Protein 3MM5 (pdb70)

InterPro domains:
  IPR005117 Nitrite/Sulfite reductase ferredoxin-like domain [PF03460] (92-155)
  IPR006067 Nitrite/sulphite reductase 4Fe-4S domain [PF01077] (166-382)
  IPR011806 Sulphite reductase, dissimilatory-type alpha subunit [TIGR02064] (7-408)
  IPR017896 4Fe-4S ferredoxin-type, iron-sulphur binding domain [PS51379] (277-305)
  IPR036136 Nitrite/Sulfite reductase ferredoxin-like domain superfamily [SSF55124] (3-167)
  IPR045169 Nitrite and sulphite reductase 4Fe-4S domain containing protein [PTHR11493] (93-236)
  IPR045854 Nitrite and sulphite reductase 4Fe-4S domain-like superfamily [G3DSA:3.30.413.10] (171-398)
  IPR045854 Nitrite and sulphite reductase 4Fe-4S domain-like superfamily [SSF56014] (167-403)

Foldseek 3Di:
DLQVPLVVQPDDDDHGVSVVLVVLLVVLLVCVVVVHQADQSCLSVLVSNQVSVCVVVVHHQKDQFDQAAAPPFRFQKGWIAGNCCVVRVSQRIWIKGFWQAQAQNDDDVLLVVLLQVLLRNFASSDWDCVPLQRTIISTTGHRVRRHVSQVSQCPRPPHIHGAADKQFEGQEYEHCAPVDDQAFQDDRNVQSVLVCVVRVVRRGYRDALTYAYEYEYRALVPVSLRQQAGQKYWHKAFDDDKAFDQVQVLVCVVPPPCVVQPQVPQPQSQWDDDNRDIGGNVVRHPRNCRNCVVRVVTIYGDDGMFTWIFGDRHDQPPPGGGRGFTDGGGDHDDPVRVLVVLQVVLLRVVNRVQPHRHQGSNNVCVVPDSVVSCVSSVHDDDPRRDPDDDPDDPDDDDLVVDDDDVVNVVCVVVPND/DDDDDPPDDPDCLVQDQVVCNVQPVFWDDWDAPFFQWIWTAGPVRAIKIKGKWADLLDDDVVLVVLVQVLQVVAAVRHWQADPQGIIIHIHRDPVCNVVSQVSCCVPVNIHTHQAEGLPVLFAAAHAAAEDAAPNDDPDFLARTSLASVLQCVVVVVRGRHRQFQAYFHEYEYRAPVRPDVQQQGQKHKHKFAAFWWDFDLVQCQPPAPQVVLQVQALQSQWDADVVSRGIDGNRVRDRRRCRSCVRGVRTDTHDLFGIFIFMWHQAADDPPPHFGDGTATQRGGDHHDPNNSCVVSVLVCLLRVLCRVQDHRHQGNNNVCVVPPPVVSCVSSVTDDDPVRPDDSPNDDPCVVVDPPGPDDDD/DQQVPLVVQPDDDDHGVLVVLVVLLVVLVVCVVVVHQADQSCQSVLVSNQVSVCSVVVHHQKDQFDQAAAPPFRWQKHWIAGNCCPVRVSVRTFIKGWWAAQAQNDDDPLLVVLLQSLLSNFASSDWDCVDLLRTIISTTGHRVRRHVSQVSQCVGPPHIHGAADWQFEGQEYEHCAPVPDQQFQDDRNVLSVLVCVVRVVRRGYRQFLTYFYEYEYRALVCPSLCQAAGQKYWHKAFDDDWAFDQVLVLVCVVPPPCVPQPQVPQPQNQWDDPNRGIGGNVVRHPRNCSNCVVRVVTTYGDPHMFTWIFGGHDDQPPPGGGRGFTLGGGDHDDPVRVLVVLLVVLLRVCRRVQPHRHQRSNNVCVVVDSVVSCVSSVHDDDPRRDPDPDPDDPDDDDLVPDDDDPVNVVCVVVVND/DDDDDPPDDPDVLVQDQPLCNVQPVFWDDKADPFFQWIWTAGPVRQIKIKGKWDDLLDDDVVLVVVVQVLQVVAAVSHKDADPLGIIIGIHRDPVCRVVSQVSNCVPNNIHTGQAEDLPVQFAAAHAAAEDQAPNDDDQFLARTSLASVLQCVVRVVSRRHRQFLAYFHEYEYRALVCPDCQQFGQKHKHKFFAFFWDFDLVQCQPPADQVVLCVQDLQSQWDQDDVSRTIDGNRVRDRRRCRSCVRGVRTDGHDLFGIFIFMWHQAHPDPPPHFGDTTATQGGGQHHDPNNSVRVSVLRVLLRVLCRVQAHRNQGNNNSCVPPPVVVSCVSSVGDDDPSRVDDSDPDDPCVVVDRPGPDDDD

Solvent-accessible surface area: 50872 Å² total; per-residue (Å²): 110,165,7,76,28,0,39,62,0,72,126,42,72,5,11,8,4,0,78,1,0,38,26,0,0,100,63,0,54,113,5,33,92,107,68,117,82,16,80,12,31,117,1,0,73,0,0,5,83,0,0,17,46,0,3,140,50,48,79,14,12,5,86,43,28,37,174,26,49,1,109,44,12,47,4,0,9,54,4,20,36,0,74,22,8,179,117,1,82,29,0,34,51,0,0,10,0,51,0,3,2,0,3,1,10,1,0,13,8,113,0,0,74,12,3,3,80,8,0,16,62,26,0,0,0,0,1,4,3,1,9,32,21,1,3,0,13,2,0,0,0,69,41,97,42,2,35,41,0,1,64,40,0,7,102,39,136,30,43,0,0,0,0,1,4,38,35,0,0,20,0,0,1,0,14,37,0,12,0,1,25,26,16,13,6,17,39,0,0,14,0,3,44,16,0,1,60,61,7,10,73,51,0,0,72,39,147,31,16,26,43,0,32,0,2,0,0,3,10,1,27,4,75,1,8,0,0,0,33,0,0,1,0,0,0,0,1,2,81,48,89,9,54,49,72,59,149,18,0,101,119,12,37,90,126,10,68,4,71,77,22,1,26,135,52,25,53,40,48,6,4,142,40,111,47,161,101,5,74,21,69,34,141,46,12,11,7,10,3,4,16,0,22,0,0,4,90,3,1,95,1,0,103,94,86,0,0,0,0,0,0,0,0,2,24,1,16,25,36,5,11,0,4,0,0,0,2,3,19,34,0,88,22,133,115,76,9,79,64,0,26,120,3,0,78,27,0,9,106,21,0,76,137,61,20,124,144,54,15,12,0,0,9,0,2,10,94,57,14,8,92,43,0,5,147,40,10,51,64,150,22,37,11,31,3,0,91,16,0,2,17,6,4,4,3,61,20,69,109,132,68,22,101,124,17,86,29,6,98,77,2,110,176,135,66,34,95,201,54,68,93,48,45,46,1,6,15,60,0,76,108,5,6,6,81,31,0,44,123,3,28,48,120,15,112,40,29,62,16,77,80,36,0,0,13,49,15,17,1,109,66,52,37,51,0,24,4,0,26,0,0,0,8,5,2,0,0,1,23,0,0,54,45,0,0,62,0,0,65,132,28,0,91,9,44,0,8,0,15,29,24,12,2,0,3,0,1,2,64,67,108,76,94,13,72,68,0,20,93,24,0,67,148,86,2,32,0,6,12,0,0,0,70,10,19,22,111,3,80,11,2,0,4,3,1,17,9,17,34,0,1,4,9,34,23,12,3,2,0,0,0,7,0,0,6,2,2,1,0,18,84,1,57,83,30,1,45,60,26,107,3,25,0,30,1,31,0,2,0,0,9,20,7,40,3,72,9,7,1,3,2,2,0,0,0,0,0,1,10,11,10,0,11,2,19,17,76,56,106,26,0,119,152,85,12,107,32,92,21,1,32,77,5,23,12,47,40,3,7,140,65,14,143,179,74,149,4,2,126,24,50,46,150,100,12,9,17,21,11,1,11,19,41,36,0,49,0,0,49,1,36,1,36,68,0,3,0,1,0,0,1,0,0,0,0,24,16,0,5,32,53,50,11,42,13,0,12,0,1,12,22,38,2,38,5,57,22,20,66,0,77,40,1,10,100,56,1,68,58,0,0,77,13,0,27,88,63,15,83,79,2,19,8,0,5,20,1,5,83,113,17,20,15,8,14,0,11,86,87,2,56,18,135,24,32,38,18,0,8,5,45,11,77,44,12,0,32,4,13,27,9,5,16,16,0,3,8,0,8,61,135,137,6,69,52,0,51,61,0,68,122,45,64,5,8,6,5,0,81,1,0,42,45,0,1,93,64,0,44,124,5,36,93,118,66,117,81,17,90,11,31,123,1,0,104,1,1,13,87,0,0,19,45,0,2,156,44,50,76,11,14,5,86,46,26,44,185,32,47,3,108,43,14,48,3,0,12,47,9,19,67,2,70,27,14,168,123,3,77,39,0,65,21,0,2,8,0,50,0,2,2,0,2,1,10,1,0,15,11,112,1,0,70,12,2,3,76,9,0,16,68,28,0,0,0,0,2,3,3,2,9,32,21,0,2,0,14,2,0,0,0,60,39,106,39,2,40,41,0,1,67,42,0,8,111,36,141,34,45,0,0,1,0,1,4,38,32,0,0,19,0,0,2,0,14,33,0,10,0,0,27,17,16,13,8,16,37,0,0,14,0,2,42,15,0,2,64,62,7,11,80,53,0,0,74,34,150,32,16,31,39,0,32,1,4,0,1,3,11,1,27,5,75,2,9,0,0,0,29,0,0,0,0,0,0,0,1,2,85,48,91,7,67,50,70,50,132,20,0,98,116,9,34,87,116,10,64,3,74,72,20,0,27,134,52,26,54,40,39,2,3,120,40,109,44,143,108,5,78,20,70,36,136,44,14,12,8,11,3,4,18,0,21,0,0,2,83,4,1,78,0,0,98,99,82,0,0,0,0,0,0,0,0,2,24,1,18,34,37,4,10,0,4,1,1,0,1,4,20,45,1,100,18,125,123,73,11,92,75,0,27,121,4,0,75,29,0,10,105,21,0,78,139,62,18,127,142,59,16,13,0,0,8,0,2,9,94,66,15,10,84,56,0,5,143,36,10,64,60,156,23,38,11,31,3,0,92,16,0,1,18,10,3,5,2,63,16,44,103,128,62,18,104,118,12,93,32,2,101,47,2,103,149,117,67,51,104,235,75,61,145,47,48,48,1,5,13,64,0,79,111,4,8,3,75,32,0,43,135,3,28,46,124,12,116,47,30,68,20,85,90,34,0,1,11,53,19,12,0,101,72,50,42,51,0,14,2,0,28,0,0,0,8,10,4,0,0,1,23,0,0,55,49,0,0,62,0,0,69,123,28,0,94,7,42,0,9,0,16,29,24,12,0,0,4,0,2,2,70,63,117,84,101,13,81,79,0,31,98,35,0,83,155,90,0,9,0,3,18,0,0,1,72,21,22,25,84,5,74,10,3,0,3,3,1,4,8,17,37,0,2,3,7,33,23,13,3,2,0,0,0,6,0,0,6,2,2,0,0,22,87,2,48,109,41,1,48,60,24,115,3,28,0,29,1,32,1,1,0,0,8,19,5,44,2,71,12,2,0,2,2,1,0,0,0,0,0,0,10,9,9,0,11,2,22,12,71,58,131,29,0,132,181,80,19,109,37,90,22,0,32,79,7,23,16,48,39,4,6,135,74,16,154,193,80,152,4,3,131,26,65,49,151,96,14,8,17,20,9,2,10,18,40,38,0,42,0,0,46,1,34,2,29,66,0,3,0,1,0,0,0,0,0,0,0,21,16,0,4,33,51,54,12,44,11,0,10,0,1,12,21,38,2,32,6,57,23,20,58,0,80,35,0,12,114,60,0,62,59,0,0,80,16,0,25,89,60,14,84,66,2,19,8,0,6,20,0,7,87,115,18,19,13,7,14,0,10,90,88,2,60,18,131,23,31,38,18,0,8,5,45,9,78,46,12,0,34,3,11,27,11,7,16,15,0,3,5,0,6,71

Sequence (1560 aa):
SETPLLDELEKGPWPSFVKEIKKTAEELMEKAAAEGKDVKMPKGARGLLKQLEISYKDKKTHWKHGGIVSVVGYGGGVIGRYSDLGEQIPEVEEHFHTMRINQPSGWFYSTKALRGLCDVWEKWGSGLTNFHGSTGDIIFLGTRSEEYLQPCFEDLGNLEIPFDIGGSGSDLRTPSACMGPALCEFACYDTLELCYDLTMTYQDELHRPMWPYKFKIKCAGCPNDCVASKARSDFAIIGTWKDDIKVDQEAVKEYASWMDIENEVVKLCPTGAIKWDGKELTIDNRECVRCMHCINKMPKALKPGDERGATILIGGKAPFVEGAVIGWVAVPFVEVEKPYDEIKEILEAIWDWWDEEGKFRERIGELIWRKGMREFLKVIGREADVRMVKAPRNNPFMFFEKDELKPSAYTEELKKRGMWEGVKTDFGPPYFRDLLHPVIAKNYGKWKYHEVVKPGVIKRVAESGDVIYVVRFGTPRLLLSIYTVREELCDIADKYSDGYLRWTSRNNVEFFVTDEESKIDDLINEVQERVGFPCGGTWDAVKGEYGLSNIVHTQGWIHCHTPAIDASGIVKAVMDELYEYFTDDHKLPAMCRISLACCANMCGAVHASDIAIVGIHRTPPIPNDEAIRKTCEIPSTVAACPTGALKPDMKNKTIKVVDVEKCMYCGNCYTMCPGMPLFDPENDGAAIMVGGKLSEARRMPELSKVVVPWVPNEPPRWPTLVKYVKQILEAWAANANKHERLIEWVDRIGWERFFELTGLEFTQHLIDDYRITPYFYSEFRASTQFKWSETPLLDELEKGPWPSFVKEIKKTAELMEKAAAEGKDVKMPKGARGLLKQLEISYKDKKTHWKHGGIVSVVGYGGGVIGRYSDLGEQIPEVEHFHTMRINQPSGWFYSTKALRGLCDVWEKWGSGLTNFHGSTGDIIFLGTRSEYLQPCFEDLGNLEIPFDIGGSGSDLRTPSACMGPALCEFACYDTLELCYDLTMTYQDELHRPMWPYKFKIKCAGCPNDCVASKARSDFAIIGTWKDDIKVDQEAVKEYASWMDIENEVVKLCPTGAIKWDGKELTIDNRECVRCMHCINKMPKALKPGDERGATILIGGKAPFVEGAVIGWVAVPFVEVEKPYDEIKEILEAIWDWWDEEGKFRERIGELIWRKGMREFLKVIGREADVRMVKAPRNNPFMFFEKDELKKPSAYTEELKKRGMWEGVKTDFGPPYFRDLLHPVIAKNYGKWKYHEVVKPGVIKRVAESGDVIYVVRFGTPRLLSIYTVRELCDIADKYSDGYLRWTSRNNVEFFVTDESKIDDLINEVQERVGFPCGGTWDAVKGEYGLSNIVHTQGWIHCHTPAIDASGIVKAVMDELYEYFTDHKLPAMCRISLACCANMCGAVHASDIAIVGIHRTPPIPNDEAIRKTCEIPSTVAACPTGALKPDMKNKTIKVDVEKCMYCGNCYTMCPGMPLFDPENDGAAIMVGGKLSEARRMPELSKVVVPWVPNEPPRWPTLVKYVKQILEAWAANANKHERLIEWVDRIGWERFFELTGLEFTQHLIDDYRITPYFYSEFRASTQFKW

B-factor: mean 11.54, std 5.92, range [2.0, 60.68]

Nearest PDB structures (foldseek):
  3mm6-assembly1_E  TM=1.001E+00  e=2.366E-76  Archaeoglobus fulgidus
  2v4j-assembly1_E  TM=9.173E-01  e=3.735E-52  Nitratidesulfovibrio vulgaris str. Hildenborough
  3or2-assembly1_B  TM=9.182E-01  e=2.063E-51  Megalodesulfovibrio gigas
  2xsj-assembly1_E  TM=9.097E-01  e=8.395E-51  Desulfomicrobium norvegicum
  3mm5-assembly1_D  TM=8.400E-01  e=2.724E-23  Archaeoglobus fulgidus

Secondary structure (DSSP, 8-state):
---HHHHGGGSSSSPPHHHHHHHHHHHHHHHHHTT---S-TTHHHHHHHHHHHHHHHTS--EE-------TT-SSSEE--EETTTTT-GGGSB-EEEEEPPPGGGEEEHHHHHHHHHHHHHHS-SEEETT-SSS-EEEEEE-HHHHHHHHHHHHHSSS---B---SSSBPPPEE--GGGT-TT-SS-HHHHHHHHHHHTHHHHHS--SSS-B-EEEESSTT-TT-HHHH-SEEEEEEESSPPEE-HHHHHHHHTTS-HHHHTGGG-TT--EEE-SS-EEE-TTT-----HHHHH-TTTEE--SSEEEEEEE--B-STTT--B--EEEEEEE---TT-HHHHHHHHHHHHHHHHHPPTT--HHHHHHHH-HHHHHHHTT----GGGBSS--SS------GGGSPP-HHHHHHHHHT--/-----S--SPPGGGGS-HHHHHHTT-EEEEEEEETTEEEEEETTS-EEEEEEE---SEEEHHHHHHHHHHHHHHSTTEEEE-TTS-EEEEES-GGGHHHHHHHHHHHH-PPB---EETTTTEE-----B---HHHH-SS-SS-SHHHHHHHHHHTHHHHHS--BSS---EEEESSTT-SSSGGGSSEEEEEE--S-----HHHHHHH--HHHHHHT-TT--EEEETTTTEEEE-GGG-----HHHHH-TT-----TTT-EEEEEE--B-S-TTS--B--EEEEEEEE--TTT-HHHHHHHHHHHHHHHHHPPTT--HHHHHHHH-HHHHHHHHTPPP-GGGS---TTSBGGGGGB--SS----/---HHHHGGGSSSSPPHHHHHHHHHHHHHHHHHTT---S-TTHHHHHHHHHHHHHHHTS--EEE------TT-SSSEE-EEETTTTTSGGGSB-EEEEEPPPGGGEEEHHHHHHHHHHHHHHS-SEEETT-TTS-EEEEEE-GGGHHHHHHHHHHSSS---B---SSSBPPPEE--GGGT-TT-SS-HHHHHHHHHHHTHHHHHS--SSS-B-EEEESSTT-TT-HHHH-SEEEEEEESSPPEE-HHHHHHHHTTS-HHHHTGGG-TT--EEE-SS-EEE-TTT-----HHHHH-TTTEE--SSEEEEEEE--B-STTT--B--EEEEEEE---TT-HHHHHHHHHHHHHHHHHPPTT--HHHHHHHH-HHHHHHHTT----GGGBSS--SS------GGGSPP-HHHHHHHHTT--/-----S--SPPGGGGS-HHHHHTTT-EEEEEEEETTEEEEEETTS-EEEEEEE---SEEEHHHHHHHHHHHHHHSTTEEEE-TTS-EEEEES-GGGHHHHHHHHHHHT-PPB---EETTTTEE-----B---GGGT-SS-SS-SHHHHHHHHHHTHHHHHS--BSS---EEEESSTT--SSGGGSSEEEEEE--S-----HHHHHHH--HHHHHHH-TT--EEEETTTTEEEE-TTT-----HHHHH-TT-----TTT-EEEEEE--B---TTS--B--EEEEEEEE--TTT-HHHHHHHHHHHHHHHHHPPTT--HHHHHHHH-HHHHHHHTTPPP-GGGS---TTSBGGGGGB--SS----

Organism: Archaeoglobus fulgidus (strain ATCC 49558 / DSM 4304 / JCM 9628 / NBRC 100126 / VC-16) (NCBI:txid224325)

Radius of gyration: 35.43 Å; Cα contacts (8 Å, |Δi|>4): 4041; chains: 4; bounding box: 88×67×113 Å

CATH classification: 6.10.140.1420 (+3 more: 3.30.70.2500, 3.30.413.10, 3.30.70.20)

Structure (mmCIF, N/CA/C/O backbone):
data_3MM5
#
_entry.id   3MM5
#
_cell.length_a   94.600
_cell.length_b   68.900
_cell.length_c   145.100
_cell.angle_alpha   90.00
_cell.angle_beta   107.50
_cell.angle_gamma   90.00
#
_symmetry.space_group_name_H-M   'P 1 21 1'
#
loop_
_entity.id
_entity.type
_entity.pdbx_description
1 polymer 'Sulfite reductase, dissimilatory-type subunit alpha'
2 polymer 'Sulfite reductase, dissimilatory-type subunit beta'
3 non-polymer SIROHEME
4 non-polymer 'IRON/SULFUR CLUSTER'
5 non-polymer 'SULFITE ION'
6 water water
#
loop_
_atom_site.group_PDB
_atom_site.id
_atom_site.type_symbol
_atom_site.label_atom_id
_atom_site.label_alt_id
_atom_site.label_comp_id
_atom_site.label_asym_id
_atom_site.label_entity_id
_atom_site.label_seq_id
_atom_site.pdbx_PDB_ins_code
_atom_site.Cartn_x
_atom_site.Cartn_y
_atom_site.Cartn_z
_atom_site.occupancy
_atom_site.B_iso_or_equiv
_atom_site.auth_seq_id
_atom_site.auth_comp_id
_atom_site.auth_asym_id
_atom_site.auth_atom_id
_atom_site.pdbx_PDB_model_num
ATOM 1 N N . SER A 1 2 ? 46.612 35.376 88.706 1.00 14.62 1 SER A N 1
ATOM 2 C CA . SER A 1 2 ? 46.539 33.960 88.244 1.00 13.82 1 SER A CA 1
ATOM 3 C C . SER A 1 2 ? 47.934 33.344 88.178 1.00 13.63 1 SER A C 1
ATOM 4 O O . SER A 1 2 ? 48.877 34.013 87.784 1.00 15.37 1 SER A O 1
ATOM 7 N N . GLU A 1 3 ? 48.036 32.049 88.462 1.00 13.10 2 GLU A N 1
ATOM 8 C CA . GLU A 1 3 ? 49.282 31.284 88.260 1.00 12.58 2 GLU A CA 1
ATOM 9 C C . GLU A 1 3 ? 49.542 31.011 86.787 1.00 10.94 2 GLU A C 1
ATOM 10 O O . GLU A 1 3 ? 50.658 30.643 86.383 1.00 9.54 2 GLU A O 1
ATOM 16 N N . THR A 1 4 ? 48.493 31.145 85.973 1.00 10.32 3 THR A N 1
ATOM 17 C CA . THR A 1 4 ? 48.614 30.821 84.555 1.00 9.57 3 THR A CA 1
ATOM 18 C C . THR A 1 4 ? 48.028 31.940 83.666 1.00 9.42 3 THR A C 1
ATOM 19 O O . THR A 1 4 ? 47.083 31.680 82.892 1.00 9.67 3 THR A O 1
ATOM 23 N N . PRO A 1 5 ? 48.605 33.158 83.730 1.00 9.21 4 PRO A N 1
ATOM 24 C CA . PRO A 1 5 ? 47.926 34.307 83.066 1.00 8.77 4 PRO A CA 1
ATOM 25 C C . PRO A 1 5 ? 47.912 34.160 81.552 1.00 8.58 4 PRO A C 1
ATOM 26 O O . PRO A 1 5 ? 46.944 34.584 80.912 1.00 7.93 4 PRO A O 1
ATOM 30 N N . LEU A 1 6 ? 48.958 33.574 80.978 1.00 7.31 5 LEU A N 1
ATOM 31 C CA . LEU A 1 6 ? 48.967 33.341 79.521 1.00 7.48 5 LEU A CA 1
ATOM 32 C C . LEU A 1 6 ? 47.925 32.291 79.100 1.00 7.53 5 LEU A C 1
ATOM 33 O O . LEU A 1 6 ? 47.124 32.522 78.179 1.00 8.85 5 LEU A O 1
ATOM 38 N N . LEU A 1 7 ? 47.943 31.140 79.765 1.00 6.73 6 LEU A N 1
ATOM 39 C CA . LEU A 1 7 ? 47.030 30.060 79.413 1.00 7.06 6 LEU A CA 1
ATOM 40 C C . LEU A 1 7 ? 45.600 30.461 79.722 1.00 6.82 6 LEU A C 1
ATOM 41 O O . LEU A 1 7 ? 44.691 30.006 79.035 1.00 6.18 6 LEU A O 1
ATOM 46 N N . ASP A 1 8 ? 45.403 31.271 80.762 1.00 7.26 7 ASP A N 1
ATOM 47 C CA . ASP A 1 8 ? 44.027 31.719 81.079 1.00 8.18 7 ASP A CA 1
ATOM 48 C C . ASP A 1 8 ? 43.383 32.475 79.905 1.00 8.90 7 ASP A C 1
ATOM 49 O O . ASP A 1 8 ? 42.142 32.431 79.717 1.00 9.42 7 ASP A O 1
ATOM 54 N N . GLU A 1 9 ? 44.212 33.143 79.107 1.00 8.71 8 GLU A N 1
ATOM 55 C CA . GLU A 1 9 ? 43.696 33.794 77.898 1.00 8.99 8 GLU A CA 1
ATOM 56 C C . GLU A 1 9 ? 42.968 32.797 76.998 1.00 7.90 8 GLU A C 1
ATOM 57 O O . GLU A 1 9 ? 42.004 33.182 76.290 1.00 7.80 8 GLU A O 1
ATOM 63 N N . LEU A 1 10 ? 43.370 31.528 77.063 1.00 6.46 9 LEU A N 1
ATOM 64 C CA . LEU A 1 10 ? 42.854 30.500 76.165 1.00 7.44 9 LEU A CA 1
ATOM 65 C C . LEU A 1 10 ? 41.668 29.719 76.758 1.00 6.97 9 LEU A C 1
ATOM 66 O O . LEU A 1 10 ? 41.277 28.695 76.221 1.00 7.27 9 LEU A O 1
ATOM 71 N N . GLU A 1 11 ? 41.144 30.209 77.875 1.00 7.12 10 GLU A N 1
ATOM 72 C CA . GLU A 1 11 ? 39.835 29.800 78.375 1.00 8.19 10 GLU A CA 1
ATOM 73 C C . GLU A 1 11 ? 38.725 30.708 77.824 1.00 7.75 10 GLU A C 1
ATOM 74 O O . GLU A 1 11 ? 37.562 30.383 77.965 1.00 8.18 10 GLU A O 1
ATOM 80 N N . LYS A 1 12 ? 39.110 31.857 77.278 1.00 7.48 11 LYS A N 1
ATOM 81 C CA . LYS A 1 12 ? 38.186 32.807 76.658 1.00 7.38 11 LYS A CA 1
ATOM 82 C C . LYS A 1 12 ? 37.916 32.327 75.238 1.00 6.96 11 LYS A C 1
ATOM 83 O O . LYS A 1 12 ? 38.691 31.573 74.717 1.00 6.70 11 LYS A O 1
ATOM 89 N N . GLY A 1 13 ? 36.839 32.817 74.607 1.00 7.02 12 GLY A N 1
ATOM 90 C CA . GLY A 1 13 ? 36.573 32.448 73.238 1.00 6.43 12 GLY A CA 1
ATOM 91 C C . GLY A 1 13 ? 35.628 31.264 73.152 1.00 7.19 12 GLY A C 1
ATOM 92 O O . GLY A 1 13 ? 35.573 30.386 74.029 1.00 7.63 12 GLY A O 1
ATOM 93 N N . PRO A 1 14 ? 34.905 31.172 72.038 1.00 7.17 13 PRO A N 1
ATOM 94 C CA . PRO A 1 14 ? 33.861 30.159 71.896 1.00 7.89 13 PRO A CA 1
ATOM 95 C C . PRO A 1 14 ? 34.348 28.675 71.710 1.00 7.79 13 PRO A C 1
ATOM 96 O O . PRO A 1 14 ? 33.620 27.737 72.104 1.00 7.89 13 PRO A O 1
ATOM 100 N N . TRP A 1 15 ? 35.536 28.429 71.117 1.00 6.87 14 TRP A N 1
ATOM 101 C CA . TRP A 1 15 ? 35.962 27.052 70.825 1.00 7.88 14 TRP A CA 1
ATOM 102 C C . TRP A 1 15 ? 36.283 26.348 72.167 1.00 8.25 14 TRP A C 1
ATOM 103 O O . TRP A 1 15 ? 36.767 27.013 73.067 1.00 7.81 14 TRP A O 1
ATOM 114 N N . PRO A 1 16 ? 35.911 25.053 72.336 1.00 8.72 15 PRO A N 1
ATOM 115 C CA . PRO A 1 16 ? 36.190 24.384 73.600 1.00 7.96 15 PRO A CA 1
ATOM 116 C C . PRO A 1 16 ? 37.703 24.415 73.902 1.00 7.32 15 PRO A C 1
ATOM 117 O O . PRO A 1 16 ? 38.522 24.113 73.034 1.00 7.58 15 PRO A O 1
ATOM 121 N N . SER A 1 17 ? 38.028 24.790 75.127 1.00 6.89 16 SER A N 1
ATOM 122 C CA . SER A 1 17 ? 39.415 25.071 75.515 1.00 7.08 16 SER A CA 1
ATOM 123 C C . SER A 1 17 ? 40.177 23.809 75.997 1.00 7.40 16 SER A C 1
ATOM 124 O O . SER A 1 17 ? 39.737 23.135 76.942 1.00 6.75 16 SER A O 1
ATOM 127 N N . PHE A 1 18 ? 41.348 23.535 75.416 1.00 6.74 17 PHE A N 1
ATOM 128 C CA . PHE A 1 18 ? 42.182 22.461 75.953 1.00 7.59 17 PHE A CA 1
ATOM 129 C C . PHE A 1 18 ? 42.673 22.844 77.330 1.00 8.14 17 PHE A C 1
ATOM 130 O O . PHE A 1 18 ? 43.004 21.940 78.130 1.00 8.37 17 PHE A O 1
ATOM 138 N N . VAL A 1 19 ? 42.772 24.155 77.587 1.00 8.00 18 VAL A N 1
ATOM 139 C CA . VAL A 1 19 ? 43.189 24.619 78.908 1.00 7.84 18 VAL A CA 1
ATOM 140 C C . VAL A 1 19 ? 42.155 24.200 79.935 1.00 8.57 18 VAL A C 1
ATOM 141 O O . VAL A 1 19 ? 42.496 23.640 80.988 1.00 7.50 18 VAL A O 1
ATOM 145 N N . LYS A 1 20 ? 40.883 24.448 79.629 1.00 7.83 19 LYS A N 1
ATOM 146 C CA . LYS A 1 20 ? 39.826 23.905 80.486 1.00 8.04 19 LYS A CA 1
ATOM 147 C C . LYS A 1 20 ? 39.938 22.373 80.718 1.00 7.17 19 LYS A C 1
ATOM 148 O O . LYS A 1 20 ? 39.743 21.922 81.849 1.00 8.19 19 LYS A O 1
ATOM 154 N N . GLU A 1 21 ? 40.229 21.568 79.696 1.00 7.18 20 GLU A N 1
ATOM 155 C CA . GLU A 1 21 ? 40.395 20.088 79.881 1.00 7.25 20 GLU A CA 1
ATOM 156 C C . GLU A 1 21 ? 41.510 19.793 80.847 1.00 7.90 20 GLU A C 1
ATOM 157 O O . GLU A 1 21 ? 41.366 18.939 81.736 1.00 8.76 20 GLU A O 1
ATOM 163 N N . ILE A 1 22 ? 42.628 20.518 80.695 1.00 7.38 21 ILE A N 1
ATOM 164 C CA . ILE A 1 22 ? 43.779 20.260 81.605 1.00 6.84 21 ILE A CA 1
ATOM 165 C C . ILE A 1 22 ? 43.408 20.650 83.025 1.00 7.32 21 ILE A C 1
ATOM 166 O O . ILE A 1 22 ? 43.624 19.863 83.966 1.00 6.68 21 ILE A O 1
ATOM 171 N N . LYS A 1 23 ? 42.791 21.830 83.198 1.00 6.85 22 LYS A N 1
ATOM 172 C CA . LYS A 1 23 ? 42.435 22.266 84.543 1.00 6.58 22 LYS A CA 1
ATOM 173 C C . LYS A 1 23 ? 41.352 21.392 85.140 1.00 7.01 22 LYS A C 1
ATOM 174 O O . LYS A 1 23 ? 41.365 21.149 86.346 1.00 6.79 22 LYS A O 1
ATOM 180 N N . LYS A 1 24 ? 40.376 20.969 84.330 1.00 7.23 23 LYS A N 1
ATOM 181 C CA . LYS A 1 24 ? 39.340 20.037 84.842 1.00 7.79 23 LYS A CA 1
ATOM 182 C C . LYS A 1 24 ? 40.008 18.747 85.366 1.00 7.24 23 LYS A C 1
ATOM 183 O O . LYS A 1 24 ? 39.618 18.203 86.418 1.00 6.69 23 LYS A O 1
ATOM 189 N N . THR A 1 25 ? 41.018 18.274 84.651 1.00 6.85 24 THR A N 1
ATOM 190 C CA . THR A 1 25 ? 41.699 17.021 85.029 1.00 7.00 24 THR A CA 1
ATOM 191 C C . THR A 1 25 ? 42.426 17.244 86.312 1.00 6.78 24 THR A C 1
AT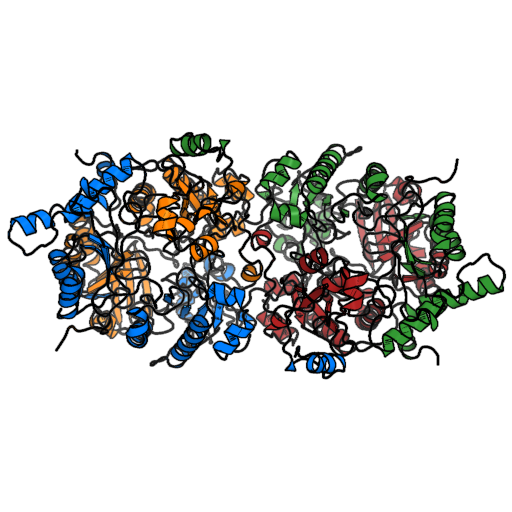OM 192 O O . THR A 1 25 ? 42.263 16.472 87.276 1.00 6.87 24 THR A O 1
ATOM 196 N N . ALA A 1 26 ? 43.200 18.329 86.361 1.00 7.03 25 ALA A N 1
ATOM 197 C CA . ALA A 1 26 ? 43.925 18.666 87.602 1.00 7.16 25 ALA A CA 1
ATOM 198 C C . ALA A 1 26 ? 42.968 18.797 88.779 1.00 8.16 25 ALA A C 1
ATOM 199 O O . ALA A 1 26 ? 43.219 18.217 89.875 1.00 8.66 25 ALA A O 1
ATOM 201 N N . GLU A 1 27 ? 41.881 19.555 88.595 1.00 9.02 26 GLU A N 1
ATOM 202 C CA A GLU A 1 27 ? 40.908 19.735 89.671 0.70 10.07 26 GLU A CA 1
ATOM 203 C CA B GLU A 1 27 ? 40.874 19.739 89.650 0.30 8.81 26 GLU A CA 1
ATOM 204 C C . GLU A 1 27 ? 40.288 18.411 90.144 1.00 8.93 26 GLU A C 1
ATOM 205 O O . GLU A 1 27 ? 40.206 18.146 91.361 1.00 8.56 26 GLU A O 1
ATOM 216 N N . LEU A 1 28 ? 39.871 17.575 89.209 1.00 8.63 27 LEU A N 1
ATOM 217 C CA . LEU A 1 28 ? 39.146 16.368 89.604 1.00 8.91 27 LEU A CA 1
ATOM 218 C C . LEU A 1 28 ? 40.048 15.187 90.020 1.00 8.94 27 LEU A C 1
ATOM 219 O O . LEU A 1 28 ? 39.621 14.347 90.810 1.00 10.00 27 LEU A O 1
ATOM 224 N N . MET A 1 29 ? 41.274 15.144 89.503 1.00 8.54 28 MET A N 1
ATOM 225 C CA . MET A 1 29 ? 42.259 14.142 89.936 1.00 8.15 28 MET A CA 1
ATOM 226 C C . MET A 1 29 ? 42.658 14.435 91.353 1.00 8.36 28 MET A C 1
ATOM 227 O O . MET A 1 29 ? 42.716 13.512 92.196 1.00 7.78 28 MET A O 1
ATOM 232 N N . GLU A 1 30 ? 42.909 15.714 91.607 1.00 8.13 29 GLU A N 1
ATOM 233 C CA . GLU A 1 30 ? 43.278 16.182 92.953 1.00 9.30 29 GLU A CA 1
ATOM 234 C C . GLU A 1 30 ? 42.178 15.892 93.944 1.00 10.14 29 GLU A C 1
ATOM 235 O O . GLU A 1 30 ? 42.448 15.443 95.073 1.00 10.20 29 GLU A O 1
ATOM 241 N N . LYS A 1 31 ? 40.939 16.144 93.532 1.00 10.86 30 LYS A N 1
ATOM 242 C CA . LYS A 1 31 ? 39.761 15.829 94.347 1.00 11.75 30 LYS A CA 1
ATOM 243 C C . LYS A 1 31 ? 39.651 14.320 94.626 1.00 11.62 30 LYS A C 1
ATOM 244 O O . LYS A 1 31 ? 39.501 13.915 95.790 1.00 12.47 30 LYS A O 1
ATOM 250 N N . ALA A 1 32 ? 39.787 13.502 93.578 1.00 11.93 31 ALA A N 1
ATOM 251 C CA . ALA A 1 32 ? 39.713 12.034 93.710 1.00 11.94 31 ALA A CA 1
ATOM 252 C C . ALA A 1 32 ? 40.759 11.564 94.715 1.00 12.24 31 ALA A C 1
ATOM 253 O O . ALA A 1 32 ? 40.421 10.823 95.653 1.00 11.56 31 ALA A O 1
ATOM 255 N N . ALA A 1 33 ? 42.003 12.039 94.562 1.00 12.13 32 ALA A N 1
ATOM 256 C CA . ALA A 1 33 ? 43.061 11.656 95.507 1.00 11.30 32 ALA A CA 1
ATOM 257 C C . ALA A 1 33 ? 42.714 12.107 96.913 1.00 12.50 32 ALA A C 1
ATOM 258 O O . ALA A 1 33 ? 42.849 11.326 97.845 1.00 11.79 32 ALA A O 1
ATOM 260 N N . ALA A 1 34 ? 42.285 13.365 97.053 1.00 12.49 33 ALA A N 1
ATOM 261 C CA . ALA A 1 34 ? 41.894 13.918 98.344 1.00 14.23 33 ALA A CA 1
ATOM 262 C C . ALA A 1 34 ? 40.777 13.099 98.998 1.00 15.31 33 ALA A C 1
ATOM 263 O O . ALA A 1 34 ? 40.747 12.963 100.216 1.00 15.60 33 ALA A O 1
ATOM 265 N N . GLU A 1 35 ? 39.891 12.539 98.182 1.00 16.38 34 GLU A N 1
ATOM 266 C CA . GLU A 1 35 ? 38.802 11.678 98.655 1.00 18.28 34 GLU A CA 1
ATOM 267 C C . GLU A 1 35 ? 39.199 10.226 98.986 1.00 17.21 34 GLU A C 1
ATOM 268 O O . GLU A 1 35 ? 38.341 9.431 99.348 1.00 17.32 34 GLU A O 1
ATOM 274 N N . GLY A 1 36 ? 40.475 9.874 98.833 1.00 16.40 35 GLY A N 1
ATOM 275 C CA . GLY A 1 36 ? 40.930 8.521 99.154 1.00 15.81 35 GLY A CA 1
ATOM 276 C C . GLY A 1 36 ? 40.861 7.520 98.008 1.00 16.10 35 GLY A C 1
ATOM 277 O O . GLY A 1 36 ? 41.071 6.320 98.207 1.00 15.25 35 GLY A O 1
ATOM 278 N N . LYS A 1 37 ? 40.559 7.992 96.799 1.00 14.76 36 LYS A N 1
ATOM 279 C CA . LYS A 1 37 ? 40.580 7.107 95.650 1.00 15.06 36 LYS A CA 1
ATOM 280 C C . LYS A 1 37 ? 42.009 6.712 95.321 1.00 13.83 36 LYS A C 1
ATOM 281 O O . LYS A 1 37 ? 42.959 7.439 95.627 1.00 12.03 36 LYS A O 1
ATOM 287 N N . ASP A 1 38 ? 42.144 5.548 94.698 1.00 14.00 37 ASP A N 1
ATOM 288 C CA . ASP A 1 38 ? 43.436 5.024 94.311 1.00 13.57 37 ASP A CA 1
ATOM 289 C C . ASP A 1 38 ? 43.881 5.714 93.029 1.00 12.39 37 ASP A C 1
ATOM 290 O O . ASP A 1 38 ? 43.517 5.314 91.906 1.00 12.41 37 ASP A O 1
ATOM 295 N N . VAL A 1 39 ? 44.619 6.802 93.212 1.00 10.62 38 VAL A N 1
ATOM 296 C CA . VAL A 1 39 ? 45.081 7.631 92.106 1.00 9.87 38 VAL A CA 1
ATOM 297 C C . VAL A 1 39 ? 46.576 7.799 92.296 1.00 9.88 38 VAL A C 1
ATOM 298 O O . VAL A 1 39 ? 46.985 8.406 93.288 1.00 9.21 38 VAL A O 1
ATOM 302 N N . LYS A 1 40 ? 47.401 7.248 91.398 1.00 9.99 39 LYS A N 1
ATOM 303 C CA . LYS A 1 40 ? 48.878 7.310 91.591 1.00 10.80 39 LYS A CA 1
ATOM 304 C C . LYS A 1 40 ? 49.520 8.670 91.279 1.00 10.37 39 LYS A C 1
ATOM 305 O O . LYS A 1 40 ? 50.496 9.059 91.928 1.00 9.94 39 LYS A O 1
ATOM 311 N N . MET A 1 41 ? 48.992 9.377 90.286 1.00 9.15 40 MET A N 1
ATOM 312 C CA . MET A 1 41 ? 49.579 10.651 89.837 1.00 10.00 40 MET A CA 1
ATOM 313 C C . MET A 1 41 ? 48.615 11.821 89.851 1.00 8.78 40 MET A C 1
ATOM 314 O O . MET A 1 41 ? 48.374 12.428 88.793 1.00 7.87 40 MET A O 1
ATOM 319 N N . PRO A 1 42 ? 48.068 12.165 91.015 1.00 7.80 41 PRO A N 1
ATOM 320 C CA . PRO A 1 42 ? 47.071 13.238 91.023 1.00 7.76 41 PRO A CA 1
ATOM 321 C C . PRO A 1 42 ? 47.593 14.628 90.688 1.00 8.15 41 PRO A C 1
ATOM 322 O O . PRO A 1 42 ? 46.785 15.525 90.428 1.00 9.39 41 PRO A O 1
ATOM 326 N N . LYS A 1 43 ? 48.910 14.820 90.704 1.00 7.44 42 LYS A N 1
ATOM 327 C CA . LYS A 1 43 ? 49.483 16.142 90.456 1.00 7.62 42 LYS A CA 1
ATOM 328 C C . LYS A 1 43 ? 50.022 16.306 89.057 1.00 7.95 42 LYS A C 1
ATOM 329 O O . LYS A 1 43 ? 50.501 17.392 88.710 1.00 8.46 42 LYS A O 1
ATOM 335 N N . GLY A 1 44 ? 49.974 15.221 88.297 1.00 7.55 43 GLY A N 1
ATOM 336 C CA . GLY A 1 44 ? 50.496 15.180 86.929 1.00 8.19 43 GLY A CA 1
ATOM 337 C C . GLY A 1 44 ? 49.885 16.268 86.045 1.00 7.83 43 GLY A C 1
ATOM 338 O O . GLY A 1 44 ? 50.626 17.013 85.379 1.00 7.34 43 GLY A O 1
ATOM 339 N N . ALA A 1 45 ? 48.548 16.392 86.047 1.00 7.51 44 ALA A N 1
ATOM 340 C CA . ALA A 1 45 ? 47.914 17.372 85.143 1.00 7.63 44 ALA A CA 1
ATOM 341 C C . ALA A 1 45 ? 48.267 18.813 85.498 1.00 7.90 44 ALA A C 1
ATOM 342 O O . ALA A 1 45 ? 48.534 19.629 84.617 1.00 9.62 44 ALA A O 1
ATOM 344 N N . ARG A 1 46 ? 48.245 19.130 86.779 1.00 7.29 45 ARG A N 1
ATOM 345 C CA . ARG A 1 46 ? 48.693 20.431 87.212 1.00 8.59 45 ARG A CA 1
ATOM 346 C C . ARG A 1 46 ? 50.170 20.724 86.899 1.00 7.85 45 ARG A C 1
ATOM 347 O O . ARG A 1 46 ? 50.508 21.852 86.545 1.00 7.95 45 ARG A O 1
ATOM 355 N N . GLY A 1 47 ? 51.029 19.707 86.979 1.00 7.02 46 GLY A N 1
ATOM 356 C CA . GLY A 1 47 ? 52.424 19.885 86.587 1.00 7.18 46 GLY A CA 1
ATOM 357 C C . GLY A 1 47 ? 52.551 20.210 85.116 1.00 7.28 46 GLY A C 1
ATOM 358 O O . GLY A 1 47 ? 53.364 21.039 84.701 1.00 7.03 46 GLY A O 1
ATOM 359 N N . LEU A 1 48 ? 51.750 19.524 84.330 1.00 6.92 47 LEU A N 1
ATOM 360 C CA . LEU A 1 48 ? 51.771 19.735 82.922 1.00 8.03 47 LEU A CA 1
ATOM 361 C C . LEU A 1 48 ? 51.371 21.213 82.685 1.00 7.79 47 LEU A C 1
ATOM 362 O O . LEU A 1 48 ? 51.993 21.898 81.884 1.00 8.58 47 LEU A O 1
ATOM 367 N N . LEU A 1 49 ? 50.339 21.668 83.383 1.00 7.19 48 LEU A N 1
ATOM 368 C CA . LEU A 1 49 ? 49.855 23.038 83.217 1.00 8.02 48 LEU A CA 1
ATOM 369 C C . LEU A 1 49 ? 50.941 24.028 83.563 1.00 7.35 48 LEU A C 1
ATOM 370 O O . LEU A 1 49 ? 51.156 25.032 82.868 1.00 6.58 48 LEU A O 1
ATOM 375 N N . LYS A 1 50 ? 51.647 23.752 84.649 1.00 7.43 49 LYS A N 1
ATOM 376 C CA . LYS A 1 50 ? 52.686 24.669 85.054 1.00 8.09 49 LYS A CA 1
ATOM 377 C C . LYS A 1 50 ? 53.797 24.703 84.031 1.00 8.21 49 LYS A C 1
ATOM 378 O O . LYS A 1 50 ? 54.365 25.778 83.795 1.00 9.41 49 LYS A O 1
ATOM 384 N N . GLN A 1 51 ? 54.153 23.529 83.494 1.00 7.18 50 GLN A N 1
ATOM 385 C CA . GLN A 1 51 ? 55.220 23.481 82.499 1.00 7.47 50 GLN A CA 1
ATOM 386 C C . GLN A 1 51 ? 54.798 24.262 81.269 1.00 7.30 50 GLN A C 1
ATOM 387 O O . GLN A 1 51 ? 55.595 24.983 80.683 1.00 7.65 50 GLN A O 1
ATOM 393 N N . LEU A 1 52 ? 53.555 24.064 80.871 1.00 6.49 51 LEU A N 1
ATOM 394 C CA . LEU A 1 52 ? 53.075 24.708 79.667 1.00 6.64 51 LEU A CA 1
ATOM 395 C C . LEU A 1 52 ? 53.068 26.222 79.801 1.00 6.38 51 LEU A C 1
ATOM 396 O O . LEU A 1 52 ? 53.462 26.904 78.888 1.00 6.86 51 LEU A O 1
ATOM 401 N N . GLU A 1 53 ? 52.656 26.745 80.949 1.00 6.26 52 GLU A N 1
ATOM 402 C CA . GLU A 1 53 ? 52.666 28.169 81.168 1.00 6.91 52 GLU A CA 1
ATOM 403 C C . GLU A 1 53 ? 54.090 28.731 80.972 1.00 6.72 52 GLU A C 1
ATOM 404 O O . GLU A 1 53 ? 54.284 29.799 80.391 1.00 6.62 52 GLU A O 1
ATOM 410 N N . ILE A 1 54 ? 55.079 28.006 81.493 1.00 6.97 53 ILE A N 1
ATOM 411 C CA . ILE A 1 54 ? 56.483 28.407 81.364 1.00 6.35 53 ILE A CA 1
ATOM 412 C C . ILE A 1 54 ? 56.923 28.362 79.920 1.00 6.29 53 ILE A C 1
ATOM 413 O O . ILE A 1 54 ? 57.626 29.280 79.468 1.00 7.02 53 ILE A O 1
ATOM 418 N N . SER A 1 55 ? 56.525 27.309 79.199 1.00 6.09 54 SER A N 1
ATOM 419 C CA . SER A 1 55 ? 56.803 27.185 77.762 1.00 6.48 54 SER A CA 1
ATOM 420 C C . SER A 1 55 ? 56.187 28.332 76.975 1.00 6.52 54 SER A C 1
ATOM 421 O O . SER A 1 55 ? 56.799 28.840 76.044 1.00 6.36 54 SER A O 1
ATOM 424 N N . TYR A 1 56 ? 54.987 28.758 77.372 1.00 6.80 55 TYR A N 1
ATOM 425 C CA . TYR A 1 56 ? 54.341 29.961 76.774 1.00 6.53 55 TYR A CA 1
ATOM 426 C C . TYR A 1 56 ? 55.127 31.249 76.994 1.00 6.80 55 TYR A C 1
ATOM 427 O O . TYR A 1 56 ? 55.309 32.067 76.085 1.00 6.49 55 TYR A O 1
ATOM 436 N N . LYS A 1 57 ? 55.635 31.427 78.207 1.00 6.79 56 LYS A N 1
ATOM 437 C CA . LYS A 1 57 ? 56.431 32.602 78.483 1.00 8.58 56 LYS A CA 1
ATOM 438 C C . LYS A 1 57 ? 57.778 32.556 77.735 1.00 8.61 56 LYS A C 1
ATOM 439 O O . LYS A 1 57 ? 58.229 33.590 77.219 1.00 9.13 56 LYS A O 1
ATOM 445 N N . ASP A 1 58 ? 58.415 31.388 77.702 1.00 8.09 57 ASP A N 1
ATOM 446 C CA . ASP A 1 58 ? 59.766 31.262 77.094 1.00 8.35 57 ASP A CA 1
ATOM 447 C C . ASP A 1 58 ? 59.697 31.038 75.602 1.00 8.19 57 ASP A C 1
ATOM 448 O O . ASP A 1 58 ? 60.735 31.116 74.927 1.00 7.70 57 ASP A O 1
ATOM 453 N N . LYS A 1 59 ? 58.502 30.686 75.108 1.00 7.91 58 LYS A N 1
ATOM 454 C CA . LYS A 1 59 ? 58.257 30.376 73.695 1.00 9.13 58 LYS A CA 1
ATOM 455 C C . LYS A 1 59 ? 59.096 29.196 73.219 1.00 9.29 58 LYS A C 1
ATOM 456 O O . LYS A 1 59 ? 59.685 29.227 72.122 1.00 10.66 58 LYS A O 1
ATOM 462 N N . LYS A 1 60 ? 59.179 28.170 74.051 1.00 9.60 59 LYS A N 1
ATOM 463 C CA . LYS A 1 60 ? 59.978 26.988 73.711 1.00 9.49 59 LYS A CA 1
ATOM 464 C C . LYS A 1 60 ? 59.536 25.758 74.494 1.00 8.04 59 LYS A C 1
ATOM 465 O O . LYS A 1 60 ? 58.940 25.868 75.553 1.00 7.42 59 LYS A O 1
ATOM 471 N N . THR A 1 61 ? 59.850 24.580 73.976 1.00 7.35 60 THR A N 1
ATOM 472 C CA . THR A 1 61 ? 59.555 23.355 74.721 1.00 7.38 60 THR A CA 1
ATOM 473 C C . THR A 1 61 ? 60.445 23.220 75.958 1.00 7.10 60 THR A C 1
ATOM 474 O O . THR A 1 61 ? 61.569 23.709 75.953 1.00 7.23 60 THR A O 1
ATOM 478 N N . HIS A 1 62 ? 59.920 22.585 76.999 1.00 6.99 61 HIS A N 1
ATOM 479 C CA . HIS A 1 62 ? 60.745 22.170 78.125 1.00 8.04 61 HIS A CA 1
ATOM 480 C C . HIS A 1 62 ? 60.853 20.637 78.254 1.00 8.64 61 HIS A C 1
ATOM 481 O O . HIS A 1 62 ? 61.148 20.128 79.334 1.00 10.22 61 HIS A O 1
ATOM 488 N N . TRP A 1 63 ? 60.584 19.928 77.155 1.00 9.33 62 TRP A N 1
ATOM 489 C CA . TRP A 1 63 ? 60.785 18.471 77.105 1.00 10.38 62 TRP A CA 1
ATOM 490 C C . TRP A 1 63 ? 62.129 18.165 76.438 1.00 11.50 62 TRP A C 1
ATOM 491 O O . TRP A 1 63 ? 62.582 18.914 75.569 1.00 14.19 62 TRP A O 1
ATOM 502 N N . LYS A 1 64 ? 62.746 17.081 76.859 1.00 13.22 63 LYS A N 1
ATOM 503 C CA . LYS A 1 64 ? 64.067 16.678 76.323 1.00 13.65 63 LYS A CA 1
ATOM 504 C C . LYS A 1 64 ? 63.977 15.289 75.712 1.00 12.83 63 LYS A C 1
ATOM 505 O O . LYS A 1 64 ? 62.921 14.696 75.781 1.00 10.74 63 LYS A O 1
ATOM 511 N N . HIS A 1 65 ? 65.032 14.771 75.059 1.00 13.58 64 HIS A N 1
ATOM 512 C CA . HIS A 1 65 ? 64.982 13.331 74.681 1.00 14.08 64 HIS A CA 1
ATOM 513 C C . HIS A 1 65 ? 64.689 12.493 75.911 1.00 16.59 64 HIS A C 1
ATOM 514 O O . HIS A 1 65 ? 65.162 12.822 76.985 1.00 15.00 64 HIS A O 1
ATOM 521 N N . GLY A 1 66 ? 63.891 11.427 75.779 1.00 18.40 65 GLY A N 1
ATOM 522 C CA . GLY A 1 66 ? 63.659 10.571 76.938 1.00 18.62 65 GLY A CA 1
ATOM 523 C C . GLY A 1 66 ? 64.388 9.234 76.866 1.00 19.31 65 GLY A C 1
ATOM 524 O O . GLY A 1 66 ? 65.041 8.906 75.885 1.00 18.09 65 GLY A O 1
ATOM 525 N N . GLY A 1 67 ? 64.273 8.463 77.931 1.00 18.43 66 GLY A N 1
ATOM 526 C CA . GLY A 1 67 ? 64.845 7.144 77.959 1.00 19.78 66 GLY A CA 1
ATOM 527 C C . GLY A 1 67 ? 63.928 6.217 77.182 1.00 17.58 66 GLY A C 1
ATOM 528 O O . GLY A 1 67 ? 62.853 6.608 76.687 1.00 18.69 66 GLY A O 1
ATOM 529 N N . ILE A 1 68 ? 64.376 4.983 77.079 1.00 17.54 67 ILE A N 1
ATOM 530 C CA . ILE A 1 68 ? 63.638 3.968 76.382 1.00 17.74 67 ILE A CA 1
ATOM 531 C C . ILE A 1 68 ? 62.907 3.254 77.490 1.00 16.38 67 ILE A C 1
ATOM 532 O O . ILE A 1 68 ? 63.525 2.824 78.445 1.00 15.31 67 ILE A O 1
ATOM 537 N N . VAL A 1 69 ? 61.586 3.157 77.368 1.00 15.27 68 VAL A N 1
ATOM 538 C CA . VAL A 1 69 ? 60.803 2.515 78.398 1.00 13.83 68 VAL A CA 1
ATOM 539 C C . VAL A 1 69 ? 59.771 1.654 77.673 1.00 13.15 68 VAL A C 1
ATOM 540 O O . VAL A 1 69 ? 59.467 1.912 76.540 1.00 12.73 68 VAL A O 1
ATOM 544 N N . SER A 1 70 ? 59.243 0.637 78.321 1.00 12.98 69 SER A N 1
ATOM 545 C CA . SER A 1 70 ? 58.305 -0.259 77.616 1.00 13.35 69 SER A CA 1
ATOM 546 C C . SER A 1 70 ? 57.548 -1.092 78.626 1.00 13.83 69 SER A C 1
ATOM 547 O O . SER A 1 70 ? 57.955 -1.168 79.791 1.00 13.89 69 SER A O 1
ATOM 550 N N . VAL A 1 71 ? 56.457 -1.726 78.191 1.00 13.19 70 VAL A N 1
ATOM 551 C CA . VAL A 1 71 ? 55.857 -2.753 79.028 1.00 13.42 70 VAL A CA 1
ATOM 552 C C . VAL A 1 71 ? 56.580 -4.091 78.802 1.00 12.90 70 VAL A C 1
ATOM 553 O O . VAL A 1 71 ? 57.227 -4.296 77.774 1.00 13.19 70 VAL A O 1
ATOM 557 N N . VAL A 1 72 ? 56.443 -5.007 79.741 1.00 11.89 71 VAL A N 1
ATOM 558 C CA . VAL A 1 72 ? 57.205 -6.249 79.691 1.00 13.24 71 VAL A CA 1
ATOM 559 C C . VAL A 1 72 ? 56.690 -7.105 78.542 1.00 13.79 71 VAL A C 1
ATOM 560 O O . VAL A 1 72 ? 55.478 -7.358 78.437 1.00 14.98 71 VAL A O 1
ATOM 564 N N . GLY A 1 73 ? 57.607 -7.507 77.668 1.00 12.97 72 GLY A N 1
ATOM 565 C CA . GLY A 1 73 ? 57.281 -8.417 76.580 1.00 11.93 72 GLY A CA 1
ATOM 566 C C . GLY A 1 73 ? 57.107 -7.661 75.266 1.00 11.51 72 GLY A C 1
ATOM 567 O O . GLY A 1 73 ? 57.037 -8.288 74.228 1.00 10.94 72 GLY A O 1
ATOM 568 N N . TYR A 1 74 ? 56.991 -6.326 75.329 1.00 11.17 73 TYR A N 1
ATOM 569 C CA . TYR A 1 74 ? 56.884 -5.459 74.142 1.00 10.05 73 TYR A CA 1
ATOM 570 C C . TYR A 1 74 ? 58.108 -4.526 74.013 1.00 11.56 73 TYR A C 1
ATOM 571 O O . TYR A 1 74 ? 58.773 -4.225 75.003 1.00 13.31 73 TYR A O 1
ATOM 580 N N . GLY A 1 75 ? 58.369 -4.014 72.818 1.00 11.25 74 GLY A N 1
ATOM 581 C CA . GLY A 1 75 ? 59.406 -3.002 72.658 1.00 10.65 74 GLY A CA 1
ATOM 582 C C . GLY A 1 75 ? 58.892 -1.731 72.003 1.00 11.21 74 GLY A C 1
ATOM 583 O O . GLY A 1 75 ? 59.675 -0.869 71.601 1.00 12.52 74 GLY A O 1
ATOM 584 N N . GLY A 1 76 ? 57.571 -1.601 71.876 1.00 9.68 75 GLY A N 1
ATOM 585 C CA . GLY A 1 76 ? 57.005 -0.408 71.239 1.00 9.73 75 GLY A CA 1
ATOM 586 C C . GLY A 1 76 ? 55.657 -0.152 71.895 1.00 8.31 75 GLY A C 1
ATOM 587 O O . GLY A 1 76 ? 55.115 -1.063 72.553 1.00 8.83 75 GLY A O 1
ATOM 588 N N . GLY A 1 77 ? 55.136 1.050 71.699 1.00 8.14 76 GLY A N 1
ATOM 589 C CA . GLY A 1 77 ? 53.807 1.423 72.175 1.00 9.19 76 GLY A CA 1
ATOM 590 C C . GLY A 1 77 ? 53.897 2.394 73.321 1.00 10.45 76 GLY A C 1
ATOM 591 O O . GLY A 1 77 ? 52.914 3.056 73.645 1.00 9.81 76 GLY A O 1
ATOM 592 N N . VAL A 1 78 ? 55.086 2.498 73.923 1.00 9.34 77 VAL A N 1
ATOM 593 C CA . VAL A 1 78 ? 55.256 3.454 74.995 1.00 9.69 77 VAL A CA 1
ATOM 594 C C . VAL A 1 78 ? 56.493 4.309 74.741 1.00 10.37 77 VAL A C 1
ATOM 595 O O . VAL A 1 78 ? 57.589 3.777 74.491 1.00 10.73 77 VAL A O 1
ATOM 599 N N . ILE A 1 79 ? 56.329 5.621 74.798 1.00 10.36 78 ILE A N 1
ATOM 600 C CA . ILE A 1 79 ? 57.471 6.506 74.530 1.00 10.85 78 ILE A CA 1
ATOM 601 C C . ILE A 1 79 ? 57.860 7.314 75.766 1.00 9.93 78 ILE A C 1
ATOM 602 O O . ILE A 1 79 ? 57.086 8.142 76.259 1.00 10.43 78 ILE A O 1
ATOM 607 N N . GLY A 1 80 ? 59.090 7.120 76.193 1.00 9.99 79 GLY A N 1
ATOM 608 C CA . GLY A 1 80 ? 59.600 7.850 77.326 1.00 9.91 79 GLY A CA 1
ATOM 609 C C . GLY A 1 80 ? 59.662 9.333 76.995 1.00 10.42 79 GLY A C 1
ATOM 610 O O . GLY A 1 80 ? 60.040 9.736 75.893 1.00 10.50 79 GLY A O 1
ATOM 611 N N . ARG A 1 81 ? 59.265 10.152 77.949 1.00 10.51 80 ARG A N 1
ATOM 612 C CA . ARG A 1 81 ? 59.412 11.592 77.798 1.00 10.57 80 ARG A CA 1
ATOM 613 C C . ARG A 1 81 ? 59.830 12.166 79.114 1.00 11.20 80 ARG A C 1
ATOM 614 O O . ARG A 1 81 ? 59.238 11.849 80.147 1.00 12.35 80 ARG A O 1
ATOM 622 N N . TYR A 1 82 ? 60.836 13.025 79.068 1.00 11.55 81 TYR A N 1
ATOM 623 C CA . TYR A 1 82 ? 61.419 13.577 80.285 1.00 12.06 81 TYR A CA 1
ATOM 624 C C . TYR A 1 82 ? 61.431 15.108 80.272 1.00 10.13 81 TYR A C 1
ATOM 625 O O . TYR A 1 82 ? 61.744 15.739 79.264 1.00 10.83 81 TYR A O 1
ATOM 634 N N . SER A 1 83 ? 61.015 15.713 81.370 1.00 9.77 82 SER A N 1
ATOM 635 C CA . SER A 1 83 ? 60.977 17.184 81.446 1.00 10.24 82 SER A CA 1
ATOM 636 C C . SER A 1 83 ? 62.319 17.768 81.839 1.00 10.33 82 SER A C 1
ATOM 637 O O . SER A 1 83 ? 62.941 17.266 82.765 1.00 10.48 82 SER A O 1
ATOM 640 N N . ASP A 1 84 ? 62.736 18.851 81.195 1.00 10.16 83 ASP A N 1
ATOM 641 C CA . ASP A 1 84 ? 63.934 19.562 81.657 1.00 11.93 83 ASP A CA 1
ATOM 642 C C . ASP A 1 84 ? 63.641 20.443 82.866 1.00 12.19 83 ASP A C 1
ATOM 643 O O . ASP A 1 84 ? 64.554 21.042 83.448 1.00 10.95 83 ASP A O 1
ATOM 648 N N . LEU A 1 85 ? 62.365 20.528 83.249 1.00 11.33 84 LEU A N 1
ATOM 649 C CA . LEU A 1 85 ? 61.991 21.279 84.438 1.00 12.76 84 LEU A CA 1
ATOM 650 C C . LEU A 1 85 ? 61.761 20.360 85.596 1.00 13.97 84 LEU A C 1
ATOM 651 O O . LEU A 1 85 ? 61.125 20.742 86.571 1.00 13.27 84 LEU A O 1
ATOM 656 N N . GLY A 1 86 ? 62.307 19.144 85.500 1.00 15.18 85 GLY A N 1
ATOM 657 C CA . GLY A 1 86 ? 61.950 18.083 86.425 1.00 16.85 85 GLY A CA 1
ATOM 658 C C . GLY A 1 86 ? 62.386 18.309 87.859 1.00 20.36 85 GLY A C 1
ATOM 659 O O . GLY A 1 86 ? 61.831 17.708 88.774 1.00 22.21 85 GLY A O 1
ATOM 660 N N . GLU A 1 87 ? 63.373 19.176 88.066 1.00 21.63 86 GLU A N 1
ATOM 661 C CA . GLU A 1 87 ? 63.727 19.587 89.417 1.00 24.21 86 GLU A CA 1
ATOM 662 C C . GLU A 1 87 ? 62.747 20.618 90.012 1.00 23.04 86 GLU A C 1
ATOM 663 O O . GLU A 1 87 ? 62.418 20.552 91.199 1.00 23.12 86 GLU A O 1
ATOM 669 N N . GLN A 1 88 ? 62.263 21.543 89.188 1.00 18.59 87 GLN A N 1
ATOM 670 C CA . GLN A 1 88 ? 61.284 22.538 89.606 1.00 17.94 87 GLN A CA 1
ATOM 671 C C . GLN A 1 88 ? 59.853 21.920 89.668 1.00 17.28 87 GLN A C 1
ATOM 672 O O . GLN A 1 88 ? 59.044 22.268 90.537 1.00 16.40 87 GLN A O 1
ATOM 678 N N . ILE A 1 89 ? 59.553 20.998 88.753 1.00 12.51 88 ILE A N 1
ATOM 679 C CA . ILE A 1 89 ? 58.215 20.365 88.702 1.00 11.88 88 ILE A CA 1
ATOM 680 C C . ILE A 1 89 ? 58.387 18.843 88.656 1.00 10.87 88 ILE A C 1
ATOM 681 O O . ILE A 1 89 ? 58.315 18.248 87.590 1.00 10.59 88 ILE A O 1
ATOM 686 N N . PRO A 1 90 ? 58.639 18.206 89.810 1.00 10.82 89 PRO A N 1
ATOM 687 C CA . PRO A 1 90 ? 59.016 16.765 89.789 1.00 10.87 89 PRO A CA 1
ATOM 688 C C . PRO A 1 90 ? 57.892 15.845 89.329 1.00 12.10 89 PRO A C 1
ATOM 689 O O . PRO A 1 90 ? 58.134 14.749 88.829 1.00 11.76 89 PRO A O 1
ATOM 693 N N . GLU A 1 91 ? 56.662 16.308 89.444 1.00 12.34 90 GLU A N 1
ATOM 694 C CA . GLU A 1 91 ? 55.529 15.495 89.038 1.00 11.94 90 GLU A CA 1
ATOM 695 C C . GLU A 1 91 ? 55.468 15.299 87.506 1.00 11.42 90 GLU A C 1
ATOM 696 O O . GLU A 1 91 ? 54.715 14.446 87.021 1.00 11.49 90 GLU A O 1
ATOM 702 N N . VAL A 1 92 ? 56.247 16.067 86.743 1.00 9.88 91 VAL A N 1
ATOM 703 C CA . VAL A 1 92 ? 56.319 15.812 85.274 1.00 10.69 91 VAL A CA 1
ATOM 704 C C . VAL A 1 92 ? 57.737 15.370 84.847 1.00 11.52 91 VAL A C 1
ATOM 705 O O . VAL A 1 92 ? 58.048 15.288 83.664 1.00 10.17 91 VAL A O 1
ATOM 709 N N . GLU A 1 93 ? 58.605 15.074 85.810 1.00 12.10 92 GLU A N 1
ATOM 710 C CA A GLU A 1 93 ? 59.962 14.722 85.419 0.70 14.34 92 GLU A CA 1
ATOM 711 C CA B GLU A 1 93 ? 59.978 14.675 85.496 0.30 13.16 92 GLU A CA 1
ATOM 712 C C . GLU A 1 93 ? 60.016 13.543 84.462 1.00 13.07 92 GLU A C 1
ATOM 713 O O . GLU A 1 93 ? 60.760 13.592 83.487 1.00 15.69 92 GLU A O 1
ATOM 724 N N . HIS A 1 94 ? 59.216 12.520 84.703 1.00 12.75 93 HIS A N 1
ATOM 725 C CA . HIS A 1 94 ? 59.046 11.451 83.728 1.00 14.26 93 HIS A CA 1
ATOM 726 C C . HIS A 1 94 ? 57.575 11.552 83.370 1.00 12.31 93 HIS A C 1
ATOM 727 O O . HIS A 1 94 ? 56.725 11.658 84.251 1.00 12.80 93 HIS A O 1
ATOM 734 N N . PHE A 1 95 ? 57.247 11.603 82.083 1.00 9.95 94 PHE A N 1
ATOM 735 C CA . PHE A 1 95 ? 55.843 11.824 81.745 1.00 9.11 94 PHE A CA 1
ATOM 736 C C . PHE A 1 95 ? 55.567 11.109 80.423 1.00 8.85 94 PHE A C 1
ATOM 737 O O . PHE A 1 95 ? 55.445 11.741 79.411 1.00 10.44 94 PHE A O 1
ATOM 745 N N . HIS A 1 96 ? 55.501 9.780 80.461 1.00 7.49 95 HIS A N 1
ATOM 746 C CA . HIS A 1 96 ? 55.587 8.967 79.253 1.00 6.95 95 HIS A CA 1
ATOM 747 C C . HIS A 1 96 ? 54.212 8.868 78.642 1.00 7.15 95 HIS A C 1
ATOM 748 O O . HIS A 1 96 ? 53.210 9.020 79.343 1.00 6.41 95 HIS A O 1
ATOM 755 N N . THR A 1 97 ? 54.147 8.568 77.344 1.00 7.88 96 THR A N 1
ATOM 756 C CA . THR A 1 97 ? 52.854 8.266 76.773 1.00 8.52 96 THR A CA 1
ATOM 757 C C . THR A 1 97 ? 52.701 6.773 76.524 1.00 9.02 96 THR A C 1
ATOM 758 O O . THR A 1 97 ? 53.703 6.040 76.285 1.00 8.77 96 THR A O 1
ATOM 762 N N . MET A 1 98 ? 51.455 6.300 76.629 1.00 7.37 97 MET A N 1
ATOM 763 C CA . MET A 1 98 ? 51.151 4.935 76.263 1.00 7.42 97 MET A CA 1
ATOM 764 C C . MET A 1 98 ? 50.138 5.068 75.139 1.00 7.56 97 MET A C 1
ATOM 765 O O . MET A 1 98 ? 49.125 5.780 75.275 1.00 7.69 97 MET A O 1
ATOM 770 N N . ARG A 1 99 ? 50.459 4.446 74.017 1.00 7.09 98 ARG A N 1
ATOM 771 C CA . ARG A 1 99 ? 49.524 4.452 72.898 1.00 7.68 98 ARG A CA 1
ATOM 772 C C . ARG A 1 99 ? 48.651 3.202 73.008 1.00 7.15 98 ARG A C 1
ATOM 773 O O . ARG A 1 99 ? 49.178 2.098 73.033 1.00 9.24 98 ARG A O 1
ATOM 781 N N . ILE A 1 100 ? 47.317 3.385 73.008 1.00 8.19 99 ILE A N 1
ATOM 782 C CA . ILE A 1 100 ? 46.361 2.283 73.327 1.00 8.17 99 ILE A CA 1
ATOM 783 C C . ILE A 1 100 ? 45.552 2.055 72.064 1.00 6.94 99 ILE A C 1
ATOM 784 O O . ILE A 1 100 ? 44.944 3.000 71.550 1.00 6.28 99 ILE A O 1
ATOM 789 N N . ASN A 1 101 ? 45.602 0.825 71.548 1.00 7.72 100 ASN A N 1
ATOM 790 C CA . ASN A 1 101 ? 45.068 0.516 70.213 1.00 7.91 100 ASN A CA 1
ATOM 791 C C . ASN A 1 101 ? 43.560 0.816 70.234 1.00 7.66 100 ASN A C 1
ATOM 792 O O . ASN A 1 101 ? 42.855 0.328 71.088 1.00 9.44 100 ASN A O 1
ATOM 797 N N . GLN A 1 102 ? 43.082 1.631 69.319 1.00 7.81 101 GLN A N 1
ATOM 798 C CA . GLN A 1 102 ? 41.633 1.950 69.303 1.00 7.84 101 GLN A CA 1
ATOM 799 C C . GLN A 1 102 ? 40.870 0.780 68.685 1.00 7.00 101 GLN A C 1
ATOM 800 O O . GLN A 1 102 ? 41.437 0.007 67.897 1.00 6.97 101 GLN A O 1
ATOM 806 N N . PRO A 1 103 ? 39.555 0.685 68.957 1.00 8.01 102 PRO A N 1
ATOM 807 C CA . PRO A 1 103 ? 38.760 -0.231 68.137 1.00 7.67 102 PRO A CA 1
ATOM 808 C C . PRO A 1 103 ? 38.693 0.316 66.728 1.00 7.82 102 PRO A C 1
ATOM 809 O O . PRO A 1 103 ? 38.754 1.534 66.545 1.00 8.80 102 PRO A O 1
ATOM 813 N N . SER A 1 104 ? 38.546 -0.553 65.744 1.00 7.56 103 SER A N 1
ATOM 814 C CA . SER A 1 104 ? 38.484 -0.083 64.364 1.00 8.33 103 SER A CA 1
ATOM 815 C C . SER A 1 104 ? 37.415 0.990 64.257 1.00 7.71 103 SER A C 1
ATOM 816 O O . SER A 1 104 ? 36.302 0.814 64.769 1.00 7.58 103 SER A O 1
ATOM 819 N N . GLY A 1 105 ? 37.778 2.092 63.604 1.00 8.10 104 GLY A N 1
ATOM 820 C CA . GLY A 1 105 ? 36.852 3.208 63.300 1.00 7.73 104 GLY A CA 1
ATOM 821 C C . GLY A 1 105 ? 36.493 4.043 64.521 1.00 6.91 104 GLY A C 1
ATOM 822 O O . GLY A 1 105 ? 35.524 4.797 64.487 1.00 7.96 104 GLY A O 1
ATOM 823 N N . TRP A 1 106 ? 37.220 3.869 65.620 1.00 7.14 105 TRP A N 1
ATOM 824 C CA . TRP A 1 106 ? 36.901 4.609 66.834 1.00 6.86 105 TRP A CA 1
ATOM 825 C C . TRP A 1 106 ? 35.462 4.432 67.324 1.00 6.33 105 TRP A C 1
ATOM 826 O O . TRP A 1 106 ? 34.919 5.354 67.892 1.00 6.48 105 TRP A O 1
ATOM 837 N N . PHE A 1 107 ? 34.929 3.216 67.218 1.00 6.64 106 PHE A N 1
ATOM 838 C CA . PHE A 1 107 ? 33.588 2.891 67.742 1.00 6.93 106 PHE A CA 1
ATOM 839 C C . PHE A 1 107 ? 33.727 2.389 69.136 1.00 7.10 106 PHE A C 1
ATOM 840 O O . PHE A 1 107 ? 34.537 1.506 69.405 1.00 7.69 106 PHE A O 1
ATOM 848 N N . TYR A 1 108 ? 33.000 3.019 70.045 1.00 6.93 107 TYR A N 1
ATOM 849 C CA . TYR A 1 108 ? 33.061 2.615 71.433 1.00 5.81 107 TYR A CA 1
ATOM 850 C C . TYR A 1 108 ? 31.659 2.381 72.004 1.00 6.60 107 TYR A C 1
ATOM 851 O O . TYR A 1 108 ? 30.686 3.028 71.608 1.00 7.10 107 TYR A O 1
ATOM 860 N N . SER A 1 109 ? 31.600 1.535 73.016 1.00 6.34 108 SER A N 1
ATOM 861 C CA . SER A 1 109 ? 30.461 1.544 73.939 1.00 6.73 108 SER A CA 1
ATOM 862 C C . SER A 1 109 ? 30.916 2.322 75.161 1.00 7.51 108 SER A C 1
ATOM 863 O O . SER A 1 109 ? 32.126 2.437 75.443 1.00 7.09 108 SER A O 1
ATOM 866 N N . THR A 1 110 ? 29.956 2.815 75.923 1.00 7.36 109 THR A N 1
ATOM 867 C CA . THR A 1 110 ? 30.335 3.542 77.114 1.00 8.02 109 THR A CA 1
ATOM 868 C C . THR A 1 110 ? 31.034 2.610 78.092 1.00 8.81 109 THR A C 1
ATOM 869 O O . THR A 1 110 ? 31.953 3.046 78.813 1.00 9.42 109 THR A O 1
ATOM 873 N N . LYS A 1 111 ? 30.615 1.343 78.125 1.00 8.59 110 LYS A N 1
ATOM 874 C CA . LYS A 1 111 ? 31.324 0.368 78.979 1.00 8.83 110 LYS A CA 1
ATOM 875 C C . LYS A 1 111 ? 32.842 0.337 78.654 1.00 7.95 110 LYS A C 1
ATOM 876 O O . LYS A 1 111 ? 33.691 0.364 79.567 1.00 8.30 110 LYS A O 1
ATOM 882 N N . ALA A 1 112 ? 33.178 0.248 77.370 1.00 7.79 111 ALA A N 1
ATOM 883 C CA . ALA A 1 112 ? 34.606 0.262 76.969 1.00 7.73 111 ALA A CA 1
ATOM 884 C C . ALA A 1 112 ? 35.327 1.507 77.431 1.00 7.48 111 ALA A C 1
ATOM 885 O O . ALA A 1 112 ? 36.435 1.413 77.995 1.00 7.83 111 ALA A O 1
ATOM 887 N N . LEU A 1 113 ? 34.729 2.677 77.232 1.00 6.45 112 LEU A N 1
ATOM 888 C CA . LEU A 1 113 ? 35.449 3.936 77.563 1.00 6.83 112 LEU A CA 1
ATOM 889 C C . LEU A 1 113 ? 35.592 4.092 79.078 1.00 7.01 112 LEU A C 1
ATOM 890 O O . LEU A 1 113 ? 36.616 4.569 79.560 1.00 7.18 112 LEU A O 1
ATOM 895 N N . ARG A 1 114 ? 34.563 3.684 79.807 1.00 6.71 113 ARG A N 1
ATOM 896 C CA . ARG A 1 114 ? 34.592 3.816 81.276 1.00 7.24 113 ARG A CA 1
ATOM 897 C C . ARG A 1 114 ? 35.726 2.940 81.853 1.00 7.63 113 ARG A C 1
ATOM 898 O O . ARG A 1 114 ? 36.392 3.342 82.802 1.00 6.98 113 ARG A O 1
ATOM 906 N N . GLY A 1 115 ? 35.951 1.789 81.241 1.00 7.38 114 GLY A N 1
ATOM 907 C CA . GLY A 1 115 ? 37.087 0.913 81.664 1.00 7.33 114 GLY A CA 1
ATOM 908 C C . GLY A 1 115 ? 38.416 1.659 81.490 1.00 7.63 114 GLY A C 1
ATOM 909 O O . GLY A 1 115 ? 39.234 1.710 82.408 1.00 8.29 114 GLY A O 1
ATOM 910 N N . LEU A 1 116 ? 38.623 2.261 80.325 1.00 7.47 115 LEU A N 1
ATOM 911 C CA . LEU A 1 116 ? 39.864 3.022 80.050 1.00 8.23 115 LEU A CA 1
ATOM 912 C C . LEU A 1 116 ? 40.033 4.172 81.016 1.00 8.23 115 LEU A C 1
ATOM 913 O O . LEU A 1 116 ? 41.138 4.371 81.548 1.00 7.00 115 LEU A O 1
ATOM 918 N N . CYS A 1 117 ? 38.947 4.921 81.258 1.00 7.25 116 CYS A N 1
ATOM 919 C CA . CYS A 1 117 ? 38.982 6.035 82.226 1.00 8.31 116 CYS A CA 1
ATOM 920 C C . CYS A 1 117 ? 39.367 5.555 83.605 1.00 8.13 116 CYS A C 1
ATOM 921 O O . CYS A 1 117 ? 40.161 6.209 84.289 1.00 8.74 116 CYS A O 1
ATOM 924 N N . ASP A 1 118 ? 38.808 4.426 84.024 1.00 8.69 117 ASP A N 1
ATOM 925 C CA . ASP A 1 118 ? 39.089 3.933 85.369 1.00 7.85 117 ASP A CA 1
ATOM 926 C C . ASP A 1 118 ? 40.557 3.541 85.498 1.00 7.84 117 ASP A C 1
ATOM 927 O O . ASP A 1 118 ? 41.199 3.835 86.513 1.00 7.69 117 ASP A O 1
ATOM 932 N N . VAL A 1 119 ? 41.088 2.893 84.472 1.00 7.03 118 VAL A N 1
ATOM 933 C CA . VAL A 1 119 ? 42.487 2.462 84.501 1.00 7.41 118 VAL A CA 1
ATOM 934 C C . VAL A 1 119 ? 43.443 3.668 84.472 1.00 7.65 118 VAL A C 1
ATOM 935 O O . VAL A 1 119 ? 44.331 3.735 85.306 1.00 8.10 118 VAL A O 1
ATOM 939 N N . TRP A 1 120 ? 43.178 4.667 83.620 1.00 7.34 119 TRP A N 1
ATOM 940 C CA . TRP A 1 120 ? 44.122 5.792 83.508 1.00 7.18 119 TRP A CA 1
ATOM 941 C C . TRP A 1 120 ? 44.026 6.734 84.706 1.00 7.50 119 TRP A C 1
ATOM 942 O O . TRP A 1 120 ? 45.026 7.329 85.115 1.00 8.24 119 TRP A O 1
ATOM 953 N N . GLU A 1 121 ? 42.841 6.844 85.301 1.00 6.63 120 GLU A N 1
ATOM 954 C CA . GLU A 1 121 ? 42.687 7.638 86.499 1.00 7.88 120 GLU A CA 1
ATOM 955 C C . GLU A 1 121 ? 43.593 7.054 87.554 1.00 8.30 120 GLU A C 1
ATOM 956 O O . GLU A 1 121 ? 44.191 7.794 88.360 1.00 8.46 120 GLU A O 1
ATOM 962 N N . LYS A 1 122 ? 43.653 5.720 87.593 1.00 8.38 121 LYS A N 1
ATOM 963 C CA . LYS A 1 122 ? 44.461 5.028 88.606 1.00 8.67 121 LYS A CA 1
ATOM 964 C C . LYS A 1 122 ? 45.979 5.246 88.397 1.00 8.15 121 LYS A C 1
ATOM 965 O O . LYS A 1 122 ? 46.723 5.542 89.357 1.00 8.68 121 LYS A O 1
ATOM 971 N N . TRP A 1 123 ? 46.439 5.107 87.165 1.00 7.41 122 TRP A N 1
ATOM 972 C CA . TRP A 1 123 ? 47.880 4.975 86.869 1.00 7.98 122 TRP A CA 1
ATOM 973 C C . TRP A 1 123 ? 48.557 6.181 86.208 1.00 8.10 122 TRP A C 1
ATOM 974 O O . TRP A 1 123 ? 49.796 6.240 86.199 1.00 8.78 122 TRP A O 1
ATOM 985 N N . GLY A 1 124 ? 47.764 7.097 85.636 1.00 6.88 123 GLY A N 1
ATOM 986 C CA . GLY A 1 124 ? 48.322 8.194 84.860 1.00 5.99 123 GLY A CA 1
ATOM 987 C C . GLY A 1 124 ? 47.786 9.573 85.221 1.00 5.58 123 GLY A C 1
ATOM 988 O O . GLY A 1 124 ? 47.183 9.761 86.259 1.00 5.90 123 GLY A O 1
ATOM 989 N N . SER A 1 125 ? 48.085 10.555 84.391 1.00 5.75 124 SER A N 1
ATOM 990 C CA . SER A 1 125 ? 47.752 11.921 84.697 1.00 5.57 124 SER A CA 1
ATOM 991 C C . SER A 1 125 ? 46.232 12.203 84.580 1.00 6.05 124 SER A C 1
ATOM 992 O O . SER A 1 125 ? 45.762 13.204 85.143 1.00 6.12 124 SER A O 1
ATOM 995 N N . GLY A 1 126 ? 45.487 11.415 83.776 1.00 6.08 125 GLY A N 1
ATOM 996 C CA . GLY A 1 126 ? 44.076 11.748 83.593 1.00 5.97 125 GLY A CA 1
ATOM 997 C C . GLY A 1 126 ? 43.887 12.440 82.261 1.00 6.43 125 GLY A C 1
ATOM 998 O O . GLY A 1 126 ? 42.736 12.666 81.843 1.00 6.99 125 GLY A O 1
ATOM 999 N N . LEU A 1 127 ? 44.995 12.838 81.625 1.00 5.75 126 LEU A N 1
ATOM 1000 C CA . LEU A 1 127 ? 44.905 13.528 80.312 1.00 6.58 126 LEU A CA 1
ATOM 1001 C C . LEU A 1 127 ? 44.982 12.495 79.233 1.00 6.16 126 LEU A C 1
ATOM 1002 O O . LEU A 1 127 ? 45.777 11.536 79.342 1.00 7.49 126 LEU A O 1
ATOM 1007 N N . THR A 1 128 ? 44.265 12.708 78.134 1.00 6.36 127 THR A N 1
ATOM 1008 C CA . THR A 1 128 ? 44.274 11.714 77.068 1.00 7.08 127 THR A CA 1
ATOM 1009 C C . THR A 1 128 ? 44.210 12.484 75.807 1.00 7.36 127 THR A C 1
ATOM 1010 O O . THR A 1 128 ? 43.872 13.670 75.855 1.00 8.38 127 THR A O 1
ATOM 1014 N N . ASN A 1 129 ? 44.518 11.841 74.683 1.00 6.85 128 ASN A N 1
ATOM 1015 C CA . ASN A 1 129 ? 44.133 12.411 73.407 1.00 7.58 128 ASN A CA 1
ATOM 1016 C C . ASN A 1 129 ? 43.202 11.403 72.772 1.00 8.32 128 ASN A C 1
ATOM 1017 O O . ASN A 1 129 ? 43.560 10.219 72.628 1.00 8.22 128 ASN A O 1
ATOM 1022 N N . PHE A 1 130 ? 42.016 11.888 72.374 1.00 7.56 129 PHE A N 1
ATOM 1023 C CA . PHE A 1 130 ? 41.118 11.133 71.516 1.00 7.64 129 PHE A CA 1
ATOM 1024 C C . PHE A 1 130 ? 41.023 11.856 70.187 1.00 8.42 129 PHE A C 1
ATOM 1025 O O . PHE A 1 130 ? 40.231 12.816 70.052 1.00 8.70 129 PHE A O 1
ATOM 1033 N N . HIS A 1 131 ? 41.846 11.469 69.203 1.00 8.19 130 HIS A N 1
ATOM 1034 C CA . HIS A 1 131 ? 42.853 10.407 69.303 1.00 7.86 130 HIS A CA 1
ATOM 1035 C C . HIS A 1 131 ? 44.242 10.937 68.833 1.00 7.86 130 HIS A C 1
ATOM 1036 O O . HIS A 1 131 ? 44.336 12.032 68.266 1.00 9.54 130 HIS A O 1
ATOM 1043 N N . GLY A 1 132 ? 45.288 10.146 69.096 1.00 7.60 131 GLY A N 1
ATOM 1044 C CA . GLY A 1 132 ? 46.614 10.278 68.473 1.00 7.79 131 GLY A CA 1
ATOM 1045 C C . GLY A 1 132 ? 46.378 10.264 66.999 1.00 9.28 131 GLY A C 1
ATOM 1046 O O . GLY A 1 132 ? 45.402 9.667 66.510 1.00 7.89 131 GLY A O 1
ATOM 1047 N N . SER A 1 133 ? 47.286 10.891 66.304 1.00 8.95 132 SER A N 1
ATOM 1048 C CA . SER A 1 133 ? 47.137 11.078 64.890 1.00 10.89 132 SER A CA 1
ATOM 1049 C C . SER A 1 133 ? 47.047 9.752 64.107 1.00 11.70 132 SER A C 1
ATOM 1050 O O . SER A 1 133 ? 46.272 9.660 63.094 1.00 11.04 132 SER A O 1
ATOM 1053 N N . THR A 1 134 ? 47.855 8.762 64.483 1.00 8.73 133 THR A N 1
ATOM 1054 C CA . THR A 1 134 ? 47.796 7.439 63.859 1.00 8.95 133 THR A CA 1
ATOM 1055 C C . THR A 1 134 ? 46.395 6.787 64.089 1.00 11.18 133 THR A C 1
ATOM 1056 O O . THR A 1 134 ? 45.868 6.142 63.178 1.00 12.32 133 THR A O 1
ATOM 1060 N N . GLY A 1 135 ? 45.833 6.993 65.266 1.00 10.25 134 GLY A N 1
ATOM 1061 C CA . GLY A 1 135 ? 44.469 6.522 65.592 1.00 10.11 134 GLY A CA 1
ATOM 1062 C C . GLY A 1 135 ? 44.395 6.063 67.032 1.00 8.70 134 GLY A C 1
ATOM 1063 O O . GLY A 1 135 ? 43.284 5.904 67.559 1.00 8.29 134 GLY A O 1
ATOM 1064 N N . ASP A 1 136 ? 45.548 5.796 67.673 1.00 8.55 135 ASP A N 1
ATOM 1065 C CA . ASP A 1 136 ? 45.484 5.232 69.013 1.00 7.94 135 ASP A CA 1
ATOM 1066 C C . ASP A 1 136 ? 44.904 6.238 69.992 1.00 9.32 135 ASP A C 1
ATOM 1067 O O . ASP A 1 136 ? 45.064 7.467 69.827 1.00 8.78 135 ASP A O 1
ATOM 1072 N N . ILE A 1 137 ? 44.345 5.713 71.087 1.00 9.48 136 ILE A N 1
ATOM 1073 C CA . ILE A 1 137 ? 44.069 6.560 72.209 1.00 9.80 136 ILE A CA 1
ATOM 1074 C C . ILE A 1 137 ? 45.418 6.915 72.828 1.00 9.80 136 ILE A C 1
ATOM 1075 O O . ILE A 1 137 ? 46.309 6.037 72.946 1.00 9.50 136 ILE A O 1
ATOM 1080 N N . ILE A 1 138 ? 45.612 8.165 73.230 1.00 8.60 137 ILE A N 1
ATOM 1081 C CA . ILE A 1 138 ? 46.889 8.448 73.883 1.00 8.60 137 ILE A CA 1
ATOM 1082 C C . ILE A 1 138 ? 46.620 8.593 75.340 1.00 8.62 137 ILE A C 1
ATOM 1083 O O . ILE A 1 138 ? 45.767 9.431 75.749 1.00 8.38 137 ILE A O 1
ATOM 1088 N N . PHE A 1 139 ? 47.343 7.818 76.147 1.00 7.14 138 PHE A N 1
ATOM 1089 C CA . PHE A 1 139 ? 47.342 8.067 77.575 1.00 7.55 138 PHE A CA 1
ATOM 1090 C C . PHE A 1 139 ? 48.557 8.994 77.822 1.00 8.02 138 PHE A C 1
ATOM 1091 O O . PHE A 1 139 ? 49.696 8.568 77.633 1.00 6.57 138 PHE A O 1
ATOM 1099 N N . LEU A 1 140 ? 48.289 10.248 78.178 1.00 8.52 139 LEU A N 1
ATOM 1100 C CA . LEU A 1 140 ? 49.281 11.320 78.134 1.00 8.75 139 LEU A CA 1
ATOM 1101 C C . LEU A 1 140 ? 49.818 11.569 79.530 1.00 8.64 139 LEU A C 1
ATOM 1102 O O . LEU A 1 140 ? 49.274 12.386 80.262 1.00 9.14 139 LEU A O 1
ATOM 1107 N N . GLY A 1 141 ? 50.862 10.827 79.878 1.00 8.70 140 GLY A N 1
ATOM 1108 C CA . GLY A 1 141 ? 51.669 11.156 81.030 1.00 7.97 140 GLY A CA 1
ATOM 1109 C C . GLY A 1 141 ? 51.563 10.174 82.156 1.00 7.98 140 GLY A C 1
ATOM 1110 O O . GLY A 1 141 ? 50.602 10.190 82.903 1.00 8.00 140 GLY A O 1
ATOM 1111 N N . THR A 1 142 ? 52.588 9.325 82.281 1.00 7.89 141 THR A N 1
ATOM 1112 C CA . THR A 1 142 ? 52.713 8.440 83.416 1.00 7.66 141 THR A CA 1
ATOM 1113 C C . THR A 1 142 ? 54.199 8.190 83.732 1.00 7.64 141 THR A C 1
ATOM 1114 O O . THR A 1 142 ? 55.087 8.656 83.039 1.00 6.23 141 THR A O 1
ATOM 1118 N N . ARG A 1 143 ? 54.447 7.510 84.837 1.00 8.82 142 ARG A N 1
ATOM 1119 C CA . ARG A 1 143 ? 55.825 7.234 85.264 1.00 10.14 142 ARG A CA 1
ATOM 1120 C C . ARG A 1 143 ? 56.221 5.820 84.864 1.00 9.59 142 ARG A C 1
ATOM 1121 O O . ARG A 1 143 ? 55.349 4.966 84.558 1.00 8.29 142 ARG A O 1
ATOM 1129 N N . SER A 1 144 ? 57.526 5.561 84.848 1.00 9.07 143 SER A N 1
ATOM 1130 C CA . SER A 1 144 ? 58.027 4.265 84.381 1.00 9.35 143 SER A CA 1
ATOM 1131 C C . SER A 1 144 ? 57.480 3.101 85.199 1.00 8.93 143 SER A C 1
ATOM 1132 O O . SER A 1 144 ? 57.143 2.054 84.643 1.00 8.97 143 SER A O 1
ATOM 1135 N N . GLU A 1 145 ? 57.459 3.271 86.520 1.00 8.14 144 GLU A N 1
ATOM 1136 C CA A GLU A 1 145 ? 56.976 2.234 87.431 0.70 9.06 144 GLU A CA 1
ATOM 1137 C CA B GLU A 1 145 ? 56.974 2.243 87.442 0.30 8.35 144 GLU A CA 1
ATOM 1138 C C . GLU A 1 145 ? 55.484 1.892 87.281 1.00 8.46 144 GLU A C 1
ATOM 1139 O O . GLU A 1 145 ? 55.026 0.895 87.837 1.00 8.06 144 GLU A O 1
ATOM 1150 N N . TYR A 1 146 ? 54.731 2.717 86.561 1.00 8.28 145 TYR A N 1
ATOM 1151 C CA . TYR A 1 146 ? 53.285 2.461 86.413 1.00 8.24 145 TYR A CA 1
ATOM 1152 C C . TYR A 1 146 ? 52.929 1.860 85.085 1.00 8.16 145 TYR A C 1
ATOM 1153 O O . TYR A 1 146 ? 51.786 1.448 84.898 1.00 8.36 145 TYR A O 1
ATOM 1162 N N . LEU A 1 147 ? 53.886 1.758 84.172 1.00 8.35 146 LEU A N 1
ATOM 1163 C CA . LEU A 1 147 ? 53.522 1.291 82.801 1.00 8.98 146 LEU A CA 1
ATOM 1164 C C . LEU A 1 147 ? 52.994 -0.149 82.831 1.00 9.31 146 LEU A C 1
ATOM 1165 O O . LEU A 1 147 ? 51.923 -0.447 82.259 1.00 10.49 146 LEU A O 1
ATOM 1170 N N . GLN A 1 148 ? 53.721 -1.022 83.508 1.00 10.22 147 GLN A N 1
ATOM 1171 C CA . GLN A 1 148 ? 53.384 -2.451 83.528 1.00 10.62 147 GLN A CA 1
ATOM 1172 C C . GLN A 1 148 ? 52.077 -2.733 84.274 1.00 10.81 147 GLN A C 1
ATOM 1173 O O . GLN A 1 148 ? 51.211 -3.447 83.745 1.00 9.61 147 GLN A O 1
ATOM 1179 N N . PRO A 1 149 ? 51.922 -2.166 85.485 1.00 9.34 148 PRO A N 1
ATOM 1180 C CA . PRO A 1 149 ? 50.649 -2.330 86.180 1.00 9.80 148 PRO A CA 1
ATOM 1181 C C . PRO A 1 149 ? 49.441 -1.714 85.443 1.00 9.27 148 PRO A C 1
ATOM 1182 O O . PRO A 1 149 ? 48.347 -2.306 85.474 1.00 9.71 148 PRO A O 1
ATOM 1186 N N . CYS A 1 150 ? 49.625 -0.565 84.780 1.00 9.46 149 CYS A N 1
ATOM 1187 C CA . CYS A 1 150 ? 48.567 -0.013 83.917 1.00 8.84 149 CYS A CA 1
ATOM 1188 C C . CYS A 1 150 ? 48.201 -1.003 82.811 1.00 9.02 149 CYS A C 1
ATOM 1189 O O . CYS A 1 150 ? 47.015 -1.308 82.613 1.00 7.96 149 CYS A O 1
ATOM 1192 N N . PHE A 1 151 ? 49.221 -1.543 82.140 1.00 8.27 150 PHE A N 1
ATOM 1193 C CA . PHE A 1 151 ? 49.003 -2.542 81.092 1.00 9.30 150 PHE A CA 1
ATOM 1194 C C . PHE A 1 151 ? 48.314 -3.811 81.641 1.00 9.11 150 PHE A C 1
ATOM 1195 O O . PHE A 1 151 ? 47.378 -4.335 81.047 1.00 8.61 150 PHE A O 1
ATOM 1203 N N . GLU A 1 152 ? 48.709 -4.287 82.818 1.00 8.18 151 GLU A N 1
ATOM 1204 C CA . GLU A 1 152 ? 48.023 -5.459 83.360 1.00 8.84 151 GLU A CA 1
ATOM 1205 C C . GLU A 1 152 ? 46.537 -5.167 83.603 1.00 8.85 151 GLU A C 1
ATOM 1206 O O . GLU A 1 152 ? 45.671 -6.025 83.349 1.00 9.02 151 GLU A O 1
ATOM 1212 N N . ASP A 1 153 ? 46.229 -3.953 84.067 1.00 8.65 152 ASP A N 1
ATOM 1213 C CA . ASP A 1 153 ? 44.811 -3.603 84.310 1.00 8.37 152 ASP A CA 1
ATOM 1214 C C . ASP A 1 153 ? 44.046 -3.489 83.021 1.00 8.17 152 ASP A C 1
ATOM 1215 O O . ASP A 1 153 ? 42.901 -3.966 82.966 1.00 8.74 152 ASP A O 1
ATOM 1220 N N . LEU A 1 154 ? 44.677 -2.916 81.998 1.00 7.08 153 LEU A N 1
ATOM 1221 C CA . LEU A 1 154 ? 44.050 -2.800 80.697 1.00 8.00 153 LEU A CA 1
ATOM 1222 C C . LEU A 1 154 ? 43.658 -4.174 80.185 1.00 7.78 153 LEU A C 1
ATOM 1223 O O . LEU A 1 154 ? 42.555 -4.327 79.615 1.00 7.25 153 LEU A O 1
ATOM 1228 N N . GLY A 1 155 ? 44.552 -5.151 80.368 1.00 6.87 154 GLY A N 1
ATOM 1229 C CA . GLY A 1 155 ? 44.328 -6.492 79.852 1.00 7.62 154 GLY A CA 1
ATOM 1230 C C . GLY A 1 155 ? 43.279 -7.286 80.597 1.00 7.59 154 GLY A C 1
ATOM 1231 O O . GLY A 1 155 ? 42.753 -8.287 80.088 1.00 7.56 154 GLY A O 1
ATOM 1232 N N . ASN A 1 156 ? 43.010 -6.867 81.823 1.00 7.57 155 ASN A N 1
ATOM 1233 C CA . ASN A 1 156 ? 42.046 -7.512 82.682 1.00 7.99 155 ASN A CA 1
ATOM 1234 C C . ASN A 1 156 ? 40.663 -6.867 82.725 1.00 8.42 155 ASN A C 1
ATOM 1235 O O . ASN A 1 156 ? 39.761 -7.376 83.408 1.00 8.87 155 ASN A O 1
ATOM 1240 N N . LEU A 1 157 ? 40.469 -5.788 81.975 1.00 8.04 156 LEU A N 1
ATOM 1241 C CA . LEU A 1 157 ? 39.130 -5.176 81.854 1.00 8.38 156 LEU A CA 1
ATOM 1242 C C . LEU A 1 157 ? 38.145 -6.133 81.161 1.00 9.30 156 LEU A C 1
ATOM 1243 O O . LEU A 1 157 ? 38.539 -6.931 80.325 1.00 9.62 156 LEU A O 1
ATOM 1248 N N . GLU A 1 158 ? 36.866 -6.006 81.489 1.00 9.22 157 GLU A N 1
ATOM 1249 C CA . GLU A 1 158 ? 35.823 -6.783 80.860 1.00 10.51 157 GLU A CA 1
ATOM 1250 C C . GLU A 1 158 ? 35.929 -6.605 79.355 1.00 9.03 157 GLU A C 1
ATOM 1251 O O . GLU A 1 158 ? 35.778 -7.566 78.592 1.00 7.57 157 GLU A O 1
ATOM 1257 N N . ILE A 1 159 ? 36.197 -5.367 78.933 1.00 7.41 158 ILE A N 1
ATOM 1258 C CA . ILE A 1 159 ? 36.475 -5.074 77.528 1.00 7.31 158 ILE A CA 1
ATOM 1259 C C . ILE A 1 159 ? 37.946 -4.606 77.514 1.00 7.29 158 ILE A C 1
ATOM 1260 O O . ILE A 1 159 ? 38.238 -3.417 77.726 1.00 6.94 158 ILE A O 1
ATOM 1265 N N . PRO A 1 160 ? 38.875 -5.548 77.268 1.00 7.22 159 PRO A N 1
ATOM 1266 C CA . PRO A 1 160 ? 40.293 -5.178 77.483 1.00 7.14 159 PRO A CA 1
ATOM 1267 C C . PRO A 1 160 ? 40.884 -4.442 76.297 1.00 7.93 159 PRO A C 1
ATOM 1268 O O . PRO A 1 160 ? 40.376 -4.597 75.180 1.00 8.12 159 PRO A O 1
ATOM 1272 N N . PHE A 1 161 ? 41.979 -3.703 76.518 1.00 7.25 160 PHE A N 1
ATOM 1273 C CA . PHE A 1 161 ? 42.644 -2.933 75.467 1.00 7.61 160 PHE A CA 1
ATOM 1274 C C . PHE A 1 161 ? 44.136 -3.238 75.487 1.00 8.54 160 PHE A C 1
ATOM 1275 O O . PHE A 1 161 ? 44.723 -3.294 76.560 1.00 9.73 160 PHE A O 1
ATOM 1283 N N . ASP A 1 162 ? 44.711 -3.555 74.333 1.00 7.75 161 ASP A N 1
ATOM 1284 C CA . ASP A 1 162 ? 46.179 -3.800 74.208 1.00 8.47 161 ASP A CA 1
ATOM 1285 C C . ASP A 1 162 ? 46.858 -2.491 73.789 1.00 8.08 161 ASP A C 1
ATOM 1286 O O . ASP A 1 162 ? 46.197 -1.533 73.378 1.00 9.21 161 ASP A O 1
ATOM 1291 N N . ILE A 1 163 ? 48.187 -2.483 73.872 1.00 7.18 162 ILE A N 1
ATOM 1292 C CA . ILE A 1 163 ? 49.021 -1.364 73.482 1.00 7.13 162 ILE A CA 1
ATOM 1293 C C . ILE A 1 163 ? 49.090 -1.365 71.975 1.00 6.40 162 ILE A C 1
ATOM 1294 O O . ILE A 1 163 ? 49.117 -2.431 71.358 1.00 6.54 162 ILE A O 1
ATOM 1299 N N . GLY A 1 164 ? 49.141 -0.168 71.420 1.00 5.97 163 GLY A N 1
ATOM 1300 C CA . GLY A 1 164 ? 49.393 0.044 70.008 1.00 6.80 163 GLY A CA 1
ATOM 1301 C C . GLY A 1 164 ? 50.858 0.104 69.641 1.00 7.32 163 GLY A C 1
ATOM 1302 O O . GLY A 1 164 ? 51.729 -0.184 70.438 1.00 7.56 163 GLY A O 1
ATOM 1303 N N . GLY A 1 165 ? 51.148 0.534 68.426 1.00 7.19 164 GLY A N 1
ATOM 1304 C CA . GLY A 1 165 ? 52.562 0.546 68.004 1.00 7.70 164 GLY A CA 1
ATOM 1305 C C . GLY A 1 165 ? 53.326 1.881 68.194 1.00 7.61 164 GLY A C 1
ATOM 1306 O O . GLY A 1 165 ? 52.762 2.947 68.231 1.00 8.82 164 GLY A O 1
ATOM 1307 N N . SER A 1 166 ? 54.653 1.796 68.280 1.00 8.58 165 SER A N 1
ATOM 1308 C CA . SER A 1 166 ? 55.539 2.969 68.190 1.00 8.07 165 SER A CA 1
ATOM 1309 C C . SER A 1 166 ? 56.953 2.449 67.868 1.00 8.17 165 SER A C 1
ATOM 1310 O O . SER A 1 166 ? 57.226 1.263 68.022 1.00 8.51 165 SER A O 1
ATOM 1313 N N . GLY A 1 167 ? 57.821 3.312 67.330 1.00 8.00 166 GLY A N 1
ATOM 1314 C CA . GLY A 1 167 ? 59.168 2.903 67.030 1.00 7.23 166 GLY A CA 1
ATOM 1315 C C . GLY A 1 167 ? 59.253 2.214 65.687 1.00 7.09 166 GLY A C 1
ATOM 1316 O O . GLY A 1 167 ? 58.376 2.425 64.803 1.00 6.75 166 GLY A O 1
ATOM 1317 N N . SER A 1 168 ? 60.260 1.369 65.534 1.00 6.43 167 SER A N 1
ATOM 1318 C CA . SER A 1 168 ? 60.518 0.704 64.224 1.00 6.98 167 SER A CA 1
ATOM 1319 C C . SER A 1 168 ? 59.739 -0.617 64.084 1.00 6.56 167 SER A C 1
ATOM 1320 O O . SER A 1 168 ? 60.323 -1.690 63.896 1.00 6.67 167 SER A O 1
ATOM 1323 N N . ASP A 1 169 ? 58.417 -0.497 64.135 1.00 7.06 168 ASP A N 1
ATOM 1324 C CA . ASP A 1 169 ? 57.508 -1.642 64.117 1.00 7.86 168 ASP A CA 1
ATOM 1325 C C . ASP A 1 169 ? 56.364 -1.417 63.112 1.00 7.57 168 ASP A C 1
ATOM 1326 O O . ASP A 1 169 ? 56.287 -0.374 62.472 1.00 7.81 168 ASP A O 1
ATOM 1331 N N . LEU A 1 170 ? 55.444 -2.373 63.060 1.00 7.54 169 LEU A N 1
ATOM 1332 C CA . LEU A 1 170 ? 54.150 -2.128 62.464 1.00 8.04 169 LEU A CA 1
ATOM 1333 C C . LEU A 1 170 ? 53.365 -1.241 63.425 1.00 8.99 169 LEU A C 1
ATOM 1334 O O . LEU A 1 170 ? 53.101 -1.630 64.555 1.00 10.01 169 LEU A O 1
ATOM 1339 N N . ARG A 1 171 ? 52.940 -0.084 62.973 1.00 8.26 170 ARG A N 1
ATOM 1340 C CA . ARG A 1 171 ? 52.142 0.815 63.838 1.00 7.60 170 ARG A CA 1
ATOM 1341 C C . ARG A 1 171 ? 50.691 0.309 63.833 1.00 8.39 170 ARG A C 1
ATOM 1342 O O . ARG A 1 171 ? 50.302 -0.504 62.998 1.00 7.31 170 ARG A O 1
ATOM 1350 N N . THR A 1 172 ? 49.901 0.841 64.740 1.00 8.56 171 THR A N 1
ATOM 1351 C CA . THR A 1 172 ? 48.472 0.538 64.797 1.00 8.84 171 THR A CA 1
ATOM 1352 C C . THR A 1 172 ? 47.807 0.894 63.499 1.00 8.52 171 THR A C 1
ATOM 1353 O O . THR A 1 172 ? 47.872 2.029 63.078 1.00 8.32 171 THR A O 1
ATOM 1357 N N . PRO A 1 173 ? 47.173 -0.098 62.871 1.00 9.23 172 PRO A N 1
ATOM 1358 C CA . PRO A 1 173 ? 46.467 0.261 61.652 1.00 9.81 172 PRO A CA 1
ATOM 1359 C C . PRO A 1 173 ? 45.224 1.087 61.948 1.00 10.18 172 PRO A C 1
ATOM 1360 O O . PRO A 1 173 ? 44.696 1.015 63.059 1.00 11.07 172 PRO A O 1
ATOM 1364 N N . SER A 1 174 ? 44.738 1.881 60.991 1.00 10.39 173 SER A N 1
ATOM 1365 C CA . SER A 1 174 ? 43.475 2.604 61.283 1.00 10.52 173 SER A CA 1
ATOM 1366 C C . SER A 1 174 ? 42.590 2.506 60.069 1.00 10.79 173 SER A C 1
ATOM 1367 O O . SER A 1 174 ? 43.068 2.084 59.002 1.00 10.40 173 SER A O 1
ATOM 1370 N N . ALA A 1 175 ? 41.310 2.833 60.271 1.00 9.24 174 ALA A N 1
ATOM 1371 C CA . ALA A 1 175 ? 40.322 2.616 59.246 1.00 9.02 174 ALA A CA 1
ATOM 1372 C C . ALA A 1 175 ? 39.247 3.701 59.343 1.00 9.08 174 ALA A C 1
ATOM 1373 O O . ALA A 1 175 ? 38.915 4.146 60.430 1.00 9.28 174 ALA A O 1
ATOM 1375 N N . CYS A 1 176 ? 38.697 4.087 58.211 1.00 8.45 175 CYS A N 1
ATOM 1376 C CA . CYS A 1 176 ? 37.511 4.978 58.219 1.00 8.48 175 CYS A CA 1
ATOM 1377 C C . CYS A 1 176 ? 36.289 4.164 58.637 1.00 7.40 175 CYS A C 1
ATOM 1378 O O . CYS A 1 176 ? 36.343 2.938 58.685 1.00 7.91 175 CYS A O 1
ATOM 1381 N N . MET A 1 177 ? 35.192 4.844 58.962 1.00 7.75 176 MET A N 1
ATOM 1382 C CA . MET A 1 177 ? 33.988 4.184 59.478 1.00 7.31 176 MET A CA 1
ATOM 1383 C C . MET A 1 177 ? 33.498 3.081 58.563 1.00 7.35 176 MET A C 1
ATOM 1384 O O . MET A 1 177 ? 32.877 2.116 59.004 1.00 7.50 176 MET A O 1
ATOM 1389 N N . GLY A 1 178 ? 33.737 3.241 57.268 1.00 7.29 177 GLY A N 1
ATOM 1390 C CA . GLY A 1 178 ? 33.423 2.196 56.329 1.00 7.54 177 GLY A CA 1
ATOM 1391 C C . GLY A 1 178 ? 31.951 1.771 56.413 1.00 7.14 177 GLY A C 1
ATOM 1392 O O . GLY A 1 178 ? 31.087 2.602 56.707 1.00 6.28 177 GLY A O 1
ATOM 1393 N N . PRO A 1 179 ? 31.685 0.469 56.221 1.00 7.73 178 PRO A N 1
ATOM 1394 C CA . PRO A 1 179 ? 30.295 -0.008 56.123 1.00 7.51 178 PRO A CA 1
ATOM 1395 C C . PRO A 1 179 ? 29.527 0.090 57.438 1.00 7.58 178 PRO A C 1
ATOM 1396 O O . PRO A 1 179 ? 28.332 -0.098 57.432 1.00 7.18 178 PRO A O 1
ATOM 1400 N N . ALA A 1 180 ? 30.174 0.440 58.558 1.00 6.74 179 ALA A N 1
ATOM 1401 C CA . ALA A 1 180 ? 29.357 0.642 59.733 1.00 6.94 179 ALA A CA 1
ATOM 1402 C C . ALA A 1 180 ? 28.309 1.732 59.472 1.00 7.14 179 ALA A C 1
ATOM 1403 O O . ALA A 1 180 ? 27.173 1.650 59.971 1.00 6.65 179 ALA A O 1
ATOM 1405 N N . LEU A 1 181 ? 28.699 2.764 58.714 1.00 6.66 180 LEU A N 1
ATOM 1406 C CA . LEU A 1 181 ? 27.792 3.906 58.529 1.00 6.86 180 LEU A CA 1
ATOM 1407 C C . LEU A 1 181 ? 27.710 4.397 57.116 1.00 7.07 180 LEU A C 1
ATOM 1408 O O . LEU A 1 181 ? 26.777 5.102 56.765 1.00 7.25 180 LEU A O 1
ATOM 1413 N N . CYS A 1 182 ? 28.692 4.044 56.303 1.00 7.26 181 CYS A N 1
ATOM 1414 C CA . CYS A 1 182 ? 28.876 4.791 55.059 1.00 7.39 181 CYS A CA 1
ATOM 1415 C C . CYS A 1 182 ? 28.410 3.955 53.893 1.00 6.80 181 CYS A C 1
ATOM 1416 O O . CYS A 1 182 ? 28.876 2.839 53.712 1.00 6.60 181 CYS A O 1
ATOM 1419 N N . GLU A 1 183 ? 27.503 4.497 53.069 1.00 7.08 182 GLU A N 1
ATOM 1420 C CA . GLU A 1 183 ? 26.983 3.738 51.974 1.00 7.38 182 GLU A CA 1
ATOM 1421 C C . GLU A 1 183 ? 28.001 3.729 50.820 1.00 7.58 182 GLU A C 1
ATOM 1422 O O . GLU A 1 183 ? 27.767 3.055 49.799 1.00 7.54 182 GLU A O 1
ATOM 1428 N N . PHE A 1 184 ? 29.118 4.432 50.994 1.00 7.22 183 PHE A N 1
ATOM 1429 C CA . PHE A 1 184 ? 30.181 4.461 49.936 1.00 7.54 183 PHE A CA 1
ATOM 1430 C C . PHE A 1 184 ? 31.185 3.310 50.038 1.00 6.74 183 PHE A C 1
ATOM 1431 O O . PHE A 1 184 ? 31.967 3.087 49.142 1.00 7.64 183 PHE A O 1
ATOM 1439 N N . ALA A 1 185 ? 31.185 2.586 51.145 1.00 7.72 184 ALA A N 1
ATOM 1440 C CA . ALA A 1 185 ? 32.327 1.703 51.476 1.00 6.69 184 ALA A CA 1
ATOM 1441 C C . ALA A 1 185 ? 32.428 0.540 50.516 1.00 7.97 184 ALA A C 1
ATOM 1442 O O . ALA A 1 185 ? 31.437 -0.080 50.220 1.00 8.04 184 ALA A O 1
ATOM 1444 N N . CYS A 1 186 ? 33.620 0.318 49.981 1.00 8.65 185 CYS A N 1
ATOM 1445 C CA . CYS A 1 186 ? 33.875 -0.714 48.979 1.00 8.83 185 CYS A CA 1
ATOM 1446 C C . CYS A 1 186 ? 34.386 -2.021 49.577 1.00 8.87 185 CYS A C 1
ATOM 1447 O O . CYS A 1 186 ? 34.419 -3.024 48.899 1.00 9.98 185 CYS A O 1
ATOM 1450 N N . TYR A 1 187 ? 34.795 -1.994 50.839 1.00 8.13 186 TYR A N 1
ATOM 1451 C CA . TYR A 1 187 ? 35.114 -3.235 51.535 1.00 8.02 186 TYR A CA 1
ATOM 1452 C C . TYR A 1 187 ? 34.957 -2.980 53.008 1.00 8.24 186 TYR A C 1
ATOM 1453 O O . TYR A 1 187 ? 34.733 -1.868 53.416 1.00 9.16 186 TYR A O 1
ATOM 1462 N N . ASP A 1 188 ? 35.111 -4.018 53.804 1.00 8.08 187 ASP A N 1
ATOM 1463 C CA . ASP A 1 188 ? 34.888 -3.876 55.229 1.00 7.56 187 ASP A CA 1
ATOM 1464 C C . ASP A 1 188 ? 36.188 -3.363 55.907 1.00 7.26 187 ASP A C 1
ATOM 1465 O O . ASP A 1 188 ? 37.018 -4.160 56.343 1.00 6.50 187 ASP A O 1
ATOM 1470 N N . THR A 1 189 ? 36.290 -2.051 55.995 1.00 7.56 188 THR A N 1
ATOM 1471 C CA . THR A 1 189 ? 37.493 -1.340 56.446 1.00 8.42 188 THR A CA 1
ATOM 1472 C C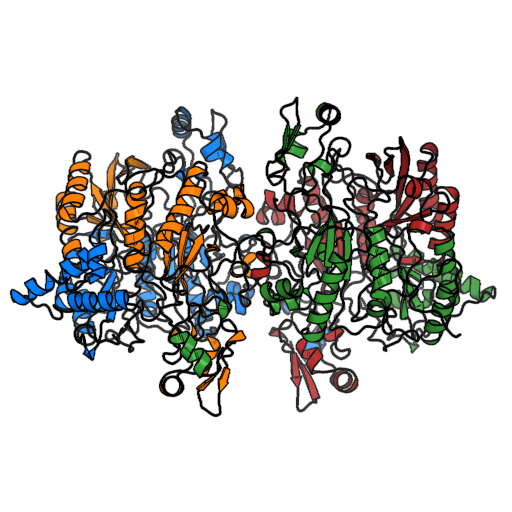 . THR A 1 189 ? 37.784 -1.808 57.879 1.00 8.80 188 THR A C 1
ATOM 1473 O O . THR A 1 189 ? 38.922 -2.178 58.221 1.00 8.36 188 THR A O 1
ATOM 1477 N N . LEU A 1 190 ? 36.712 -1.839 58.678 1.00 8.26 189 LEU A N 1
ATOM 1478 C CA . LEU A 1 190 ? 36.811 -2.164 60.081 1.00 7.99 189 LEU A CA 1
ATOM 1479 C C . LEU A 1 190 ? 37.299 -3.574 60.282 1.00 8.05 189 LEU A C 1
ATOM 1480 O O . LEU A 1 190 ? 38.169 -3.790 61.125 1.00 7.42 189 LEU A O 1
ATOM 1485 N N . GLU A 1 191 ? 36.750 -4.536 59.515 1.00 7.53 190 GLU A N 1
ATOM 1486 C CA . GLU A 1 191 ? 37.128 -5.949 59.668 1.00 8.31 190 GLU A CA 1
ATOM 1487 C C . GLU A 1 191 ? 38.601 -6.140 59.248 1.00 7.95 190 GLU A C 1
ATOM 1488 O O . GLU A 1 191 ? 39.387 -6.804 59.946 1.00 6.84 190 GLU A O 1
ATOM 1494 N N . LEU A 1 192 ? 38.951 -5.579 58.101 1.00 7.61 191 LEU A N 1
ATOM 1495 C CA . LEU A 1 192 ? 40.331 -5.706 57.619 1.00 8.35 191 LEU A CA 1
ATOM 1496 C C . LEU A 1 192 ? 41.305 -5.107 58.653 1.00 8.99 191 LEU A C 1
ATOM 1497 O O . LEU A 1 192 ? 42.326 -5.724 58.974 1.00 9.60 191 LEU A O 1
ATOM 1502 N N . CYS A 1 193 ? 40.976 -3.924 59.168 1.00 8.22 192 CYS A N 1
ATOM 1503 C CA . CYS A 1 193 ? 41.858 -3.222 60.081 1.00 9.30 192 CYS A CA 1
ATOM 1504 C C . CYS A 1 193 ? 42.088 -4.127 61.277 1.00 8.15 192 CYS A C 1
ATOM 1505 O O . CYS A 1 193 ? 43.230 -4.366 61.696 1.00 7.50 192 CYS A O 1
ATOM 1508 N N . TYR A 1 194 ? 40.984 -4.648 61.822 1.00 7.24 193 TYR A N 1
ATOM 1509 C CA . TYR A 1 194 ? 41.078 -5.581 62.944 1.00 8.02 193 TYR A CA 1
ATOM 1510 C C . TYR A 1 194 ? 41.892 -6.838 62.619 1.00 8.11 193 TYR A C 1
ATOM 1511 O O . TYR A 1 194 ? 42.750 -7.264 63.404 1.00 8.34 193 TYR A O 1
ATOM 1520 N N . ASP A 1 195 ? 41.623 -7.453 61.481 1.00 7.16 194 ASP A N 1
ATOM 1521 C CA . ASP A 1 195 ? 42.282 -8.695 61.143 1.00 7.78 194 ASP A CA 1
ATOM 1522 C C . ASP A 1 195 ? 43.800 -8.445 60.982 1.00 7.51 194 ASP A C 1
ATOM 1523 O O . ASP A 1 195 ? 44.626 -9.230 61.486 1.00 7.79 194 ASP A O 1
ATOM 1528 N N . LEU A 1 196 ? 44.172 -7.351 60.331 1.00 6.94 195 LEU A N 1
ATOM 1529 C CA . LEU A 1 196 ? 45.646 -7.034 60.218 1.00 7.52 195 LEU A CA 1
ATOM 1530 C C . LEU A 1 196 ? 46.290 -6.795 61.555 1.00 6.76 195 LEU A C 1
ATOM 1531 O O . LEU A 1 196 ? 47.420 -7.259 61.820 1.00 7.38 195 LEU A O 1
ATOM 1536 N N . THR A 1 197 ? 45.564 -6.114 62.408 1.00 6.33 196 THR A N 1
ATOM 1537 C CA . THR A 1 197 ? 46.067 -5.796 63.738 1.00 7.29 196 THR A CA 1
ATOM 1538 C C . THR A 1 197 ? 46.331 -7.120 64.466 1.00 7.08 196 THR A C 1
ATOM 1539 O O . THR A 1 197 ? 47.381 -7.311 65.131 1.00 7.93 196 THR A O 1
ATOM 1543 N N . MET A 1 198 ? 45.391 -8.058 64.374 1.00 7.16 197 MET A N 1
ATOM 1544 C CA . MET A 1 198 ? 45.544 -9.331 65.101 1.00 7.86 197 MET A CA 1
ATOM 1545 C C . MET A 1 198 ? 46.577 -10.232 64.453 1.00 7.97 197 MET A C 1
ATOM 1546 O O . MET A 1 198 ? 47.354 -10.857 65.143 1.00 7.03 197 MET A O 1
ATOM 1551 N N . THR A 1 199 ? 46.604 -10.260 63.129 1.00 6.64 198 THR A N 1
ATOM 1552 C CA . THR A 1 199 ? 47.545 -11.086 62.427 1.00 7.46 198 THR A CA 1
ATOM 1553 C C . THR A 1 199 ? 49.019 -10.751 62.756 1.00 7.30 198 THR A C 1
ATOM 1554 O O . THR A 1 199 ? 49.846 -11.680 62.921 1.00 6.61 198 THR A O 1
ATOM 1558 N N . TYR A 1 200 ? 49.292 -9.458 62.895 1.00 6.92 199 TYR A N 1
ATOM 1559 C CA . TYR A 1 200 ? 50.646 -8.926 63.015 1.00 7.42 199 TYR A CA 1
ATOM 1560 C C . TYR A 1 200 ? 50.897 -8.328 64.375 1.00 7.14 199 TYR A C 1
ATOM 1561 O O . TYR A 1 200 ? 51.673 -7.383 64.527 1.00 7.67 199 TYR A O 1
ATOM 1570 N N . GLN A 1 201 ? 50.272 -8.921 65.389 1.00 7.66 200 GLN A N 1
ATOM 1571 C CA . GLN A 1 201 ? 50.497 -8.494 66.765 1.00 8.18 200 GLN A CA 1
ATOM 1572 C C . GLN A 1 201 ? 52.007 -8.511 67.052 1.00 8.51 200 GLN A C 1
ATOM 1573 O O . GLN A 1 201 ? 52.516 -7.603 67.695 1.00 9.09 200 GLN A O 1
ATOM 1579 N N . ASP A 1 202 ? 52.697 -9.552 66.630 1.00 9.81 201 ASP A N 1
ATOM 1580 C CA . ASP A 1 202 ? 54.132 -9.639 66.962 1.00 9.91 201 ASP A CA 1
ATOM 1581 C C . ASP A 1 202 ? 54.937 -8.505 66.342 1.00 8.60 201 ASP A C 1
ATOM 1582 O O . ASP A 1 202 ? 55.764 -7.876 66.995 1.00 8.70 201 ASP A O 1
ATOM 1587 N N . GLU A 1 203 ? 54.663 -8.221 65.077 1.00 7.62 202 GLU A N 1
ATOM 1588 C CA . GLU A 1 203 ? 55.344 -7.145 64.355 1.00 8.38 202 GLU A CA 1
ATOM 1589 C C . GLU A 1 203 ? 55.069 -5.770 64.934 1.00 8.58 202 GLU A C 1
ATOM 1590 O O . GLU A 1 203 ? 55.904 -4.837 64.829 1.00 7.18 202 GLU A O 1
ATOM 1596 N N . LEU A 1 204 ? 53.879 -5.639 65.529 1.00 7.24 203 LEU A N 1
ATOM 1597 C CA . LEU A 1 204 ? 53.465 -4.369 66.121 1.00 7.37 203 LEU A CA 1
ATOM 1598 C C . LEU A 1 204 ? 54.124 -4.250 67.484 1.00 7.23 203 LEU A C 1
ATOM 1599 O O . LEU A 1 204 ? 54.713 -3.197 67.797 1.00 7.90 203 LEU A O 1
ATOM 1604 N N . HIS A 1 205 ? 54.047 -5.301 68.294 1.00 6.30 204 HIS A N 1
ATOM 1605 C CA . HIS A 1 205 ? 54.504 -5.144 69.663 1.00 6.26 204 HIS A CA 1
ATOM 1606 C C . HIS A 1 205 ? 56.031 -5.185 69.819 1.00 6.16 204 HIS A C 1
ATOM 1607 O O . HIS A 1 205 ? 56.548 -4.695 70.842 1.00 6.51 204 HIS A O 1
ATOM 1614 N N . ARG A 1 206 ? 56.734 -5.795 68.861 1.00 6.01 205 ARG A N 1
ATOM 1615 C CA . ARG A 1 206 ? 58.209 -6.021 69.020 1.00 7.13 205 ARG A CA 1
ATOM 1616 C C . ARG A 1 206 ? 58.924 -5.494 67.782 1.00 7.32 205 ARG A C 1
ATOM 1617 O O . ARG A 1 206 ? 59.017 -6.211 66.797 1.00 8.60 205 ARG A O 1
ATOM 1625 N N . PRO A 1 207 ? 59.362 -4.235 67.810 1.00 7.72 206 PRO A N 1
ATOM 1626 C CA . PRO A 1 207 ? 59.976 -3.610 66.663 1.00 7.81 206 PRO A CA 1
ATOM 1627 C C . PRO A 1 207 ? 61.134 -4.428 66.173 1.00 8.17 206 PRO A C 1
ATOM 1628 O O . PRO A 1 207 ? 62.015 -4.797 66.951 1.00 7.91 206 PRO A O 1
ATOM 1632 N N . MET A 1 208 ? 61.140 -4.742 64.891 1.00 8.69 207 MET A N 1
ATOM 1633 C CA . MET A 1 208 ? 62.229 -5.542 64.363 1.00 10.87 207 MET A CA 1
ATOM 1634 C C . MET A 1 208 ? 62.722 -5.001 63.044 1.00 9.36 207 MET A C 1
ATOM 1635 O O . MET A 1 208 ? 63.488 -5.643 62.388 1.00 10.12 207 MET A O 1
ATOM 1640 N N . TRP A 1 209 ? 62.248 -3.835 62.631 1.00 8.39 208 TRP A N 1
ATOM 1641 C CA . TRP A 1 209 ? 62.448 -3.404 61.267 1.00 7.53 208 TRP A CA 1
ATOM 1642 C C . TRP A 1 209 ? 63.406 -2.205 61.197 1.00 7.37 208 TRP A C 1
ATOM 1643 O O . TRP A 1 209 ? 63.795 -1.639 62.208 1.00 6.83 208 TRP A O 1
ATOM 1654 N N . PRO A 1 210 ? 63.816 -1.827 59.992 1.00 7.59 209 PRO A N 1
ATOM 1655 C CA . PRO A 1 210 ? 64.706 -0.653 59.814 1.00 7.27 209 PRO A CA 1
ATOM 1656 C C . PRO A 1 210 ? 64.092 0.666 60.315 1.00 7.59 209 PRO A C 1
ATOM 1657 O O . PRO A 1 210 ? 64.824 1.592 60.718 1.00 7.56 209 PRO A O 1
ATOM 1661 N N . TYR A 1 211 ? 62.757 0.761 60.286 1.00 7.42 210 TYR A N 1
ATOM 1662 C CA . TYR A 1 211 ? 62.067 1.980 60.695 1.00 7.65 210 TYR A CA 1
ATOM 1663 C C . TYR A 1 211 ? 60.589 1.616 60.895 1.00 7.82 210 TYR A C 1
ATOM 1664 O O . TYR A 1 211 ? 60.278 0.429 61.006 1.00 9.07 210 TYR A O 1
ATOM 1673 N N . LYS A 1 212 ? 59.727 2.624 60.998 1.00 7.73 211 LYS A N 1
ATOM 1674 C CA . LYS A 1 212 ? 58.287 2.413 61.205 1.00 8.02 211 LYS A CA 1
ATOM 1675 C C . LYS A 1 212 ? 57.612 1.972 59.906 1.00 8.17 211 LYS A C 1
ATOM 1676 O O . LYS A 1 212 ? 58.139 2.204 58.810 1.00 8.62 211 LYS A O 1
ATOM 1682 N N . PHE A 1 213 ? 56.423 1.374 60.040 1.00 7.65 212 PHE A N 1
ATOM 1683 C CA . PHE A 1 213 ? 55.634 1.045 58.882 1.00 7.32 212 PHE A CA 1
ATOM 1684 C C . PHE A 1 213 ? 54.181 1.225 59.282 1.00 7.53 212 PHE A C 1
ATOM 1685 O O . PHE A 1 213 ? 53.747 0.636 60.261 1.00 7.96 212 PHE A O 1
ATOM 1693 N N . LYS A 1 214 ? 53.433 2.014 58.502 1.00 7.57 213 LYS A N 1
ATOM 1694 C CA . LYS A 1 214 ? 52.030 2.342 58.864 1.00 7.78 213 LYS A CA 1
ATOM 1695 C C . LYS A 1 214 ? 51.082 1.867 57.782 1.00 7.77 213 LYS A C 1
ATOM 1696 O O . LYS A 1 214 ? 51.391 2.020 56.622 1.00 9.58 213 LYS A O 1
ATOM 1702 N N . ILE A 1 215 ? 49.961 1.287 58.193 1.00 7.48 214 ILE A N 1
ATOM 1703 C CA . ILE A 1 215 ? 48.889 0.827 57.264 1.00 7.17 214 ILE A CA 1
ATOM 1704 C C . ILE A 1 215 ? 47.619 1.578 57.653 1.00 7.03 214 ILE A C 1
ATOM 1705 O O . ILE A 1 215 ? 47.287 1.659 58.852 1.00 5.98 214 ILE A O 1
ATOM 1710 N N . LYS A 1 216 ? 46.915 2.121 56.659 1.00 7.36 215 LYS A N 1
ATOM 1711 C CA . LYS A 1 216 ? 45.594 2.761 56.898 1.00 8.48 215 LYS A CA 1
ATOM 1712 C C . LYS A 1 216 ? 44.600 2.281 55.845 1.00 8.37 215 LYS A C 1
ATOM 1713 O O . LYS A 1 216 ? 44.993 2.025 54.703 1.00 8.26 215 LYS A O 1
ATOM 1719 N N . CYS A 1 217 ? 43.339 2.142 56.253 1.00 7.97 216 CYS A N 1
ATOM 1720 C CA . CYS A 1 217 ? 42.301 1.528 55.426 1.00 8.57 216 CYS A CA 1
ATOM 1721 C C . CYS A 1 217 ? 41.168 2.505 55.208 1.00 8.29 216 CYS A C 1
ATOM 1722 O O . CYS A 1 217 ? 40.406 2.796 56.116 1.00 7.99 216 CYS A O 1
ATOM 1725 N N . ALA A 1 218 ? 41.047 2.983 53.975 1.00 7.64 217 ALA A N 1
ATOM 1726 C CA . ALA A 1 218 ? 39.957 3.863 53.584 1.00 7.89 217 ALA A CA 1
ATOM 1727 C C . ALA A 1 218 ? 39.001 3.084 52.705 1.00 7.26 217 ALA A C 1
ATOM 1728 O O . ALA A 1 218 ? 39.426 2.320 51.862 1.00 7.60 217 ALA A O 1
ATOM 1730 N N . GLY A 1 219 ? 37.707 3.306 52.918 1.00 6.99 218 GLY A N 1
ATOM 1731 C CA . GLY A 1 219 ? 36.675 2.457 52.306 1.00 7.60 218 GLY A CA 1
ATOM 1732 C C . GLY A 1 219 ? 36.428 2.819 50.874 1.00 7.77 218 GLY A C 1
ATOM 1733 O O . GLY A 1 219 ? 35.876 1.985 50.117 1.00 8.44 218 GLY A O 1
ATOM 1734 N N . CYS A 1 220 ? 36.856 4.031 50.487 1.00 7.83 219 CYS A N 1
ATOM 1735 C CA . CYS A 1 220 ? 36.641 4.501 49.089 1.00 7.70 219 CYS A CA 1
ATOM 1736 C C . CYS A 1 220 ? 37.618 5.633 48.836 1.00 8.00 219 CYS A C 1
ATOM 1737 O O . CYS A 1 220 ? 38.338 6.046 49.734 1.00 8.03 219 CYS A O 1
ATOM 1740 N N . PRO A 1 221 ? 37.687 6.119 47.607 1.00 7.73 220 PRO A N 1
ATOM 1741 C CA . PRO A 1 221 ? 38.736 7.073 47.308 1.00 7.41 220 PRO A CA 1
ATOM 1742 C C . PRO A 1 221 ? 38.628 8.432 47.975 1.00 7.12 220 PRO A C 1
ATOM 1743 O O . PRO A 1 221 ? 39.546 9.225 47.808 1.00 6.42 220 PRO A O 1
ATOM 1747 N N . ASN A 1 222 ? 37.518 8.754 48.646 1.00 7.26 221 ASN A N 1
ATOM 1748 C CA . ASN A 1 222 ? 37.492 10.002 49.396 1.00 8.42 221 ASN A CA 1
ATOM 1749 C C . ASN A 1 222 ? 38.619 10.006 50.439 1.00 8.71 221 ASN A C 1
ATOM 1750 O O . ASN A 1 222 ? 39.064 11.064 50.861 1.00 8.64 221 ASN A O 1
ATOM 1755 N N . ASP A 1 223 ? 39.054 8.802 50.866 1.00 8.85 222 ASP A N 1
ATOM 1756 C CA . ASP A 1 223 ? 40.216 8.621 51.749 1.00 8.23 222 ASP A CA 1
ATOM 1757 C C . ASP A 1 223 ? 40.076 9.378 53.073 1.00 8.93 222 ASP A C 1
ATOM 1758 O O . ASP A 1 223 ? 40.907 10.229 53.420 1.00 8.77 222 ASP A O 1
ATOM 1763 N N . CYS A 1 224 ? 39.019 9.043 53.815 1.00 8.15 223 CYS A N 1
ATOM 1764 C CA . CYS A 1 224 ? 38.604 9.816 54.957 1.00 9.30 223 CYS A CA 1
ATOM 1765 C C . CYS A 1 224 ? 39.508 9.507 56.152 1.00 9.92 223 CYS A C 1
ATOM 1766 O O . CYS A 1 224 ? 39.275 10.013 57.270 1.00 9.72 223 CYS A O 1
ATOM 1769 N N . VAL A 1 225 ? 40.539 8.684 55.937 1.00 10.19 224 VAL A N 1
ATOM 1770 C CA . VAL A 1 225 ? 41.573 8.574 57.003 1.00 10.30 224 VAL A CA 1
ATOM 1771 C C . VAL A 1 225 ? 42.920 9.099 56.542 1.00 9.86 224 VAL A C 1
ATOM 1772 O O . VAL A 1 225 ? 43.954 8.923 57.257 1.00 8.44 224 VAL A O 1
ATOM 1776 N N . ALA A 1 226 ? 42.944 9.761 55.371 1.00 8.36 225 ALA A N 1
ATOM 1777 C CA . ALA A 1 226 ? 44.178 10.412 54.858 1.00 9.09 225 ALA A CA 1
ATOM 1778 C C . ALA A 1 226 ? 45.278 9.364 54.748 1.00 9.96 225 ALA A C 1
ATOM 1779 O O . ALA A 1 226 ? 46.476 9.650 55.045 1.00 11.21 225 ALA A O 1
ATOM 1781 N N . SER A 1 227 ? 44.898 8.158 54.360 1.00 10.57 226 SER A N 1
ATOM 1782 C CA . SER A 1 227 ? 45.841 7.052 54.276 1.00 9.62 226 SER A CA 1
ATOM 1783 C C . SER A 1 227 ? 47.013 7.369 53.326 1.00 10.85 226 SER A C 1
ATOM 1784 O O . SER A 1 227 ? 48.140 6.980 53.592 1.00 10.37 226 SER A O 1
ATOM 1787 N N . LYS A 1 228 ? 46.750 8.099 52.249 1.00 9.51 227 LYS A N 1
ATOM 1788 C CA . LYS A 1 228 ? 47.819 8.266 51.262 1.00 10.52 227 LYS A CA 1
ATOM 1789 C C . LYS A 1 228 ? 48.959 9.220 51.703 1.00 10.27 227 LYS A C 1
ATOM 1790 O O . LYS A 1 228 ? 50.041 9.187 51.119 1.00 10.48 227 LYS A O 1
ATOM 1796 N N . ALA A 1 229 ? 48.707 10.064 52.702 1.00 9.62 228 ALA A N 1
ATOM 1797 C CA . ALA A 1 229 ? 49.752 11.021 53.158 1.00 11.22 228 ALA A CA 1
ATOM 1798 C C . ALA A 1 229 ? 50.431 10.481 54.379 1.00 11.63 228 ALA A C 1
ATOM 1799 O O . ALA A 1 229 ? 51.544 10.890 54.691 1.00 12.37 228 ALA A O 1
ATOM 1801 N N . ARG A 1 230 ? 49.727 9.634 55.135 1.00 11.21 229 ARG A N 1
ATOM 1802 C CA . ARG A 1 230 ? 50.354 9.248 56.403 1.00 12.44 229 ARG A CA 1
ATOM 1803 C C . ARG A 1 230 ? 50.260 7.766 56.770 1.00 10.69 229 ARG A C 1
ATOM 1804 O O . ARG A 1 230 ? 50.195 7.361 57.940 1.00 11.37 229 ARG A O 1
ATOM 1812 N N . SER A 1 231 ? 50.297 6.934 55.738 1.00 10.75 230 SER A N 1
ATOM 1813 C CA . SER A 1 231 ? 50.584 5.531 55.939 1.00 9.21 230 SER A CA 1
ATOM 1814 C C . SER A 1 231 ? 51.469 5.137 54.775 1.00 9.59 230 SER A C 1
ATOM 1815 O O . SER A 1 231 ? 51.315 5.668 53.643 1.00 9.34 230 SER A O 1
ATOM 1818 N N . ASP A 1 232 ? 52.378 4.199 55.047 1.00 9.36 231 ASP A N 1
ATOM 1819 C CA . ASP A 1 232 ? 53.270 3.618 54.043 1.00 9.51 231 ASP A CA 1
ATOM 1820 C C . ASP A 1 232 ? 52.529 2.715 53.093 1.00 9.49 231 ASP A C 1
ATOM 1821 O O . ASP A 1 232 ? 53.007 2.446 52.019 1.00 9.99 231 ASP A O 1
ATOM 1826 N N . PHE A 1 233 ? 51.382 2.198 53.542 1.00 9.12 232 PHE A N 1
ATOM 1827 C CA . PHE A 1 233 ? 50.652 1.155 52.813 1.00 8.83 232 PHE A CA 1
ATOM 1828 C C . PHE A 1 233 ? 49.201 1.528 52.953 1.00 9.13 232 PHE A C 1
ATOM 1829 O O . PHE A 1 233 ? 48.589 1.227 53.980 1.00 8.72 232 PHE A O 1
ATOM 1837 N N . ALA A 1 234 ? 48.697 2.255 51.953 1.00 8.42 233 ALA A N 1
ATOM 1838 C CA . ALA A 1 234 ? 47.330 2.816 51.984 1.00 8.36 233 ALA A CA 1
ATOM 1839 C C . ALA A 1 234 ? 46.400 1.906 51.200 1.00 8.09 233 ALA A C 1
ATOM 1840 O O . ALA A 1 234 ? 46.632 1.639 50.036 1.00 8.58 233 ALA A O 1
ATOM 1842 N N . ILE A 1 235 ? 45.409 1.344 51.876 1.00 7.78 234 ILE A N 1
ATOM 1843 C CA . ILE A 1 235 ? 44.482 0.383 51.268 1.00 7.28 234 ILE A CA 1
ATOM 1844 C C . ILE A 1 235 ? 43.170 1.135 50.979 1.00 8.18 234 ILE A C 1
ATOM 1845 O O . ILE A 1 235 ? 42.393 1.410 51.875 1.00 7.92 234 ILE A O 1
ATOM 1850 N N . ILE A 1 236 ? 42.932 1.491 49.717 1.00 7.81 235 ILE A N 1
ATOM 1851 C CA . ILE A 1 236 ? 41.881 2.478 49.475 1.00 8.06 235 ILE A CA 1
ATOM 1852 C C . ILE A 1 236 ? 40.821 1.783 48.597 1.00 8.56 235 ILE A C 1
ATOM 1853 O O . ILE A 1 236 ? 41.142 1.288 47.535 1.00 8.26 235 ILE A O 1
ATOM 1858 N N . GLY A 1 237 ? 39.585 1.699 49.105 1.00 8.32 236 GLY A N 1
ATOM 1859 C CA . GLY A 1 237 ? 38.520 0.970 48.448 1.00 7.26 236 GLY A CA 1
ATOM 1860 C C . GLY A 1 237 ? 38.316 1.483 47.040 1.00 7.91 236 GLY A C 1
ATOM 1861 O O . GLY A 1 237 ? 38.494 2.692 46.757 1.00 6.88 236 GLY A O 1
ATOM 1862 N N . THR A 1 238 ? 37.969 0.550 46.158 1.00 8.44 237 THR A N 1
ATOM 1863 C CA . THR A 1 238 ? 37.661 0.899 44.786 1.00 9.03 237 THR A CA 1
ATOM 1864 C C . THR A 1 238 ? 36.731 -0.145 44.179 1.00 9.99 237 THR A C 1
ATOM 1865 O O . THR A 1 238 ? 36.331 -1.107 44.865 1.00 9.26 237 THR A O 1
ATOM 1869 N N . TRP A 1 239 ? 36.352 0.049 42.913 1.00 9.19 238 TRP A N 1
ATOM 1870 C CA . TRP A 1 239 ? 35.511 -0.926 42.235 1.00 9.96 238 TRP A CA 1
ATOM 1871 C C . TRP A 1 239 ? 36.038 -1.036 40.825 1.00 10.19 238 TRP A C 1
ATOM 1872 O O . TRP A 1 239 ? 36.814 -0.184 40.399 1.00 9.59 238 TRP A O 1
ATOM 1883 N N . LYS A 1 240 ? 35.646 -2.090 40.116 1.00 12.43 239 LYS A N 1
ATOM 1884 C CA . LYS A 1 240 ? 36.153 -2.311 38.765 1.00 14.68 239 LYS A CA 1
ATOM 1885 C C . LYS A 1 240 ? 35.062 -2.217 37.723 1.00 15.30 239 LYS A C 1
ATOM 1886 O O . LYS A 1 240 ? 35.380 -2.092 36.540 1.00 18.25 239 LYS A O 1
ATOM 1892 N N . ASP A 1 241 ? 33.796 -2.279 38.144 1.00 13.82 240 ASP A N 1
ATOM 1893 C CA . ASP A 1 241 ? 32.675 -2.332 37.196 1.00 13.13 240 ASP A CA 1
ATOM 1894 C C . ASP A 1 241 ? 31.917 -1.003 37.139 1.00 12.01 240 ASP A C 1
ATOM 1895 O O . ASP A 1 241 ? 32.471 0.032 37.488 1.00 11.64 240 ASP A O 1
ATOM 1900 N N . ASP A 1 242 ? 30.675 -1.017 36.646 1.00 10.80 241 ASP A N 1
ATOM 1901 C CA . ASP A 1 242 ? 29.899 0.229 36.507 1.00 10.29 241 ASP A CA 1
ATOM 1902 C C . ASP A 1 242 ? 29.370 0.857 37.801 1.00 10.28 241 ASP A C 1
ATOM 1903 O O . ASP A 1 242 ? 28.863 0.164 38.694 1.00 10.83 241 ASP A O 1
ATOM 1908 N N . ILE A 1 243 ? 29.470 2.181 37.880 1.00 9.25 242 ILE A N 1
ATOM 1909 C CA . ILE A 1 243 ? 28.707 2.945 38.851 1.00 8.74 242 ILE A CA 1
ATOM 1910 C C . ILE A 1 243 ? 27.225 2.624 38.723 1.00 10.15 242 ILE A C 1
ATOM 1911 O O . ILE A 1 243 ? 26.699 2.623 37.630 1.00 9.55 242 ILE A O 1
ATOM 1916 N N . LYS A 1 244 ? 26.563 2.343 39.841 1.00 12.23 243 LYS A N 1
ATOM 1917 C CA . LYS A 1 244 ? 25.128 2.054 39.826 1.00 13.11 243 LYS A CA 1
ATOM 1918 C C . LYS A 1 244 ? 24.301 3.353 39.782 1.00 12.44 243 LYS A C 1
ATOM 1919 O O . LYS A 1 244 ? 24.533 4.274 40.563 1.00 11.09 243 LYS A O 1
ATOM 1925 N N . VAL A 1 245 ? 23.363 3.436 38.839 1.00 11.97 244 VAL A N 1
ATOM 1926 C CA . VAL A 1 245 ? 22.614 4.667 38.628 1.00 12.41 244 VAL A CA 1
ATOM 1927 C C . VAL A 1 245 ? 21.101 4.467 38.751 1.00 13.23 244 VAL A C 1
ATOM 1928 O O . VAL A 1 245 ? 20.503 3.688 38.013 1.00 11.71 244 VAL A O 1
ATOM 1932 N N . ASP A 1 246 ? 20.480 5.173 39.687 1.00 14.08 245 ASP A N 1
ATOM 1933 C CA . ASP A 1 246 ? 19.018 5.168 39.781 1.00 13.70 245 ASP A CA 1
ATOM 1934 C C . ASP A 1 246 ? 18.478 6.401 39.076 1.00 13.49 245 ASP A C 1
ATOM 1935 O O . ASP A 1 246 ? 18.612 7.515 39.594 1.00 13.99 245 ASP A O 1
ATOM 1940 N N . GLN A 1 247 ? 17.847 6.196 37.919 1.00 12.50 246 GLN A N 1
ATOM 1941 C CA . GLN A 1 247 ? 17.402 7.295 37.072 1.00 13.07 246 GLN A CA 1
ATOM 1942 C C . GLN A 1 247 ? 16.305 8.147 37.716 1.00 13.51 246 GLN A C 1
ATOM 1943 O O . GLN A 1 247 ? 16.342 9.368 37.603 1.00 13.77 246 GLN A O 1
ATOM 1949 N N . GLU A 1 248 ? 15.339 7.516 38.386 1.00 13.77 247 GLU A N 1
ATOM 1950 C CA . GLU A 1 248 ? 14.275 8.266 39.054 1.00 14.37 247 GLU A CA 1
ATOM 1951 C C . GLU A 1 248 ? 14.874 9.229 40.070 1.00 12.81 247 GLU A C 1
ATOM 1952 O O . GLU A 1 248 ? 14.426 10.368 40.197 1.00 12.25 247 GLU A O 1
ATOM 1958 N N . ALA A 1 249 ? 15.886 8.769 40.796 1.00 11.67 248 ALA A N 1
ATOM 1959 C CA . ALA A 1 249 ? 16.509 9.613 41.807 1.00 11.01 248 ALA A CA 1
ATOM 1960 C C . ALA A 1 249 ? 17.320 10.749 41.178 1.00 10.77 248 ALA A C 1
ATOM 1961 O O . ALA A 1 249 ? 17.332 11.863 41.703 1.00 9.52 248 ALA A O 1
ATOM 1963 N N . VAL A 1 250 ? 17.973 10.485 40.044 1.00 10.76 249 VAL A N 1
ATOM 1964 C CA . VAL A 1 250 ? 18.684 11.559 39.326 1.00 11.25 249 VAL A CA 1
ATOM 1965 C C . VAL A 1 250 ? 17.696 12.662 38.937 1.00 10.90 249 VAL A C 1
ATOM 1966 O O . VAL A 1 250 ? 17.954 13.846 39.131 1.00 9.41 249 VAL A O 1
ATOM 1970 N N . LYS A 1 251 ? 16.557 12.262 38.375 1.00 10.98 250 LYS A N 1
ATOM 1971 C CA . LYS A 1 251 ? 15.505 13.216 38.022 1.00 11.70 250 LYS A CA 1
ATOM 1972 C C . LYS A 1 251 ? 15.029 14.073 39.202 1.00 11.87 250 LYS A C 1
ATOM 1973 O O . LYS A 1 251 ? 14.775 15.272 39.038 1.00 11.42 250 LYS A O 1
ATOM 1979 N N . GLU A 1 252 ? 14.921 13.455 40.382 1.00 12.92 251 GLU A N 1
ATOM 1980 C CA . GLU A 1 252 ? 14.586 14.166 41.614 1.00 13.26 251 GLU A CA 1
ATOM 1981 C C . GLU A 1 252 ? 15.647 15.207 41.960 1.00 11.82 251 GLU A C 1
ATOM 1982 O O . GLU A 1 252 ? 15.298 16.344 42.275 1.00 12.83 251 GLU A O 1
ATOM 1988 N N . TYR A 1 253 ? 16.924 14.834 41.888 1.00 9.72 252 TYR A N 1
ATOM 1989 C CA . TYR A 1 253 ? 18.013 15.816 42.029 1.00 9.07 252 TYR A CA 1
ATOM 1990 C C . TYR A 1 253 ? 17.862 16.970 41.037 1.00 9.21 252 TYR A C 1
ATOM 1991 O O . TYR A 1 253 ? 18.039 18.132 41.391 1.00 9.20 252 TYR A O 1
ATOM 2000 N N . ALA A 1 254 ? 17.504 16.636 39.804 1.00 8.88 253 ALA A N 1
ATOM 2001 C CA . ALA A 1 254 ? 17.489 17.607 38.731 1.00 9.37 253 ALA A CA 1
ATOM 2002 C C . ALA A 1 254 ? 16.410 18.659 38.908 1.00 9.81 253 ALA A C 1
ATOM 2003 O O . ALA A 1 254 ? 16.520 19.752 38.351 1.00 11.16 253 ALA A O 1
ATOM 2005 N N . SER A 1 255 ? 15.358 18.329 39.652 1.00 9.78 254 SER A N 1
ATOM 2006 C CA . SER A 1 255 ? 14.322 19.303 39.969 1.00 10.27 254 SER A CA 1
ATOM 2007 C C . SER A 1 255 ? 14.846 20.538 40.713 1.00 10.70 254 SER A C 1
ATOM 2008 O O . SER A 1 255 ? 14.227 21.600 40.636 1.00 10.83 254 SER A O 1
ATOM 2011 N N . TRP A 1 256 ? 15.990 20.410 41.405 1.00 9.94 255 TRP A N 1
ATOM 2012 C CA . TRP A 1 256 ? 16.518 21.505 42.219 1.00 10.30 255 TRP A CA 1
ATOM 2013 C C . TRP A 1 256 ? 18.026 21.778 42.073 1.00 10.08 255 TRP A C 1
ATOM 2014 O O . TRP A 1 256 ? 18.474 22.900 42.315 1.00 11.21 255 TRP A O 1
ATOM 2025 N N . MET A 1 257 ? 18.803 20.766 41.697 1.00 9.49 256 MET A N 1
ATOM 2026 C CA . MET A 1 257 ? 20.272 20.858 41.662 1.00 9.46 256 MET A CA 1
ATOM 2027 C C . MET A 1 257 ? 20.753 21.213 40.274 1.00 9.94 256 MET A C 1
ATOM 2028 O O . MET A 1 257 ? 20.287 20.645 39.279 1.00 9.28 256 MET A O 1
ATOM 2033 N N . ASP A 1 258 ? 21.683 22.157 40.203 1.00 10.44 257 ASP A N 1
ATOM 2034 C CA . ASP A 1 258 ? 22.348 22.464 38.952 1.00 10.61 257 ASP A CA 1
ATOM 2035 C C . ASP A 1 258 ? 23.357 21.355 38.672 1.00 10.40 257 ASP A C 1
ATOM 2036 O O . ASP A 1 258 ? 24.545 21.447 39.036 1.00 10.63 257 ASP A O 1
ATOM 2041 N N . ILE A 1 259 ? 22.874 20.280 38.062 1.00 10.53 258 ILE A N 1
ATOM 2042 C CA . ILE A 1 259 ? 23.706 19.097 37.830 1.00 10.59 258 ILE A CA 1
ATOM 2043 C C . ILE A 1 259 ? 24.805 19.410 36.814 1.00 10.05 258 ILE A C 1
ATOM 2044 O O . ILE A 1 259 ? 25.914 18.906 36.920 1.00 9.96 258 ILE A O 1
ATOM 2049 N N . GLU A 1 260 ? 24.486 20.231 35.825 1.00 10.04 259 GLU A N 1
ATOM 2050 C CA . GLU A 1 260 ? 25.460 20.610 34.815 1.00 10.68 259 GLU A CA 1
ATOM 2051 C C . GLU A 1 260 ? 26.734 21.220 35.412 1.00 10.11 259 GLU A C 1
ATOM 2052 O O . GLU A 1 260 ? 27.851 20.787 35.107 1.00 9.24 259 GLU A O 1
ATOM 2058 N N . ASN A 1 261 ? 26.553 22.212 36.283 1.00 9.71 260 ASN A N 1
ATOM 2059 C CA . ASN A 1 261 ? 27.671 22.988 36.795 1.00 9.16 260 ASN A CA 1
ATOM 2060 C C . ASN A 1 261 ? 28.305 22.358 38.004 1.00 8.53 260 ASN A C 1
ATOM 2061 O O . ASN A 1 261 ? 29.502 22.514 38.230 1.00 9.44 260 ASN A O 1
ATOM 2066 N N . GLU A 1 262 ? 27.522 21.597 38.753 1.00 7.64 261 GLU A N 1
ATOM 2067 C CA . GLU A 1 262 ? 28.025 21.072 40.026 1.00 8.03 261 GLU A CA 1
ATOM 2068 C C . GLU A 1 262 ? 28.501 19.622 39.892 1.00 7.50 261 GLU A C 1
ATOM 2069 O O . GLU A 1 262 ? 29.199 19.122 40.745 1.00 7.45 261 GLU A O 1
ATOM 2075 N N . VAL A 1 263 ? 28.139 18.958 38.802 1.00 7.50 262 VAL A N 1
ATOM 2076 C CA . VAL A 1 263 ? 28.506 17.560 38.648 1.00 7.77 262 VAL A CA 1
ATOM 2077 C C . VAL A 1 263 ? 29.245 17.361 37.340 1.00 7.79 262 VAL A C 1
ATOM 2078 O O . VAL A 1 263 ? 30.430 17.038 37.306 1.00 8.03 262 VAL A O 1
ATOM 2082 N N . VAL A 1 264 ? 28.522 17.574 36.260 1.00 7.49 263 VAL A N 1
ATOM 2083 C CA . VAL A 1 264 ? 29.053 17.321 34.940 1.00 7.40 263 VAL A CA 1
ATOM 2084 C C . VAL A 1 264 ? 30.364 18.069 34.682 1.00 7.31 263 VAL A C 1
ATOM 2085 O O . VAL A 1 264 ? 31.362 17.446 34.339 1.00 7.93 263 VAL A O 1
ATOM 2089 N N . LYS A 1 265 ? 30.386 19.379 34.910 1.00 7.33 264 LYS A N 1
ATOM 2090 C CA . LYS A 1 265 ? 31.575 20.171 34.592 1.00 7.87 264 LYS A CA 1
ATOM 2091 C C . LYS A 1 265 ? 32.700 19.940 35.586 1.00 7.89 264 LYS A C 1
ATOM 2092 O O . LYS A 1 265 ? 33.813 20.360 35.351 1.00 8.23 264 LYS A O 1
ATOM 2098 N N . LEU A 1 266 ? 32.405 19.269 36.678 1.00 7.82 265 LEU A N 1
ATOM 2099 C CA . LEU A 1 266 ? 33.433 19.054 37.691 1.00 7.86 265 LEU A CA 1
ATOM 2100 C C . LEU A 1 266 ? 34.092 17.688 37.675 1.00 7.93 265 LEU A C 1
ATOM 2101 O O . LEU A 1 266 ? 35.099 17.462 38.405 1.00 7.84 265 LEU A O 1
ATOM 2106 N N . CYS A 1 267 ? 33.538 16.780 36.879 1.00 7.49 266 CYS A N 1
ATOM 2107 C CA . CYS A 1 267 ? 34.152 15.473 36.617 1.00 7.91 266 CYS A CA 1
ATOM 2108 C C . CYS A 1 267 ? 35.542 15.644 35.993 1.00 8.21 266 CYS A C 1
ATOM 2109 O O . CYS A 1 267 ? 35.665 16.297 34.957 1.00 7.95 266 CYS A O 1
ATOM 2112 N N . PRO A 1 268 ? 36.583 15.029 36.588 1.00 8.38 267 PRO A N 1
ATOM 2113 C CA . PRO A 1 268 ? 37.938 15.233 36.059 1.00 8.79 267 PRO A CA 1
ATOM 2114 C C . PRO A 1 268 ? 38.161 14.685 34.647 1.00 9.26 267 PRO A C 1
ATOM 2115 O O . PRO A 1 268 ? 39.030 15.182 33.925 1.00 9.58 267 PRO A O 1
ATOM 2119 N N . THR A 1 269 ? 37.405 13.673 34.242 1.00 8.96 268 THR A N 1
ATOM 2120 C CA . THR A 1 269 ? 37.622 13.113 32.911 1.00 10.39 268 THR A CA 1
ATOM 2121 C C . THR A 1 269 ? 36.432 13.290 31.967 1.00 10.89 268 THR A C 1
ATOM 2122 O O . THR A 1 269 ? 36.437 12.776 30.836 1.00 13.71 268 THR A O 1
ATOM 2126 N N . GLY A 1 270 ? 35.412 14.026 32.393 1.00 11.09 269 GLY A N 1
ATOM 2127 C CA . GLY A 1 270 ? 34.231 14.214 31.534 1.00 9.82 269 GLY A CA 1
ATOM 2128 C C . GLY A 1 270 ? 33.471 12.920 31.258 1.00 9.82 269 GLY A C 1
ATOM 2129 O O . GLY A 1 270 ? 32.861 12.781 30.222 1.00 8.56 269 GLY A O 1
ATOM 2130 N N . ALA A 1 271 ? 33.495 11.978 32.203 1.00 10.03 270 ALA A N 1
ATOM 2131 C CA . ALA A 1 271 ? 32.847 10.647 32.067 1.00 10.02 270 ALA A CA 1
ATOM 2132 C C . ALA A 1 271 ? 31.307 10.673 32.183 1.00 10.71 270 ALA A C 1
ATOM 2133 O O . ALA A 1 271 ? 30.616 9.843 31.596 1.00 12.42 270 ALA A O 1
ATOM 2135 N N . ILE A 1 272 ? 30.774 11.670 32.883 1.00 11.38 271 ILE A N 1
ATOM 2136 C CA . ILE A 1 272 ? 29.375 11.667 33.343 1.00 11.54 271 ILE A CA 1
ATOM 2137 C C . ILE A 1 272 ? 28.641 12.807 32.681 1.00 12.85 271 ILE A C 1
ATOM 2138 O O . ILE A 1 272 ? 29.100 13.949 32.758 1.00 13.80 271 ILE A O 1
ATOM 2143 N N . LYS A 1 273 ? 27.526 12.483 32.014 1.00 12.64 272 LYS A N 1
ATOM 2144 C CA . LYS A 1 273 ? 26.710 13.431 31.245 1.00 14.21 272 LYS A CA 1
ATOM 2145 C C . LYS A 1 273 ? 25.219 13.423 31.639 1.00 14.10 272 LYS A C 1
ATOM 2146 O O . LYS A 1 273 ? 24.672 12.383 32.026 1.00 13.84 272 LYS A O 1
ATOM 2152 N N . TRP A 1 274 ? 24.574 14.586 31.508 1.00 13.45 273 TRP A N 1
ATOM 2153 C CA . TRP A 1 274 ? 23.184 14.768 31.914 1.00 13.21 273 TRP A CA 1
ATOM 2154 C C . TRP A 1 274 ? 22.472 15.606 30.864 1.00 14.60 273 TRP A C 1
ATOM 2155 O O . TRP A 1 274 ? 22.884 16.726 30.551 1.00 15.20 273 TRP A O 1
ATOM 2166 N N . ASP A 1 275 ? 21.415 15.043 30.300 1.00 14.48 274 ASP A N 1
ATOM 2167 C CA . ASP A 1 275 ? 20.706 15.744 29.262 1.00 15.14 274 ASP A CA 1
ATOM 2168 C C . ASP A 1 275 ? 19.318 16.219 29.694 1.00 15.78 274 ASP A C 1
ATOM 2169 O O . ASP A 1 275 ? 18.556 16.701 28.871 1.00 12.45 274 ASP A O 1
ATOM 2174 N N . GLY A 1 276 ? 18.989 16.084 30.973 1.00 16.01 275 GLY A N 1
ATOM 2175 C CA . GLY A 1 276 ? 17.656 16.470 31.437 1.00 18.36 275 GLY A CA 1
ATOM 2176 C C . GLY A 1 276 ? 16.685 15.303 31.503 1.00 19.29 275 GLY A C 1
ATOM 2177 O O . GLY A 1 276 ? 15.639 15.393 32.144 1.00 20.19 275 GLY A O 1
ATOM 2178 N N . LYS A 1 277 ? 17.031 14.201 30.843 1.00 20.00 276 LYS A N 1
ATOM 2179 C CA . LYS A 1 277 ? 16.208 12.996 30.875 1.00 20.47 276 LYS A CA 1
ATOM 2180 C C . LYS A 1 277 ? 16.951 11.780 31.453 1.00 22.00 276 LYS A C 1
ATOM 2181 O O . LYS A 1 277 ? 16.394 11.033 32.263 1.00 23.83 276 LYS A O 1
ATOM 2187 N N . GLU A 1 278 ? 18.212 11.602 31.059 1.00 21.00 277 GLU A N 1
ATOM 2188 C CA . GLU A 1 278 ? 18.990 10.418 31.445 1.00 19.24 277 GLU A CA 1
ATOM 2189 C C . GLU A 1 278 ? 20.430 10.766 31.803 1.00 17.05 277 GLU A C 1
ATOM 2190 O O . GLU A 1 278 ? 21.120 11.481 31.058 1.00 14.56 277 GLU A O 1
ATOM 2196 N N . LEU A 1 279 ? 20.866 10.260 32.952 1.00 15.52 278 LEU A N 1
ATOM 2197 C CA . LEU A 1 279 ? 22.260 10.364 33.351 1.00 14.99 278 LEU A CA 1
ATOM 2198 C C . LEU A 1 279 ? 23.047 9.212 32.732 1.00 15.97 278 LEU A C 1
ATOM 2199 O O . LEU A 1 279 ? 22.669 8.045 32.883 1.00 16.92 278 LEU A O 1
ATOM 2204 N N . THR A 1 280 ? 24.130 9.543 32.032 1.00 14.68 279 THR A N 1
ATOM 2205 C CA . THR A 1 280 ? 25.021 8.530 31.483 1.00 13.81 279 THR A CA 1
ATOM 2206 C C . THR A 1 280 ? 26.433 8.663 32.031 1.00 13.13 279 THR A C 1
ATOM 2207 O O . THR A 1 280 ? 26.975 9.778 32.128 1.00 12.84 279 THR A O 1
ATOM 2211 N N . ILE A 1 281 ? 27.022 7.533 32.433 1.00 12.66 280 ILE A N 1
ATOM 2212 C CA . ILE A 1 281 ? 28.407 7.507 32.852 1.00 10.80 280 ILE A CA 1
ATOM 2213 C C . ILE A 1 281 ? 29.184 6.546 31.972 1.00 11.05 280 ILE A C 1
ATOM 2214 O O . ILE A 1 281 ? 28.811 5.381 31.822 1.00 10.08 280 ILE A O 1
ATOM 2219 N N . ASP A 1 282 ? 30.259 7.039 31.371 1.00 11.30 281 ASP A N 1
ATOM 2220 C CA . ASP A 1 282 ? 31.141 6.185 30.592 1.00 11.75 281 ASP A CA 1
ATOM 2221 C C . ASP A 1 282 ? 32.178 5.605 31.559 1.00 11.37 281 ASP A C 1
ATOM 2222 O O . ASP A 1 282 ? 33.198 6.237 31.814 1.00 11.42 281 ASP A O 1
ATOM 2227 N N . ASN A 1 283 ? 31.938 4.412 32.099 1.00 10.51 282 ASN A N 1
ATOM 2228 C CA . ASN A 1 283 ? 32.819 3.927 33.186 1.00 10.55 282 ASN A CA 1
ATOM 2229 C C . ASN A 1 283 ? 34.261 3.633 32.763 1.00 10.63 282 ASN A C 1
ATOM 2230 O O . ASN A 1 283 ? 35.154 3.562 33.600 1.00 10.06 282 ASN A O 1
ATOM 2235 N N . ARG A 1 284 ? 34.495 3.487 31.457 1.00 10.19 283 ARG A N 1
ATOM 2236 C CA . ARG A 1 284 ? 35.861 3.372 30.935 1.00 10.54 283 ARG A CA 1
ATOM 2237 C C . ARG A 1 284 ? 36.630 4.672 31.112 1.00 10.02 283 ARG A C 1
ATOM 2238 O O . ARG A 1 284 ? 37.863 4.685 31.133 1.00 10.80 283 ARG A O 1
ATOM 2246 N N . GLU A 1 285 ? 35.898 5.772 31.216 1.00 9.39 284 GLU A N 1
ATOM 2247 C CA . GLU A 1 285 ? 36.505 7.088 31.303 1.00 9.28 284 GLU A CA 1
ATOM 2248 C C . GLU A 1 285 ? 36.614 7.504 32.750 1.00 8.23 284 GLU A C 1
ATOM 2249 O O . GLU A 1 285 ? 37.450 8.336 33.095 1.00 7.32 284 GLU A O 1
ATOM 2255 N N . CYS A 1 286 ? 35.760 6.905 33.575 1.00 7.51 285 CYS A N 1
ATOM 2256 C CA . CYS A 1 286 ? 35.663 7.234 35.000 1.00 7.29 285 CYS A CA 1
ATOM 2257 C C . CYS A 1 286 ? 36.948 6.823 35.714 1.00 7.68 285 CYS A C 1
ATOM 2258 O O . CYS A 1 286 ? 37.498 5.751 35.413 1.00 7.88 285 CYS A O 1
ATOM 2261 N N . VAL A 1 287 ? 37.438 7.672 36.627 1.00 6.81 286 VAL A N 1
ATOM 2262 C CA . VAL A 1 287 ? 38.662 7.352 37.368 1.00 7.27 286 VAL A CA 1
ATOM 2263 C C . VAL A 1 287 ? 38.314 7.171 38.807 1.00 6.94 286 VAL A C 1
ATOM 2264 O O . VAL A 1 287 ? 39.195 7.166 39.675 1.00 7.82 286 VAL A O 1
ATOM 2268 N N . ARG A 1 288 ? 37.007 7.092 39.042 1.00 7.36 287 ARG A N 1
ATOM 2269 C CA . ARG A 1 288 ? 36.470 6.749 40.362 1.00 7.66 287 ARG A CA 1
ATOM 2270 C C . ARG A 1 288 ? 36.860 7.780 41.384 1.00 7.89 287 ARG A C 1
ATOM 2271 O O . ARG A 1 288 ? 37.217 7.423 42.535 1.00 7.79 287 ARG A O 1
ATOM 2279 N N . CYS A 1 289 ? 36.793 9.069 40.998 1.00 6.68 288 CYS A N 1
ATOM 2280 C CA . CYS A 1 289 ? 37.230 10.168 41.917 1.00 7.80 288 CYS A CA 1
ATOM 2281 C C . CYS A 1 289 ? 36.237 10.410 43.076 1.00 7.01 288 CYS A C 1
ATOM 2282 O O . CYS A 1 289 ? 36.572 11.058 44.072 1.00 10.03 288 CYS A O 1
ATOM 2285 N N . MET A 1 290 ? 35.025 9.842 42.932 1.00 7.41 289 MET A N 1
ATOM 2286 C CA . MET A 1 290 ? 33.859 9.923 43.857 1.00 6.82 289 MET A CA 1
ATOM 2287 C C . MET A 1 290 ? 32.911 11.146 43.662 1.00 7.18 289 MET A C 1
ATOM 2288 O O . MET A 1 290 ? 31.786 11.154 44.192 1.00 8.75 289 MET A O 1
ATOM 2293 N N . HIS A 1 291 ? 33.358 12.198 42.986 1.00 6.18 290 HIS A N 1
ATOM 2294 C CA . HIS A 1 291 ? 32.631 13.477 43.071 1.00 6.17 290 HIS A CA 1
ATOM 2295 C C . HIS A 1 291 ? 31.137 13.323 42.730 1.00 6.48 290 HIS A C 1
ATOM 2296 O O . HIS A 1 291 ? 30.288 13.856 43.440 1.00 6.57 290 HIS A O 1
ATOM 2303 N N . CYS A 1 292 ? 30.815 12.622 41.646 1.00 6.26 291 CYS A N 1
ATOM 2304 C CA . CYS A 1 292 ? 29.395 12.495 41.259 1.00 6.36 291 CYS A CA 1
ATOM 2305 C C . CYS A 1 292 ? 28.565 11.743 42.302 1.00 6.69 291 CYS A C 1
ATOM 2306 O O . CYS A 1 292 ? 27.413 12.096 42.559 1.00 6.67 291 CYS A O 1
ATOM 2309 N N . ILE A 1 293 ? 29.159 10.700 42.897 1.00 6.83 292 ILE A N 1
ATOM 2310 C CA . ILE A 1 293 ? 28.494 9.882 43.915 1.00 6.78 292 ILE A CA 1
ATOM 2311 C C . ILE A 1 293 ? 28.338 10.754 45.207 1.00 6.79 292 ILE A C 1
ATOM 2312 O O . ILE A 1 293 ? 27.282 10.735 45.875 1.00 6.74 292 ILE A O 1
ATOM 2317 N N . ASN A 1 294 ? 29.363 11.535 45.522 1.00 6.46 293 ASN A N 1
ATOM 2318 C CA . ASN A 1 294 ? 29.333 12.459 46.681 1.00 6.40 293 ASN A CA 1
ATOM 2319 C C . ASN A 1 294 ? 28.190 13.468 46.500 1.00 6.73 293 ASN A C 1
ATOM 2320 O O . ASN A 1 294 ? 27.515 13.829 47.465 1.00 6.55 293 ASN A O 1
ATOM 2325 N N . LYS A 1 295 ? 28.020 13.935 45.259 1.00 6.51 294 LYS A N 1
ATOM 2326 C CA . LYS A 1 295 ? 26.947 14.852 44.854 1.00 7.20 294 LYS A CA 1
ATOM 2327 C C . LYS A 1 295 ? 25.550 14.262 44.873 1.00 7.17 294 LYS A C 1
ATOM 2328 O O . LYS A 1 295 ? 24.591 14.955 45.233 1.00 7.10 294 LYS A O 1
ATOM 2334 N N . MET A 1 296 ? 25.429 12.999 44.470 1.00 6.91 295 MET A N 1
ATOM 2335 C CA . MET A 1 296 ? 24.109 12.386 44.306 1.00 6.89 295 MET A CA 1
ATOM 2336 C C . MET A 1 296 ? 24.007 11.016 44.970 1.00 6.70 295 MET A C 1
ATOM 2337 O O . MET A 1 296 ? 23.762 10.008 44.324 1.00 7.02 295 MET A O 1
ATOM 2342 N N . PRO A 1 297 ? 24.182 10.971 46.282 1.00 6.79 296 PRO A N 1
ATOM 2343 C CA . PRO A 1 297 ? 24.271 9.672 46.979 1.00 6.97 296 PRO A CA 1
ATOM 2344 C C . PRO A 1 297 ? 22.959 8.866 46.970 1.00 7.82 296 PRO A C 1
ATOM 2345 O O . PRO A 1 297 ? 22.991 7.622 47.150 1.00 7.71 296 PRO A O 1
ATOM 2349 N N . LYS A 1 298 ? 21.826 9.535 46.706 1.00 8.57 297 LYS A N 1
ATOM 2350 C CA . LYS A 1 298 ? 20.543 8.804 46.606 1.00 9.09 297 LYS A CA 1
ATOM 2351 C C . LYS A 1 298 ? 20.376 8.162 45.234 1.00 8.87 297 LYS A C 1
ATOM 2352 O O . LYS A 1 298 ? 19.494 7.336 45.043 1.00 8.79 297 LYS A O 1
ATOM 2358 N N . ALA A 1 299 ? 21.221 8.554 44.282 1.00 8.43 298 ALA A N 1
ATOM 2359 C CA . ALA A 1 299 ? 21.077 8.093 42.909 1.00 9.36 298 ALA A CA 1
ATOM 2360 C C . ALA A 1 299 ? 22.252 7.259 42.418 1.00 9.65 298 ALA A C 1
ATOM 2361 O O . ALA A 1 299 ? 22.064 6.415 41.541 1.00 9.98 298 ALA A O 1
ATOM 2363 N N . LEU A 1 300 ? 23.453 7.527 42.941 1.00 9.33 299 LEU A N 1
ATOM 2364 C CA . LEU A 1 300 ? 24.671 6.934 42.407 1.00 10.11 299 LEU A CA 1
ATOM 2365 C C . LEU A 1 300 ? 25.395 6.122 43.443 1.00 11.19 299 LEU A C 1
ATOM 2366 O O . LEU A 1 300 ? 25.555 6.577 44.576 1.00 10.07 299 LEU A O 1
ATOM 2371 N N . LYS A 1 301 ? 25.858 4.932 43.049 1.00 12.43 300 LYS A N 1
ATOM 2372 C CA . LYS A 1 301 ? 26.604 4.070 43.985 1.00 12.19 300 LYS A CA 1
ATOM 2373 C C . LYS A 1 301 ? 27.896 3.499 43.383 1.00 12.19 300 LYS A C 1
ATOM 2374 O O . LYS A 1 301 ? 27.995 3.323 42.166 1.00 11.79 300 LYS A O 1
ATOM 2380 N N . PRO A 1 302 ? 28.894 3.178 44.239 1.00 11.70 301 PRO A N 1
ATOM 2381 C CA . PRO A 1 302 ? 30.022 2.425 43.680 1.00 11.65 301 PRO A CA 1
ATOM 2382 C C . PRO A 1 302 ? 29.591 1.101 43.063 1.00 11.71 301 PRO A C 1
ATOM 2383 O O . PRO A 1 302 ? 28.592 0.500 43.492 1.00 11.37 301 PRO A O 1
ATOM 2387 N N . GLY A 1 303 ? 30.326 0.654 42.052 1.00 12.22 302 GLY A N 1
ATOM 2388 C CA . GLY A 1 303 ? 30.011 -0.617 41.376 1.00 13.28 302 GLY A CA 1
ATOM 2389 C C . GLY A 1 303 ? 30.101 -1.838 42.280 1.00 15.38 302 GLY A C 1
ATOM 2390 O O . GLY A 1 303 ? 30.586 -1.729 43.411 1.00 16.54 302 GLY A O 1
ATOM 2391 N N . ASP A 1 304 ? 29.673 -2.994 41.765 1.00 16.14 303 ASP A N 1
ATOM 2392 C CA . ASP A 1 304 ? 29.593 -4.260 42.531 1.00 17.07 303 ASP A CA 1
ATOM 2393 C C . ASP A 1 304 ? 30.876 -5.077 42.662 1.00 15.30 303 ASP A C 1
ATOM 2394 O O . ASP A 1 304 ? 30.961 -5.921 43.541 1.00 18.77 303 ASP A O 1
ATOM 2399 N N . GLU A 1 305 ? 31.849 -4.870 41.790 1.00 13.65 304 GLU A N 1
ATOM 2400 C CA . GLU A 1 305 ? 33.065 -5.672 41.819 1.00 13.61 304 GLU A CA 1
ATOM 2401 C C . GLU A 1 305 ? 34.117 -4.876 42.583 1.00 12.89 304 GLU A C 1
ATOM 2402 O O . GLU A 1 305 ? 34.860 -4.074 42.012 1.00 12.07 304 GLU A O 1
ATOM 2408 N N . ARG A 1 306 ? 34.156 -5.111 43.883 1.00 11.49 305 ARG A N 1
ATOM 2409 C CA . ARG A 1 306 ? 34.892 -4.235 44.800 1.00 11.22 305 ARG A CA 1
ATOM 2410 C C . ARG A 1 306 ? 36.195 -4.832 45.295 1.00 10.13 305 ARG A C 1
ATOM 2411 O O . ARG A 1 306 ? 36.383 -6.063 45.296 1.00 9.61 305 ARG A O 1
ATOM 2419 N N . GLY A 1 307 ? 37.096 -3.949 45.691 1.00 9.13 306 GLY A N 1
ATOM 2420 C CA . GLY A 1 307 ? 38.389 -4.374 46.217 1.00 8.76 306 GLY A CA 1
ATOM 2421 C C . GLY A 1 307 ? 39.069 -3.118 46.691 1.00 8.09 306 GLY A C 1
ATOM 2422 O O . GLY A 1 307 ? 38.427 -2.183 47.181 1.00 7.21 306 GLY A O 1
ATOM 2423 N N . ALA A 1 308 ? 40.388 -3.080 46.553 1.00 8.07 307 ALA A N 1
ATOM 2424 C CA . ALA A 1 308 ? 41.093 -1.882 46.899 1.00 7.70 307 ALA A CA 1
ATOM 2425 C C . ALA A 1 308 ? 42.269 -1.650 45.981 1.00 7.83 307 ALA A C 1
ATOM 2426 O O . ALA A 1 308 ? 42.782 -2.591 45.403 1.00 8.46 307 ALA A O 1
ATOM 2428 N N . THR A 1 309 ? 42.703 -0.391 45.904 1.00 8.20 308 THR A N 1
ATOM 2429 C CA . THR A 1 309 ? 43.984 -0.018 45.319 1.00 8.55 308 THR A CA 1
ATOM 2430 C C . THR A 1 309 ? 44.949 0.168 46.466 1.00 9.12 308 THR A C 1
ATOM 2431 O O . THR A 1 309 ? 44.571 0.746 47.483 1.00 9.83 308 THR A O 1
ATOM 2435 N N . ILE A 1 310 ? 46.192 -0.291 46.295 1.00 9.02 309 ILE A N 1
ATOM 2436 C CA . ILE A 1 310 ? 47.187 -0.085 47.349 1.00 9.57 309 ILE A CA 1
ATOM 2437 C C . ILE A 1 310 ? 48.177 0.992 46.901 1.00 9.51 309 ILE A C 1
ATOM 2438 O O . ILE A 1 310 ? 48.781 0.872 45.841 1.00 8.88 309 ILE A O 1
ATOM 2443 N N . LEU A 1 311 ? 48.312 2.035 47.717 1.00 8.95 310 LEU A N 1
ATOM 2444 C CA . LEU A 1 311 ? 49.284 3.085 47.477 1.00 9.82 310 LEU A CA 1
ATOM 2445 C C . LEU A 1 311 ? 50.430 2.867 48.444 1.00 9.58 310 LEU A C 1
ATOM 2446 O O . LEU A 1 311 ? 50.169 2.675 49.633 1.00 8.61 310 LEU A O 1
ATOM 2451 N N . ILE A 1 312 ? 51.664 2.950 47.937 1.00 8.76 311 ILE A N 1
ATOM 2452 C CA . ILE A 1 312 ? 52.877 2.666 48.730 1.00 8.39 311 ILE A CA 1
ATOM 2453 C C . ILE A 1 312 ? 53.713 3.910 48.984 1.00 8.17 311 ILE A C 1
ATOM 2454 O O . ILE A 1 312 ? 53.841 4.775 48.125 1.00 7.13 311 ILE A O 1
ATOM 2459 N N . GLY A 1 313 ? 54.331 3.977 50.158 1.00 7.71 312 GLY A N 1
ATOM 2460 C CA . GLY A 1 313 ? 55.369 4.964 50.332 1.00 8.78 312 GLY A CA 1
ATOM 2461 C C . GLY A 1 313 ? 55.039 6.217 51.135 1.00 9.22 312 GLY A C 1
ATOM 2462 O O . GLY A 1 313 ? 55.958 6.946 51.521 1.00 8.61 312 GLY A O 1
ATOM 2463 N N . GLY A 1 314 ? 53.752 6.454 51.396 1.00 8.80 313 GLY A N 1
ATOM 2464 C CA . GLY A 1 314 ? 53.288 7.721 51.971 1.00 9.49 313 GLY A CA 1
ATOM 2465 C C . GLY A 1 314 ? 54.016 7.970 53.259 1.00 9.45 313 GLY A C 1
ATOM 2466 O O . GLY A 1 314 ? 54.204 7.018 54.032 1.00 9.73 313 GLY A O 1
ATOM 2467 N N . LYS A 1 315 ? 54.475 9.210 53.462 1.00 8.60 314 LYS A N 1
ATOM 2468 C CA . LYS A 1 315 ? 55.264 9.512 54.663 1.00 9.46 314 LYS A CA 1
ATOM 2469 C C . LYS A 1 315 ? 55.487 11.022 54.782 1.00 8.57 314 LYS A C 1
ATOM 2470 O O . LYS A 1 315 ? 55.447 11.780 53.814 1.00 9.01 314 LYS A O 1
ATOM 2476 N N . ALA A 1 316 ? 55.793 11.431 55.993 1.00 10.19 315 ALA A N 1
ATOM 2477 C CA . ALA A 1 316 ? 56.323 12.769 56.225 1.00 9.47 315 ALA A CA 1
ATOM 2478 C C . ALA A 1 316 ? 57.718 12.992 55.571 1.00 9.90 315 ALA A C 1
ATOM 2479 O O . ALA A 1 316 ? 58.282 12.051 54.953 1.00 8.85 315 ALA A O 1
ATOM 2481 N N . PRO A 1 317 ? 58.282 14.230 55.713 1.00 10.05 316 PRO A N 1
ATOM 2482 C CA . PRO A 1 317 ? 59.434 14.615 54.901 1.00 9.65 316 PRO A CA 1
ATOM 2483 C C . PRO A 1 317 ? 60.712 13.822 55.046 1.00 9.42 316 PRO A C 1
ATOM 2484 O O . PRO A 1 317 ? 61.396 13.585 54.055 1.00 9.72 316 PRO A O 1
ATOM 2488 N N . PHE A 1 318 ? 61.108 13.462 56.258 1.00 10.36 317 PHE A N 1
ATOM 2489 C CA . PHE A 1 318 ? 62.490 13.015 56.414 1.00 10.62 317 PHE A CA 1
ATOM 2490 C C . PHE A 1 318 ? 62.715 11.583 55.938 1.00 11.31 317 PHE A C 1
ATOM 2491 O O . PHE A 1 318 ? 61.830 10.717 56.095 1.00 11.74 317 PHE A O 1
ATOM 2499 N N . VAL A 1 319 ? 63.853 11.303 55.325 1.00 10.16 318 VAL A N 1
ATOM 2500 C CA . VAL A 1 319 ? 64.896 12.252 54.972 1.00 10.29 318 VAL A CA 1
ATOM 2501 C C . VAL A 1 319 ? 64.665 12.815 53.565 1.00 10.47 318 VAL A C 1
ATOM 2502 O O . VAL A 1 319 ? 64.996 13.955 53.309 1.00 10.10 318 VAL A O 1
ATOM 2506 N N . GLU A 1 320 ? 64.130 12.022 52.642 1.00 9.87 319 GLU A N 1
ATOM 2507 C CA . GLU A 1 320 ? 64.254 12.439 51.249 1.00 10.60 319 GLU A CA 1
ATOM 2508 C C . GLU A 1 320 ? 63.062 13.228 50.675 1.00 10.68 319 GLU A C 1
ATOM 2509 O O . GLU A 1 320 ? 63.032 13.474 49.475 1.00 10.27 319 GLU A O 1
ATOM 2515 N N . GLY A 1 321 ? 62.125 13.634 51.527 1.00 10.40 320 GLY A N 1
ATOM 2516 C CA . GLY A 1 321 ? 61.023 14.490 51.094 1.00 10.43 320 GLY A CA 1
ATOM 2517 C C . GLY A 1 321 ? 59.691 13.829 51.408 1.00 10.93 320 GLY A C 1
ATOM 2518 O O . GLY A 1 321 ? 59.585 12.582 51.4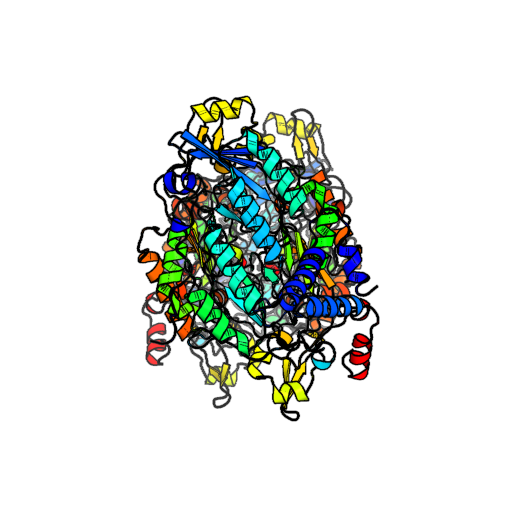54 1.00 11.42 320 GLY A O 1
ATOM 2519 N N . ALA A 1 322 ? 58.661 14.642 51.618 1.00 11.28 321 ALA A N 1
ATOM 2520 C CA . ALA A 1 322 ? 57.345 14.067 52.008 1.00 11.50 321 ALA A CA 1
ATOM 2521 C C . ALA A 1 322 ? 56.716 13.345 50.816 1.00 11.35 321 ALA A C 1
ATOM 2522 O O . ALA A 1 322 ? 57.015 13.697 49.682 1.00 12.31 321 ALA A O 1
ATOM 2524 N N . VAL A 1 323 ? 55.856 12.358 51.080 1.00 9.81 322 VAL A N 1
ATOM 2525 C CA . VAL A 1 323 ? 55.329 11.482 50.029 1.00 9.75 322 VAL A CA 1
ATOM 2526 C C . VAL A 1 323 ? 53.826 11.301 50.191 1.00 9.41 322 VAL A C 1
ATOM 2527 O O . VAL A 1 323 ? 53.345 10.949 51.264 1.00 9.15 322 VAL A O 1
ATOM 2531 N N . ILE A 1 324 ? 53.084 11.599 49.134 1.00 8.88 323 ILE A N 1
ATOM 2532 C CA . ILE A 1 324 ? 51.771 10.993 48.985 1.00 8.70 323 ILE A CA 1
ATOM 2533 C C . ILE A 1 324 ? 52.043 9.685 48.235 1.00 8.33 323 ILE A C 1
ATOM 2534 O O . ILE A 1 324 ? 52.696 9.681 47.191 1.00 9.69 323 ILE A O 1
ATOM 2539 N N . GLY A 1 325 ? 51.569 8.585 48.801 1.00 7.97 324 GLY A N 1
ATOM 2540 C CA . GLY A 1 325 ? 51.934 7.251 48.364 1.00 7.34 324 GLY A CA 1
ATOM 2541 C C . GLY A 1 325 ? 51.447 7.059 46.934 1.00 7.80 324 GLY A C 1
ATOM 2542 O O . GLY A 1 325 ? 50.499 7.710 46.513 1.00 7.89 324 GLY A O 1
ATOM 2543 N N . TRP A 1 326 ? 52.148 6.216 46.201 1.00 7.49 325 TRP A N 1
ATOM 2544 C CA . TRP A 1 326 ? 51.840 6.016 44.774 1.00 7.31 325 TRP A CA 1
ATOM 2545 C C . TRP A 1 326 ? 51.364 4.607 44.479 1.00 7.53 325 TRP A C 1
ATOM 2546 O O . TRP A 1 326 ? 51.557 3.690 45.265 1.00 7.93 325 TRP A O 1
ATOM 2557 N N . VAL A 1 327 ? 50.723 4.410 43.329 1.00 7.18 326 VAL A N 1
ATOM 2558 C CA . VAL A 1 327 ? 50.119 3.104 43.022 1.00 8.14 326 VAL A CA 1
ATOM 2559 C C . VAL A 1 327 ? 51.142 1.969 42.954 1.00 8.61 326 VAL A C 1
ATOM 2560 O O . VAL A 1 327 ? 52.073 1.996 42.154 1.00 8.47 326 VAL A O 1
ATOM 2564 N N . ALA A 1 328 ? 50.950 0.977 43.814 1.00 8.76 327 ALA A N 1
ATOM 2565 C CA . ALA A 1 328 ? 51.775 -0.215 43.854 1.00 9.24 327 ALA A CA 1
ATOM 2566 C C . ALA A 1 328 ? 50.970 -1.393 43.344 1.00 8.95 327 ALA A C 1
ATOM 2567 O O . ALA A 1 328 ? 51.497 -2.278 42.693 1.00 9.56 327 ALA A O 1
ATOM 2569 N N . VAL A 1 329 ? 49.685 -1.416 43.705 1.00 9.49 328 VAL A N 1
ATOM 2570 C CA . VAL A 1 329 ? 48.767 -2.518 43.363 1.00 9.19 328 VAL A CA 1
ATOM 2571 C C . VAL A 1 329 ? 47.474 -1.862 42.933 1.00 9.03 328 VAL A C 1
ATOM 2572 O O . VAL A 1 329 ? 46.706 -1.395 43.728 1.00 8.59 328 VAL A O 1
ATOM 2576 N N . PRO A 1 330 ? 47.256 -1.783 41.635 1.00 8.90 329 PRO A N 1
ATOM 2577 C CA . PRO A 1 330 ? 46.014 -1.162 41.148 1.00 8.61 329 PRO A CA 1
ATOM 2578 C C . PRO A 1 330 ? 44.739 -1.789 41.741 1.00 8.54 329 PRO A C 1
ATOM 2579 O O . PRO A 1 330 ? 43.806 -1.067 42.063 1.00 8.14 329 PRO A O 1
ATOM 2583 N N . PHE A 1 331 ? 44.722 -3.104 41.919 1.00 8.55 330 PHE A N 1
ATOM 2584 C CA . PHE A 1 331 ? 43.544 -3.771 42.471 1.00 9.28 330 PHE A CA 1
ATOM 2585 C C . PHE A 1 331 ? 43.899 -5.052 43.190 1.00 9.75 330 PHE A C 1
ATOM 2586 O O . PHE A 1 331 ? 44.579 -5.924 42.640 1.00 9.15 330 PHE A O 1
ATOM 2594 N N . VAL A 1 332 ? 43.382 -5.184 44.404 1.00 10.80 331 VAL A N 1
ATOM 2595 C CA . VAL A 1 332 ? 43.457 -6.430 45.133 1.00 10.82 331 VAL A CA 1
ATOM 2596 C C . VAL A 1 332 ? 42.074 -6.644 45.749 1.00 11.28 331 VAL A C 1
ATOM 2597 O O . VAL A 1 332 ? 41.399 -5.683 46.155 1.00 10.71 331 VAL A O 1
ATOM 2601 N N . GLU A 1 333 ? 41.672 -7.905 45.814 1.00 11.91 332 GLU A N 1
ATOM 2602 C CA . GLU A 1 333 ? 40.444 -8.316 46.474 1.00 13.26 332 GLU A CA 1
ATOM 2603 C C . GLU A 1 333 ? 40.637 -8.172 47.957 1.00 11.88 332 GLU A C 1
ATOM 2604 O O . GLU A 1 333 ? 41.757 -8.327 48.459 1.00 11.79 332 GLU A O 1
ATOM 2610 N N . VAL A 1 334 ? 39.560 -7.822 48.644 1.00 11.55 333 VAL A N 1
ATOM 2611 C CA . VAL A 1 334 ? 39.599 -7.642 50.084 1.00 12.93 333 VAL A CA 1
ATOM 2612 C C . VAL A 1 334 ? 38.544 -8.599 50.660 1.00 15.72 333 VAL A C 1
ATOM 2613 O O . VAL A 1 334 ? 37.414 -8.216 50.962 1.00 18.82 333 VAL A O 1
ATOM 2617 N N . GLU A 1 335 ? 38.913 -9.856 50.777 1.00 15.90 334 GLU A N 1
ATOM 2618 C CA . GLU A 1 335 ? 38.005 -10.822 51.356 1.00 17.06 334 GLU A CA 1
ATOM 2619 C C . GLU A 1 335 ? 38.718 -11.631 52.423 1.00 16.07 334 GLU A C 1
ATOM 2620 O O . GLU A 1 335 ? 39.821 -12.130 52.205 1.00 14.79 334 GLU A O 1
ATOM 2626 N N . LYS A 1 336 ? 38.095 -11.715 53.592 1.00 15.79 335 LYS A N 1
ATOM 2627 C CA . LYS A 1 336 ? 38.647 -12.456 54.722 1.00 16.01 335 LYS A CA 1
ATOM 2628 C C . LYS A 1 336 ? 39.018 -13.875 54.267 1.00 14.29 335 LYS A C 1
ATOM 2629 O O . LYS A 1 336 ? 38.273 -14.507 53.517 1.00 14.71 335 LYS A O 1
ATOM 2635 N N . PRO A 1 337 ? 40.177 -14.400 54.687 1.00 13.11 336 PRO A N 1
ATOM 2636 C CA . PRO A 1 337 ? 41.162 -13.864 55.643 1.00 13.50 336 PRO A CA 1
ATOM 2637 C C . PRO A 1 337 ? 42.258 -12.988 55.027 1.00 11.56 336 PRO A C 1
ATOM 2638 O O . PRO A 1 337 ? 43.322 -12.818 55.631 1.00 12.67 336 PRO A O 1
ATOM 2642 N N . TYR A 1 338 ? 41.987 -12.383 53.873 1.00 10.91 337 TYR A N 1
ATOM 2643 C CA . TYR A 1 338 ? 42.880 -11.377 53.257 1.00 10.20 337 TYR A CA 1
ATOM 2644 C C . TYR A 1 338 ? 44.286 -11.893 52.969 1.00 11.13 337 TYR A C 1
ATOM 2645 O O . TYR A 1 338 ? 45.273 -11.144 53.099 1.00 11.35 337 TYR A O 1
ATOM 2654 N N . ASP A 1 339 ? 44.378 -13.160 52.555 1.00 11.39 338 ASP A N 1
ATOM 2655 C CA . ASP A 1 339 ? 45.671 -13.765 52.258 1.00 12.42 338 ASP A CA 1
ATOM 2656 C C . ASP A 1 339 ? 46.453 -12.994 51.196 1.00 13.08 338 ASP A C 1
ATOM 2657 O O . ASP A 1 339 ? 47.681 -12.889 51.285 1.00 11.63 338 ASP A O 1
ATOM 2662 N N . GLU A 1 340 ? 45.757 -12.455 50.192 1.00 12.02 339 GLU A N 1
ATOM 2663 C CA . GLU A 1 340 ? 46.477 -11.729 49.158 1.00 13.17 339 GLU A CA 1
ATOM 2664 C C . GLU A 1 340 ? 47.181 -10.476 49.696 1.00 12.05 339 GLU A C 1
ATOM 2665 O O . GLU A 1 340 ? 48.280 -10.147 49.275 1.00 11.11 339 GLU A O 1
ATOM 2671 N N . ILE A 1 341 ? 46.521 -9.780 50.606 1.00 10.92 340 ILE A N 1
ATOM 2672 C CA . ILE A 1 341 ? 47.072 -8.553 51.177 1.00 10.96 340 ILE A CA 1
ATOM 2673 C C . ILE A 1 341 ? 48.235 -8.942 52.084 1.00 10.43 340 ILE A C 1
ATOM 2674 O O . ILE A 1 341 ? 49.300 -8.325 52.046 1.00 9.89 340 ILE A O 1
ATOM 2679 N N . LYS A 1 342 ? 48.010 -9.971 52.892 1.00 9.21 341 LYS A N 1
ATOM 2680 C CA . LYS A 1 342 ? 49.045 -10.475 53.818 1.00 9.04 341 LYS A CA 1
ATOM 2681 C C . LYS A 1 342 ? 50.299 -10.942 53.091 1.00 9.06 341 LYS A C 1
ATOM 2682 O O . LYS A 1 342 ? 51.437 -10.640 53.504 1.00 7.50 341 LYS A O 1
ATOM 2688 N N . GLU A 1 343 ? 50.099 -11.604 51.960 1.00 9.28 342 GLU A N 1
ATOM 2689 C CA . GLU A 1 343 ? 51.239 -12.049 51.170 1.00 10.76 342 GLU A CA 1
ATOM 2690 C C . GLU A 1 343 ? 52.095 -10.904 50.682 1.00 9.44 342 GLU A C 1
ATOM 2691 O O . GLU A 1 343 ? 53.332 -11.003 50.670 1.00 8.80 342 GLU A O 1
ATOM 2697 N N . ILE A 1 344 ? 51.445 -9.835 50.238 1.00 8.54 343 ILE A N 1
ATOM 2698 C CA . ILE A 1 344 ? 52.176 -8.658 49.800 1.00 8.33 343 ILE A CA 1
ATOM 2699 C C . ILE A 1 344 ? 52.942 -8.013 50.959 1.00 8.20 343 ILE A C 1
ATOM 2700 O O . ILE A 1 344 ? 54.136 -7.693 50.845 1.00 7.89 343 ILE A O 1
ATOM 2705 N N . LEU A 1 345 ? 52.250 -7.823 52.071 1.00 7.39 344 LEU A N 1
ATOM 2706 C CA . LEU A 1 345 ? 52.871 -7.194 53.239 1.00 7.80 344 LEU A CA 1
ATOM 2707 C C . LEU A 1 345 ? 54.103 -8.014 53.688 1.00 7.81 344 LEU A C 1
ATOM 2708 O O . LEU A 1 345 ? 55.174 -7.437 53.898 1.00 7.35 344 LEU A O 1
ATOM 2713 N N . GLU A 1 346 ? 53.967 -9.335 53.790 1.00 8.51 345 GLU A N 1
ATOM 2714 C CA . GLU A 1 346 ? 55.073 -10.155 54.289 1.00 9.80 345 GLU A CA 1
ATOM 2715 C C . GLU A 1 346 ? 56.281 -10.160 53.341 1.00 9.64 345 GLU A C 1
ATOM 2716 O O . GLU A 1 346 ? 57.422 -10.075 53.787 1.00 9.20 345 GLU A O 1
ATOM 2722 N N . ALA A 1 347 ? 56.016 -10.200 52.041 1.00 9.18 346 ALA A N 1
ATOM 2723 C CA . ALA A 1 347 ? 57.069 -10.060 51.042 1.00 8.37 346 ALA A CA 1
ATOM 2724 C C . ALA A 1 347 ? 57.817 -8.712 51.208 1.00 7.90 346 ALA A C 1
ATOM 2725 O O . ALA A 1 347 ? 59.047 -8.719 51.212 1.00 8.39 346 ALA A O 1
ATOM 2727 N N . ILE A 1 348 ? 57.085 -7.586 51.318 1.00 7.24 347 ILE A N 1
ATOM 2728 C CA . ILE A 1 348 ? 57.667 -6.241 51.483 1.00 6.83 347 ILE A CA 1
ATOM 2729 C C . ILE A 1 348 ? 58.507 -6.207 52.729 1.00 7.03 347 ILE A C 1
ATOM 2730 O O . ILE A 1 348 ? 59.671 -5.747 52.699 1.00 7.80 347 ILE A O 1
ATOM 2735 N N . TRP A 1 349 ? 57.949 -6.734 53.815 1.00 6.94 348 TRP A N 1
ATOM 2736 C CA . TRP A 1 349 ? 58.681 -6.686 55.081 1.00 7.76 348 TRP A CA 1
ATOM 2737 C C . TRP A 1 349 ? 59.969 -7.511 55.040 1.00 8.08 348 TRP A C 1
ATOM 2738 O O . TRP A 1 349 ? 61.013 -7.030 55.490 1.00 8.73 348 TRP A O 1
ATOM 2749 N N . ASP A 1 350 ? 59.913 -8.725 54.502 1.00 8.29 349 ASP A N 1
ATOM 2750 C CA . ASP A 1 350 ? 61.105 -9.551 54.400 1.00 9.09 349 ASP A CA 1
ATOM 2751 C C . ASP A 1 350 ? 62.186 -8.847 53.590 1.00 8.94 349 ASP A C 1
ATOM 2752 O O . ASP A 1 350 ? 63.356 -8.905 53.939 1.00 9.10 349 ASP A O 1
ATOM 2757 N N . TRP A 1 351 ? 61.797 -8.237 52.472 1.00 8.15 350 TRP A N 1
ATOM 2758 C CA . TRP A 1 351 ? 62.741 -7.525 51.612 1.00 8.07 350 TRP A CA 1
ATOM 2759 C C . TRP A 1 351 ? 63.341 -6.275 52.300 1.00 7.90 350 TRP A C 1
ATOM 2760 O O . TRP A 1 351 ? 64.567 -6.057 52.272 1.00 7.67 350 TRP A O 1
ATOM 2771 N N . TRP A 1 352 ? 62.468 -5.484 52.912 1.00 8.07 351 TRP A N 1
ATOM 2772 C CA . TRP A 1 352 ? 62.853 -4.225 53.542 1.00 9.22 351 TRP A CA 1
ATOM 2773 C C . TRP A 1 352 ? 63.773 -4.529 54.741 1.00 10.26 351 TRP A C 1
ATOM 2774 O O . TRP A 1 352 ? 64.782 -3.850 54.933 1.00 10.02 351 TRP A O 1
ATOM 2785 N N . ASP A 1 353 ? 63.459 -5.573 55.503 1.00 10.22 352 ASP A N 1
ATOM 2786 C CA . ASP A 1 353 ? 64.347 -5.962 56.595 1.00 12.01 352 ASP A CA 1
ATOM 2787 C C . ASP A 1 353 ? 65.733 -6.411 56.096 1.00 12.47 352 ASP A C 1
ATOM 2788 O O . ASP A 1 353 ? 66.754 -6.138 56.730 1.00 12.16 352 ASP A O 1
ATOM 2793 N N . GLU A 1 354 ? 65.768 -7.111 54.965 1.00 11.17 353 GLU A N 1
ATOM 2794 C CA . GLU A 1 354 ? 67.022 -7.543 54.412 1.00 11.90 353 GLU A CA 1
ATOM 2795 C C . GLU A 1 354 ? 67.834 -6.382 53.845 1.00 10.84 353 GLU A C 1
ATOM 2796 O O . GLU A 1 354 ? 69.066 -6.357 54.001 1.00 10.67 353 GLU A O 1
ATOM 2802 N N . GLU A 1 355 ? 67.168 -5.461 53.159 1.00 9.12 354 GLU A N 1
ATOM 2803 C CA . GLU A 1 355 ? 67.860 -4.461 52.333 1.00 9.98 354 GLU A CA 1
ATOM 2804 C C . GLU A 1 355 ? 67.936 -3.056 52.892 1.00 9.41 354 GLU A C 1
ATOM 2805 O O . GLU A 1 355 ? 68.829 -2.285 52.508 1.00 8.69 354 GLU A O 1
ATOM 2811 N N . GLY A 1 356 ? 66.995 -2.731 53.774 1.00 8.87 355 GLY A N 1
ATOM 2812 C CA . GLY A 1 356 ? 66.808 -1.369 54.283 1.00 8.66 355 GLY A CA 1
ATOM 2813 C C . GLY A 1 356 ? 67.944 -0.901 55.193 1.00 9.27 355 GLY A C 1
ATOM 2814 O O . GLY A 1 356 ? 68.520 -1.676 55.982 1.00 8.82 355 GLY A O 1
ATOM 2815 N N . LYS A 1 357 ? 68.299 0.366 55.054 1.00 8.64 356 LYS A N 1
ATOM 2816 C CA . LYS A 1 357 ? 69.276 0.974 55.928 1.00 8.96 356 LYS A CA 1
ATOM 2817 C C . LYS A 1 357 ? 68.598 1.387 57.216 1.00 8.18 356 LYS A C 1
ATOM 2818 O O . LYS A 1 357 ? 67.373 1.525 57.286 1.00 8.36 356 LYS A O 1
ATOM 2824 N N . PHE A 1 358 ? 69.391 1.609 58.251 1.00 7.94 357 PHE A N 1
ATOM 2825 C CA . PHE A 1 358 ? 68.838 2.225 59.470 1.00 7.90 357 PHE A CA 1
ATOM 2826 C C . PHE A 1 358 ? 67.992 3.459 59.134 1.00 8.15 357 PHE A C 1
ATOM 2827 O O . PHE A 1 358 ? 68.465 4.356 58.428 1.00 8.72 357 PHE A O 1
ATOM 2835 N N . ARG A 1 359 ? 66.731 3.478 59.596 1.00 7.71 358 ARG A N 1
ATOM 2836 C CA . ARG A 1 359 ? 65.823 4.621 59.450 1.00 8.25 358 ARG A CA 1
ATOM 2837 C C . ARG A 1 359 ? 65.536 4.986 57.992 1.00 8.50 358 ARG A C 1
ATOM 2838 O O . ARG A 1 359 ? 65.358 6.156 57.648 1.00 9.81 358 ARG A O 1
ATOM 2846 N N . GLU A 1 360 ? 65.515 3.979 57.144 1.00 8.04 359 GLU A N 1
ATOM 2847 C CA . GLU A 1 360 ? 65.081 4.131 55.787 1.00 7.85 359 GLU A CA 1
ATOM 2848 C C . GLU A 1 360 ? 63.638 3.657 55.709 1.00 7.52 359 GLU A C 1
ATOM 2849 O O . GLU A 1 360 ? 63.328 2.514 56.073 1.00 8.05 359 GLU A O 1
ATOM 2855 N N . ARG A 1 361 ? 62.752 4.542 55.255 1.00 6.61 360 ARG A N 1
ATOM 2856 C CA . ARG A 1 361 ? 61.340 4.161 55.089 1.00 7.18 360 ARG A CA 1
ATOM 2857 C C . ARG A 1 361 ? 61.159 3.336 53.819 1.00 7.41 360 ARG A C 1
ATOM 2858 O O . ARG A 1 361 ? 61.994 3.396 52.907 1.00 7.41 360 ARG A O 1
ATOM 2866 N N . ILE A 1 362 ? 60.058 2.583 53.747 1.00 7.46 361 ILE A N 1
ATOM 2867 C CA . ILE A 1 362 ? 59.849 1.707 52.591 1.00 7.96 361 ILE A CA 1
ATOM 2868 C C . ILE A 1 362 ? 59.832 2.553 51.323 1.00 7.80 361 ILE A C 1
ATOM 2869 O O . ILE A 1 362 ? 60.378 2.145 50.345 1.00 7.00 361 ILE A O 1
ATOM 2874 N N . GLY A 1 363 ? 59.176 3.716 51.350 1.00 7.80 362 GLY A N 1
ATOM 2875 C CA . GLY A 1 363 ? 59.162 4.606 50.143 1.00 7.58 362 GLY A CA 1
ATOM 2876 C C . GLY A 1 363 ? 60.571 4.980 49.684 1.00 7.69 362 GLY A C 1
ATOM 2877 O O . GLY A 1 363 ? 60.876 4.993 48.501 1.00 6.83 362 GLY A O 1
ATOM 2878 N N . GLU A 1 364 ? 61.451 5.259 50.640 1.00 7.28 363 GLU A N 1
ATOM 2879 C CA . GLU A 1 364 ? 62.829 5.602 50.322 1.00 7.97 363 GLU A CA 1
ATOM 2880 C C . GLU A 1 364 ? 63.597 4.414 49.797 1.00 6.83 363 GLU A C 1
ATOM 2881 O O . GLU A 1 364 ? 64.416 4.577 48.889 1.00 6.71 363 GLU A O 1
ATOM 2887 N N . LEU A 1 365 ? 63.340 3.225 50.364 1.00 6.74 364 LEU A N 1
ATOM 2888 C CA . LEU A 1 365 ? 63.999 2.027 49.895 1.00 5.92 364 LEU A CA 1
ATOM 2889 C C . LEU A 1 365 ? 63.583 1.786 48.452 1.00 5.86 364 LEU A C 1
ATOM 2890 O O . LEU A 1 365 ? 64.397 1.401 47.645 1.00 4.97 364 LEU A O 1
ATOM 2895 N N . ILE A 1 366 ? 62.312 2.009 48.145 1.00 6.19 365 ILE A N 1
ATOM 2896 C CA . ILE A 1 366 ? 61.864 1.791 46.762 1.00 6.86 365 ILE A CA 1
ATOM 2897 C C . ILE A 1 366 ? 62.523 2.808 45.838 1.00 7.09 365 ILE A C 1
ATOM 2898 O O . ILE A 1 366 ? 62.966 2.467 44.734 1.00 7.42 365 ILE A O 1
ATOM 2903 N N . TRP A 1 367 ? 62.646 4.050 46.293 1.00 7.63 366 TRP A N 1
ATOM 2904 C CA . TRP A 1 367 ? 63.343 5.053 45.469 1.00 7.87 366 TRP A CA 1
ATOM 2905 C C . TRP A 1 367 ? 64.796 4.649 45.254 1.00 7.71 366 TRP A C 1
ATOM 2906 O O . TRP A 1 367 ? 65.373 4.909 44.207 1.00 8.16 366 TRP A O 1
ATOM 2917 N N . ARG A 1 368 ? 65.400 4.021 46.257 1.00 7.86 367 ARG A N 1
ATOM 2918 C CA . ARG A 1 368 ? 66.805 3.637 46.124 1.00 7.61 367 ARG A CA 1
ATOM 2919 C C . ARG A 1 368 ? 67.005 2.370 45.254 1.00 8.28 367 ARG A C 1
ATOM 2920 O O . ARG A 1 368 ? 67.946 2.293 44.466 1.00 7.96 367 ARG A O 1
ATOM 2928 N N . LYS A 1 369 ? 66.132 1.384 45.413 1.00 8.72 368 LYS A N 1
ATOM 2929 C CA . LYS A 1 369 ? 66.308 0.086 44.739 1.00 9.56 368 LYS A CA 1
ATOM 2930 C C . LYS A 1 369 ? 65.631 0.032 43.394 1.00 9.30 368 LYS A C 1
ATOM 2931 O O . LYS A 1 369 ? 66.020 -0.765 42.556 1.00 8.44 368 LYS A O 1
ATOM 2937 N N . GLY A 1 370 ? 64.603 0.860 43.210 1.00 9.44 369 GLY A N 1
ATOM 2938 C CA . GLY A 1 370 ? 63.827 0.875 41.966 1.00 10.01 369 GLY A CA 1
ATOM 2939 C C . GLY A 1 370 ? 62.526 0.087 42.073 1.00 10.54 369 GLY A C 1
ATOM 2940 O O . GLY A 1 370 ? 62.432 -0.885 42.830 1.00 9.97 369 GLY A O 1
ATOM 2941 N N . MET A 1 371 ? 61.529 0.480 41.281 1.00 11.37 370 MET A N 1
ATOM 2942 C CA . MET A 1 371 ? 60.271 -0.264 41.211 1.00 11.64 370 MET A CA 1
ATOM 2943 C C . MET A 1 371 ? 60.404 -1.701 40.695 1.00 12.58 370 MET A C 1
ATOM 2944 O O . MET A 1 371 ? 59.626 -2.565 41.093 1.00 13.01 370 MET A O 1
ATOM 2949 N N . ARG A 1 372 ? 61.385 -1.961 39.835 1.00 12.86 371 ARG A N 1
ATOM 2950 C CA . ARG A 1 372 ? 61.557 -3.306 39.276 1.00 14.04 371 ARG A CA 1
ATOM 2951 C C . ARG A 1 372 ? 61.780 -4.294 40.433 1.00 13.20 371 ARG A C 1
ATOM 2952 O O . ARG A 1 372 ? 61.103 -5.322 40.523 1.00 11.97 371 ARG A O 1
ATOM 2960 N N . GLU A 1 373 ? 62.704 -3.950 41.327 1.00 12.28 372 GLU A N 1
ATOM 2961 C CA . GLU A 1 373 ? 63.012 -4.825 42.438 1.00 12.43 372 GLU A CA 1
ATOM 2962 C C . GLU A 1 373 ? 61.805 -4.950 43.340 1.00 11.44 372 GLU A C 1
ATOM 2963 O O . GLU A 1 373 ? 61.444 -6.056 43.724 1.00 12.75 372 GLU A O 1
ATOM 2969 N N . PHE A 1 374 ? 61.182 -3.820 43.662 1.00 10.14 373 PHE A N 1
ATOM 2970 C CA . PHE A 1 374 ? 59.992 -3.815 44.510 1.00 10.52 373 PHE A CA 1
ATOM 2971 C C . PHE A 1 374 ? 58.908 -4.728 43.938 1.00 10.52 373 PHE A C 1
ATOM 2972 O O . PHE A 1 374 ? 58.365 -5.553 44.657 1.00 10.11 373 PHE A O 1
ATOM 2980 N N . LEU A 1 375 ? 58.614 -4.575 42.649 1.00 10.26 374 LEU A N 1
ATOM 2981 C CA . LEU A 1 375 ? 57.579 -5.395 42.011 1.00 11.14 374 LEU A CA 1
ATOM 2982 C C . LEU A 1 375 ? 57.899 -6.895 42.023 1.00 10.83 374 LEU A C 1
ATOM 2983 O O . LEU A 1 375 ? 57.015 -7.710 42.259 1.00 11.23 374 LEU A O 1
ATOM 2988 N N . LYS A 1 376 ? 59.159 -7.254 41.803 1.00 11.07 375 LYS A N 1
ATOM 2989 C CA . LYS A 1 376 ? 59.560 -8.657 41.891 1.00 11.62 375 LYS A CA 1
ATOM 2990 C C . LYS A 1 376 ? 59.344 -9.180 43.299 1.00 10.83 375 LYS A C 1
ATOM 2991 O O . LYS A 1 376 ? 58.887 -10.307 43.504 1.00 10.25 375 LYS A O 1
ATOM 2997 N N . VAL A 1 377 ? 59.677 -8.355 44.279 1.00 10.02 376 VAL A N 1
ATOM 2998 C CA . VAL A 1 377 ? 59.471 -8.752 45.656 1.00 10.13 376 VAL A CA 1
ATOM 2999 C C . VAL A 1 377 ? 57.992 -9.120 45.890 1.00 9.97 376 VAL A C 1
ATOM 3000 O O . VAL A 1 377 ? 57.692 -10.152 46.492 1.00 9.89 376 VAL A O 1
ATOM 3004 N N . ILE A 1 378 ? 57.071 -8.289 45.404 1.00 10.22 377 ILE A N 1
ATOM 3005 C CA . ILE A 1 378 ? 55.637 -8.566 45.625 1.00 11.25 377 ILE A CA 1
ATOM 3006 C C . ILE A 1 378 ? 55.003 -9.432 44.542 1.00 12.31 377 ILE A C 1
ATOM 3007 O O . ILE A 1 378 ? 53.778 -9.616 44.515 1.00 13.18 377 ILE A O 1
ATOM 3012 N N . GLY A 1 379 ? 55.837 -9.933 43.647 1.00 13.64 378 GLY A N 1
ATOM 3013 C CA . GLY A 1 379 ? 55.415 -10.850 42.582 1.00 15.10 378 GLY A CA 1
ATOM 3014 C C . GLY A 1 379 ? 54.334 -10.273 41.688 1.00 16.63 378 GLY A C 1
ATOM 3015 O O . GLY A 1 379 ? 53.408 -10.981 41.288 1.00 17.29 378 GLY A O 1
ATOM 3016 N N . ARG A 1 380 ? 54.459 -8.986 41.380 1.00 16.63 379 ARG A N 1
ATOM 3017 C CA . ARG A 1 380 ? 53.539 -8.285 40.479 1.00 16.99 379 ARG A CA 1
ATOM 3018 C C . ARG A 1 380 ? 54.303 -7.719 39.289 1.00 15.28 379 ARG A C 1
ATOM 3019 O O . ARG A 1 380 ? 55.525 -7.544 39.349 1.00 14.95 379 ARG A O 1
ATOM 3027 N N . GLU A 1 381 ? 53.578 -7.400 38.227 1.00 15.05 380 GLU A N 1
ATOM 3028 C CA . GLU A 1 381 ? 54.176 -6.831 37.033 1.00 15.86 380 GLU A CA 1
ATOM 3029 C C . GLU A 1 381 ? 54.009 -5.328 37.009 1.00 14.13 380 GLU A C 1
ATOM 3030 O O . GLU A 1 381 ? 53.013 -4.815 37.516 1.00 12.15 380 GLU A O 1
ATOM 3036 N N . ALA A 1 382 ? 54.976 -4.639 36.393 1.00 11.89 381 ALA A N 1
ATOM 3037 C CA . ALA A 1 382 ? 54.865 -3.210 36.135 1.00 11.39 381 ALA A CA 1
ATOM 3038 C C . ALA A 1 382 ? 53.557 -2.944 35.406 1.00 11.02 381 ALA A C 1
ATOM 3039 O O . ALA A 1 382 ? 53.188 -3.706 34.509 1.00 9.74 381 ALA A O 1
ATOM 3041 N N . ASP A 1 383 ? 52.891 -1.854 35.773 1.00 10.04 382 ASP A N 1
ATOM 3042 C CA . ASP A 1 383 ? 51.619 -1.451 35.185 1.00 10.12 382 ASP A CA 1
ATOM 3043 C C . ASP A 1 383 ? 51.669 0.058 34.939 1.00 9.31 382 ASP A C 1
ATOM 3044 O O . ASP A 1 383 ? 52.145 0.822 35.783 1.00 8.97 382 ASP A O 1
ATOM 3049 N N . VAL A 1 384 ? 51.156 0.498 33.793 1.00 8.65 383 VAL A N 1
ATOM 3050 C CA . VAL A 1 384 ? 51.129 1.936 33.476 1.00 8.70 383 VAL A CA 1
ATOM 3051 C C . VAL A 1 384 ? 50.425 2.795 34.545 1.00 9.07 383 VAL A C 1
ATOM 3052 O O . VAL A 1 384 ? 50.759 3.975 34.753 1.00 9.15 383 VAL A O 1
ATOM 3056 N N . ARG A 1 385 ? 49.488 2.193 35.272 1.00 9.01 384 ARG A N 1
ATOM 3057 C CA . ARG A 1 385 ? 48.739 2.921 36.291 1.00 9.02 384 ARG A CA 1
ATOM 3058 C C . ARG A 1 385 ? 49.614 3.360 37.444 1.00 8.96 384 ARG A C 1
ATOM 3059 O O . ARG A 1 385 ? 49.210 4.212 38.197 1.00 10.34 384 ARG A O 1
ATOM 3067 N N . MET A 1 386 ? 50.808 2.787 37.560 1.00 8.72 385 MET A N 1
ATOM 3068 C CA . MET A 1 386 ? 51.757 3.158 38.628 1.00 8.61 385 MET A CA 1
ATOM 3069 C C . MET A 1 386 ? 52.417 4.522 38.384 1.00 8.87 385 MET A C 1
ATOM 3070 O O . MET A 1 386 ? 52.998 5.104 39.294 1.00 9.60 385 MET A O 1
ATOM 3075 N N . VAL A 1 387 ? 52.335 5.049 37.164 1.00 8.15 386 VAL A N 1
ATOM 3076 C CA . VAL A 1 387 ? 52.982 6.322 36.893 1.00 8.56 386 VAL A CA 1
ATOM 3077 C C . VAL A 1 387 ? 51.991 7.354 36.389 1.00 8.86 386 VAL A C 1
ATOM 3078 O O . VAL A 1 387 ? 50.943 6.996 35.838 1.00 8.71 386 VAL A O 1
ATOM 3082 N N . LYS A 1 388 ? 52.330 8.627 36.582 1.00 9.27 387 LYS A N 1
ATOM 3083 C CA . LYS A 1 388 ? 51.580 9.738 35.997 1.00 10.51 387 LYS A CA 1
ATOM 3084 C C . LYS A 1 388 ? 52.114 9.949 34.603 1.00 10.14 387 LYS A C 1
ATOM 3085 O O . LYS A 1 388 ? 51.426 10.470 33.720 1.00 10.20 387 LYS A O 1
ATOM 3091 N N . ALA A 1 389 ? 53.373 9.564 34.424 1.00 9.79 388 ALA A N 1
ATOM 3092 C CA . ALA A 1 389 ? 54.037 9.679 33.132 1.00 8.98 388 ALA A CA 1
ATOM 3093 C C . ALA A 1 389 ? 55.204 8.707 33.041 1.00 8.49 388 ALA A C 1
ATOM 3094 O O . ALA A 1 389 ? 55.917 8.505 34.018 1.00 8.81 388 ALA A O 1
ATOM 3096 N N . PRO A 1 390 ? 55.431 8.121 31.850 1.00 8.72 389 PRO A N 1
ATOM 3097 C CA . PRO A 1 390 ? 56.637 7.344 31.609 1.00 8.61 389 PRO A CA 1
ATOM 3098 C C . PRO A 1 390 ? 57.858 8.249 31.763 1.00 8.71 389 PRO A C 1
ATOM 3099 O O . PRO A 1 390 ? 57.724 9.455 31.676 1.00 9.49 389 PRO A O 1
ATOM 3103 N N . ARG A 1 391 ? 59.036 7.666 31.967 1.00 8.59 390 ARG A N 1
ATOM 3104 C CA . ARG A 1 391 ? 60.257 8.419 32.255 1.00 8.64 390 ARG A CA 1
ATOM 3105 C C . ARG A 1 391 ? 60.587 9.487 31.191 1.00 9.41 390 ARG A C 1
ATOM 3106 O O . ARG A 1 391 ? 60.334 9.271 30.016 1.00 10.14 390 ARG A O 1
ATOM 3114 N N . ASN A 1 392 ? 61.138 10.624 31.626 1.00 10.16 391 ASN A N 1
ATOM 3115 C CA . ASN A 1 392 ? 61.584 11.722 30.736 1.00 10.78 391 ASN A CA 1
ATOM 3116 C C . ASN A 1 392 ? 63.069 11.679 30.316 1.00 11.31 391 ASN A C 1
ATOM 3117 O O . ASN A 1 392 ? 63.666 12.715 29.990 1.00 12.77 391 ASN A O 1
ATOM 3122 N N . ASN A 1 393 ? 63.654 10.486 30.313 1.00 10.75 392 ASN A N 1
ATOM 3123 C CA . ASN A 1 393 ? 65.064 10.297 29.993 1.00 9.78 392 ASN A CA 1
ATOM 3124 C C . ASN A 1 393 ? 65.290 8.839 29.575 1.00 9.48 392 ASN A C 1
ATOM 3125 O O . ASN A 1 393 ? 64.522 7.951 29.972 1.00 9.43 392 ASN A O 1
ATOM 3130 N N . PRO A 1 394 ? 66.357 8.577 28.811 1.00 8.80 393 PRO A N 1
ATOM 3131 C CA . PRO A 1 394 ? 66.568 7.250 28.230 1.00 8.84 393 PRO A CA 1
ATOM 3132 C C . PRO A 1 394 ? 67.476 6.336 29.057 1.00 8.99 393 PRO A C 1
ATOM 3133 O O . PRO A 1 394 ? 67.903 5.285 28.584 1.00 8.39 393 PRO A O 1
ATOM 3137 N N . PHE A 1 395 ? 67.745 6.718 30.298 1.00 8.89 394 PHE A N 1
ATOM 3138 C CA . PHE A 1 395 ? 68.778 6.044 31.077 1.00 9.42 394 PHE A CA 1
ATOM 3139 C C . PHE A 1 395 ? 68.279 4.788 31.786 1.00 9.56 394 PHE A C 1
ATOM 3140 O O . PHE A 1 395 ? 68.273 4.697 33.023 1.00 9.59 394 PHE A O 1
ATOM 3148 N N . MET A 1 396 ? 67.895 3.807 30.974 1.00 9.52 395 MET A N 1
ATOM 3149 C CA . MET A 1 396 ? 67.249 2.596 31.461 1.00 9.44 395 MET A CA 1
ATOM 3150 C C . MET A 1 396 ? 68.219 1.477 31.731 1.00 9.64 395 MET A C 1
ATOM 3151 O O . MET A 1 396 ? 69.187 1.282 30.993 1.00 9.88 395 MET A O 1
ATOM 3156 N N . PHE A 1 397 ? 67.935 0.740 32.793 1.00 9.88 396 PHE A N 1
ATOM 3157 C CA . PHE A 1 397 ? 68.600 -0.511 33.067 1.00 9.77 396 PHE A CA 1
ATOM 3158 C C . PHE A 1 397 ? 67.889 -1.640 32.328 1.00 9.38 396 PHE A C 1
ATOM 3159 O O . PHE A 1 397 ? 66.661 -1.643 32.222 1.00 8.55 396 PHE A O 1
ATOM 3167 N N . PHE A 1 398 ? 68.673 -2.596 31.824 1.00 8.90 397 PHE A N 1
ATOM 3168 C CA . PHE A 1 398 ? 68.139 -3.807 31.205 1.00 9.05 397 PHE A CA 1
ATOM 3169 C C . PHE A 1 398 ? 68.640 -5.044 31.921 1.00 10.23 397 PHE A C 1
ATOM 3170 O O . PHE A 1 398 ? 69.796 -5.097 32.355 1.00 10.08 397 PHE A O 1
ATOM 3178 N N . GLU A 1 399 ? 67.754 -6.027 32.048 1.00 11.62 398 GLU A N 1
ATOM 3179 C CA . GLU A 1 399 ? 68.082 -7.342 32.584 1.00 13.55 398 GLU A CA 1
ATOM 3180 C C . GLU A 1 399 ? 69.037 -8.087 31.638 1.00 13.24 398 GLU A C 1
ATOM 3181 O O . GLU A 1 399 ? 68.894 -7.997 30.417 1.00 11.90 398 GLU A O 1
ATOM 3187 N N . LYS A 1 400 ? 69.993 -8.819 32.212 1.00 13.91 399 LYS A N 1
ATOM 3188 C CA . LYS A 1 400 ? 70.952 -9.641 31.443 1.00 14.61 399 LYS A CA 1
ATOM 3189 C C . LYS A 1 400 ? 70.262 -10.520 30.405 1.00 14.49 399 LYS A C 1
ATOM 3190 O O . LYS A 1 400 ? 70.671 -10.554 29.243 1.00 13.83 399 LYS A O 1
ATOM 3196 N N . ASP A 1 401 ? 69.205 -11.211 30.829 1.00 14.56 400 ASP A N 1
ATOM 3197 C CA . ASP A 1 401 ? 68.455 -12.118 29.955 1.00 14.71 400 ASP A CA 1
ATOM 3198 C C . ASP A 1 401 ? 67.616 -11.399 28.880 1.00 13.59 400 ASP A C 1
ATOM 3199 O O . ASP A 1 401 ? 67.032 -12.046 28.011 1.00 13.15 400 ASP A O 1
ATOM 3204 N N . GLU A 1 402 ? 67.558 -10.073 28.945 1.00 12.11 401 GLU A N 1
ATOM 3205 C CA . GLU A 1 402 ? 66.874 -9.264 27.929 1.00 12.28 401 GLU A CA 1
ATOM 3206 C C . GLU A 1 402 ? 67.761 -8.967 26.722 1.00 12.21 401 GLU A C 1
ATOM 3207 O O . GLU A 1 402 ? 67.272 -8.576 25.656 1.00 12.32 401 GLU A O 1
ATOM 3213 N N . LEU A 1 403 ? 69.067 -9.134 26.902 1.00 12.12 402 LEU A N 1
ATOM 3214 C CA . LEU A 1 403 ? 70.028 -8.766 25.872 1.00 12.27 402 LEU A CA 1
ATOM 3215 C C . LEU A 1 403 ? 70.130 -9.861 24.826 1.00 12.11 402 LEU A C 1
ATOM 3216 O O . LEU A 1 403 ? 69.837 -11.030 25.101 1.00 12.06 402 LEU A O 1
ATOM 3221 N N . LYS A 1 404 ? 70.525 -9.468 23.621 1.00 11.85 403 LYS A N 1
ATOM 3222 C CA . LYS A 1 404 ? 70.876 -10.426 22.579 1.00 12.05 403 LYS A CA 1
ATOM 3223 C C . LYS A 1 404 ? 72.194 -11.091 22.950 1.00 11.75 403 LYS A C 1
ATOM 3224 O O . LYS A 1 404 ? 73.099 -10.417 23.457 1.00 11.35 403 LYS A O 1
ATOM 3230 N N . PRO A 1 405 ? 72.317 -12.413 22.706 1.00 11.83 404 PRO A N 1
ATOM 3231 C CA . PRO A 1 405 ? 73.639 -13.021 22.829 1.00 11.92 404 PRO A CA 1
ATOM 3232 C C . PRO A 1 405 ? 74.603 -12.318 21.875 1.00 11.90 404 PRO A C 1
ATOM 3233 O O . PRO A 1 405 ? 74.238 -12.028 20.730 1.00 11.93 404 PRO A O 1
ATOM 3237 N N . SER A 1 406 ? 75.813 -12.037 22.346 1.00 11.77 405 SER A N 1
ATOM 3238 C CA . SER A 1 406 ? 76.792 -11.314 21.546 1.00 11.77 405 SER A CA 1
ATOM 3239 C C . SER A 1 406 ? 78.199 -11.623 22.020 1.00 11.96 405 SER A C 1
ATOM 3240 O O . SER A 1 406 ? 78.379 -12.215 23.088 1.00 12.46 405 SER A O 1
ATOM 3243 N N . ALA A 1 407 ? 79.189 -11.188 21.246 1.00 11.76 406 ALA A N 1
ATOM 3244 C CA . ALA A 1 407 ? 80.597 -11.353 21.605 1.00 12.11 406 ALA A CA 1
ATOM 3245 C C . ALA A 1 407 ? 80.930 -10.533 22.846 1.00 12.39 406 ALA A C 1
ATOM 3246 O O . ALA A 1 407 ? 81.701 -10.968 23.709 1.00 11.90 406 ALA A O 1
ATOM 3248 N N . TYR A 1 408 ? 80.321 -9.351 22.932 1.00 12.95 407 TYR A N 1
ATOM 3249 C CA . TYR A 1 408 ? 80.470 -8.475 24.085 1.00 13.32 407 TYR A CA 1
ATOM 3250 C C . TYR A 1 408 ? 79.913 -9.135 25.350 1.00 13.64 407 TYR A C 1
ATOM 3251 O O . TYR A 1 408 ? 80.605 -9.206 26.364 1.00 12.98 407 TYR A O 1
ATOM 3260 N N . THR A 1 409 ? 78.677 -9.636 25.275 1.00 14.52 408 THR A N 1
ATOM 3261 C CA . THR A 1 409 ? 78.053 -10.343 26.398 1.00 16.06 408 THR A CA 1
ATOM 3262 C C . THR A 1 409 ? 78.900 -11.545 26.808 1.00 16.67 408 THR A C 1
ATOM 3263 O O . THR A 1 409 ? 78.895 -11.959 27.969 1.00 16.64 408 THR A O 1
ATOM 3267 N N . GLU A 1 410 ? 79.636 -12.085 25.843 1.00 17.47 409 GLU A N 1
ATOM 3268 C CA . GLU A 1 410 ? 80.530 -13.202 26.094 1.00 18.65 409 GLU A CA 1
ATOM 3269 C C . GLU A 1 410 ? 81.814 -12.722 26.768 1.00 18.65 409 GLU A C 1
ATOM 3270 O O . GLU A 1 410 ? 82.324 -13.375 27.682 1.00 18.17 409 GLU A O 1
ATOM 3276 N N . GLU A 1 411 ? 82.325 -11.580 26.312 1.00 18.89 410 GLU A N 1
ATOM 3277 C CA . GLU A 1 411 ? 83.444 -10.906 26.967 1.00 19.42 410 GLU A CA 1
ATOM 3278 C C . GLU A 1 411 ? 83.146 -10.584 28.436 1.00 19.51 410 GLU A C 1
ATOM 3279 O O . GLU A 1 411 ? 83.977 -10.840 29.315 1.00 19.21 410 GLU A O 1
ATOM 3285 N N . LEU A 1 412 ? 81.960 -10.028 28.689 1.00 18.59 411 LEU A N 1
ATOM 3286 C CA . LEU A 1 412 ? 81.528 -9.693 30.044 1.00 18.91 411 LEU A CA 1
ATOM 3287 C C . LEU A 1 412 ? 81.537 -10.928 30.945 1.00 19.86 411 LEU A C 1
ATOM 3288 O O . LEU A 1 412 ? 81.948 -10.848 32.104 1.00 20.41 411 LEU A O 1
ATOM 3293 N N . LYS A 1 413 ? 81.102 -12.064 30.402 1.00 20.58 412 LYS A N 1
ATOM 3294 C CA . LYS A 1 413 ? 81.163 -13.336 31.119 1.00 21.92 412 LYS A CA 1
ATOM 3295 C C . LYS A 1 413 ? 82.599 -13.735 31.440 1.00 22.02 412 LYS A C 1
ATOM 3296 O O . LYS A 1 413 ? 82.901 -14.081 32.582 1.00 21.37 412 LYS A O 1
ATOM 3302 N N . LYS A 1 414 ? 83.473 -13.662 30.435 1.00 23.76 413 LYS A N 1
ATOM 3303 C CA . LYS A 1 414 ? 84.897 -14.017 30.574 1.00 24.98 413 LYS A CA 1
ATOM 3304 C C . LYS A 1 414 ? 85.645 -13.128 31.572 1.00 25.73 413 LYS A C 1
ATOM 3305 O O . LYS A 1 414 ? 86.475 -13.618 32.342 1.00 25.04 413 LYS A O 1
ATOM 3311 N N . ARG A 1 415 ? 85.347 -11.827 31.546 1.00 26.56 414 ARG A N 1
ATOM 3312 C CA . ARG A 1 415 ? 85.948 -10.856 32.468 1.00 27.25 414 ARG A CA 1
ATOM 3313 C C . ARG A 1 415 ? 85.424 -10.994 33.903 1.00 27.94 414 ARG A C 1
ATOM 3314 O O . ARG A 1 415 ? 86.039 -10.495 34.848 1.00 27.89 414 ARG A O 1
ATOM 3322 N N . GLY A 1 416 ? 84.290 -11.675 34.053 1.00 28.33 415 GLY A N 1
ATOM 3323 C CA . GLY A 1 416 ? 83.683 -11.907 35.359 1.00 28.88 415 GLY A CA 1
ATOM 3324 C C . GLY A 1 416 ? 82.734 -10.798 35.762 1.00 29.05 415 GLY A C 1
ATOM 3325 O O . GLY A 1 416 ? 82.517 -10.565 36.950 1.00 28.71 415 GLY A O 1
ATOM 3326 N N . MET A 1 417 ? 82.171 -10.112 34.771 1.00 30.04 416 MET A N 1
ATOM 3327 C CA . MET A 1 417 ? 81.228 -9.027 35.028 1.00 32.23 416 MET A CA 1
ATOM 3328 C C . MET A 1 417 ? 79.849 -9.267 34.388 1.00 34.07 416 MET A C 1
ATOM 3329 O O . MET A 1 417 ? 79.229 -8.349 33.848 1.00 34.94 416 MET A O 1
ATOM 3334 N N . TRP A 1 418 ? 79.373 -10.509 34.475 1.00 35.20 417 TRP A N 1
ATOM 3335 C CA . TRP A 1 418 ? 78.037 -10.868 33.998 1.00 37.44 417 TRP A CA 1
ATOM 3336 C C . TRP A 1 418 ? 77.271 -11.659 35.060 1.00 38.94 417 TRP A C 1
ATOM 3337 O O . TRP A 1 418 ? 77.545 -12.838 35.313 1.00 37.57 417 TRP A O 1
ATOM 3349 N N . GLU B 2 4 ? 49.740 -18.551 85.169 1.00 43.89 4 GLU B N 1
ATOM 3350 C CA . GLU B 2 4 ? 49.106 -17.818 84.034 1.00 44.38 4 GLU B CA 1
ATOM 3351 C C . GLU B 2 4 ? 50.104 -16.883 83.324 1.00 45.07 4 GLU B C 1
ATOM 3352 O O . GLU B 2 4 ? 50.535 -17.154 82.199 1.00 48.11 4 GLU B O 1
ATOM 3358 N N . GLY B 2 5 ? 50.477 -15.789 83.981 1.00 39.18 5 GLY B N 1
ATOM 3359 C CA . GLY B 2 5 ? 51.334 -14.794 83.351 1.00 32.73 5 GLY B CA 1
ATOM 3360 C C . GLY B 2 5 ? 50.480 -13.743 82.659 1.00 26.95 5 GLY B C 1
ATOM 3361 O O . GLY B 2 5 ? 49.308 -13.978 82.352 1.00 27.44 5 GLY B O 1
ATOM 3362 N N . VAL B 2 6 ? 51.079 -12.587 82.413 1.00 22.93 6 VAL B N 1
ATOM 3363 C CA . VAL B 2 6 ? 50.347 -11.412 81.980 1.00 19.88 6 VAL B CA 1
ATOM 3364 C C . VAL B 2 6 ? 49.911 -11.652 80.537 1.00 17.57 6 VAL B C 1
ATOM 3365 O O . VAL B 2 6 ? 50.722 -12.072 79.726 1.00 16.07 6 VAL B O 1
ATOM 3369 N N . LYS B 2 7 ? 48.637 -11.421 80.238 1.00 15.07 7 LYS B N 1
ATOM 3370 C CA . LYS B 2 7 ? 48.146 -11.517 78.863 1.00 13.77 7 LYS B CA 1
ATOM 3371 C C . LYS B 2 7 ? 48.818 -10.461 77.979 1.00 11.94 7 LYS B C 1
ATOM 3372 O O . LYS B 2 7 ? 48.925 -9.295 78.362 1.00 12.27 7 LYS B O 1
ATOM 3378 N N . THR B 2 8 ? 49.271 -10.872 76.796 1.00 9.78 8 THR B N 1
ATOM 3379 C CA . THR B 2 8 ? 49.856 -9.957 75.811 1.00 8.56 8 THR B CA 1
ATOM 3380 C C . THR B 2 8 ? 49.339 -10.419 74.456 1.00 7.59 8 THR B C 1
ATOM 3381 O O . THR B 2 8 ? 48.794 -11.516 74.375 1.00 8.37 8 THR B O 1
ATOM 3385 N N . ASP B 2 9 ? 49.522 -9.592 73.431 1.00 7.35 9 ASP B N 1
ATOM 3386 C CA . ASP B 2 9 ? 49.213 -9.920 72.030 1.00 7.84 9 ASP B CA 1
ATOM 3387 C C . ASP B 2 9 ? 47.748 -10.297 71.863 1.00 8.43 9 ASP B C 1
ATOM 3388 O O . ASP B 2 9 ? 47.413 -11.242 71.152 1.00 8.09 9 ASP B O 1
ATOM 3393 N N . PHE B 2 10 ? 46.893 -9.591 72.574 1.00 7.70 10 PHE B N 1
ATOM 3394 C CA . PHE B 2 10 ? 45.455 -9.834 72.457 1.00 8.76 10 PHE B CA 1
ATOM 3395 C C . PHE B 2 10 ? 44.758 -8.752 71.639 1.00 8.51 10 PHE B C 1
ATOM 3396 O O . PHE B 2 10 ? 43.597 -8.951 71.282 1.00 9.74 10 PHE B O 1
ATOM 3404 N N . GLY B 2 11 ? 45.431 -7.633 71.348 1.00 7.78 11 GLY B N 1
ATOM 3405 C CA . GLY B 2 11 ? 44.922 -6.579 70.462 1.00 7.55 11 GLY B CA 1
ATOM 3406 C C . GLY B 2 11 ? 43.715 -5.771 71.007 1.00 8.03 11 GLY B C 1
ATOM 3407 O O . GLY B 2 11 ? 43.335 -5.893 72.194 1.00 8.87 11 GLY B O 1
ATOM 3408 N N . PRO B 2 12 ? 43.125 -4.927 70.162 1.00 7.97 12 PRO B N 1
ATOM 3409 C CA . PRO B 2 12 ? 42.058 -4.015 70.594 1.00 7.63 12 PRO B CA 1
ATOM 3410 C C . PRO B 2 12 ? 40.765 -4.812 70.722 1.00 8.17 12 PRO B C 1
ATOM 3411 O O . PRO B 2 12 ? 40.635 -5.884 70.149 1.00 9.07 12 PRO B O 1
ATOM 3415 N N . PRO B 2 13 ? 39.832 -4.309 71.524 1.00 9.09 13 PRO B N 1
ATOM 3416 C CA . PRO B 2 13 ? 38.544 -5.000 71.566 1.00 8.69 13 PRO B CA 1
ATOM 3417 C C . PRO B 2 13 ? 37.955 -4.992 70.157 1.00 8.07 13 PRO B C 1
ATOM 3418 O O . PRO B 2 13 ? 38.158 -4.039 69.390 1.00 9.76 13 PRO B O 1
ATOM 3422 N N . TYR B 2 14 ? 37.294 -6.075 69.791 1.00 9.26 14 TYR B N 1
ATOM 3423 C CA . TYR B 2 14 ? 36.699 -6.198 68.447 1.00 8.27 14 TYR B CA 1
ATOM 3424 C C . TYR B 2 14 ? 35.562 -5.192 68.308 1.00 8.43 14 TYR B C 1
ATOM 3425 O O . TYR B 2 14 ? 34.611 -5.199 69.109 1.00 7.58 14 TYR B O 1
ATOM 3434 N N . PHE B 2 15 ? 35.626 -4.379 67.251 1.00 7.75 15 PHE B N 1
ATOM 3435 C CA . PHE B 2 15 ? 34.728 -3.226 67.110 1.00 9.11 15 PHE B CA 1
ATOM 3436 C C . PHE B 2 15 ? 33.264 -3.696 67.012 1.00 8.25 15 PHE B C 1
ATOM 3437 O O . PHE B 2 15 ? 32.357 -2.930 67.384 1.00 7.64 15 PHE B O 1
ATOM 3445 N N . ARG B 2 16 ? 33.016 -4.899 66.483 1.00 9.74 16 ARG B N 1
ATOM 3446 C CA . ARG B 2 16 ? 31.623 -5.240 66.088 1.00 10.38 16 ARG B CA 1
ATOM 3447 C C . ARG B 2 16 ? 30.803 -5.327 67.337 1.00 10.60 16 ARG B C 1
ATOM 3448 O O . ARG B 2 16 ? 29.616 -4.960 67.382 1.00 11.03 16 ARG B O 1
ATOM 3456 N N . ASP B 2 17 ? 31.476 -5.763 68.383 1.00 10.77 17 ASP B N 1
ATOM 3457 C CA . ASP B 2 17 ? 30.892 -5.861 69.707 1.00 13.26 17 ASP B CA 1
ATOM 3458 C C . ASP B 2 17 ? 30.534 -4.475 70.307 1.00 11.85 17 ASP B C 1
ATOM 3459 O O . ASP B 2 17 ? 29.808 -4.417 71.281 1.00 12.53 17 ASP B O 1
ATOM 3464 N N . LEU B 2 18 ? 31.091 -3.398 69.759 1.00 9.44 18 LEU B N 1
ATOM 3465 C CA . LEU B 2 18 ? 30.973 -2.065 70.355 1.00 9.44 18 LEU B CA 1
ATOM 3466 C C . LEU B 2 18 ? 30.107 -1.181 69.482 1.00 9.11 18 LEU B C 1
ATOM 3467 O O . LEU B 2 18 ? 30.130 0.019 69.627 1.00 9.83 18 LEU B O 1
ATOM 3472 N N . LEU B 2 19 ? 29.365 -1.781 68.560 1.00 8.84 19 LEU B N 1
ATOM 3473 C CA . LEU B 2 19 ? 28.509 -1.010 67.667 1.00 8.13 19 LEU B CA 1
ATOM 3474 C C . LEU B 2 19 ? 27.088 -0.922 68.209 1.00 7.19 19 LEU B C 1
ATOM 3475 O O . LEU B 2 19 ? 26.571 -1.878 68.795 1.00 6.47 19 LEU B O 1
ATOM 3480 N N . HIS B 2 20 ? 26.449 0.218 68.004 1.00 7.57 20 HIS B N 1
ATOM 3481 C CA . HIS B 2 20 ? 25.005 0.350 68.294 1.00 7.36 20 HIS B CA 1
ATOM 3482 C C . HIS B 2 20 ? 24.261 -0.769 67.544 1.00 7.51 20 HIS B C 1
ATOM 3483 O O . HIS B 2 20 ? 24.578 -1.066 66.381 1.00 6.75 20 HIS B O 1
ATOM 3490 N N . PRO B 2 21 ? 23.287 -1.419 68.207 1.00 7.95 21 PRO B N 1
ATOM 3491 C CA . PRO B 2 21 ? 22.615 -2.552 67.556 1.00 8.08 21 PRO B CA 1
ATOM 3492 C C . PRO B 2 21 ? 22.039 -2.197 66.196 1.00 8.13 21 PRO B C 1
ATOM 3493 O O . PRO B 2 21 ? 21.947 -3.082 65.331 1.00 7.63 21 PRO B O 1
ATOM 3497 N N . VAL B 2 22 ? 21.580 -0.958 66.031 1.00 7.90 22 VAL B N 1
ATOM 3498 C CA . VAL B 2 22 ? 21.004 -0.555 64.747 1.00 8.07 22 VAL B CA 1
ATOM 3499 C C . VAL B 2 22 ? 22.104 -0.433 63.667 1.00 7.76 22 VAL B C 1
ATOM 3500 O O . VAL B 2 22 ? 21.895 -0.808 62.523 1.00 8.45 22 VAL B O 1
ATOM 3504 N N . ILE B 2 23 ? 23.282 0.046 64.061 1.00 7.08 23 ILE B N 1
ATOM 3505 C CA . ILE B 2 23 ? 24.460 0.015 63.204 1.00 7.63 23 ILE B CA 1
ATOM 3506 C C . ILE B 2 23 ? 24.935 -1.431 62.909 1.00 8.03 23 ILE B C 1
ATOM 3507 O O . ILE B 2 23 ? 25.213 -1.771 61.736 1.00 8.07 23 ILE B O 1
ATOM 3512 N N . ALA B 2 24 ? 25.000 -2.288 63.936 1.00 7.22 24 ALA B N 1
ATOM 3513 C CA . ALA B 2 24 ? 25.383 -3.688 63.711 1.00 6.89 24 ALA B CA 1
ATOM 3514 C C . ALA B 2 24 ? 24.426 -4.345 62.739 1.00 6.72 24 ALA B C 1
ATOM 3515 O O . ALA B 2 24 ? 24.844 -5.108 61.860 1.00 6.79 24 ALA B O 1
ATOM 3517 N N . LYS B 2 25 ? 23.132 -4.087 62.932 1.00 5.45 25 LYS B N 1
ATOM 3518 C CA . LYS B 2 25 ? 22.097 -4.712 62.123 1.00 5.38 25 LYS B CA 1
ATOM 3519 C C . LYS B 2 25 ? 22.222 -4.333 60.651 1.00 5.09 25 LYS B C 1
ATOM 3520 O O . LYS B 2 25 ? 22.046 -5.169 59.779 1.00 5.44 25 LYS B O 1
ATOM 3526 N N . ASN B 2 26 ? 22.488 -3.068 60.401 1.00 5.33 26 ASN B N 1
ATOM 3527 C CA . ASN B 2 26 ? 22.418 -2.519 59.069 1.00 5.64 26 ASN B CA 1
ATOM 3528 C C . ASN B 2 26 ? 23.776 -2.377 58.465 1.00 6.88 26 ASN B C 1
ATOM 3529 O O . ASN B 2 26 ? 23.947 -1.769 57.387 1.00 7.74 26 ASN B O 1
ATOM 3534 N N . TYR B 2 27 ? 24.765 -2.951 59.166 1.00 6.50 27 TYR B N 1
ATOM 3535 C CA . TYR B 2 27 ? 26.169 -2.870 58.739 1.00 6.96 27 TYR B CA 1
ATOM 3536 C C . TYR B 2 27 ? 26.304 -3.221 57.247 1.00 6.77 27 TYR B C 1
ATOM 3537 O O . TYR B 2 27 ? 25.903 -4.307 56.824 1.00 6.69 27 TYR B O 1
ATOM 3546 N N . GLY B 2 28 ? 26.827 -2.290 56.450 1.00 6.82 28 GLY B N 1
ATOM 3547 C CA . GLY B 2 28 ? 27.050 -2.588 55.030 1.00 7.05 28 GLY B CA 1
ATOM 3548 C C . GLY B 2 28 ? 25.762 -2.679 54.252 1.00 7.32 28 GLY B C 1
ATOM 3549 O O . GLY B 2 28 ? 25.762 -3.196 53.138 1.00 7.54 28 GLY B O 1
ATOM 3550 N N . LYS B 2 29 ? 24.650 -2.196 54.817 1.00 7.40 29 LYS B N 1
ATOM 3551 C CA . LYS B 2 29 ? 23.350 -2.282 54.106 1.00 7.75 29 LYS B CA 1
ATOM 3552 C C . LYS B 2 29 ? 22.628 -0.928 54.192 1.00 8.32 29 LYS B C 1
ATOM 3553 O O . LYS B 2 29 ? 21.455 -0.868 54.566 1.00 7.72 29 LYS B O 1
ATOM 3559 N N . TRP B 2 30 ? 23.365 0.141 53.880 1.00 8.09 30 TRP B N 1
ATOM 3560 C CA . TRP B 2 30 ? 22.856 1.513 53.946 1.00 9.21 30 TRP B CA 1
ATOM 3561 C C . TRP B 2 30 ? 22.307 1.901 52.600 1.00 10.49 30 TRP B C 1
ATOM 3562 O O . TRP B 2 30 ? 22.886 1.544 51.585 1.00 10.95 30 TRP B O 1
ATOM 3573 N N . LYS B 2 31 ? 21.216 2.651 52.609 1.00 10.58 31 LYS B N 1
ATOM 3574 C CA . LYS B 2 31 ? 20.684 3.224 51.370 1.00 11.31 31 LYS B CA 1
ATOM 3575 C C . LYS B 2 31 ? 21.373 4.554 51.075 1.00 10.96 31 LYS B C 1
ATOM 3576 O O . LYS B 2 31 ? 22.022 4.684 50.040 1.00 11.49 31 LYS B O 1
ATOM 3582 N N . TYR B 2 32 ? 21.237 5.531 51.975 1.00 9.57 32 TYR B N 1
ATOM 3583 C CA . TYR B 2 32 ? 21.841 6.880 51.767 1.00 9.85 32 TYR B CA 1
ATOM 3584 C C . TYR B 2 32 ? 21.922 7.656 53.040 1.00 9.25 32 TYR B C 1
ATOM 3585 O O . TYR B 2 32 ? 21.260 7.323 54.031 1.00 7.94 32 TYR B O 1
ATOM 3594 N N . HIS B 2 33 ? 22.735 8.715 53.000 1.00 9.84 33 HIS B N 1
ATOM 3595 C CA . HIS B 2 33 ? 22.842 9.677 54.104 1.00 9.87 33 HIS B CA 1
ATOM 3596 C C . HIS B 2 33 ? 22.291 11.006 53.576 1.00 10.57 33 HIS B C 1
ATOM 3597 O O . HIS B 2 33 ? 22.233 11.225 52.350 1.00 9.63 33 HIS B O 1
ATOM 3604 N N . GLU B 2 34 ? 21.897 11.875 54.505 1.00 10.33 34 GLU B N 1
ATOM 3605 C CA . GLU B 2 34 ? 21.379 13.187 54.199 1.00 11.27 34 GLU B CA 1
ATOM 3606 C C . GLU B 2 34 ? 21.817 14.101 55.317 1.00 11.38 34 GLU B C 1
ATOM 3607 O O . GLU B 2 34 ? 21.550 13.838 56.500 1.00 9.87 34 GLU B O 1
ATOM 3613 N N . VAL B 2 35 ? 22.544 15.160 54.960 1.00 10.32 35 VAL B N 1
ATOM 3614 C CA . VAL B 2 35 ? 22.955 16.140 55.963 1.00 10.15 35 VAL B CA 1
ATOM 3615 C C . VAL B 2 35 ? 21.755 17.056 56.282 1.00 10.60 35 VAL B C 1
ATOM 3616 O O . VAL B 2 35 ? 21.298 17.838 55.426 1.00 11.50 35 VAL B O 1
ATOM 3620 N N . VAL B 2 36 ? 21.230 16.947 57.494 1.00 8.59 36 VAL B N 1
ATOM 3621 C CA . VAL B 2 36 ? 19.970 17.606 57.862 1.00 9.44 36 VAL B CA 1
ATOM 3622 C C . VAL B 2 36 ? 20.236 19.073 58.159 1.00 9.45 36 VAL B C 1
ATOM 3623 O O . VAL B 2 36 ? 19.488 19.944 57.722 1.00 7.77 36 VAL B O 1
ATOM 3627 N N . LYS B 2 37 ? 21.282 19.320 58.946 1.00 8.50 37 LYS B N 1
ATOM 3628 C CA . LYS B 2 37 ? 21.660 20.685 59.319 1.00 9.20 37 LYS B CA 1
ATOM 3629 C C . LYS B 2 37 ? 23.095 20.563 59.858 1.00 8.03 37 LYS B C 1
ATOM 3630 O O . LYS B 2 37 ? 23.571 19.455 60.093 1.00 8.24 37 LYS B O 1
ATOM 3636 N N . PRO B 2 38 ? 23.808 21.696 60.014 1.00 8.16 38 PRO B N 1
ATOM 3637 C CA . PRO B 2 38 ? 25.171 21.541 60.498 1.00 7.34 38 PRO B CA 1
ATOM 3638 C C . PRO B 2 38 ? 25.251 20.663 61.728 1.00 7.40 38 PRO B C 1
ATOM 3639 O O . PRO B 2 38 ? 24.425 20.811 62.629 1.00 8.00 38 PRO B O 1
ATOM 3643 N N . GLY B 2 39 ? 26.199 19.719 61.724 1.00 6.46 39 GLY B N 1
ATOM 3644 C CA . GLY B 2 39 ? 26.397 18.775 62.823 1.00 6.89 39 GLY B CA 1
ATOM 3645 C C . GLY B 2 39 ? 25.496 17.538 62.870 1.00 7.17 39 GLY B C 1
ATOM 3646 O O . GLY B 2 39 ? 25.655 16.688 63.728 1.00 6.49 39 GLY B O 1
ATOM 3647 N N . VAL B 2 40 ? 24.563 17.413 61.935 1.00 7.26 40 VAL B N 1
ATOM 3648 C CA . VAL B 2 40 ? 23.548 16.326 62.004 1.00 7.36 40 VAL B CA 1
ATOM 3649 C C . VAL B 2 40 ? 23.380 15.641 60.664 1.00 7.37 40 VAL B C 1
ATOM 3650 O O . VAL B 2 40 ? 23.014 16.285 59.670 1.00 8.42 40 VAL B O 1
ATOM 3654 N N . ILE B 2 41 ? 23.689 14.345 60.635 1.00 7.63 41 ILE B N 1
ATOM 3655 C CA . ILE B 2 41 ? 23.571 13.541 59.410 1.00 7.00 41 ILE B CA 1
ATOM 3656 C C . ILE B 2 41 ? 22.640 12.347 59.606 1.00 7.34 41 ILE B C 1
ATOM 3657 O O . ILE B 2 41 ? 22.856 11.485 60.469 1.00 7.96 41 ILE B O 1
ATOM 3662 N N . LYS B 2 42 ? 21.608 12.333 58.780 1.00 6.75 42 LYS B N 1
ATOM 3663 C CA . LYS B 2 42 ? 20.617 11.278 58.782 1.00 7.57 42 LYS B CA 1
ATOM 3664 C C . LYS B 2 42 ? 21.114 10.119 57.919 1.00 7.13 42 LYS B C 1
ATOM 3665 O O . LYS B 2 42 ? 21.507 10.329 56.769 1.00 7.16 42 LYS B O 1
ATOM 3671 N N . ARG B 2 43 ? 21.101 8.902 58.457 1.00 7.05 43 ARG B N 1
ATOM 3672 C CA . ARG B 2 43 ? 21.479 7.739 57.647 1.00 6.75 43 ARG B CA 1
ATOM 3673 C C . ARG B 2 43 ? 20.331 6.739 57.586 1.00 6.54 43 ARG B C 1
ATOM 3674 O O . ARG B 2 43 ? 19.792 6.331 58.612 1.00 7.09 43 ARG B O 1
ATOM 3682 N N . VAL B 2 44 ? 19.952 6.366 56.380 1.00 6.27 44 VAL B N 1
ATOM 3683 C CA . VAL B 2 44 ? 18.768 5.543 56.149 1.00 5.97 44 VAL B CA 1
ATOM 3684 C C . VAL B 2 44 ? 19.227 4.190 55.626 1.00 6.14 44 VAL B C 1
ATOM 3685 O O . VAL B 2 44 ? 19.963 4.107 54.633 1.00 6.12 44 VAL B O 1
ATOM 3689 N N . ALA B 2 45 ? 18.847 3.142 56.350 1.00 6.40 45 ALA B N 1
ATOM 3690 C CA . ALA B 2 45 ? 19.192 1.749 56.005 1.00 7.57 45 ALA B CA 1
ATOM 3691 C C . ALA B 2 45 ? 18.208 1.130 55.038 1.00 7.90 45 ALA B C 1
ATOM 3692 O O . ALA B 2 45 ? 17.027 1.533 54.942 1.00 7.42 45 ALA B O 1
ATOM 3694 N N . GLU B 2 46 ? 18.672 0.092 54.359 1.00 9.02 46 GLU B N 1
ATOM 3695 C CA . GLU B 2 46 ? 17.783 -0.695 53.502 1.00 8.97 46 GLU B CA 1
ATOM 3696 C C . GLU B 2 46 ? 16.567 -1.282 54.269 1.00 7.63 46 GLU B C 1
ATOM 3697 O O . GLU B 2 46 ? 15.476 -1.387 53.725 1.00 7.38 46 GLU B O 1
ATOM 3703 N N . SER B 2 47 ? 16.740 -1.574 55.557 1.00 6.35 47 SER B N 1
ATOM 3704 C CA . SER B 2 47 ? 15.687 -2.193 56.385 1.00 5.87 47 SER B CA 1
ATOM 3705 C C . SER B 2 47 ? 14.569 -1.235 56.692 1.00 5.46 47 SER B C 1
ATOM 3706 O O . SER B 2 47 ? 13.500 -1.644 57.131 1.00 5.36 47 SER B O 1
ATOM 3709 N N . GLY B 2 48 ? 14.849 0.047 56.507 1.00 5.54 48 GLY B N 1
ATOM 3710 C CA . GLY B 2 48 ? 13.911 1.099 56.858 1.00 5.64 48 GLY B CA 1
ATOM 3711 C C . GLY B 2 48 ? 14.418 1.839 58.091 1.00 5.56 48 GLY B C 1
ATOM 3712 O O . GLY B 2 48 ? 13.924 2.933 58.405 1.00 5.31 48 GLY B O 1
ATOM 3713 N N . ASP B 2 49 ? 15.389 1.266 58.805 1.00 5.79 49 ASP B N 1
ATOM 3714 C CA . ASP B 2 49 ? 15.944 1.990 59.956 1.00 6.52 49 ASP B CA 1
ATOM 3715 C C . ASP B 2 49 ? 16.561 3.350 59.589 1.00 6.72 49 ASP B C 1
ATOM 3716 O O . ASP B 2 49 ? 17.196 3.503 58.565 1.00 6.98 49 ASP B O 1
ATOM 3721 N N . VAL B 2 50 ? 16.424 4.316 60.478 1.00 6.83 50 VAL B N 1
ATOM 3722 C CA . VAL B 2 50 ? 17.017 5.610 60.267 1.00 7.32 50 VAL B CA 1
ATOM 3723 C C . VAL B 2 50 ? 17.779 5.938 61.531 1.00 8.14 50 VAL B C 1
ATOM 3724 O O . VAL B 2 50 ? 17.263 5.774 62.632 1.00 9.55 50 VAL B O 1
ATOM 3728 N N . ILE B 2 51 ? 18.998 6.404 61.373 1.00 9.05 51 ILE B N 1
ATOM 3729 C CA . ILE B 2 51 ? 19.751 6.825 62.523 1.00 9.93 51 ILE B CA 1
ATOM 3730 C C . ILE B 2 51 ? 20.400 8.185 62.213 1.00 10.27 51 ILE B C 1
ATOM 3731 O O . ILE B 2 51 ? 20.731 8.488 61.044 1.00 11.11 51 ILE B O 1
ATOM 3736 N N . TYR B 2 52 ? 20.532 9.023 63.232 1.00 8.46 52 TYR B N 1
ATOM 3737 C CA . TYR B 2 52 ? 21.078 10.362 63.013 1.00 8.40 52 TYR B CA 1
ATOM 3738 C C . TYR B 2 52 ? 22.412 10.374 63.718 1.00 8.47 52 TYR B C 1
ATOM 3739 O O . TYR B 2 52 ? 22.486 9.990 64.880 1.00 9.72 52 TYR B O 1
ATOM 3748 N N . VAL B 2 53 ? 23.436 10.776 62.998 1.00 6.94 53 VAL B N 1
ATOM 3749 C CA . VAL B 2 53 ? 24.801 10.834 63.564 1.00 6.67 53 VAL B CA 1
ATOM 3750 C C . VAL B 2 53 ? 25.070 12.314 63.814 1.00 6.53 53 VAL B C 1
ATOM 3751 O O . VAL B 2 53 ? 25.018 13.144 62.890 1.00 6.76 53 VAL B O 1
ATOM 3755 N N . VAL B 2 54 ? 25.241 12.657 65.076 1.00 6.42 54 VAL B N 1
ATOM 3756 C CA . VAL B 2 54 ? 25.329 14.037 65.484 1.00 6.61 54 VAL B CA 1
ATOM 3757 C C . VAL B 2 54 ? 26.785 14.306 65.924 1.00 7.01 54 VAL B C 1
ATOM 3758 O O . VAL B 2 54 ? 27.264 13.667 66.819 1.00 7.66 54 VAL B O 1
ATOM 3762 N N . ARG B 2 55 ? 27.416 15.285 65.295 1.00 6.67 55 ARG B N 1
ATOM 3763 C CA . ARG B 2 55 ? 28.876 15.526 65.427 1.00 6.30 55 ARG B CA 1
ATOM 3764 C C . ARG B 2 55 ? 29.198 16.785 66.204 1.00 6.33 55 ARG B C 1
ATOM 3765 O O . ARG B 2 55 ? 28.533 17.836 66.036 1.00 6.62 55 ARG B O 1
ATOM 3773 N N . PHE B 2 56 ? 30.265 16.710 67.031 1.00 6.28 56 PHE B N 1
ATOM 3774 C CA . PHE B 2 56 ? 30.641 17.834 67.858 1.00 6.16 56 PHE B CA 1
ATOM 3775 C C . PHE B 2 56 ? 32.152 18.012 67.835 1.00 6.28 56 PHE B C 1
ATOM 3776 O O . PHE B 2 56 ? 32.904 17.007 67.845 1.00 7.01 56 PHE B O 1
ATOM 3784 N N . GLY B 2 57 ? 32.565 19.275 67.914 1.00 7.45 57 GLY B N 1
ATOM 3785 C CA . GLY B 2 57 ? 33.989 19.620 67.895 1.00 6.96 57 GLY B CA 1
ATOM 3786 C C . GLY B 2 57 ? 34.561 19.308 69.244 1.00 8.09 57 GLY B C 1
ATOM 3787 O O . GLY B 2 57 ? 33.876 19.463 70.257 1.00 9.64 57 GLY B O 1
ATOM 3788 N N . THR B 2 58 ? 35.836 18.935 69.275 1.00 7.27 58 THR B N 1
ATOM 3789 C CA . THR B 2 58 ? 36.482 18.680 70.560 1.00 6.88 58 THR B CA 1
ATOM 3790 C C . THR B 2 58 ? 37.894 19.292 70.521 1.00 7.32 58 THR B C 1
ATOM 3791 O O . THR B 2 58 ? 38.453 19.487 69.447 1.00 7.90 58 THR B O 1
ATOM 3795 N N . PRO B 2 59 ? 38.476 19.538 71.705 1.00 7.58 59 PRO B N 1
ATOM 3796 C CA . PRO B 2 59 ? 39.854 19.980 71.755 1.00 8.13 59 PRO B CA 1
ATOM 3797 C C . PRO B 2 59 ? 40.898 18.844 71.630 1.00 7.49 59 PRO B C 1
ATOM 3798 O O . PRO B 2 59 ? 42.077 19.153 71.717 1.00 8.30 59 PRO B O 1
ATOM 3802 N N . ARG B 2 60 ? 40.471 17.601 71.363 1.00 7.55 60 ARG B N 1
ATOM 3803 C CA . ARG B 2 60 ? 41.334 16.380 71.182 1.00 8.25 60 ARG B CA 1
ATOM 3804 C C . ARG B 2 60 ? 41.960 15.912 72.461 1.00 8.28 60 ARG B C 1
ATOM 3805 O O . ARG B 2 60 ? 41.824 14.736 72.854 1.00 8.26 60 ARG B O 1
ATOM 3813 N N . LEU B 2 61 ? 42.743 16.787 73.046 1.00 7.61 61 LEU B N 1
ATOM 3814 C CA A LEU B 2 61 ? 43.176 16.574 74.429 0.00 25.00 61 LEU B CA 1
ATOM 3815 C CA B LEU B 2 61 ? 43.151 16.572 74.447 1.00 8.03 61 LEU B CA 1
ATOM 3816 C C . LEU B 2 61 ? 41.862 16.616 75.275 1.00 7.92 61 LEU B C 1
ATOM 3817 O O . LEU B 2 61 ? 41.175 17.639 75.312 1.00 9.46 61 LEU B O 1
ATOM 3826 N N . LEU B 2 62 ? 41.520 15.502 75.918 1.00 8.83 62 LEU B N 1
ATOM 3827 C CA . LEU B 2 62 ? 40.348 15.404 76.763 1.00 7.13 62 LEU B CA 1
ATOM 3828 C C . LEU B 2 62 ? 40.753 14.951 78.124 1.00 7.99 62 LEU B C 1
ATOM 3829 O O . LEU B 2 62 ? 41.630 14.087 78.291 1.00 8.09 62 LEU B O 1
ATOM 3834 N N . SER B 2 63 ? 40.070 15.518 79.097 1.00 7.82 63 SER B N 1
ATOM 3835 C CA . SER B 2 63 ? 40.102 14.993 80.436 1.00 7.89 63 SER B CA 1
ATOM 3836 C C . SER B 2 63 ? 39.369 13.654 80.451 1.00 8.53 63 SER B C 1
ATOM 3837 O O . SER B 2 63 ? 38.330 13.499 79.762 1.00 8.33 63 SER B O 1
ATOM 3840 N N . ILE B 2 64 ? 39.884 12.654 81.194 1.00 7.32 64 ILE B N 1
ATOM 3841 C CA . ILE B 2 64 ? 39.041 11.463 81.441 1.00 7.42 64 ILE B CA 1
ATOM 3842 C C . ILE B 2 64 ? 37.677 11.837 82.020 1.00 7.10 64 ILE B C 1
ATOM 3843 O O . ILE B 2 64 ? 36.696 11.094 81.875 1.00 7.59 64 ILE B O 1
ATOM 3848 N N . TYR B 2 65 ? 37.581 12.989 82.691 1.00 7.07 65 TYR B N 1
ATOM 3849 C CA . TYR B 2 65 ? 36.295 13.406 83.264 1.00 7.21 65 TYR B CA 1
ATOM 3850 C C . TYR B 2 65 ? 35.330 13.900 82.200 1.00 7.22 65 TYR B C 1
ATOM 3851 O O . TYR B 2 65 ? 34.108 13.764 82.346 1.00 7.73 65 TYR B O 1
ATOM 3860 N N . THR B 2 66 ? 35.897 14.433 81.116 1.00 7.23 66 THR B N 1
ATOM 3861 C CA . THR B 2 66 ? 35.086 14.825 79.962 1.00 7.50 66 THR B CA 1
ATOM 3862 C C . THR B 2 66 ? 34.623 13.571 79.208 1.00 7.31 66 THR B C 1
ATOM 3863 O O . THR B 2 66 ? 33.448 13.481 78.828 1.00 7.38 66 THR B O 1
ATOM 3867 N N . VAL B 2 67 ? 35.505 12.586 79.071 1.00 6.69 67 VAL B N 1
ATOM 3868 C CA . VAL B 2 67 ? 35.131 11.281 78.483 1.00 6.71 67 VAL B CA 1
ATOM 3869 C C . VAL B 2 67 ? 33.997 10.663 79.288 1.00 6.83 67 VAL B C 1
ATOM 3870 O O . VAL B 2 67 ? 33.017 10.217 78.747 1.00 5.75 67 VAL B O 1
ATOM 3874 N N . ARG B 2 68 ? 34.100 10.671 80.611 1.00 6.03 68 ARG B N 1
ATOM 3875 C CA . ARG B 2 68 ? 32.959 10.183 81.380 1.00 6.85 68 ARG B CA 1
ATOM 3876 C C . ARG B 2 68 ? 31.651 10.940 81.190 1.00 7.18 68 ARG B C 1
ATOM 3877 O O . ARG B 2 68 ? 30.583 10.337 81.214 1.00 7.50 68 ARG B O 1
ATOM 3885 N N A GLU B 2 69 ? 31.729 12.252 81.027 0.50 7.94 69 GLU B N 1
ATOM 3886 N N B GLU B 2 69 ? 31.733 12.256 81.031 0.50 7.84 69 GLU B N 1
ATOM 3887 C CA A GLU B 2 69 ? 30.525 13.066 80.783 0.50 8.70 69 GLU B CA 1
ATOM 3888 C CA B GLU B 2 69 ? 30.533 13.078 80.782 0.50 8.60 69 GLU B CA 1
ATOM 3889 C C A GLU B 2 69 ? 29.947 12.725 79.423 0.50 8.38 69 GLU B C 1
ATOM 3890 C C B GLU B 2 69 ? 29.951 12.707 79.431 0.50 8.32 69 GLU B C 1
ATOM 3891 O O A GLU B 2 69 ? 28.729 12.580 79.277 0.50 8.50 69 GLU B O 1
ATOM 3892 O O B GLU B 2 69 ? 28.734 12.531 79.297 0.50 8.44 69 GLU B O 1
ATOM 3903 N N . LEU B 2 70 ? 30.828 12.538 78.442 1.00 8.17 70 LEU B N 1
ATOM 3904 C CA . LEU B 2 70 ? 30.372 12.103 77.110 1.00 8.42 70 LEU B CA 1
ATOM 3905 C C . LEU B 2 70 ? 29.671 10.737 77.216 1.00 8.74 70 LEU B C 1
ATOM 3906 O O . LEU B 2 70 ? 28.671 10.485 76.538 1.00 8.23 70 LEU B O 1
ATOM 3911 N N . CYS B 2 71 ? 30.219 9.858 78.048 1.00 7.83 71 CYS B N 1
ATOM 3912 C CA . CYS B 2 71 ? 29.583 8.555 78.286 1.00 8.75 71 CYS B CA 1
ATOM 3913 C C . CYS B 2 71 ? 28.187 8.689 78.888 1.00 8.12 71 CYS B C 1
ATOM 3914 O O . CYS B 2 71 ? 27.248 7.965 78.481 1.00 7.36 71 CYS B O 1
ATOM 3917 N N . ASP B 2 72 ? 28.037 9.567 79.879 1.00 8.42 72 ASP B N 1
ATOM 3918 C CA . ASP B 2 72 ? 26.675 9.774 80.440 1.00 8.94 72 ASP B CA 1
ATOM 3919 C C . ASP B 2 72 ? 25.679 10.275 79.378 1.00 9.12 72 ASP B C 1
ATOM 3920 O O . ASP B 2 72 ? 24.499 9.853 79.333 1.00 8.86 72 ASP B O 1
ATOM 3925 N N . ILE B 2 73 ? 26.165 11.174 78.534 1.00 8.54 73 ILE B N 1
ATOM 3926 C CA . ILE B 2 73 ? 25.369 11.709 77.463 1.00 8.41 73 ILE B CA 1
ATOM 3927 C C . ILE B 2 73 ? 25.034 10.593 76.464 1.00 7.77 73 ILE B C 1
ATOM 3928 O O . ILE B 2 73 ? 23.874 10.468 76.048 1.00 7.26 73 ILE B O 1
ATOM 3933 N N . ALA B 2 74 ? 26.012 9.751 76.147 1.00 6.54 74 ALA B N 1
ATOM 3934 C CA . ALA B 2 74 ? 25.767 8.660 75.206 1.00 6.97 74 ALA B CA 1
ATOM 3935 C C . ALA B 2 74 ? 24.753 7.638 75.759 1.00 7.16 74 ALA B C 1
ATOM 3936 O O . ALA B 2 74 ? 23.914 7.095 75.009 1.00 7.97 74 ALA B O 1
ATOM 3938 N N . ASP B 2 75 ? 24.801 7.390 77.063 1.00 6.91 75 ASP B N 1
ATOM 3939 C CA . ASP B 2 75 ? 23.850 6.462 77.691 1.00 7.02 75 ASP B CA 1
ATOM 3940 C C . ASP B 2 75 ? 22.417 7.014 77.609 1.00 6.97 75 ASP B C 1
ATOM 3941 O O . ASP B 2 75 ? 21.482 6.263 77.389 1.00 6.98 75 ASP B O 1
ATOM 3946 N N . LYS B 2 76 ? 22.287 8.331 77.745 1.00 7.07 76 LYS B N 1
ATOM 3947 C CA . LYS B 2 76 ? 20.993 9.028 77.719 1.00 7.68 76 LYS B CA 1
ATOM 3948 C C . LYS B 2 76 ? 20.378 9.118 76.309 1.00 7.70 76 LYS B C 1
ATOM 3949 O O . LYS B 2 76 ? 19.147 8.987 76.132 1.00 7.61 76 LYS B O 1
ATOM 3955 N N . TYR B 2 77 ? 21.207 9.371 75.317 1.00 7.40 77 TYR B N 1
ATOM 3956 C CA . TYR B 2 77 ? 20.719 9.700 73.964 1.00 7.85 77 TYR B CA 1
ATOM 3957 C C . TYR B 2 77 ? 21.056 8.723 72.860 1.00 8.57 77 TYR B C 1
ATOM 3958 O O . TYR B 2 77 ? 20.403 8.762 71.810 1.00 9.08 77 TYR B O 1
ATOM 3967 N N . SER B 2 78 ? 22.099 7.911 73.018 1.00 8.90 78 SER B N 1
ATOM 3968 C CA . SER B 2 78 ? 22.540 7.051 71.907 1.00 9.53 78 SER B CA 1
ATOM 3969 C C . SER B 2 78 ? 22.760 5.615 72.358 1.00 8.80 78 SER B C 1
ATOM 3970 O O . SER B 2 78 ? 23.668 4.916 71.846 1.00 7.56 78 SER B O 1
ATOM 3973 N N . ASP B 2 79 ? 21.966 5.218 73.359 1.00 7.94 79 ASP B N 1
ATOM 3974 C CA . ASP B 2 79 ? 21.923 3.845 73.843 1.00 8.71 79 ASP B CA 1
ATOM 3975 C C . ASP B 2 79 ? 23.297 3.304 74.305 1.00 7.97 79 ASP B C 1
ATOM 3976 O O . ASP B 2 79 ? 23.513 2.083 74.311 1.00 7.29 79 ASP B O 1
ATOM 3981 N N . GLY B 2 80 ? 24.185 4.205 74.705 1.00 7.10 80 GLY B N 1
ATOM 3982 C CA . GLY B 2 80 ? 25.504 3.798 75.256 1.00 7.24 80 GLY B CA 1
ATOM 3983 C C . GLY B 2 80 ? 26.550 3.617 74.185 1.00 7.68 80 GLY B C 1
ATOM 3984 O O . GLY B 2 80 ? 27.558 2.942 74.425 1.00 7.87 80 GLY B O 1
ATOM 3985 N N . TYR B 2 81 ? 26.343 4.231 73.007 1.00 6.77 81 TYR B N 1
ATOM 3986 C CA . TYR B 2 81 ? 27.308 4.083 71.915 1.00 6.93 81 TYR B CA 1
ATOM 3987 C C . TYR B 2 81 ? 27.757 5.420 71.376 1.00 7.24 81 TYR B C 1
ATOM 3988 O O . TYR B 2 81 ? 26.972 6.374 71.332 1.00 7.03 81 TYR B O 1
ATOM 3997 N N . LEU B 2 82 ? 29.014 5.494 70.952 1.00 7.22 82 LEU B N 1
ATOM 3998 C CA . LEU B 2 82 ? 29.497 6.700 70.286 1.00 8.26 82 LEU B CA 1
ATOM 3999 C C . LEU B 2 82 ? 30.746 6.382 69.474 1.00 8.59 82 LEU B C 1
ATOM 4000 O O . LEU B 2 82 ? 31.238 5.250 69.514 1.00 9.65 82 LEU B O 1
ATOM 4005 N N . ARG B 2 83 ? 31.257 7.352 68.723 1.00 7.77 83 ARG B N 1
ATOM 4006 C CA . ARG B 2 83 ? 32.545 7.166 68.089 1.00 7.63 83 ARG B CA 1
ATOM 4007 C C . ARG B 2 83 ? 33.265 8.484 68.021 1.00 7.22 83 ARG B C 1
ATOM 4008 O O . ARG B 2 83 ? 32.673 9.517 68.305 1.00 7.37 83 ARG B O 1
ATOM 4016 N N . TRP B 2 84 ? 34.534 8.442 67.609 1.00 7.95 84 TRP B N 1
ATOM 4017 C CA . TRP B 2 84 ? 35.259 9.641 67.207 1.00 7.86 84 TRP B CA 1
ATOM 4018 C C . TRP B 2 84 ? 35.480 9.559 65.737 1.00 7.32 84 TRP B C 1
ATOM 4019 O O . TRP B 2 84 ? 35.413 8.465 65.182 1.00 8.97 84 TRP B O 1
ATOM 4030 N N . THR B 2 85 ? 35.743 10.697 65.109 1.00 7.81 85 THR B N 1
ATOM 4031 C CA . THR B 2 85 ? 36.024 10.719 63.678 1.00 8.71 85 THR B CA 1
ATOM 4032 C C . THR B 2 85 ? 37.547 10.802 63.443 1.00 9.63 85 THR B C 1
ATOM 4033 O O . THR B 2 85 ? 38.331 11.077 64.369 1.00 9.48 85 THR B O 1
ATOM 4037 N N . SER B 2 86 ? 37.942 10.696 62.177 1.00 9.57 86 SER B N 1
ATOM 4038 C CA . SER B 2 86 ? 39.389 10.822 61.854 1.00 10.02 86 SER B CA 1
ATOM 4039 C C . SER B 2 86 ? 39.951 12.239 61.985 1.00 10.45 86 SER B C 1
ATOM 4040 O O . SER B 2 86 ? 41.142 12.422 61.757 1.00 10.73 86 SER B O 1
ATOM 4043 N N . ARG B 2 87 ? 39.130 13.242 62.329 1.00 9.86 87 ARG B N 1
ATOM 4044 C CA . ARG B 2 87 ? 39.660 14.583 62.688 1.00 9.12 87 ARG B CA 1
ATOM 4045 C C . ARG B 2 87 ? 39.416 14.927 64.143 1.00 8.42 87 ARG B C 1
ATOM 4046 O O . ARG B 2 87 ? 39.498 16.090 64.542 1.00 8.40 87 ARG B O 1
ATOM 4054 N N . ASN B 2 88 ? 39.103 13.914 64.920 1.00 7.83 88 ASN B N 1
ATOM 4055 C CA . ASN B 2 88 ? 38.932 14.051 66.376 1.00 8.21 88 ASN B CA 1
ATOM 4056 C C . ASN B 2 88 ? 37.700 14.863 66.807 1.00 8.75 88 ASN B C 1
ATOM 4057 O O . ASN B 2 88 ? 37.643 15.492 67.880 1.00 9.49 88 ASN B O 1
ATOM 4062 N N . ASN B 2 89 ? 36.688 14.843 65.956 1.00 8.47 89 ASN B N 1
ATOM 4063 C CA . ASN B 2 89 ? 35.357 15.217 66.422 1.00 7.82 89 ASN B CA 1
ATOM 4064 C C . ASN B 2 89 ? 34.724 14.014 67.091 1.00 7.93 89 ASN B C 1
ATOM 4065 O O . ASN B 2 89 ? 35.220 12.875 66.962 1.00 8.45 89 ASN B O 1
ATOM 4070 N N . VAL B 2 90 ? 33.644 14.238 67.843 1.00 7.24 90 VAL B N 1
ATOM 4071 C CA . VAL B 2 90 ? 32.957 13.117 68.467 1.00 7.61 90 VAL B CA 1
ATOM 4072 C C . VAL B 2 90 ? 31.522 13.061 67.944 1.00 7.75 90 VAL B C 1
ATOM 4073 O O . VAL B 2 90 ? 30.911 14.117 67.656 1.00 7.78 90 VAL B O 1
ATOM 4077 N N . GLU B 2 91 ? 31.014 11.834 67.801 1.00 8.04 91 GLU B N 1
ATOM 4078 C CA . GLU B 2 91 ? 29.697 11.572 67.206 1.00 8.37 91 GLU B CA 1
ATOM 4079 C C . GLU B 2 91 ? 28.845 10.649 68.057 1.00 8.51 91 GLU B C 1
ATOM 4080 O O . GLU B 2 91 ? 29.359 9.667 68.628 1.00 7.93 91 GLU B O 1
ATOM 4086 N N . PHE B 2 92 ? 27.530 10.960 68.097 1.00 8.18 92 PHE B N 1
ATOM 4087 C CA . PHE B 2 92 ? 26.555 10.213 68.843 1.00 8.49 92 PHE B CA 1
ATOM 4088 C C . PHE B 2 92 ? 25.540 9.696 67.837 1.00 8.37 92 PHE B C 1
ATOM 4089 O O . PHE B 2 92 ? 25.445 10.247 66.750 1.00 8.98 92 PHE B O 1
ATOM 4097 N N . PHE B 2 93 ? 24.815 8.650 68.204 1.00 8.43 93 PHE B N 1
ATOM 4098 C CA . PHE B 2 93 ? 23.864 7.962 67.327 1.00 9.54 93 PHE B CA 1
ATOM 4099 C C . PHE B 2 93 ? 22.474 8.065 67.900 1.00 9.98 93 PHE B C 1
ATOM 4100 O O . PHE B 2 93 ? 22.222 7.526 68.956 1.00 11.57 93 PHE B O 1
ATOM 4108 N N . VAL B 2 94 ? 21.560 8.717 67.182 1.00 8.60 94 VAL B N 1
ATOM 4109 C CA . VAL B 2 94 ? 20.246 8.971 67.743 1.00 9.09 94 VAL B CA 1
ATOM 4110 C C . VAL B 2 94 ? 19.231 8.329 66.831 1.00 9.47 94 VAL B C 1
ATOM 4111 O O . VAL B 2 94 ? 19.247 8.570 65.622 1.00 9.88 94 VAL B O 1
ATOM 4115 N N . THR B 2 95 ? 18.340 7.525 67.395 1.00 9.34 95 THR B N 1
ATOM 4116 C CA . THR B 2 95 ? 17.276 6.948 66.547 1.00 10.19 95 THR B CA 1
ATOM 4117 C C . THR B 2 95 ? 16.002 7.785 66.599 1.00 10.97 95 THR B C 1
ATOM 4118 O O . THR B 2 95 ? 15.198 7.748 65.660 1.00 11.93 95 THR B O 1
ATOM 4122 N N . ASP B 2 96 ? 15.803 8.545 67.680 1.00 10.41 96 ASP B N 1
ATOM 4123 C CA . ASP B 2 96 ? 14.545 9.302 67.854 1.00 12.00 96 ASP B CA 1
ATOM 4124 C C . ASP B 2 96 ? 14.822 10.731 67.432 1.00 11.32 96 ASP B C 1
ATOM 4125 O O . ASP B 2 96 ? 15.496 11.463 68.142 1.00 10.05 96 ASP B O 1
ATOM 4130 N N . GLU B 2 97 ? 14.306 11.102 66.262 1.00 11.60 97 GLU B N 1
ATOM 4131 C CA A GLU B 2 97 ? 14.622 12.397 65.686 0.50 12.56 97 GLU B CA 1
ATOM 4132 C CA B GLU B 2 97 ? 14.546 12.420 65.658 0.50 11.71 97 GLU B CA 1
ATOM 4133 C C . GLU B 2 97 ? 14.229 13.569 66.616 1.00 11.74 97 GLU B C 1
ATOM 4134 O O . GLU B 2 97 ? 14.897 14.611 66.610 1.00 10.23 97 GLU B O 1
ATOM 4145 N N . SER B 2 98 ? 13.189 13.377 67.422 1.00 11.31 98 SER B N 1
ATOM 4146 C CA . SER B 2 98 ? 12.699 14.423 68.337 1.00 11.15 98 SER B CA 1
ATOM 4147 C C . SER B 2 98 ? 13.661 14.663 69.497 1.00 10.67 98 SER B C 1
ATOM 4148 O O . SER B 2 98 ? 13.436 15.559 70.300 1.00 11.29 98 SER B O 1
ATOM 4151 N N . LYS B 2 99 ? 14.713 13.862 69.591 1.00 10.47 99 LYS B N 1
ATOM 4152 C CA . LYS B 2 99 ? 15.701 13.996 70.671 1.00 9.83 99 LYS B CA 1
ATOM 4153 C C . LYS B 2 99 ? 17.001 14.644 70.203 1.00 9.94 99 LYS B C 1
ATOM 4154 O O . LYS B 2 99 ? 17.856 14.919 71.031 1.00 9.17 99 LYS B O 1
ATOM 4160 N N . ILE B 2 100 ? 17.164 14.834 68.895 1.00 9.21 100 ILE B N 1
ATOM 4161 C CA . ILE B 2 100 ? 18.423 15.389 68.368 1.00 9.81 100 ILE B CA 1
ATOM 4162 C C . ILE B 2 100 ? 18.765 16.715 69.054 1.00 9.21 100 ILE B C 1
ATOM 4163 O O . ILE B 2 100 ? 19.888 16.909 69.508 1.00 7.78 100 ILE B O 1
ATOM 4168 N N . ASP B 2 101 ? 17.803 17.635 69.118 1.00 9.10 101 ASP B N 1
ATOM 4169 C CA . ASP B 2 101 ? 18.127 18.971 69.640 1.00 10.07 101 ASP B CA 1
ATOM 4170 C C . ASP B 2 101 ? 18.378 18.933 71.137 1.00 9.01 101 ASP B C 1
ATOM 4171 O O . ASP B 2 101 ? 19.212 19.677 71.650 1.00 8.38 101 ASP B O 1
ATOM 4176 N N . ASP B 2 102 ? 17.668 18.050 71.827 1.00 7.80 102 ASP B N 1
ATOM 4177 C CA . ASP B 2 102 ? 17.946 17.801 73.243 1.00 7.53 102 ASP B CA 1
ATOM 4178 C C . ASP B 2 102 ? 19.419 17.349 73.458 1.00 6.93 102 ASP B C 1
ATOM 4179 O O . ASP B 2 102 ? 20.099 17.828 74.361 1.00 6.95 102 ASP B O 1
ATOM 4184 N N . LEU B 2 103 ? 19.878 16.421 72.628 1.00 6.24 103 LEU B N 1
ATOM 4185 C CA . LEU B 2 103 ? 21.299 15.981 72.674 1.00 6.63 103 LEU B CA 1
ATOM 4186 C C . LEU B 2 103 ? 22.243 17.178 72.425 1.00 6.95 103 LEU B C 1
ATOM 4187 O O . LEU B 2 103 ? 23.129 17.417 73.213 1.00 7.11 103 LEU B O 1
ATOM 4192 N N . ILE B 2 104 ? 22.018 17.931 71.348 1.00 6.93 104 ILE B N 1
ATOM 4193 C CA . ILE B 2 104 ? 22.856 19.060 71.023 1.00 7.53 104 ILE B CA 1
ATOM 4194 C C . ILE B 2 104 ? 22.952 20.059 72.168 1.00 7.71 104 ILE B C 1
ATOM 4195 O O . ILE B 2 104 ? 24.037 20.444 72.566 1.00 7.49 104 ILE B O 1
ATOM 4200 N N . ASN B 2 105 ? 21.810 20.463 72.701 1.00 7.37 105 ASN B N 1
ATOM 4201 C CA . ASN B 2 105 ? 21.798 21.364 73.818 1.00 8.14 105 ASN B CA 1
ATOM 4202 C C . ASN B 2 105 ? 22.498 20.825 75.063 1.00 8.37 105 ASN B C 1
ATOM 4203 O O . ASN B 2 105 ? 23.243 21.555 75.743 1.00 7.73 105 ASN B O 1
ATOM 4208 N N . GLU B 2 106 ? 22.292 19.548 75.338 1.00 8.31 106 GLU B N 1
ATOM 4209 C CA . GLU B 2 106 ? 22.963 18.903 76.464 1.00 8.77 106 GLU B CA 1
ATOM 4210 C C . GLU B 2 106 ? 24.492 18.844 76.294 1.00 8.80 106 GLU B C 1
ATOM 4211 O O . GLU B 2 106 ? 25.218 19.158 77.235 1.00 7.39 106 GLU B O 1
ATOM 4217 N N . VAL B 2 107 ? 24.961 18.480 75.109 1.00 7.42 107 VAL B N 1
ATOM 4218 C CA . VAL B 2 107 ? 26.429 18.474 74.875 1.00 8.66 107 VAL B CA 1
ATOM 4219 C C . VAL B 2 107 ? 26.991 19.890 75.084 1.00 9.48 107 VAL B C 1
ATOM 4220 O O . VAL B 2 107 ? 28.049 20.059 75.739 1.00 8.81 107 VAL B O 1
ATOM 4224 N N . GLN B 2 108 ? 26.300 20.897 74.518 1.00 10.11 108 GLN B N 1
ATOM 4225 C CA . GLN B 2 108 ? 26.787 22.278 74.579 1.00 11.52 108 GLN B CA 1
ATOM 4226 C C . GLN B 2 108 ? 26.840 22.653 76.070 1.00 11.76 108 GLN B C 1
ATOM 4227 O O . GLN B 2 108 ? 27.820 23.240 76.556 1.00 9.75 108 GLN B O 1
ATOM 4233 N N . GLU B 2 109 ? 25.770 22.343 76.797 1.00 10.89 109 GLU B N 1
ATOM 4234 C CA . GLU B 2 109 ? 25.688 22.725 78.204 1.00 12.87 109 GLU B CA 1
ATOM 4235 C C . GLU B 2 109 ? 26.728 21.994 79.071 1.00 12.63 109 GLU B C 1
ATOM 4236 O O . GLU B 2 109 ? 27.379 22.595 79.935 1.00 13.74 109 GLU B O 1
ATOM 4242 N N . ARG B 2 110 ? 26.885 20.704 78.862 1.00 10.73 110 ARG B N 1
ATOM 4243 C CA . ARG B 2 110 ? 27.638 19.896 79.832 1.00 11.21 110 ARG B CA 1
ATOM 4244 C C . ARG B 2 110 ? 29.133 19.898 79.540 1.00 11.14 110 ARG B C 1
ATOM 4245 O O . ARG B 2 110 ? 29.934 19.871 80.485 1.00 12.01 110 ARG B O 1
ATOM 4253 N N . VAL B 2 111 ? 29.528 19.902 78.266 1.00 8.81 111 VAL B N 1
ATOM 4254 C CA . VAL B 2 111 ? 30.979 19.845 77.982 1.00 9.33 111 VAL B CA 1
ATOM 4255 C C . VAL B 2 111 ? 31.465 21.004 77.126 1.00 9.39 111 VAL B C 1
ATOM 4256 O O . VAL B 2 111 ? 32.683 21.221 76.975 1.00 8.35 111 VAL B O 1
ATOM 4260 N N . GLY B 2 112 ? 30.511 21.793 76.621 1.00 8.77 112 GLY B N 1
ATOM 4261 C CA . GLY B 2 112 ? 30.848 22.993 75.872 1.00 9.26 112 GLY B CA 1
ATOM 4262 C C . GLY B 2 112 ? 31.394 22.662 74.515 1.00 9.10 112 GLY B C 1
ATOM 4263 O O . GLY B 2 112 ? 32.259 23.388 73.993 1.00 10.52 112 GLY B O 1
ATOM 4264 N N . PHE B 2 113 ? 30.937 21.562 73.945 1.00 8.38 113 PHE B N 1
ATOM 4265 C CA . PHE B 2 113 ? 31.417 21.182 72.624 1.00 8.68 113 PHE B CA 1
ATOM 4266 C C . PHE B 2 113 ? 30.327 21.564 71.622 1.00 8.74 113 PHE B C 1
ATOM 4267 O O . PHE B 2 113 ? 29.153 21.173 71.802 1.00 9.74 113 PHE B O 1
ATOM 4275 N N . PRO B 2 114 ? 30.711 22.282 70.556 1.00 7.76 114 PRO B N 1
ATOM 4276 C CA . PRO B 2 114 ? 29.785 22.785 69.581 1.00 7.66 114 PRO B CA 1
ATOM 4277 C C . PRO B 2 114 ? 29.393 21.708 68.604 1.00 7.96 114 PRO B C 1
ATOM 4278 O O . PRO B 2 114 ? 30.223 20.945 68.142 1.00 7.17 114 PRO B O 1
ATOM 4282 N N . CYS B 2 115 ? 28.110 21.715 68.266 1.00 7.34 115 CYS B N 1
ATOM 4283 C CA . CYS B 2 115 ? 27.618 20.840 67.211 1.00 8.15 115 CYS B CA 1
ATOM 4284 C C . CYS B 2 115 ? 28.035 21.452 65.878 1.00 8.20 115 CYS B C 1
ATOM 4285 O O . CYS B 2 115 ? 27.863 22.681 65.667 1.00 8.73 115 CYS B O 1
ATOM 4288 N N . GLY B 2 116 ? 28.642 20.637 65.001 1.00 7.42 116 GLY B N 1
ATOM 4289 C CA . GLY B 2 116 ? 29.048 21.129 63.687 1.00 6.98 116 GLY B CA 1
ATOM 4290 C C . GLY B 2 116 ? 30.126 20.263 63.059 1.00 7.37 116 GLY B C 1
ATOM 4291 O O . GLY B 2 116 ? 30.146 19.038 63.237 1.00 7.36 116 GLY B O 1
ATOM 4292 N N . GLY B 2 117 ? 30.980 20.892 62.266 1.00 7.54 117 GLY B N 1
ATOM 4293 C CA . GLY B 2 117 ? 32.154 20.223 61.701 1.00 8.40 117 GLY B CA 1
ATOM 4294 C C . GLY B 2 117 ? 31.708 19.307 60.600 1.00 9.62 117 GLY B C 1
ATOM 4295 O O . GLY B 2 117 ? 32.467 18.420 60.211 1.00 9.40 117 GLY B O 1
ATOM 4296 N N . THR B 2 118 ? 30.484 19.553 60.083 1.00 8.25 118 THR B N 1
ATOM 4297 C CA . THR B 2 118 ? 29.972 18.746 58.926 1.00 8.04 118 THR B CA 1
ATOM 4298 C C . THR B 2 118 ? 30.044 19.577 57.664 1.00 8.00 118 THR B C 1
ATOM 4299 O O . THR B 2 118 ? 30.382 20.764 57.695 1.00 7.73 118 THR B O 1
ATOM 4303 N N . TRP B 2 119 ? 29.752 18.945 56.530 1.00 7.11 119 TRP B N 1
ATOM 4304 C CA . TRP B 2 119 ? 29.675 19.708 55.301 1.00 7.57 119 TRP B CA 1
ATOM 4305 C C . TRP B 2 119 ? 28.650 18.936 54.446 1.00 8.34 119 TRP B C 1
ATOM 4306 O O . TRP B 2 119 ? 28.300 17.805 54.771 1.00 9.07 119 TRP B O 1
ATOM 4317 N N . ASP B 2 120 ? 28.145 19.561 53.400 1.00 9.06 120 ASP B N 1
ATOM 4318 C CA . ASP B 2 120 ? 27.110 18.921 52.587 1.00 8.97 120 ASP B CA 1
ATOM 4319 C C . ASP B 2 120 ? 27.454 19.181 51.146 1.00 7.57 120 ASP B C 1
ATOM 4320 O O . ASP B 2 120 ? 27.228 20.266 50.668 1.00 7.49 120 ASP B O 1
ATOM 4325 N N . ALA B 2 121 ? 28.019 18.168 50.509 1.00 7.62 121 ALA B N 1
ATOM 4326 C CA . ALA B 2 121 ? 28.485 18.246 49.124 1.00 7.02 121 ALA B CA 1
ATOM 4327 C C . ALA B 2 121 ? 27.282 18.397 48.250 1.00 7.04 121 ALA B C 1
ATOM 4328 O O . ALA B 2 121 ? 27.394 18.951 47.141 1.00 6.97 121 ALA B O 1
ATOM 4330 N N . VAL B 2 122 ? 26.143 17.889 48.729 1.00 7.04 122 VAL B N 1
ATOM 4331 C CA . VAL B 2 122 ? 24.916 17.834 47.881 1.00 7.31 122 VAL B CA 1
ATOM 4332 C C . VAL B 2 122 ? 24.409 19.264 47.624 1.00 8.50 122 VAL B C 1
ATOM 4333 O O . VAL B 2 122 ? 24.275 19.712 46.446 1.00 9.62 122 VAL B O 1
ATOM 4337 N N . LYS B 2 123 ? 24.131 20.002 48.697 1.00 9.95 123 LYS B N 1
ATOM 4338 C CA . LYS B 2 123 ? 23.876 21.454 48.569 1.00 12.28 123 LYS B CA 1
ATOM 4339 C C . LYS B 2 123 ? 25.115 22.297 48.243 1.00 11.36 123 LYS B C 1
ATOM 4340 O O . LYS B 2 123 ? 24.981 23.425 47.741 1.00 10.95 123 LYS B O 1
ATOM 4346 N N . GLY B 2 124 ? 26.295 21.782 48.598 1.00 10.40 124 GLY B N 1
ATOM 4347 C CA . GLY B 2 124 ? 27.563 22.459 48.309 1.00 10.52 124 GLY B CA 1
ATOM 4348 C C . GLY B 2 124 ? 27.846 23.575 49.270 1.00 10.00 124 GLY B C 1
ATOM 4349 O O . GLY B 2 124 ? 28.295 24.650 48.885 1.00 10.83 124 GLY B O 1
ATOM 4350 N N . GLU B 2 125 ? 27.610 23.284 50.539 1.00 9.85 125 GLU B N 1
ATOM 4351 C CA . GLU B 2 125 ? 27.829 24.216 51.621 1.00 10.32 125 GLU B CA 1
ATOM 4352 C C . GLU B 2 125 ? 28.591 23.443 52.658 1.00 8.67 125 GLU B C 1
ATOM 4353 O O . GLU B 2 125 ? 28.187 22.331 53.025 1.00 7.79 125 GLU B O 1
ATOM 4359 N N . TYR B 2 126 ? 29.717 24.008 53.104 1.00 8.60 126 TYR B N 1
ATOM 4360 C CA . TYR B 2 126 ? 30.708 23.273 53.840 1.00 8.07 126 TYR B CA 1
ATOM 4361 C C . TYR B 2 126 ? 31.004 23.980 55.156 1.00 8.16 126 TYR B C 1
ATOM 4362 O O . TYR B 2 126 ? 31.233 25.187 55.199 1.00 9.64 126 TYR B O 1
ATOM 4371 N N . GLY B 2 127 ? 30.980 23.194 56.210 1.00 8.76 127 GLY B N 1
ATOM 4372 C CA . GLY B 2 127 ? 31.589 23.655 57.470 1.00 7.81 127 GLY B CA 1
ATOM 4373 C C . GLY B 2 127 ? 33.100 23.574 57.394 1.00 9.27 127 GLY B C 1
ATOM 4374 O O . GLY B 2 127 ? 33.686 22.886 56.540 1.00 8.98 127 GLY B O 1
ATOM 4375 N N . LEU B 2 128 ? 33.740 24.233 58.353 1.00 8.55 128 LEU B N 1
ATOM 4376 C CA . LEU B 2 128 ? 35.181 24.086 58.572 1.00 9.97 128 LEU B CA 1
ATOM 4377 C C . LEU B 2 128 ? 35.223 23.064 59.690 1.00 10.57 128 LEU B C 1
ATOM 4378 O O . LEU B 2 128 ? 34.516 23.248 60.676 1.00 13.81 128 LEU B O 1
ATOM 4383 N N . SER B 2 129 ? 35.941 21.958 59.538 1.00 8.54 129 SER B N 1
ATOM 4384 C CA . SER B 2 129 ? 35.889 20.965 60.583 1.00 10.25 129 SER B CA 1
ATOM 4385 C C . SER B 2 129 ? 37.082 21.247 61.515 1.00 10.26 129 SER B C 1
ATOM 4386 O O . SER B 2 129 ? 37.714 22.318 61.454 1.00 10.39 129 SER B O 1
ATOM 4389 N N . ASN B 2 130 ? 37.397 20.254 62.315 1.00 11.14 130 ASN B N 1
ATOM 4390 C CA . ASN B 2 130 ? 38.434 20.414 63.342 1.00 9.67 130 ASN B CA 1
ATOM 4391 C C . ASN B 2 130 ? 39.836 20.537 62.743 1.00 10.10 130 ASN B C 1
ATOM 4392 O O . ASN B 2 130 ? 40.062 20.120 61.621 1.00 10.07 130 ASN B O 1
ATOM 4397 N N . ILE B 2 131 ? 40.803 21.080 63.492 1.00 9.27 131 ILE B N 1
ATOM 4398 C CA . ILE B 2 131 ? 42.180 21.188 62.972 1.00 8.84 131 ILE B CA 1
ATOM 4399 C C . ILE B 2 131 ? 42.940 19.996 63.488 1.00 9.74 131 ILE B C 1
ATOM 4400 O O . ILE B 2 131 ? 43.055 19.846 64.708 1.00 12.33 131 ILE B O 1
ATOM 4405 N N . VAL B 2 132 ? 43.381 19.106 62.621 1.00 9.06 132 VAL B N 1
ATOM 4406 C CA . VAL B 2 132 ? 44.271 18.032 63.096 1.00 9.42 132 VAL B CA 1
ATOM 4407 C C . VAL B 2 132 ? 45.585 18.641 63.609 1.00 9.00 132 VAL B C 1
ATOM 4408 O O . VAL B 2 132 ? 46.073 19.609 63.076 1.00 8.07 132 VAL B O 1
ATOM 4412 N N . HIS B 2 133 ? 46.088 18.128 64.719 1.00 9.56 133 HIS B N 1
ATOM 4413 C CA . HIS B 2 133 ? 47.280 18.725 65.311 1.00 9.59 133 HIS B CA 1
ATOM 4414 C C . HIS B 2 133 ? 47.872 17.726 66.280 1.00 10.48 133 HIS B C 1
ATOM 4415 O O . HIS B 2 133 ? 47.246 16.711 66.605 1.00 9.41 133 HIS B O 1
ATOM 4422 N N . THR B 2 134 ? 49.073 18.005 66.759 1.00 9.99 134 THR B N 1
ATOM 4423 C CA . THR B 2 134 ? 49.658 17.039 67.648 1.00 11.79 134 THR B CA 1
ATOM 4424 C C . THR B 2 134 ? 50.129 17.636 68.957 1.00 11.57 134 THR B C 1
ATOM 4425 O O . THR B 2 134 ? 49.350 18.358 69.589 1.00 11.21 134 THR B O 1
ATOM 4429 N N . GLN B 2 135 ? 51.365 17.331 69.409 1.00 10.20 135 GLN B N 1
ATOM 4430 C CA . GLN B 2 135 ? 51.669 17.571 70.843 1.00 9.98 135 GLN B CA 1
ATOM 4431 C C . GLN B 2 135 ? 52.204 18.949 71.211 1.00 9.07 135 GLN B C 1
ATOM 4432 O O . GLN B 2 135 ? 51.965 19.437 72.311 1.00 9.56 135 GLN B O 1
ATOM 4438 N N . GLY B 2 136 ? 52.980 19.570 70.329 1.00 8.57 136 GLY B N 1
ATOM 4439 C CA . GLY B 2 136 ? 53.471 20.898 70.616 1.00 6.77 136 GLY B CA 1
ATOM 4440 C C . GLY B 2 136 ? 54.273 20.876 71.925 1.00 6.48 136 GLY B C 1
ATOM 4441 O O . GLY B 2 136 ? 54.881 19.848 72.280 1.00 6.17 136 GLY B O 1
ATOM 4442 N N . TRP B 2 137 ? 54.162 21.979 72.653 1.00 5.95 137 TRP B N 1
ATOM 4443 C CA . TRP B 2 137 ? 54.884 22.144 73.942 1.00 6.00 137 TRP B CA 1
ATOM 4444 C C . TRP B 2 137 ? 54.224 21.334 75.048 1.00 5.81 137 TRP B C 1
ATOM 4445 O O . TRP B 2 137 ? 54.800 21.166 76.133 1.00 5.21 137 TRP B O 1
ATOM 4456 N N . ILE B 2 138 ? 53.011 20.818 74.807 1.00 6.21 138 ILE B N 1
ATOM 4457 C CA . ILE B 2 138 ? 52.395 19.897 75.777 1.00 6.73 138 ILE B CA 1
ATOM 4458 C C . ILE B 2 138 ? 53.168 18.589 75.991 1.00 7.59 138 ILE B C 1
ATOM 4459 O O . ILE B 2 138 ? 53.225 18.075 77.125 1.00 8.46 138 ILE B O 1
ATOM 4464 N N . HIS B 2 139 ? 53.840 18.068 74.955 1.00 7.23 139 HIS B N 1
ATOM 4465 C CA . HIS B 2 139 ? 54.521 16.794 75.164 1.00 8.04 139 HIS B CA 1
ATOM 4466 C C . HIS B 2 139 ? 55.752 16.463 74.320 1.00 8.44 139 HIS B C 1
ATOM 4467 O O . HIS B 2 139 ? 56.402 15.450 74.515 1.00 9.45 139 HIS B O 1
ATOM 4474 N N . CYS B 2 140 ? 56.100 17.319 73.385 1.00 8.21 140 CYS B N 1
ATOM 4475 C CA . CYS B 2 140 ? 57.091 16.893 72.436 1.00 7.78 140 CYS B CA 1
ATOM 4476 C C . CYS B 2 140 ? 58.398 17.635 72.707 1.00 6.84 140 CYS B C 1
ATOM 4477 O O . CYS B 2 140 ? 58.369 18.786 73.126 1.00 6.81 140 CYS B O 1
ATOM 4480 N N . HIS B 2 141 ? 59.528 16.970 72.472 1.00 6.70 141 HIS B N 1
ATOM 4481 C CA . HIS B 2 141 ? 60.826 17.608 72.608 1.00 7.37 141 HIS B CA 1
ATOM 4482 C C . HIS B 2 141 ? 61.332 18.247 71.318 1.00 7.02 141 HIS B C 1
ATOM 4483 O O . HIS B 2 141 ? 62.319 18.992 71.361 1.00 7.73 141 HIS B O 1
ATOM 4490 N N . THR B 2 142 ? 60.689 17.999 70.184 1.00 6.78 142 THR B N 1
ATOM 4491 C CA . THR B 2 142 ? 61.159 18.638 68.946 1.00 7.51 142 THR B CA 1
ATOM 4492 C C . THR B 2 142 ? 60.286 19.762 68.321 1.00 7.31 142 THR B C 1
ATOM 4493 O O . THR B 2 142 ? 60.492 20.067 67.144 1.00 7.75 142 THR B O 1
ATOM 4497 N N . PRO B 2 143 ? 59.268 20.317 69.052 1.00 7.30 143 PRO B N 1
ATOM 4498 C CA . PRO B 2 143 ? 58.446 21.333 68.368 1.00 6.76 143 PRO B CA 1
ATOM 4499 C C . PRO B 2 143 ? 59.156 22.672 68.126 1.00 7.12 143 PRO B C 1
ATOM 4500 O O . PRO B 2 143 ? 60.006 23.102 68.890 1.00 7.66 143 PRO B O 1
ATOM 4504 N N . ALA B 2 144 ? 58.763 23.334 67.051 1.00 6.63 144 ALA B N 1
ATOM 4505 C CA . ALA B 2 144 ? 59.108 24.731 66.838 1.00 7.84 144 ALA B CA 1
ATOM 4506 C C . ALA B 2 144 ? 57.997 25.665 67.294 1.00 8.05 144 ALA B C 1
ATOM 4507 O O . ALA B 2 144 ? 58.259 26.844 67.525 1.00 8.45 144 ALA B O 1
ATOM 4509 N N . ILE B 2 145 ? 56.764 25.164 67.339 1.00 7.93 145 ILE B N 1
ATOM 4510 C CA . ILE B 2 145 ? 55.612 25.984 67.749 1.00 8.02 145 ILE B CA 1
ATOM 4511 C C . ILE B 2 145 ? 54.711 25.134 68.649 1.00 8.49 145 ILE B C 1
ATOM 4512 O O . ILE B 2 145 ? 54.845 23.887 68.686 1.00 7.90 145 ILE B O 1
ATOM 4517 N N . ASP B 2 146 ? 53.761 25.763 69.342 1.00 9.57 146 ASP B N 1
ATOM 4518 C CA . ASP B 2 146 ? 52.829 24.971 70.136 1.00 9.96 146 ASP B CA 1
ATOM 4519 C C . ASP B 2 146 ? 51.755 24.440 69.163 1.00 11.76 146 ASP B C 1
ATOM 4520 O O . ASP B 2 146 ? 51.659 24.918 68.046 1.00 17.37 146 ASP B O 1
ATOM 4525 N N . ALA B 2 147 ? 51.007 23.419 69.523 1.00 9.66 147 ALA B N 1
ATOM 4526 C CA . ALA B 2 147 ? 49.922 22.948 68.642 1.00 7.96 147 ALA B CA 1
ATOM 4527 C C . ALA B 2 147 ? 48.597 23.391 69.239 1.00 7.94 147 ALA B C 1
ATOM 4528 O O . ALA B 2 147 ? 47.785 24.100 68.594 1.00 7.64 147 ALA B O 1
ATOM 4530 N N . SER B 2 148 ? 48.334 22.949 70.461 1.00 7.34 148 SER B N 1
ATOM 4531 C CA . SER B 2 148 ? 47.013 23.220 71.070 1.00 8.40 148 SER B CA 1
ATOM 4532 C C . SER B 2 148 ? 46.671 24.725 71.139 1.00 7.84 148 SER B C 1
ATOM 4533 O O . SER B 2 148 ? 45.509 25.117 70.934 1.00 7.28 148 SER B O 1
ATOM 4536 N N . GLY B 2 149 ? 47.652 25.585 71.482 1.00 7.47 149 GLY B N 1
ATOM 4537 C CA . GLY B 2 149 ? 47.393 26.995 71.606 1.00 6.86 149 GLY B CA 1
ATOM 4538 C C . GLY B 2 149 ? 47.015 27.636 70.284 1.00 7.44 149 GLY B C 1
ATOM 4539 O O . GLY B 2 149 ? 46.108 28.479 70.226 1.00 6.40 149 GLY B O 1
ATOM 4540 N N . ILE B 2 150 ? 47.746 27.281 69.244 1.00 6.61 150 ILE B N 1
ATOM 4541 C CA . ILE B 2 150 ? 47.449 27.849 67.912 1.00 7.31 150 ILE B CA 1
ATOM 4542 C C . ILE B 2 150 ? 46.080 27.373 67.420 1.00 7.56 150 ILE B C 1
ATOM 4543 O O . ILE B 2 150 ? 45.307 28.142 66.822 1.00 7.04 150 ILE B O 1
ATOM 4548 N N . VAL B 2 151 ? 45.793 26.108 67.642 1.00 7.29 151 VAL B N 1
ATOM 4549 C CA . VAL B 2 151 ? 44.471 25.559 67.206 1.00 7.77 151 VAL B CA 1
ATOM 4550 C C . VAL B 2 151 ? 43.347 26.324 67.892 1.00 6.95 151 VAL B C 1
ATOM 4551 O O . VAL B 2 151 ? 42.379 26.755 67.270 1.00 7.90 151 VAL B O 1
ATOM 4555 N N . LYS B 2 152 ? 43.469 26.513 69.199 1.00 6.58 152 LYS B N 1
ATOM 4556 C CA . LYS B 2 152 ? 42.466 27.292 69.910 1.00 6.30 152 LYS B CA 1
ATOM 4557 C C . LYS B 2 152 ? 42.368 28.736 69.412 1.00 6.81 152 LYS B C 1
ATOM 4558 O O . LYS B 2 152 ? 41.260 29.257 69.238 1.00 6.56 152 LYS B O 1
ATOM 4564 N N . ALA B 2 153 ? 43.508 29.412 69.191 1.00 6.09 153 ALA B N 1
ATOM 4565 C CA . ALA B 2 153 ? 43.452 30.804 68.772 1.00 5.82 153 ALA B CA 1
ATOM 4566 C C . ALA B 2 153 ? 42.799 30.895 67.395 1.00 6.05 153 ALA B C 1
ATOM 4567 O O . ALA B 2 153 ? 42.014 31.850 67.117 1.00 7.06 153 ALA B O 1
ATOM 4569 N N . VAL B 2 154 ? 43.149 29.941 66.529 1.00 6.27 154 VAL B N 1
ATOM 4570 C CA . VAL B 2 154 ? 42.587 29.933 65.158 1.00 6.43 154 VAL B CA 1
ATOM 4571 C C . VAL B 2 154 ? 41.065 29.655 65.199 1.00 7.45 154 VAL B C 1
ATOM 4572 O O . VAL B 2 154 ? 40.258 30.382 64.565 1.00 6.80 154 VAL B O 1
ATOM 4576 N N . MET B 2 155 ? 40.674 28.605 65.909 1.00 8.30 155 MET B N 1
ATOM 4577 C CA . MET B 2 155 ? 39.230 28.198 65.926 1.00 7.86 155 MET B CA 1
ATOM 4578 C C . MET B 2 155 ? 38.360 29.221 66.623 1.00 8.53 155 MET B C 1
ATOM 4579 O O . MET B 2 155 ? 37.191 29.359 66.271 1.00 8.85 155 MET B O 1
ATOM 4584 N N . ASP B 2 156 ? 38.913 29.985 67.572 1.00 8.47 156 ASP B N 1
ATOM 4585 C CA . ASP B 2 156 ? 38.164 31.112 68.135 1.00 7.88 156 ASP B CA 1
ATOM 4586 C C . ASP B 2 156 ? 37.852 32.124 67.059 1.00 9.24 156 ASP B C 1
ATOM 4587 O O . ASP B 2 156 ? 36.713 32.616 66.986 1.00 9.74 156 ASP B O 1
ATOM 4592 N N . GLU B 2 157 ? 38.811 32.389 66.178 1.00 8.87 157 GLU B N 1
ATOM 4593 C CA . GLU B 2 157 ? 38.592 33.415 65.167 1.00 10.82 157 GLU B CA 1
ATOM 4594 C C . GLU B 2 157 ? 37.718 32.884 64.028 1.00 10.63 157 GLU B C 1
ATOM 4595 O O . GLU B 2 157 ? 37.032 33.679 63.402 1.00 11.83 157 GLU B O 1
ATOM 4601 N N . LEU B 2 158 ? 37.756 31.573 63.782 1.00 9.65 158 LEU B N 1
ATOM 4602 C CA . LEU B 2 158 ? 36.998 30.973 62.671 1.00 9.34 158 LEU B CA 1
ATOM 4603 C C . LEU B 2 158 ? 35.772 30.199 63.140 1.00 9.50 158 LEU B C 1
ATOM 4604 O O . LEU B 2 158 ? 35.190 29.428 62.381 1.00 9.26 158 LEU B O 1
ATOM 4609 N N . TYR B 2 159 ? 35.408 30.388 64.404 1.00 8.20 159 TYR B N 1
ATOM 4610 C CA . TYR B 2 159 ? 34.391 29.546 65.055 1.00 8.52 159 TYR B CA 1
ATOM 4611 C C . TYR B 2 159 ? 33.092 29.487 64.245 1.00 7.66 159 TYR B C 1
ATOM 4612 O O . TYR B 2 159 ? 32.468 28.405 64.112 1.00 7.40 159 TYR B O 1
ATOM 4621 N N . GLU B 2 160 ? 32.690 30.619 63.701 1.00 8.69 160 GLU B N 1
ATOM 4622 C CA . GLU B 2 160 ? 31.403 30.654 62.945 1.00 9.49 160 GLU B CA 1
ATOM 4623 C C . GLU B 2 160 ? 31.335 29.657 61.760 1.00 8.52 160 GLU B C 1
ATOM 4624 O O . GLU B 2 160 ? 30.246 29.235 61.339 1.00 8.27 160 GLU B O 1
ATOM 4630 N N . TYR B 2 161 ? 32.493 29.359 61.178 1.00 8.14 161 TYR B N 1
ATOM 4631 C CA . TYR B 2 161 ? 32.615 28.427 60.061 1.00 8.75 161 TYR B CA 1
ATOM 4632 C C . TYR B 2 161 ? 32.482 26.970 60.515 1.00 8.90 161 TYR B C 1
ATOM 4633 O O . TYR B 2 161 ? 32.156 26.114 59.728 1.00 9.11 161 TYR B O 1
ATOM 4642 N N . PHE B 2 162 ? 32.751 26.683 61.787 1.00 8.62 162 PHE B N 1
ATOM 4643 C CA . PHE B 2 162 ? 32.597 25.313 62.301 1.00 7.88 162 PHE B CA 1
ATOM 4644 C C . PHE B 2 162 ? 31.102 24.955 62.504 1.00 8.76 162 PHE B C 1
ATOM 4645 O O . PHE B 2 162 ? 30.693 23.829 62.222 1.00 8.58 162 PHE B O 1
ATOM 4653 N N . THR B 2 163 ? 30.321 25.921 62.991 1.00 8.59 163 THR B N 1
ATOM 4654 C CA . THR B 2 163 ? 28.947 25.683 63.439 1.00 9.08 163 THR B CA 1
ATOM 4655 C C . THR B 2 163 ? 27.943 25.919 62.337 1.00 10.59 163 THR B C 1
ATOM 4656 O O . THR B 2 163 ? 26.735 25.679 62.539 1.00 11.87 163 THR B O 1
ATOM 4660 N N . ASP B 2 164 ? 28.404 26.396 61.183 1.00 10.28 164 ASP B N 1
ATOM 4661 C CA A ASP B 2 164 ? 27.478 26.593 60.076 0.70 11.16 164 ASP B CA 1
ATOM 4662 C CA B ASP B 2 164 ? 27.537 26.745 60.054 0.30 11.36 164 ASP B CA 1
ATOM 4663 C C . ASP B 2 164 ? 28.125 26.128 58.790 1.00 11.67 164 ASP B C 1
ATOM 4664 O O . ASP B 2 164 ? 29.302 25.861 58.749 1.00 13.60 164 ASP B O 1
ATOM 4673 N N . HIS B 2 165 ? 27.329 25.957 57.750 1.00 9.52 165 HIS B N 1
ATOM 4674 C CA . HIS B 2 165 ? 27.899 25.548 56.477 1.00 10.52 165 HIS B CA 1
ATOM 4675 C C . HIS B 2 165 ? 28.080 26.821 55.621 1.00 10.47 165 HIS B C 1
ATOM 4676 O O . HIS B 2 165 ? 27.259 27.117 54.753 1.00 10.48 165 HIS B O 1
ATOM 4683 N N . LYS B 2 166 ? 29.162 27.557 55.840 1.00 11.51 166 LYS B N 1
ATOM 4684 C CA . LYS B 2 166 ? 29.313 28.915 55.305 1.00 12.74 166 LYS B CA 1
ATOM 4685 C C . LYS B 2 166 ? 30.369 29.003 54.211 1.00 12.51 166 LYS B C 1
ATOM 4686 O O . LYS B 2 166 ? 30.587 30.090 53.657 1.00 13.98 166 LYS B O 1
ATOM 4692 N N . LEU B 2 167 ? 31.053 27.909 53.930 1.00 9.11 167 LEU B N 1
ATOM 4693 C CA . LEU B 2 167 ? 32.128 27.904 52.950 1.00 9.15 167 LEU B CA 1
ATOM 4694 C C . LEU B 2 167 ? 31.663 27.218 51.665 1.00 9.51 167 LEU B C 1
ATOM 4695 O O . LEU B 2 167 ? 30.798 26.338 51.704 1.00 8.11 167 LEU B O 1
ATOM 4700 N N . PRO B 2 168 ? 32.226 27.634 50.521 1.00 9.24 168 PRO B N 1
ATOM 4701 C CA . PRO B 2 168 ? 31.763 27.051 49.255 1.00 9.11 168 PRO B CA 1
ATOM 4702 C C . PRO B 2 168 ? 32.395 25.692 48.950 1.00 8.67 168 PRO B C 1
ATOM 4703 O O . PRO B 2 168 ? 31.953 25.024 48.028 1.00 9.10 168 PRO B O 1
ATOM 4707 N N . ALA B 2 169 ? 33.431 25.297 49.694 1.00 7.96 169 ALA B N 1
ATOM 4708 C CA . ALA B 2 169 ? 34.099 24.001 49.466 1.00 7.96 169 ALA B CA 1
ATOM 4709 C C . ALA B 2 169 ? 34.761 23.544 50.731 1.00 7.70 169 ALA B C 1
ATOM 4710 O O . ALA B 2 169 ? 34.800 24.294 51.714 1.00 7.40 169 ALA B O 1
ATOM 4712 N N . MET B 2 170 ? 35.342 22.350 50.682 1.00 7.51 170 MET B N 1
ATOM 4713 C CA . MET B 2 170 ? 36.094 21.800 51.801 1.00 8.27 170 MET B CA 1
ATOM 4714 C C . MET B 2 170 ? 37.367 22.604 52.040 1.00 9.65 170 MET B C 1
ATOM 4715 O O . MET B 2 170 ? 38.069 22.953 51.121 1.00 10.12 170 MET B O 1
ATOM 4720 N N . CYS B 2 171 ? 37.662 22.855 53.306 1.00 11.16 171 CYS B N 1
ATOM 4721 C CA . CYS B 2 171 ? 38.889 23.512 53.657 1.00 10.24 171 CYS B CA 1
ATOM 4722 C C . CYS B 2 171 ? 39.353 22.783 54.923 1.00 10.67 171 CYS B C 1
ATOM 4723 O O . CYS B 2 171 ? 38.663 22.847 55.928 1.00 11.60 171 CYS B O 1
ATOM 4726 N N . ARG B 2 172 ? 40.466 22.067 54.849 1.00 9.13 172 ARG B N 1
ATOM 4727 C CA . ARG B 2 172 ? 41.071 21.456 56.029 1.00 11.13 172 ARG B CA 1
ATOM 4728 C C . ARG B 2 172 ? 42.169 22.401 56.458 1.00 11.97 172 ARG B C 1
ATOM 4729 O O . ARG B 2 172 ? 42.996 22.794 55.634 1.00 12.60 172 ARG B O 1
ATOM 4737 N N . ILE B 2 173 ? 42.146 22.781 57.732 1.00 11.75 173 ILE B N 1
ATOM 4738 C CA . ILE B 2 173 ? 43.266 23.468 58.313 1.00 10.46 173 ILE B CA 1
ATOM 4739 C C . ILE B 2 173 ? 43.926 22.427 59.208 1.00 9.18 173 ILE B C 1
ATOM 4740 O O . ILE B 2 173 ? 43.260 21.771 60.022 1.00 9.42 173 ILE B O 1
ATOM 4745 N N . SER B 2 174 ? 45.259 22.315 59.097 1.00 8.79 174 SER B N 1
ATOM 4746 C CA . SER B 2 174 ? 45.991 21.323 59.882 1.00 9.00 174 SER B CA 1
ATOM 4747 C C . SER B 2 174 ? 47.297 21.937 60.373 1.00 8.93 174 SER B C 1
ATOM 4748 O O . SER B 2 174 ? 47.814 22.879 59.766 1.00 8.28 174 SER B O 1
ATOM 4751 N N . LEU B 2 175 ? 47.792 21.403 61.486 1.00 8.02 175 LEU B N 1
ATOM 4752 C CA . LEU B 2 175 ? 48.929 22.029 62.147 1.00 8.95 175 LEU B CA 1
ATOM 4753 C C . LEU B 2 175 ? 49.962 20.942 62.493 1.00 8.64 175 LEU B C 1
ATOM 4754 O O . LEU B 2 175 ? 49.610 19.888 63.065 1.00 7.88 175 LEU B O 1
ATOM 4759 N N . ALA B 2 176 ? 51.226 21.205 62.131 1.00 9.14 176 ALA B N 1
ATOM 4760 C CA . ALA B 2 176 ? 52.395 20.346 62.469 1.00 9.51 176 ALA B CA 1
ATOM 4761 C C . ALA B 2 176 ? 53.263 21.218 63.360 1.00 9.13 176 ALA B C 1
ATOM 4762 O O . ALA B 2 176 ? 53.588 22.333 63.006 1.00 8.20 176 ALA B O 1
ATOM 4764 N N . CYS B 2 177 ? 53.581 20.737 64.549 1.00 9.03 177 CYS B N 1
ATOM 4765 C CA . CYS B 2 177 ? 54.364 21.566 65.453 1.00 10.23 177 CYS B CA 1
ATOM 4766 C C . CYS B 2 177 ? 55.862 21.556 65.092 1.00 9.37 177 CYS B C 1
ATOM 4767 O O . CYS B 2 177 ? 56.635 22.416 65.541 1.00 8.78 177 CYS B O 1
ATOM 4770 N N . CYS B 2 178 ? 56.292 20.565 64.306 1.00 8.57 178 CYS B N 1
ATOM 4771 C CA . CYS B 2 178 ? 57.611 20.640 63.641 1.00 8.67 178 CYS B CA 1
ATOM 4772 C C . CYS B 2 178 ? 57.534 19.944 62.281 1.00 9.95 178 CYS B C 1
ATOM 4773 O O . CYS B 2 178 ? 56.467 19.416 61.883 1.00 9.65 178 CYS B O 1
ATOM 4776 N N . ALA B 2 179 ? 58.666 19.915 61.597 1.00 11.06 179 ALA B N 1
ATOM 4777 C CA . ALA B 2 179 ? 58.704 19.389 60.222 1.00 12.43 179 ALA B CA 1
ATOM 4778 C C . ALA B 2 179 ? 58.469 17.871 60.128 1.00 12.96 179 ALA B C 1
ATOM 4779 O O . ALA B 2 179 ? 58.223 17.334 59.036 1.00 11.02 179 ALA B O 1
ATOM 4781 N N . ASN B 2 180 ? 58.541 17.152 61.255 1.00 11.77 180 ASN B N 1
ATOM 4782 C CA . ASN B 2 180 ? 58.062 15.761 61.256 1.00 12.39 180 ASN B CA 1
ATOM 4783 C C . ASN B 2 180 ? 56.599 15.564 60.817 1.00 12.73 180 ASN B C 1
ATOM 4784 O O . ASN B 2 180 ? 56.206 14.417 60.450 1.00 11.39 180 ASN B O 1
ATOM 4789 N N . MET B 2 181 ? 55.777 16.626 60.938 1.00 11.93 181 MET B N 1
ATOM 4790 C CA . MET B 2 181 ? 54.306 16.633 60.592 1.00 12.34 181 MET B CA 1
ATOM 4791 C C . MET B 2 181 ? 53.286 15.917 61.526 1.00 10.94 181 MET B C 1
ATOM 4792 O O . MET B 2 181 ? 52.157 16.456 61.839 1.00 10.83 181 MET B O 1
ATOM 4797 N N . CYS B 2 182 ? 53.612 14.676 61.846 1.00 9.83 182 CYS B N 1
ATOM 4798 C CA . CYS B 2 182 ? 52.837 13.766 62.641 1.00 9.68 182 CYS B CA 1
ATOM 4799 C C . CYS B 2 182 ? 51.330 13.759 62.287 1.00 11.13 182 CYS B C 1
ATOM 4800 O O . CYS B 2 182 ? 50.479 13.734 63.161 1.00 12.18 182 CYS B O 1
ATOM 4803 N N . GLY B 2 183 ? 51.028 13.775 61.005 1.00 9.72 183 GLY B N 1
ATOM 4804 C CA . GLY B 2 183 ? 49.640 13.961 60.596 1.00 12.89 183 GLY B CA 1
ATOM 4805 C C . GLY B 2 183 ? 49.730 14.162 59.105 1.00 13.81 183 GLY B C 1
ATOM 4806 O O . GLY B 2 183 ? 50.808 14.139 58.536 1.00 14.95 183 GLY B O 1
ATOM 4807 N N . ALA B 2 184 ? 48.593 14.368 58.478 1.00 14.93 184 ALA B N 1
ATOM 4808 C CA . ALA B 2 184 ? 48.548 14.668 57.056 1.00 15.40 184 ALA B CA 1
ATOM 4809 C C . ALA B 2 184 ? 48.664 16.208 56.797 1.00 16.06 184 ALA B C 1
ATOM 4810 O O . ALA B 2 184 ? 48.124 16.778 55.833 1.00 14.30 184 ALA B O 1
ATOM 4812 N N . VAL B 2 185 ? 49.392 16.898 57.662 1.00 13.98 185 VAL B N 1
ATOM 4813 C CA . VAL B 2 185 ? 49.555 18.325 57.551 1.00 14.04 185 VAL B CA 1
ATOM 4814 C C . VAL B 2 185 ? 50.147 18.773 56.220 1.00 12.81 185 VAL B C 1
ATOM 4815 O O . VAL B 2 185 ? 49.729 19.785 55.657 1.00 14.97 185 VAL B O 1
ATOM 4819 N N . HIS B 2 186 ? 51.058 17.977 55.676 1.00 12.13 186 HIS B N 1
ATOM 4820 C CA . HIS B 2 186 ? 51.644 18.292 54.378 1.00 13.49 186 HIS B CA 1
ATOM 4821 C C . HIS B 2 186 ? 50.697 18.104 53.198 1.00 14.26 186 HIS B C 1
ATOM 4822 O O . HIS B 2 186 ? 51.109 18.341 52.046 1.00 13.34 186 HIS B O 1
ATOM 4829 N N . ALA B 2 187 ? 49.461 17.655 53.454 1.00 12.09 187 ALA B N 1
ATOM 4830 C CA . ALA B 2 187 ? 48.460 17.645 52.399 1.00 12.05 187 ALA B CA 1
ATOM 4831 C C . ALA B 2 187 ? 47.125 18.268 52.851 1.00 12.87 187 ALA B C 1
ATOM 4832 O O . ALA B 2 187 ? 46.038 17.692 52.709 1.00 14.77 187 ALA B O 1
ATOM 4834 N N . SER B 2 188 ? 47.209 19.474 53.377 1.00 11.74 188 SER B N 1
ATOM 4835 C CA . SER B 2 188 ? 46.032 20.187 53.884 1.00 11.34 188 SER B CA 1
ATOM 4836 C C . SER B 2 188 ? 45.790 21.445 53.068 1.00 10.07 188 SER B C 1
ATOM 4837 O O . SER B 2 188 ? 46.753 22.009 52.526 1.00 10.93 188 SER B O 1
ATOM 4840 N N . ASP B 2 189 ? 44.529 21.902 52.951 1.00 8.22 189 ASP B N 1
ATOM 4841 C CA . ASP B 2 189 ? 44.249 23.180 52.296 1.00 8.23 189 ASP B CA 1
ATOM 4842 C C . ASP B 2 189 ? 44.995 24.367 52.903 1.00 7.27 189 ASP B C 1
ATOM 4843 O O . ASP B 2 189 ? 45.459 25.241 52.203 1.00 7.10 189 ASP B O 1
ATOM 4848 N N . ILE B 2 190 ? 45.064 24.416 54.231 1.00 7.50 190 ILE B N 1
ATOM 4849 C CA . ILE B 2 190 ? 45.857 25.450 54.892 1.00 8.69 190 ILE B CA 1
ATOM 4850 C C . ILE B 2 190 ? 46.594 24.663 55.948 1.00 8.83 190 ILE B C 1
ATOM 4851 O O . ILE B 2 190 ? 45.961 23.919 56.677 1.00 10.62 190 ILE B O 1
ATOM 4856 N N . ALA B 2 191 ? 47.933 24.747 55.964 1.00 8.96 191 ALA B N 1
ATOM 4857 C CA . ALA B 2 191 ? 48.752 23.981 56.912 1.00 9.17 191 ALA B CA 1
ATOM 4858 C C . ALA B 2 191 ? 49.611 24.980 57.659 1.00 9.65 191 ALA B C 1
ATOM 4859 O O . ALA B 2 191 ? 50.181 25.908 57.084 1.00 10.87 191 ALA B O 1
ATOM 4861 N N . ILE B 2 192 ? 49.702 24.782 58.955 1.00 9.33 192 ILE B N 1
ATOM 4862 C CA . ILE B 2 192 ? 50.577 25.619 59.759 1.00 9.48 192 ILE B CA 1
ATOM 4863 C C . ILE B 2 192 ? 51.716 24.661 60.179 1.00 8.21 192 ILE B C 1
ATOM 4864 O O . ILE B 2 192 ? 51.470 23.595 60.741 1.00 7.77 192 ILE B O 1
ATOM 4869 N N . VAL B 2 193 ? 52.974 25.041 59.918 1.00 8.76 193 VAL B N 1
ATOM 4870 C CA . VAL B 2 193 ? 54.074 24.079 60.106 1.00 8.74 193 VAL B CA 1
ATOM 4871 C C . VAL B 2 193 ? 55.201 24.776 60.856 1.00 7.98 193 VAL B C 1
ATOM 4872 O O . VAL B 2 193 ? 55.751 25.777 60.397 1.00 7.61 193 VAL B O 1
ATOM 4876 N N . GLY B 2 194 ? 55.503 24.253 62.026 1.00 8.42 194 GLY B N 1
ATOM 4877 C CA . GLY B 2 194 ? 56.605 24.781 62.854 1.00 8.35 194 GLY B CA 1
ATOM 4878 C C . GLY B 2 194 ? 57.977 24.585 62.188 1.00 8.50 194 GLY B C 1
ATOM 4879 O O . GLY B 2 194 ? 58.306 23.470 61.773 1.00 9.97 194 GLY B O 1
ATOM 4880 N N . ILE B 2 195 ? 58.752 25.674 62.092 1.00 8.43 195 ILE B N 1
ATOM 4881 C CA . ILE B 2 195 ? 60.101 25.653 61.513 1.00 7.63 195 ILE B CA 1
ATOM 4882 C C . ILE B 2 195 ? 61.124 26.335 62.435 1.00 7.04 195 ILE B C 1
ATOM 4883 O O . ILE B 2 195 ? 60.755 27.132 63.273 1.00 6.49 195 ILE B O 1
ATOM 4888 N N . HIS B 2 196 ? 62.384 25.977 62.262 1.00 6.67 196 HIS B N 1
ATOM 4889 C CA . HIS B 2 196 ? 63.514 26.705 62.849 1.00 6.44 196 HIS B CA 1
ATOM 4890 C C . HIS B 2 196 ? 64.148 27.522 61.743 1.00 5.88 196 HIS B C 1
ATOM 4891 O O . HIS B 2 196 ? 63.923 27.247 60.551 1.00 5.43 196 HIS B O 1
ATOM 4898 N N . ARG B 2 197 ? 64.983 28.489 62.135 1.00 5.17 197 ARG B N 1
ATOM 4899 C CA . ARG B 2 197 ? 65.680 29.333 61.175 1.00 5.20 197 ARG B CA 1
ATOM 4900 C C . ARG B 2 197 ? 67.126 29.500 61.587 1.00 4.81 197 ARG B C 1
ATOM 4901 O O . ARG B 2 197 ? 67.817 30.372 61.056 1.00 5.11 197 ARG B O 1
ATOM 4909 N N . THR B 2 198 ? 67.578 28.658 62.526 1.00 4.98 198 THR B N 1
ATOM 4910 C CA . THR B 2 198 ? 68.970 28.780 63.061 1.00 5.03 198 THR B CA 1
ATOM 4911 C C . THR B 2 198 ? 69.613 27.374 63.032 1.00 5.34 198 THR B C 1
ATOM 4912 O O . THR B 2 198 ? 68.917 26.385 63.258 1.00 5.77 198 THR B O 1
ATOM 4916 N N . PRO B 2 199 ? 70.925 27.284 62.735 1.00 5.39 199 PRO B N 1
ATOM 4917 C CA . PRO B 2 199 ? 71.534 25.946 62.625 1.00 5.77 199 PRO B CA 1
ATOM 4918 C C . PRO B 2 199 ? 71.825 25.389 64.009 1.00 6.38 199 PRO B C 1
ATOM 4919 O O . PRO B 2 199 ? 71.956 26.199 64.950 1.00 6.31 199 PRO B O 1
ATOM 4923 N N . PRO B 2 200 ? 72.009 24.050 64.143 1.00 6.78 200 PRO B N 1
ATOM 4924 C CA . PRO B 2 200 ? 72.478 23.579 65.458 1.00 6.85 200 PRO B CA 1
ATOM 4925 C C . PRO B 2 200 ? 73.882 23.967 65.810 1.00 6.67 200 PRO B C 1
ATOM 4926 O O . PRO B 2 200 ? 74.756 24.132 64.939 1.00 7.60 200 PRO B O 1
ATOM 4930 N N . ILE B 2 201 ? 74.126 24.049 67.110 1.00 6.60 201 ILE B N 1
ATOM 4931 C CA . ILE B 2 201 ? 75.434 24.296 67.636 1.00 7.42 201 ILE B CA 1
ATOM 4932 C C . ILE B 2 201 ? 75.767 22.972 68.337 1.00 7.57 201 ILE B C 1
ATOM 4933 O O . ILE B 2 201 ? 75.109 22.632 69.324 1.00 7.21 201 ILE B O 1
ATOM 4938 N N . PRO B 2 202 ? 76.702 22.194 67.773 1.00 8.14 202 PRO B N 1
ATOM 4939 C CA . PRO B 2 202 ? 77.050 20.911 68.370 1.00 8.33 202 PRO B CA 1
ATOM 4940 C C . PRO B 2 202 ? 77.538 21.050 69.793 1.00 8.06 202 PRO B C 1
ATOM 4941 O O . PRO B 2 202 ? 78.358 21.929 70.104 1.00 8.17 202 PRO B O 1
ATOM 4945 N N . ASN B 2 203 ? 76.993 20.200 70.656 1.00 8.12 203 ASN B N 1
ATOM 4946 C CA . ASN B 2 203 ? 77.493 20.049 71.995 1.00 7.76 203 ASN B CA 1
ATOM 4947 C C . ASN B 2 203 ? 78.388 18.792 71.981 1.00 8.30 203 ASN B C 1
ATOM 4948 O O . ASN B 2 203 ? 77.867 17.662 71.950 1.00 7.17 203 ASN B O 1
ATOM 4953 N N . ASP B 2 204 ? 79.709 18.995 71.974 1.00 7.80 204 ASP B N 1
ATOM 4954 C CA . ASP B 2 204 ? 80.624 17.873 71.698 1.00 9.29 204 ASP B CA 1
ATOM 4955 C C . ASP B 2 204 ? 80.556 16.796 72.753 1.00 10.19 204 ASP B C 1
ATOM 4956 O O . ASP B 2 204 ? 80.583 15.604 72.429 1.00 10.13 204 ASP B O 1
ATOM 4961 N N . GLU B 2 205 ? 80.426 17.217 74.000 1.00 10.21 205 GLU B N 1
ATOM 4962 C CA . GLU B 2 205 ? 80.350 16.276 75.087 1.00 12.05 205 GLU B CA 1
ATOM 4963 C C . GLU B 2 205 ? 79.092 15.414 74.988 1.00 10.38 205 GLU B C 1
ATOM 4964 O O . GLU B 2 205 ? 79.194 14.193 75.171 1.00 8.52 205 GLU B O 1
ATOM 4970 N N . ALA B 2 206 ? 77.945 16.039 74.670 1.00 8.75 206 ALA B N 1
ATOM 4971 C CA . ALA B 2 206 ? 76.695 15.334 74.499 1.00 8.95 206 ALA B CA 1
ATOM 4972 C C . ALA B 2 206 ? 76.748 14.382 73.309 1.00 9.12 206 ALA B C 1
ATOM 4973 O O . ALA B 2 206 ? 76.244 13.270 73.389 1.00 8.94 206 ALA B O 1
ATOM 4975 N N . ILE B 2 207 ? 77.372 14.816 72.219 1.00 8.42 207 ILE B N 1
ATOM 4976 C CA . ILE B 2 207 ? 77.453 13.985 71.019 1.00 8.01 207 ILE B CA 1
ATOM 4977 C C . ILE B 2 207 ? 78.323 12.738 71.344 1.00 7.73 207 ILE B C 1
ATOM 4978 O O . ILE B 2 207 ? 77.947 11.626 71.041 1.00 7.04 207 ILE B O 1
ATOM 4983 N N . ARG B 2 208 ? 79.456 12.951 71.975 1.00 7.66 208 ARG B N 1
ATOM 4984 C CA . ARG B 2 208 ? 80.348 11.837 72.343 1.00 8.47 208 ARG B CA 1
ATOM 4985 C C . ARG B 2 208 ? 79.622 10.841 73.224 1.00 8.84 208 ARG B C 1
ATOM 4986 O O . ARG B 2 208 ? 79.720 9.635 73.005 1.00 8.33 208 ARG B O 1
ATOM 4994 N N . LYS B 2 209 ? 78.874 11.344 74.201 1.00 9.66 209 LYS B N 1
ATOM 4995 C CA . LYS B 2 209 ? 78.204 10.470 75.182 1.00 11.21 209 LYS B CA 1
ATOM 4996 C C . LYS B 2 209 ? 76.976 9.747 74.667 1.00 10.24 209 LYS B C 1
ATOM 4997 O O . LYS B 2 209 ? 76.712 8.621 75.078 1.00 9.96 209 LYS B O 1
ATOM 5003 N N . THR B 2 210 ? 76.258 10.344 73.737 1.00 9.15 210 THR B N 1
ATOM 5004 C CA . THR B 2 210 ? 74.941 9.851 73.447 1.00 9.38 210 THR B CA 1
ATOM 5005 C C . THR B 2 210 ? 74.626 9.642 71.971 1.00 8.46 210 THR B C 1
ATOM 5006 O O . THR B 2 210 ? 73.624 9.019 71.651 1.00 8.30 210 THR B O 1
ATOM 5010 N N . CYS B 2 211 ? 75.420 10.201 71.069 1.00 7.79 211 CYS B N 1
ATOM 5011 C CA . CYS B 2 211 ? 75.005 10.160 69.667 1.00 7.78 211 CYS B CA 1
ATOM 5012 C C . CYS B 2 211 ? 75.838 9.162 68.899 1.00 7.08 211 CYS B C 1
ATOM 5013 O O . CYS B 2 211 ? 77.073 9.175 68.989 1.00 6.69 211 CYS B O 1
ATOM 5016 N N . GLU B 2 212 ? 75.144 8.307 68.149 1.00 7.04 212 GLU B N 1
ATOM 5017 C CA . GLU B 2 212 ? 75.789 7.370 67.245 1.00 7.53 212 GLU B CA 1
ATOM 5018 C C . GLU B 2 212 ? 76.067 8.225 66.017 1.00 7.92 212 GLU B C 1
ATOM 5019 O O . GLU B 2 212 ? 75.124 8.753 65.365 1.00 7.55 212 GLU B O 1
ATOM 5025 N N . ILE B 2 213 ? 77.354 8.428 65.747 1.00 7.89 213 ILE B N 1
ATOM 5026 C CA . ILE B 2 213 ? 77.739 9.458 64.804 1.00 8.47 213 ILE B CA 1
ATOM 5027 C C . ILE B 2 213 ? 77.347 9.194 63.349 1.00 7.66 213 ILE B C 1
ATOM 5028 O O . ILE B 2 213 ? 76.724 10.045 62.753 1.00 7.57 213 ILE B O 1
ATOM 5033 N N . PRO B 2 214 ? 77.689 8.015 62.802 1.00 7.83 214 PRO B N 1
ATOM 5034 C CA . PRO B 2 214 ? 77.368 7.708 61.423 1.00 7.79 214 PRO B CA 1
ATOM 5035 C C . PRO B 2 214 ? 75.877 7.897 61.148 1.00 7.85 214 PRO B C 1
ATOM 5036 O O . PRO B 2 214 ? 75.538 8.501 60.140 1.00 8.20 214 PRO B O 1
ATOM 5040 N N . SER B 2 215 ? 74.999 7.445 62.042 1.00 7.05 215 SER B N 1
ATOM 5041 C CA . SER B 2 215 ? 73.563 7.570 61.780 1.00 7.56 215 SER B CA 1
ATOM 5042 C C . SER B 2 215 ? 73.061 9.025 61.935 1.00 7.39 215 SER B C 1
ATOM 5043 O O . SER B 2 215 ? 72.144 9.441 61.242 1.00 7.73 215 SER B O 1
ATOM 5046 N N . THR B 2 216 ? 73.672 9.796 62.837 1.00 7.15 216 THR B N 1
ATOM 5047 C CA . THR B 2 216 ? 73.318 11.210 62.957 1.00 7.32 216 THR B CA 1
ATOM 5048 C C . THR B 2 216 ? 73.736 11.952 61.679 1.00 7.78 216 THR B C 1
ATOM 5049 O O . THR B 2 216 ? 72.958 12.703 61.102 1.00 8.74 216 THR B O 1
ATOM 5053 N N . VAL B 2 217 ? 74.949 11.693 61.226 1.00 7.67 217 VAL B N 1
ATOM 5054 C CA . VAL B 2 217 ? 75.442 12.286 59.985 1.00 7.71 217 VAL B CA 1
ATOM 5055 C C . VAL B 2 217 ? 74.526 11.928 58.792 1.00 8.01 217 VAL B C 1
ATOM 5056 O O . VAL B 2 217 ? 74.178 12.816 57.992 1.00 7.73 217 VAL B O 1
ATOM 5060 N N . ALA B 2 218 ? 74.105 10.657 58.711 1.00 7.76 218 ALA B N 1
ATOM 5061 C CA . ALA B 2 218 ? 73.229 10.180 57.627 1.00 8.32 218 ALA B CA 1
ATOM 5062 C C . ALA B 2 218 ? 71.822 10.754 57.722 1.00 8.74 218 ALA B C 1
ATOM 5063 O O . ALA B 2 218 ? 71.057 10.661 56.772 1.00 9.72 218 ALA B O 1
ATOM 5065 N N . ALA B 2 219 ? 71.450 11.303 58.869 1.00 8.03 219 ALA B N 1
ATOM 5066 C CA . ALA B 2 219 ? 70.133 11.923 59.014 1.00 8.41 219 ALA B CA 1
ATOM 5067 C C . ALA B 2 219 ? 69.984 13.297 58.341 1.00 7.99 219 ALA B C 1
ATOM 5068 O O . ALA B 2 219 ? 68.862 13.798 58.177 1.00 7.82 219 ALA B O 1
ATOM 5070 N N . CYS B 2 220 ? 71.100 13.938 58.017 1.00 7.67 220 CYS B N 1
ATOM 5071 C CA . CYS B 2 220 ? 71.060 15.303 57.465 1.00 7.35 220 CYS B CA 1
ATOM 5072 C C . CYS B 2 220 ? 70.766 15.293 55.973 1.00 7.39 220 CYS B C 1
ATOM 5073 O O . CYS B 2 220 ? 71.548 14.800 55.215 1.00 7.79 220 CYS B O 1
ATOM 5076 N N . PRO B 2 221 ? 69.640 15.877 55.558 1.00 8.04 221 PRO B N 1
ATOM 5077 C CA . PRO B 2 221 ? 69.254 15.842 54.141 1.00 8.68 221 PRO B CA 1
ATOM 5078 C C . PRO B 2 221 ? 70.151 16.641 53.203 1.00 9.29 221 PRO B C 1
ATOM 5079 O O . PRO B 2 221 ? 70.040 16.471 51.971 1.00 12.17 221 PRO B O 1
ATOM 5083 N N . THR B 2 222 ? 71.004 17.500 53.743 1.00 9.13 222 THR B N 1
ATOM 5084 C CA . THR B 2 222 ? 71.866 18.350 52.936 1.00 9.32 222 THR B CA 1
ATOM 5085 C C . THR B 2 222 ? 73.343 18.000 53.061 1.00 9.21 222 THR B C 1
ATOM 5086 O O . THR B 2 222 ? 74.176 18.618 52.399 1.00 9.48 222 THR B O 1
ATOM 5090 N N . GLY B 2 223 ? 73.691 17.023 53.907 1.00 8.81 223 GLY B N 1
ATOM 5091 C CA . GLY B 2 223 ? 75.092 16.656 54.088 1.00 8.93 223 GLY B CA 1
ATOM 5092 C C . GLY B 2 223 ? 75.891 17.771 54.754 1.00 8.38 223 GLY B C 1
ATOM 5093 O O . GLY B 2 223 ? 77.101 17.907 54.551 1.00 7.67 223 GLY B O 1
ATOM 5094 N N . ALA B 2 224 ? 75.201 18.559 55.570 1.00 7.40 224 ALA B N 1
ATOM 5095 C CA . ALA B 2 224 ? 75.836 19.644 56.313 1.00 7.61 224 ALA B CA 1
ATOM 5096 C C . ALA B 2 224 ? 76.650 19.093 57.501 1.00 7.18 224 ALA B C 1
ATOM 5097 O O . ALA B 2 224 ? 77.419 19.810 58.102 1.00 7.51 224 ALA B O 1
ATOM 5099 N N . LEU B 2 225 ? 76.432 17.828 57.849 1.00 7.23 225 LEU B N 1
ATOM 5100 C CA . LEU B 2 225 ? 77.139 17.223 58.980 1.00 7.17 225 LEU B CA 1
ATOM 5101 C C . LEU B 2 225 ? 78.260 16.361 58.481 1.00 7.48 225 LEU B C 1
ATOM 5102 O O . LEU B 2 225 ? 78.083 15.595 57.539 1.00 7.89 225 LEU B O 1
ATOM 5107 N N . LYS B 2 226 ? 79.385 16.425 59.168 1.00 7.26 226 LYS B N 1
ATOM 5108 C CA . LYS B 2 226 ? 80.499 15.530 58.897 1.00 9.01 226 LYS B CA 1
ATOM 5109 C C . LYS B 2 226 ? 81.062 15.045 60.223 1.00 9.46 226 LYS B C 1
ATOM 5110 O O . LYS B 2 226 ? 81.081 15.814 61.201 1.00 8.70 226 LYS B O 1
ATOM 5116 N N . PRO B 2 227 ? 81.567 13.797 60.266 1.00 10.47 227 PRO B N 1
ATOM 5117 C CA . PRO B 2 227 ? 82.221 13.410 61.508 1.00 10.85 227 PRO B CA 1
ATOM 5118 C C . PRO B 2 227 ? 83.542 14.173 61.709 1.00 11.09 227 PRO B C 1
ATOM 5119 O O . PRO B 2 227 ? 84.250 14.469 60.744 1.00 10.82 227 PRO B O 1
ATOM 5123 N N . ASP B 2 228 ? 83.841 14.513 62.957 1.00 11.27 228 ASP B N 1
ATOM 5124 C CA . ASP B 2 228 ? 85.152 15.052 63.316 1.00 12.01 228 ASP B CA 1
ATOM 5125 C C . ASP B 2 228 ? 85.845 13.973 64.127 1.00 12.51 228 ASP B C 1
ATOM 5126 O O . ASP B 2 228 ? 85.624 13.851 65.325 1.00 11.27 228 ASP B O 1
ATOM 5131 N N . MET B 2 229 ? 86.682 13.197 63.454 1.00 15.60 229 MET B N 1
ATOM 5132 C CA . MET B 2 229 ? 87.299 12.021 64.050 1.00 19.69 229 MET B CA 1
ATOM 5133 C C . MET B 2 229 ? 88.218 12.431 65.209 1.00 20.98 229 MET B C 1
ATOM 5134 O O . MET B 2 229 ? 88.187 11.813 66.280 1.00 21.16 229 MET B O 1
ATOM 5139 N N . LYS B 2 230 ? 89.001 13.489 64.995 1.00 19.56 230 LYS B N 1
ATOM 5140 C CA . LYS B 2 230 ? 89.919 14.020 66.008 1.00 19.10 230 LYS B CA 1
ATOM 5141 C C . LYS B 2 230 ? 89.256 14.235 67.365 1.00 16.38 230 LYS B C 1
ATOM 5142 O O . LYS B 2 230 ? 89.799 13.847 68.400 1.00 17.17 230 LYS B O 1
ATOM 5148 N N . ASN B 2 231 ? 88.094 14.876 67.346 1.00 13.79 231 ASN B N 1
ATOM 5149 C CA . ASN B 2 231 ? 87.361 15.201 68.556 1.00 12.69 231 ASN B CA 1
ATOM 5150 C C . ASN B 2 231 ? 86.195 14.234 68.793 1.00 11.39 231 ASN B C 1
ATOM 5151 O O . ASN B 2 231 ? 85.363 14.462 69.660 1.00 11.52 231 ASN B O 1
ATOM 5156 N N . LYS B 2 232 ? 86.163 13.144 68.031 1.00 11.03 232 LYS B N 1
ATOM 5157 C CA . LYS B 2 232 ? 85.065 12.142 68.133 1.00 11.01 232 LYS B CA 1
ATOM 5158 C C . LYS B 2 232 ? 83.665 12.777 68.176 1.00 9.74 232 LYS B C 1
ATOM 5159 O O . LYS B 2 232 ? 82.784 12.408 68.974 1.00 9.72 232 LYS B O 1
ATOM 5165 N N . THR B 2 233 ? 83.449 13.749 67.299 1.00 8.23 233 THR B N 1
ATOM 5166 C CA . THR B 2 233 ? 82.190 14.500 67.310 1.00 7.51 233 THR B CA 1
ATOM 5167 C C . THR B 2 233 ? 81.712 14.787 65.884 1.00 7.22 233 THR B C 1
ATOM 5168 O O . THR B 2 233 ? 82.126 14.103 64.945 1.00 7.35 233 THR B O 1
ATOM 5172 N N . ILE B 2 234 ? 80.851 15.792 65.732 1.00 7.04 234 ILE B N 1
ATOM 5173 C CA . ILE B 2 234 ? 80.286 16.162 64.466 1.00 7.64 234 ILE B CA 1
ATOM 5174 C C . ILE B 2 234 ? 80.493 17.648 64.261 1.00 8.57 234 ILE B C 1
ATOM 5175 O O . ILE B 2 234 ? 80.391 18.420 65.231 1.00 7.88 234 ILE B O 1
ATOM 5180 N N . LYS B 2 235 ? 80.793 18.031 63.019 1.00 9.03 235 LYS B N 1
ATOM 5181 C CA . LYS B 2 235 ? 80.915 19.447 62.651 1.00 9.62 235 LYS B CA 1
ATOM 5182 C C . LYS B 2 235 ? 79.748 19.787 61.729 1.00 9.50 235 LYS B C 1
ATOM 5183 O O . LYS B 2 235 ? 79.345 18.948 60.919 1.00 9.35 235 LYS B O 1
ATOM 5189 N N . VAL B 2 236 ? 79.184 20.995 61.865 1.00 8.60 236 VAL B N 1
ATOM 5190 C CA A VAL B 2 236 ? 78.128 21.453 60.974 0.70 8.61 236 VAL B CA 1
ATOM 5191 C CA B VAL B 2 236 ? 78.119 21.471 60.975 0.30 8.55 236 VAL B CA 1
ATOM 5192 C C . VAL B 2 236 ? 78.685 22.510 60.011 1.00 8.95 236 VAL B C 1
ATOM 5193 O O . VAL B 2 236 ? 79.432 23.415 60.421 1.00 8.32 236 VAL B O 1
ATOM 5200 N N . ASP B 2 237 ? 78.341 22.377 58.734 1.00 9.44 237 ASP B N 1
ATOM 5201 C CA . ASP B 2 237 ? 78.700 23.396 57.765 1.00 10.53 237 ASP B CA 1
ATOM 5202 C C . ASP B 2 237 ? 77.469 24.280 57.751 1.00 10.14 237 ASP B C 1
ATOM 5203 O O . ASP B 2 237 ? 76.457 23.913 57.150 1.00 9.21 237 ASP B O 1
ATOM 5208 N N . VAL B 2 238 ? 77.516 25.399 58.475 1.00 9.96 238 VAL B N 1
ATOM 5209 C CA . VAL B 2 238 ? 76.293 26.196 58.652 1.00 11.67 238 VAL B CA 1
ATOM 5210 C C . VAL B 2 238 ? 75.711 26.684 57.311 1.00 11.87 238 VAL B C 1
ATOM 5211 O O . VAL B 2 238 ? 74.511 26.877 57.194 1.00 12.24 238 VAL B O 1
ATOM 5215 N N . GLU B 2 239 ? 76.570 26.827 56.307 1.00 13.14 239 GLU B N 1
ATOM 5216 C CA . GLU B 2 239 ? 76.150 27.245 54.957 1.00 13.91 239 GLU B CA 1
ATOM 5217 C C . GLU B 2 239 ? 75.237 26.236 54.264 1.00 12.88 239 GLU B C 1
ATOM 5218 O O . GLU B 2 239 ? 74.498 26.587 53.359 1.00 14.43 239 GLU B O 1
ATOM 5224 N N . LYS B 2 240 ? 75.240 24.989 54.722 1.00 10.92 240 LYS B N 1
ATOM 5225 C CA . LYS B 2 240 ? 74.429 23.936 54.100 1.00 9.54 240 LYS B CA 1
ATOM 5226 C C . LYS B 2 240 ? 73.190 23.612 54.889 1.00 8.62 240 LYS B C 1
ATOM 5227 O O . LYS B 2 240 ? 72.299 22.930 54.403 1.00 8.76 240 LYS B O 1
ATOM 5233 N N . CYS B 2 241 ? 73.120 24.093 56.122 1.00 7.95 241 CYS B N 1
ATOM 5234 C CA . CYS B 2 241 ? 72.008 23.736 57.008 1.00 7.74 241 CYS B CA 1
ATOM 5235 C C . CYS B 2 241 ? 70.769 24.612 56.720 1.00 7.64 241 CYS B C 1
ATOM 5236 O O . CYS B 2 241 ? 70.896 25.830 56.478 1.00 7.37 241 CYS B O 1
ATOM 5239 N N . MET B 2 242 ? 69.585 23.990 56.677 1.00 8.05 242 MET B N 1
ATOM 5240 C CA . MET B 2 242 ? 68.321 24.731 56.608 1.00 8.04 242 MET B CA 1
ATOM 5241 C C . MET B 2 242 ? 67.436 24.376 57.793 1.00 7.79 242 MET B C 1
ATOM 5242 O O . MET B 2 242 ? 66.206 24.495 57.738 1.00 6.59 242 MET B O 1
ATOM 5247 N N . TYR B 2 243 ? 68.082 23.946 58.888 1.00 7.39 243 TYR B N 1
ATOM 5248 C CA . TYR B 2 243 ? 67.454 24.058 60.219 1.00 7.69 243 TYR B CA 1
ATOM 5249 C C . TYR B 2 243 ? 66.269 23.115 60.346 1.00 7.91 243 TYR B C 1
ATOM 5250 O O . TYR B 2 243 ? 65.352 23.398 61.110 1.00 7.86 243 TYR B O 1
ATOM 5259 N N . CYS B 2 244 ? 66.310 21.987 59.623 1.00 7.51 244 CYS B N 1
ATOM 5260 C CA . CYS B 2 244 ? 65.185 21.064 59.574 1.00 8.20 244 CYS B CA 1
ATOM 5261 C C . CYS B 2 244 ? 64.972 20.397 60.916 1.00 7.72 244 CYS B C 1
ATOM 5262 O O . CYS B 2 244 ? 63.857 20.008 61.243 1.00 8.23 244 CYS B O 1
ATOM 5265 N N . GLY B 2 245 ? 66.044 20.280 61.679 1.00 7.77 245 GLY B N 1
ATOM 5266 C CA . GLY B 2 245 ? 66.001 19.695 63.004 1.00 8.97 245 GLY B CA 1
ATOM 5267 C C . GLY B 2 245 ? 66.127 18.167 63.053 1.00 8.92 245 GLY B C 1
ATOM 5268 O O . GLY B 2 245 ? 66.043 17.581 64.122 1.00 8.53 245 GLY B O 1
ATOM 5269 N N . ASN B 2 246 ? 66.284 17.502 61.910 1.00 8.36 246 ASN B N 1
ATOM 5270 C CA . ASN B 2 246 ? 66.330 16.001 61.966 1.00 8.96 246 ASN B CA 1
ATOM 5271 C C . ASN B 2 246 ? 67.499 15.469 62.785 1.00 8.91 246 ASN B C 1
ATOM 5272 O O . ASN B 2 246 ? 67.379 14.449 63.459 1.00 8.63 246 ASN B O 1
ATOM 5277 N N . CYS B 2 247 ? 68.635 16.162 62.735 1.00 8.45 247 CYS B N 1
ATOM 5278 C CA . CYS B 2 247 ? 69.824 15.734 63.498 1.00 8.79 247 CYS B CA 1
ATOM 5279 C C . CYS B 2 247 ? 69.575 15.805 65.004 1.00 9.59 247 CYS B C 1
ATOM 5280 O O . CYS B 2 247 ? 70.134 15.016 65.769 1.00 7.71 247 CYS B O 1
ATOM 5283 N N . TYR B 2 248 ? 68.689 16.714 65.443 1.00 9.99 248 TYR B N 1
ATOM 5284 C CA . TYR B 2 248 ? 68.319 16.703 66.862 1.00 9.66 248 TYR B CA 1
ATOM 5285 C C . TYR B 2 248 ? 67.372 15.547 67.227 1.00 10.17 248 TYR B C 1
ATOM 5286 O O . TYR B 2 248 ? 67.421 15.003 68.312 1.00 9.55 248 TYR B O 1
ATOM 5295 N N . THR B 2 249 ? 66.490 15.150 66.324 1.00 11.62 249 THR B N 1
ATOM 5296 C CA . THR B 2 249 ? 65.726 13.915 66.560 1.00 12.77 249 THR B CA 1
ATOM 5297 C C . THR B 2 249 ? 66.622 12.733 66.885 1.00 13.20 249 THR B C 1
ATOM 5298 O O . THR B 2 249 ? 66.374 11.986 67.842 1.00 11.99 249 THR B O 1
ATOM 5302 N N . MET B 2 250 ? 67.721 12.635 66.128 1.00 13.74 250 MET B N 1
ATOM 5303 C CA . MET B 2 250 ? 68.723 11.602 66.269 1.00 13.82 250 MET B CA 1
ATOM 5304 C C . MET B 2 250 ? 69.654 11.795 67.454 1.00 12.18 250 MET B C 1
ATOM 5305 O O . MET B 2 250 ? 70.164 10.834 68.008 1.00 12.05 250 MET B O 1
ATOM 5310 N N . CYS B 2 251 ? 69.931 13.047 67.773 1.00 10.08 251 CYS B N 1
ATOM 5311 C CA . CYS B 2 251 ? 71.080 13.339 68.610 1.00 9.89 251 CYS B CA 1
ATOM 5312 C C . CYS B 2 251 ? 70.792 14.507 69.541 1.00 9.51 251 CYS B C 1
ATOM 5313 O O . CYS B 2 251 ? 70.702 15.656 69.091 1.00 9.51 251 CYS B O 1
ATOM 5316 N N . PRO B 2 252 ? 70.694 14.237 70.849 1.00 9.88 252 PRO B N 1
ATOM 5317 C CA . PRO B 2 252 ? 70.470 15.298 71.859 1.00 9.83 252 PRO B CA 1
ATOM 5318 C C . PRO B 2 252 ? 71.533 16.393 71.864 1.00 8.77 252 PRO B C 1
ATOM 5319 O O . PRO B 2 252 ? 71.292 17.478 72.398 1.00 8.69 252 PRO B O 1
ATOM 5323 N N . GLY B 2 253 ? 72.674 16.112 71.244 1.00 7.59 253 GLY B N 1
ATOM 5324 C CA . GLY B 2 253 ? 73.783 17.055 71.160 1.00 7.80 253 GLY B CA 1
ATOM 5325 C C . GLY B 2 253 ? 73.706 18.028 70.000 1.00 7.71 253 GLY B C 1
ATOM 5326 O O . GLY B 2 253 ? 74.659 18.749 69.771 1.00 8.39 253 GLY B O 1
ATOM 5327 N N . MET B 2 254 ? 72.576 18.054 69.294 1.00 7.88 254 MET B N 1
ATOM 5328 C CA . MET B 2 254 ? 72.395 18.926 68.129 1.00 8.35 254 MET B CA 1
ATOM 5329 C C . MET B 2 254 ? 71.173 19.831 68.254 1.00 8.34 254 MET B C 1
ATOM 5330 O O . MET B 2 254 ? 70.383 19.916 67.307 1.00 7.21 254 MET B O 1
ATOM 5335 N N . PRO B 2 255 ? 70.990 20.521 69.419 1.00 8.89 255 PRO B N 1
ATOM 5336 C CA . PRO B 2 255 ? 69.751 21.319 69.461 1.00 9.73 255 PRO B CA 1
ATOM 5337 C C . PRO B 2 255 ? 69.871 22.587 68.585 1.00 9.32 255 PRO B C 1
ATOM 5338 O O . PRO B 2 255 ? 70.990 23.068 68.353 1.00 9.28 255 PRO B O 1
ATOM 5342 N N . LEU B 2 256 ? 68.750 23.108 68.098 1.00 10.24 256 LEU B N 1
ATOM 5343 C CA . LEU B 2 256 ? 68.811 24.294 67.210 1.00 10.55 256 LEU B CA 1
ATOM 5344 C C . LEU B 2 256 ? 67.669 25.275 67.512 1.00 11.78 256 LEU B C 1
ATOM 5345 O O . LEU B 2 256 ? 67.400 26.184 66.720 1.00 12.79 256 LEU B O 1
ATOM 5350 N N . PHE B 2 257 ? 67.010 25.087 68.646 1.00 10.18 257 PHE B N 1
ATOM 5351 C CA . PHE B 2 257 ? 65.845 25.913 69.002 1.00 9.47 257 PHE B CA 1
ATOM 5352 C C . PHE B 2 257 ? 66.287 27.322 69.362 1.00 8.72 257 PHE B C 1
ATOM 5353 O O . PHE B 2 257 ? 67.222 27.498 70.165 1.00 8.01 257 PHE B O 1
ATOM 5361 N N . ASP B 2 258 ? 65.628 28.321 68.776 1.00 6.93 258 ASP B N 1
ATOM 5362 C CA . ASP B 2 258 ? 65.844 29.713 69.142 1.00 6.86 258 ASP B CA 1
ATOM 5363 C C . ASP B 2 258 ? 64.442 30.284 69.264 1.00 7.10 258 ASP B C 1
ATOM 5364 O O . ASP B 2 258 ? 63.747 30.410 68.264 1.00 6.44 258 ASP B O 1
ATOM 5369 N N . PRO B 2 259 ? 64.014 30.608 70.484 1.00 7.39 259 PRO B N 1
ATOM 5370 C CA . PRO B 2 259 ? 62.649 31.136 70.746 1.00 7.53 259 PRO B CA 1
ATOM 5371 C C . PRO B 2 259 ? 62.320 32.415 69.975 1.00 7.55 259 PRO B C 1
ATOM 5372 O O . PRO B 2 259 ? 61.145 32.687 69.749 1.00 8.05 259 PRO B O 1
ATOM 5376 N N . GLU B 2 260 ? 63.326 33.223 69.612 1.00 6.80 260 GLU B N 1
ATOM 5377 C CA . GLU B 2 260 ? 63.096 34.396 68.811 1.00 7.03 260 GLU B CA 1
ATOM 5378 C C . GLU B 2 260 ? 62.970 34.143 67.315 1.00 6.49 260 GLU B C 1
ATOM 5379 O O . GLU B 2 260 ? 62.420 34.994 66.593 1.00 7.19 260 GLU B O 1
ATOM 5385 N N . ASN B 2 261 ? 63.545 33.037 66.844 1.00 5.87 261 ASN B N 1
ATOM 5386 C CA . ASN B 2 261 ? 63.540 32.720 65.430 1.00 5.80 261 ASN B CA 1
ATOM 5387 C C . ASN B 2 261 ? 62.757 31.525 65.005 1.00 6.21 261 ASN B C 1
ATOM 5388 O O . ASN B 2 261 ? 62.451 31.404 63.807 1.00 6.25 261 ASN B O 1
ATOM 5393 N N . ASP B 2 262 ? 62.419 30.628 65.957 1.00 6.47 262 ASP B N 1
ATOM 5394 C CA . ASP B 2 262 ? 61.464 29.553 65.645 1.00 7.04 262 ASP B CA 1
ATOM 5395 C C . ASP B 2 262 ? 60.087 30.200 65.332 1.00 6.93 262 ASP B C 1
ATOM 5396 O O . ASP B 2 262 ? 59.772 31.288 65.781 1.00 6.72 262 ASP B O 1
ATOM 5401 N N . GLY B 2 263 ? 59.281 29.516 64.555 1.00 7.72 263 GLY B N 1
ATOM 5402 C CA . GLY B 2 263 ? 57.957 30.039 64.275 1.00 7.24 263 GLY B CA 1
ATOM 5403 C C . GLY B 2 263 ? 57.283 29.117 63.319 1.00 7.28 263 GLY B C 1
ATOM 5404 O O . GLY B 2 263 ? 57.590 27.921 63.255 1.00 6.63 263 GLY B O 1
ATOM 5405 N N . ALA B 2 264 ? 56.271 29.654 62.652 1.00 7.76 264 ALA B N 1
ATOM 5406 C CA . ALA B 2 264 ? 55.517 28.847 61.723 1.00 8.77 264 ALA B CA 1
ATOM 5407 C C . ALA B 2 264 ? 55.588 29.345 60.271 1.00 7.87 264 ALA B C 1
ATOM 5408 O O . ALA B 2 264 ? 55.532 30.536 60.026 1.00 8.37 264 ALA B O 1
ATOM 5410 N N . ALA B 2 265 ? 55.728 28.403 59.336 1.00 7.70 265 ALA B N 1
ATOM 5411 C CA . ALA B 2 265 ? 55.455 28.663 57.917 1.00 7.50 265 ALA B CA 1
ATOM 5412 C C . ALA B 2 265 ? 53.944 28.365 57.727 1.00 7.56 265 ALA B C 1
ATOM 5413 O O . ALA B 2 265 ? 53.382 27.512 58.395 1.00 7.66 265 ALA B O 1
ATOM 5415 N N . ILE B 2 266 ? 53.316 29.077 56.809 1.00 7.67 266 ILE B N 1
ATOM 5416 C CA . ILE B 2 266 ? 51.941 28.757 56.457 1.00 8.71 266 ILE B CA 1
ATOM 5417 C C . ILE B 2 266 ? 51.991 28.279 55.022 1.00 8.37 266 ILE B C 1
ATOM 5418 O O . ILE B 2 266 ? 52.511 28.983 54.149 1.00 8.50 266 ILE B O 1
ATOM 5423 N N . MET B 2 267 ? 51.423 27.097 54.810 1.00 8.68 267 MET B N 1
ATOM 5424 C CA . MET B 2 267 ? 51.389 26.418 53.511 1.00 9.08 267 MET B CA 1
ATOM 5425 C C . MET B 2 267 ? 49.941 26.275 53.103 1.00 9.07 267 MET B C 1
ATOM 5426 O O . MET B 2 267 ? 49.036 26.245 53.929 1.00 8.73 267 MET B O 1
ATOM 5431 N N . VAL B 2 268 ? 49.707 26.182 51.810 1.00 8.94 268 VAL B N 1
ATOM 5432 C CA . VAL B 2 268 ? 48.334 26.058 51.379 1.00 9.25 268 VAL B CA 1
ATOM 5433 C C . VAL B 2 268 ? 48.239 25.124 50.183 1.00 9.66 268 VAL B C 1
ATOM 5434 O O . VAL B 2 268 ? 49.242 24.863 49.513 1.00 8.45 268 VAL B O 1
ATOM 5438 N N . GLY B 2 269 ? 47.013 24.689 49.891 1.00 8.25 269 GLY B N 1
ATOM 5439 C CA . GLY B 2 269 ? 46.757 24.049 48.606 1.00 8.83 269 GLY B CA 1
ATOM 5440 C C . GLY B 2 269 ? 47.000 22.553 48.627 1.00 10.13 269 GLY B C 1
ATOM 5441 O O . GLY B 2 269 ? 47.143 21.940 47.580 1.00 11.77 269 GLY B O 1
ATOM 5442 N N . GLY B 2 270 ? 47.088 21.934 49.811 1.00 9.68 270 GLY B N 1
ATOM 5443 C CA . GLY B 2 270 ? 47.133 20.498 49.850 1.00 8.42 270 GLY B CA 1
ATOM 5444 C C . GLY B 2 270 ? 45.727 19.888 49.670 1.00 8.81 270 GLY B C 1
ATOM 5445 O O . GLY B 2 270 ? 44.711 20.588 49.800 1.00 9.47 270 GLY B O 1
ATOM 5446 N N . LYS B 2 271 ? 45.674 18.598 49.354 1.00 8.11 271 LYS B N 1
ATOM 5447 C CA . LYS B 2 271 ? 44.391 17.855 49.110 1.00 7.72 271 LYS B CA 1
ATOM 5448 C C . LYS B 2 271 ? 44.597 16.358 49.270 1.00 7.94 271 LYS B C 1
ATOM 5449 O O . LYS B 2 271 ? 45.538 15.822 48.697 1.00 8.53 271 LYS B O 1
ATOM 5455 N N . LEU B 2 272 ? 43.718 15.654 50.005 1.00 7.66 272 LEU B N 1
ATOM 5456 C CA . LEU B 2 272 ? 43.843 14.185 50.125 1.00 8.48 272 LEU B CA 1
ATOM 5457 C C . LEU B 2 272 ? 42.881 13.417 49.179 1.00 8.54 272 LEU B C 1
ATOM 5458 O O . LEU B 2 272 ? 43.278 12.407 48.583 1.00 8.49 272 LEU B O 1
ATOM 5463 N N . SER B 2 273 ? 41.620 13.868 49.110 1.00 8.05 273 SER B N 1
ATOM 5464 C CA . SER B 2 273 ? 40.579 13.146 48.361 1.00 8.45 273 SER B CA 1
ATOM 5465 C C . SER B 2 273 ? 40.911 13.225 46.900 1.00 8.23 273 SER B C 1
ATOM 5466 O O . SER B 2 273 ? 41.765 14.057 46.481 1.00 8.56 273 SER B O 1
ATOM 5469 N N . GLU B 2 274 ? 40.225 12.379 46.126 1.00 7.41 274 GLU B N 1
ATOM 5470 C CA . GLU B 2 274 ? 40.390 12.324 44.683 1.00 8.33 274 GLU B CA 1
ATOM 5471 C C . GLU B 2 274 ? 39.383 13.209 43.982 1.00 8.16 274 GLU B C 1
ATOM 5472 O O . GLU B 2 274 ? 39.584 13.561 42.831 1.00 9.21 274 GLU B O 1
ATOM 5478 N N . ALA B 2 275 ? 38.311 13.591 44.675 1.00 7.85 275 ALA B N 1
ATOM 5479 C CA . ALA B 2 275 ? 37.142 14.178 44.013 1.00 8.19 275 ALA B CA 1
ATOM 5480 C C . ALA B 2 275 ? 37.563 15.383 43.181 1.00 8.42 275 ALA B C 1
ATOM 5481 O O . ALA B 2 275 ? 38.177 16.315 43.717 1.00 8.73 275 ALA B O 1
ATOM 5483 N N . ARG B 2 276 ? 37.302 15.313 41.873 1.00 7.72 276 ARG B N 1
ATOM 5484 C CA . ARG B 2 276 ? 37.516 16.444 40.950 1.00 8.06 276 ARG B CA 1
ATOM 5485 C C . ARG B 2 276 ? 38.969 16.693 40.562 1.00 8.70 276 ARG B C 1
ATOM 5486 O O . ARG B 2 276 ? 39.231 17.251 39.503 1.00 8.29 276 ARG B O 1
ATOM 5494 N N . ARG B 2 277 ? 39.923 16.301 41.400 1.00 8.05 277 ARG B N 1
ATOM 5495 C CA . ARG B 2 277 ? 41.274 16.769 41.183 1.00 9.42 277 ARG B CA 1
ATOM 5496 C C . ARG B 2 277 ? 42.210 15.943 42.045 1.00 9.58 277 ARG B C 1
ATOM 5497 O O . ARG B 2 277 ? 41.869 15.577 43.169 1.00 9.95 277 ARG B O 1
ATOM 5505 N N . MET B 2 278 ? 43.390 15.636 41.529 1.00 9.90 278 MET B N 1
ATOM 5506 C CA . MET B 2 278 ? 44.313 14.759 42.265 1.00 10.60 278 MET B CA 1
ATOM 5507 C C . MET B 2 278 ? 44.783 15.345 43.578 1.00 10.12 278 MET B C 1
ATOM 5508 O O . MET B 2 278 ? 44.742 16.569 43.744 1.00 11.35 278 MET B O 1
ATOM 5513 N N . PRO B 2 279 ? 45.211 14.470 44.510 1.00 8.78 279 PRO B N 1
ATOM 5514 C CA . PRO B 2 279 ? 45.784 14.871 45.775 1.00 8.82 279 PRO B CA 1
ATOM 5515 C C . PRO B 2 279 ? 47.049 15.723 45.559 1.00 8.65 279 PRO B C 1
ATOM 5516 O O . PRO B 2 279 ? 47.716 15.646 44.510 1.00 8.42 279 PRO B O 1
ATOM 5520 N N . GLU B 2 280 ? 47.364 16.546 46.541 1.00 8.31 280 GLU B N 1
ATOM 5521 C CA . GLU B 2 280 ? 48.458 17.502 46.360 1.00 9.54 280 GLU B CA 1
ATOM 5522 C C . GLU B 2 280 ? 49.133 17.755 47.686 1.00 9.07 280 GLU B C 1
ATOM 5523 O O . GLU B 2 280 ? 48.467 17.780 48.697 1.00 8.47 280 GLU B O 1
ATOM 5529 N N . LEU B 2 281 ? 50.458 17.901 47.669 1.00 8.64 281 LEU B N 1
ATOM 5530 C CA . LEU B 2 281 ? 51.181 18.420 48.803 1.00 8.66 281 LEU B CA 1
ATOM 5531 C C . LEU B 2 281 ? 50.987 19.940 48.932 1.00 8.69 281 LEU B C 1
ATOM 5532 O O . LEU B 2 281 ? 50.963 20.668 47.956 1.00 8.06 281 LEU B O 1
ATOM 5537 N N . SER B 2 282 ? 50.889 20.413 50.169 1.00 8.96 282 SER B N 1
ATOM 5538 C CA . SER B 2 282 ? 50.734 21.828 50.444 1.00 9.37 282 SER B CA 1
ATOM 5539 C C . SER B 2 282 ? 52.013 22.579 50.082 1.00 9.27 282 SER B C 1
ATOM 5540 O O . SER B 2 282 ? 53.080 21.959 49.970 1.00 10.02 282 SER B O 1
ATOM 5543 N N . LYS B 2 283 ? 51.888 23.891 49.916 1.00 9.11 283 LYS B N 1
ATOM 5544 C CA . LYS B 2 283 ? 52.946 24.775 49.399 1.00 9.58 283 LYS B CA 1
ATOM 5545 C C . LYS B 2 283 ? 53.119 25.994 50.285 1.00 9.35 283 LYS B C 1
ATOM 5546 O O . LYS B 2 283 ? 52.141 26.633 50.648 1.00 8.88 283 LYS B O 1
ATOM 5552 N N . VAL B 2 284 ? 54.362 26.386 50.563 1.00 8.74 284 VAL B N 1
ATOM 5553 C CA . VAL B 2 284 ? 54.595 27.522 51.484 1.00 8.26 284 VAL B CA 1
ATOM 5554 C C . VAL B 2 284 ? 54.211 28.831 50.817 1.00 8.28 284 VAL B C 1
ATOM 5555 O O . VAL B 2 284 ? 54.670 29.114 49.709 1.00 9.36 284 VAL B O 1
ATOM 5559 N N . VAL B 2 285 ? 53.395 29.643 51.495 1.00 7.95 285 VAL B N 1
ATOM 5560 C CA . VAL B 2 285 ? 53.113 30.983 51.023 1.00 8.37 285 VAL B CA 1
ATOM 5561 C C . VAL B 2 285 ? 53.449 32.093 52.024 1.00 7.68 285 VAL B C 1
ATOM 5562 O O . VAL B 2 285 ? 53.524 33.252 51.641 1.00 8.51 285 VAL B O 1
ATOM 5566 N N . VAL B 2 286 ? 53.648 31.739 53.295 1.00 8.31 286 VAL B N 1
ATOM 5567 C CA . VAL B 2 286 ? 54.188 32.683 54.262 1.00 8.20 286 VAL B CA 1
ATOM 5568 C C . VAL B 2 286 ? 55.430 31.990 54.892 1.00 7.38 286 VAL B C 1
ATOM 5569 O O . VAL B 2 286 ? 55.283 30.981 55.525 1.00 8.08 286 VAL B O 1
ATOM 5573 N N . PRO B 2 287 ? 56.641 32.532 54.678 1.00 6.89 287 PRO B N 1
ATOM 5574 C CA . PRO B 2 287 ? 57.824 31.790 55.155 1.00 6.81 287 PRO B CA 1
ATOM 5575 C C . PRO B 2 287 ? 57.847 31.669 56.669 1.00 6.82 287 PRO B C 1
ATOM 5576 O O . PRO B 2 287 ? 58.184 30.600 57.193 1.00 7.67 287 PRO B O 1
ATOM 5580 N N . TRP B 2 288 ? 57.477 32.742 57.364 1.00 6.88 288 TRP B N 1
ATOM 5581 C CA . TRP B 2 288 ? 57.670 32.751 58.817 1.00 7.21 288 TRP B CA 1
ATOM 5582 C C . TRP B 2 288 ? 56.788 33.765 59.497 1.00 7.16 288 TRP B C 1
ATOM 5583 O O . TRP B 2 288 ? 56.703 34.925 59.077 1.00 6.93 288 TRP B O 1
ATOM 5594 N N . VAL B 2 289 ? 56.176 33.306 60.573 1.00 7.50 289 VAL B N 1
ATOM 5595 C CA . VAL B 2 289 ? 55.544 34.151 61.553 1.00 8.30 289 VAL B CA 1
ATOM 5596 C C . VAL B 2 289 ? 56.055 33.741 62.923 1.00 7.57 289 VAL B C 1
ATOM 5597 O O . VAL B 2 289 ? 56.186 32.558 63.193 1.00 7.51 289 VAL B O 1
ATOM 5601 N N . PRO B 2 290 ? 56.265 34.716 63.815 1.00 8.09 290 PRO B N 1
ATOM 5602 C CA . PRO B 2 290 ? 56.816 34.358 65.111 1.00 8.49 290 PRO B CA 1
ATOM 5603 C C . PRO B 2 290 ? 55.816 33.604 65.975 1.00 8.67 290 PRO B C 1
ATOM 5604 O O . PRO B 2 290 ? 54.594 33.654 65.762 1.00 8.00 290 PRO B O 1
ATOM 5608 N N . ASN B 2 291 ? 56.343 32.923 66.977 1.00 7.91 291 ASN B N 1
ATOM 5609 C CA . ASN B 2 291 ? 55.507 32.489 68.057 1.00 8.19 291 ASN B CA 1
ATOM 5610 C C . ASN B 2 291 ? 55.177 33.696 68.889 1.00 8.32 291 ASN B C 1
ATOM 5611 O O . ASN B 2 291 ? 56.102 34.428 69.339 1.00 7.27 291 ASN B O 1
ATOM 5616 N N . GLU B 2 292 ? 53.877 33.903 69.125 1.00 7.53 292 GLU B N 1
ATOM 5617 C CA . GLU B 2 292 ? 53.444 34.998 69.967 1.00 9.11 292 GLU B CA 1
ATOM 5618 C C . GLU B 2 292 ? 52.359 34.461 70.886 1.00 9.07 292 GLU B C 1
ATOM 5619 O O . GLU B 2 292 ? 51.205 34.868 70.775 1.00 9.56 292 GLU B O 1
ATOM 5625 N N . PRO B 2 293 ? 52.734 33.583 71.818 1.00 9.20 293 PRO B N 1
ATOM 5626 C CA . PRO B 2 293 ? 51.688 33.034 72.682 1.00 8.49 293 PRO B CA 1
ATOM 5627 C C . PRO B 2 293 ? 51.111 34.155 73.537 1.00 7.69 293 PRO B C 1
ATOM 5628 O O . PRO B 2 293 ? 51.779 35.137 73.812 1.00 7.16 293 PRO B O 1
ATOM 5632 N N . PRO B 2 294 ? 49.849 34.030 73.970 1.00 7.57 294 PRO B N 1
ATOM 5633 C CA . PRO B 2 294 ? 48.980 32.851 73.850 1.00 7.88 294 PRO B CA 1
ATOM 5634 C C . PRO B 2 294 ? 48.043 32.889 72.642 1.00 7.57 294 PRO B C 1
ATOM 5635 O O . PRO B 2 294 ? 47.390 31.891 72.370 1.00 8.44 294 PRO B O 1
ATOM 5639 N N . ARG B 2 295 ? 48.046 33.965 71.883 1.00 8.23 295 ARG B N 1
ATOM 5640 C CA . ARG B 2 295 ? 47.032 34.111 70.850 1.00 9.13 295 ARG B CA 1
ATOM 5641 C C . ARG B 2 295 ? 47.599 34.151 69.453 1.00 9.48 295 ARG B C 1
ATOM 5642 O O . ARG B 2 295 ? 46.800 34.256 68.513 1.00 9.50 295 ARG B O 1
ATOM 5650 N N . TRP B 2 296 ? 48.943 34.130 69.303 1.00 7.14 296 TRP B N 1
ATOM 5651 C CA . TRP B 2 296 ? 49.567 34.119 67.936 1.00 7.11 296 TRP B CA 1
ATOM 5652 C C . TRP B 2 296 ? 48.843 35.045 66.933 1.00 6.96 296 TRP B C 1
ATOM 5653 O O . TRP B 2 296 ? 48.436 34.589 65.852 1.00 7.37 296 TRP B O 1
ATOM 5664 N N . PRO B 2 297 ? 48.711 36.349 67.257 1.00 8.20 297 PRO B N 1
ATOM 5665 C CA . PRO B 2 297 ? 47.844 37.200 66.391 1.00 8.82 297 PRO B CA 1
ATOM 5666 C C . PRO B 2 297 ? 48.345 37.359 64.975 1.00 9.25 297 PRO B C 1
ATOM 5667 O O . PRO B 2 297 ? 47.538 37.352 64.070 1.00 8.08 297 PRO B O 1
ATOM 5671 N N . THR B 2 298 ? 49.657 37.436 64.784 1.00 9.21 298 THR B N 1
ATOM 5672 C CA . THR B 2 298 ? 50.216 37.476 63.441 1.00 9.31 298 THR B CA 1
ATOM 5673 C C . THR B 2 298 ? 49.843 36.220 62.630 1.00 8.69 298 THR B C 1
ATOM 5674 O O . THR B 2 298 ? 49.357 36.329 61.503 1.00 7.69 298 THR B O 1
ATOM 5678 N N . LEU B 2 299 ? 50.094 35.037 63.193 1.00 7.92 299 LEU B N 1
ATOM 5679 C CA . LEU B 2 299 ? 49.771 33.775 62.539 1.00 8.01 299 LEU B CA 1
ATOM 5680 C C . LEU B 2 299 ? 48.264 33.722 62.242 1.00 8.30 299 LEU B C 1
ATOM 5681 O O . LEU B 2 299 ? 47.828 33.366 61.114 1.00 8.54 299 LEU B O 1
ATOM 5686 N N . VAL B 2 300 ? 47.473 34.066 63.241 1.00 7.41 300 VAL B N 1
ATOM 5687 C CA . VAL B 2 300 ? 46.001 33.922 63.087 1.00 8.81 300 VAL B CA 1
ATOM 5688 C C . VAL B 2 300 ? 45.489 34.891 62.001 1.00 8.75 300 VAL B C 1
ATOM 5689 O O . VAL B 2 300 ? 44.632 34.514 61.175 1.00 8.88 300 VAL B O 1
ATOM 5693 N N . LYS B 2 301 ? 46.002 36.114 62.020 1.00 8.29 301 LYS B N 1
ATOM 5694 C CA . LYS B 2 301 ? 45.652 37.141 61.015 1.00 10.58 301 LYS B CA 1
ATOM 5695 C C . LYS B 2 301 ? 45.905 36.576 59.611 1.00 10.08 301 LYS B C 1
ATOM 5696 O O . LYS B 2 301 ? 45.082 36.747 58.712 1.00 10.45 301 LYS B O 1
ATOM 5702 N N . TYR B 2 302 ? 47.055 35.920 59.416 1.00 10.18 302 TYR B N 1
ATOM 5703 C CA . TYR B 2 302 ? 47.383 35.404 58.084 1.00 10.48 302 TYR B CA 1
ATOM 5704 C C . TYR B 2 302 ? 46.503 34.235 57.677 1.00 9.29 302 TYR B C 1
ATOM 5705 O O . TYR B 2 302 ? 46.043 34.177 56.536 1.00 9.13 302 TYR B O 1
ATOM 5714 N N . VAL B 2 303 ? 46.243 33.321 58.599 1.00 8.07 303 VAL B N 1
ATOM 5715 C CA . VAL B 2 303 ? 45.359 32.162 58.278 1.00 8.30 303 VAL B CA 1
ATOM 5716 C C . VAL B 2 303 ? 43.976 32.692 57.842 1.00 9.06 303 VAL B C 1
ATOM 5717 O O . VAL B 2 303 ? 43.396 32.253 56.834 1.00 8.52 303 VAL B O 1
ATOM 5721 N N . LYS B 2 304 ? 43.451 33.626 58.622 1.00 8.66 304 LYS B N 1
ATOM 5722 C CA . LYS B 2 304 ? 42.124 34.200 58.342 1.00 10.82 304 LYS B CA 1
ATOM 5723 C C . LYS B 2 304 ? 42.155 34.980 57.022 1.00 10.26 304 LYS B C 1
ATOM 5724 O O . LYS B 2 304 ? 41.208 34.887 56.211 1.00 10.44 304 LYS B O 1
ATOM 5730 N N . GLN B 2 305 ? 43.238 35.715 56.797 1.00 9.91 305 GLN B N 1
ATOM 5731 C CA . GLN B 2 305 ? 43.397 36.545 55.582 1.00 10.34 305 GLN B CA 1
ATOM 5732 C C . GLN B 2 305 ? 43.348 35.599 54.389 1.00 9.10 305 GLN B C 1
ATOM 5733 O O . GLN B 2 305 ? 42.662 35.871 53.399 1.00 8.30 305 GLN B O 1
ATOM 5739 N N . ILE B 2 306 ? 44.062 34.482 54.500 1.00 8.42 306 ILE B N 1
ATOM 5740 C CA . ILE B 2 306 ? 44.068 33.500 53.417 1.00 8.81 306 ILE B CA 1
ATOM 5741 C C . ILE B 2 306 ? 42.674 32.854 53.236 1.00 9.08 306 ILE B C 1
ATOM 5742 O O . ILE B 2 306 ? 42.137 32.817 52.120 1.00 9.11 306 ILE B O 1
ATOM 5747 N N . LEU B 2 307 ? 42.098 32.341 54.323 1.00 9.74 307 LEU B N 1
ATOM 5748 C CA . LEU B 2 307 ? 40.778 31.701 54.241 1.00 10.38 307 LEU B CA 1
ATOM 5749 C C . LEU B 2 307 ? 39.736 32.673 53.707 1.00 10.71 307 LEU B C 1
ATOM 5750 O O . LEU B 2 307 ? 38.879 32.288 52.891 1.00 10.30 307 LEU B O 1
ATOM 5755 N N . GLU B 2 308 ? 39.749 33.915 54.181 1.00 9.21 308 GLU B N 1
ATOM 5756 C CA . GLU B 2 308 ? 38.717 34.848 53.703 1.00 10.45 308 GLU B CA 1
ATOM 5757 C C . GLU B 2 308 ? 38.841 35.190 52.230 1.00 9.50 308 GLU B C 1
ATOM 5758 O O . GLU B 2 308 ? 37.808 35.382 51.560 1.00 8.90 308 GLU B O 1
ATOM 5764 N N . ALA B 2 309 ? 40.077 35.328 51.743 1.00 8.43 309 ALA B N 1
ATOM 5765 C CA . ALA B 2 309 ? 40.312 35.680 50.333 1.00 9.04 309 ALA B CA 1
ATOM 5766 C C . ALA B 2 309 ? 39.818 34.514 49.469 1.00 8.86 309 ALA B C 1
ATOM 5767 O O . ALA B 2 309 ? 39.108 34.763 48.487 1.00 9.50 309 ALA B O 1
ATOM 5769 N N . TRP B 2 310 ? 40.169 33.276 49.856 1.00 8.57 310 TRP B N 1
ATOM 5770 C CA . TRP B 2 310 ? 39.739 32.042 49.138 1.00 9.08 310 TRP B CA 1
ATOM 5771 C C . TRP B 2 310 ? 38.203 31.963 49.129 1.00 8.91 310 TRP B C 1
ATOM 5772 O O . TRP B 2 310 ? 37.544 31.847 48.062 1.00 9.40 310 TRP B O 1
ATOM 5783 N N . ALA B 2 311 ? 37.614 32.103 50.306 1.00 9.36 311 ALA B N 1
ATOM 5784 C CA . ALA B 2 311 ? 36.146 31.961 50.441 1.00 10.09 311 ALA B CA 1
ATOM 5785 C C . ALA B 2 311 ? 35.366 33.026 49.703 1.00 10.96 311 ALA B C 1
ATOM 5786 O O . ALA B 2 311 ? 34.276 32.720 49.155 1.00 10.59 311 ALA B O 1
ATOM 5788 N N . ALA B 2 312 ? 35.898 34.253 49.635 1.00 10.26 312 ALA B N 1
ATOM 5789 C CA . ALA B 2 312 ? 35.220 35.336 48.899 1.00 10.72 312 ALA B CA 1
ATOM 5790 C C . ALA B 2 312 ? 35.223 35.112 47.407 1.00 10.72 312 ALA B C 1
ATOM 5791 O O . ALA B 2 312 ? 34.425 35.694 46.678 1.00 10.39 312 ALA B O 1
ATOM 5793 N N . ASN B 2 313 ? 36.154 34.309 46.941 1.00 10.52 313 ASN B N 1
ATOM 5794 C CA . ASN B 2 313 ? 36.404 34.214 45.514 1.00 10.74 313 ASN B CA 1
ATOM 5795 C C . ASN B 2 313 ? 36.120 32.800 44.950 1.00 10.26 313 ASN B C 1
ATOM 5796 O O . ASN B 2 313 ? 35.893 32.667 43.758 1.00 8.40 313 ASN B O 1
ATOM 5801 N N . ALA B 2 314 ? 36.102 31.762 45.798 1.00 8.34 314 ALA B N 1
ATOM 5802 C CA . ALA B 2 314 ? 35.924 30.372 45.322 1.00 8.75 314 ALA B CA 1
ATOM 5803 C C . ALA B 2 314 ? 34.503 30.037 44.823 1.00 8.43 314 ALA B C 1
ATOM 5804 O O . ALA B 2 314 ? 33.503 30.465 45.402 1.00 8.19 314 ALA B O 1
ATOM 5806 N N . ASN B 2 315 ? 34.430 29.258 43.757 1.00 8.80 315 ASN B N 1
ATOM 5807 C CA . ASN B 2 315 ? 33.159 28.657 43.323 1.00 8.54 315 ASN B CA 1
ATOM 5808 C C . ASN B 2 315 ? 32.795 27.460 44.197 1.00 7.93 315 ASN B C 1
ATOM 5809 O O . ASN B 2 315 ? 33.638 26.931 44.932 1.00 7.63 315 ASN B O 1
ATOM 5814 N N . LYS B 2 316 ? 31.543 27.038 44.119 1.00 7.40 316 LYS B N 1
ATOM 5815 C CA . LYS B 2 316 ? 31.065 25.886 44.889 1.00 7.01 316 LYS B CA 1
ATOM 5816 C C . LYS B 2 316 ? 31.898 24.680 44.521 1.00 6.89 316 LYS B C 1
ATOM 5817 O O . LYS B 2 316 ? 32.112 24.421 43.362 1.00 7.40 316 LYS B O 1
ATOM 5823 N N . HIS B 2 317 ? 32.362 23.975 45.552 1.00 6.40 317 HIS B N 1
ATOM 5824 C CA . HIS B 2 317 ? 33.278 22.810 45.511 1.00 6.21 317 HIS B CA 1
ATOM 5825 C C . HIS B 2 317 ? 34.757 23.099 45.239 1.00 6.46 317 HIS B C 1
ATOM 5826 O O . HIS B 2 317 ? 35.582 22.195 45.370 1.00 6.90 317 HIS B O 1
ATOM 5833 N N . GLU B 2 318 ? 35.081 24.336 44.885 1.00 7.09 318 GLU B N 1
ATOM 5834 C CA . GLU B 2 318 ? 36.453 24.715 44.543 1.00 7.50 318 GLU B CA 1
ATOM 5835 C C . GLU B 2 318 ? 37.290 24.931 45.785 1.00 7.56 318 GLU B C 1
ATOM 5836 O O . GLU B 2 318 ? 37.270 26.016 46.433 1.00 7.63 318 GLU B O 1
ATOM 5842 N N . ARG B 2 319 ? 38.039 23.891 46.100 1.00 7.15 319 ARG B N 1
ATOM 5843 C CA . ARG B 2 319 ? 38.945 23.932 47.229 1.00 7.14 319 ARG B CA 1
ATOM 5844 C C . ARG B 2 319 ? 40.106 24.881 46.928 1.00 7.02 319 ARG B C 1
ATOM 5845 O O . ARG B 2 319 ? 40.301 25.285 45.801 1.00 6.35 319 ARG B O 1
ATOM 5853 N N . LEU B 2 320 ? 40.884 25.237 47.946 1.00 7.16 320 LEU B N 1
ATOM 5854 C CA . LEU B 2 320 ? 41.946 26.229 47.738 1.00 7.54 320 LEU B CA 1
ATOM 5855 C C . LEU B 2 320 ? 42.860 25.880 46.559 1.00 7.09 320 LEU B C 1
ATOM 5856 O O . LEU B 2 320 ? 43.111 26.741 45.696 1.00 7.49 320 LEU B O 1
ATOM 5861 N N . ILE B 2 321 ? 43.334 24.629 46.487 1.00 7.36 321 ILE B N 1
ATOM 5862 C CA . ILE B 2 321 ? 44.257 24.255 45.390 1.00 7.79 321 ILE B CA 1
ATOM 5863 C C . ILE B 2 321 ? 43.534 24.375 44.066 1.00 7.36 321 ILE B C 1
ATOM 5864 O O . ILE B 2 321 ? 44.114 24.775 43.067 1.00 7.17 321 ILE B O 1
ATOM 5869 N N . GLU B 2 322 ? 42.249 24.048 44.080 1.00 7.04 322 GLU B N 1
ATOM 5870 C CA . GLU B 2 322 ? 41.437 24.160 42.850 1.00 6.85 322 GLU B CA 1
ATOM 5871 C C . GLU B 2 322 ? 41.192 25.615 42.440 1.00 6.88 322 GLU B C 1
ATOM 5872 O O . GLU B 2 322 ? 41.127 25.958 41.242 1.00 6.11 322 GLU B O 1
ATOM 5878 N N . TRP B 2 323 ? 41.061 26.492 43.424 1.00 6.75 323 TRP B N 1
ATOM 5879 C CA . TRP B 2 323 ? 40.940 27.926 43.157 1.00 7.01 323 TRP B CA 1
ATOM 5880 C C . TRP B 2 323 ? 42.247 28.436 42.526 1.00 7.31 323 TRP B C 1
ATOM 5881 O O . TRP B 2 323 ? 42.190 29.151 41.534 1.00 7.34 323 TRP B O 1
ATOM 5892 N N . VAL B 2 324 ? 43.407 28.020 43.076 1.00 7.16 324 VAL B N 1
ATOM 5893 C CA . VAL B 2 324 ? 44.697 28.426 42.504 1.00 7.82 324 VAL B CA 1
ATOM 5894 C C . VAL B 2 324 ? 44.846 27.813 41.101 1.00 8.14 324 VAL B C 1
ATOM 5895 O O . VAL B 2 324 ? 45.299 28.492 40.171 1.00 7.95 324 VAL B O 1
ATOM 5899 N N . ASP B 2 325 ? 44.388 26.562 40.935 1.00 8.59 325 ASP B N 1
ATOM 5900 C CA . ASP B 2 325 ? 44.396 25.933 39.597 1.00 8.56 325 ASP B CA 1
ATOM 5901 C C . ASP B 2 325 ? 43.719 26.904 38.638 1.00 8.14 325 ASP B C 1
ATOM 5902 O O . ASP B 2 325 ? 44.179 27.084 37.518 1.00 7.46 325 ASP B O 1
ATOM 5907 N N . ARG B 2 326 ? 42.617 27.518 39.074 1.00 7.80 326 ARG B N 1
ATOM 5908 C CA . ARG B 2 326 ? 41.880 28.435 38.217 1.00 8.15 326 ARG B CA 1
ATOM 5909 C C . ARG B 2 326 ? 42.556 29.800 38.003 1.00 7.99 326 ARG B C 1
ATOM 5910 O O . ARG B 2 326 ? 42.644 30.288 36.870 1.00 6.84 326 ARG B O 1
ATOM 5918 N N . ILE B 2 327 ? 43.019 30.430 39.082 1.00 8.02 327 ILE B N 1
ATOM 5919 C CA . ILE B 2 327 ? 43.457 31.823 38.973 1.00 8.30 327 ILE B CA 1
ATOM 5920 C C . ILE B 2 327 ? 44.971 31.984 38.788 1.00 8.28 327 ILE B C 1
ATOM 5921 O O . ILE B 2 327 ? 45.429 32.999 38.237 1.00 8.05 327 ILE B O 1
ATOM 5926 N N . GLY B 2 328 ? 45.741 30.994 39.249 1.00 8.70 328 GLY B N 1
ATOM 5927 C CA . GLY B 2 328 ? 47.214 31.047 39.150 1.00 9.04 328 GLY B CA 1
ATOM 5928 C C . GLY B 2 328 ? 47.818 31.690 40.396 1.00 9.70 328 GLY B C 1
ATOM 5929 O O . GLY B 2 328 ? 47.143 32.415 41.120 1.00 9.69 328 GLY B O 1
ATOM 5930 N N . TRP B 2 329 ? 49.092 31.420 40.641 1.00 9.09 329 TRP B N 1
ATOM 5931 C CA . TRP B 2 329 ? 49.764 31.918 41.827 1.00 9.51 329 TRP B CA 1
ATOM 5932 C C . TRP B 2 329 ? 49.951 33.445 41.853 1.00 10.03 329 TRP B C 1
ATOM 5933 O O . TRP B 2 329 ? 49.921 34.044 42.931 1.00 10.35 329 TRP B O 1
ATOM 5944 N N . GLU B 2 330 ? 50.155 34.064 40.688 1.00 9.93 330 GLU B N 1
ATOM 5945 C CA . GLU B 2 330 ? 50.274 35.521 40.594 1.00 10.49 330 GLU B CA 1
ATOM 5946 C C . GLU B 2 330 ? 49.057 36.183 41.248 1.00 10.72 330 GLU B C 1
ATOM 5947 O O . GLU B 2 330 ? 49.198 37.073 42.103 1.00 10.60 330 GLU B O 1
ATOM 5953 N N . ARG B 2 331 ? 47.871 35.721 40.872 1.00 9.91 331 ARG B N 1
ATOM 5954 C CA . ARG B 2 331 ? 46.641 36.280 41.406 1.00 10.17 331 ARG B CA 1
ATOM 5955 C C . ARG B 2 331 ? 46.445 35.874 42.845 1.00 9.21 331 ARG B C 1
ATOM 5956 O O . ARG B 2 331 ? 45.892 36.651 43.614 1.00 8.46 331 ARG B O 1
ATOM 5964 N N . PHE B 2 332 ? 46.852 34.649 43.194 1.00 8.83 332 PHE B N 1
ATOM 5965 C CA . PHE B 2 332 ? 46.696 34.195 44.554 1.00 9.23 332 PHE B CA 1
ATOM 5966 C C . PHE B 2 332 ? 47.410 35.186 45.471 1.00 9.15 332 PHE B C 1
ATOM 5967 O O . PHE B 2 332 ? 46.848 35.618 46.478 1.00 8.95 332 PHE B O 1
ATOM 5975 N N . PHE B 2 333 ? 48.660 35.508 45.151 1.00 9.16 333 PHE B N 1
ATOM 5976 C CA . PHE B 2 333 ? 49.444 36.358 46.055 1.00 9.76 333 PHE B CA 1
ATOM 5977 C C . PHE B 2 333 ? 48.820 37.757 46.124 1.00 10.22 333 PHE B C 1
ATOM 5978 O O . PHE B 2 333 ? 48.796 38.379 47.193 1.00 10.46 333 PHE B O 1
ATOM 5986 N N . GLU B 2 334 ? 48.280 38.225 45.001 1.00 10.34 334 GLU B N 1
ATOM 5987 C CA . GLU B 2 334 ? 47.601 39.522 44.975 1.00 12.22 334 GLU B CA 1
ATOM 5988 C C . GLU B 2 334 ? 46.350 39.530 45.866 1.00 11.98 334 GLU B C 1
ATOM 5989 O O . GLU B 2 334 ? 46.220 40.384 46.738 1.00 11.51 334 GLU B O 1
ATOM 5995 N N . LEU B 2 335 ? 45.467 38.553 45.668 1.00 11.29 335 LEU B N 1
ATOM 5996 C CA . LEU B 2 335 ? 44.144 38.551 46.296 1.00 11.09 335 LEU B CA 1
ATOM 5997 C C . LEU B 2 335 ? 44.218 38.240 47.784 1.00 11.54 335 LEU B C 1
ATOM 5998 O O . LEU B 2 335 ? 43.337 38.656 48.546 1.00 10.25 335 LEU B O 1
ATOM 6003 N N . THR B 2 336 ? 45.254 37.492 48.175 1.00 11.07 336 THR B N 1
ATOM 6004 C CA . THR B 2 336 ? 45.483 37.145 49.587 1.00 11.89 336 THR B CA 1
ATOM 6005 C C . THR B 2 336 ? 46.297 38.228 50.281 1.00 12.32 336 THR B C 1
ATOM 6006 O O . THR B 2 336 ? 46.447 38.208 51.494 1.00 14.61 336 THR B O 1
ATOM 6010 N N . GLY B 2 337 ? 46.864 39.138 49.506 1.00 12.29 337 GLY B N 1
ATOM 6011 C CA . GLY B 2 337 ? 47.732 40.172 50.051 1.00 14.76 337 GLY B CA 1
ATOM 6012 C C . GLY B 2 337 ? 49.102 39.709 50.528 1.00 13.97 337 GLY B C 1
ATOM 6013 O O . GLY B 2 337 ? 49.709 40.370 51.360 1.00 16.51 337 GLY B O 1
ATOM 6014 N N . LEU B 2 338 ? 49.602 38.601 49.991 1.00 13.46 338 LEU B N 1
ATOM 6015 C CA . LEU B 2 338 ? 50.858 37.991 50.473 1.00 13.21 338 LEU B CA 1
ATOM 6016 C C . LEU B 2 338 ? 52.011 38.410 49.583 1.00 14.51 338 LEU B C 1
ATOM 6017 O O . LEU B 2 338 ? 51.803 38.712 48.414 1.00 15.15 338 LEU B O 1
ATOM 6022 N N . GLU B 2 339 ? 53.211 38.464 50.150 1.00 14.46 339 GLU B N 1
ATOM 6023 C CA . GLU B 2 339 ? 54.427 38.792 49.396 1.00 15.36 339 GLU B CA 1
ATOM 6024 C C . GLU B 2 339 ? 55.154 37.503 48.983 1.00 13.36 339 GLU B C 1
ATOM 6025 O O . GLU B 2 339 ? 55.407 36.636 49.817 1.00 14.75 339 GLU B O 1
ATOM 6031 N N . PHE B 2 340 ? 55.497 37.379 47.703 1.00 11.17 340 PHE B N 1
ATOM 6032 C CA . PHE B 2 340 ? 56.352 36.276 47.265 1.00 10.32 340 PHE B CA 1
ATOM 6033 C C . PHE B 2 340 ? 57.826 36.677 47.452 1.00 9.40 340 PHE B C 1
ATOM 6034 O O . PHE B 2 340 ? 58.225 37.750 47.052 1.00 9.25 340 PHE B O 1
ATOM 6042 N N . THR B 2 341 ? 58.637 35.804 48.047 1.00 9.09 341 THR B N 1
ATOM 6043 C CA . THR B 2 341 ? 60.065 36.102 48.186 1.00 9.52 341 THR B CA 1
ATOM 6044 C C . THR B 2 341 ? 60.862 34.863 47.808 1.00 9.03 341 THR B C 1
ATOM 6045 O O . THR B 2 341 ? 60.281 33.780 47.669 1.00 8.31 341 THR B O 1
ATOM 6049 N N . GLN B 2 342 ? 62.182 35.004 47.708 1.00 8.91 342 GLN B N 1
ATOM 6050 C CA . GLN B 2 342 ? 63.043 33.903 47.264 1.00 9.02 342 GLN B CA 1
ATOM 6051 C C . GLN B 2 342 ? 62.946 32.659 48.118 1.00 8.67 342 GLN B C 1
ATOM 6052 O O . GLN B 2 342 ? 63.194 31.549 47.628 1.00 8.30 342 GLN B O 1
ATOM 6058 N N . HIS B 2 343 ? 62.532 32.816 49.381 1.00 8.15 343 HIS B N 1
ATOM 6059 C CA . HIS B 2 343 ? 62.395 31.664 50.292 1.00 8.50 343 HIS B CA 1
ATOM 6060 C C . HIS B 2 343 ? 61.471 30.622 49.702 1.00 8.10 343 HIS B C 1
ATOM 6061 O O . HIS B 2 343 ? 61.640 29.423 49.943 1.00 8.82 343 HIS B O 1
ATOM 6068 N N . LEU B 2 344 ? 60.487 31.094 48.950 1.00 7.93 344 LEU B N 1
ATOM 6069 C CA . LEU B 2 344 ? 59.400 30.236 48.466 1.00 7.82 344 LEU B CA 1
ATOM 6070 C C . LEU B 2 344 ? 59.823 29.431 47.234 1.00 7.91 344 LEU B C 1
ATOM 6071 O O . LEU B 2 344 ? 59.092 28.555 46.778 1.00 7.41 344 LEU B O 1
ATOM 6076 N N . ILE B 2 345 ? 61.020 29.706 46.726 1.00 7.62 345 ILE B N 1
ATOM 6077 C CA . ILE B 2 345 ? 61.505 28.943 45.578 1.00 8.14 345 ILE B CA 1
ATOM 6078 C C . ILE B 2 345 ? 62.127 27.638 46.116 1.00 8.29 345 ILE B C 1
ATOM 6079 O O . ILE B 2 345 ? 63.072 27.694 46.879 1.00 9.13 345 ILE B O 1
ATOM 6084 N N . ASP B 2 346 ? 61.595 26.485 45.721 1.00 8.00 346 ASP B N 1
ATOM 6085 C CA . ASP B 2 346 ? 62.045 25.207 46.289 1.00 9.10 346 ASP B CA 1
ATOM 6086 C C . ASP B 2 346 ? 63.536 24.932 45.996 1.00 8.94 346 ASP B C 1
ATOM 6087 O O . ASP B 2 346 ? 64.019 25.140 44.881 1.00 8.77 346 ASP B O 1
ATOM 6092 N N . ASP B 2 347 ? 64.256 24.485 47.023 1.00 9.79 347 ASP B N 1
ATOM 6093 C CA . ASP B 2 347 ? 65.660 24.125 46.874 1.00 9.82 347 ASP B CA 1
ATOM 6094 C C . ASP B 2 347 ? 66.022 22.838 47.653 1.00 9.70 347 ASP B C 1
ATOM 6095 O O . ASP B 2 347 ? 67.209 22.591 47.952 1.00 9.13 347 ASP B O 1
ATOM 6100 N N . TYR B 2 348 ? 65.011 22.030 47.963 1.00 9.56 348 TYR B N 1
ATOM 6101 C CA . TYR B 2 348 ? 65.238 20.798 48.713 1.00 9.70 348 TYR B CA 1
ATOM 6102 C C . TYR B 2 348 ? 65.795 19.765 47.758 1.00 9.34 348 TYR B C 1
ATOM 6103 O O . TYR B 2 348 ? 65.053 19.031 47.136 1.00 10.73 348 TYR B O 1
ATOM 6112 N N . ARG B 2 349 ? 67.119 19.732 47.657 1.00 9.10 349 ARG B N 1
ATOM 6113 C CA . ARG B 2 349 ? 67.848 19.012 46.608 1.00 9.52 349 ARG B CA 1
ATOM 6114 C C . ARG B 2 349 ? 67.637 17.487 46.517 1.00 9.84 349 ARG B C 1
ATOM 6115 O O . ARG B 2 349 ? 67.541 16.928 45.422 1.00 9.23 349 ARG B O 1
ATOM 6123 N N . ILE B 2 350 ? 67.583 16.814 47.664 1.00 9.52 350 ILE B N 1
ATOM 6124 C CA . ILE B 2 350 ? 67.690 15.345 47.686 1.00 10.70 350 ILE B CA 1
ATOM 6125 C C . ILE B 2 350 ? 66.461 14.640 47.053 1.00 9.54 350 ILE B C 1
ATOM 6126 O O . ILE B 2 350 ? 66.576 13.504 46.593 1.00 9.83 350 ILE B O 1
ATOM 6131 N N . THR B 2 351 ? 65.294 15.288 47.030 1.00 8.18 351 THR B N 1
ATOM 6132 C CA . THR B 2 351 ? 64.077 14.579 46.543 1.00 8.88 351 THR B CA 1
ATOM 6133 C C . THR B 2 351 ? 64.221 14.328 45.053 1.00 8.64 351 THR B C 1
ATOM 6134 O O . THR B 2 351 ? 64.614 15.246 44.346 1.00 8.75 351 THR B O 1
ATOM 6138 N N . PRO B 2 352 ? 63.913 13.094 44.582 1.00 8.63 352 PRO B N 1
ATOM 6139 C CA . PRO B 2 352 ? 64.129 12.787 43.167 1.00 9.05 352 PRO B CA 1
ATOM 6140 C C . PRO B 2 352 ? 63.000 13.343 42.324 1.00 8.65 352 PRO B C 1
ATOM 6141 O O . PRO B 2 352 ? 61.845 13.207 42.674 1.00 8.58 352 PRO B O 1
ATOM 6145 N N . TYR B 2 353 ? 63.356 13.975 41.220 1.00 9.03 353 TYR B N 1
ATOM 6146 C CA . TYR B 2 353 ? 62.375 14.342 40.213 1.00 9.17 353 TYR B CA 1
ATOM 6147 C C . TYR B 2 353 ? 61.408 13.207 39.842 1.00 8.86 353 TYR B C 1
ATOM 6148 O O . TYR B 2 353 ? 60.230 13.475 39.597 1.00 8.57 353 TYR B O 1
ATOM 6157 N N . PHE B 2 354 ? 61.886 11.953 39.805 1.00 8.37 354 PHE B N 1
ATOM 6158 C CA . PHE B 2 354 ? 61.023 10.846 39.347 1.00 8.66 354 PHE B CA 1
ATOM 6159 C C . PHE B 2 354 ? 59.774 10.656 40.196 1.00 8.64 354 PHE B C 1
ATOM 6160 O O . PHE B 2 354 ? 58.757 10.124 39.724 1.00 8.53 354 PHE B O 1
ATOM 6168 N N . TYR B 2 355 ? 59.817 11.110 41.442 1.00 8.42 355 TYR B N 1
ATOM 6169 C CA . TYR B 2 355 ? 58.622 11.011 42.238 1.00 8.49 355 TYR B CA 1
ATOM 6170 C C . TYR B 2 355 ? 57.480 11.813 41.605 1.00 8.50 355 TYR B C 1
ATOM 6171 O O . TYR B 2 355 ? 56.329 11.407 41.708 1.00 8.60 355 TYR B O 1
ATOM 6180 N N . SER B 2 356 ? 57.806 12.906 40.907 1.00 8.75 356 SER B N 1
ATOM 6181 C CA . SER B 2 356 ? 56.785 13.735 40.242 1.00 8.97 356 SER B CA 1
ATOM 6182 C C . SER B 2 356 ? 56.117 13.001 39.075 1.00 9.47 356 SER B C 1
ATOM 6183 O O . SER B 2 356 ? 55.079 13.455 38.532 1.00 9.05 356 SER B O 1
ATOM 6186 N N . GLU B 2 357 ? 56.721 11.883 38.678 1.00 8.91 357 GLU B N 1
ATOM 6187 C CA . GLU B 2 357 ? 56.185 11.079 37.589 1.00 9.25 357 GLU B CA 1
ATOM 6188 C C . GLU B 2 357 ? 55.423 9.855 38.109 1.00 9.20 357 GLU B C 1
ATOM 6189 O O . GLU B 2 357 ? 54.835 9.127 37.338 1.00 8.18 357 GLU B O 1
ATOM 6195 N N . PHE B 2 358 ? 55.434 9.621 39.419 1.00 8.62 358 PHE B N 1
ATOM 6196 C CA . PHE B 2 358 ? 54.661 8.504 39.983 1.00 8.98 358 PHE B CA 1
ATOM 6197 C C . PHE B 2 358 ? 53.193 8.898 40.147 1.00 8.57 358 PHE B C 1
ATOM 6198 O O . PHE B 2 358 ? 52.888 10.076 40.331 1.00 9.05 358 PHE B O 1
ATOM 6206 N N . ARG B 2 359 ? 52.289 7.919 40.116 1.00 8.21 359 ARG B N 1
ATOM 6207 C CA . ARG B 2 359 ? 50.870 8.224 40.309 1.00 7.97 359 ARG B CA 1
ATOM 6208 C C . ARG B 2 359 ? 50.515 8.197 41.782 1.00 8.68 359 ARG B C 1
ATOM 6209 O O . ARG B 2 359 ? 50.247 7.139 42.339 1.00 7.97 359 ARG B O 1
ATOM 6217 N N . ALA B 2 360 ? 50.538 9.389 42.391 1.00 8.00 360 ALA B N 1
ATOM 6218 C CA . ALA B 2 360 ? 50.237 9.550 43.776 1.00 9.12 360 ALA B CA 1
ATOM 6219 C C . ALA B 2 360 ? 48.730 9.811 43.917 1.00 9.37 360 ALA B C 1
ATOM 6220 O O . ALA B 2 360 ? 48.289 10.876 44.389 1.00 9.57 360 ALA B O 1
ATOM 6222 N N . SER B 2 361 ? 47.948 8.807 43.544 1.00 9.24 361 SER B N 1
ATOM 6223 C CA . SER B 2 361 ? 46.506 8.991 43.392 1.00 10.05 361 SER B CA 1
ATOM 6224 C C . SER B 2 361 ? 45.894 7.651 43.027 1.00 9.92 361 SER B C 1
ATOM 6225 O O . SER B 2 361 ? 46.551 6.860 42.366 1.00 10.12 361 SER B O 1
ATOM 6228 N N . THR B 2 362 ? 44.654 7.397 43.450 1.00 9.56 362 THR B N 1
ATOM 6229 C CA . THR B 2 362 ? 43.930 6.195 43.022 1.00 10.32 362 THR B CA 1
ATOM 6230 C C . THR B 2 362 ? 43.139 6.409 41.721 1.00 10.61 362 THR B C 1
ATOM 6231 O O . THR B 2 362 ? 42.465 5.491 41.222 1.00 9.30 362 THR B O 1
ATOM 6235 N N . GLN B 2 363 ? 43.194 7.632 41.203 1.00 10.84 363 GLN B N 1
ATOM 6236 C CA . GLN B 2 363 ? 42.538 7.959 39.945 1.00 10.63 363 GLN B CA 1
ATOM 6237 C C . GLN B 2 363 ? 43.320 7.438 38.761 1.00 10.43 363 GLN B C 1
ATOM 6238 O O . GLN B 2 363 ? 44.410 7.941 38.424 1.00 11.05 363 GLN B O 1
ATOM 6244 N N . PHE B 2 364 ? 42.743 6.448 38.114 1.00 9.38 364 PHE B N 1
ATOM 6245 C CA . PHE B 2 364 ? 43.263 5.932 36.864 1.00 8.77 364 PHE B CA 1
ATOM 6246 C C . PHE B 2 364 ? 42.125 5.144 36.266 1.00 8.43 364 PHE B C 1
ATOM 6247 O O . PHE B 2 364 ? 41.173 4.773 36.966 1.00 7.91 364 PHE B O 1
ATOM 6255 N N . LYS B 2 365 ? 42.215 4.895 34.965 1.00 8.62 365 LYS B N 1
ATOM 6256 C CA . LYS B 2 365 ? 41.175 4.174 34.264 1.00 9.03 365 LYS B CA 1
ATOM 6257 C C . LYS B 2 365 ? 41.476 2.686 34.206 1.00 9.96 365 LYS B C 1
ATOM 6258 O O . LYS B 2 365 ? 42.644 2.273 34.129 1.00 9.79 365 LYS B O 1
ATOM 6264 N N . TRP B 2 366 ? 40.415 1.883 34.233 1.00 10.87 366 TRP B N 1
ATOM 6265 C CA . TRP B 2 366 ? 40.532 0.449 34.047 1.00 11.65 366 TRP B CA 1
ATOM 6266 C C . TRP B 2 366 ? 40.560 0.192 32.557 1.00 12.94 366 TRP B C 1
ATOM 6267 O O . TRP B 2 366 ? 39.607 0.529 31.861 1.00 14.09 366 TRP B O 1
ATOM 6279 N N . SER C 1 2 ? 80.171 -3.965 -6.641 1.00 12.33 1 SER D N 1
ATOM 6280 C CA . SER C 1 2 ? 79.188 -3.561 -5.587 1.00 11.61 1 SER D CA 1
ATOM 6281 C C . SER C 1 2 ? 79.872 -3.084 -4.290 1.00 11.78 1 SER D C 1
ATOM 6282 O O . SER C 1 2 ? 79.872 -3.783 -3.275 1.00 11.70 1 SER D O 1
ATOM 6285 N N . GLU C 1 3 ? 80.429 -1.875 -4.341 1.00 11.60 2 GLU D N 1
ATOM 6286 C CA . GLU C 1 3 ? 81.256 -1.309 -3.268 1.00 11.07 2 GLU D CA 1
ATOM 6287 C C . GLU C 1 3 ? 80.509 -1.081 -1.957 1.00 11.05 2 GLU D C 1
ATOM 6288 O O . GLU C 1 3 ? 81.017 -1.362 -0.863 1.00 10.35 2 GLU D O 1
ATOM 6294 N N . THR C 1 4 ? 79.298 -0.561 -2.078 1.00 10.90 3 THR D N 1
ATOM 6295 C CA . THR C 1 4 ? 78.580 -0.067 -0.927 1.00 10.98 3 THR D CA 1
ATOM 6296 C C . THR C 1 4 ? 77.128 -0.562 -0.916 1.00 10.93 3 THR D C 1
ATOM 6297 O O . THR C 1 4 ? 76.208 0.250 -0.943 1.00 11.35 3 THR D O 1
ATOM 6301 N N . PRO C 1 5 ? 76.917 -1.895 -0.860 1.00 10.76 4 PRO D N 1
ATOM 6302 C CA . PRO C 1 5 ? 75.557 -2.436 -0.990 1.00 10.62 4 PRO D CA 1
ATOM 6303 C C . PRO C 1 5 ? 74.601 -1.983 0.116 1.00 10.78 4 PRO D C 1
ATOM 6304 O O . PRO C 1 5 ? 73.429 -1.710 -0.156 1.00 10.66 4 PRO D O 1
ATOM 6308 N N . LEU C 1 6 ? 75.091 -1.889 1.347 1.00 10.79 5 LEU D N 1
ATOM 6309 C CA . LEU C 1 6 ? 74.228 -1.477 2.445 1.00 10.73 5 LEU D CA 1
ATOM 6310 C C . LEU C 1 6 ? 73.801 -0.018 2.293 1.00 10.46 5 LEU D C 1
ATOM 6311 O O . LEU C 1 6 ? 72.611 0.275 2.340 1.00 10.78 5 LEU D O 1
ATOM 6316 N N . LEU C 1 7 ? 74.758 0.883 2.066 1.00 9.99 6 LEU D N 1
ATOM 6317 C CA . LEU C 1 7 ? 74.443 2.304 1.851 1.00 9.58 6 LEU D CA 1
ATOM 6318 C C . LEU C 1 7 ? 73.632 2.563 0.570 1.00 9.58 6 LEU D C 1
ATOM 6319 O O . LEU C 1 7 ? 72.880 3.538 0.502 1.00 9.44 6 LEU D O 1
ATOM 6324 N N . ASP C 1 8 ? 73.785 1.689 -0.430 1.00 9.31 7 ASP D N 1
ATOM 6325 C CA . ASP C 1 8 ? 73.093 1.834 -1.721 1.00 9.50 7 ASP D CA 1
ATOM 6326 C C . ASP C 1 8 ? 71.569 1.843 -1.603 1.00 9.75 7 ASP D C 1
ATOM 6327 O O . ASP C 1 8 ? 70.893 2.614 -2.293 1.00 9.99 7 ASP D O 1
ATOM 6332 N N . GLU C 1 9 ? 71.044 0.967 -0.748 1.00 9.96 8 GLU D N 1
ATOM 6333 C CA . GLU C 1 9 ? 69.613 0.895 -0.456 1.00 10.26 8 GLU D CA 1
ATOM 6334 C C . GLU C 1 9 ? 69.037 2.248 -0.057 1.00 10.12 8 GLU D C 1
ATOM 6335 O O . GLU C 1 9 ? 67.872 2.547 -0.337 1.00 10.01 8 GLU D O 1
ATOM 6341 N N . LEU C 1 10 ? 69.871 3.051 0.602 1.00 10.06 9 LEU D N 1
ATOM 6342 C CA . LEU C 1 10 ? 69.490 4.367 1.096 1.00 9.63 9 LEU D CA 1
ATOM 6343 C C . LEU C 1 10 ? 69.569 5.480 0.053 1.00 9.68 9 LEU D C 1
ATOM 6344 O O . LEU C 1 10 ? 69.415 6.656 0.392 1.00 8.93 9 LEU D O 1
ATOM 6349 N N . GLU C 1 11 ? 69.828 5.102 -1.206 1.00 9.83 10 GLU D N 1
ATOM 6350 C CA . GLU C 1 11 ? 69.665 5.999 -2.355 1.00 10.25 10 GLU D CA 1
ATOM 6351 C C . GLU C 1 11 ? 68.302 5.786 -3.026 1.00 10.19 10 GLU D C 1
ATOM 6352 O O . GLU C 1 11 ? 67.873 6.594 -3.850 1.00 10.32 10 GLU D O 1
ATOM 6358 N N . LYS C 1 12 ? 67.643 4.682 -2.677 1.00 10.32 11 LYS D N 1
ATOM 6359 C CA . LYS C 1 12 ? 66.244 4.446 -3.030 1.00 10.41 11 LYS D CA 1
ATOM 6360 C C . LYS C 1 12 ? 65.349 5.272 -2.126 1.00 10.19 11 LYS D C 1
ATOM 6361 O O . LYS C 1 12 ? 65.718 5.562 -0.990 1.00 10.08 11 LYS D O 1
ATOM 6367 N N . GLY C 1 13 ? 64.173 5.638 -2.627 1.00 9.97 12 GLY D N 1
ATOM 6368 C CA . GLY C 1 13 ? 63.201 6.391 -1.844 1.00 9.83 12 GLY D CA 1
ATOM 6369 C C . GLY C 1 13 ? 63.149 7.873 -2.179 1.00 9.86 12 GLY D C 1
ATOM 6370 O O . GLY C 1 13 ? 64.126 8.427 -2.692 1.00 9.90 12 GLY D O 1
ATOM 6371 N N . PRO C 1 14 ? 62.004 8.524 -1.881 1.00 9.70 13 PRO D N 1
ATOM 6372 C CA . PRO C 1 14 ? 61.702 9.913 -2.257 1.00 9.51 13 PRO D CA 1
ATOM 6373 C C . PRO C 1 14 ? 62.367 11.014 -1.407 1.00 9.13 13 PRO D C 1
ATOM 6374 O O . PRO C 1 14 ? 62.631 12.098 -1.922 1.00 8.77 13 PRO D O 1
ATOM 6378 N N . TRP C 1 15 ? 62.625 10.763 -0.124 1.00 8.93 14 TRP D N 1
ATOM 6379 C CA . TRP C 1 15 ? 63.365 11.741 0.683 1.00 8.88 14 TRP D CA 1
ATOM 6380 C C . TRP C 1 15 ? 64.776 11.879 0.124 1.00 8.65 14 TRP D C 1
ATOM 6381 O O . TRP C 1 15 ? 65.399 10.870 -0.216 1.00 8.86 14 TRP D O 1
ATOM 6392 N N . PRO C 1 16 ? 65.282 13.123 0.000 1.00 8.44 15 PRO D N 1
ATOM 6393 C CA . PRO C 1 16 ? 66.602 13.300 -0.630 1.00 8.32 15 PRO D CA 1
ATOM 6394 C C . PRO C 1 16 ? 67.707 12.591 0.162 1.00 8.24 15 PRO D C 1
ATOM 6395 O O . PRO C 1 16 ? 67.807 12.744 1.387 1.00 8.17 15 PRO D O 1
ATOM 6399 N N . SER C 1 17 ? 68.507 11.805 -0.550 1.00 7.96 16 SER D N 1
ATOM 6400 C CA . SER C 1 17 ? 69.449 10.877 0.061 1.00 7.89 16 SER D CA 1
ATOM 6401 C C . SER C 1 17 ? 70.784 11.518 0.444 1.00 7.76 16 SER D C 1
ATOM 6402 O O . SER C 1 17 ? 71.438 12.152 -0.389 1.00 7.70 16 SER D O 1
ATOM 6405 N N . PHE C 1 18 ? 71.180 11.341 1.710 1.00 7.36 17 PHE D N 1
ATOM 6406 C CA . PHE C 1 18 ? 72.515 11.740 2.175 1.00 7.29 17 PHE D CA 1
ATOM 6407 C C . PHE C 1 18 ? 73.640 10.923 1.509 1.00 7.28 17 PHE D C 1
ATOM 6408 O O . PHE C 1 18 ? 74.756 11.423 1.339 1.00 7.15 17 PHE D O 1
ATOM 6416 N N . VAL C 1 19 ? 73.348 9.671 1.151 1.00 7.16 18 VAL D N 1
ATOM 6417 C CA . VAL C 1 19 ? 74.306 8.824 0.428 1.00 7.13 18 VAL D CA 1
ATOM 6418 C C . VAL C 1 19 ? 74.564 9.401 -0.962 1.00 7.10 18 VAL D C 1
ATOM 6419 O O . VAL C 1 19 ? 75.697 9.379 -1.454 1.00 7.26 18 VAL D O 1
ATOM 6423 N N . LYS C 1 20 ? 73.503 9.912 -1.586 1.00 6.99 19 LYS D N 1
ATOM 6424 C CA . LYS C 1 20 ? 73.602 10.604 -2.874 1.00 6.88 19 LYS D CA 1
ATOM 6425 C C . LYS C 1 20 ? 74.413 11.894 -2.704 1.00 6.66 19 LYS D C 1
ATOM 6426 O O . LYS C 1 20 ? 75.140 12.290 -3.606 1.00 6.51 19 LYS D O 1
ATOM 6432 N N . GLU C 1 21 ? 74.325 12.510 -1.521 1.00 6.36 20 GLU D N 1
ATOM 6433 C CA . GLU C 1 21 ? 75.115 13.708 -1.222 1.00 6.30 20 GLU D CA 1
ATOM 6434 C C . GLU C 1 21 ? 76.610 13.404 -1.106 1.00 6.22 20 GLU D C 1
ATOM 6435 O O . GLU C 1 21 ? 77.434 14.173 -1.597 1.00 6.28 20 GLU D O 1
ATOM 6441 N N . ILE C 1 22 ? 76.948 12.290 -0.456 1.00 6.23 21 ILE D N 1
ATOM 6442 C CA . ILE C 1 22 ? 78.347 11.887 -0.261 1.00 6.24 21 ILE D CA 1
ATOM 6443 C C . ILE C 1 22 ? 78.940 11.402 -1.574 1.00 6.33 21 ILE D C 1
ATOM 6444 O O . ILE C 1 22 ? 80.073 11.762 -1.918 1.00 6.33 21 ILE D O 1
ATOM 6449 N N . LYS C 1 23 ? 78.166 10.595 -2.302 1.00 6.63 22 LYS D N 1
ATOM 6450 C CA . LYS C 1 23 ? 78.593 10.057 -3.607 1.00 6.75 22 LYS D CA 1
ATOM 6451 C C . LYS C 1 23 ? 78.862 11.136 -4.648 1.00 6.90 22 LYS D C 1
ATOM 6452 O O . LYS C 1 23 ? 79.792 11.015 -5.435 1.00 6.50 22 LYS D O 1
ATOM 6458 N N . LYS C 1 24 ? 78.046 12.187 -4.651 1.00 7.13 23 LYS D N 1
ATOM 6459 C CA . LYS C 1 24 ? 78.248 13.303 -5.575 1.00 7.23 23 LYS D CA 1
ATOM 6460 C C . LYS C 1 24 ? 79.537 14.050 -5.227 1.00 7.09 23 LYS D C 1
ATOM 6461 O O . LYS C 1 24 ? 80.289 14.441 -6.109 1.00 6.62 23 LYS D O 1
ATOM 6467 N N . THR C 1 25 ? 79.781 14.237 -3.928 1.00 6.94 24 THR D N 1
ATOM 6468 C CA . THR C 1 25 ? 80.952 14.976 -3.446 1.00 7.05 24 THR D CA 1
ATOM 6469 C C . THR C 1 25 ? 82.278 14.326 -3.826 1.00 7.32 24 THR D C 1
ATOM 6470 O O . THR C 1 25 ? 83.176 15.012 -4.307 1.00 7.40 24 THR D O 1
ATOM 6474 N N . ALA C 1 26 ? 82.398 13.016 -3.610 1.00 7.59 25 ALA D N 1
ATOM 6475 C CA . ALA C 1 26 ? 83.600 12.277 -3.998 1.00 7.90 25 ALA D CA 1
ATOM 6476 C C . ALA C 1 26 ? 83.785 12.381 -5.495 1.00 8.30 25 ALA D C 1
ATOM 6477 O O . ALA C 1 26 ? 84.861 12.741 -5.960 1.00 8.11 25 ALA D O 1
ATOM 6479 N N . GLU C 1 27 ? 82.708 12.096 -6.228 1.00 8.94 26 GLU D N 1
ATOM 6480 C CA . GLU C 1 27 ? 82.710 12.048 -7.695 1.00 9.39 26 GLU D CA 1
ATOM 6481 C C . GLU C 1 27 ? 83.054 13.370 -8.376 1.00 9.46 26 GLU D C 1
ATOM 6482 O O . GLU C 1 27 ? 83.613 13.370 -9.461 1.00 8.87 26 GLU D O 1
ATOM 6488 N N . LEU C 1 28 ? 82.718 14.491 -7.741 1.00 9.47 27 LEU D N 1
ATOM 6489 C CA . LEU C 1 28 ? 83.077 15.804 -8.289 1.00 9.69 27 LEU D CA 1
ATOM 6490 C C . LEU C 1 28 ? 84.411 16.338 -7.759 1.00 9.91 27 LEU D C 1
ATOM 6491 O O . LEU C 1 28 ? 85.145 16.986 -8.506 1.00 10.24 27 LEU D O 1
ATOM 6496 N N . MET C 1 29 ? 84.722 16.065 -6.487 1.00 10.14 28 MET D N 1
ATOM 6497 C CA . MET C 1 29 ? 86.025 16.444 -5.909 1.00 10.20 28 MET D CA 1
ATOM 6498 C C . MET C 1 29 ? 87.202 15.776 -6.631 1.00 10.23 28 MET D C 1
ATOM 6499 O O . MET C 1 29 ? 88.211 16.426 -6.929 1.00 10.44 28 MET D O 1
ATOM 6504 N N . GLU C 1 30 ? 87.061 14.479 -6.905 1.00 10.01 29 GLU D N 1
ATOM 6505 C CA . GLU C 1 30 ? 88.080 13.712 -7.607 1.00 10.15 29 GLU D CA 1
ATOM 6506 C C . GLU C 1 30 ? 88.156 14.150 -9.062 1.00 10.05 29 GLU D C 1
ATOM 6507 O O . GLU C 1 30 ? 89.231 14.120 -9.671 1.00 10.64 29 GLU D O 1
ATOM 6513 N N . LYS C 1 31 ? 87.011 14.558 -9.611 1.00 10.09 30 LYS D N 1
ATOM 6514 C CA . LYS C 1 31 ? 86.955 15.129 -10.956 1.00 10.56 30 LYS D CA 1
ATOM 6515 C C . LYS C 1 31 ? 87.774 16.420 -11.006 1.00 10.66 30 LYS D C 1
ATOM 6516 O O . LYS C 1 31 ? 88.551 16.626 -11.931 1.00 10.49 30 LYS D O 1
ATOM 6522 N N . ALA C 1 32 ? 87.614 17.260 -9.982 1.00 10.86 31 ALA D N 1
ATOM 6523 C CA . ALA C 1 32 ? 88.339 18.529 -9.877 1.00 10.92 31 ALA D CA 1
ATOM 6524 C C . ALA C 1 32 ? 89.856 18.336 -9.767 1.00 10.96 31 ALA D C 1
ATOM 6525 O O . ALA C 1 32 ? 90.623 18.988 -10.476 1.00 10.65 31 ALA D O 1
ATOM 6527 N N . ALA C 1 33 ? 90.278 17.434 -8.880 1.00 11.10 32 ALA D N 1
ATOM 6528 C CA . ALA C 1 33 ? 91.702 17.158 -8.667 1.00 11.20 32 ALA D CA 1
ATOM 6529 C C . ALA C 1 33 ? 92.359 16.478 -9.863 1.00 11.21 32 ALA D C 1
ATOM 6530 O O . ALA C 1 33 ? 93.566 16.608 -10.059 1.00 11.02 32 ALA D O 1
ATOM 6532 N N . ALA C 1 34 ? 91.570 15.739 -10.640 1.00 11.55 33 ALA D N 1
ATOM 6533 C CA . ALA C 1 34 ? 92.052 15.154 -11.893 1.00 12.10 33 ALA D CA 1
ATOM 6534 C C . ALA C 1 34 ? 92.128 16.220 -12.985 1.00 12.62 33 ALA D C 1
ATOM 6535 O O . ALA C 1 34 ? 92.951 16.128 -13.897 1.00 11.86 33 ALA D O 1
ATOM 6537 N N . GLU C 1 35 ? 91.269 17.233 -12.876 1.00 13.43 34 GLU D N 1
ATOM 6538 C CA . GLU C 1 35 ? 91.259 18.359 -13.817 1.00 14.18 34 GLU D CA 1
ATOM 6539 C C . GLU C 1 35 ? 92.294 19.427 -13.452 1.00 13.94 34 GLU D C 1
ATOM 6540 O O . GLU C 1 35 ? 92.406 20.442 -14.131 1.00 14.09 34 GLU D O 1
ATOM 6546 N N . GLY C 1 36 ? 93.027 19.206 -12.365 1.00 13.93 35 GLY D N 1
ATOM 6547 C CA . GLY C 1 36 ? 94.086 20.120 -11.947 1.00 13.41 35 GLY D CA 1
ATOM 6548 C C . GLY C 1 36 ? 93.635 21.298 -11.102 1.00 13.20 35 GLY D C 1
ATOM 6549 O O . GLY C 1 36 ? 94.390 22.256 -10.930 1.00 13.08 35 GLY D O 1
ATOM 6550 N N . LYS C 1 37 ? 92.408 21.236 -10.582 1.00 12.79 36 LYS D N 1
ATOM 6551 C CA . LYS C 1 37 ? 91.912 22.251 -9.648 1.00 12.80 36 LYS D CA 1
ATOM 6552 C C . LYS C 1 37 ? 92.663 22.143 -8.325 1.00 12.79 36 LYS D C 1
ATOM 6553 O O . LYS C 1 37 ? 93.081 21.050 -7.933 1.00 12.67 36 LYS D O 1
ATOM 6559 N N . ASP C 1 38 ? 92.833 23.273 -7.640 1.00 12.88 37 ASP D N 1
ATOM 6560 C CA . ASP C 1 38 ? 93.576 23.294 -6.382 1.00 12.84 37 ASP D CA 1
ATOM 6561 C C . ASP C 1 38 ? 92.745 22.668 -5.263 1.00 12.64 37 ASP D C 1
ATOM 6562 O O . ASP C 1 38 ? 92.019 23.361 -4.544 1.00 12.33 37 ASP D O 1
ATOM 6567 N N . VAL C 1 39 ? 92.849 21.346 -5.150 1.00 12.43 38 VAL D N 1
ATOM 6568 C CA . VAL C 1 39 ? 92.058 20.562 -4.199 1.00 12.33 38 VAL D CA 1
ATOM 6569 C C . VAL C 1 39 ? 92.979 19.621 -3.417 1.00 12.20 38 VAL D C 1
ATOM 6570 O O . VAL C 1 39 ? 93.600 18.731 -3.998 1.00 11.92 38 VAL D O 1
ATOM 6574 N N . LYS C 1 40 ? 93.047 19.809 -2.100 1.00 12.13 39 LYS D N 1
ATOM 6575 C CA . LYS C 1 40 ? 94.016 19.090 -1.259 1.00 12.03 39 LYS D CA 1
ATOM 6576 C C . LYS C 1 40 ? 93.548 17.712 -0.772 1.00 11.91 39 LYS D C 1
ATOM 6577 O O . LYS C 1 40 ? 94.369 16.811 -0.583 1.00 12.11 39 LYS D O 1
ATOM 6583 N N . MET C 1 41 ? 92.240 17.550 -0.570 1.00 11.34 40 MET D N 1
ATOM 6584 C CA . MET C 1 41 ? 91.680 16.265 -0.143 1.00 10.97 40 MET D CA 1
ATOM 6585 C C . MET C 1 41 ? 90.592 15.742 -1.080 1.00 10.60 40 MET D C 1
ATOM 6586 O O . MET C 1 41 ? 89.416 15.727 -0.708 1.00 10.72 40 MET D O 1
ATOM 6591 N N . PRO C 1 42 ? 90.977 15.294 -2.293 1.00 10.18 41 PRO D N 1
ATOM 6592 C CA . PRO C 1 42 ? 89.981 14.794 -3.243 1.00 9.97 41 PRO D CA 1
ATOM 6593 C C . PRO C 1 42 ? 89.372 13.465 -2.818 1.00 9.81 41 PRO D C 1
ATOM 6594 O O . PRO C 1 42 ? 88.209 13.194 -3.123 1.00 9.93 41 PRO D O 1
ATOM 6598 N N . LYS C 1 43 ? 90.156 12.659 -2.107 1.00 9.64 42 LYS D N 1
ATOM 6599 C CA . LYS C 1 43 ? 89.730 11.337 -1.656 1.00 9.56 42 LYS D CA 1
ATOM 6600 C C . LYS C 1 43 ? 88.957 11.405 -0.340 1.00 9.47 42 LYS D C 1
ATOM 6601 O O . LYS C 1 43 ? 88.643 10.374 0.269 1.00 9.71 42 LYS D O 1
ATOM 6607 N N . GLY C 1 44 ? 88.638 12.625 0.088 1.00 9.16 43 GLY D N 1
ATOM 6608 C CA . GLY C 1 44 ? 87.966 12.845 1.366 1.00 8.82 43 GLY D CA 1
ATOM 6609 C C . GLY C 1 44 ? 86.625 12.149 1.478 1.00 8.56 43 GLY D C 1
ATOM 6610 O O . GLY C 1 44 ? 86.406 11.360 2.401 1.00 8.87 43 GLY D O 1
ATOM 6611 N N . ALA C 1 45 ? 85.733 12.435 0.532 1.00 8.16 44 ALA D N 1
ATOM 6612 C CA . ALA C 1 45 ? 84.347 11.965 0.599 1.00 7.64 44 ALA D CA 1
ATOM 6613 C C . ALA C 1 45 ? 84.188 10.464 0.351 1.00 7.43 44 ALA D C 1
ATOM 6614 O O . ALA C 1 45 ? 83.377 9.806 1.017 1.00 7.26 44 ALA D O 1
ATOM 6616 N N . ARG C 1 46 ? 84.955 9.926 -0.601 1.00 7.04 45 ARG D N 1
ATOM 6617 C CA . ARG C 1 46 ? 84.908 8.491 -0.890 1.00 7.01 45 ARG D CA 1
ATOM 6618 C C . ARG C 1 46 ? 85.387 7.666 0.306 1.00 6.78 45 ARG D C 1
ATOM 6619 O O . ARG C 1 46 ? 84.774 6.656 0.656 1.00 6.84 45 ARG D O 1
ATOM 6627 N N . GLY C 1 47 ? 86.473 8.112 0.935 1.00 6.62 46 GLY D N 1
ATOM 6628 C CA . GLY C 1 47 ? 86.961 7.503 2.171 1.00 6.46 46 GLY D CA 1
ATOM 6629 C C . GLY C 1 47 ? 85.880 7.458 3.236 1.00 6.34 46 GLY D C 1
ATOM 6630 O O . GLY C 1 47 ? 85.692 6.431 3.894 1.00 6.41 46 GLY D O 1
ATOM 6631 N N . LEU C 1 48 ? 85.161 8.570 3.390 1.00 6.18 47 LEU D N 1
ATOM 6632 C CA . LEU C 1 48 ? 84.045 8.663 4.340 1.00 6.17 47 LEU D CA 1
ATOM 6633 C C . LEU C 1 48 ? 82.970 7.630 3.982 1.00 6.05 47 LEU D C 1
ATOM 6634 O O . LEU C 1 48 ? 82.540 6.853 4.834 1.00 5.96 47 LEU D O 1
ATOM 6639 N N . LEU C 1 49 ? 82.578 7.612 2.708 1.00 5.99 48 LEU D N 1
ATOM 6640 C CA . LEU C 1 49 ? 81.630 6.629 2.169 1.00 5.90 48 LEU D CA 1
ATOM 6641 C C . LEU C 1 49 ? 82.033 5.181 2.481 1.00 5.86 48 LEU D C 1
ATOM 6642 O O . LEU C 1 49 ? 81.197 4.378 2.902 1.00 5.62 48 LEU D O 1
ATOM 6647 N N . LYS C 1 50 ? 83.307 4.858 2.240 1.00 5.96 49 LYS D N 1
ATOM 6648 C CA . LYS C 1 50 ? 83.842 3.517 2.493 1.00 6.01 49 LYS D CA 1
ATOM 6649 C C . LYS C 1 50 ? 83.789 3.142 3.977 1.00 6.05 49 LYS D C 1
ATOM 6650 O O . LYS C 1 50 ? 83.387 2.022 4.324 1.00 5.81 49 LYS D O 1
ATOM 6656 N N . GLN C 1 51 ? 84.196 4.078 4.838 1.00 6.22 50 GLN D N 1
ATOM 6657 C CA . GLN C 1 51 ? 84.118 3.882 6.290 1.00 6.41 50 GLN D CA 1
ATOM 6658 C C . GLN C 1 51 ? 82.679 3.658 6.741 1.00 6.62 50 GLN D C 1
ATOM 6659 O O . GLN C 1 51 ? 82.405 2.705 7.479 1.00 6.65 50 GLN D O 1
ATOM 6665 N N . LEU C 1 52 ? 81.770 4.523 6.288 1.00 6.78 51 LEU D N 1
ATOM 6666 C CA . LEU C 1 52 ? 80.359 4.412 6.655 1.00 6.94 51 LEU D CA 1
ATOM 6667 C C . LEU C 1 52 ? 79.758 3.061 6.243 1.00 7.09 51 LEU D C 1
ATOM 6668 O O . LEU C 1 52 ? 78.922 2.507 6.959 1.00 7.10 51 LEU D O 1
ATOM 6673 N N . GLU C 1 53 ? 80.202 2.528 5.107 1.00 7.19 52 GLU D N 1
ATOM 6674 C CA . GLU C 1 53 ? 79.782 1.200 4.658 1.00 7.50 52 GLU D CA 1
ATOM 6675 C C . GLU C 1 53 ? 80.219 0.093 5.631 1.00 7.75 52 GLU D C 1
ATOM 6676 O O . GLU C 1 53 ? 79.443 -0.822 5.925 1.00 8.12 52 GLU D O 1
ATOM 6682 N N . I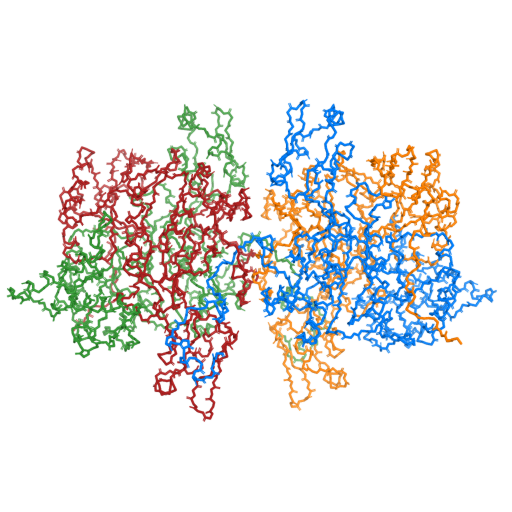LE C 1 54 ? 81.452 0.188 6.131 1.00 7.92 53 ILE D N 1
ATOM 6683 C CA . ILE C 1 54 ? 81.985 -0.766 7.114 1.00 8.12 53 ILE D CA 1
ATOM 6684 C C . ILE C 1 54 ? 81.246 -0.617 8.437 1.00 8.40 53 ILE D C 1
ATOM 6685 O O . ILE C 1 54 ? 80.908 -1.610 9.086 1.00 8.42 53 ILE D O 1
ATOM 6690 N N . SER C 1 55 ? 80.999 0.639 8.811 1.00 8.57 54 SER D N 1
ATOM 6691 C CA . SER C 1 55 ? 80.202 0.991 9.972 1.00 8.89 54 SER D CA 1
ATOM 6692 C C . SER C 1 55 ? 78.818 0.341 9.922 1.00 8.99 54 SER D C 1
ATOM 6693 O O . SER C 1 55 ? 78.349 -0.203 10.927 1.00 9.14 54 SER D O 1
ATOM 6696 N N . TYR C 1 56 ? 78.174 0.406 8.757 1.00 8.92 55 TYR D N 1
ATOM 6697 C CA . TYR C 1 56 ? 76.853 -0.193 8.540 1.00 9.06 55 TYR D CA 1
ATOM 6698 C C . TYR C 1 56 ? 76.864 -1.711 8.709 1.00 9.22 55 TYR D C 1
ATOM 6699 O O . TYR C 1 56 ? 75.928 -2.294 9.263 1.00 9.50 55 TYR D O 1
ATOM 6708 N N . LYS C 1 57 ? 77.934 -2.336 8.229 1.00 9.46 56 LYS D N 1
ATOM 6709 C CA . LYS C 1 57 ? 78.134 -3.773 8.334 1.00 9.37 56 LYS D CA 1
ATOM 6710 C C . LYS C 1 57 ? 78.372 -4.170 9.787 1.00 9.10 56 LYS D C 1
ATOM 6711 O O . LYS C 1 57 ? 77.756 -5.110 10.296 1.00 8.71 56 LYS D O 1
ATOM 6717 N N . ASP C 1 58 ? 79.266 -3.439 10.445 1.00 9.01 57 ASP D N 1
ATOM 6718 C CA . ASP C 1 58 ? 79.635 -3.729 11.823 1.00 9.26 57 ASP D CA 1
ATOM 6719 C C . ASP C 1 58 ? 78.566 -3.268 12.804 1.00 9.45 57 ASP D C 1
ATOM 6720 O O . ASP C 1 58 ? 78.557 -3.706 13.956 1.00 9.99 57 ASP D O 1
ATOM 6725 N N . LYS C 1 59 ? 77.662 -2.403 12.338 1.00 9.52 58 LYS D N 1
ATOM 6726 C CA . LYS C 1 59 ? 76.684 -1.711 13.196 1.00 9.88 58 LYS D CA 1
ATOM 6727 C C . LYS C 1 59 ? 77.370 -0.978 14.358 1.00 10.31 58 LYS D C 1
ATOM 6728 O O . LYS C 1 59 ? 76.938 -1.074 15.514 1.00 9.99 58 LYS D O 1
ATOM 6734 N N . LYS C 1 60 ? 78.444 -0.259 14.041 1.00 10.70 59 LYS D N 1
ATOM 6735 C CA . LYS C 1 60 ? 79.162 0.562 15.021 1.00 11.31 59 LYS D CA 1
ATOM 6736 C C . LYS C 1 60 ? 79.993 1.633 14.318 1.00 11.04 59 LYS D C 1
ATOM 6737 O O . LYS C 1 60 ? 80.328 1.490 13.148 1.00 10.67 59 LYS D O 1
ATOM 6743 N N . THR C 1 61 ? 80.301 2.708 15.038 1.00 10.95 60 THR D N 1
ATOM 6744 C CA . THR C 1 61 ? 81.161 3.783 14.541 1.00 10.77 60 THR D CA 1
ATOM 6745 C C . THR C 1 61 ? 82.586 3.275 14.348 1.00 11.03 60 THR D C 1
ATOM 6746 O O . THR C 1 61 ? 82.979 2.267 14.949 1.00 10.93 60 THR D O 1
ATOM 6750 N N . HIS C 1 62 ? 83.347 3.955 13.494 1.00 11.03 61 HIS D N 1
ATOM 6751 C CA . HIS C 1 62 ? 84.772 3.658 13.347 1.00 11.26 61 HIS D CA 1
ATOM 6752 C C . HIS C 1 62 ? 85.655 4.873 13.631 1.00 11.68 61 HIS D C 1
ATOM 6753 O O . HIS C 1 62 ? 86.838 4.901 13.284 1.00 11.81 61 HIS D O 1
ATOM 6760 N N . TRP C 1 63 ? 85.061 5.865 14.288 1.00 12.00 62 TRP D N 1
ATOM 6761 C CA . TRP C 1 63 ? 85.780 7.036 14.761 1.00 12.49 62 TRP D CA 1
ATOM 6762 C C . TRP C 1 63 ? 86.200 6.819 16.208 1.00 13.29 62 TRP D C 1
ATOM 6763 O O . TRP C 1 63 ? 85.483 6.176 16.982 1.00 13.25 62 TRP D O 1
ATOM 6774 N N . LYS C 1 64 ? 87.362 7.355 16.562 1.00 14.36 63 LYS D N 1
ATOM 6775 C CA . LYS C 1 64 ? 87.855 7.291 17.931 1.00 15.57 63 LYS D CA 1
ATOM 6776 C C . LYS C 1 64 ? 88.093 8.701 18.466 1.00 16.45 63 LYS D C 1
ATOM 6777 O O . LYS C 1 64 ? 87.915 9.680 17.735 1.00 16.31 63 LYS D O 1
ATOM 6783 N N . HIS C 1 65 ? 88.469 8.798 19.743 1.00 17.25 64 HIS D N 1
ATOM 6784 C CA . HIS C 1 65 ? 88.893 10.069 20.335 1.00 18.20 64 HIS D CA 1
ATOM 6785 C C . HIS C 1 65 ? 90.049 10.677 19.545 1.00 19.41 64 HIS D C 1
ATOM 6786 O O . HIS C 1 65 ? 91.047 10.003 19.276 1.00 19.64 64 HIS D O 1
ATOM 6793 N N . GLY C 1 66 ? 89.903 11.947 19.172 1.00 20.71 65 GLY D N 1
ATOM 6794 C CA . GLY C 1 66 ? 90.916 12.637 18.373 1.00 22.00 65 GLY D CA 1
ATOM 6795 C C . GLY C 1 66 ? 91.704 13.674 19.151 1.00 22.81 65 GLY D C 1
ATOM 6796 O O . GLY C 1 66 ? 91.248 14.163 20.183 1.00 22.97 65 GLY D O 1
ATOM 6797 N N . GLY C 1 67 ? 92.888 14.016 18.642 1.00 24.06 66 GLY D N 1
ATOM 6798 C CA . GLY C 1 67 ? 93.734 15.041 19.259 1.00 24.36 66 GLY D CA 1
ATOM 6799 C C . GLY C 1 67 ? 93.042 16.388 19.414 1.00 25.10 66 GLY D C 1
ATOM 6800 O O . GLY C 1 67 ? 92.001 16.645 18.793 1.00 25.92 66 GLY D O 1
ATOM 6801 N N . ILE C 1 68 ? 93.599 17.241 20.271 1.00 24.29 67 ILE D N 1
ATOM 6802 C CA . ILE C 1 68 ? 93.182 18.637 20.327 1.00 22.65 67 ILE D CA 1
ATOM 6803 C C . ILE C 1 68 ? 93.856 19.350 19.152 1.00 21.61 67 ILE D C 1
ATOM 6804 O O . ILE C 1 68 ? 95.087 19.408 19.067 1.00 20.86 67 ILE D O 1
ATOM 6809 N N . VAL C 1 69 ? 93.035 19.857 18.237 1.00 20.13 68 VAL D N 1
ATOM 6810 C CA . VAL C 1 69 ? 93.517 20.515 17.029 1.00 19.45 68 VAL D CA 1
ATOM 6811 C C . VAL C 1 69 ? 92.692 21.792 16.806 1.00 18.76 68 VAL D C 1
ATOM 6812 O O . VAL C 1 69 ? 91.471 21.793 16.987 1.00 18.59 68 VAL D O 1
ATOM 6816 N N . SER C 1 70 ? 93.372 22.884 16.461 1.00 17.64 69 SER D N 1
ATOM 6817 C CA . SER C 1 70 ? 92.724 24.192 16.311 1.00 16.89 69 SER D CA 1
ATOM 6818 C C . SER C 1 70 ? 93.437 25.074 15.288 1.00 16.55 69 SER D C 1
ATOM 6819 O O . SER C 1 70 ? 94.472 24.689 14.727 1.00 15.63 69 SER D O 1
ATOM 6822 N N . VAL C 1 71 ? 92.875 26.254 15.038 1.00 15.57 70 VAL D N 1
ATOM 6823 C CA . VAL C 1 71 ? 93.575 27.262 14.252 1.00 15.09 70 VAL D CA 1
ATOM 6824 C C . VAL C 1 71 ? 94.385 28.141 15.202 1.00 14.69 70 VAL D C 1
ATOM 6825 O O . VAL C 1 71 ? 94.157 28.131 16.413 1.00 14.40 70 VAL D O 1
ATOM 6829 N N . VAL C 1 72 ? 95.344 28.878 14.650 1.00 14.09 71 VAL D N 1
ATOM 6830 C CA . VAL C 1 72 ? 96.204 29.748 15.449 1.00 13.87 71 VAL D CA 1
ATOM 6831 C C . VAL C 1 72 ? 95.417 30.951 15.960 1.00 13.80 71 VAL D C 1
ATOM 6832 O O . VAL C 1 72 ? 94.693 31.599 15.199 1.00 14.54 71 VAL D O 1
ATOM 6836 N N . GLY C 1 73 ? 95.555 31.227 17.254 1.00 12.95 72 GLY D N 1
ATOM 6837 C CA . GLY C 1 73 ? 94.916 32.380 17.878 1.00 12.22 72 GLY D CA 1
ATOM 6838 C C . GLY C 1 73 ? 93.627 32.035 18.610 1.00 11.82 72 GLY D C 1
ATOM 6839 O O . GLY C 1 73 ? 93.161 32.816 19.436 1.00 11.65 72 GLY D O 1
ATOM 6840 N N . TYR C 1 74 ? 93.058 30.870 18.291 1.00 11.41 73 TYR D N 1
ATOM 6841 C CA . TYR C 1 74 ? 91.789 30.411 18.853 1.00 11.49 73 TYR D CA 1
ATOM 6842 C C . TYR C 1 74 ? 91.979 29.118 19.635 1.00 11.71 73 TYR D C 1
ATOM 6843 O O . TYR C 1 74 ? 92.967 28.410 19.447 1.00 12.20 73 TYR D O 1
ATOM 6852 N N . GLY C 1 75 ? 91.023 28.807 20.505 1.00 12.24 74 GLY D N 1
ATOM 6853 C CA . GLY C 1 75 ? 91.028 27.544 21.231 1.00 12.29 74 GLY D CA 1
ATOM 6854 C C . GLY C 1 75 ? 89.817 26.676 20.940 1.00 12.54 74 GLY D C 1
ATOM 6855 O O . GLY C 1 75 ? 89.760 25.525 21.367 1.00 12.86 74 GLY D O 1
ATOM 6856 N N . GLY C 1 76 ? 88.838 27.229 20.229 1.00 12.54 75 GLY D N 1
ATOM 6857 C CA . GLY C 1 76 ? 87.592 26.517 19.933 1.00 12.26 75 GLY D CA 1
ATOM 6858 C C . GLY C 1 76 ? 87.117 26.745 18.510 1.00 12.38 75 GLY D C 1
ATOM 6859 O O . GLY C 1 76 ? 87.603 27.647 17.817 1.00 11.46 75 GLY D O 1
ATOM 6860 N N . GLY C 1 77 ? 86.161 25.926 18.078 1.00 12.58 76 GLY D N 1
ATOM 6861 C CA . GLY C 1 77 ? 85.656 25.990 16.704 1.00 12.78 76 GLY D CA 1
ATOM 6862 C C . GLY C 1 77 ? 86.060 24.854 15.774 1.00 12.74 76 GLY D C 1
ATOM 6863 O O . GLY C 1 77 ? 85.421 24.648 14.739 1.00 12.94 76 GLY D O 1
ATOM 6864 N N . VAL C 1 78 ? 87.118 24.124 16.129 1.00 12.57 77 VAL D N 1
ATOM 6865 C CA . VAL C 1 78 ? 87.561 22.961 15.347 1.00 12.85 77 VAL D CA 1
ATOM 6866 C C . VAL C 1 78 ? 87.537 21.677 16.185 1.00 13.41 77 VAL D C 1
ATOM 6867 O O . VAL C 1 78 ? 88.170 21.602 17.240 1.00 13.84 77 VAL D O 1
ATOM 6871 N N . ILE C 1 79 ? 86.801 20.675 15.711 1.00 13.72 78 ILE D N 1
ATOM 6872 C CA . ILE C 1 79 ? 86.691 19.399 16.416 1.00 14.32 78 ILE D CA 1
ATOM 6873 C C . ILE C 1 79 ? 87.547 18.335 15.736 1.00 14.70 78 ILE D C 1
ATOM 6874 O O . ILE C 1 79 ? 87.256 17.926 14.606 1.00 15.12 78 ILE D O 1
ATOM 6879 N N . GLY C 1 80 ? 88.594 17.895 16.435 1.00 14.80 79 GLY D N 1
ATOM 6880 C CA . GLY C 1 80 ? 89.514 16.877 15.924 1.00 14.59 79 GLY D CA 1
ATOM 6881 C C . GLY C 1 80 ? 88.880 15.500 15.865 1.00 14.76 79 GLY D C 1
ATOM 6882 O O . GLY C 1 80 ? 88.272 15.038 16.837 1.00 13.88 79 GLY D O 1
ATOM 6883 N N . ARG C 1 81 ? 89.009 14.846 14.717 1.00 14.74 80 ARG D N 1
ATOM 6884 C CA . ARG C 1 81 ? 88.445 13.517 14.546 1.00 15.62 80 ARG D CA 1
ATOM 6885 C C . ARG C 1 81 ? 89.438 12.548 13.898 1.00 16.46 80 ARG D C 1
ATOM 6886 O O . ARG C 1 81 ? 90.036 12.842 12.857 1.00 16.26 80 ARG D O 1
ATOM 6894 N N . TYR C 1 82 ? 89.606 11.401 14.551 1.00 17.79 81 TYR D N 1
ATOM 6895 C CA . TYR C 1 82 ? 90.531 10.348 14.135 1.00 18.57 81 TYR D CA 1
ATOM 6896 C C . TYR C 1 82 ? 89.778 9.059 13.787 1.00 18.14 81 TYR D C 1
ATOM 6897 O O . TYR C 1 82 ? 88.934 8.592 14.561 1.00 18.20 81 TYR D O 1
ATOM 6906 N N . SER C 1 83 ? 90.081 8.494 12.623 1.00 17.74 82 SER D N 1
ATOM 6907 C CA . SER C 1 83 ? 89.529 7.200 12.228 1.00 17.28 82 SER D CA 1
ATOM 6908 C C . SER C 1 83 ? 90.390 6.064 12.777 1.00 17.18 82 SER D C 1
ATOM 6909 O O . SER C 1 83 ? 91.617 6.171 12.809 1.00 17.29 82 SER D O 1
ATOM 6912 N N . ASP C 1 84 ? 89.746 4.980 13.209 1.00 17.18 83 ASP D N 1
ATOM 6913 C CA . ASP C 1 84 ? 90.475 3.783 13.653 1.00 16.92 83 ASP D CA 1
ATOM 6914 C C . ASP C 1 84 ? 90.731 2.809 12.500 1.00 16.82 83 ASP D C 1
ATOM 6915 O O . ASP C 1 84 ? 91.364 1.769 12.681 1.00 16.78 83 ASP D O 1
ATOM 6920 N N . LEU C 1 85 ? 90.219 3.154 11.321 1.00 16.52 84 LEU D N 1
ATOM 6921 C CA . LEU C 1 85 ? 90.552 2.450 10.093 1.00 16.90 84 LEU D CA 1
ATOM 6922 C C . LEU C 1 85 ? 91.546 3.310 9.314 1.00 16.88 84 LEU D C 1
ATOM 6923 O O . LEU C 1 85 ? 91.536 3.326 8.080 1.00 16.89 84 LEU D O 1
ATOM 6928 N N . GLY C 1 86 ? 92.400 4.016 10.058 1.00 17.06 85 GLY D N 1
ATOM 6929 C CA . GLY C 1 86 ? 93.359 4.977 9.503 1.00 18.53 85 GLY D CA 1
ATOM 6930 C C . GLY C 1 86 ? 94.381 4.410 8.534 1.00 18.99 85 GLY D C 1
ATOM 6931 O O . GLY C 1 86 ? 94.857 5.122 7.646 1.00 19.97 85 GLY D O 1
ATOM 6932 N N . GLU C 1 87 ? 94.727 3.134 8.699 1.00 19.39 86 GLU D N 1
ATOM 6933 C CA . GLU C 1 87 ? 95.684 2.482 7.798 1.00 19.73 86 GLU D CA 1
ATOM 6934 C C . GLU C 1 87 ? 95.018 1.877 6.561 1.00 18.81 86 GLU D C 1
ATOM 6935 O O . GLU C 1 87 ? 95.575 1.932 5.470 1.00 17.80 86 GLU D O 1
ATOM 6941 N N . GLN C 1 88 ? 93.822 1.318 6.744 1.00 17.96 87 GLN D N 1
ATOM 6942 C CA . GLN C 1 88 ? 93.042 0.752 5.645 1.00 17.05 87 GLN D CA 1
ATOM 6943 C C . GLN C 1 88 ? 92.466 1.852 4.753 1.00 16.33 87 GLN D C 1
ATOM 6944 O O . GLN C 1 88 ? 92.416 1.700 3.531 1.00 15.67 87 GLN D O 1
ATOM 6950 N N . ILE C 1 89 ? 92.022 2.948 5.375 1.00 15.45 88 ILE D N 1
ATOM 6951 C CA . ILE C 1 89 ? 91.531 4.125 4.653 1.00 15.09 88 ILE D CA 1
ATOM 6952 C C . ILE C 1 89 ? 92.313 5.373 5.080 1.00 14.81 88 ILE D C 1
ATOM 6953 O O . ILE C 1 89 ? 91.868 6.111 5.963 1.00 14.85 88 ILE D O 1
ATOM 6958 N N . PRO C 1 90 ? 93.484 5.611 4.457 1.00 14.89 89 PRO D N 1
ATOM 6959 C CA . PRO C 1 90 ? 94.359 6.737 4.802 1.00 14.81 89 PRO D CA 1
ATOM 6960 C C . PRO C 1 90 ? 93.714 8.117 4.669 1.00 14.69 89 PRO D C 1
ATOM 6961 O O . PRO C 1 90 ? 94.021 9.007 5.459 1.00 14.75 89 PRO D O 1
ATOM 6965 N N . GLU C 1 91 ? 92.828 8.284 3.690 1.00 14.58 90 GLU D N 1
ATOM 6966 C CA . GLU C 1 91 ? 92.216 9.586 3.407 1.00 14.68 90 GLU D CA 1
ATOM 6967 C C . GLU C 1 91 ? 91.323 10.124 4.528 1.00 14.65 90 GLU D C 1
ATOM 6968 O O . GLU C 1 91 ? 91.081 11.331 4.592 1.00 14.38 90 GLU D O 1
ATOM 6974 N N . VAL C 1 92 ? 90.837 9.246 5.403 1.00 14.80 91 VAL D N 1
ATOM 6975 C CA . VAL C 1 92 ? 90.093 9.708 6.579 1.00 15.53 91 VAL D CA 1
ATOM 6976 C C . VAL C 1 92 ? 90.839 9.509 7.905 1.00 15.81 91 VAL D C 1
ATOM 6977 O O . VAL C 1 92 ? 90.229 9.604 8.968 1.00 14.74 91 VAL D O 1
ATOM 6981 N N . GLU C 1 93 ? 92.147 9.240 7.837 1.00 15.95 92 GLU D N 1
ATOM 6982 C CA . GLU C 1 93 ? 92.981 9.126 9.046 1.00 16.52 92 GLU D CA 1
ATOM 6983 C C . GLU C 1 93 ? 92.767 10.342 9.955 1.00 16.34 92 GLU D C 1
ATOM 6984 O O . GLU C 1 93 ? 92.555 10.207 11.163 1.00 16.74 92 GLU D O 1
ATOM 6990 N N . HIS C 1 94 ? 92.845 11.523 9.346 1.00 16.39 93 HIS D N 1
ATOM 6991 C CA . HIS C 1 94 ? 92.429 12.779 9.953 1.00 15.75 93 HIS D CA 1
ATOM 6992 C C . HIS C 1 94 ? 91.157 13.217 9.234 1.00 14.35 93 HIS D C 1
ATOM 6993 O O . HIS C 1 94 ? 91.093 13.186 8.003 1.00 13.28 93 HIS D O 1
ATOM 7000 N N . PHE C 1 95 ? 90.141 13.619 9.990 1.00 12.89 94 PHE D N 1
ATOM 7001 C CA . PHE C 1 95 ? 88.896 14.084 9.379 1.00 12.14 94 PHE D CA 1
ATOM 7002 C C . PHE C 1 95 ? 88.185 15.084 10.289 1.00 11.68 94 PHE D C 1
ATOM 7003 O O . PHE C 1 95 ? 87.102 14.810 10.816 1.00 11.53 94 PHE D O 1
ATOM 7011 N N . HIS C 1 96 ? 88.806 16.250 10.454 1.00 10.93 95 HIS D N 1
ATOM 7012 C CA . HIS C 1 96 ? 88.355 17.242 11.426 1.00 10.59 95 HIS D CA 1
ATOM 7013 C C . HIS C 1 96 ? 87.212 18.111 10.896 1.00 10.23 95 HIS D C 1
ATOM 7014 O O . HIS C 1 96 ? 87.141 18.384 9.691 1.00 9.87 95 HIS D O 1
ATOM 7021 N N . THR C 1 97 ? 86.316 18.522 11.800 1.00 9.83 96 THR D N 1
ATOM 7022 C CA . THR C 1 97 ? 85.271 19.498 11.473 1.00 9.61 96 THR D CA 1
ATOM 7023 C C . THR C 1 97 ? 85.697 20.918 11.817 1.00 9.43 96 THR D C 1
ATOM 7024 O O . THR C 1 97 ? 86.403 21.152 12.803 1.00 9.56 96 THR D O 1
ATOM 7028 N N . MET C 1 98 ? 85.257 21.859 10.990 1.00 9.09 97 MET D N 1
ATOM 7029 C CA . MET C 1 98 ? 85.374 23.276 11.288 1.00 8.74 97 MET D CA 1
ATOM 7030 C C . MET C 1 98 ? 83.964 23.840 11.394 1.00 8.52 97 MET D C 1
ATOM 7031 O O . MET C 1 98 ? 83.146 23.659 10.485 1.00 8.64 97 MET D O 1
ATOM 7036 N N . ARG C 1 99 ? 83.678 24.499 12.514 1.00 8.05 98 ARG D N 1
ATOM 7037 C CA . ARG C 1 99 ? 82.391 25.151 12.716 1.00 7.91 98 ARG D CA 1
ATOM 7038 C C . ARG C 1 99 ? 82.509 26.595 12.307 1.00 7.99 98 ARG D C 1
ATOM 7039 O O . ARG C 1 99 ? 83.283 27.347 12.891 1.00 8.04 98 ARG D O 1
ATOM 7047 N N . ILE C 1 100 ? 81.748 26.975 11.288 1.00 8.32 99 ILE D N 1
ATOM 7048 C CA . ILE C 1 100 ? 81.816 28.324 10.746 1.00 8.37 99 ILE D CA 1
ATOM 7049 C C . ILE C 1 100 ? 80.555 29.087 11.119 1.00 8.55 99 ILE D C 1
ATOM 7050 O O . ILE C 1 100 ? 79.444 28.634 10.838 1.00 8.75 99 ILE D O 1
ATOM 7055 N N . ASN C 1 101 ? 80.743 30.238 11.759 1.00 8.77 100 ASN D N 1
ATOM 7056 C CA . ASN C 1 101 ? 79.644 31.058 12.262 1.00 9.08 100 ASN D CA 1
ATOM 7057 C C . ASN C 1 101 ? 78.642 31.454 11.170 1.00 9.35 100 ASN D C 1
ATOM 7058 O O . ASN C 1 101 ? 79.006 32.086 10.181 1.00 8.90 100 ASN D O 1
ATOM 7063 N N . GLN C 1 102 ? 77.377 31.080 11.353 1.00 9.28 101 GLN D N 1
ATOM 7064 C CA . GLN C 1 102 ? 76.337 31.468 10.397 1.00 9.63 101 GLN D CA 1
ATOM 7065 C C . GLN C 1 102 ? 75.952 32.947 10.584 1.00 9.83 101 GLN D C 1
ATOM 7066 O O . GLN C 1 102 ? 76.071 33.490 11.696 1.00 10.14 101 GLN D O 1
ATOM 7072 N N . PRO C 1 103 ? 75.480 33.604 9.508 1.00 9.78 102 PRO D N 1
ATOM 7073 C CA . PRO C 1 103 ? 74.858 34.919 9.700 1.00 9.82 102 PRO D CA 1
ATOM 7074 C C . PRO C 1 103 ? 73.559 34.735 10.478 1.00 9.64 102 PRO D C 1
ATOM 7075 O O . PRO C 1 103 ? 72.951 33.669 10.400 1.00 9.79 102 PRO D O 1
ATOM 7079 N N . SER C 1 104 ? 73.133 35.753 11.219 1.00 9.72 103 SER D N 1
ATOM 7080 C CA . SER C 1 104 ? 71.921 35.640 12.044 1.00 9.85 103 SER D CA 1
ATOM 7081 C C . SER C 1 104 ? 70.725 35.217 11.187 1.00 9.83 103 SER D C 1
ATOM 7082 O O . SER C 1 104 ? 70.519 35.750 10.096 1.00 9.32 103 SER D O 1
ATOM 7085 N N . GLY C 1 105 ? 69.953 34.253 11.687 1.00 9.76 104 GLY D N 1
ATOM 7086 C CA . GLY C 1 105 ? 68.756 33.767 10.995 1.00 9.89 104 GLY D CA 1
ATOM 7087 C C . GLY C 1 105 ? 69.040 32.952 9.745 1.00 9.97 104 GLY D C 1
ATOM 7088 O O . GLY C 1 105 ? 68.135 32.694 8.946 1.00 10.07 104 GLY D O 1
ATOM 7089 N N . TRP C 1 106 ? 70.297 32.544 9.581 1.00 10.01 105 TRP D N 1
ATOM 7090 C CA . TRP C 1 106 ? 70.754 31.756 8.423 1.00 10.16 105 TRP D CA 1
ATOM 7091 C C . TRP C 1 106 ? 70.385 32.393 7.072 1.00 10.29 105 TRP D C 1
ATOM 7092 O O . TRP C 1 106 ? 70.126 31.686 6.099 1.00 10.74 105 TRP D O 1
ATOM 7103 N N . PHE C 1 107 ? 70.369 33.725 7.026 1.00 10.23 106 PHE D N 1
ATOM 7104 C CA . PHE C 1 107 ? 70.137 34.462 5.785 1.00 10.20 106 PHE D CA 1
ATOM 7105 C C . PHE C 1 107 ? 71.436 34.610 5.015 1.00 10.25 106 PHE D C 1
ATOM 7106 O O . PHE C 1 107 ? 72.452 35.020 5.582 1.00 10.21 106 PHE D O 1
ATOM 7114 N N . TYR C 1 108 ? 71.393 34.288 3.723 1.00 9.97 107 TYR D N 1
ATOM 7115 C CA . TYR C 1 108 ? 72.578 34.315 2.882 1.00 10.07 107 TYR D CA 1
ATOM 7116 C C . TYR C 1 108 ? 72.332 35.043 1.573 1.00 9.82 107 TYR D C 1
ATOM 7117 O O . TYR C 1 108 ? 71.214 35.056 1.054 1.00 9.57 107 TYR D O 1
ATOM 7126 N N . SER C 1 109 ? 73.397 35.645 1.054 1.00 9.86 108 SER D N 1
ATOM 7127 C CA . SER C 1 109 ? 73.464 36.017 -0.345 1.00 9.83 108 SER D CA 1
ATOM 7128 C C . SER C 1 109 ? 74.188 34.884 -1.053 1.00 9.86 108 SER D C 1
ATOM 7129 O O . SER C 1 109 ? 74.970 34.158 -0.433 1.00 9.97 108 SER D O 1
ATOM 7132 N N . THR C 1 110 ? 73.933 34.732 -2.349 1.00 9.45 109 THR D N 1
ATOM 7133 C CA . THR C 1 110 ? 74.561 33.666 -3.120 1.00 9.47 109 THR D CA 1
ATOM 7134 C C . THR C 1 110 ? 76.083 33.821 -3.175 1.00 9.70 109 THR D C 1
ATOM 7135 O O . THR C 1 110 ? 76.808 32.825 -3.153 1.00 9.90 109 THR D O 1
ATOM 7139 N N . LYS C 1 111 ? 76.552 35.069 -3.227 1.00 9.68 110 LYS D N 1
ATOM 7140 C CA . LYS C 1 111 ? 77.983 35.373 -3.175 1.00 9.65 110 LYS D CA 1
ATOM 7141 C C . LYS C 1 111 ? 78.642 34.814 -1.905 1.00 9.62 110 LYS D C 1
ATOM 7142 O O . LYS C 1 111 ? 79.691 34.169 -1.981 1.00 9.73 110 LYS D O 1
ATOM 7148 N N . ALA C 1 112 ? 78.021 35.056 -0.752 1.00 9.25 111 ALA D N 1
ATOM 7149 C CA . ALA C 1 112 ? 78.555 34.603 0.533 1.00 9.22 111 ALA D CA 1
ATOM 7150 C C . ALA C 1 112 ? 78.749 33.090 0.564 1.00 9.09 111 ALA D C 1
ATOM 7151 O O . ALA C 1 112 ? 79.828 32.606 0.928 1.00 9.12 111 ALA D O 1
ATOM 7153 N N . LEU C 1 113 ? 77.700 32.363 0.172 1.00 8.80 112 LEU D N 1
ATOM 7154 C CA . LEU C 1 113 ? 77.729 30.903 0.088 1.00 8.43 112 LEU D CA 1
ATOM 7155 C C . LEU C 1 113 ? 78.813 30.375 -0.853 1.00 8.36 112 LEU D C 1
ATOM 7156 O O . LEU C 1 113 ? 79.531 29.433 -0.515 1.00 7.95 112 LEU D O 1
ATOM 7161 N N . ARG C 1 114 ? 78.935 30.982 -2.029 1.00 8.46 113 ARG D N 1
ATOM 7162 C CA . ARG C 1 114 ? 79.910 30.520 -3.017 1.00 8.70 113 ARG D CA 1
ATOM 7163 C C . ARG C 1 114 ? 81.349 30.639 -2.506 1.00 9.09 113 ARG D C 1
ATOM 7164 O O . ARG C 1 114 ? 82.182 29.769 -2.772 1.00 9.55 113 ARG D O 1
ATOM 7172 N N . GLY C 1 115 ? 81.625 31.704 -1.755 1.00 9.38 114 GLY D N 1
ATOM 7173 C CA . GLY C 1 115 ? 82.938 31.901 -1.139 1.00 9.53 114 GLY D CA 1
ATOM 7174 C C . GLY C 1 115 ? 83.272 30.747 -0.213 1.00 9.34 114 GLY D C 1
ATOM 7175 O O . GLY C 1 115 ? 84.398 30.244 -0.195 1.00 9.16 114 GLY D O 1
ATOM 7176 N N . LEU C 1 116 ? 82.271 30.311 0.539 1.00 9.52 115 LEU D N 1
ATOM 7177 C CA . LEU C 1 116 ? 82.431 29.183 1.453 1.00 9.64 115 LEU D CA 1
ATOM 7178 C C . LEU C 1 116 ? 82.763 27.913 0.683 1.00 9.67 115 LEU D C 1
ATOM 7179 O O . LEU C 1 116 ? 83.626 27.134 1.096 1.00 9.42 115 LEU D O 1
ATOM 7184 N N . CYS C 1 117 ? 82.086 27.729 -0.449 1.00 9.91 116 CYS D N 1
ATOM 7185 C CA . CYS C 1 117 ? 82.251 26.530 -1.250 1.00 10.04 116 CYS D CA 1
ATOM 7186 C C . CYS C 1 117 ? 83.647 26.453 -1.833 1.00 9.89 116 CYS D C 1
ATOM 7187 O O . CYS C 1 117 ? 84.290 25.406 -1.764 1.00 9.94 116 CYS D O 1
ATOM 7190 N N . ASP C 1 118 ? 84.118 27.576 -2.373 1.00 9.94 117 ASP D N 1
ATOM 7191 C CA . ASP C 1 118 ? 85.449 27.657 -2.979 1.00 9.51 117 ASP D CA 1
ATOM 7192 C C . ASP C 1 118 ? 86.530 27.259 -1.978 1.00 9.45 117 ASP D C 1
ATOM 7193 O O . ASP C 1 118 ? 87.400 26.430 -2.275 1.00 9.34 117 ASP D O 1
ATOM 7198 N N . VAL C 1 119 ? 86.451 27.846 -0.783 1.00 9.32 118 VAL D N 1
ATOM 7199 C CA . VAL C 1 119 ? 87.450 27.622 0.254 1.00 9.15 118 VAL D CA 1
ATOM 7200 C C . VAL C 1 119 ? 87.463 26.158 0.713 1.00 8.89 118 VAL D C 1
ATOM 7201 O O . VAL C 1 119 ? 88.528 25.540 0.783 1.00 8.77 118 VAL D O 1
ATOM 7205 N N . TRP C 1 120 ? 86.282 25.603 0.981 1.00 8.73 119 TRP D N 1
ATOM 7206 C CA . TRP C 1 120 ? 86.166 24.226 1.470 1.00 8.62 119 TRP D CA 1
ATOM 7207 C C . TRP C 1 120 ? 86.522 23.178 0.410 1.00 8.79 119 TRP D C 1
ATOM 7208 O O . TRP C 1 120 ? 87.083 22.123 0.724 1.00 8.63 119 TRP D O 1
ATOM 7219 N N . GLU C 1 121 ? 86.206 23.481 -0.845 1.00 9.04 120 GLU D N 1
ATOM 7220 C CA . GLU C 1 121 ? 86.591 22.629 -1.954 1.00 9.13 120 GLU D CA 1
ATOM 7221 C C . GLU C 1 121 ? 88.113 22.523 -1.994 1.00 9.49 120 GLU D C 1
ATOM 7222 O O . GLU C 1 121 ? 88.664 21.454 -2.265 1.00 10.01 120 GLU D O 1
ATOM 7228 N N . LYS C 1 122 ? 88.780 23.639 -1.712 1.00 9.44 121 LYS D N 1
ATOM 7229 C CA . LYS C 1 122 ? 90.235 23.707 -1.718 1.00 9.47 121 LYS D CA 1
ATOM 7230 C C . LYS C 1 122 ? 90.884 22.918 -0.578 1.00 9.38 121 LYS D C 1
ATOM 7231 O O . LYS C 1 122 ? 91.896 22.249 -0.790 1.00 9.32 121 LYS D O 1
ATOM 7237 N N . TRP C 1 123 ? 90.289 22.972 0.614 1.00 9.14 122 TRP D N 1
ATOM 7238 C CA . TRP C 1 123 ? 90.963 22.499 1.821 1.00 9.08 122 TRP D CA 1
ATOM 7239 C C . TRP C 1 123 ? 90.365 21.267 2.502 1.00 8.96 122 TRP D C 1
ATOM 7240 O O . TRP C 1 123 ? 91.032 20.640 3.328 1.00 9.30 122 TRP D O 1
ATOM 7251 N N . GLY C 1 124 ? 89.121 20.921 2.173 1.00 8.67 123 GLY D N 1
ATOM 7252 C CA . GLY C 1 124 ? 88.411 19.845 2.879 1.00 8.04 123 GLY D CA 1
ATOM 7253 C C . GLY C 1 124 ? 87.808 18.775 1.991 1.00 7.77 123 GLY D C 1
ATOM 7254 O O . GLY C 1 124 ? 88.164 18.660 0.830 1.00 7.60 123 GLY D O 1
ATOM 7255 N N . SER C 1 125 ? 86.885 17.996 2.543 1.00 7.57 124 SER D N 1
ATOM 7256 C CA . SER C 1 125 ? 86.259 16.880 1.829 1.00 7.48 124 SER D CA 1
ATOM 7257 C C . SER C 1 125 ? 85.217 17.335 0.810 1.00 7.60 124 SER D C 1
ATOM 7258 O O . SER C 1 125 ? 84.959 16.644 -0.181 1.00 7.72 124 SER D O 1
ATOM 7261 N N . GLY C 1 126 ? 84.624 18.499 1.056 1.00 7.69 125 GLY D N 1
ATOM 7262 C CA . GLY C 1 126 ? 83.509 18.989 0.252 1.00 8.11 125 GLY D CA 1
ATOM 7263 C C . GLY C 1 126 ? 82.165 18.689 0.893 1.00 8.67 125 GLY D C 1
ATOM 7264 O O . GLY C 1 126 ? 81.117 19.089 0.380 1.00 9.08 125 GLY D O 1
ATOM 7265 N N . LEU C 1 127 ? 82.191 17.976 2.016 1.00 8.47 126 LEU D N 1
ATOM 7266 C CA . LEU C 1 127 ? 80.975 17.686 2.745 1.00 8.80 126 LEU D CA 1
ATOM 7267 C C . LEU C 1 127 ? 80.743 18.769 3.793 1.00 8.83 126 LEU D C 1
ATOM 7268 O O . LEU C 1 127 ? 81.679 19.209 4.469 1.00 8.82 126 LEU D O 1
ATOM 7273 N N . THR C 1 128 ? 79.490 19.199 3.910 1.00 8.91 127 THR D N 1
ATOM 7274 C CA . THR C 1 128 ? 79.095 20.218 4.869 1.00 8.74 127 THR D CA 1
ATOM 7275 C C . THR C 1 128 ? 77.803 19.785 5.550 1.00 9.07 127 THR D C 1
ATOM 7276 O O . THR C 1 128 ? 77.125 18.879 5.061 1.00 9.31 127 THR D O 1
ATOM 7280 N N . ASN C 1 129 ? 77.472 20.436 6.671 1.00 9.22 128 ASN D N 1
ATOM 7281 C CA . ASN C 1 129 ? 76.112 20.423 7.224 1.00 8.87 128 ASN D CA 1
ATOM 7282 C C . ASN C 1 129 ? 75.517 21.828 7.186 1.00 8.23 128 ASN D C 1
ATOM 7283 O O . ASN C 1 129 ? 76.155 22.789 7.627 1.00 7.90 128 ASN D O 1
ATOM 7288 N N . PHE C 1 130 ? 74.306 21.939 6.644 1.00 7.83 129 PHE D N 1
ATOM 7289 C CA . PHE C 1 130 ? 73.529 23.177 6.714 1.00 7.87 129 PHE D CA 1
ATOM 7290 C C . PHE C 1 130 ? 72.185 22.947 7.444 1.00 7.98 129 PHE D C 1
ATOM 7291 O O . PHE C 1 130 ? 71.189 22.587 6.815 1.00 7.70 129 PHE D O 1
ATOM 7299 N N . HIS C 1 131 ? 72.146 23.134 8.768 1.00 8.17 130 HIS D N 1
ATOM 7300 C CA . HIS C 1 131 ? 73.295 23.530 9.574 1.00 8.40 130 HIS D CA 1
ATOM 7301 C C . HIS C 1 131 ? 73.465 22.592 10.754 1.00 8.85 130 HIS D C 1
ATOM 7302 O O . HIS C 1 131 ? 72.581 21.787 11.066 1.00 8.61 130 HIS D O 1
ATOM 7309 N N . GLY C 1 132 ? 74.616 22.709 11.409 1.00 9.55 131 GLY D N 1
ATOM 7310 C CA . GLY C 1 132 ? 74.826 22.089 12.708 1.00 10.26 131 GLY D CA 1
ATOM 7311 C C . GLY C 1 132 ? 73.804 22.642 13.685 1.00 11.02 131 GLY D C 1
ATOM 7312 O O . GLY C 1 132 ? 73.355 23.785 13.547 1.00 10.67 131 GLY D O 1
ATOM 7313 N N . SER C 1 133 ? 73.441 21.833 14.674 1.00 12.28 132 SER D N 1
ATOM 7314 C CA . SER C 1 133 ? 72.328 22.161 15.565 1.00 13.14 132 SER D CA 1
ATOM 7315 C C . SER C 1 133 ? 72.402 23.520 16.274 1.00 13.25 132 SER D C 1
ATOM 7316 O O . SER C 1 133 ? 71.377 24.194 16.423 1.00 13.56 132 SER D O 1
ATOM 7319 N N . THR C 1 134 ? 73.596 23.913 16.713 1.00 12.96 133 THR D N 1
ATOM 7320 C CA . THR C 1 134 ? 73.775 25.204 17.378 1.00 12.67 133 THR D CA 1
ATOM 7321 C C . THR C 1 134 ? 73.497 26.344 16.401 1.00 12.38 133 THR D C 1
ATOM 7322 O O . THR C 1 134 ? 73.044 27.416 16.803 1.00 12.93 133 THR D O 1
ATOM 7326 N N . GLY C 1 135 ? 73.755 26.097 15.119 1.00 11.25 134 GLY D N 1
ATOM 7327 C CA . GLY C 1 135 ? 73.472 27.069 14.078 1.00 10.54 134 GLY D CA 1
ATOM 7328 C C . GLY C 1 135 ? 74.587 27.171 13.052 1.00 10.22 134 GLY D C 1
ATOM 7329 O O . GLY C 1 135 ? 74.354 27.602 11.928 1.00 9.77 134 GLY D O 1
ATOM 7330 N N . ASP C 1 136 ? 75.798 26.776 13.449 1.00 9.73 135 ASP D N 1
ATOM 7331 C CA . ASP C 1 136 ? 76.992 26.919 12.614 1.00 9.38 135 ASP D CA 1
ATOM 7332 C C . ASP C 1 136 ? 76.900 26.154 11.300 1.00 8.60 135 ASP D C 1
ATOM 7333 O O . ASP C 1 136 ? 76.229 25.124 11.199 1.00 7.84 135 ASP D O 1
ATOM 7338 N N . ILE C 1 137 ? 77.579 26.676 10.283 1.00 8.46 136 ILE D N 1
ATOM 7339 C CA . ILE C 1 137 ? 77.869 25.896 9.099 1.00 8.20 136 ILE D CA 1
ATOM 7340 C C . ILE C 1 137 ? 78.908 24.869 9.521 1.00 8.27 136 ILE D C 1
ATOM 7341 O O . ILE C 1 137 ? 79.860 25.202 10.235 1.00 8.54 136 ILE D O 1
ATOM 7346 N N . ILE C 1 138 ? 78.725 23.622 9.099 1.00 8.16 137 ILE D N 1
ATOM 7347 C CA . ILE C 1 138 ? 79.712 22.582 9.393 1.00 8.01 137 ILE D CA 1
ATOM 7348 C C . ILE C 1 138 ? 80.550 22.261 8.167 1.00 7.91 137 ILE D C 1
ATOM 7349 O O . ILE C 1 138 ? 80.019 21.840 7.149 1.00 8.06 137 ILE D O 1
ATOM 7354 N N . PHE C 1 139 ? 81.856 22.483 8.270 1.00 7.94 138 PHE D N 1
ATOM 7355 C CA . PHE C 1 139 ? 82.793 21.970 7.274 1.00 8.07 138 PHE D CA 1
ATOM 7356 C C . PHE C 1 139 ? 83.212 20.584 7.763 1.00 8.21 138 PHE D C 1
ATOM 7357 O O . PHE C 1 139 ? 83.835 20.458 8.824 1.00 8.44 138 PHE D O 1
ATOM 7365 N N . LEU C 1 140 ? 82.831 19.548 7.017 1.00 8.23 139 LEU D N 1
ATOM 7366 C CA . LEU C 1 140 ? 82.956 18.164 7.489 1.00 8.31 139 LEU D CA 1
ATOM 7367 C C . LEU C 1 140 ? 84.119 17.389 6.853 1.00 8.29 139 LEU D C 1
ATOM 7368 O O . LEU C 1 140 ? 83.968 16.794 5.783 1.00 8.13 139 LEU D O 1
ATOM 7373 N N . GLY C 1 141 ? 85.273 17.404 7.517 1.00 8.32 140 GLY D N 1
ATOM 7374 C CA . GLY C 1 141 ? 86.405 16.572 7.115 1.00 8.68 140 GLY D CA 1
ATOM 7375 C C . GLY C 1 141 ? 87.564 17.253 6.406 1.00 8.88 140 GLY D C 1
ATOM 7376 O O . GLY C 1 141 ? 87.535 17.461 5.186 1.00 8.81 140 GLY D O 1
ATOM 7377 N N . THR C 1 142 ? 88.589 17.597 7.180 1.00 9.12 141 THR D N 1
ATOM 7378 C CA . THR C 1 142 ? 89.874 18.047 6.632 1.00 9.52 141 THR D CA 1
ATOM 7379 C C . THR C 1 142 ? 91.023 17.546 7.510 1.00 9.78 141 THR D C 1
ATOM 7380 O O . THR C 1 142 ? 90.795 17.057 8.624 1.00 9.73 141 THR D O 1
ATOM 7384 N N . ARG C 1 143 ? 92.244 17.663 6.997 1.00 9.89 142 ARG D N 1
ATOM 7385 C CA . ARG C 1 143 ? 93.451 17.297 7.738 1.00 10.24 142 ARG D CA 1
ATOM 7386 C C . ARG C 1 143 ? 93.898 18.438 8.650 1.00 10.01 142 ARG D C 1
ATOM 7387 O O . ARG C 1 143 ? 93.457 19.580 8.490 1.00 9.89 142 ARG D O 1
ATOM 7395 N N . SER C 1 144 ? 94.771 18.114 9.605 1.00 9.92 143 SER D N 1
ATOM 7396 C CA . SER C 1 144 ? 95.310 19.091 10.554 1.00 9.85 143 SER D CA 1
ATOM 7397 C C . SER C 1 144 ? 96.039 20.243 9.860 1.00 9.83 143 SER D C 1
ATOM 7398 O O . SER C 1 144 ? 95.865 21.400 10.247 1.00 9.78 143 SER D O 1
ATOM 7401 N N . GLU C 1 145 ? 96.832 19.916 8.834 1.00 9.77 144 GLU D N 1
ATOM 7402 C CA . GLU C 1 145 ? 97.656 20.889 8.098 1.00 9.91 144 GLU D CA 1
ATOM 7403 C C . GLU C 1 145 ? 96.865 21.991 7.412 1.00 9.78 144 GLU D C 1
ATOM 7404 O O . GLU C 1 145 ? 97.404 23.068 7.148 1.00 9.94 144 GLU D O 1
ATOM 7410 N N . TYR C 1 146 ? 95.609 21.702 7.086 1.00 9.52 145 TYR D N 1
ATOM 7411 C CA . TYR C 1 146 ? 94.815 22.588 6.242 1.00 9.57 145 TYR D CA 1
ATOM 7412 C C . TYR C 1 146 ? 93.946 23.568 7.027 1.00 9.68 145 TYR D C 1
ATOM 7413 O O . TYR C 1 146 ? 93.416 24.520 6.456 1.00 9.98 145 TYR D O 1
ATOM 7422 N N . LEU C 1 147 ? 93.825 23.343 8.332 1.00 9.21 146 LEU D N 1
ATOM 7423 C CA . LEU C 1 147 ? 93.013 24.190 9.201 1.00 9.20 146 LEU D CA 1
ATOM 7424 C C . LEU C 1 147 ? 93.383 25.672 9.114 1.00 9.15 146 LEU D C 1
ATOM 7425 O O . LEU C 1 147 ? 92.529 26.509 8.803 1.00 9.06 146 LEU D O 1
ATOM 7430 N N . GLN C 1 148 ? 94.651 25.984 9.382 1.00 9.13 147 GLN D N 1
ATOM 7431 C CA . GLN C 1 148 ? 95.130 27.367 9.417 1.00 9.29 147 GLN D CA 1
ATOM 7432 C C . GLN C 1 148 ? 95.070 28.064 8.043 1.00 9.37 147 GLN D C 1
ATOM 7433 O O . GLN C 1 148 ? 94.648 29.217 7.969 1.00 9.52 147 GLN D O 1
ATOM 7439 N N . PRO C 1 149 ? 95.488 27.375 6.959 1.00 9.17 148 PRO D N 1
ATOM 7440 C CA . PRO C 1 149 ? 95.308 27.985 5.631 1.00 9.26 148 PRO D CA 1
ATOM 7441 C C . PRO C 1 149 ? 93.838 28.186 5.212 1.00 9.22 148 PRO D C 1
ATOM 7442 O O . PRO C 1 149 ? 93.508 29.212 4.612 1.00 9.03 148 PRO D O 1
ATOM 7446 N N . CYS C 1 150 ? 92.974 27.223 5.532 1.00 9.53 149 CYS D N 1
ATOM 7447 C CA . CYS C 1 150 ? 91.532 27.347 5.278 1.00 9.80 149 CYS D CA 1
ATOM 7448 C C . CYS C 1 150 ? 90.960 28.599 5.948 1.00 9.89 149 CYS D C 1
ATOM 7449 O O . CYS C 1 150 ? 90.360 29.447 5.278 1.00 9.71 149 CYS D O 1
ATOM 7452 N N . PHE C 1 151 ? 91.169 28.710 7.263 1.00 10.23 150 PHE D N 1
ATOM 7453 C CA . PHE C 1 151 ? 90.741 29.878 8.039 1.00 10.33 150 PHE D CA 1
ATOM 7454 C C . PHE C 1 151 ? 91.282 31.196 7.466 1.00 10.26 150 PHE D C 1
ATOM 7455 O O . PHE C 1 151 ? 90.544 32.185 7.385 1.00 10.41 150 PHE D O 1
ATOM 7463 N N . GLU C 1 152 ? 92.557 31.206 7.066 1.00 10.14 151 GLU D N 1
ATOM 7464 C CA . GLU C 1 152 ? 93.151 32.389 6.445 1.00 9.18 151 GLU D CA 1
ATOM 7465 C C . GLU C 1 152 ? 92.323 32.815 5.232 1.00 8.02 151 GLU D C 1
ATOM 7466 O O . GLU C 1 152 ? 91.990 34.002 5.077 1.00 8.10 151 GLU D O 1
ATOM 7472 N N . ASP C 1 153 ? 91.988 31.837 4.388 1.00 7.92 152 ASP D N 1
ATOM 7473 C CA . ASP C 1 153 ? 91.203 32.072 3.173 1.00 7.83 152 ASP D CA 1
ATOM 7474 C C . ASP C 1 153 ? 89.766 32.548 3.466 1.00 7.81 152 ASP D C 1
ATOM 7475 O O . ASP C 1 153 ? 89.240 33.420 2.759 1.00 7.85 152 ASP D O 1
ATOM 7480 N N . LEU C 1 154 ? 89.147 31.978 4.503 1.00 7.72 153 LEU D N 1
ATOM 7481 C CA . LEU C 1 154 ? 87.794 32.380 4.940 1.00 7.62 153 LEU D CA 1
ATOM 7482 C C . LEU C 1 154 ? 87.749 33.865 5.346 1.00 7.59 153 LEU D C 1
ATOM 7483 O O . LEU C 1 154 ? 86.840 34.631 4.909 1.00 7.62 153 LEU D O 1
ATOM 7488 N N . GLY C 1 155 ? 88.736 34.261 6.154 1.00 7.53 154 GLY D N 1
ATOM 7489 C CA . GLY C 1 155 ? 88.875 35.649 6.581 1.00 7.44 154 GLY D CA 1
ATOM 7490 C C . GLY C 1 155 ? 89.398 36.575 5.499 1.00 7.38 154 GLY D C 1
ATOM 7491 O O . GLY C 1 155 ? 89.409 37.799 5.680 1.00 7.47 154 GLY D O 1
ATOM 7492 N N . ASN C 1 156 ? 89.843 35.999 4.379 1.00 7.24 155 ASN D N 1
ATOM 7493 C CA . ASN C 1 156 ? 90.291 36.793 3.227 1.00 7.11 155 ASN D CA 1
ATOM 7494 C C . ASN C 1 156 ? 89.209 36.957 2.151 1.00 6.96 155 ASN D C 1
ATOM 7495 O O . ASN C 1 156 ? 89.391 37.702 1.192 1.00 6.98 155 ASN D O 1
ATOM 7500 N N . LEU C 1 157 ? 88.086 36.255 2.326 1.00 7.39 156 LEU D N 1
ATOM 7501 C CA . LEU C 1 157 ? 86.949 36.353 1.402 1.00 8.97 156 LEU D CA 1
ATOM 7502 C C . LEU C 1 157 ? 86.331 37.757 1.369 1.00 10.06 156 LEU D C 1
ATOM 7503 O O . LEU C 1 157 ? 86.392 38.502 2.358 1.00 10.59 156 LEU D O 1
ATOM 7508 N N . GLU C 1 158 ? 85.731 38.091 0.227 1.00 11.04 157 GLU D N 1
ATOM 7509 C CA . GLU C 1 158 ? 85.033 39.358 0.010 1.00 11.58 157 GLU D CA 1
ATOM 7510 C C . GLU C 1 158 ? 83.972 39.551 1.095 1.00 11.67 157 GLU D C 1
ATOM 7511 O O . GLU C 1 158 ? 83.940 40.585 1.762 1.00 11.86 157 GLU D O 1
ATOM 7517 N N . ILE C 1 159 ? 83.111 38.547 1.259 1.00 11.31 158 ILE D N 1
ATOM 7518 C CA . ILE C 1 159 ? 82.242 38.433 2.430 1.00 10.94 158 ILE D CA 1
ATOM 7519 C C . ILE C 1 159 ? 82.876 37.361 3.322 1.00 10.62 158 ILE D C 1
ATOM 7520 O O . ILE C 1 159 ? 82.747 36.164 3.047 1.00 10.41 158 ILE D O 1
ATOM 7525 N N . PRO C 1 160 ? 83.599 37.793 4.376 1.00 10.32 159 PRO D N 1
ATOM 7526 C CA . PRO C 1 160 ? 84.399 36.866 5.172 1.00 9.90 159 PRO D CA 1
ATOM 7527 C C . PRO C 1 160 ? 83.615 36.164 6.286 1.00 9.60 159 PRO D C 1
ATOM 7528 O O . PRO C 1 160 ? 82.652 36.713 6.829 1.00 9.49 159 PRO D O 1
ATOM 7532 N N . PHE C 1 161 ? 84.042 34.947 6.605 1.00 9.27 160 PHE D N 1
ATOM 7533 C CA . PHE C 1 161 ? 83.414 34.146 7.649 1.00 9.05 160 PHE D CA 1
ATOM 7534 C C . PHE C 1 161 ? 84.439 33.781 8.708 1.00 8.95 160 PHE D C 1
ATOM 7535 O O . PHE C 1 161 ? 85.553 33.345 8.392 1.00 8.99 160 PHE D O 1
ATOM 7543 N N . ASP C 1 162 ? 84.068 33.981 9.964 1.00 8.61 161 ASP D N 1
ATOM 7544 C CA . ASP C 1 162 ? 84.908 33.576 11.073 1.00 8.64 161 ASP D CA 1
ATOM 7545 C C . ASP C 1 162 ? 84.439 32.219 11.582 1.00 8.49 161 ASP D C 1
ATOM 7546 O O . ASP C 1 162 ? 83.341 31.759 11.247 1.00 8.47 161 ASP D O 1
ATOM 7551 N N . ILE C 1 163 ? 85.287 31.590 12.390 1.00 8.34 162 ILE D N 1
ATOM 7552 C CA . ILE C 1 163 ? 84.983 30.325 13.055 1.00 7.97 162 ILE D CA 1
ATOM 7553 C C . ILE C 1 163 ? 83.963 30.548 14.179 1.00 8.25 162 ILE D C 1
ATOM 7554 O O . ILE C 1 163 ? 84.015 31.555 14.890 1.00 8.46 162 ILE D O 1
ATOM 7559 N N . GLY C 1 164 ? 83.035 29.604 14.318 1.00 8.29 163 GLY D N 1
ATOM 7560 C CA . GLY C 1 164 ? 82.080 29.597 15.422 1.00 8.33 163 GLY D CA 1
ATOM 7561 C C . GLY C 1 164 ? 82.677 28.936 16.654 1.00 8.60 163 GLY D C 1
ATOM 7562 O O . GLY C 1 164 ? 83.893 28.746 16.743 1.00 8.87 163 GLY D O 1
ATOM 7563 N N . GLY C 1 165 ? 81.815 28.569 17.596 1.00 8.66 164 GLY D N 1
ATOM 7564 C CA . GLY C 1 165 ? 82.260 28.066 18.898 1.00 8.69 164 GLY D CA 1
ATOM 7565 C C . GLY C 1 165 ? 82.243 26.563 19.076 1.00 8.71 164 GLY D C 1
ATOM 7566 O O . GLY C 1 165 ? 81.417 25.867 18.484 1.00 8.95 164 GLY D O 1
ATOM 7567 N N . SER C 1 166 ? 83.176 26.076 19.896 1.00 8.68 165 SER D N 1
ATOM 7568 C CA . SER C 1 166 ? 83.178 24.703 20.425 1.00 8.46 165 SER D CA 1
ATOM 7569 C C . SER C 1 166 ? 84.003 24.680 21.702 1.00 8.29 165 SER D C 1
ATOM 7570 O O . SER C 1 166 ? 84.750 25.620 21.986 1.00 8.17 165 SER D O 1
ATOM 7573 N N . GLY C 1 167 ? 83.886 23.595 22.457 1.00 8.00 166 GLY D N 1
ATOM 7574 C CA . GLY C 1 167 ? 84.597 23.482 23.713 1.00 8.00 166 GLY D CA 1
ATOM 7575 C C . GLY C 1 167 ? 83.905 24.303 24.781 1.00 7.88 166 GLY D C 1
ATOM 7576 O O . GLY C 1 167 ? 82.696 24.564 24.700 1.00 7.92 166 GLY D O 1
ATOM 7577 N N . SER C 1 168 ? 84.678 24.723 25.777 1.00 7.94 167 SER D N 1
ATOM 7578 C CA . SER C 1 168 ? 84.131 25.374 26.969 1.00 8.14 167 SER D CA 1
ATOM 7579 C C . SER C 1 168 ? 84.147 26.880 26.816 1.00 8.25 167 SER D C 1
ATOM 7580 O O . SER C 1 168 ? 84.846 27.593 27.541 1.00 8.30 167 SER D O 1
ATOM 7583 N N . ASP C 1 169 ? 83.348 27.350 25.865 1.00 8.46 168 ASP D N 1
ATOM 7584 C CA . ASP C 1 169 ? 83.346 28.739 25.452 1.00 8.66 168 ASP D CA 1
ATOM 7585 C C . ASP C 1 169 ? 81.914 29.216 25.294 1.00 8.90 168 ASP D C 1
ATOM 7586 O O . ASP C 1 169 ? 80.957 28.478 25.596 1.00 8.89 168 ASP D O 1
ATOM 7591 N N . LEU C 1 170 ? 81.767 30.451 24.817 1.00 8.85 169 LEU D N 1
ATOM 7592 C CA . LEU C 1 170 ? 80.479 30.910 24.335 1.00 8.88 169 LEU D CA 1
ATOM 7593 C C . LEU C 1 170 ? 80.293 30.275 22.977 1.00 8.76 169 LEU D C 1
ATOM 7594 O O . LEU C 1 170 ? 81.119 30.458 22.076 1.00 8.16 169 LEU D O 1
ATOM 7599 N N . ARG C 1 171 ? 79.226 29.498 22.844 1.00 8.60 170 ARG D N 1
ATOM 7600 C CA . ARG C 1 171 ? 78.924 28.914 21.554 1.00 8.29 170 ARG D CA 1
ATOM 7601 C C . ARG C 1 171 ? 78.334 29.982 20.653 1.00 8.26 170 ARG D C 1
ATOM 7602 O O . ARG C 1 171 ? 77.931 31.053 21.114 1.00 8.04 170 ARG D O 1
ATOM 7610 N N . THR C 1 172 ? 78.342 29.704 19.357 1.00 8.42 171 THR D N 1
ATOM 7611 C CA . THR C 1 172 ? 77.694 30.565 18.391 1.00 8.38 171 THR D CA 1
ATOM 7612 C C . THR C 1 172 ? 76.231 30.770 18.789 1.00 8.54 171 THR D C 1
ATOM 7613 O O . THR C 1 172 ? 75.484 29.801 18.899 1.00 8.60 171 THR D O 1
ATOM 7617 N N . PRO C 1 173 ? 75.828 32.030 19.039 1.00 8.87 172 PRO D N 1
ATOM 7618 C CA . PRO C 1 173 ? 74.418 32.366 19.232 1.00 9.21 172 PRO D CA 1
ATOM 7619 C C . PRO C 1 173 ? 73.617 32.095 17.963 1.00 9.49 172 PRO D C 1
ATOM 7620 O O . PRO C 1 173 ? 74.169 32.169 16.872 1.00 9.05 172 PRO D O 1
ATOM 7624 N N . SER C 1 174 ? 72.339 31.756 18.101 1.00 10.03 173 SER D N 1
ATOM 7625 C CA . SER C 1 174 ? 71.457 31.675 16.937 1.00 10.47 173 SER D CA 1
ATOM 7626 C C . SER C 1 174 ? 70.144 32.383 17.233 1.00 10.11 173 SER D C 1
ATOM 7627 O O . SER C 1 174 ? 69.845 32.683 18.384 1.00 10.05 173 SER D O 1
ATOM 7630 N N . ALA C 1 175 ? 69.378 32.670 16.185 1.00 9.69 174 ALA D N 1
ATOM 7631 C CA . ALA C 1 175 ? 68.178 33.501 16.297 1.00 9.47 174 ALA D CA 1
ATOM 7632 C C . ALA C 1 175 ? 67.108 33.032 15.324 1.00 9.26 174 ALA D C 1
ATOM 7633 O O . ALA C 1 175 ? 67.427 32.555 14.241 1.00 9.24 174 ALA D O 1
ATOM 7635 N N . CYS C 1 176 ? 65.838 33.159 15.701 1.00 8.90 175 CYS D N 1
ATOM 7636 C CA . CYS C 1 176 ? 64.766 32.896 14.739 1.00 8.39 175 CYS D CA 1
ATOM 7637 C C . CYS C 1 176 ? 64.803 34.018 13.718 1.00 8.30 175 CYS D C 1
ATOM 7638 O O . CYS C 1 176 ? 65.468 35.029 13.936 1.00 8.47 175 CYS D O 1
ATOM 7641 N N . MET C 1 177 ? 64.107 33.842 12.604 1.00 8.10 176 MET D N 1
ATOM 7642 C CA . MET C 1 177 ? 64.073 34.868 11.558 1.00 7.72 176 MET D CA 1
ATOM 7643 C C . MET C 1 177 ? 63.665 36.249 12.097 1.00 7.63 176 MET D C 1
ATOM 7644 O O . MET C 1 177 ? 64.121 37.276 11.580 1.00 7.58 176 MET D O 1
ATOM 7649 N N . GLY C 1 178 ? 62.823 36.261 13.140 1.00 7.49 177 GLY D N 1
ATOM 7650 C CA . GLY C 1 178 ? 62.300 37.504 13.719 1.00 7.30 177 GLY D CA 1
ATOM 7651 C C . GLY C 1 178 ? 61.762 38.493 12.690 1.00 7.52 177 GLY D C 1
ATOM 7652 O O . GLY C 1 178 ? 61.158 38.084 11.694 1.00 7.27 177 GLY D O 1
ATOM 7653 N N . PRO C 1 179 ? 62.028 39.801 12.899 1.00 7.50 178 PRO D N 1
ATOM 7654 C CA . PRO C 1 179 ? 61.384 40.892 12.174 1.00 7.43 178 PRO D CA 1
ATOM 7655 C C . PRO C 1 179 ? 61.662 40.872 10.670 1.00 7.32 178 PRO D C 1
ATOM 7656 O O . PRO C 1 179 ? 61.000 41.597 9.919 1.00 7.43 178 PRO D O 1
ATOM 7660 N N . ALA C 1 180 ? 62.626 40.055 10.239 1.00 7.15 179 ALA D N 1
ATOM 7661 C CA . ALA C 1 180 ? 62.944 39.931 8.808 1.00 7.30 179 ALA D CA 1
ATOM 7662 C C . ALA C 1 180 ? 61.729 39.437 8.024 1.00 7.28 179 ALA D C 1
ATOM 7663 O O . ALA C 1 180 ? 61.461 39.913 6.932 1.00 7.10 179 ALA D O 1
ATOM 7665 N N . LEU C 1 181 ? 60.973 38.515 8.622 1.00 7.44 180 LEU D N 1
ATOM 7666 C CA . LEU C 1 181 ? 59.825 37.899 7.953 1.00 7.51 180 LEU D CA 1
ATOM 7667 C C . LEU C 1 181 ? 58.571 37.821 8.820 1.00 7.48 180 LEU D C 1
ATOM 7668 O O . LEU C 1 181 ? 57.449 37.801 8.307 1.00 7.54 180 LEU D O 1
ATOM 7673 N N . CYS C 1 182 ? 58.769 37.790 10.134 1.00 7.43 181 CYS D N 1
ATOM 7674 C CA . CYS C 1 182 ? 57.696 37.445 11.061 1.00 7.48 181 CYS D CA 1
ATOM 7675 C C . CYS C 1 182 ? 56.997 38.650 11.666 1.00 7.54 181 CYS D C 1
ATOM 7676 O O . CYS C 1 182 ? 57.647 39.533 12.223 1.00 7.49 181 CYS D O 1
ATOM 7679 N N . GLU C 1 183 ? 55.670 38.670 11.567 1.00 7.81 182 GLU D N 1
ATOM 7680 C CA . GLU C 1 183 ? 54.878 39.756 12.137 1.00 8.17 182 GLU D CA 1
ATOM 7681 C C . GLU C 1 183 ? 54.634 39.588 13.638 1.00 8.59 182 GLU D C 1
ATOM 7682 O O . GLU C 1 183 ? 54.049 40.476 14.268 1.00 9.12 182 GLU D O 1
ATOM 7688 N N . PHE C 1 184 ? 55.087 38.464 14.204 1.00 8.43 183 PHE D N 1
ATOM 7689 C CA . PHE C 1 184 ? 54.933 38.195 15.643 1.00 8.64 183 PHE D CA 1
ATOM 7690 C C . PHE C 1 184 ? 56.127 38.694 16.452 1.00 8.64 183 PHE D C 1
ATOM 7691 O O . PHE C 1 184 ? 56.053 38.762 17.676 1.00 9.62 183 PHE D O 1
ATOM 7699 N N . ALA C 1 185 ? 57.230 39.011 15.773 1.00 8.67 184 ALA D N 1
ATOM 7700 C CA . ALA C 1 185 ? 58.468 39.404 16.442 1.00 8.59 184 ALA D CA 1
ATOM 7701 C C . ALA C 1 185 ? 58.290 40.581 17.384 1.00 8.67 184 ALA D C 1
ATOM 7702 O O . ALA C 1 185 ? 57.751 41.619 17.005 1.00 8.59 184 ALA D O 1
ATOM 7704 N N . CYS C 1 186 ? 58.750 40.401 18.617 1.00 8.53 185 CYS D N 1
ATOM 7705 C CA . CYS C 1 186 ? 58.643 41.439 19.635 1.00 8.83 185 CYS D CA 1
ATOM 7706 C C . CYS C 1 186 ? 59.926 42.235 19.808 1.00 8.89 185 CYS D C 1
ATOM 7707 O O . CYS C 1 186 ? 59.943 43.230 20.537 1.00 9.04 185 CYS D O 1
ATOM 7710 N N . TYR C 1 187 ? 60.996 41.782 19.149 1.00 8.77 186 TYR D N 1
ATOM 7711 C CA . TYR C 1 187 ? 62.267 42.503 19.110 1.00 8.45 186 TYR D CA 1
ATOM 7712 C C . TYR C 1 187 ? 63.104 42.026 17.929 1.00 8.12 186 TYR D C 1
ATOM 7713 O O . TYR C 1 187 ? 62.798 41.004 17.311 1.00 7.90 186 TYR D O 1
ATOM 7722 N N . ASP C 1 188 ? 64.168 42.762 17.638 1.00 7.77 187 ASP D N 1
ATOM 7723 C CA . ASP C 1 188 ? 65.034 42.438 16.517 1.00 7.92 187 ASP D CA 1
ATOM 7724 C C . ASP C 1 188 ? 66.012 41.313 16.869 1.00 7.96 187 ASP D C 1
ATOM 7725 O O . ASP C 1 188 ? 67.164 41.562 17.239 1.00 7.91 187 ASP D O 1
ATOM 7730 N N . THR C 1 189 ? 65.539 40.075 16.737 1.00 8.33 188 THR D N 1
ATOM 7731 C CA . THR C 1 189 ? 66.314 38.879 17.100 1.00 8.37 188 THR D CA 1
ATOM 7732 C C . THR C 1 189 ? 67.657 38.835 16.369 1.00 8.60 188 THR D C 1
ATOM 7733 O O . THR C 1 189 ? 68.689 38.502 16.962 1.00 8.36 188 THR D O 1
ATOM 7737 N N . LEU C 1 190 ? 67.625 39.158 15.078 1.00 8.69 189 LEU D N 1
ATOM 7738 C CA . LEU C 1 190 ? 68.804 39.057 14.236 1.00 8.98 189 LEU D CA 1
ATOM 7739 C C . LEU C 1 190 ? 69.896 40.055 14.624 1.00 9.28 189 LEU D C 1
ATOM 7740 O O . LEU C 1 190 ? 71.080 39.707 14.616 1.00 9.57 189 LEU D O 1
ATOM 7745 N N . GLU C 1 191 ? 69.503 41.284 14.960 1.00 9.51 190 GLU D N 1
ATOM 7746 C CA . GLU C 1 191 ? 70.460 42.300 15.413 1.00 9.74 190 GLU D CA 1
ATOM 7747 C C . GLU C 1 191 ? 71.018 41.907 16.779 1.00 9.47 190 GLU D C 1
ATOM 7748 O O . GLU C 1 191 ? 72.235 41.945 16.996 1.00 9.20 190 GLU D O 1
ATOM 7754 N N . LEU C 1 192 ? 70.124 41.513 17.686 1.00 9.15 191 LEU D N 1
ATOM 7755 C CA . LEU C 1 192 ? 70.540 41.038 18.990 1.00 8.87 191 LEU D CA 1
ATOM 7756 C C . LEU C 1 192 ? 71.600 39.956 18.833 1.00 8.96 191 LEU D C 1
ATOM 7757 O O . LEU C 1 192 ? 72.683 40.059 19.412 1.00 9.10 191 LEU D O 1
ATOM 7762 N N . CYS C 1 193 ? 71.284 38.941 18.034 1.00 9.41 192 CYS D N 1
ATOM 7763 C CA . CYS C 1 193 ? 72.182 37.809 17.794 1.00 10.14 192 CYS D CA 1
ATOM 7764 C C . CYS C 1 193 ? 73.560 38.227 17.247 1.00 9.56 192 CYS D C 1
ATOM 7765 O O . CYS C 1 193 ? 74.599 37.734 17.703 1.00 9.12 192 CYS D O 1
ATOM 7768 N N . TYR C 1 194 ? 73.571 39.137 16.282 1.00 9.39 193 TYR D N 1
ATOM 7769 C CA . TYR C 1 194 ? 74.839 39.596 15.720 1.00 9.09 193 TYR D CA 1
ATOM 7770 C C . TYR C 1 194 ? 75.650 40.373 16.752 1.00 8.87 193 TYR D C 1
ATOM 7771 O O . TYR C 1 194 ? 76.853 40.146 16.914 1.00 8.73 193 TYR D O 1
ATOM 7780 N N . ASP C 1 195 ? 74.974 41.282 17.448 1.00 8.72 194 ASP D N 1
ATOM 7781 C CA . ASP C 1 195 ? 75.622 42.167 18.396 1.00 8.72 194 ASP D CA 1
ATOM 7782 C C . ASP C 1 195 ? 76.283 41.350 19.503 1.00 8.47 194 ASP D C 1
ATOM 7783 O O . ASP C 1 195 ? 77.432 41.613 19.866 1.00 8.46 194 ASP D O 1
ATOM 7788 N N . LEU C 1 196 ? 75.560 40.348 20.009 1.00 8.22 195 LEU D N 1
ATOM 7789 C CA . LEU C 1 196 ? 76.100 39.428 21.009 1.00 8.15 195 LEU D CA 1
ATOM 7790 C C . LEU C 1 196 ? 77.314 38.670 20.475 1.00 8.21 195 LEU D C 1
ATOM 7791 O O . LEU C 1 196 ? 78.365 38.651 21.121 1.00 8.46 195 LEU D O 1
ATOM 7796 N N . THR C 1 197 ? 77.171 38.082 19.288 1.00 8.15 196 THR D N 1
ATOM 7797 C CA . THR C 1 197 ? 78.272 37.394 18.617 1.00 8.18 196 THR D CA 1
ATOM 7798 C C . THR C 1 197 ? 79.512 38.295 18.493 1.00 8.53 196 THR D C 1
ATOM 7799 O O . THR C 1 197 ? 80.639 37.862 18.769 1.00 8.76 196 THR D O 1
ATOM 7803 N N . MET C 1 198 ? 79.299 39.546 18.083 1.00 8.32 197 MET D N 1
ATOM 7804 C CA . MET C 1 198 ? 80.377 40.518 17.959 1.00 8.31 197 MET D CA 1
ATOM 7805 C C . MET C 1 198 ? 81.001 40.957 19.276 1.00 8.11 197 MET D C 1
ATOM 7806 O O . MET C 1 198 ? 82.230 41.021 19.392 1.00 8.06 197 MET D O 1
ATOM 7811 N N . THR C 1 199 ? 80.151 41.281 20.248 1.00 7.73 198 THR D N 1
ATOM 7812 C CA . THR C 1 199 ? 80.596 41.756 21.549 1.00 7.70 198 THR D CA 1
ATOM 7813 C C . THR C 1 199 ? 81.444 40.709 22.272 1.00 7.68 198 THR D C 1
ATOM 7814 O O . THR C 1 199 ? 82.406 41.052 22.960 1.00 7.79 198 THR D O 1
ATOM 7818 N N . TYR C 1 200 ? 81.090 39.437 22.122 1.00 7.31 199 TYR D N 1
ATOM 7819 C CA . TYR C 1 200 ? 81.776 38.396 22.880 1.00 7.15 199 TYR D CA 1
ATOM 7820 C C . TYR C 1 200 ? 82.655 37.470 22.031 1.00 7.28 199 TYR D C 1
ATOM 7821 O O . TYR C 1 200 ? 82.839 36.288 22.355 1.00 7.12 199 TYR D O 1
ATOM 7830 N N . GLN C 1 201 ? 83.220 38.040 20.965 1.00 7.52 200 GLN D N 1
ATOM 7831 C CA . GLN C 1 201 ? 84.138 37.327 20.081 1.00 7.85 200 GLN D CA 1
ATOM 7832 C C . GLN C 1 201 ? 85.238 36.592 20.841 1.00 8.25 200 GLN D C 1
ATOM 7833 O O . GLN C 1 201 ? 85.476 35.415 20.598 1.00 8.55 200 GLN D O 1
ATOM 7839 N N . ASP C 1 202 ? 85.884 37.278 21.777 1.00 8.81 201 ASP D N 1
ATOM 7840 C CA . ASP C 1 202 ? 86.914 36.666 22.609 1.00 9.34 201 ASP D CA 1
ATOM 7841 C C . ASP C 1 202 ? 86.398 35.434 23.378 1.00 9.63 201 ASP D C 1
ATOM 7842 O O . ASP C 1 202 ? 87.063 34.396 23.428 1.00 9.72 201 ASP D O 1
ATOM 7847 N N . GLU C 1 203 ? 85.203 35.543 23.952 1.00 9.81 202 GLU D N 1
ATOM 7848 C CA . GLU C 1 203 ? 84.645 34.480 24.779 1.00 10.18 202 GLU D CA 1
ATOM 7849 C C . GLU C 1 203 ? 84.246 33.271 23.943 1.00 10.08 202 GLU D C 1
ATOM 7850 O O . GLU C 1 203 ? 84.295 32.132 24.420 1.00 10.39 202 GLU D O 1
ATOM 7856 N N . LEU C 1 204 ? 83.857 33.526 22.697 1.00 9.57 203 LEU D N 1
ATOM 7857 C CA . LEU C 1 204 ? 83.542 32.464 21.753 1.00 9.40 203 LEU D CA 1
ATOM 7858 C C . LEU C 1 204 ? 84.820 31.782 21.215 1.00 9.51 203 LEU D C 1
ATOM 7859 O O . LEU C 1 204 ? 84.900 30.555 21.170 1.00 9.66 203 LEU D O 1
ATOM 7864 N N . HIS C 1 205 ? 85.811 32.581 20.825 1.00 9.29 204 HIS D N 1
ATOM 7865 C CA . HIS C 1 205 ? 87.018 32.059 20.185 1.00 9.15 204 HIS D CA 1
ATOM 7866 C C . HIS C 1 205 ? 88.019 31.400 21.125 1.00 9.16 204 HIS D C 1
ATOM 7867 O O . HIS C 1 205 ? 88.747 30.482 20.719 1.00 9.03 204 HIS D O 1
ATOM 7874 N N . ARG C 1 206 ? 88.070 31.880 22.365 1.00 9.13 205 ARG D N 1
ATOM 7875 C CA . ARG C 1 206 ? 89.089 31.441 23.310 1.00 9.21 205 ARG D CA 1
ATOM 7876 C C . ARG C 1 206 ? 88.457 30.859 24.573 1.00 9.66 205 ARG D C 1
ATOM 7877 O O . ARG C 1 206 ? 88.301 31.570 25.573 1.00 10.00 205 ARG D O 1
ATOM 7885 N N . PRO C 1 207 ? 88.083 29.556 24.529 1.00 9.97 206 PRO D N 1
ATOM 7886 C CA . PRO C 1 207 ? 87.418 28.901 25.664 1.00 9.84 206 PRO D CA 1
ATOM 7887 C C . PRO C 1 207 ? 88.183 29.141 26.959 1.00 10.26 206 PRO D C 1
ATOM 7888 O O . PRO C 1 207 ? 89.390 28.893 27.021 1.00 9.76 206 PRO D O 1
ATOM 7892 N N . MET C 1 208 ? 87.489 29.656 27.971 1.00 10.77 207 MET D N 1
ATOM 7893 C CA . MET C 1 208 ? 88.103 29.929 29.270 1.00 11.54 207 MET D CA 1
ATOM 7894 C C . MET C 1 208 ? 87.141 29.569 30.402 1.00 10.77 207 MET D C 1
ATOM 7895 O O . MET C 1 208 ? 87.412 29.862 31.569 1.00 11.11 207 MET D O 1
ATOM 7900 N N . TRP C 1 209 ? 86.029 28.929 30.056 1.00 9.89 208 TRP D N 1
ATOM 7901 C CA . TRP C 1 209 ? 84.937 28.722 31.010 1.00 9.25 208 TRP D CA 1
ATOM 7902 C C . TRP C 1 209 ? 84.862 27.293 31.541 1.00 8.97 208 TRP D C 1
ATOM 7903 O O . TRP C 1 209 ? 85.513 26.393 31.014 1.00 8.89 208 TRP D O 1
ATOM 7914 N N . PRO C 1 210 ? 84.048 27.067 32.583 1.00 8.85 209 PRO D N 1
ATOM 7915 C CA . PRO C 1 210 ? 83.968 25.724 33.144 1.00 8.88 209 PRO D CA 1
ATOM 7916 C C . PRO C 1 210 ? 83.397 24.714 32.150 1.00 8.94 209 PRO D C 1
ATOM 7917 O O . PRO C 1 210 ? 83.705 23.521 32.232 1.00 8.86 209 PRO D O 1
ATOM 7921 N N . TYR C 1 211 ? 82.567 25.194 31.230 1.00 8.91 210 TYR D N 1
ATOM 7922 C CA . TYR C 1 211 ? 81.903 24.339 30.255 1.00 9.18 210 TYR D CA 1
ATOM 7923 C C . TYR C 1 211 ? 81.360 25.254 29.166 1.00 8.69 210 TYR D C 1
ATOM 7924 O O . TYR C 1 211 ? 81.734 26.422 29.099 1.00 8.49 210 TYR D O 1
ATOM 7933 N N . LYS C 1 212 ? 80.477 24.729 28.325 1.00 8.62 211 LYS D N 1
ATOM 7934 C CA . LYS C 1 212 ? 79.928 25.484 27.203 1.00 8.85 211 LYS D CA 1
ATOM 7935 C C . LYS C 1 212 ? 78.820 26.393 27.693 1.00 8.80 211 LYS D C 1
ATOM 7936 O O . LYS C 1 212 ? 78.242 26.158 28.768 1.00 8.63 211 LYS D O 1
ATOM 7942 N N . PHE C 1 213 ? 78.497 27.405 26.890 1.00 8.61 212 PHE D N 1
ATOM 7943 C CA . PHE C 1 213 ? 77.355 28.280 27.177 1.00 8.88 212 PHE D CA 1
ATOM 7944 C C . PHE C 1 213 ? 76.697 28.671 25.866 1.00 8.74 212 PHE D C 1
ATOM 7945 O O . PHE C 1 213 ? 77.361 29.143 24.952 1.00 9.04 212 PHE D O 1
ATOM 7953 N N . LYS C 1 214 ? 75.387 28.474 25.782 1.00 8.63 213 LYS D N 1
ATOM 7954 C CA . LYS C 1 214 ? 74.647 28.749 24.552 1.00 8.60 213 LYS D CA 1
ATOM 7955 C C . LYS C 1 214 ? 73.604 29.841 24.758 1.00 8.69 213 LYS D C 1
ATOM 7956 O O . LYS C 1 214 ? 72.988 29.944 25.832 1.00 8.76 213 LYS D O 1
ATOM 7962 N N . ILE C 1 215 ? 73.438 30.672 23.734 1.00 8.33 214 ILE D N 1
ATOM 7963 C CA . ILE C 1 215 ? 72.427 31.730 23.730 1.00 8.30 214 ILE D CA 1
ATOM 7964 C C . ILE C 1 215 ? 71.605 31.581 22.468 1.00 8.21 214 ILE D C 1
ATOM 7965 O O . ILE C 1 215 ? 72.165 31.469 21.380 1.00 8.15 214 ILE D O 1
ATOM 7970 N N . LYS C 1 216 ? 70.283 31.553 22.615 1.00 8.28 215 LYS D N 1
ATOM 7971 C CA . LYS C 1 216 ? 69.390 31.587 21.455 1.00 8.36 215 LYS D CA 1
ATOM 7972 C C . LYS C 1 216 ? 68.316 32.665 21.630 1.00 8.49 215 LYS D C 1
ATOM 7973 O O . LYS C 1 216 ? 67.901 32.973 22.750 1.00 8.48 215 LYS D O 1
ATOM 7979 N N . CYS C 1 217 ? 67.878 33.237 20.515 1.00 8.61 216 CYS D N 1
ATOM 7980 C CA . CYS C 1 217 ? 67.035 34.423 20.520 1.00 8.81 216 CYS D CA 1
ATOM 7981 C C . CYS C 1 217 ? 65.751 34.173 19.729 1.00 8.78 216 CYS D C 1
ATOM 7982 O O . CYS C 1 217 ? 65.776 34.125 18.498 1.00 8.61 216 CYS D O 1
ATOM 7985 N N . ALA C 1 218 ? 64.636 34.021 20.436 1.00 8.53 217 ALA D N 1
ATOM 7986 C CA . ALA C 1 218 ? 63.329 33.834 19.807 1.00 8.48 217 ALA D CA 1
ATOM 7987 C C . ALA C 1 218 ? 62.509 35.107 19.923 1.00 8.51 217 ALA D C 1
ATOM 7988 O O . ALA C 1 218 ? 62.463 35.733 20.991 1.00 8.66 217 ALA D O 1
ATOM 7990 N N . GLY C 1 219 ? 61.840 35.474 18.834 1.00 8.47 218 GLY D N 1
ATOM 7991 C CA . GLY C 1 219 ? 61.131 36.743 18.767 1.00 8.31 218 GLY D CA 1
ATOM 7992 C C . GLY C 1 219 ? 59.805 36.818 19.484 1.00 8.48 218 GLY D C 1
ATOM 7993 O O . GLY C 1 219 ? 59.288 37.914 19.715 1.00 8.74 218 GLY D O 1
ATOM 7994 N N . CYS C 1 220 ? 59.248 35.662 19.839 1.00 8.55 219 CYS D N 1
ATOM 7995 C CA . CYS C 1 220 ? 57.978 35.597 20.571 1.00 8.43 219 CYS D CA 1
ATOM 7996 C C . CYS C 1 220 ? 57.854 34.201 21.162 1.00 8.46 219 CYS D C 1
ATOM 7997 O O . CYS C 1 220 ? 58.698 33.346 20.880 1.00 8.60 219 CYS D O 1
ATOM 8000 N N . PRO C 1 221 ? 56.817 33.956 21.993 1.00 8.72 220 PRO D N 1
ATOM 8001 C CA . PRO C 1 221 ? 56.712 32.688 22.735 1.00 8.26 220 PRO D CA 1
ATOM 8002 C C . PRO C 1 221 ? 56.601 31.383 21.929 1.00 8.00 220 PRO D C 1
ATOM 8003 O O . PRO C 1 221 ? 56.691 30.311 22.511 1.00 8.05 220 PRO D O 1
ATOM 8007 N N . ASN C 1 222 ? 56.399 31.451 20.612 1.00 7.59 221 ASN D N 1
ATOM 8008 C CA . ASN C 1 222 ? 56.425 30.238 19.796 1.00 7.39 221 ASN D CA 1
ATOM 8009 C C . ASN C 1 222 ? 57.771 29.492 19.836 1.00 7.54 221 ASN D C 1
ATOM 8010 O O . ASN C 1 222 ? 57.814 28.268 19.680 1.00 7.62 221 ASN D O 1
ATOM 8015 N N . ASP C 1 223 ? 58.855 30.238 20.069 1.00 7.66 222 ASP D N 1
ATOM 8016 C CA . ASP C 1 223 ? 60.213 29.696 20.289 1.00 7.29 222 ASP D CA 1
ATOM 8017 C C . ASP C 1 223 ? 60.699 28.828 19.139 1.00 7.32 222 ASP D C 1
ATOM 8018 O O . ASP C 1 223 ? 60.927 27.631 19.286 1.00 7.28 222 ASP D O 1
ATOM 8023 N N . CYS C 1 224 ? 60.890 29.463 17.988 1.00 7.42 223 CYS D N 1
ATOM 8024 C CA . CYS C 1 224 ? 61.152 28.736 16.759 1.00 7.57 223 CYS D CA 1
ATOM 8025 C C . CYS C 1 224 ? 62.610 28.318 16.572 1.00 7.94 223 CYS D C 1
ATOM 8026 O O . CYS C 1 224 ? 62.959 27.697 15.566 1.00 8.11 223 CYS D O 1
ATOM 8029 N N . VAL C 1 225 ? 63.465 28.669 17.525 1.00 8.35 224 VAL D N 1
ATOM 8030 C CA . VAL C 1 225 ? 64.838 28.169 17.500 1.00 8.93 224 VAL D CA 1
ATOM 8031 C C . VAL C 1 225 ? 65.021 27.237 18.671 1.00 9.17 224 VAL D C 1
ATOM 8032 O O . VAL C 1 225 ? 66.136 26.772 18.936 1.00 9.58 224 VAL D O 1
ATOM 8036 N N . ALA C 1 226 ? 63.911 26.969 19.358 1.00 9.14 225 ALA D N 1
ATOM 8037 C CA . ALA C 1 226 ? 63.874 26.003 20.426 1.00 9.08 225 ALA D CA 1
ATOM 8038 C C . ALA C 1 226 ? 64.848 26.425 21.517 1.00 8.91 225 ALA D C 1
ATOM 8039 O O . ALA C 1 226 ? 65.554 25.598 22.098 1.00 9.36 225 ALA D O 1
ATOM 8041 N N . SER C 1 227 ? 64.880 27.723 21.787 1.00 8.52 226 SER D N 1
ATOM 8042 C CA . SER C 1 227 ? 65.814 28.289 22.749 1.00 8.35 226 SER D CA 1
ATOM 8043 C C . SER C 1 227 ? 65.672 27.710 24.171 1.00 8.56 226 SER D C 1
ATOM 8044 O O . SER C 1 227 ? 66.667 27.571 24.888 1.00 8.30 226 SER D O 1
ATOM 8047 N N . LYS C 1 228 ? 64.464 27.348 24.581 1.00 8.42 227 LYS D N 1
ATOM 8048 C CA . LYS C 1 228 ? 64.301 26.934 25.991 1.00 8.69 227 LYS D CA 1
ATOM 8049 C C . LYS C 1 228 ? 64.875 25.555 26.309 1.00 9.05 227 LYS D C 1
ATOM 8050 O O . LYS C 1 228 ? 65.149 25.259 27.476 1.00 8.82 227 LYS D O 1
ATOM 8056 N N . ALA C 1 229 ? 65.075 24.739 25.268 1.00 9.18 228 ALA D N 1
ATOM 8057 C CA . ALA C 1 229 ? 65.629 23.392 25.398 1.00 9.61 228 ALA D CA 1
ATOM 8058 C C . ALA C 1 229 ? 67.097 23.282 25.016 1.00 10.29 228 ALA D C 1
ATOM 8059 O O . ALA C 1 229 ? 67.796 22.394 25.515 1.00 9.95 228 ALA D O 1
ATOM 8061 N N . ARG C 1 230 ? 67.546 24.169 24.124 1.00 11.61 229 ARG D N 1
ATOM 8062 C CA . ARG C 1 230 ? 68.872 24.068 23.485 1.00 12.35 229 ARG D CA 1
ATOM 8063 C C . ARG C 1 230 ? 69.807 25.251 23.766 1.00 11.63 229 ARG D C 1
ATOM 8064 O O . ARG C 1 230 ? 70.857 25.378 23.123 1.00 10.49 229 ARG D O 1
ATOM 8072 N N . SER C 1 231 ? 69.422 26.131 24.686 1.00 10.07 230 SER D N 1
ATOM 8073 C CA . SER C 1 231 ? 70.315 27.201 25.113 1.00 9.31 230 SER D CA 1
ATOM 8074 C C . SER C 1 231 ? 70.278 27.374 26.623 1.00 9.01 230 SER D C 1
ATOM 8075 O O . SER C 1 231 ? 69.246 27.135 27.274 1.00 8.63 230 SER D O 1
ATOM 8078 N N . ASP C 1 232 ? 71.424 27.758 27.170 1.00 8.74 231 ASP D N 1
ATOM 8079 C CA . ASP C 1 232 ? 71.552 28.072 28.587 1.00 8.68 231 ASP D CA 1
ATOM 8080 C C . ASP C 1 232 ? 70.862 29.391 28.904 1.00 8.71 231 ASP D C 1
ATOM 8081 O O . ASP C 1 232 ? 70.458 29.635 30.032 1.00 8.47 231 ASP D O 1
ATOM 8086 N N . PHE C 1 233 ? 70.735 30.241 27.887 1.00 8.72 232 PHE D N 1
ATOM 8087 C CA . PHE C 1 233 ? 70.237 31.586 28.068 1.00 8.85 232 PHE D CA 1
ATOM 8088 C C . PHE C 1 233 ? 69.328 31.857 26.888 1.00 8.77 232 PHE D C 1
ATOM 8089 O O . PHE C 1 233 ? 69.799 32.183 25.796 1.00 8.90 232 PHE D O 1
ATOM 8097 N N . ALA C 1 234 ? 68.028 31.684 27.113 1.00 8.65 233 ALA D N 1
ATOM 8098 C CA . ALA C 1 234 ? 67.022 31.796 26.058 1.00 8.21 233 ALA D CA 1
ATOM 8099 C C . ALA C 1 234 ? 66.304 33.131 26.144 1.00 8.16 233 ALA D C 1
ATOM 8100 O O . ALA C 1 234 ? 65.632 33.419 27.118 1.00 8.18 233 ALA D O 1
ATOM 8102 N N . ILE C 1 235 ? 66.441 33.936 25.097 1.00 8.21 234 ILE D N 1
ATOM 8103 C CA . ILE C 1 235 ? 65.863 35.273 25.074 1.00 8.09 234 ILE D CA 1
ATOM 8104 C C . ILE C 1 235 ? 64.611 35.223 24.210 1.00 7.87 234 ILE D C 1
ATOM 8105 O O . ILE C 1 235 ? 64.691 35.167 22.981 1.00 7.65 234 ILE D O 1
ATOM 8110 N N . ILE C 1 236 ? 63.459 35.221 24.864 1.00 7.66 235 ILE D N 1
ATOM 8111 C CA . ILE C 1 236 ? 62.202 34.946 24.186 1.00 7.59 235 ILE D CA 1
ATOM 8112 C C . ILE C 1 236 ? 61.314 36.182 24.229 1.00 7.76 235 ILE D C 1
ATOM 8113 O O . ILE C 1 236 ? 60.940 36.650 25.299 1.00 7.46 235 ILE D O 1
ATOM 8118 N N . GLY C 1 237 ? 60.990 36.707 23.049 1.00 7.99 236 GLY D N 1
ATOM 8119 C CA . GLY C 1 237 ? 60.185 37.916 22.932 1.00 8.66 236 GLY D CA 1
ATOM 8120 C C . GLY C 1 237 ? 58.832 37.849 23.625 1.00 8.84 236 GLY D C 1
ATOM 8121 O O . GLY C 1 237 ? 58.199 36.795 23.682 1.00 9.22 236 GLY D O 1
ATOM 8122 N N . THR C 1 238 ? 58.397 38.986 24.159 1.00 9.45 237 THR D N 1
ATOM 8123 C CA . THR C 1 238 ? 57.095 39.106 24.808 1.00 9.56 237 THR D CA 1
ATOM 8124 C C . THR C 1 238 ? 56.655 40.573 24.850 1.00 10.14 237 THR D C 1
ATOM 8125 O O . THR C 1 238 ? 57.390 41.471 24.392 1.00 10.43 237 THR D O 1
ATOM 8129 N N . TRP C 1 239 ? 55.448 40.809 25.364 1.00 10.37 238 TRP D N 1
ATOM 8130 C CA . TRP C 1 239 ? 54.878 42.152 25.498 1.00 10.95 238 TRP D CA 1
ATOM 8131 C C . TRP C 1 239 ? 54.174 42.308 26.851 1.00 12.31 238 TRP D C 1
ATOM 8132 O O . TRP C 1 239 ? 53.864 41.305 27.501 1.00 13.07 238 TRP D O 1
ATOM 8143 N N . LYS C 1 240 ? 53.926 43.554 27.265 1.00 14.21 239 LYS D N 1
ATOM 8144 C CA . LYS C 1 240 ? 53.357 43.856 28.593 1.00 16.58 239 LYS D CA 1
ATOM 8145 C C . LYS C 1 240 ? 51.980 44.503 28.540 1.00 16.29 239 LYS D C 1
ATOM 8146 O O . LYS C 1 240 ? 51.321 44.614 29.559 1.00 18.05 239 LYS D O 1
ATOM 8152 N N . ASP C 1 241 ? 51.550 44.944 27.366 1.00 15.70 240 ASP D N 1
ATOM 8153 C CA . ASP C 1 241 ? 50.264 45.634 27.250 1.00 14.93 240 ASP D CA 1
ATOM 8154 C C . ASP C 1 241 ? 49.214 44.768 26.556 1.00 14.41 240 ASP D C 1
ATOM 8155 O O . ASP C 1 241 ? 49.342 43.545 26.547 1.00 13.85 240 ASP D O 1
ATOM 8160 N N . ASP C 1 242 ? 48.179 45.398 25.995 1.00 13.68 241 ASP D N 1
ATOM 8161 C CA . ASP C 1 242 ? 47.027 44.676 25.440 1.00 13.33 241 ASP D CA 1
ATOM 8162 C C . ASP C 1 242 ? 47.325 44.075 24.067 1.00 13.37 241 ASP D C 1
ATOM 8163 O O . ASP C 1 242 ? 47.997 44.693 23.249 1.00 12.18 241 ASP D O 1
ATOM 8168 N N . ILE C 1 243 ? 46.828 42.863 23.825 1.00 13.25 242 ILE D N 1
ATOM 8169 C CA . ILE C 1 243 ? 46.844 42.305 22.476 1.00 12.79 242 ILE D CA 1
ATOM 8170 C C . ILE C 1 243 ? 45.986 43.219 21.601 1.00 12.69 242 ILE D C 1
ATOM 8171 O O . ILE C 1 243 ? 44.872 43.571 21.979 1.00 12.38 242 ILE D O 1
ATOM 8176 N N . LYS C 1 244 ? 46.527 43.633 20.459 1.00 12.80 243 LYS D N 1
ATOM 8177 C CA . LYS C 1 244 ? 45.818 44.557 19.575 1.00 13.19 243 LYS D CA 1
ATOM 8178 C C . LYS C 1 244 ? 44.752 43.799 18.798 1.00 12.58 243 LYS D C 1
ATOM 8179 O O . LYS C 1 244 ? 45.041 42.769 18.185 1.00 12.79 243 LYS D O 1
ATOM 8185 N N . VAL C 1 245 ? 43.519 44.298 18.849 1.00 11.64 244 VAL D N 1
ATOM 8186 C CA . VAL C 1 245 ? 42.371 43.583 18.297 1.00 11.10 244 VAL D CA 1
ATOM 8187 C C . VAL C 1 245 ? 41.662 44.385 17.202 1.00 11.22 244 VAL D C 1
ATOM 8188 O O . VAL C 1 245 ? 41.138 45.473 17.450 1.00 10.81 244 VAL D O 1
ATOM 8192 N N . ASP C 1 246 ? 41.651 43.828 15.996 1.00 11.24 245 ASP D N 1
ATOM 8193 C CA . ASP C 1 246 ? 40.893 44.377 14.878 1.00 11.66 245 ASP D CA 1
ATOM 8194 C C . ASP C 1 246 ? 39.537 43.657 14.782 1.00 12.05 245 ASP D C 1
ATOM 8195 O O . ASP C 1 246 ? 39.451 42.571 14.201 1.00 12.50 245 ASP D O 1
ATOM 8200 N N . GLN C 1 247 ? 38.485 44.263 15.341 1.00 12.38 246 GLN D N 1
ATOM 8201 C CA . GLN C 1 247 ? 37.157 43.624 15.424 1.00 12.57 246 GLN D CA 1
ATOM 8202 C C . GLN C 1 247 ? 36.616 43.269 14.048 1.00 13.04 246 GLN D C 1
ATOM 8203 O O . GLN C 1 247 ? 35.937 42.250 13.884 1.00 13.73 246 GLN D O 1
ATOM 8209 N N . GLU C 1 248 ? 36.926 44.118 13.072 1.00 12.92 247 GLU D N 1
ATOM 8210 C CA . GLU C 1 248 ? 36.550 43.886 11.682 1.00 13.08 247 GLU D CA 1
ATOM 8211 C C . GLU C 1 248 ? 37.116 42.555 11.202 1.00 12.60 247 GLU D C 1
ATOM 8212 O O . GLU C 1 248 ? 36.369 41.686 10.753 1.00 12.22 247 GLU D O 1
ATOM 8218 N N . ALA C 1 249 ? 38.433 42.398 11.324 1.00 12.06 248 ALA D N 1
ATOM 8219 C CA . ALA C 1 249 ? 39.109 41.171 10.914 1.00 12.03 248 ALA D CA 1
ATOM 8220 C C . ALA C 1 249 ? 38.639 39.927 11.697 1.00 12.03 248 ALA D C 1
ATOM 8221 O O . ALA C 1 249 ? 38.598 38.826 11.137 1.00 11.66 248 ALA D O 1
ATOM 8223 N N . VAL C 1 250 ? 38.267 40.103 12.969 1.00 11.72 249 VAL D N 1
ATOM 8224 C CA . VAL C 1 250 ? 37.726 38.993 13.773 1.00 12.16 249 VAL D CA 1
ATOM 8225 C C . VAL C 1 250 ? 36.416 38.449 13.172 1.00 12.24 249 VAL D C 1
ATOM 8226 O O . VAL C 1 250 ? 36.193 37.232 13.154 1.00 12.37 249 VAL D O 1
ATOM 8230 N N . LYS C 1 251 ? 35.566 39.346 12.677 1.00 12.13 250 LYS D N 1
ATOM 8231 C CA . LYS C 1 251 ? 34.304 38.948 12.031 1.00 12.31 250 LYS D CA 1
ATOM 8232 C C . LYS C 1 251 ? 34.519 38.163 10.728 1.00 12.24 250 LYS D C 1
ATOM 8233 O O . LYS C 1 251 ? 33.772 37.224 10.423 1.00 12.12 250 LYS D O 1
ATOM 8239 N N . GLU C 1 252 ? 35.549 38.556 9.979 1.00 12.31 251 GLU D N 1
ATOM 8240 C CA . GLU C 1 252 ? 35.972 37.855 8.765 1.00 12.29 251 GLU D CA 1
ATOM 8241 C C . GLU C 1 252 ? 36.358 36.409 9.073 1.00 11.52 251 GLU D C 1
ATOM 8242 O O . GLU C 1 252 ? 35.982 35.488 8.354 1.00 11.19 251 GLU D O 1
ATOM 8248 N N . TYR C 1 253 ? 37.099 36.208 10.156 1.00 10.71 252 TYR D N 1
ATOM 8249 C CA . TYR C 1 253 ? 37.387 34.861 10.608 1.00 10.36 252 TYR D CA 1
ATOM 8250 C C . TYR C 1 253 ? 36.104 34.157 11.043 1.00 10.31 252 TYR D C 1
ATOM 8251 O O . TYR C 1 253 ? 35.827 33.036 10.610 1.00 10.03 252 TYR D O 1
ATOM 8260 N N . ALA C 1 254 ? 35.326 34.839 11.886 1.00 10.45 253 ALA D N 1
ATOM 8261 C CA . ALA C 1 254 ? 34.071 34.322 12.439 1.00 10.45 253 ALA D CA 1
ATOM 8262 C C . ALA C 1 254 ? 33.094 33.822 11.390 1.00 10.25 253 ALA D C 1
ATOM 8263 O O . ALA C 1 254 ? 32.214 33.024 11.697 1.00 10.00 253 ALA D O 1
ATOM 8265 N N . SER C 1 255 ? 33.251 34.293 10.156 1.00 10.21 254 SER D N 1
ATOM 8266 C CA . SER C 1 255 ? 32.375 33.890 9.067 1.00 10.77 254 SER D CA 1
ATOM 8267 C C . SER C 1 255 ? 32.672 32.470 8.574 1.00 11.18 254 SER D C 1
ATOM 8268 O O . SER C 1 255 ? 31.848 31.868 7.890 1.00 11.32 254 SER D O 1
ATOM 8271 N N . TRP C 1 256 ? 33.847 31.942 8.911 1.00 11.50 255 TRP D N 1
ATOM 8272 C CA . TRP C 1 256 ? 34.230 30.610 8.444 1.00 12.09 255 TRP D CA 1
ATOM 8273 C C . TRP C 1 256 ? 34.915 29.759 9.506 1.00 12.16 255 TRP D C 1
ATOM 8274 O O . TRP C 1 256 ? 34.939 28.535 9.399 1.00 12.09 255 TRP D O 1
ATOM 8285 N N . MET C 1 257 ? 35.482 30.406 10.517 1.00 11.96 256 MET D N 1
ATOM 8286 C CA . MET C 1 257 ? 36.215 29.700 11.556 1.00 11.84 256 MET D CA 1
ATOM 8287 C C . MET C 1 257 ? 35.341 29.477 12.794 1.00 12.18 256 MET D C 1
ATOM 8288 O O . MET C 1 257 ? 34.637 30.384 13.243 1.00 12.28 256 MET D O 1
ATOM 8293 N N . ASP C 1 258 ? 35.375 28.252 13.313 1.00 12.40 257 ASP D N 1
ATOM 8294 C CA . ASP C 1 258 ? 34.771 27.917 14.600 1.00 13.03 257 ASP D CA 1
ATOM 8295 C C . ASP C 1 258 ? 35.645 28.498 15.717 1.00 12.57 257 ASP D C 1
ATOM 8296 O O . ASP C 1 258 ? 36.440 27.779 16.339 1.00 13.03 257 ASP D O 1
ATOM 8301 N N . ILE C 1 259 ? 35.491 29.798 15.962 1.00 12.20 258 ILE D N 1
ATOM 8302 C CA . ILE C 1 259 ? 36.287 30.516 16.967 1.00 12.27 258 ILE D CA 1
ATOM 8303 C C . ILE C 1 259 ? 36.044 29.970 18.386 1.00 12.56 258 ILE D C 1
ATOM 8304 O O . ILE C 1 259 ? 36.983 29.852 19.209 1.00 12.00 258 ILE D O 1
ATOM 8309 N N . GLU C 1 260 ? 34.790 29.612 18.657 1.00 13.10 259 GLU D N 1
ATOM 8310 C CA . GLU C 1 260 ? 34.421 29.013 19.936 1.00 14.16 259 GLU D CA 1
ATOM 8311 C C . GLU C 1 260 ? 35.313 27.814 20.277 1.00 13.86 259 GLU D C 1
ATOM 8312 O O . GLU C 1 260 ? 35.943 27.781 21.331 1.00 13.88 259 GLU D O 1
ATOM 8318 N N . ASN C 1 261 ? 35.386 26.849 19.365 1.00 13.66 260 ASN D N 1
ATOM 8319 C CA . ASN C 1 261 ? 36.109 25.604 19.627 1.00 13.04 260 ASN D CA 1
ATOM 8320 C C . ASN C 1 261 ? 37.601 25.660 19.330 1.00 12.07 260 ASN D C 1
ATOM 8321 O O . ASN C 1 261 ? 38.395 25.048 20.024 1.00 11.31 260 ASN D O 1
ATOM 8326 N N . GLU C 1 262 ? 37.982 26.372 18.276 1.00 10.85 261 GLU D N 1
ATOM 8327 C CA . GLU C 1 262 ? 39.385 26.386 17.877 1.00 10.33 261 GLU D CA 1
ATOM 8328 C C . GLU C 1 262 ? 40.215 27.488 18.557 1.00 10.11 261 GLU D C 1
ATOM 8329 O O . GLU C 1 262 ? 41.449 27.475 18.489 1.00 9.66 261 GLU D O 1
ATOM 8335 N N . VAL C 1 263 ? 39.542 28.444 19.194 1.00 9.96 262 VAL D N 1
ATOM 8336 C CA . VAL C 1 263 ? 40.238 29.552 19.840 1.00 10.04 262 VAL D CA 1
ATOM 8337 C C . VAL C 1 263 ? 39.840 29.658 21.301 1.00 10.11 262 VAL D C 1
ATOM 8338 O O . VAL C 1 263 ? 40.688 29.461 22.176 1.00 9.90 262 VAL D O 1
ATOM 8342 N N . VAL C 1 264 ? 38.564 29.944 21.563 1.00 9.88 263 VAL D N 1
ATOM 8343 C CA . VAL C 1 264 ? 38.082 30.233 22.927 1.00 10.18 263 VAL D CA 1
ATOM 8344 C C . VAL C 1 264 ? 38.347 29.084 23.899 1.00 10.46 263 VAL D C 1
ATOM 8345 O O . VAL C 1 264 ? 38.945 29.273 24.992 1.00 10.28 263 VAL D O 1
ATOM 8349 N N . LYS C 1 265 ? 37.919 27.889 23.501 1.00 10.80 264 LYS D N 1
ATOM 8350 C CA . LYS C 1 265 ? 38.077 26.696 24.335 1.00 11.20 264 LYS D CA 1
ATOM 8351 C C . LYS C 1 265 ? 39.525 26.226 24.437 1.00 10.42 264 LYS D C 1
ATOM 8352 O O . LYS C 1 265 ? 39.852 25.447 25.324 1.00 10.51 264 LYS D O 1
ATOM 8358 N N . LEU C 1 266 ? 40.403 26.703 23.566 1.00 9.59 265 LEU D N 1
ATOM 8359 C CA . LEU C 1 266 ? 41.793 26.262 23.622 1.00 9.61 265 LEU D CA 1
ATOM 8360 C C . LEU C 1 266 ? 42.728 27.235 24.339 1.00 9.47 265 LEU D C 1
ATOM 8361 O O . LEU C 1 266 ? 43.894 26.914 24.600 1.00 9.47 265 LEU D O 1
ATOM 8366 N N . CYS C 1 267 ? 42.217 28.414 24.671 1.00 9.16 266 CYS D N 1
ATOM 8367 C CA . CYS C 1 267 ? 42.970 29.349 25.491 1.00 8.70 266 CYS D CA 1
ATOM 8368 C C . CYS C 1 267 ? 43.249 28.708 26.865 1.00 8.42 266 CYS D C 1
ATOM 8369 O O . CYS C 1 267 ? 42.327 28.247 27.523 1.00 7.65 266 CYS D O 1
ATOM 8372 N N . PRO C 1 268 ? 44.523 28.657 27.271 1.00 8.24 267 PRO D N 1
ATOM 8373 C CA . PRO C 1 268 ? 44.875 27.970 28.523 1.00 8.70 267 PRO D CA 1
ATOM 8374 C C . PRO C 1 268 ? 44.270 28.606 29.765 1.00 9.14 267 PRO D C 1
ATOM 8375 O O . PRO C 1 268 ? 44.178 27.949 30.806 1.00 9.93 267 PRO D O 1
ATOM 8379 N N . THR C 1 269 ? 43.878 29.876 29.676 1.00 9.74 268 THR D N 1
ATOM 8380 C CA . THR C 1 269 ? 43.386 30.622 30.849 1.00 9.67 268 THR D CA 1
ATOM 8381 C C . THR C 1 269 ? 41.986 31.209 30.690 1.00 9.40 268 THR D C 1
ATOM 8382 O O . THR C 1 269 ? 41.536 31.960 31.549 1.00 8.79 268 THR D O 1
ATOM 8386 N N . GLY C 1 270 ? 41.306 30.892 29.586 1.00 9.57 269 GLY D N 1
ATOM 8387 C CA . GLY C 1 270 ? 39.956 31.422 29.331 1.00 9.54 269 GLY D CA 1
ATOM 8388 C C . GLY C 1 270 ? 39.851 32.945 29.204 1.00 9.97 269 GLY D C 1
ATOM 8389 O O . GLY C 1 270 ? 38.836 33.538 29.586 1.00 9.79 269 GLY D O 1
ATOM 8390 N N . ALA C 1 271 ? 40.890 33.576 28.650 1.00 9.84 270 ALA D N 1
ATOM 8391 C CA . ALA C 1 271 ? 41.013 35.038 28.649 1.00 9.85 270 ALA D CA 1
ATOM 8392 C C . ALA C 1 271 ? 40.253 35.678 27.501 1.00 10.00 270 ALA D C 1
ATOM 8393 O O . ALA C 1 271 ? 39.927 36.867 27.544 1.00 10.02 270 ALA D O 1
ATOM 8395 N N . ILE C 1 272 ? 39.987 34.878 26.478 1.00 10.37 271 ILE D N 1
ATOM 8396 C CA . ILE C 1 272 ? 39.484 35.384 25.205 1.00 10.46 271 ILE D CA 1
ATOM 8397 C C . ILE C 1 272 ? 38.042 34.925 24.968 1.00 11.61 271 ILE D C 1
ATOM 8398 O O . ILE C 1 272 ? 37.745 33.735 25.068 1.00 12.23 271 ILE D O 1
ATOM 8403 N N . LYS C 1 273 ? 37.155 35.880 24.671 1.00 12.26 272 LYS D N 1
ATOM 8404 C CA . LYS C 1 273 ? 35.719 35.626 24.550 1.00 13.10 272 LYS D CA 1
ATOM 8405 C C . LYS C 1 273 ? 35.246 36.083 23.174 1.00 13.25 272 LYS D C 1
ATOM 8406 O O . LYS C 1 273 ? 35.666 37.132 22.688 1.00 12.62 272 LYS D O 1
ATOM 8412 N N . TRP C 1 274 ? 34.378 35.285 22.560 1.00 13.88 273 TRP D N 1
ATOM 8413 C CA . TRP C 1 274 ? 33.713 35.647 21.310 1.00 14.36 273 TRP D CA 1
ATOM 8414 C C . TRP C 1 274 ? 32.229 35.313 21.440 1.00 15.52 273 TRP D C 1
ATOM 8415 O O . TRP C 1 274 ? 31.863 34.151 21.640 1.00 15.91 273 TRP D O 1
ATOM 8426 N N . ASP C 1 275 ? 31.388 36.343 21.361 1.00 16.67 274 ASP D N 1
ATOM 8427 C CA . ASP C 1 275 ? 29.937 36.178 21.494 1.00 18.03 274 ASP D CA 1
ATOM 8428 C C . ASP C 1 275 ? 29.229 36.235 20.143 1.00 18.32 274 ASP D C 1
ATOM 8429 O O . ASP C 1 275 ? 28.015 36.013 20.060 1.00 19.47 274 ASP D O 1
ATOM 8434 N N . GLY C 1 276 ? 29.988 36.543 19.092 1.00 18.40 275 GLY D N 1
ATOM 8435 C CA . GLY C 1 276 ? 29.429 36.636 17.748 1.00 18.73 275 GLY D CA 1
ATOM 8436 C C . GLY C 1 276 ? 29.446 38.045 17.197 1.00 19.41 275 GLY D C 1
ATOM 8437 O O . GLY C 1 276 ? 29.160 38.260 16.013 1.00 19.54 275 GLY D O 1
ATOM 8438 N N . LYS C 1 277 ? 29.777 39.010 18.051 1.00 19.74 276 LYS D N 1
ATOM 8439 C CA . LYS C 1 277 ? 29.834 40.414 17.637 1.00 19.79 276 LYS D CA 1
ATOM 8440 C C . LYS C 1 277 ? 31.183 41.060 17.955 1.00 19.41 276 LYS D C 1
ATOM 8441 O O . LYS C 1 277 ? 31.787 41.706 17.091 1.00 18.89 276 LYS D O 1
ATOM 8447 N N . GLU C 1 278 ? 31.649 40.878 19.191 1.00 18.38 277 GLU D N 1
ATOM 8448 C CA . GLU C 1 278 ? 32.914 41.460 19.634 1.00 17.71 277 GLU D CA 1
ATOM 8449 C C . GLU C 1 278 ? 33.834 40.416 20.244 1.00 15.93 277 GLU D C 1
ATOM 8450 O O . GLU C 1 278 ? 33.381 39.527 20.966 1.00 15.44 277 GLU D O 1
ATOM 8456 N N . LEU C 1 279 ? 35.120 40.520 19.925 1.00 14.49 278 LEU D N 1
ATOM 8457 C CA . LEU C 1 279 ? 36.149 39.741 20.599 1.00 13.92 278 LEU D CA 1
ATOM 8458 C C . LEU C 1 279 ? 36.678 40.552 21.769 1.00 12.81 278 LEU D C 1
ATOM 8459 O O . LEU C 1 279 ? 37.054 41.707 21.611 1.00 12.19 278 LEU D O 1
ATOM 8464 N N . THR C 1 280 ? 36.712 39.933 22.943 1.00 12.39 279 THR D N 1
ATOM 8465 C CA . THR C 1 280 ? 37.229 40.571 24.145 1.00 12.14 279 THR D CA 1
ATOM 8466 C C . THR C 1 280 ? 38.368 39.721 24.678 1.00 11.02 279 THR D C 1
ATOM 8467 O O . THR C 1 280 ? 38.270 38.502 24.722 1.00 10.19 279 THR D O 1
ATOM 8471 N N . ILE C 1 281 ? 39.463 40.374 25.029 1.00 10.47 280 ILE D N 1
ATOM 8472 C CA . ILE C 1 281 ? 40.559 39.690 25.667 1.00 10.74 280 ILE D CA 1
ATOM 8473 C C . ILE C 1 281 ? 40.773 40.353 27.005 1.00 10.57 280 ILE D C 1
ATOM 8474 O O . ILE C 1 281 ? 41.005 41.563 27.091 1.00 10.29 280 ILE D O 1
ATOM 8479 N N . ASP C 1 282 ? 40.641 39.558 28.057 1.00 10.54 281 ASP D N 1
ATOM 8480 C CA . ASP C 1 282 ? 41.045 40.014 29.356 1.00 10.74 281 ASP D CA 1
ATOM 8481 C C . ASP C 1 282 ? 42.565 39.885 29.425 1.00 11.01 281 ASP D C 1
ATOM 8482 O O . ASP C 1 282 ? 43.091 38.835 29.804 1.00 10.74 281 ASP D O 1
ATOM 8487 N N . ASN C 1 283 ? 43.274 40.951 29.070 1.00 10.64 282 ASN D N 1
ATOM 8488 C CA . ASN C 1 283 ? 44.730 40.869 29.047 1.00 10.94 282 ASN D CA 1
ATOM 8489 C C . ASN C 1 283 ? 45.379 40.568 30.398 1.00 11.25 282 ASN D C 1
ATOM 8490 O O . ASN C 1 283 ? 46.500 40.061 30.439 1.00 10.69 282 ASN D O 1
ATOM 8495 N N . ARG C 1 284 ? 44.662 40.837 31.487 1.00 12.14 283 ARG D N 1
ATOM 8496 C CA . ARG C 1 284 ? 45.123 40.442 32.818 1.00 13.99 283 ARG D CA 1
ATOM 8497 C C . ARG C 1 284 ? 45.188 38.923 33.006 1.00 13.67 283 ARG D C 1
ATOM 8498 O O . ARG C 1 284 ? 45.968 38.426 33.833 1.00 14.73 283 ARG D O 1
ATOM 8506 N N . GLU C 1 285 ? 44.358 38.196 32.260 1.00 12.69 284 GLU D N 1
ATOM 8507 C CA . GLU C 1 285 ? 44.281 36.734 32.352 1.00 11.54 284 GLU D CA 1
ATOM 8508 C C . GLU C 1 285 ? 45.180 36.073 31.327 1.00 10.75 284 GLU D C 1
ATOM 8509 O O . GLU C 1 285 ? 45.583 34.924 31.478 1.00 10.17 284 GLU D O 1
ATOM 8515 N N . CYS C 1 286 ? 45.507 36.823 30.286 1.00 10.01 285 CYS D N 1
ATOM 8516 C CA . CYS C 1 286 ? 46.288 36.312 29.179 1.00 9.27 285 CYS D CA 1
ATOM 8517 C C . CYS C 1 286 ? 47.716 35.980 29.615 1.00 8.77 285 CYS D C 1
ATOM 8518 O O . CYS C 1 286 ? 48.345 36.779 30.310 1.00 8.92 285 CYS D O 1
ATOM 8521 N N . VAL C 1 287 ? 48.206 34.801 29.223 1.00 8.03 286 VAL D N 1
ATOM 8522 C CA . VAL C 1 287 ? 49.588 34.397 29.507 1.00 7.75 286 VAL D CA 1
ATOM 8523 C C . VAL C 1 287 ? 50.455 34.427 28.246 1.00 7.64 286 VAL D C 1
ATOM 8524 O O . VAL C 1 287 ? 51.566 33.865 28.209 1.00 7.20 286 VAL D O 1
ATOM 8528 N N . ARG C 1 288 ? 49.935 35.093 27.216 1.00 7.76 287 ARG D N 1
ATOM 8529 C CA . ARG C 1 288 ? 50.681 35.341 25.978 1.00 7.68 287 ARG D CA 1
ATOM 8530 C C . ARG C 1 288 ? 51.282 34.042 25.415 1.00 7.39 287 ARG D C 1
ATOM 8531 O O . ARG C 1 288 ? 52.448 33.992 25.005 1.00 7.33 287 ARG D O 1
ATOM 8539 N N . CYS C 1 289 ? 50.455 32.996 25.392 1.00 7.42 288 CYS D N 1
ATOM 8540 C CA . CYS C 1 289 ? 50.842 31.684 24.855 1.00 7.41 288 CYS D CA 1
ATOM 8541 C C . CYS C 1 289 ? 50.929 31.723 23.326 1.00 7.61 288 CYS D C 1
ATOM 8542 O O . CYS C 1 289 ? 51.557 30.856 22.704 1.00 7.25 288 CYS D O 1
ATOM 8545 N N . MET C 1 290 ? 50.282 32.732 22.744 1.00 7.56 289 MET D N 1
ATOM 8546 C CA . MET C 1 290 ? 50.288 32.990 21.290 1.00 7.77 289 MET D CA 1
ATOM 8547 C C . MET C 1 290 ? 49.195 32.291 20.493 1.00 7.82 289 MET D C 1
ATOM 8548 O O . MET C 1 290 ? 48.974 32.648 19.327 1.00 7.97 289 MET D O 1
ATOM 8553 N N . HIS C 1 291 ? 48.532 31.291 21.071 1.00 8.03 290 HIS D N 1
ATOM 8554 C CA . HIS C 1 291 ? 47.587 30.481 20.291 1.00 8.14 290 HIS D CA 1
ATOM 8555 C C . HIS C 1 291 ? 46.574 31.298 19.483 1.00 8.25 290 HIS D C 1
ATOM 8556 O O . HIS C 1 291 ? 46.399 31.042 18.289 1.00 8.32 290 HIS D O 1
ATOM 8563 N N . CYS C 1 292 ? 45.915 32.266 20.125 1.00 8.55 291 CYS D N 1
ATOM 8564 C CA . CYS C 1 292 ? 44.891 33.084 19.446 1.00 8.32 291 CYS D CA 1
ATOM 8565 C C . CYS C 1 292 ? 45.503 33.943 18.358 1.00 9.24 291 CYS D C 1
ATOM 8566 O O . CYS C 1 292 ? 44.922 34.093 17.279 1.00 8.27 291 CYS D O 1
ATOM 8569 N N . ILE C 1 293 ? 46.681 34.495 18.644 1.00 10.02 292 ILE D N 1
ATOM 8570 C CA . ILE C 1 293 ? 47.433 35.257 17.644 1.00 10.88 292 ILE D CA 1
ATOM 8571 C C . ILE C 1 293 ? 47.897 34.350 16.491 1.00 11.30 292 ILE D C 1
ATOM 8572 O O . ILE C 1 293 ? 47.770 34.727 15.333 1.00 11.46 292 ILE D O 1
ATOM 8577 N N . ASN C 1 294 ? 48.411 33.158 16.815 1.00 11.69 293 ASN D N 1
ATOM 8578 C CA . ASN C 1 294 ? 48.717 32.141 15.793 1.00 11.54 293 ASN D CA 1
ATOM 8579 C C . ASN C 1 294 ? 47.486 31.792 14.965 1.00 11.39 293 ASN D C 1
ATOM 8580 O O . ASN C 1 294 ? 47.577 31.537 13.759 1.00 11.25 293 ASN D O 1
ATOM 8585 N N . LYS C 1 295 ? 46.331 31.785 15.624 1.00 11.51 294 LYS D N 1
ATOM 8586 C CA . LYS C 1 295 ? 45.086 31.405 14.969 1.00 11.59 294 LYS D CA 1
ATOM 8587 C C . LYS C 1 295 ? 44.511 32.482 14.065 1.00 11.01 294 LYS D C 1
ATOM 8588 O O . LYS C 1 295 ? 44.042 32.175 12.967 1.00 10.92 294 LYS D O 1
ATOM 8594 N N . MET C 1 296 ? 44.522 33.733 14.519 1.00 10.40 295 MET D N 1
ATOM 8595 C CA . MET C 1 296 ? 43.937 34.829 13.731 1.00 10.13 295 MET D CA 1
ATOM 8596 C C . MET C 1 296 ? 44.935 35.967 13.547 1.00 9.67 295 MET D C 1
ATOM 8597 O O . MET C 1 296 ? 44.706 37.068 14.046 1.00 9.05 295 MET D O 1
ATOM 8602 N N . PRO C 1 297 ? 46.039 35.711 12.814 1.00 9.88 296 PRO D N 1
ATOM 8603 C CA . PRO C 1 297 ? 47.135 36.686 12.718 1.00 10.01 296 PRO D CA 1
ATOM 8604 C C . PRO C 1 297 ? 46.776 38.004 12.002 1.00 10.29 296 PRO D C 1
ATOM 8605 O O . PRO C 1 297 ? 47.396 39.031 12.285 1.00 10.67 296 PRO D O 1
ATOM 8609 N N . LYS C 1 298 ? 45.783 37.981 11.110 1.00 9.83 297 LYS D N 1
ATOM 8610 C CA . LYS C 1 298 ? 45.272 39.212 10.482 1.00 9.61 297 LYS D CA 1
ATOM 8611 C C . LYS C 1 298 ? 44.485 40.094 11.459 1.00 9.61 297 LYS D C 1
ATOM 8612 O O . LYS C 1 298 ? 44.276 41.277 11.206 1.00 9.02 297 LYS D O 1
ATOM 8618 N N . ALA C 1 299 ? 44.062 39.511 12.579 1.00 9.75 298 ALA D N 1
ATOM 8619 C CA . ALA C 1 299 ? 43.162 40.184 13.517 1.00 10.06 298 ALA D CA 1
ATOM 8620 C C . ALA C 1 299 ? 43.809 40.513 14.862 1.00 10.46 298 ALA D C 1
ATOM 8621 O O . ALA C 1 299 ? 43.436 41.490 15.517 1.00 10.90 298 ALA D O 1
ATOM 8623 N N . LEU C 1 300 ? 44.774 39.694 15.268 1.00 10.42 299 LEU D N 1
ATOM 8624 C CA . LEU C 1 300 ? 45.360 39.797 16.590 1.00 10.70 299 LEU D CA 1
ATOM 8625 C C . LEU C 1 300 ? 46.863 40.006 16.515 1.00 11.18 299 LEU D C 1
ATOM 8626 O O . LEU C 1 300 ? 47.560 39.291 15.804 1.00 11.77 299 LEU D O 1
ATOM 8631 N N . LYS C 1 301 ? 47.352 40.988 17.262 1.00 11.68 300 LYS D N 1
ATOM 8632 C CA . LYS C 1 301 ? 48.766 41.331 17.272 1.00 12.00 300 LYS D CA 1
ATOM 8633 C C . LYS C 1 301 ? 49.261 41.466 18.697 1.00 11.94 300 LYS D C 1
ATOM 8634 O O . LYS C 1 301 ? 48.503 41.892 19.566 1.00 11.85 300 LYS D O 1
ATOM 8640 N N . PRO C 1 302 ? 50.549 41.146 18.932 1.00 12.11 301 PRO D N 1
ATOM 8641 C CA . PRO C 1 302 ? 51.173 41.378 20.236 1.00 12.51 301 PRO D CA 1
ATOM 8642 C C . PRO C 1 302 ? 51.108 42.856 20.625 1.00 13.42 301 PRO D C 1
ATOM 8643 O O . PRO C 1 302 ? 51.103 43.718 19.748 1.00 12.43 301 PRO D O 1
ATOM 8647 N N . GLY C 1 303 ? 51.079 43.142 21.925 1.00 14.27 302 GLY D N 1
ATOM 8648 C CA . GLY C 1 303 ? 51.073 44.520 22.421 1.00 16.01 302 GLY D CA 1
ATOM 8649 C C . GLY C 1 303 ? 52.304 45.335 22.046 1.00 17.74 302 GLY D C 1
ATOM 8650 O O . GLY C 1 303 ? 53.329 44.783 21.623 1.00 18.56 302 GLY D O 1
ATOM 8651 N N . ASP C 1 304 ? 52.206 46.649 22.232 1.00 17.42 303 ASP D N 1
ATOM 8652 C CA . ASP C 1 304 ? 53.264 47.578 21.835 1.00 17.55 303 ASP D CA 1
ATOM 8653 C C . ASP C 1 304 ? 54.404 47.760 22.834 1.00 16.91 303 ASP D C 1
ATOM 8654 O O . ASP C 1 304 ? 55.465 48.268 22.468 1.00 15.53 303 ASP D O 1
ATOM 8659 N N . GLU C 1 305 ? 54.184 47.367 24.089 1.00 16.84 304 GLU D N 1
ATOM 8660 C CA . GLU C 1 305 ? 55.231 47.395 25.094 1.00 16.74 304 GLU D CA 1
ATOM 8661 C C . GLU C 1 305 ? 55.996 46.091 24.975 1.00 15.91 304 GLU D C 1
ATOM 8662 O O . GLU C 1 305 ? 55.624 45.095 25.604 1.00 15.49 304 GLU D O 1
ATOM 8668 N N . ARG C 1 306 ? 57.064 46.091 24.186 1.00 14.06 305 ARG D N 1
ATOM 8669 C CA . ARG C 1 306 ? 57.754 44.854 23.863 1.00 13.33 305 ARG D CA 1
ATOM 8670 C C . ARG C 1 306 ? 59.109 44.681 24.530 1.00 12.52 305 ARG D C 1
ATOM 8671 O O . ARG C 1 306 ? 59.797 45.651 24.830 1.00 12.16 305 ARG D O 1
ATOM 8679 N N . GLY C 1 307 ? 59.462 43.421 24.765 1.00 11.89 306 GLY D N 1
ATOM 8680 C CA . GLY C 1 307 ? 60.767 43.045 25.276 1.00 11.01 306 GLY D CA 1
ATOM 8681 C C . GLY C 1 307 ? 60.923 41.540 25.173 1.00 10.56 306 GLY D C 1
ATOM 8682 O O . GLY C 1 307 ? 60.459 40.914 24.208 1.00 10.55 306 GLY D O 1
ATOM 8683 N N . ALA C 1 308 ? 61.583 40.962 26.171 1.00 9.65 307 ALA D N 1
ATOM 8684 C CA . ALA C 1 308 ? 61.827 39.525 26.207 1.00 9.15 307 ALA D CA 1
ATOM 8685 C C . ALA C 1 308 ? 61.727 38.997 27.617 1.00 8.72 307 ALA D C 1
ATOM 8686 O O . ALA C 1 308 ? 61.908 39.744 28.579 1.00 8.98 307 ALA D O 1
ATOM 8688 N N . THR C 1 309 ? 61.441 37.702 27.725 1.00 8.31 308 THR D N 1
ATOM 8689 C CA . THR C 1 309 ? 61.582 36.973 28.971 1.00 7.87 308 THR D CA 1
ATOM 8690 C C . THR C 1 309 ? 62.846 36.128 28.848 1.00 7.90 308 THR D C 1
ATOM 8691 O O . THR C 1 309 ? 63.091 35.507 27.811 1.00 8.11 308 THR D O 1
ATOM 8695 N N . ILE C 1 310 ? 63.663 36.109 29.893 1.00 7.72 309 ILE D N 1
ATOM 8696 C CA . ILE C 1 310 ? 64.858 35.277 29.853 1.00 7.80 309 ILE D CA 1
ATOM 8697 C C . ILE C 1 310 ? 64.644 33.970 30.618 1.00 7.87 309 ILE D C 1
ATOM 8698 O O . ILE C 1 310 ? 64.319 33.986 31.799 1.00 7.83 309 ILE D O 1
ATOM 8703 N N . LEU C 1 311 ? 64.792 32.847 29.920 1.00 7.85 310 LEU D N 1
ATOM 8704 C CA . LEU C 1 311 ? 64.731 31.529 30.555 1.00 7.86 310 LEU D CA 1
ATOM 8705 C C . LEU C 1 311 ? 66.155 30.999 30.717 1.00 7.66 310 LEU D C 1
ATOM 8706 O O . LEU C 1 311 ? 66.940 31.060 29.785 1.00 7.85 310 LEU D O 1
ATOM 8711 N N . ILE C 1 312 ? 66.502 30.489 31.901 1.00 7.31 311 ILE D N 1
ATOM 8712 C CA . ILE C 1 312 ? 67.884 30.112 32.160 1.00 6.96 311 ILE D CA 1
ATOM 8713 C C . ILE C 1 312 ? 67.989 28.602 32.311 1.00 7.24 311 ILE D C 1
ATOM 8714 O O . ILE C 1 312 ? 67.046 27.945 32.805 1.00 6.85 311 ILE D O 1
ATOM 8719 N N . GLY C 1 313 ? 69.129 28.056 31.892 1.00 7.17 312 GLY D N 1
ATOM 8720 C CA . GLY C 1 313 ? 69.495 26.693 32.261 1.00 8.06 312 GLY D CA 1
ATOM 8721 C C . GLY C 1 313 ? 69.280 25.550 31.280 1.00 8.55 312 GLY D C 1
ATOM 8722 O O . GLY C 1 313 ? 69.773 24.430 31.520 1.00 8.46 312 GLY D O 1
ATOM 8723 N N . GLY C 1 314 ? 68.562 25.808 30.189 1.00 8.68 313 GLY D N 1
ATOM 8724 C CA . GLY C 1 314 ? 68.261 24.762 29.206 1.00 9.03 313 GLY D CA 1
ATOM 8725 C C . GLY C 1 314 ? 69.478 23.961 28.748 1.00 9.68 313 GLY D C 1
ATOM 8726 O O . GLY C 1 314 ? 70.527 24.532 28.423 1.00 9.12 313 GLY D O 1
ATOM 8727 N N . LYS C 1 315 ? 69.335 22.635 28.713 1.00 10.06 314 LYS D N 1
ATOM 8728 C CA . LYS C 1 315 ? 70.428 21.751 28.298 1.00 10.69 314 LYS D CA 1
ATOM 8729 C C . LYS C 1 315 ? 69.960 20.310 28.114 1.00 11.03 314 LYS D C 1
ATOM 8730 O O . LYS C 1 315 ? 68.901 19.905 28.618 1.00 10.71 314 LYS D O 1
ATOM 8736 N N . ALA C 1 316 ? 70.794 19.536 27.423 1.00 11.53 315 ALA D N 1
ATOM 8737 C CA . ALA C 1 316 ? 70.684 18.077 27.366 1.00 12.41 315 ALA D CA 1
ATOM 8738 C C . ALA C 1 316 ? 70.963 17.466 28.756 1.00 12.78 315 ALA D C 1
ATOM 8739 O O . ALA C 1 316 ? 71.408 18.177 29.667 1.00 12.71 315 ALA D O 1
ATOM 8741 N N . PRO C 1 317 ? 70.722 16.149 28.915 1.00 13.46 316 PRO D N 1
ATOM 8742 C CA . PRO C 1 317 ? 70.612 15.529 30.235 1.00 13.30 316 PRO D CA 1
ATOM 8743 C C . PRO C 1 317 ? 71.872 15.492 31.079 1.00 13.35 316 PRO D C 1
ATOM 8744 O O . PRO C 1 317 ? 71.797 15.654 32.304 1.00 13.40 316 PRO D O 1
ATOM 8748 N N . PHE C 1 318 ? 73.021 15.253 30.461 1.00 12.47 317 PHE D N 1
ATOM 8749 C CA . PHE C 1 318 ? 74.241 15.129 31.256 1.00 12.44 317 PHE D CA 1
ATOM 8750 C C . PHE C 1 318 ? 74.554 16.443 31.950 1.00 12.08 317 PHE D C 1
ATOM 8751 O O . PHE C 1 318 ? 74.452 17.496 31.326 1.00 11.72 317 PHE D O 1
ATOM 8759 N N . VAL C 1 319 ? 74.895 16.409 33.237 1.00 11.52 318 VAL D N 1
ATOM 8760 C CA . VAL C 1 319 ? 74.927 15.203 34.080 1.00 11.65 318 VAL D CA 1
ATOM 8761 C C . VAL C 1 319 ? 73.630 15.039 34.903 1.00 11.88 318 VAL D C 1
ATOM 8762 O O . VAL C 1 319 ? 73.213 13.919 35.220 1.00 12.40 318 VAL D O 1
ATOM 8766 N N . GLU C 1 320 ? 72.985 16.151 35.240 1.00 11.73 319 GLU D N 1
ATOM 8767 C CA . GLU C 1 320 ? 71.928 16.109 36.253 1.00 12.11 319 GLU D CA 1
ATOM 8768 C C . GLU C 1 320 ? 70.493 16.029 35.730 1.00 12.08 319 GLU D C 1
ATOM 8769 O O . GLU C 1 320 ? 69.536 16.104 36.513 1.00 12.80 319 GLU D O 1
ATOM 8775 N N . GLY C 1 321 ? 70.336 15.816 34.432 1.00 11.02 320 GLY D N 1
ATOM 8776 C CA . GLY C 1 321 ? 69.001 15.692 33.857 1.00 11.41 320 GLY D CA 1
ATOM 8777 C C . GLY C 1 321 ? 68.755 16.775 32.823 1.00 11.46 320 GLY D C 1
ATOM 8778 O O . GLY C 1 321 ? 69.355 17.867 32.883 1.00 10.71 320 GLY D O 1
ATOM 8779 N N . ALA C 1 322 ? 67.880 16.470 31.865 1.00 11.72 321 ALA D N 1
ATOM 8780 C CA . ALA C 1 322 ? 67.626 17.384 30.758 1.00 11.56 321 ALA D CA 1
ATOM 8781 C C . ALA C 1 322 ? 66.755 18.529 31.236 1.00 11.13 321 ALA D C 1
ATOM 8782 O O . ALA C 1 322 ? 65.886 18.353 32.090 1.00 10.72 321 ALA D O 1
ATOM 8784 N N . VAL C 1 323 ? 67.008 19.715 30.690 1.00 10.07 322 VAL D N 1
ATOM 8785 C CA . VAL C 1 323 ? 66.394 20.928 31.212 1.00 9.79 322 VAL D CA 1
ATOM 8786 C C . VAL C 1 323 ? 65.729 21.734 30.117 1.00 9.59 322 VAL D C 1
ATOM 8787 O O . VAL C 1 323 ? 66.371 22.068 29.130 1.00 8.93 322 VAL D O 1
ATOM 8791 N N . ILE C 1 324 ? 64.446 22.032 30.299 1.00 9.26 323 ILE D N 1
ATOM 8792 C CA . ILE C 1 324 ? 63.811 23.138 29.589 1.00 9.45 323 ILE D CA 1
ATOM 8793 C C . ILE C 1 324 ? 64.006 24.344 30.511 1.00 9.33 323 ILE D C 1
ATOM 8794 O O . ILE C 1 324 ? 63.629 24.292 31.693 1.00 9.90 323 ILE D O 1
ATOM 8799 N N . GLY C 1 325 ? 64.607 25.407 29.987 1.00 8.99 324 GLY D N 1
ATOM 8800 C CA . GLY C 1 325 ? 64.937 26.598 30.773 1.00 8.70 324 GLY D CA 1
ATOM 8801 C C . GLY C 1 325 ? 63.750 27.201 31.497 1.00 8.47 324 GLY D C 1
ATOM 8802 O O . GLY C 1 325 ? 62.605 27.073 31.045 1.00 8.20 324 GLY D O 1
ATOM 8803 N N . TRP C 1 326 ? 64.025 27.844 32.633 1.00 8.19 325 TRP D N 1
ATOM 8804 C CA . TRP C 1 326 ? 62.975 28.413 33.468 1.00 7.97 325 TRP D CA 1
ATOM 8805 C C . TRP C 1 326 ? 63.149 29.914 33.688 1.00 8.05 325 TRP D C 1
ATOM 8806 O O . TRP C 1 326 ? 64.239 30.458 33.481 1.00 8.23 325 TRP D O 1
ATOM 8817 N N . VAL C 1 327 ? 62.070 30.568 34.124 1.00 7.76 326 VAL D N 1
ATOM 8818 C CA . VAL C 1 327 ? 62.007 32.024 34.146 1.00 7.90 326 VAL D CA 1
ATOM 8819 C C . VAL C 1 327 ? 63.045 32.641 35.077 1.00 8.18 326 VAL D C 1
ATOM 8820 O O . VAL C 1 327 ? 63.020 32.413 36.285 1.00 8.06 326 VAL D O 1
ATOM 8824 N N . ALA C 1 328 ? 63.960 33.409 34.478 1.00 8.31 327 ALA D N 1
ATOM 8825 C CA . ALA C 1 328 ? 65.027 34.093 35.201 1.00 8.33 327 ALA D CA 1
ATOM 8826 C C . ALA C 1 328 ? 64.773 35.605 35.263 1.00 8.44 327 ALA D C 1
ATOM 8827 O O . ALA C 1 328 ? 65.059 36.255 36.265 1.00 8.83 327 ALA D O 1
ATOM 8829 N N . VAL C 1 329 ? 64.253 36.161 34.175 1.00 8.40 328 VAL D N 1
ATOM 8830 C CA . VAL C 1 329 ? 63.947 37.578 34.099 1.00 8.29 328 VAL D CA 1
ATOM 8831 C C . VAL C 1 329 ? 62.607 37.656 33.369 1.00 8.52 328 VAL D C 1
ATOM 8832 O O . VAL C 1 329 ? 62.548 37.417 32.166 1.00 8.70 328 VAL D O 1
ATOM 8836 N N . PRO C 1 330 ? 61.526 37.969 34.093 1.00 8.54 329 PRO D N 1
ATOM 8837 C CA . PRO C 1 330 ? 60.210 37.996 33.445 1.00 8.75 329 PRO D CA 1
ATOM 8838 C C . PRO C 1 330 ? 60.127 38.992 32.286 1.00 8.96 329 PRO D C 1
ATOM 8839 O O . PRO C 1 330 ? 59.441 38.723 31.309 1.00 8.82 329 PRO D O 1
ATOM 8843 N N . PHE C 1 331 ? 60.831 40.119 32.396 1.00 9.48 330 PHE D N 1
ATOM 8844 C CA . PHE C 1 331 ? 60.828 41.148 31.348 1.00 9.95 330 PHE D CA 1
ATOM 8845 C C . PHE C 1 331 ? 62.108 41.974 31.314 1.00 10.08 330 PHE D C 1
ATOM 8846 O O . PHE C 1 331 ? 62.520 42.551 32.307 1.00 9.84 330 PHE D O 1
ATOM 8854 N N . VAL C 1 332 ? 62.726 42.039 30.147 1.00 10.71 331 VAL D N 1
ATOM 8855 C CA . VAL C 1 332 ? 63.867 42.916 29.937 1.00 11.59 331 VAL D CA 1
ATOM 8856 C C . VAL C 1 332 ? 63.671 43.611 28.598 1.00 12.32 331 VAL D C 1
ATOM 8857 O O . VAL C 1 332 ? 63.222 42.979 27.643 1.00 12.21 331 VAL D O 1
ATOM 8861 N N . GLU C 1 333 ? 63.980 44.909 28.547 1.00 13.48 332 GLU D N 1
ATOM 8862 C CA . GLU C 1 333 ? 63.950 45.669 27.295 1.00 15.58 332 GLU D CA 1
ATOM 8863 C C . GLU C 1 333 ? 64.996 45.120 26.339 1.00 14.91 332 GLU D C 1
ATOM 8864 O O . GLU C 1 333 ? 66.049 44.646 26.766 1.00 14.31 332 GLU D O 1
ATOM 8870 N N . VAL C 1 334 ? 64.690 45.151 25.049 1.00 15.16 333 VAL D N 1
ATOM 8871 C CA . VAL C 1 334 ? 65.651 44.724 24.050 1.00 15.34 333 VAL D CA 1
ATOM 8872 C C . VAL C 1 334 ? 65.855 45.889 23.096 1.00 15.47 333 VAL D C 1
ATOM 8873 O O . VAL C 1 334 ? 65.086 46.072 22.153 1.00 15.64 333 VAL D O 1
ATOM 8877 N N . GLU C 1 335 ? 66.871 46.697 23.381 1.00 15.98 334 GLU D N 1
ATOM 8878 C CA . GLU C 1 335 ? 67.220 47.856 22.548 1.00 16.02 334 GLU D CA 1
ATOM 8879 C C . GLU C 1 335 ? 68.729 48.047 22.489 1.00 15.15 334 GLU D C 1
ATOM 8880 O O . GLU C 1 335 ? 69.398 48.001 23.526 1.00 13.91 334 GLU D O 1
ATOM 8886 N N . LYS C 1 336 ? 69.255 48.278 21.283 1.00 14.58 335 LYS D N 1
ATOM 8887 C CA . LYS C 1 336 ? 70.691 48.463 21.068 1.00 14.23 335 LYS D CA 1
ATOM 8888 C C . LYS C 1 336 ? 71.227 49.593 21.953 1.00 14.04 335 LYS D C 1
ATOM 8889 O O . LYS C 1 336 ? 70.580 50.629 22.069 1.00 14.58 335 LYS D O 1
ATOM 8895 N N . PRO C 1 337 ? 72.410 49.407 22.579 1.00 13.78 336 PRO D N 1
ATOM 8896 C CA . PRO C 1 337 ? 73.357 48.296 22.477 1.00 13.41 336 PRO D CA 1
ATOM 8897 C C . PRO C 1 337 ? 73.110 47.144 23.469 1.00 13.09 336 PRO D C 1
ATOM 8898 O O . PRO C 1 337 ? 74.046 46.420 23.818 1.00 13.03 336 PRO D O 1
ATOM 8902 N N . TYR C 1 338 ? 71.858 46.981 23.899 1.00 12.66 337 TYR D N 1
ATOM 8903 C CA . TYR C 1 338 ? 71.431 45.863 24.756 1.00 12.31 337 TYR D CA 1
ATOM 8904 C C . TYR C 1 338 ? 72.254 45.762 26.040 1.00 12.61 337 TYR D C 1
ATOM 8905 O O . TYR C 1 338 ? 72.607 44.662 26.483 1.00 13.26 337 TYR D O 1
ATOM 8914 N N . ASP C 1 339 ? 72.536 46.913 26.645 1.00 12.74 338 ASP D N 1
ATOM 8915 C CA . ASP C 1 339 ? 73.346 46.979 27.856 1.00 13.42 338 ASP D CA 1
ATOM 8916 C C . ASP C 1 339 ? 72.758 46.185 29.011 1.00 13.26 338 ASP D C 1
ATOM 8917 O O . ASP C 1 339 ? 73.498 45.527 29.748 1.00 13.19 338 ASP D O 1
ATOM 8922 N N . GLU C 1 340 ? 71.437 46.233 29.161 1.00 13.32 339 GLU D N 1
ATOM 8923 C CA . GLU C 1 340 ? 70.787 45.498 30.246 1.00 13.80 339 GLU D CA 1
ATOM 8924 C C . GLU C 1 340 ? 71.023 43.981 30.116 1.00 13.14 339 GLU D C 1
ATOM 8925 O O . GLU C 1 340 ? 71.338 43.310 31.108 1.00 12.70 339 GLU D O 1
ATOM 8931 N N . ILE C 1 341 ? 70.914 43.453 28.893 1.00 12.62 340 ILE D N 1
ATOM 8932 C CA . ILE C 1 341 ? 71.139 42.019 28.635 1.00 11.65 340 ILE D CA 1
ATOM 8933 C C . ILE C 1 341 ? 72.605 41.637 28.859 1.00 11.00 340 ILE D C 1
ATOM 8934 O O . ILE C 1 341 ? 72.908 40.609 29.473 1.00 10.74 340 ILE D O 1
ATOM 8939 N N . LYS C 1 342 ? 73.505 42.488 28.382 1.00 10.13 341 LYS D N 1
ATOM 8940 C CA . LYS C 1 342 ? 74.938 42.250 28.477 1.00 9.90 341 LYS D CA 1
ATOM 8941 C C . LYS C 1 342 ? 75.396 42.283 29.925 1.00 9.94 341 LYS D C 1
ATOM 8942 O O . LYS C 1 342 ? 76.226 41.478 30.346 1.00 9.96 341 LYS D O 1
ATOM 8948 N N . GLU C 1 343 ? 74.843 43.222 30.679 1.00 10.32 342 GLU D N 1
ATOM 8949 C CA . GLU C 1 343 ? 75.068 43.306 32.114 1.00 10.77 342 GLU D CA 1
ATOM 8950 C C . GLU C 1 343 ? 74.714 41.973 32.801 1.00 9.96 342 GLU D C 1
ATOM 8951 O O . GLU C 1 343 ? 75.479 41.476 33.629 1.00 9.32 342 GLU D O 1
ATOM 8957 N N . ILE C 1 344 ? 73.562 41.404 32.445 1.00 9.27 343 ILE D N 1
ATOM 8958 C CA . ILE C 1 344 ? 73.111 40.116 33.012 1.00 9.00 343 ILE D CA 1
ATOM 8959 C C . ILE C 1 344 ? 74.111 39.009 32.647 1.00 8.79 343 ILE D C 1
ATOM 8960 O O . ILE C 1 344 ? 74.616 38.309 33.526 1.00 8.44 343 ILE D O 1
ATOM 8965 N N . LEU C 1 345 ? 74.430 38.900 31.353 1.00 8.42 344 LEU D N 1
ATOM 8966 C CA . LEU C 1 345 ? 75.297 37.835 30.861 1.00 8.19 344 LEU D CA 1
ATOM 8967 C C . LEU C 1 345 ? 76.675 37.851 31.524 1.00 8.41 344 LEU D C 1
ATOM 8968 O O . LEU C 1 345 ? 77.201 36.808 31.928 1.00 8.05 344 LEU D O 1
ATOM 8973 N N . GLU C 1 346 ? 77.253 39.041 31.628 1.00 8.53 345 GLU D N 1
ATOM 8974 C CA . GLU C 1 346 ? 78.612 39.175 32.111 1.00 8.81 345 GLU D CA 1
ATOM 8975 C C . GLU C 1 346 ? 78.687 38.886 33.605 1.00 8.55 345 GLU D C 1
ATOM 8976 O O . GLU C 1 346 ? 79.683 38.336 34.079 1.00 8.53 345 GLU D O 1
ATOM 8982 N N . ALA C 1 347 ? 77.636 39.237 34.345 1.00 8.39 346 ALA D N 1
ATOM 8983 C CA . ALA C 1 347 ? 77.583 38.878 35.754 1.00 8.29 346 ALA D CA 1
ATOM 8984 C C . ALA C 1 347 ? 77.483 37.357 35.897 1.00 8.39 346 ALA D C 1
ATOM 8985 O O . ALA C 1 347 ? 78.162 36.760 36.739 1.00 8.18 346 ALA D O 1
ATOM 8987 N N . ILE C 1 348 ? 76.641 36.736 35.068 1.00 8.27 347 ILE D N 1
ATOM 8988 C CA . ILE C 1 348 ? 76.500 35.280 35.060 1.00 8.17 347 ILE D CA 1
ATOM 8989 C C . ILE C 1 348 ? 77.866 34.627 34.772 1.00 8.18 347 ILE D C 1
ATOM 8990 O O . ILE C 1 348 ? 78.306 33.744 35.514 1.00 8.02 347 ILE D O 1
ATOM 8995 N N . TRP C 1 349 ? 78.555 35.094 33.730 1.00 8.12 348 TRP D N 1
ATOM 8996 C CA . TRP C 1 349 ? 79.856 34.519 33.403 1.00 8.16 348 TRP D CA 1
ATOM 8997 C C . TRP C 1 349 ? 80.906 34.691 34.497 1.00 8.40 348 TRP D C 1
ATOM 8998 O O . TRP C 1 349 ? 81.624 33.736 34.797 1.00 8.83 348 TRP D O 1
ATOM 9009 N N . ASP C 1 350 ? 80.985 35.870 35.110 1.00 8.38 349 ASP D N 1
ATOM 9010 C CA . ASP C 1 350 ? 81.983 36.088 36.156 1.00 8.81 349 ASP D CA 1
ATOM 9011 C C . ASP C 1 350 ? 81.742 35.095 37.284 1.00 8.63 349 ASP D C 1
ATOM 9012 O O . ASP C 1 350 ? 82.669 34.461 37.780 1.00 8.60 349 ASP D O 1
ATOM 9017 N N . TRP C 1 351 ? 80.475 34.955 37.657 1.00 8.60 350 TRP D N 1
ATOM 9018 C CA . TRP C 1 351 ? 80.055 34.073 38.742 1.00 8.68 350 TRP D CA 1
ATOM 9019 C C . TRP C 1 351 ? 80.346 32.603 38.428 1.00 9.10 350 TRP D C 1
ATOM 9020 O O . TRP C 1 351 ? 81.002 31.899 39.210 1.00 9.50 350 TRP D O 1
ATOM 9031 N N . TRP C 1 352 ? 79.853 32.161 37.275 1.00 9.28 351 TRP D N 1
ATOM 9032 C CA . TRP C 1 352 ? 80.036 30.801 36.793 1.00 9.92 351 TRP D CA 1
ATOM 9033 C C . TRP C 1 352 ? 81.522 30.443 36.716 1.00 10.22 351 TRP D C 1
ATOM 9034 O O . TRP C 1 352 ? 81.931 29.378 37.178 1.00 9.86 351 TRP D O 1
ATOM 9045 N N . ASP C 1 353 ? 82.330 31.349 36.168 1.00 10.59 352 ASP D N 1
ATOM 9046 C CA . ASP C 1 353 ? 83.766 31.111 36.044 1.00 11.11 352 ASP D CA 1
ATOM 9047 C C . ASP C 1 353 ? 84.457 30.938 37.403 1.00 11.34 352 ASP D C 1
ATOM 9048 O O . ASP C 1 353 ? 85.320 30.073 37.569 1.00 11.50 352 ASP D O 1
ATOM 9053 N N . GLU C 1 354 ? 84.074 31.760 38.368 1.00 11.69 353 GLU D N 1
ATOM 9054 C CA . GLU C 1 354 ? 84.575 31.633 39.725 1.00 12.55 353 GLU D CA 1
ATOM 9055 C C . GLU C 1 354 ? 84.051 30.381 40.456 1.00 12.07 353 GLU D C 1
ATOM 9056 O O . GLU C 1 354 ? 84.804 29.713 41.170 1.00 11.33 353 GLU D O 1
ATOM 9062 N N . GLU C 1 355 ? 82.770 30.061 40.273 1.00 11.69 354 GLU D N 1
ATOM 9063 C CA . GLU C 1 355 ? 82.105 29.067 41.129 1.00 11.75 354 GLU D CA 1
ATOM 9064 C C . GLU C 1 355 ? 81.870 27.715 40.478 1.00 11.17 354 GLU D C 1
ATOM 9065 O O . GLU C 1 355 ? 81.781 26.704 41.173 1.00 10.86 354 GLU D O 1
ATOM 9071 N N . GLY C 1 356 ? 81.751 27.695 39.156 1.00 10.66 355 GLY D N 1
ATOM 9072 C CA . GLY C 1 356 ? 81.477 26.459 38.427 1.00 10.37 355 GLY D CA 1
ATOM 9073 C C . GLY C 1 356 ? 82.569 25.404 38.526 1.00 10.40 355 GLY D C 1
ATOM 9074 O O . GLY C 1 356 ? 83.760 25.714 38.448 1.00 10.12 355 GLY D O 1
ATOM 9075 N N . LYS C 1 357 ? 82.151 24.155 38.704 1.00 10.37 356 LYS D N 1
ATOM 9076 C CA . LYS C 1 357 ? 83.047 23.004 38.642 1.00 10.22 356 LYS D CA 1
ATOM 9077 C C . LYS C 1 357 ? 83.341 22.647 37.192 1.00 9.62 356 LYS D C 1
ATOM 9078 O O . LYS C 1 357 ? 82.639 23.089 36.273 1.00 9.06 356 LYS D O 1
ATOM 9084 N N . PHE C 1 358 ? 84.394 21.859 36.995 1.00 9.25 357 PHE D N 1
ATOM 9085 C CA . PHE C 1 358 ? 84.755 21.337 35.679 1.00 9.00 357 PHE D CA 1
ATOM 9086 C C . PHE C 1 358 ? 83.561 20.621 35.055 1.00 8.81 357 PHE D C 1
ATOM 9087 O O . PHE C 1 358 ? 82.983 19.711 35.656 1.00 8.77 357 PHE D O 1
ATOM 9095 N N . ARG C 1 359 ? 83.177 21.077 33.866 1.00 8.69 358 ARG D N 1
ATOM 9096 C CA . ARG C 1 359 ? 82.012 20.558 33.140 1.00 8.90 358 ARG D CA 1
ATOM 9097 C C . ARG C 1 359 ? 80.679 20.680 33.889 1.00 8.78 358 ARG D C 1
ATOM 9098 O O . ARG C 1 359 ? 79.837 19.784 33.837 1.00 9.21 358 ARG D O 1
ATOM 9106 N N . GLU C 1 360 ? 80.490 21.800 34.576 1.00 8.59 359 GLU D N 1
ATOM 9107 C CA . GLU C 1 360 ? 79.209 22.111 35.205 1.00 8.15 359 GLU D CA 1
ATOM 9108 C C . GLU C 1 360 ? 78.492 23.178 34.372 1.00 8.10 359 GLU D C 1
ATOM 9109 O O . GLU C 1 360 ? 79.009 24.289 34.205 1.00 7.80 359 GLU D O 1
ATOM 9115 N N . ARG C 1 361 ? 77.319 22.839 33.830 1.00 7.92 360 ARG D N 1
ATOM 9116 C CA . ARG C 1 361 ? 76.530 23.813 33.061 1.00 7.80 360 ARG D CA 1
ATOM 9117 C C . ARG C 1 361 ? 75.867 24.824 34.013 1.00 8.04 360 ARG D C 1
ATOM 9118 O O . ARG C 1 361 ? 75.613 24.495 35.183 1.00 7.51 360 ARG D O 1
ATOM 9126 N N . ILE C 1 362 ? 75.603 26.040 33.521 1.00 7.91 361 ILE D N 1
ATOM 9127 C CA . ILE C 1 362 ? 74.987 27.085 34.365 1.00 8.17 361 ILE D CA 1
ATOM 9128 C C . ILE C 1 362 ? 73.713 26.614 35.074 1.00 7.83 361 ILE D C 1
ATOM 9129 O O . ILE C 1 362 ? 73.507 26.924 36.259 1.00 7.82 361 ILE D O 1
ATOM 9134 N N . GLY C 1 363 ? 72.878 25.848 34.369 1.00 7.13 362 GLY D N 1
ATOM 9135 C CA . GLY C 1 363 ? 71.655 25.301 34.958 1.00 7.23 362 GLY D CA 1
ATOM 9136 C C . GLY C 1 363 ? 71.951 24.454 36.179 1.00 7.24 362 GLY D C 1
ATOM 9137 O O . GLY C 1 363 ? 71.232 24.517 37.195 1.00 7.36 362 GLY D O 1
ATOM 9138 N N . GLU C 1 364 ? 73.008 23.652 36.087 1.00 6.79 363 GLU D N 1
ATOM 9139 C CA . GLU C 1 364 ? 73.393 22.778 37.194 1.00 6.69 363 GLU D CA 1
ATOM 9140 C C . GLU C 1 364 ? 74.019 23.595 38.313 1.00 6.22 363 GLU D C 1
ATOM 9141 O O . GLU C 1 364 ? 73.848 23.249 39.501 1.00 6.09 363 GLU D O 1
ATOM 9147 N N . LEU C 1 365 ? 74.766 24.653 37.947 1.00 5.32 364 LEU D N 1
ATOM 9148 C CA . LEU C 1 365 ? 75.284 25.597 38.950 1.00 5.16 364 LEU D CA 1
ATOM 9149 C C . LEU C 1 365 ? 74.150 26.265 39.757 1.00 5.09 364 LEU D C 1
ATOM 9150 O O . LEU C 1 365 ? 74.238 26.405 40.991 1.00 5.01 364 LEU D O 1
ATOM 9155 N N . ILE C 1 366 ? 73.105 26.696 39.065 1.00 4.99 365 ILE D N 1
ATOM 9156 C CA . ILE C 1 366 ? 71.965 27.321 39.760 1.00 5.15 365 ILE D CA 1
ATOM 9157 C C . ILE C 1 366 ? 71.254 26.323 40.679 1.00 4.94 365 ILE D C 1
ATOM 9158 O O . ILE C 1 366 ? 70.876 26.655 41.822 1.00 4.74 365 ILE D O 1
ATOM 9163 N N . TRP C 1 367 ? 71.088 25.093 40.204 1.00 5.10 366 TRP D N 1
ATOM 9164 C CA . TRP C 1 367 ? 70.507 24.041 41.038 1.00 5.16 366 TRP D CA 1
ATOM 9165 C C . TRP C 1 367 ? 71.354 23.812 42.272 1.00 5.13 366 TRP D C 1
ATOM 9166 O O . TRP C 1 367 ? 70.809 23.563 43.328 1.00 4.87 366 TRP D O 1
ATOM 9177 N N . ARG C 1 368 ? 72.680 23.885 42.114 1.00 5.01 367 ARG D N 1
ATOM 9178 C CA . ARG C 1 368 ? 73.613 23.638 43.211 1.00 5.30 367 ARG D CA 1
ATOM 9179 C C . ARG C 1 368 ? 73.641 24.805 44.212 1.00 5.31 367 ARG D C 1
ATOM 9180 O O . ARG C 1 368 ? 73.619 24.579 45.435 1.00 5.32 367 ARG D O 1
ATOM 9188 N N . LYS C 1 369 ? 73.684 26.030 43.678 1.00 5.44 368 LYS D N 1
ATOM 9189 C CA . LYS C 1 369 ? 73.863 27.252 44.464 1.00 5.92 368 LYS D CA 1
ATOM 9190 C C . LYS C 1 369 ? 72.547 27.894 44.921 1.00 6.04 368 LYS D C 1
ATOM 9191 O O . LYS C 1 369 ? 72.527 28.565 45.953 1.00 6.41 368 LYS D O 1
ATOM 9197 N N . GLY C 1 370 ? 71.469 27.683 44.170 1.00 5.99 369 GLY D N 1
ATOM 9198 C CA . GLY C 1 370 ? 70.142 28.215 44.514 1.00 6.42 369 GLY D CA 1
ATOM 9199 C C . GLY C 1 370 ? 69.797 29.471 43.731 1.00 6.96 369 GLY D C 1
ATOM 9200 O O . GLY C 1 370 ? 70.676 30.161 43.254 1.00 6.75 369 GLY D O 1
ATOM 9201 N N . MET C 1 371 ? 68.508 29.769 43.611 1.00 7.75 370 MET D N 1
ATOM 9202 C CA . MET C 1 371 ? 68.054 30.960 42.904 1.00 7.95 370 MET D CA 1
ATOM 9203 C C . MET C 1 371 ? 68.377 32.267 43.618 1.00 8.28 370 MET D C 1
ATOM 9204 O O . MET C 1 371 ? 68.582 33.274 42.967 1.00 7.45 370 MET D O 1
ATOM 9209 N N . ARG C 1 372 ? 68.422 32.255 44.949 1.00 8.76 371 ARG D N 1
ATOM 9210 C CA . ARG C 1 372 ? 68.794 33.457 45.673 1.00 10.10 371 ARG D CA 1
ATOM 9211 C C . ARG C 1 372 ? 70.157 34.005 45.236 1.00 10.04 371 ARG D C 1
ATOM 9212 O O . ARG C 1 372 ? 70.289 35.211 44.949 1.00 9.90 371 ARG D O 1
ATOM 9220 N N . GLU C 1 373 ? 71.164 33.127 45.191 1.00 9.68 372 GLU D N 1
ATOM 9221 C CA . GLU C 1 373 ? 72.510 33.526 44.783 1.00 9.70 372 GLU D CA 1
ATOM 9222 C C . GLU C 1 373 ? 72.495 33.933 43.322 1.00 9.01 372 GLU D C 1
ATOM 9223 O O . GLU C 1 373 ? 73.066 34.944 42.955 1.00 9.44 372 GLU D O 1
ATOM 9229 N N . PHE C 1 374 ? 71.828 33.148 42.489 1.00 8.46 373 PHE D N 1
ATOM 9230 C CA . PHE C 1 374 ? 71.742 33.489 41.075 1.00 7.92 373 PHE D CA 1
ATOM 9231 C C . PHE C 1 374 ? 71.122 34.883 40.832 1.00 8.05 373 PHE D C 1
ATOM 9232 O O . PHE C 1 374 ? 71.696 35.693 40.106 1.00 7.71 373 PHE D O 1
ATOM 9240 N N . LEU C 1 375 ? 69.972 35.167 41.445 1.00 8.19 374 LEU D N 1
ATOM 9241 C CA . LEU C 1 375 ? 69.325 36.478 41.305 1.00 8.62 374 LEU D CA 1
ATOM 9242 C C . LEU C 1 375 ? 70.156 37.667 41.846 1.00 9.23 374 LEU D C 1
ATOM 9243 O O . LEU C 1 375 ? 70.126 38.760 41.272 1.00 9.76 374 LEU D O 1
ATOM 9248 N N . LYS C 1 376 ? 70.899 37.451 42.930 1.00 9.95 375 LYS D N 1
ATOM 9249 C CA . LYS C 1 376 ? 71.796 38.472 43.468 1.00 11.26 375 LYS D CA 1
ATOM 9250 C C . LYS C 1 376 ? 72.916 38.782 42.464 1.00 10.91 375 LYS D C 1
ATOM 9251 O O . LYS C 1 376 ? 73.239 39.943 42.220 1.00 10.29 375 LYS D O 1
ATOM 9257 N N . VAL C 1 377 ? 73.475 37.727 41.874 1.00 10.39 376 VAL D N 1
ATOM 9258 C CA . VAL C 1 377 ? 74.461 37.849 40.817 1.00 10.37 376 VAL D CA 1
ATOM 9259 C C . VAL C 1 377 ? 73.954 38.760 39.705 1.00 10.48 376 VAL D C 1
ATOM 9260 O O . VAL C 1 377 ? 74.677 39.616 39.253 1.00 10.50 376 VAL D O 1
ATOM 9264 N N . ILE C 1 378 ? 72.712 38.578 39.275 1.00 11.09 377 ILE D N 1
ATOM 9265 C CA . ILE C 1 378 ? 72.190 39.409 38.189 1.00 12.42 377 ILE D CA 1
ATOM 9266 C C . ILE C 1 378 ? 71.460 40.672 38.670 1.00 12.45 377 ILE D C 1
ATOM 9267 O O . ILE C 1 378 ? 70.930 41.418 37.854 1.00 12.68 377 ILE D O 1
ATOM 9272 N N . GLY C 1 379 ? 71.435 40.898 39.982 1.00 12.53 378 GLY D N 1
ATOM 9273 C CA . GLY C 1 379 ? 70.821 42.101 40.552 1.00 12.51 378 GLY D CA 1
ATOM 9274 C C . GLY C 1 379 ? 69.305 42.223 40.399 1.00 12.73 378 GLY D C 1
ATOM 9275 O O . GLY C 1 379 ? 68.778 43.334 40.243 1.00 11.46 378 GLY D O 1
ATOM 9276 N N . ARG C 1 380 ? 68.603 41.092 40.443 1.00 12.48 379 ARG D N 1
ATOM 9277 C CA . ARG C 1 380 ? 67.144 41.068 40.284 1.00 12.93 379 ARG D CA 1
ATOM 9278 C C . ARG C 1 380 ? 66.497 40.427 41.518 1.00 13.12 379 ARG D C 1
ATOM 9279 O O . ARG C 1 380 ? 67.155 39.674 42.235 1.00 12.18 379 ARG D O 1
ATOM 9287 N N . GLU C 1 381 ? 65.215 40.716 41.752 1.00 12.75 380 GLU D N 1
ATOM 9288 C CA . GLU C 1 381 ? 64.507 40.178 42.920 1.00 12.53 380 GLU D CA 1
ATOM 9289 C C . GLU C 1 381 ? 63.708 38.934 42.541 1.00 10.60 380 GLU D C 1
ATOM 9290 O O . GLU C 1 381 ? 63.297 38.786 41.400 1.00 9.70 380 GLU D O 1
ATOM 9296 N N . ALA C 1 382 ? 63.462 38.054 43.508 1.00 9.31 381 ALA D N 1
ATOM 9297 C CA . ALA C 1 382 ? 62.600 36.898 43.267 1.00 8.61 381 ALA D CA 1
ATOM 9298 C C . ALA C 1 382 ? 61.209 37.348 42.849 1.00 8.28 381 ALA D C 1
ATOM 9299 O O . ALA C 1 382 ? 60.695 38.342 43.355 1.00 7.83 381 ALA D O 1
ATOM 9301 N N . ASP C 1 383 ? 60.599 36.579 41.953 1.00 7.69 382 ASP D N 1
ATOM 9302 C CA . ASP C 1 383 ? 59.292 36.895 41.418 1.00 7.19 382 ASP D CA 1
ATOM 9303 C C . ASP C 1 383 ? 58.476 35.607 41.337 1.00 6.59 382 ASP D C 1
ATOM 9304 O O . ASP C 1 383 ? 58.989 34.582 40.900 1.00 6.35 382 ASP D O 1
ATOM 9309 N N . VAL C 1 384 ? 57.206 35.671 41.729 1.00 5.85 383 VAL D N 1
ATOM 9310 C CA . VAL C 1 384 ? 56.328 34.494 41.689 1.00 5.73 383 VAL D CA 1
ATOM 9311 C C . VAL C 1 384 ? 56.314 33.843 40.304 1.00 5.94 383 VAL D C 1
ATOM 9312 O O . VAL C 1 384 ? 56.164 32.627 40.185 1.00 6.20 383 VAL D O 1
ATOM 9316 N N . ARG C 1 385 ? 56.520 34.651 39.265 1.00 6.16 384 ARG D N 1
ATOM 9317 C CA . ARG C 1 385 ? 56.531 34.149 37.885 1.00 6.61 384 ARG D CA 1
ATOM 9318 C C . ARG C 1 385 ? 57.701 33.179 37.617 1.00 6.93 384 ARG D C 1
ATOM 9319 O O . ARG C 1 385 ? 57.692 32.460 36.633 1.00 7.51 384 ARG D O 1
ATOM 9327 N N . MET C 1 386 ? 58.699 33.155 38.497 1.00 7.00 385 MET D N 1
ATOM 9328 C CA . MET C 1 386 ? 59.814 32.195 38.368 1.00 7.52 385 MET D CA 1
ATOM 9329 C C . MET C 1 386 ? 59.428 30.737 38.663 1.00 7.75 385 MET D C 1
ATOM 9330 O O . MET C 1 386 ? 60.168 29.811 38.320 1.00 8.12 385 MET D O 1
ATOM 9335 N N . VAL C 1 387 ? 58.278 30.523 39.298 1.00 8.00 386 VAL D N 1
ATOM 9336 C CA . VAL C 1 387 ? 57.889 29.163 39.694 1.00 8.98 386 VAL D CA 1
ATOM 9337 C C . VAL C 1 387 ? 56.524 28.768 39.155 1.00 9.42 386 VAL D C 1
ATOM 9338 O O . VAL C 1 387 ? 55.676 29.637 38.882 1.00 9.44 386 VAL D O 1
ATOM 9342 N N . LYS C 1 388 ? 56.319 27.466 38.974 1.00 11.10 387 LYS D N 1
ATOM 9343 C CA . LYS C 1 388 ? 54.987 26.930 38.670 1.00 12.90 387 LYS D CA 1
ATOM 9344 C C . LYS C 1 388 ? 54.196 26.863 39.953 1.00 12.44 387 LYS D C 1
ATOM 9345 O O . LYS C 1 388 ? 52.973 26.922 39.940 1.00 13.09 387 LYS D O 1
ATOM 9351 N N . ALA C 1 389 ? 54.895 26.668 41.063 1.00 12.16 388 ALA D N 1
ATOM 9352 C CA . ALA C 1 389 ? 54.242 26.620 42.359 1.00 11.28 388 ALA D CA 1
ATOM 9353 C C . ALA C 1 389 ? 55.286 26.931 43.428 1.00 11.66 388 ALA D C 1
ATOM 9354 O O . ALA C 1 389 ? 56.475 26.598 43.251 1.00 11.81 388 ALA D O 1
ATOM 9356 N N . PRO C 1 390 ? 54.865 27.607 44.513 1.00 10.99 389 PRO D N 1
ATOM 9357 C CA . PRO C 1 390 ? 55.796 27.745 45.648 1.00 10.45 389 PRO D CA 1
ATOM 9358 C C . PRO C 1 390 ? 56.231 26.375 46.165 1.00 9.86 389 PRO D C 1
ATOM 9359 O O . PRO C 1 390 ? 55.551 25.381 45.930 1.00 10.33 389 PRO D O 1
ATOM 9363 N N . ARG C 1 391 ? 57.348 26.313 46.886 1.00 9.10 390 ARG D N 1
ATOM 9364 C CA . ARG C 1 391 ? 57.891 25.034 47.321 1.00 8.53 390 ARG D CA 1
ATOM 9365 C C . ARG C 1 391 ? 56.873 24.203 48.100 1.00 9.72 390 ARG D C 1
ATOM 9366 O O . ARG C 1 391 ? 56.042 24.752 48.827 1.00 8.87 390 ARG D O 1
ATOM 9374 N N . ASN C 1 392 ? 56.988 22.880 48.016 1.00 10.05 391 ASN D N 1
ATOM 9375 C CA . ASN C 1 392 ? 56.040 21.988 48.682 1.00 10.69 391 ASN D CA 1
ATOM 9376 C C . ASN C 1 392 ? 56.552 21.476 50.029 1.00 10.13 391 ASN D C 1
ATOM 9377 O O . ASN C 1 392 ? 56.125 20.450 50.509 1.00 11.54 391 ASN D O 1
ATOM 9382 N N . ASN C 1 393 ? 57.526 22.165 50.587 1.00 8.89 392 ASN D N 1
ATOM 9383 C CA . ASN C 1 393 ? 58.114 21.698 51.848 1.00 8.71 392 ASN D CA 1
ATOM 9384 C C . ASN C 1 393 ? 58.616 22.976 52.539 1.00 8.17 392 ASN D C 1
ATOM 9385 O O . ASN C 1 393 ? 58.868 23.989 51.900 1.00 7.21 392 ASN D O 1
ATOM 9390 N N . PRO C 1 394 ? 58.761 22.919 53.864 1.00 8.81 393 PRO D N 1
ATOM 9391 C CA . PRO C 1 394 ? 59.069 24.065 54.697 1.00 8.69 393 PRO D CA 1
ATOM 9392 C C . PRO C 1 394 ? 60.574 24.344 54.886 1.00 8.88 393 PRO D C 1
ATOM 9393 O O . PRO C 1 394 ? 60.905 25.239 55.642 1.00 8.98 393 PRO D O 1
ATOM 9397 N N . PHE C 1 395 ? 61.453 23.654 54.162 1.00 8.78 394 PHE D N 1
ATOM 9398 C CA . PHE C 1 395 ? 62.909 23.680 54.473 1.00 8.92 394 PHE D CA 1
ATOM 9399 C C . PHE C 1 395 ? 63.685 24.847 53.883 1.00 8.31 394 PHE D C 1
ATOM 9400 O O . PHE C 1 395 ? 64.654 24.682 53.116 1.00 8.83 394 PHE D O 1
ATOM 9408 N N . MET C 1 396 ? 63.273 26.040 54.309 1.00 8.02 395 MET D N 1
ATOM 9409 C CA . MET C 1 396 ? 63.794 27.303 53.768 1.00 8.19 395 MET D CA 1
ATOM 9410 C C . MET C 1 396 ? 65.066 27.774 54.424 1.00 8.84 395 MET D C 1
ATOM 9411 O O . MET C 1 396 ? 65.187 27.750 55.640 1.00 8.42 395 MET D O 1
ATOM 9416 N N . PHE C 1 397 ? 66.012 28.216 53.613 1.00 8.90 396 PHE D N 1
ATOM 9417 C CA . PHE C 1 397 ? 67.176 28.937 54.140 1.00 9.43 396 PHE D CA 1
ATOM 9418 C C . PHE C 1 397 ? 66.803 30.393 54.456 1.00 9.09 396 PHE D C 1
ATOM 9419 O O . PHE C 1 397 ? 66.015 30.992 53.745 1.00 9.28 396 PHE D O 1
ATOM 9427 N N . PHE C 1 398 ? 67.332 30.944 55.535 1.00 8.80 397 PHE D N 1
ATOM 9428 C CA . PHE C 1 398 ? 67.145 32.367 55.824 1.00 9.11 397 PHE D CA 1
ATOM 9429 C C . PHE C 1 398 ? 68.480 33.073 55.913 1.00 10.45 397 PHE D C 1
ATOM 9430 O O . PHE C 1 398 ? 69.429 32.500 56.420 1.00 9.62 397 PHE D O 1
ATOM 9438 N N . GLU C 1 399 ? 68.544 34.316 55.414 1.00 11.66 398 GLU D N 1
ATOM 9439 C CA . GLU C 1 399 ? 69.754 35.133 55.529 1.00 13.95 398 GLU D CA 1
ATOM 9440 C C . GLU C 1 399 ? 69.949 35.530 56.966 1.00 12.28 398 GLU D C 1
ATOM 9441 O O . GLU C 1 399 ? 68.978 35.829 57.645 1.00 10.75 398 GLU D O 1
ATOM 9447 N N . LYS C 1 400 ? 71.205 35.531 57.408 1.00 13.50 399 LYS D N 1
ATOM 9448 C CA . LYS C 1 400 ? 71.573 35.967 58.755 1.00 15.43 399 LYS D CA 1
ATOM 9449 C C . LYS C 1 400 ? 70.855 37.250 59.154 1.00 14.46 399 LYS D C 1
ATOM 9450 O O . LYS C 1 400 ? 70.302 37.347 60.244 1.00 13.42 399 LYS D O 1
ATOM 9456 N N . ASP C 1 401 ? 70.866 38.230 58.258 1.00 14.83 400 ASP D N 1
ATOM 9457 C CA . ASP C 1 401 ? 70.311 39.539 58.546 1.00 16.40 400 ASP D CA 1
ATOM 9458 C C . ASP C 1 401 ? 68.781 39.578 58.627 1.00 15.30 400 ASP D C 1
ATOM 9459 O O . ASP C 1 401 ? 68.236 40.578 59.049 1.00 16.30 400 ASP D O 1
ATOM 9464 N N . GLU C 1 402 ? 68.102 38.504 58.211 1.00 12.76 401 GLU D N 1
ATOM 9465 C CA . GLU C 1 402 ? 66.648 38.376 58.337 1.00 11.81 401 GLU D CA 1
ATOM 9466 C C . GLU C 1 402 ? 66.246 37.916 59.718 1.00 10.23 401 GLU D C 1
ATOM 9467 O O . GLU C 1 402 ? 65.086 38.029 60.092 1.00 10.42 401 GLU D O 1
ATOM 9473 N N . LEU C 1 403 ? 67.198 37.363 60.467 1.00 7.38 402 LEU D N 1
ATOM 9474 C CA . LEU C 1 403 ? 66.841 36.819 61.759 1.00 6.70 402 LEU D CA 1
ATOM 9475 C C . LEU C 1 403 ? 66.646 37.890 62.791 1.00 5.75 402 LEU D C 1
ATOM 9476 O O . LEU C 1 403 ? 67.209 38.963 62.704 1.00 6.60 402 LEU D O 1
ATOM 9481 N N . LYS C 1 404 ? 65.841 37.593 63.778 1.00 5.43 403 LYS D N 1
ATOM 9482 C CA A LYS C 1 404 ? 65.665 38.483 64.905 0.70 5.82 403 LYS D CA 1
ATOM 9483 C CA B LYS C 1 404 ? 65.677 38.493 64.884 0.30 5.34 403 LYS D CA 1
ATOM 9484 C C . LYS C 1 404 ? 66.895 38.348 65.796 1.00 5.14 403 LYS D C 1
ATOM 9485 O O . LYS C 1 404 ? 67.266 37.233 66.152 1.00 5.44 403 LYS D O 1
ATOM 9496 N N . PRO C 1 405 ? 67.535 39.471 66.160 1.00 5.06 404 PRO D N 1
ATOM 9497 C CA . PRO C 1 405 ? 68.656 39.320 67.119 1.00 4.83 404 PRO D CA 1
ATOM 9498 C C . PRO C 1 405 ? 68.202 38.562 68.380 1.00 4.94 404 PRO D C 1
ATOM 9499 O O . PRO C 1 405 ? 67.085 38.794 68.890 1.00 5.22 404 PRO D O 1
ATOM 9503 N N . SER C 1 406 ? 69.041 37.667 68.895 1.00 4.54 405 SER D N 1
ATOM 9504 C CA . SER C 1 406 ? 68.582 36.791 69.980 1.00 4.46 405 SER D CA 1
ATOM 9505 C C . SER C 1 406 ? 69.780 36.249 70.725 1.00 4.42 405 SER D C 1
ATOM 9506 O O . SER C 1 406 ? 70.903 36.389 70.257 1.00 3.81 405 SER D O 1
ATOM 9509 N N . ALA C 1 407 ? 69.541 35.665 71.894 1.00 4.62 406 ALA D N 1
ATOM 9510 C CA . ALA C 1 407 ? 70.671 35.069 72.631 1.00 5.23 406 ALA D CA 1
ATOM 9511 C C . ALA C 1 407 ? 71.309 33.980 71.735 1.00 5.35 406 ALA D C 1
ATOM 9512 O O . ALA C 1 407 ? 72.534 33.823 71.711 1.00 5.37 406 ALA D O 1
ATOM 9514 N N . TYR C 1 408 ? 70.488 33.280 70.967 1.00 5.62 407 TYR D N 1
ATOM 9515 C CA . TYR C 1 408 ? 71.009 32.248 70.079 1.00 6.27 407 TYR D CA 1
ATOM 9516 C C . TYR C 1 408 ? 71.917 32.802 68.988 1.00 5.81 407 TYR D C 1
ATOM 9517 O O . TYR C 1 408 ? 73.008 32.258 68.742 1.00 5.53 407 TYR D O 1
ATOM 9526 N N . THR C 1 409 ? 71.478 33.873 68.324 1.00 4.94 408 THR D N 1
ATOM 9527 C CA . THR C 1 409 ? 72.292 34.485 67.288 1.00 4.83 408 THR D CA 1
ATOM 9528 C C . THR C 1 409 ? 73.579 35.066 67.876 1.00 4.45 408 THR D C 1
ATOM 9529 O O . THR C 1 409 ? 74.645 34.996 67.268 1.00 4.46 408 THR D O 1
ATOM 9533 N N . GLU C 1 410 ? 73.506 35.600 69.088 1.00 4.59 409 GLU D N 1
ATOM 9534 C CA . GLU C 1 410 ? 74.726 36.087 69.733 1.00 4.70 409 GLU D CA 1
ATOM 9535 C C . GLU C 1 410 ? 75.707 34.934 70.000 1.00 4.66 409 GLU D C 1
ATOM 9536 O O . GLU C 1 410 ? 76.935 35.116 69.916 1.00 4.63 409 GLU D O 1
ATOM 9542 N N . GLU C 1 411 ? 75.155 33.769 70.307 1.00 5.10 410 GLU D N 1
ATOM 9543 C CA . GLU C 1 411 ? 75.963 32.564 70.511 1.00 5.80 410 GLU D CA 1
ATOM 9544 C C . GLU C 1 411 ? 76.612 32.098 69.212 1.00 5.03 410 GLU D C 1
ATOM 9545 O O . GLU C 1 411 ? 77.806 31.748 69.186 1.00 5.00 410 GLU D O 1
ATOM 9551 N N . LEU C 1 412 ? 75.852 32.107 68.132 1.00 4.31 411 LEU D N 1
ATOM 9552 C CA . LEU C 1 412 ? 76.430 31.854 66.824 1.00 4.00 411 LEU D CA 1
ATOM 9553 C C . LEU C 1 412 ? 77.560 32.840 66.527 1.00 3.89 411 LEU D C 1
ATOM 9554 O O . LEU C 1 412 ? 78.684 32.415 66.192 1.00 3.82 411 LEU D O 1
ATOM 9559 N N . LYS C 1 413 ? 77.318 34.146 66.716 1.00 3.96 412 LYS D N 1
ATOM 9560 C CA . LYS C 1 413 ? 78.354 35.156 66.465 1.00 4.25 412 LYS D CA 1
ATOM 9561 C C . LYS C 1 413 ? 79.603 34.933 67.366 1.00 4.21 412 LYS D C 1
ATOM 9562 O O . LYS C 1 413 ? 80.740 35.028 66.929 1.00 3.75 412 LYS D O 1
ATOM 9568 N N . LYS C 1 414 ? 79.345 34.613 68.620 1.00 4.59 413 LYS D N 1
ATOM 9569 C CA . LYS C 1 414 ? 80.406 34.395 69.607 1.00 5.39 413 LYS D CA 1
ATOM 9570 C C . LYS C 1 414 ? 81.353 33.265 69.150 1.00 5.64 413 LYS D C 1
ATOM 9571 O O . LYS C 1 414 ? 82.576 33.335 69.348 1.00 5.03 413 LYS D O 1
ATOM 9577 N N . ARG C 1 415 ? 80.783 32.249 68.499 1.00 6.61 414 ARG D N 1
ATOM 9578 C CA . ARG C 1 415 ? 81.551 31.070 68.076 1.00 8.33 414 ARG D CA 1
ATOM 9579 C C . ARG C 1 415 ? 82.101 31.198 66.674 1.00 8.91 414 ARG D C 1
ATOM 9580 O O . ARG C 1 415 ? 82.774 30.289 66.178 1.00 9.25 414 ARG D O 1
ATOM 9588 N N . GLY C 1 416 ? 81.842 32.329 66.039 1.00 8.85 415 GLY D N 1
ATOM 9589 C CA . GLY C 1 416 ? 82.270 32.500 64.662 1.00 10.82 415 GLY D CA 1
ATOM 9590 C C . GLY C 1 416 ? 81.466 31.587 63.735 1.00 11.79 415 GLY D C 1
ATOM 9591 O O . GLY C 1 416 ? 82.004 31.096 62.747 1.00 13.76 415 GLY D O 1
ATOM 9592 N N . MET C 1 417 ? 80.201 31.333 64.066 1.00 12.37 416 MET D N 1
ATOM 9593 C CA . MET C 1 417 ? 79.302 30.519 63.215 1.00 13.61 416 MET D CA 1
ATOM 9594 C C . MET C 1 417 ? 78.202 31.388 62.598 1.00 13.83 416 MET D C 1
ATOM 9595 O O . MET C 1 417 ? 77.004 31.092 62.704 1.00 16.38 416 MET D O 1
ATOM 9600 N N . TRP C 1 418 ? 78.617 32.442 61.931 1.00 16.48 417 TRP D N 1
ATOM 9601 C CA . TRP C 1 418 ? 77.710 33.484 61.503 1.00 19.02 417 TRP D CA 1
ATOM 9602 C C . TRP C 1 418 ? 78.298 34.067 60.232 1.00 22.75 417 TRP D C 1
ATOM 9603 O O . TRP C 1 418 ? 77.688 33.967 59.173 1.00 25.53 417 TRP D O 1
ATOM 9615 N N . GLU D 2 4 ? 101.855 41.926 9.688 1.00 35.96 4 GLU E N 1
ATOM 9616 C CA . GLU D 2 4 ? 100.366 42.032 9.610 1.00 34.58 4 GLU E CA 1
ATOM 9617 C C . GLU D 2 4 ? 99.702 40.712 10.018 1.00 33.80 4 GLU E C 1
ATOM 9618 O O . GLU D 2 4 ? 98.774 40.698 10.843 1.00 31.87 4 GLU E O 1
ATOM 9624 N N . GLY D 2 5 ? 100.183 39.609 9.443 1.00 30.68 5 GLY E N 1
ATOM 9625 C CA . GLY D 2 5 ? 99.714 38.275 9.810 1.00 29.10 5 GLY E CA 1
ATOM 9626 C C . GLY D 2 5 ? 98.287 37.969 9.387 1.00 27.12 5 GLY E C 1
ATOM 9627 O O . GLY D 2 5 ? 97.928 38.148 8.222 1.00 27.68 5 GLY E O 1
ATOM 9628 N N . VAL D 2 6 ? 97.476 37.514 10.339 1.00 24.37 6 VAL E N 1
ATOM 9629 C CA . VAL D 2 6 ? 96.155 36.960 10.039 1.00 22.86 6 VAL E CA 1
ATOM 9630 C C . VAL D 2 6 ? 95.044 37.677 10.808 1.00 21.85 6 VAL E C 1
ATOM 9631 O O . VAL D 2 6 ? 95.179 37.931 12.006 1.00 22.39 6 VAL E O 1
ATOM 9635 N N . LYS D 2 7 ? 93.946 37.986 10.119 1.00 19.84 7 LYS E N 1
ATOM 9636 C CA . LYS D 2 7 ? 92.790 38.624 10.750 1.00 17.93 7 LYS E CA 1
ATOM 9637 C C . LYS D 2 7 ? 91.947 37.617 11.537 1.00 17.11 7 LYS E C 1
ATOM 9638 O O . LYS D 2 7 ? 91.584 36.557 11.027 1.00 17.08 7 LYS E O 1
ATOM 9644 N N . THR D 2 8 ? 91.660 37.964 12.788 1.00 15.47 8 THR E N 1
ATOM 9645 C CA . THR D 2 8 ? 90.870 37.129 13.693 1.00 14.66 8 THR E CA 1
ATOM 9646 C C . THR D 2 8 ? 89.862 38.007 14.434 1.00 13.52 8 THR E C 1
ATOM 9647 O O . THR D 2 8 ? 89.977 39.230 14.407 1.00 13.19 8 THR E O 1
ATOM 9651 N N . ASP D 2 9 ? 88.886 37.376 15.093 1.00 12.85 9 ASP E N 1
ATOM 9652 C CA . ASP D 2 9 ? 87.869 38.073 15.900 1.00 12.03 9 ASP E CA 1
ATOM 9653 C C . ASP D 2 9 ? 87.018 39.073 15.099 1.00 11.36 9 ASP E C 1
ATOM 9654 O O . ASP D 2 9 ? 86.645 40.135 15.608 1.00 11.21 9 ASP E O 1
ATOM 9659 N N . PHE D 2 10 ? 86.706 38.719 13.853 1.00 10.33 10 PHE E N 1
ATOM 9660 C CA . PHE D 2 10 ? 85.906 39.580 12.978 1.00 9.81 10 PHE E CA 1
ATOM 9661 C C . PHE D 2 10 ? 84.443 39.134 12.881 1.00 9.43 10 PHE E C 1
ATOM 9662 O O . PHE D 2 10 ? 83.580 39.910 12.475 1.00 9.21 10 PHE E O 1
ATOM 9670 N N . GLY D 2 11 ? 84.173 37.886 13.261 1.00 9.41 11 GLY E N 1
ATOM 9671 C CA . GLY D 2 11 ? 82.798 37.380 13.383 1.00 9.29 11 GLY E CA 1
ATOM 9672 C C . GLY D 2 11 ? 82.158 36.956 12.072 1.00 9.28 11 GLY E C 1
ATOM 9673 O O . GLY D 2 11 ? 82.828 36.919 11.045 1.00 9.16 11 GLY E O 1
ATOM 9674 N N . PRO D 2 12 ? 80.850 36.626 12.099 1.00 9.28 12 PRO E N 1
ATOM 9675 C CA . PRO D 2 12 ? 80.140 36.275 10.873 1.00 9.38 12 PRO E CA 1
ATOM 9676 C C . PRO D 2 12 ? 79.843 37.539 10.076 1.00 9.32 12 PRO E C 1
ATOM 9677 O O . PRO D 2 12 ? 79.900 38.638 10.639 1.00 9.10 12 PRO E O 1
ATOM 9681 N N . PRO D 2 13 ? 79.529 37.398 8.778 1.00 9.56 13 PRO E N 1
ATOM 9682 C CA . PRO D 2 13 ? 79.147 38.602 8.038 1.00 9.49 13 PRO E CA 1
ATOM 9683 C C . PRO D 2 13 ? 77.821 39.145 8.564 1.00 9.77 13 PRO E C 1
ATOM 9684 O O . PRO D 2 13 ? 76.960 38.366 8.983 1.00 9.08 13 PRO E O 1
ATOM 9688 N N . TYR D 2 14 ? 77.680 40.469 8.554 1.00 10.25 14 TYR E N 1
ATOM 9689 C CA . TYR D 2 14 ? 76.459 41.141 9.004 1.00 10.53 14 TYR E CA 1
ATOM 9690 C C . TYR D 2 14 ? 75.270 40.689 8.159 1.00 10.66 14 TYR E C 1
ATOM 9691 O O . TYR D 2 14 ? 75.279 40.817 6.925 1.00 10.31 14 TYR E O 1
ATOM 9700 N N . PHE D 2 15 ? 74.265 40.146 8.844 1.00 10.70 15 PHE E N 1
ATOM 9701 C CA . PHE D 2 15 ? 73.065 39.567 8.232 1.00 11.04 15 PHE E CA 1
ATOM 9702 C C . PHE D 2 15 ? 72.288 40.572 7.367 1.00 11.51 15 PHE E C 1
ATOM 9703 O O . PHE D 2 15 ? 71.748 40.205 6.320 1.00 11.29 15 PHE E O 1
ATOM 9711 N N . ARG D 2 16 ? 72.236 41.830 7.813 1.00 12.15 16 ARG E N 1
ATOM 9712 C CA . ARG D 2 16 ? 71.426 42.864 7.163 1.00 13.04 16 ARG E CA 1
ATOM 9713 C C . ARG D 2 16 ? 71.918 43.152 5.746 1.00 13.32 16 ARG E C 1
ATOM 9714 O O . ARG D 2 16 ? 71.131 43.523 4.873 1.00 13.33 16 ARG E O 1
ATOM 9722 N N . ASP D 2 17 ? 73.220 42.962 5.533 1.00 14.06 17 ASP E N 1
ATOM 9723 C CA . ASP D 2 17 ? 73.846 43.101 4.215 1.00 14.32 17 ASP E CA 1
ATOM 9724 C C . ASP D 2 17 ? 73.508 41.928 3.288 1.00 14.03 17 ASP E C 1
ATOM 9725 O O . ASP D 2 17 ? 73.622 42.046 2.072 1.00 13.67 17 ASP E O 1
ATOM 9730 N N . LEU D 2 18 ? 73.092 40.806 3.873 1.00 13.51 18 LEU E N 1
ATOM 9731 C CA . LEU D 2 18 ? 72.788 39.575 3.134 1.00 13.41 18 LEU E CA 1
ATOM 9732 C C . LEU D 2 18 ? 71.278 39.333 3.032 1.00 13.49 18 LEU E C 1
ATOM 9733 O O . LEU D 2 18 ? 70.818 38.187 2.921 1.00 13.32 18 LEU E O 1
ATOM 9738 N N . LEU D 2 19 ? 70.513 40.422 3.074 1.00 13.67 19 LEU E N 1
ATOM 9739 C CA . LEU D 2 19 ? 69.055 40.349 3.035 1.00 13.45 19 LEU E CA 1
ATOM 9740 C C . LEU D 2 19 ? 68.491 40.704 1.664 1.00 12.77 19 LEU E C 1
ATOM 9741 O O . LEU D 2 19 ? 69.027 41.568 0.959 1.00 13.05 19 LEU E O 1
ATOM 9746 N N . HIS D 2 20 ? 67.403 40.028 1.301 1.00 12.11 20 HIS E N 1
ATOM 9747 C CA . HIS D 2 20 ? 66.637 40.337 0.095 1.00 11.99 20 HIS E CA 1
ATOM 9748 C C . HIS D 2 20 ? 66.047 41.748 0.223 1.00 11.57 20 HIS E C 1
ATOM 9749 O O . HIS D 2 20 ? 65.563 42.108 1.299 1.00 11.52 20 HIS E O 1
ATOM 9756 N N . PRO D 2 21 ? 66.101 42.554 -0.861 1.00 11.44 21 PRO E N 1
ATOM 9757 C CA . PRO D 2 21 ? 65.635 43.949 -0.815 1.00 11.03 21 PRO E CA 1
ATOM 9758 C C . PRO D 2 21 ? 64.249 44.153 -0.179 1.00 10.58 21 PRO E C 1
ATOM 9759 O O . PRO D 2 21 ? 64.068 45.099 0.585 1.00 10.72 21 PRO E O 1
ATOM 9763 N N . VAL D 2 22 ? 63.297 43.274 -0.487 1.00 9.82 22 VAL E N 1
ATOM 9764 C CA . VAL D 2 22 ? 61.917 43.381 0.007 1.00 9.12 22 VAL E CA 1
ATOM 9765 C C . VAL D 2 22 ? 61.878 43.126 1.514 1.00 9.04 22 VAL E C 1
ATOM 9766 O O . VAL D 2 22 ? 61.189 43.821 2.264 1.00 8.75 22 VAL E O 1
ATOM 9770 N N . ILE D 2 23 ? 62.643 42.126 1.933 1.00 9.02 23 ILE E N 1
ATOM 9771 C CA . ILE D 2 23 ? 62.811 41.796 3.341 1.00 9.00 23 ILE E CA 1
ATOM 9772 C C . ILE D 2 23 ? 63.525 42.961 4.038 1.00 9.20 23 ILE E C 1
ATOM 9773 O O . ILE D 2 23 ? 63.011 43.506 5.010 1.00 9.25 23 ILE E O 1
ATOM 9778 N N . ALA D 2 24 ? 64.677 43.366 3.499 1.00 9.45 24 ALA E N 1
ATOM 9779 C CA . ALA D 2 24 ? 65.438 44.524 3.992 1.00 9.72 24 ALA E CA 1
ATOM 9780 C C . ALA D 2 24 ? 64.602 45.806 4.118 1.00 9.99 24 ALA E C 1
ATOM 9781 O O . ALA D 2 24 ? 64.676 46.491 5.140 1.00 10.25 24 ALA E O 1
ATOM 9783 N N . LYS D 2 25 ? 63.809 46.115 3.087 1.00 9.84 25 LYS E N 1
ATOM 9784 C CA . LYS D 2 25 ? 62.948 47.303 3.073 1.00 9.99 25 LYS E CA 1
ATOM 9785 C C . LYS D 2 25 ? 61.864 47.275 4.143 1.00 10.13 25 LYS E C 1
ATOM 9786 O O . LYS D 2 25 ? 61.640 48.274 4.829 1.00 10.13 25 LYS E O 1
ATOM 9792 N N . ASN D 2 26 ? 61.206 46.123 4.281 1.00 10.06 26 ASN E N 1
ATOM 9793 C CA . ASN D 2 26 ? 60.029 45.978 5.130 1.00 9.83 26 ASN E CA 1
ATOM 9794 C C . ASN D 2 26 ? 60.360 45.359 6.487 1.00 10.17 26 ASN E C 1
ATOM 9795 O O . ASN D 2 26 ? 59.476 44.858 7.188 1.00 9.75 26 ASN E O 1
ATOM 9800 N N . TYR D 2 27 ? 61.644 45.409 6.838 1.00 10.45 27 TYR E N 1
ATOM 9801 C CA . TYR D 2 27 ? 62.169 44.841 8.076 1.00 10.52 27 TYR E CA 1
ATOM 9802 C C . TYR D 2 27 ? 61.346 45.318 9.273 1.00 10.76 27 TYR E C 1
ATOM 9803 O O . TYR D 2 27 ? 61.147 46.519 9.461 1.00 10.61 27 TYR E O 1
ATOM 9812 N N . GLY D 2 28 ? 60.846 44.363 10.051 1.00 10.84 28 GLY E N 1
ATOM 9813 C CA . GLY D 2 28 ? 59.991 44.652 11.204 1.00 11.69 28 GLY E CA 1
ATOM 9814 C C . GLY D 2 28 ? 58.722 45.441 10.915 1.00 11.93 28 GLY E C 1
ATOM 9815 O O . GLY D 2 28 ? 58.160 46.068 11.817 1.00 11.87 28 GLY E O 1
ATOM 9816 N N . LYS D 2 29 ? 58.267 45.415 9.664 1.00 12.10 29 LYS E N 1
ATOM 9817 C CA . LYS D 2 29 ? 57.065 46.151 9.274 1.00 12.40 29 LYS E CA 1
ATOM 9818 C C . LYS D 2 29 ? 56.122 45.265 8.445 1.00 12.36 29 LYS E C 1
ATOM 9819 O O . LYS D 2 29 ? 55.729 45.609 7.317 1.00 12.24 29 LYS E O 1
ATOM 9825 N N . TRP D 2 30 ? 55.788 44.112 9.024 1.00 12.31 30 TRP E N 1
ATOM 9826 C CA . TRP D 2 30 ? 54.897 43.121 8.414 1.00 12.35 30 TRP E CA 1
ATOM 9827 C C . TRP D 2 30 ? 53.475 43.214 8.981 1.00 12.54 30 TRP E C 1
ATOM 9828 O O . TRP D 2 30 ? 53.285 43.498 10.171 1.00 12.13 30 TRP E O 1
ATOM 9839 N N . LYS D 2 31 ? 52.493 42.969 8.115 1.00 12.92 31 LYS E N 1
ATOM 9840 C CA . LYS D 2 31 ? 51.067 43.059 8.443 1.00 13.29 31 LYS E CA 1
ATOM 9841 C C . LYS D 2 31 ? 50.530 41.690 8.872 1.00 13.55 31 LYS E C 1
ATOM 9842 O O . LYS D 2 31 ? 50.056 41.532 9.995 1.00 13.61 31 LYS E O 1
ATOM 9848 N N . TYR D 2 32 ? 50.620 40.701 7.984 1.00 13.63 32 TYR E N 1
ATOM 9849 C CA . TYR D 2 32 ? 50.159 39.336 8.272 1.00 13.83 32 TYR E CA 1
ATOM 9850 C C . TYR D 2 32 ? 50.778 38.329 7.301 1.00 14.03 32 TYR E C 1
ATOM 9851 O O . TYR D 2 32 ? 51.037 38.654 6.146 1.00 13.59 32 TYR E O 1
ATOM 9860 N N . HIS D 2 33 ? 51.016 37.108 7.771 1.00 14.08 33 HIS E N 1
ATOM 9861 C CA . HIS D 2 33 ? 51.418 36.025 6.879 1.00 14.26 33 HIS E CA 1
ATOM 9862 C C . HIS D 2 33 ? 50.189 35.213 6.474 1.00 14.37 33 HIS E C 1
ATOM 9863 O O . HIS D 2 33 ? 49.153 35.272 7.140 1.00 14.19 33 HIS E O 1
ATOM 9870 N N . GLU D 2 34 ? 50.313 34.443 5.395 1.00 14.52 34 GLU E N 1
ATOM 9871 C CA . GLU D 2 34 ? 49.257 33.521 4.988 1.00 14.67 34 GLU E CA 1
ATOM 9872 C C . GLU D 2 34 ? 49.850 32.288 4.305 1.00 14.34 34 GLU E C 1
ATOM 9873 O O . GLU D 2 34 ? 50.545 32.401 3.296 1.00 14.33 34 GLU E O 1
ATOM 9879 N N . VAL D 2 35 ? 49.590 31.114 4.878 1.00 13.93 35 VAL E N 1
ATOM 9880 C CA . VAL D 2 35 ? 50.032 29.853 4.285 1.00 13.52 35 VAL E CA 1
ATOM 9881 C C . VAL D 2 35 ? 49.142 29.515 3.081 1.00 13.29 35 VAL E C 1
ATOM 9882 O O . VAL D 2 35 ? 48.015 29.032 3.244 1.00 13.18 35 VAL E O 1
ATOM 9886 N N . VAL D 2 36 ? 49.652 29.777 1.880 1.00 13.18 36 VAL E N 1
ATOM 9887 C CA . VAL D 2 36 ? 48.890 29.583 0.641 1.00 13.49 36 VAL E CA 1
ATOM 9888 C C . VAL D 2 36 ? 48.576 28.107 0.395 1.00 13.40 36 VAL E C 1
ATOM 9889 O O . VAL D 2 36 ? 47.436 27.751 0.079 1.00 14.40 36 VAL E O 1
ATOM 9893 N N . LYS D 2 37 ? 49.600 27.269 0.536 1.00 12.37 37 LYS E N 1
ATOM 9894 C CA . LYS D 2 37 ? 49.514 25.833 0.286 1.00 12.00 37 LYS E CA 1
ATOM 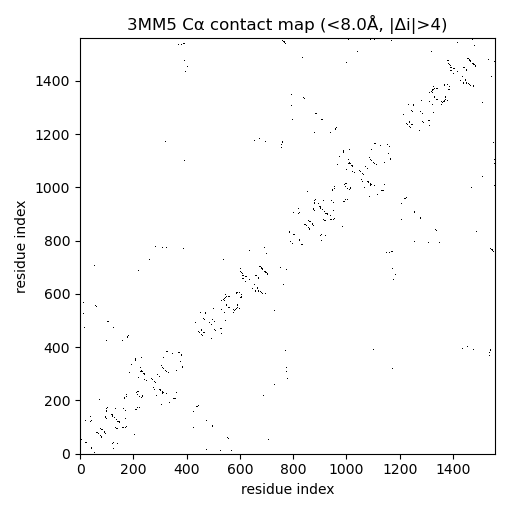9895 C C . LYS D 2 37 ? 50.784 25.207 0.857 1.00 12.25 37 LYS E C 1
ATOM 9896 O O . LYS D 2 37 ? 51.703 25.942 1.235 1.00 12.82 37 LYS E O 1
ATOM 9902 N N . PRO D 2 38 ? 50.847 23.861 0.947 1.00 12.08 38 PRO E N 1
ATOM 9903 C CA . PRO D 2 38 ? 52.026 23.281 1.599 1.00 11.63 38 PRO E CA 1
ATOM 9904 C C . PRO D 2 38 ? 53.353 23.698 0.952 1.00 11.73 38 PRO E C 1
ATOM 9905 O O . PRO D 2 38 ? 53.532 23.553 -0.267 1.00 11.06 38 PRO E O 1
ATOM 9909 N N . GLY D 2 39 ? 54.244 24.251 1.776 1.00 11.92 39 GLY E N 1
ATOM 9910 C CA . GLY D 2 39 ? 55.579 24.674 1.354 1.00 11.91 39 GLY E CA 1
ATOM 9911 C C . GLY D 2 39 ? 55.720 26.141 0.985 1.00 12.60 39 GLY E C 1
ATOM 9912 O O . GLY D 2 39 ? 56.842 26.628 0.800 1.00 13.21 39 GLY E O 1
ATOM 9913 N N . VAL D 2 40 ? 54.588 26.841 0.850 1.00 12.48 40 VAL E N 1
ATOM 9914 C CA . VAL D 2 40 ? 54.561 28.232 0.358 1.00 11.57 40 VAL E CA 1
ATOM 9915 C C . VAL D 2 40 ? 53.796 29.167 1.314 1.00 10.95 40 VAL E C 1
ATOM 9916 O O . VAL D 2 40 ? 52.613 28.949 1.612 1.00 10.75 40 VAL E O 1
ATOM 9920 N N . ILE D 2 41 ? 54.480 30.214 1.773 1.00 10.10 41 ILE E N 1
ATOM 9921 C CA . ILE D 2 41 ? 53.910 31.160 2.730 1.00 9.75 41 ILE E CA 1
ATOM 9922 C C . ILE D 2 41 ? 53.981 32.594 2.225 1.00 9.27 41 ILE E C 1
ATOM 9923 O O . ILE D 2 41 ? 55.067 33.138 2.022 1.00 8.95 41 ILE E O 1
ATOM 9928 N N . LYS D 2 42 ? 52.806 33.192 2.043 1.00 9.32 42 LYS E N 1
ATOM 9929 C CA . LYS D 2 42 ? 52.664 34.583 1.614 1.00 9.49 42 LYS E CA 1
ATOM 9930 C C . LYS D 2 42 ? 52.882 35.524 2.794 1.00 9.43 42 LYS E C 1
ATOM 9931 O O . LYS D 2 42 ? 52.297 35.338 3.866 1.00 9.50 42 LYS E O 1
ATOM 9937 N N . ARG D 2 43 ? 53.741 36.521 2.604 1.00 9.32 43 ARG E N 1
ATOM 9938 C CA . ARG D 2 43 ? 54.004 37.496 3.660 1.00 9.55 43 ARG E CA 1
ATOM 9939 C C . ARG D 2 43 ? 53.712 38.908 3.166 1.00 9.65 43 ARG E C 1
ATOM 9940 O O . ARG D 2 43 ? 54.272 39.369 2.162 1.00 9.57 43 ARG E O 1
ATOM 9948 N N . VAL D 2 44 ? 52.796 39.569 3.870 1.00 9.95 44 VAL E N 1
ATOM 9949 C CA . VAL D 2 44 ? 52.297 40.885 3.469 1.00 10.23 44 VAL E CA 1
ATOM 9950 C C . VAL D 2 44 ? 52.780 41.956 4.446 1.00 10.47 44 VAL E C 1
ATOM 9951 O O . VAL D 2 44 ? 52.473 41.914 5.647 1.00 10.15 44 VAL E O 1
ATOM 9955 N N . ALA D 2 45 ? 53.538 42.905 3.910 1.00 11.10 45 ALA E N 1
ATOM 9956 C CA . ALA D 2 45 ? 54.038 44.043 4.666 1.00 11.71 45 ALA E CA 1
ATOM 9957 C C . ALA D 2 45 ? 52.962 45.111 4.825 1.00 12.27 45 ALA E C 1
ATOM 9958 O O . ALA D 2 45 ? 51.980 45.139 4.072 1.00 11.87 45 ALA E O 1
ATOM 9960 N N . GLU D 2 46 ? 53.162 45.984 5.810 1.00 13.03 46 GLU E N 1
ATOM 9961 C CA . GLU D 2 46 ? 52.281 47.128 6.042 1.00 13.52 46 GLU E CA 1
ATOM 9962 C C . GLU D 2 46 ? 52.346 48.095 4.872 1.00 12.95 46 GLU E C 1
ATOM 9963 O O . GLU D 2 46 ? 51.356 48.754 4.555 1.00 12.91 46 GLU E O 1
ATOM 9969 N N . SER D 2 47 ? 53.512 48.171 4.231 1.00 12.14 47 SER E N 1
ATOM 9970 C CA . SER D 2 47 ? 53.664 48.958 3.006 1.00 11.80 47 SER E CA 1
ATOM 9971 C C . SER D 2 47 ? 52.821 48.387 1.868 1.00 11.52 47 SER E C 1
ATOM 9972 O O . SER D 2 47 ? 52.627 49.044 0.861 1.00 10.80 47 SER E O 1
ATOM 9975 N N . GLY D 2 48 ? 52.319 47.167 2.033 1.00 11.29 48 GLY E N 1
ATOM 9976 C CA . GLY D 2 48 ? 51.520 46.522 0.994 1.00 11.75 48 GLY E CA 1
ATOM 9977 C C . GLY D 2 48 ? 52.327 45.618 0.079 1.00 11.68 48 GLY E C 1
ATOM 9978 O O . GLY D 2 48 ? 51.763 44.923 -0.766 1.00 11.17 48 GLY E O 1
ATOM 9979 N N . ASP D 2 49 ? 53.648 45.632 0.256 1.00 11.80 49 ASP E N 1
ATOM 9980 C CA . ASP D 2 49 ? 54.549 44.712 -0.434 1.00 11.79 49 ASP E CA 1
ATOM 9981 C C . ASP D 2 49 ? 54.241 43.258 -0.084 1.00 11.78 49 ASP E C 1
ATOM 9982 O O . ASP D 2 49 ? 53.949 42.939 1.061 1.00 11.76 49 ASP E O 1
ATOM 9987 N N . VAL D 2 50 ? 54.293 42.382 -1.084 1.00 11.76 50 VAL E N 1
ATOM 9988 C CA . VAL D 2 50 ? 54.003 40.961 -0.871 1.00 11.53 50 VAL E CA 1
ATOM 9989 C C . VAL D 2 50 ? 55.194 40.097 -1.303 1.00 11.23 50 VAL E C 1
ATOM 9990 O O . VAL D 2 50 ? 55.741 40.286 -2.389 1.00 10.63 50 VAL E O 1
ATOM 9994 N N . ILE D 2 51 ? 55.593 39.163 -0.443 1.00 10.85 51 ILE E N 1
ATOM 9995 C CA . ILE D 2 51 ? 56.654 38.199 -0.760 1.00 10.83 51 ILE E CA 1
ATOM 9996 C C . ILE D 2 51 ? 56.231 36.779 -0.385 1.00 10.97 51 ILE E C 1
ATOM 9997 O O . ILE D 2 51 ? 55.492 36.576 0.586 1.00 10.61 51 ILE E O 1
ATOM 10002 N N . TYR D 2 52 ? 56.713 35.799 -1.143 1.00 10.98 52 TYR E N 1
ATOM 10003 C CA . TYR D 2 52 ? 56.442 34.401 -0.825 1.00 11.80 52 TYR E CA 1
ATOM 10004 C C . TYR D 2 52 ? 57.710 33.648 -0.412 1.00 11.73 52 TYR E C 1
ATOM 10005 O O . TYR D 2 52 ? 58.698 33.610 -1.155 1.00 12.44 52 TYR E O 1
ATOM 10014 N N . VAL D 2 53 ? 57.670 33.055 0.774 1.00 11.84 53 VAL E N 1
ATOM 10015 C CA . VAL D 2 53 ? 58.773 32.238 1.267 1.00 11.52 53 VAL E CA 1
ATOM 10016 C C . VAL D 2 53 ? 58.481 30.768 0.957 1.00 11.00 53 VAL E C 1
ATOM 10017 O O . VAL D 2 53 ? 57.502 30.210 1.447 1.00 11.19 53 VAL E O 1
ATOM 10021 N N . VAL D 2 54 ? 59.327 30.150 0.135 1.00 10.26 54 VAL E N 1
ATOM 10022 C CA . VAL D 2 54 ? 59.105 28.769 -0.301 1.00 9.54 54 VAL E CA 1
ATOM 10023 C C . VAL D 2 54 ? 60.117 27.815 0.351 1.00 9.37 54 VAL E C 1
ATOM 10024 O O . VAL D 2 54 ? 61.332 27.989 0.215 1.00 9.10 54 VAL E O 1
ATOM 10028 N N . ARG D 2 55 ? 59.592 26.814 1.063 1.00 9.02 55 ARG E N 1
ATOM 10029 C CA . ARG D 2 55 ? 60.384 25.956 1.955 1.00 8.77 55 ARG E CA 1
ATOM 10030 C C . ARG D 2 55 ? 60.617 24.561 1.371 1.00 8.99 55 ARG E C 1
ATOM 10031 O O . ARG D 2 55 ? 59.710 23.969 0.778 1.00 9.82 55 ARG E O 1
ATOM 10039 N N . PHE D 2 56 ? 61.834 24.047 1.546 1.00 8.87 56 PHE E N 1
ATOM 10040 C CA . PHE D 2 56 ? 62.241 22.770 0.957 1.00 8.83 56 PHE E CA 1
ATOM 10041 C C . PHE D 2 56 ? 63.023 21.906 1.930 1.00 8.89 56 PHE E C 1
ATOM 10042 O O . PHE D 2 56 ? 63.865 22.414 2.672 1.00 8.50 56 PHE E O 1
ATOM 10050 N N . GLY D 2 57 ? 62.753 20.602 1.910 1.00 8.92 57 GLY E N 1
ATOM 10051 C CA . GLY D 2 57 ? 63.486 19.646 2.742 1.00 9.06 57 GLY E CA 1
ATOM 10052 C C . GLY D 2 57 ? 64.892 19.414 2.219 1.00 9.12 57 GLY E C 1
ATOM 10053 O O . GLY D 2 57 ? 65.098 19.290 1.009 1.00 8.99 57 GLY E O 1
ATOM 10054 N N . THR D 2 58 ? 65.861 19.383 3.135 1.00 9.16 58 THR E N 1
ATOM 10055 C CA . THR D 2 58 ? 67.252 19.040 2.808 1.00 9.29 58 THR E CA 1
ATOM 10056 C C . THR D 2 58 ? 67.698 17.800 3.607 1.00 9.49 58 THR E C 1
ATOM 10057 O O . THR D 2 58 ? 67.079 17.458 4.616 1.00 9.12 58 THR E O 1
ATOM 10061 N N . PRO D 2 59 ? 68.763 17.112 3.149 1.00 9.85 59 PRO E N 1
ATOM 10062 C CA . PRO D 2 59 ? 69.265 16.033 3.983 1.00 10.27 59 PRO E CA 1
ATOM 10063 C C . PRO D 2 59 ? 70.267 16.547 5.017 1.00 10.91 59 PRO E C 1
ATOM 10064 O O . PRO D 2 59 ? 70.989 15.749 5.623 1.00 11.10 59 PRO E O 1
ATOM 10068 N N . ARG D 2 60 ? 70.292 17.871 5.205 1.00 11.35 60 ARG E N 1
ATOM 10069 C CA . ARG D 2 60 ? 71.140 18.563 6.191 1.00 11.67 60 ARG E CA 1
ATOM 10070 C C . ARG D 2 60 ? 72.619 18.531 5.815 1.00 11.07 60 ARG E C 1
ATOM 10071 O O . ARG D 2 60 ? 73.260 19.582 5.676 1.00 10.62 60 ARG E O 1
ATOM 10079 N N . LEU D 2 61 ? 73.152 17.316 5.696 1.00 10.90 61 LEU E N 1
ATOM 10080 C CA . LEU D 2 61 ? 74.473 17.073 5.132 1.00 10.65 61 LEU E CA 1
ATOM 10081 C C . LEU D 2 61 ? 74.405 17.422 3.664 1.00 10.03 61 LEU E C 1
ATOM 10082 O O . LEU D 2 61 ? 73.640 16.812 2.915 1.00 10.27 61 LEU E O 1
ATOM 10087 N N . LEU D 2 62 ? 75.183 18.422 3.262 1.00 9.49 62 LEU E N 1
ATOM 10088 C CA . LEU D 2 62 ? 75.190 18.865 1.868 1.00 8.89 62 LEU E CA 1
ATOM 10089 C C . LEU D 2 62 ? 76.571 18.793 1.234 1.00 8.75 62 LEU E C 1
ATOM 10090 O O . LEU D 2 62 ? 77.585 19.096 1.872 1.00 8.33 62 LEU E O 1
ATOM 10095 N N . SER D 2 63 ? 76.588 18.376 -0.030 1.00 8.59 63 SER E N 1
ATOM 10096 C CA . SER D 2 63 ? 77.750 18.512 -0.894 1.00 8.84 63 SER E CA 1
ATOM 10097 C C . SER D 2 63 ? 77.870 19.984 -1.231 1.00 8.84 63 SER E C 1
ATOM 10098 O O . SER D 2 63 ? 76.858 20.645 -1.452 1.00 8.88 63 SER E O 1
ATOM 10101 N N . ILE D 2 64 ? 79.090 20.511 -1.262 1.00 8.97 64 ILE E N 1
ATOM 10102 C CA . ILE D 2 64 ? 79.279 21.914 -1.639 1.00 9.26 64 ILE E CA 1
ATOM 10103 C C . ILE D 2 64 ? 78.693 22.168 -3.038 1.00 9.37 64 ILE E C 1
ATOM 10104 O O . ILE D 2 64 ? 78.265 23.282 -3.356 1.00 9.23 64 ILE E O 1
ATOM 10109 N N . TYR D 2 65 ? 78.645 21.110 -3.845 1.00 9.75 65 TYR E N 1
ATOM 10110 C CA . TYR D 2 65 ? 78.121 21.185 -5.210 1.00 10.19 65 TYR E CA 1
ATOM 10111 C C . TYR D 2 65 ? 76.600 21.274 -5.208 1.00 10.44 65 TYR E C 1
ATOM 10112 O O . TYR D 2 65 ? 76.004 21.804 -6.142 1.00 10.48 65 TYR E O 1
ATOM 10121 N N . THR D 2 66 ? 75.988 20.753 -4.148 1.00 10.44 66 THR E N 1
ATOM 10122 C CA . THR D 2 66 ? 74.558 20.914 -3.913 1.00 10.79 66 THR E CA 1
ATOM 10123 C C . THR D 2 66 ? 74.279 22.366 -3.503 1.00 10.65 66 THR E C 1
ATOM 10124 O O . THR D 2 66 ? 73.317 22.971 -3.980 1.00 11.33 66 THR E O 1
ATOM 10128 N N . VAL D 2 67 ? 75.139 22.920 -2.646 1.00 9.93 67 VAL E N 1
ATOM 10129 C CA . VAL D 2 67 ? 75.066 24.330 -2.248 1.00 9.43 67 VAL E CA 1
ATOM 10130 C C . VAL D 2 67 ? 75.277 25.264 -3.449 1.00 9.34 67 VAL E C 1
ATOM 10131 O O . VAL D 2 67 ? 74.597 26.280 -3.576 1.00 9.14 67 VAL E O 1
ATOM 10135 N N . ARG D 2 68 ? 76.214 24.916 -4.325 1.00 9.12 68 ARG E N 1
ATOM 10136 C CA . ARG D 2 68 ? 76.425 25.693 -5.544 1.00 9.33 68 ARG E CA 1
ATOM 10137 C C . ARG D 2 68 ? 75.164 25.700 -6.412 1.00 9.46 68 ARG E C 1
ATOM 10138 O O . ARG D 2 68 ? 74.779 26.742 -6.962 1.00 9.76 68 ARG E O 1
ATOM 10146 N N . GLU D 2 69 ? 74.522 24.535 -6.513 1.00 9.50 69 GLU E N 1
ATOM 10147 C CA . GLU D 2 69 ? 73.279 24.379 -7.275 1.00 9.53 69 GLU E CA 1
ATOM 10148 C C . GLU D 2 69 ? 72.134 25.154 -6.625 1.00 9.10 69 GLU E C 1
ATOM 10149 O O . GLU D 2 69 ? 71.316 25.767 -7.316 1.00 9.09 69 GLU E O 1
ATOM 10155 N N . LEU D 2 70 ? 72.086 25.131 -5.295 1.00 8.81 70 LEU E N 1
ATOM 10156 C CA . LEU D 2 70 ? 71.115 25.931 -4.563 1.00 8.54 70 LEU E CA 1
ATOM 10157 C C . LEU D 2 70 ? 71.318 27.415 -4.845 1.00 8.51 70 LEU E C 1
ATOM 10158 O O . LEU D 2 70 ? 70.345 28.149 -5.030 1.00 8.62 70 LEU E O 1
ATOM 10163 N N . CYS D 2 71 ? 72.582 27.842 -4.897 1.00 8.75 71 CYS E N 1
ATOM 10164 C CA . CYS D 2 71 ? 72.936 29.223 -5.237 1.00 8.87 71 CYS E CA 1
ATOM 10165 C C . CYS D 2 71 ? 72.523 29.584 -6.666 1.00 8.74 71 CYS E C 1
ATOM 10166 O O . CYS D 2 71 ? 72.062 30.704 -6.914 1.00 8.27 71 CYS E O 1
ATOM 10169 N N . ASP D 2 72 ? 72.685 28.633 -7.591 1.00 8.91 72 ASP E N 1
ATOM 10170 C CA . ASP D 2 72 ? 72.221 28.817 -8.973 1.00 9.24 72 ASP E CA 1
ATOM 10171 C C . ASP D 2 72 ? 70.703 28.994 -9.019 1.00 9.16 72 ASP E C 1
ATOM 10172 O O . ASP D 2 72 ? 70.192 29.872 -9.716 1.00 9.20 72 ASP E O 1
ATOM 10177 N N . ILE D 2 73 ? 69.996 28.164 -8.257 1.00 9.25 73 ILE E N 1
ATOM 10178 C CA . ILE D 2 73 ? 68.546 28.264 -8.126 1.00 9.03 73 ILE E CA 1
ATOM 10179 C C . ILE D 2 73 ? 68.158 29.618 -7.520 1.00 8.94 73 ILE E C 1
ATOM 10180 O O . ILE D 2 73 ? 67.333 30.344 -8.091 1.00 8.36 73 ILE E O 1
ATOM 10185 N N . ALA D 2 74 ? 68.785 29.966 -6.391 1.00 8.87 74 ALA E N 1
ATOM 10186 C CA . ALA D 2 74 ? 68.539 31.249 -5.715 1.00 9.08 74 ALA E CA 1
ATOM 10187 C C . ALA D 2 74 ? 68.769 32.498 -6.587 1.00 9.35 74 ALA E C 1
ATOM 10188 O O . ALA D 2 74 ? 68.027 33.477 -6.474 1.00 9.24 74 ALA E O 1
ATOM 10190 N N . ASP D 2 75 ? 69.786 32.467 -7.448 1.00 9.62 75 ASP E N 1
ATOM 10191 C CA . ASP D 2 75 ? 70.031 33.580 -8.375 1.00 10.16 75 ASP E CA 1
ATOM 10192 C C . ASP D 2 75 ? 68.866 33.776 -9.348 1.00 10.21 75 ASP E C 1
ATOM 10193 O O . ASP D 2 75 ? 68.503 34.908 -9.676 1.00 10.82 75 ASP E O 1
ATOM 10198 N N . LYS D 2 76 ? 68.285 32.663 -9.787 1.00 10.10 76 LYS E N 1
ATOM 10199 C CA . LYS D 2 76 ? 67.231 32.664 -10.796 1.00 10.20 76 LYS E CA 1
ATOM 10200 C C . LYS D 2 76 ? 65.874 33.129 -10.258 1.00 10.36 76 LYS E C 1
ATOM 10201 O O . LYS D 2 76 ? 65.165 33.880 -10.927 1.00 9.88 76 LYS E O 1
ATOM 10207 N N . TYR D 2 77 ? 65.524 32.689 -9.051 1.00 10.44 77 TYR E N 1
ATOM 10208 C CA . TYR D 2 77 ? 64.159 32.827 -8.546 1.00 10.91 77 TYR E CA 1
ATOM 10209 C C . TYR D 2 77 ? 64.004 33.760 -7.345 1.00 11.09 77 TYR E C 1
ATOM 10210 O O . TYR D 2 77 ? 62.903 34.247 -7.078 1.00 11.49 77 TYR E O 1
ATOM 10219 N N . SER D 2 78 ? 65.093 33.997 -6.617 1.00 11.01 78 SER E N 1
ATOM 10220 C CA . SER D 2 78 ? 65.012 34.696 -5.332 1.00 10.98 78 SER E CA 1
ATOM 10221 C C . SER D 2 78 ? 66.050 35.811 -5.178 1.00 10.71 78 SER E C 1
ATOM 10222 O O . SER D 2 78 ? 66.525 36.090 -4.072 1.00 9.92 78 SER E O 1
ATOM 10225 N N . ASP D 2 79 ? 66.390 36.445 -6.302 1.00 10.20 79 ASP E N 1
ATOM 10226 C CA . ASP D 2 79 ? 67.295 37.603 -6.339 1.00 10.42 79 ASP E CA 1
ATOM 10227 C C . ASP D 2 79 ? 68.701 37.365 -5.757 1.00 10.04 79 ASP E C 1
ATOM 10228 O O . ASP D 2 79 ? 69.416 38.315 -5.425 1.00 10.18 79 ASP E O 1
ATOM 10233 N N . GLY D 2 80 ? 69.103 36.100 -5.667 1.00 9.63 80 GLY E N 1
ATOM 10234 C CA . GLY D 2 80 ? 70.409 35.750 -5.120 1.00 9.10 80 GLY E CA 1
ATOM 10235 C C . GLY D 2 80 ? 70.359 35.713 -3.610 1.00 8.74 80 GLY E C 1
ATOM 10236 O O . GLY D 2 80 ? 71.341 36.029 -2.929 1.00 8.57 80 GLY E O 1
ATOM 10237 N N . TYR D 2 81 ? 69.194 35.330 -3.096 1.00 8.41 81 TYR E N 1
ATOM 10238 C CA . TYR D 2 81 ? 68.962 35.269 -1.660 1.00 8.09 81 TYR E CA 1
ATOM 10239 C C . TYR D 2 81 ? 68.192 34.019 -1.264 1.00 7.70 81 TYR E C 1
ATOM 10240 O O . TYR D 2 81 ? 67.334 33.530 -2.010 1.00 7.36 81 TYR E O 1
ATOM 10249 N N . LEU D 2 82 ? 68.520 33.514 -0.075 1.00 7.28 82 LEU E N 1
ATOM 10250 C CA . LEU D 2 82 ? 67.890 32.340 0.496 1.00 6.83 82 LEU E CA 1
ATOM 10251 C C . LEU D 2 82 ? 68.286 32.283 1.952 1.00 6.71 82 LEU E C 1
ATOM 10252 O O . LEU D 2 82 ? 69.207 32.987 2.394 1.00 6.71 82 LEU E O 1
ATOM 10257 N N . ARG D 2 83 ? 67.582 31.435 2.685 1.00 6.27 83 ARG E N 1
ATOM 10258 C CA . ARG D 2 83 ? 67.897 31.189 4.071 1.00 5.98 83 ARG E CA 1
ATOM 10259 C C . ARG D 2 83 ? 67.733 29.704 4.371 1.00 5.90 83 ARG E C 1
ATOM 10260 O O . ARG D 2 83 ? 67.181 28.955 3.561 1.00 5.56 83 ARG E O 1
ATOM 10268 N N . TRP D 2 84 ? 68.224 29.285 5.538 1.00 5.76 84 TRP E N 1
ATOM 10269 C CA . TRP D 2 84 ? 67.917 27.971 6.055 1.00 5.83 84 TRP E CA 1
ATOM 10270 C C . TRP D 2 84 ? 67.005 28.207 7.255 1.00 5.81 84 TRP E C 1
ATOM 10271 O O . TRP D 2 84 ? 66.915 29.331 7.758 1.00 5.57 84 TRP E O 1
ATOM 10282 N N . THR D 2 85 ? 66.311 27.159 7.683 1.00 5.83 85 THR E N 1
ATOM 10283 C CA . THR D 2 85 ? 65.395 27.275 8.792 1.00 6.08 85 THR E CA 1
ATOM 10284 C C . THR D 2 85 ? 66.003 26.533 9.964 1.00 6.45 85 THR E C 1
ATOM 10285 O O . THR D 2 85 ? 66.985 25.802 9.810 1.00 6.57 85 THR E O 1
ATOM 10289 N N . SER D 2 86 ? 65.413 26.729 11.131 1.00 6.80 86 SER E N 1
ATOM 10290 C CA . SER D 2 86 ? 65.910 26.119 12.343 1.00 7.10 86 SER E CA 1
ATOM 10291 C C . SER D 2 86 ? 65.672 24.604 12.371 1.00 7.11 86 SER E C 1
ATOM 10292 O O . SER D 2 86 ? 66.011 23.933 13.351 1.00 6.99 86 SER E O 1
ATOM 10295 N N . ARG D 2 87 ? 65.096 24.066 11.296 1.00 7.03 87 ARG E N 1
ATOM 10296 C CA . ARG D 2 87 ? 64.947 22.615 11.172 1.00 6.91 87 ARG E CA 1
ATOM 10297 C C . ARG D 2 87 ? 65.710 22.091 9.966 1.00 6.59 87 ARG E C 1
ATOM 10298 O O . ARG D 2 87 ? 65.490 20.970 9.506 1.00 6.73 87 ARG E O 1
ATOM 10306 N N . ASN D 2 88 ? 66.628 22.927 9.483 1.00 6.39 88 ASN E N 1
ATOM 10307 C CA . ASN D 2 88 ? 67.512 22.622 8.374 1.00 6.04 88 ASN E CA 1
ATOM 10308 C C . ASN D 2 88 ? 66.778 22.418 7.054 1.00 6.24 88 ASN E C 1
ATOM 10309 O O . ASN D 2 88 ? 67.264 21.701 6.172 1.00 6.25 88 ASN E O 1
ATOM 10314 N N . ASN D 2 89 ? 65.611 23.041 6.917 1.00 6.28 89 ASN E N 1
ATOM 10315 C CA . ASN D 2 89 ? 65.047 23.234 5.577 1.00 6.39 89 ASN E CA 1
ATOM 10316 C C . ASN D 2 89 ? 65.625 24.503 4.954 1.00 6.39 89 ASN E C 1
ATOM 10317 O O . ASN D 2 89 ? 66.249 25.316 5.632 1.00 6.05 89 ASN E O 1
ATOM 10322 N N . VAL D 2 90 ? 65.445 24.658 3.648 1.00 6.42 90 VAL E N 1
ATOM 10323 C CA . VAL D 2 90 ? 65.954 25.829 2.957 1.00 6.80 90 VAL E CA 1
ATOM 10324 C C . VAL D 2 90 ? 64.771 26.581 2.336 1.00 7.04 90 VAL E C 1
ATOM 10325 O O . VAL D 2 90 ? 63.804 25.962 1.886 1.00 7.08 90 VAL E O 1
ATOM 10329 N N . GLU D 2 91 ? 64.849 27.911 2.346 1.00 7.26 91 GLU E N 1
ATOM 10330 C CA . GLU D 2 91 ? 63.741 28.764 1.927 1.00 7.47 91 GLU E CA 1
ATOM 10331 C C . GLU D 2 91 ? 64.158 29.774 0.870 1.00 7.52 91 GLU E C 1
ATOM 10332 O O . GLU D 2 91 ? 65.196 30.425 0.994 1.00 7.55 91 GLU E O 1
ATOM 10338 N N . PHE D 2 92 ? 63.338 29.902 -0.167 1.00 7.78 92 PHE E N 1
ATOM 10339 C CA . PHE D 2 92 ? 63.557 30.898 -1.212 1.00 7.71 92 PHE E CA 1
ATOM 10340 C C . PHE D 2 92 ? 62.494 31.986 -1.100 1.00 7.62 92 PHE E C 1
ATOM 10341 O O . PHE D 2 92 ? 61.391 31.738 -0.584 1.00 7.88 92 PHE E O 1
ATOM 10349 N N . PHE D 2 93 ? 62.847 33.189 -1.546 1.00 7.31 93 PHE E N 1
ATOM 10350 C CA . PHE D 2 93 ? 61.978 34.362 -1.466 1.00 7.07 93 PHE E CA 1
ATOM 10351 C C . PHE D 2 93 ? 61.533 34.815 -2.849 1.00 6.96 93 PHE E C 1
ATOM 10352 O O . PHE D 2 93 ? 62.284 35.483 -3.545 1.00 6.77 93 PHE E O 1
ATOM 10360 N N . VAL D 2 94 ? 60.298 34.477 -3.205 1.00 6.97 94 VAL E N 1
ATOM 10361 C CA . VAL D 2 94 ? 59.728 34.777 -4.521 1.00 7.04 94 VAL E CA 1
ATOM 10362 C C . VAL D 2 94 ? 58.765 35.973 -4.464 1.00 7.28 94 VAL E C 1
ATOM 10363 O O . VAL D 2 94 ? 57.895 36.046 -3.589 1.00 7.16 94 VAL E O 1
ATOM 10367 N N . THR D 2 95 ? 58.931 36.902 -5.408 1.00 7.83 95 THR E N 1
ATOM 10368 C CA . THR D 2 95 ? 58.092 38.098 -5.514 1.00 8.21 95 THR E CA 1
ATOM 10369 C C . THR D 2 95 ? 57.042 37.978 -6.624 1.00 8.59 95 THR E C 1
ATOM 10370 O O . THR D 2 95 ? 56.085 38.764 -6.661 1.00 8.55 95 THR E O 1
ATOM 10374 N N . ASP D 2 96 ? 57.233 37.024 -7.545 1.00 8.87 96 ASP E N 1
ATOM 10375 C CA . ASP D 2 96 ? 56.224 36.761 -8.568 1.00 9.19 96 ASP E CA 1
ATOM 10376 C C . ASP D 2 96 ? 55.521 35.416 -8.362 1.00 9.37 96 ASP E C 1
ATOM 10377 O O . ASP D 2 96 ? 56.090 34.351 -8.638 1.00 9.05 96 ASP E O 1
ATOM 10382 N N . GLU D 2 97 ? 54.268 35.494 -7.880 1.00 9.98 97 GLU E N 1
ATOM 10383 C CA . GLU D 2 97 ? 53.436 34.322 -7.541 1.00 10.75 97 GLU E CA 1
ATOM 10384 C C . GLU D 2 97 ? 53.319 33.280 -8.665 1.00 10.81 97 GLU E C 1
ATOM 10385 O O . GLU D 2 97 ? 53.197 32.080 -8.392 1.00 10.91 97 GLU E O 1
ATOM 10391 N N . SER D 2 98 ? 53.363 33.747 -9.913 1.00 10.69 98 SER E N 1
ATOM 10392 C CA . SER D 2 98 ? 53.316 32.874 -11.086 1.00 10.75 98 SER E CA 1
ATOM 10393 C C . SER D 2 98 ? 54.565 31.990 -11.240 1.00 11.18 98 SER E C 1
ATOM 10394 O O . SER D 2 98 ? 54.546 31.008 -11.994 1.00 11.51 98 SER E O 1
ATOM 10397 N N . LYS D 2 99 ? 55.641 32.341 -10.528 1.00 11.28 99 LYS E N 1
ATOM 10398 C CA . LYS D 2 99 ? 56.928 31.649 -10.658 1.00 11.39 99 LYS E CA 1
ATOM 10399 C C . LYS D 2 99 ? 57.207 30.672 -9.518 1.00 11.65 99 LYS E C 1
ATOM 10400 O O . LYS D 2 99 ? 58.252 30.010 -9.505 1.00 11.32 99 LYS E O 1
ATOM 10406 N N . ILE D 2 100 ? 56.271 30.594 -8.567 1.00 12.15 100 ILE E N 1
ATOM 10407 C CA . ILE D 2 100 ? 56.376 29.704 -7.413 1.00 12.54 100 ILE E CA 1
ATOM 10408 C C . ILE D 2 100 ? 56.488 28.235 -7.836 1.00 12.86 100 ILE E C 1
ATOM 10409 O O . ILE D 2 100 ? 57.398 27.523 -7.395 1.00 13.42 100 ILE E O 1
ATOM 10414 N N . ASP D 2 101 ? 55.569 27.799 -8.695 1.00 12.97 101 ASP E N 1
ATOM 10415 C CA . ASP D 2 101 ? 55.484 26.397 -9.090 1.00 12.83 101 ASP E CA 1
ATOM 10416 C C . ASP D 2 101 ? 56.716 25.926 -9.864 1.00 12.88 101 ASP E C 1
ATOM 10417 O O . ASP D 2 101 ? 57.213 24.820 -9.621 1.00 13.55 101 ASP E O 1
ATOM 10422 N N . ASP D 2 102 ? 57.217 26.780 -10.757 1.00 11.77 102 ASP E N 1
ATOM 10423 C CA . ASP D 2 102 ? 58.462 26.537 -11.486 1.00 11.26 102 ASP E CA 1
ATOM 10424 C C . ASP D 2 102 ? 59.662 26.254 -10.588 1.00 10.88 102 ASP E C 1
ATOM 10425 O O . ASP D 2 102 ? 60.381 25.276 -10.805 1.00 10.52 102 ASP E O 1
ATOM 10430 N N . LEU D 2 103 ? 59.866 27.117 -9.591 1.00 10.74 103 LEU E N 1
ATOM 10431 C CA . LEU D 2 103 ? 60.920 26.951 -8.585 1.00 10.54 103 LEU E CA 1
ATOM 10432 C C . LEU D 2 103 ? 60.856 25.588 -7.887 1.00 10.24 103 LEU E C 1
ATOM 10433 O O . LEU D 2 103 ? 61.885 24.941 -7.680 1.00 10.09 103 LEU E O 1
ATOM 10438 N N . ILE D 2 104 ? 59.646 25.167 -7.524 1.00 9.92 104 ILE E N 1
ATOM 10439 C CA . ILE D 2 104 ? 59.431 23.877 -6.863 1.00 9.73 104 ILE E CA 1
ATOM 10440 C C . ILE D 2 104 ? 59.918 22.742 -7.763 1.00 9.54 104 ILE E C 1
ATOM 10441 O O . ILE D 2 104 ? 60.659 21.860 -7.326 1.00 8.83 104 ILE E O 1
ATOM 10446 N N . ASN D 2 105 ? 59.537 22.795 -9.038 1.00 9.81 105 ASN E N 1
ATOM 10447 C CA . ASN D 2 105 ? 59.949 21.766 -9.977 1.00 10.33 105 ASN E CA 1
ATOM 10448 C C . ASN D 2 105 ? 61.463 21.707 -10.171 1.00 10.68 105 ASN E C 1
ATOM 10449 O O . ASN D 2 105 ? 62.049 20.616 -10.205 1.00 10.84 105 ASN E O 1
ATOM 10454 N N . GLU D 2 106 ? 62.093 22.877 -10.252 1.00 11.05 106 GLU E N 1
ATOM 10455 C CA . GLU D 2 106 ? 63.522 22.937 -10.528 1.00 11.53 106 GLU E CA 1
ATOM 10456 C C . GLU D 2 106 ? 64.358 22.498 -9.330 1.00 11.38 106 GLU E C 1
ATOM 10457 O O . GLU D 2 106 ? 65.437 21.932 -9.496 1.00 11.18 106 GLU E O 1
ATOM 10463 N N . VAL D 2 107 ? 63.856 22.749 -8.122 1.00 11.89 107 VAL E N 1
ATOM 10464 C CA . VAL D 2 107 ? 64.532 22.272 -6.928 1.00 11.92 107 VAL E CA 1
ATOM 10465 C C . VAL D 2 107 ? 64.490 20.742 -6.903 1.00 12.13 107 VAL E C 1
ATOM 10466 O O . VAL D 2 107 ? 65.497 20.101 -6.599 1.00 12.72 107 VAL E O 1
ATOM 10470 N N . GLN D 2 108 ? 63.347 20.160 -7.268 1.00 11.83 108 GLN E N 1
ATOM 10471 C CA . GLN D 2 108 ? 63.208 18.702 -7.266 1.00 11.88 108 GLN E CA 1
ATOM 10472 C C . GLN D 2 108 ? 64.039 18.064 -8.376 1.00 11.96 108 GLN E C 1
ATOM 10473 O O . GLN D 2 108 ? 64.665 17.025 -8.166 1.00 12.02 108 GLN E O 1
ATOM 10479 N N . GLU D 2 109 ? 64.054 18.696 -9.544 1.00 11.73 109 GLU E N 1
ATOM 10480 C CA . GLU D 2 109 ? 64.833 18.196 -10.675 1.00 11.76 109 GLU E CA 1
ATOM 10481 C C . GLU D 2 109 ? 66.347 18.300 -10.463 1.00 11.47 109 GLU E C 1
ATOM 10482 O O . GLU D 2 109 ? 67.083 17.381 -10.813 1.00 11.63 109 GLU E O 1
ATOM 10488 N N . ARG D 2 110 ? 66.805 19.407 -9.880 1.00 11.22 110 ARG E N 1
ATOM 10489 C CA . ARG D 2 110 ? 68.243 19.630 -9.680 1.00 10.87 110 ARG E CA 1
ATOM 10490 C C . ARG D 2 110 ? 68.823 18.936 -8.448 1.00 10.60 110 ARG E C 1
ATOM 10491 O O . ARG D 2 110 ? 69.771 18.154 -8.564 1.00 10.38 110 ARG E O 1
ATOM 10499 N N . VAL D 2 111 ? 68.259 19.215 -7.272 1.00 10.17 111 VAL E N 1
ATOM 10500 C CA . VAL D 2 111 ? 68.829 18.707 -6.030 1.00 10.18 111 VAL E CA 1
ATOM 10501 C C . VAL D 2 111 ? 67.983 17.593 -5.400 1.00 10.29 111 VAL E C 1
ATOM 10502 O O . VAL D 2 111 ? 68.461 16.851 -4.540 1.00 10.57 111 VAL E O 1
ATOM 10506 N N . GLY D 2 112 ? 66.738 17.468 -5.848 1.00 10.31 112 GLY E N 1
ATOM 10507 C CA . GLY D 2 112 ? 65.861 16.395 -5.399 1.00 10.13 112 GLY E CA 1
ATOM 10508 C C . GLY D 2 112 ? 65.240 16.670 -4.050 1.00 10.10 112 GLY E C 1
ATOM 10509 O O . GLY D 2 112 ? 64.927 15.737 -3.312 1.00 10.48 112 GLY E O 1
ATOM 10510 N N . PHE D 2 113 ? 65.064 17.954 -3.733 1.00 9.81 113 PHE E N 1
ATOM 10511 C CA . PHE D 2 113 ? 64.495 18.385 -2.457 1.00 9.80 113 PHE E CA 1
ATOM 10512 C C . PHE D 2 113 ? 62.992 18.605 -2.607 1.00 9.83 113 PHE E C 1
ATOM 10513 O O . PHE D 2 113 ? 62.549 19.247 -3.559 1.00 9.52 113 PHE E O 1
ATOM 10521 N N . PRO D 2 114 ? 62.202 18.067 -1.667 1.00 9.76 114 PRO E N 1
ATOM 10522 C CA . PRO D 2 114 ? 60.751 18.218 -1.711 1.00 9.87 114 PRO E CA 1
ATOM 10523 C C . PRO D 2 114 ? 60.286 19.559 -1.139 1.00 9.90 114 PRO E C 1
ATOM 10524 O O . PRO D 2 114 ? 60.919 20.106 -0.229 1.00 9.69 114 PRO E O 1
ATOM 10528 N N . CYS D 2 115 ? 59.182 20.070 -1.677 1.00 9.95 115 CYS E N 1
ATOM 10529 C CA . CYS D 2 115 ? 58.538 21.269 -1.150 1.00 9.96 115 CYS E CA 1
ATOM 10530 C C . CYS D 2 115 ? 57.551 20.869 -0.054 1.00 9.56 115 CYS E C 1
ATOM 10531 O O . CYS D 2 115 ? 56.773 19.930 -0.220 1.00 9.77 115 CYS E O 1
ATOM 10534 N N . GLY D 2 116 ? 57.598 21.565 1.077 1.00 9.05 116 GLY E N 1
ATOM 10535 C CA . GLY D 2 116 ? 56.710 21.252 2.190 1.00 8.29 116 GLY E CA 1
ATOM 10536 C C . GLY D 2 116 ? 57.348 21.658 3.493 1.00 7.83 116 GLY E C 1
ATOM 10537 O O . GLY D 2 116 ? 58.027 22.684 3.563 1.00 7.44 116 GLY E O 1
ATOM 10538 N N . GLY D 2 117 ? 57.130 20.849 4.526 1.00 7.74 117 GLY E N 1
ATOM 10539 C CA . GLY D 2 117 ? 57.652 21.153 5.845 1.00 7.35 117 GLY E CA 1
ATOM 10540 C C . GLY D 2 117 ? 56.960 22.347 6.479 1.00 7.28 117 GLY E C 1
ATOM 10541 O O . GLY D 2 117 ? 57.501 22.964 7.407 1.00 6.91 117 GLY E O 1
ATOM 10542 N N . THR D 2 118 ? 55.768 22.678 5.982 1.00 6.99 118 THR E N 1
ATOM 10543 C CA . THR D 2 118 ? 55.002 23.794 6.529 1.00 6.94 118 THR E CA 1
ATOM 10544 C C . THR D 2 118 ? 53.744 23.345 7.269 1.00 7.03 118 THR E C 1
ATOM 10545 O O . THR D 2 118 ? 53.401 22.158 7.285 1.00 7.02 118 THR E O 1
ATOM 10549 N N . TRP D 2 119 ? 53.087 24.306 7.915 1.00 6.97 119 TRP E N 1
ATOM 10550 C CA . TRP D 2 119 ? 51.831 24.072 8.621 1.00 6.72 119 TRP E CA 1
ATOM 10551 C C . TRP D 2 119 ? 50.962 25.332 8.614 1.00 6.90 119 TRP E C 1
ATOM 10552 O O . TRP D 2 119 ? 51.449 26.440 8.368 1.00 7.08 119 TRP E O 1
ATOM 10563 N N . ASP D 2 120 ? 49.670 25.146 8.851 1.00 6.93 120 ASP E N 1
ATOM 10564 C CA . ASP D 2 120 ? 48.711 26.240 8.824 1.00 6.91 120 ASP E CA 1
ATOM 10565 C C . ASP D 2 120 ? 47.826 26.145 10.058 1.00 6.77 120 ASP E C 1
ATOM 10566 O O . ASP D 2 120 ? 46.820 25.429 10.054 1.00 6.52 120 ASP E O 1
ATOM 10571 N N . ALA D 2 121 ? 48.197 26.879 11.105 1.00 6.65 121 ALA E N 1
ATOM 10572 C CA . ALA D 2 121 ? 47.397 26.898 12.324 1.00 6.91 121 ALA E CA 1
ATOM 10573 C C . ALA D 2 121 ? 46.023 27.529 12.103 1.00 6.96 121 ALA E C 1
ATOM 10574 O O . ALA D 2 121 ? 45.071 27.206 12.815 1.00 6.60 121 ALA E O 1
ATOM 10576 N N . VAL D 2 122 ? 45.904 28.405 11.106 1.00 7.28 122 VAL E N 1
ATOM 10577 C CA . VAL D 2 122 ? 44.629 29.072 10.871 1.00 7.71 122 VAL E CA 1
ATOM 10578 C C . VAL D 2 122 ? 43.552 28.042 10.516 1.00 8.13 122 VAL E C 1
ATOM 10579 O O . VAL D 2 122 ? 42.573 27.897 11.251 1.00 8.28 122 VAL E O 1
ATOM 10583 N N . LYS D 2 123 ? 43.743 27.321 9.409 1.00 8.47 123 LYS E N 1
ATOM 10584 C CA . LYS D 2 123 ? 42.840 26.235 9.038 1.00 8.75 123 LYS E CA 1
ATOM 10585 C C . LYS D 2 123 ? 42.964 25.057 10.015 1.00 9.51 123 LYS E C 1
ATOM 10586 O O . LYS D 2 123 ? 41.983 24.356 10.280 1.00 9.97 123 LYS E O 1
ATOM 10592 N N . GLY D 2 124 ? 44.159 24.879 10.585 1.00 9.22 124 GLY E N 1
ATOM 10593 C CA . GLY D 2 124 ? 44.434 23.766 11.493 1.00 9.61 124 GLY E CA 1
ATOM 10594 C C . GLY D 2 124 ? 44.807 22.480 10.776 1.00 9.73 124 GLY E C 1
ATOM 10595 O O . GLY D 2 124 ? 44.333 21.401 11.138 1.00 10.50 124 GLY E O 1
ATOM 10596 N N . GLU D 2 125 ? 45.648 22.608 9.751 1.00 8.89 125 GLU E N 1
ATOM 10597 C CA . GLU D 2 125 ? 46.192 21.476 9.018 1.00 8.48 125 GLU E CA 1
ATOM 10598 C C . GLU D 2 125 ? 47.712 21.558 9.068 1.00 8.36 125 GLU E C 1
ATOM 10599 O O . GLU D 2 125 ? 48.288 22.608 8.786 1.00 8.51 125 GLU E O 1
ATOM 10605 N N . TYR D 2 126 ? 48.363 20.461 9.444 1.00 8.24 126 TYR E N 1
ATOM 10606 C CA . TYR D 2 126 ? 49.802 20.488 9.681 1.00 7.91 126 TYR E CA 1
ATOM 10607 C C . TYR D 2 126 ? 50.594 19.479 8.859 1.00 7.83 126 TYR E C 1
ATOM 10608 O O . TYR D 2 126 ? 50.189 18.325 8.703 1.00 7.68 126 TYR E O 1
ATOM 10617 N N . GLY D 2 127 ? 51.722 19.939 8.327 1.00 7.68 127 GLY E N 1
ATOM 10618 C CA . GLY D 2 127 ? 52.703 19.055 7.726 1.00 7.61 127 GLY E CA 1
ATOM 10619 C C . GLY D 2 127 ? 53.688 18.556 8.766 1.00 7.76 127 GLY E C 1
ATOM 10620 O O . GLY D 2 127 ? 53.804 19.120 9.868 1.00 7.46 127 GLY E O 1
ATOM 10621 N N . LEU D 2 128 ? 54.381 17.477 8.420 1.00 7.71 128 LEU E N 1
ATOM 10622 C CA . LEU D 2 128 ? 55.488 16.978 9.219 1.00 7.61 128 LEU E CA 1
ATOM 10623 C C . LEU D 2 128 ? 56.743 17.618 8.629 1.00 7.73 128 LEU E C 1
ATOM 10624 O O . LEU D 2 128 ? 56.985 17.539 7.421 1.00 7.61 128 LEU E O 1
ATOM 10629 N N . SER D 2 129 ? 57.522 18.295 9.464 1.00 7.93 129 SER E N 1
ATOM 10630 C CA . SER D 2 129 ? 58.715 18.980 8.965 1.00 8.22 129 SER E CA 1
ATOM 10631 C C . SER D 2 129 ? 59.947 18.081 9.039 1.00 8.13 129 SER E C 1
ATOM 10632 O O . SER D 2 129 ? 59.836 16.878 9.285 1.00 7.90 129 SER E O 1
ATOM 10635 N N . ASN D 2 130 ? 61.116 18.672 8.826 1.00 8.24 130 ASN E N 1
ATOM 10636 C CA . ASN D 2 130 ? 62.350 17.909 8.819 1.00 8.63 130 ASN E CA 1
ATOM 10637 C C . ASN D 2 130 ? 62.689 17.336 10.191 1.00 8.75 130 ASN E C 1
ATOM 10638 O O . ASN D 2 130 ? 62.188 17.806 11.208 1.00 8.27 130 ASN E O 1
ATOM 10643 N N . ILE D 2 131 ? 63.528 16.310 10.206 1.00 8.96 131 ILE E N 1
ATOM 10644 C CA . ILE D 2 131 ? 63.925 15.698 11.461 1.00 9.31 131 ILE E CA 1
ATOM 10645 C C . ILE D 2 131 ? 65.276 16.261 11.900 1.00 9.77 131 ILE E C 1
ATOM 10646 O O . ILE D 2 131 ? 66.286 16.044 11.238 1.00 9.60 131 ILE E O 1
ATOM 10651 N N . VAL D 2 132 ? 65.293 16.996 13.011 1.00 10.51 132 VAL E N 1
ATOM 10652 C CA . VAL D 2 132 ? 66.580 17.485 13.525 1.00 11.05 132 VAL E CA 1
ATOM 10653 C C . VAL D 2 132 ? 67.418 16.282 13.964 1.00 11.10 132 VAL E C 1
ATOM 10654 O O . VAL D 2 132 ? 66.909 15.368 14.631 1.00 11.45 132 VAL E O 1
ATOM 10658 N N . HIS D 2 133 ? 68.680 16.259 13.547 1.00 10.90 133 HIS E N 1
ATOM 10659 C CA . HIS D 2 133 ? 69.551 15.137 13.869 1.00 11.15 133 HIS E CA 1
ATOM 10660 C C . HIS D 2 133 ? 71.027 15.500 13.826 1.00 11.94 133 HIS E C 1
ATOM 10661 O O . HIS D 2 133 ? 71.413 16.606 13.422 1.00 12.00 133 HIS E O 1
ATOM 10668 N N . THR D 2 134 ? 71.838 14.519 14.205 1.00 12.72 134 THR E N 1
ATOM 10669 C CA . THR D 2 134 ? 73.230 14.715 14.573 1.00 12.61 134 THR E CA 1
ATOM 10670 C C . THR D 2 134 ? 74.184 13.969 13.623 1.00 12.31 134 THR E C 1
ATOM 10671 O O . THR D 2 134 ? 73.881 13.806 12.427 1.00 12.04 134 THR E O 1
ATOM 10675 N N . GLN D 2 135 ? 75.335 13.520 14.132 1.00 11.85 135 GLN E N 1
ATOM 10676 C CA . GLN D 2 135 ? 76.404 13.012 13.244 1.00 11.12 135 GLN E CA 1
ATOM 10677 C C . GLN D 2 135 ? 76.430 11.497 13.028 1.00 10.64 135 GLN E C 1
ATOM 10678 O O . GLN D 2 135 ? 76.756 11.036 11.931 1.00 9.95 135 GLN E O 1
ATOM 10684 N N . GLY D 2 136 ? 76.133 10.729 14.075 1.00 9.87 136 GLY E N 1
ATOM 10685 C CA . GLY D 2 136 ? 76.131 9.263 13.993 1.00 9.48 136 GLY E CA 1
ATOM 10686 C C . GLY D 2 136 ? 77.446 8.668 13.520 1.00 9.26 136 GLY E C 1
ATOM 10687 O O . GLY D 2 136 ? 78.522 9.200 13.816 1.00 9.04 136 GLY E O 1
ATOM 10688 N N . TRP D 2 137 ? 77.359 7.574 12.763 1.00 9.09 137 TRP E N 1
ATOM 10689 C CA . TRP D 2 137 ? 78.554 6.880 12.271 1.00 9.09 137 TRP E CA 1
ATOM 10690 C C . TRP D 2 137 ? 79.295 7.661 11.172 1.00 9.03 137 TRP E C 1
ATOM 10691 O O . TRP D 2 137 ? 80.407 7.289 10.787 1.00 8.79 137 TRP E O 1
ATOM 10702 N N . ILE D 2 138 ? 78.680 8.740 10.685 1.00 9.03 138 ILE E N 1
ATOM 10703 C CA . ILE D 2 138 ? 79.342 9.645 9.752 1.00 9.03 138 ILE E CA 1
ATOM 10704 C C . ILE D 2 138 ? 80.543 10.360 10.383 1.00 8.83 138 ILE E C 1
ATOM 10705 O O . ILE D 2 138 ? 81.605 10.400 9.785 1.00 8.62 138 ILE E O 1
ATOM 10710 N N . HIS D 2 139 ? 80.404 10.900 11.591 1.00 8.61 139 HIS E N 1
ATOM 10711 C CA . HIS D 2 139 ? 81.525 11.660 12.160 1.00 8.57 139 HIS E CA 1
ATOM 10712 C C . HIS D 2 139 ? 81.780 11.539 13.659 1.00 8.54 139 HIS E C 1
ATOM 10713 O O . HIS D 2 139 ? 82.845 11.946 14.139 1.00 8.34 139 HIS E O 1
ATOM 10720 N N . CYS D 2 140 ? 80.824 10.990 14.400 1.00 8.22 140 CYS E N 1
ATOM 10721 C CA . CYS D 2 140 ? 80.965 10.982 15.850 1.00 8.33 140 CYS E CA 1
ATOM 10722 C C . CYS D 2 140 ? 81.525 9.693 16.415 1.00 8.15 140 CYS E C 1
ATOM 10723 O O . CYS D 2 140 ? 81.323 8.614 15.861 1.00 8.19 140 CYS E O 1
ATOM 10726 N N . HIS D 2 141 ? 82.234 9.817 17.527 1.00 8.07 141 HIS E N 1
ATOM 10727 C CA . HIS D 2 141 ? 82.916 8.682 18.127 1.00 8.10 141 HIS E CA 1
ATOM 10728 C C . HIS D 2 141 ? 82.133 8.088 19.300 1.00 8.19 141 HIS E C 1
ATOM 10729 O O . HIS D 2 141 ? 82.521 7.052 19.836 1.00 8.25 141 HIS E O 1
ATOM 10736 N N . THR D 2 142 ? 81.030 8.735 19.684 1.00 8.01 142 THR E N 1
ATOM 10737 C CA . THR D 2 142 ? 80.197 8.232 20.779 1.00 8.15 142 THR E CA 1
ATOM 10738 C C . THR D 2 142 ? 78.760 7.817 20.392 1.00 8.21 142 THR E C 1
ATOM 10739 O O . THR D 2 142 ? 77.892 7.727 21.270 1.00 8.25 142 THR E O 1
ATOM 10743 N N . PRO D 2 143 ? 78.497 7.533 19.095 1.00 7.99 143 PRO E N 1
ATOM 10744 C CA . PRO D 2 143 ? 77.106 7.215 18.770 1.00 7.99 143 PRO E CA 1
ATOM 10745 C C . PRO D 2 143 ? 76.722 5.766 19.077 1.00 8.05 143 PRO E C 1
ATOM 10746 O O . PRO D 2 143 ? 77.571 4.862 19.028 1.00 8.04 143 PRO E O 1
ATOM 10750 N N . ALA D 2 144 ? 75.447 5.558 19.389 1.00 8.14 144 ALA E N 1
ATOM 10751 C CA . ALA D 2 144 ? 74.903 4.212 19.544 1.00 8.33 144 ALA E CA 1
ATOM 10752 C C . ALA D 2 144 ? 74.068 3.844 18.328 1.00 8.34 144 ALA E C 1
ATOM 10753 O O . ALA D 2 144 ? 73.872 2.663 18.036 1.00 8.86 144 ALA E O 1
ATOM 10755 N N . ILE D 2 145 ? 73.570 4.859 17.629 1.00 8.27 145 ILE E N 1
ATOM 10756 C CA . ILE D 2 145 ? 72.873 4.645 16.368 1.00 8.34 145 ILE E CA 1
ATOM 10757 C C . ILE D 2 145 ? 73.456 5.566 15.309 1.00 8.70 145 ILE E C 1
ATOM 10758 O O . ILE D 2 145 ? 74.163 6.524 15.631 1.00 9.05 145 ILE E O 1
ATOM 10763 N N . ASP D 2 146 ? 73.172 5.273 14.046 1.00 8.52 146 ASP E N 1
ATOM 10764 C CA . ASP D 2 146 ? 73.406 6.258 13.019 1.00 8.82 146 ASP E CA 1
ATOM 10765 C C . ASP D 2 146 ? 72.327 7.334 13.113 1.00 8.94 146 ASP E C 1
ATOM 10766 O O . ASP D 2 146 ? 71.310 7.154 13.802 1.00 9.29 146 ASP E O 1
ATOM 10771 N N . ALA D 2 147 ? 72.573 8.479 12.486 1.00 8.72 147 ALA E N 1
ATOM 10772 C CA . ALA D 2 147 ? 71.567 9.530 12.437 1.00 8.42 147 ALA E CA 1
ATOM 10773 C C . ALA D 2 147 ? 70.968 9.539 11.047 1.00 8.24 147 ALA E C 1
ATOM 10774 O O . ALA D 2 147 ? 69.798 9.209 10.863 1.00 8.30 147 ALA E O 1
ATOM 10776 N N . SER D 2 148 ? 71.794 9.900 10.072 1.00 8.00 148 SER E N 1
ATOM 10777 C CA . SER D 2 148 ? 71.355 10.058 8.691 1.00 7.72 148 SER E CA 1
ATOM 10778 C C . SER D 2 148 ? 70.587 8.857 8.145 1.00 7.49 148 SER E C 1
ATOM 10779 O O . SER D 2 148 ? 69.547 9.020 7.500 1.00 7.64 148 SER E O 1
ATOM 10782 N N . GLY D 2 149 ? 71.102 7.658 8.401 1.00 7.14 149 GLY E N 1
ATOM 10783 C CA . GLY D 2 149 ? 70.472 6.425 7.934 1.00 6.90 149 GLY E CA 1
ATOM 10784 C C . GLY D 2 149 ? 69.049 6.259 8.428 1.00 6.73 149 GLY E C 1
ATOM 10785 O O . GLY D 2 149 ? 68.150 5.931 7.656 1.00 7.05 149 GLY E O 1
ATOM 10786 N N . ILE D 2 150 ? 68.847 6.501 9.718 1.00 6.41 150 ILE E N 1
ATOM 10787 C CA . ILE D 2 150 ? 67.526 6.374 10.328 1.00 6.11 150 ILE E CA 1
ATOM 10788 C C . ILE D 2 150 ? 66.587 7.476 9.844 1.00 5.90 150 ILE E C 1
ATOM 10789 O O . ILE D 2 150 ? 65.425 7.213 9.527 1.00 5.78 150 ILE E O 1
ATOM 10794 N N . VAL D 2 151 ? 67.110 8.699 9.774 1.00 5.84 151 VAL E N 1
ATOM 10795 C CA . VAL D 2 151 ? 66.337 9.856 9.339 1.00 6.06 151 VAL E CA 1
ATOM 10796 C C . VAL D 2 151 ? 65.869 9.581 7.913 1.00 6.46 151 VAL E C 1
ATOM 10797 O O . VAL D 2 151 ? 64.700 9.771 7.587 1.00 6.57 151 VAL E O 1
ATOM 10801 N N . LYS D 2 152 ? 66.783 9.077 7.094 1.00 6.69 152 LYS E N 1
ATOM 10802 C CA . LYS D 2 152 ? 66.446 8.670 5.735 1.00 7.25 152 LYS E CA 1
ATOM 10803 C C . LYS D 2 152 ? 65.316 7.641 5.726 1.00 7.60 152 LYS E C 1
ATOM 10804 O O . LYS D 2 152 ? 64.315 7.823 5.027 1.00 7.99 152 LYS E O 1
ATOM 10810 N N . ALA D 2 153 ? 65.474 6.575 6.508 1.00 7.90 153 ALA E N 1
ATOM 10811 C CA . ALA D 2 153 ? 64.492 5.494 6.543 1.00 8.14 153 ALA E CA 1
ATOM 10812 C C . ALA D 2 153 ? 63.119 5.993 6.993 1.00 8.44 153 ALA E C 1
ATOM 10813 O O . ALA D 2 153 ? 62.107 5.716 6.348 1.00 8.34 153 ALA E O 1
ATOM 10815 N N . VAL D 2 154 ? 63.097 6.742 8.094 1.00 8.68 154 VAL E N 1
ATOM 10816 C CA . VAL D 2 154 ? 61.859 7.302 8.618 1.00 9.16 154 VAL E CA 1
ATOM 10817 C C . VAL D 2 154 ? 61.127 8.217 7.625 1.00 10.09 154 VAL E C 1
ATOM 10818 O O . VAL D 2 154 ? 59.908 8.109 7.453 1.00 10.51 154 VAL E O 1
ATOM 10822 N N . MET D 2 155 ? 61.874 9.103 6.970 1.00 10.73 155 MET E N 1
ATOM 10823 C CA . MET D 2 155 ? 61.275 10.125 6.117 1.00 10.94 155 MET E CA 1
ATOM 10824 C C . MET D 2 155 ? 60.829 9.575 4.767 1.00 10.84 155 MET E C 1
ATOM 10825 O O . MET D 2 155 ? 59.909 10.122 4.159 1.00 10.52 155 MET E O 1
ATOM 10830 N N . ASP D 2 156 ? 61.459 8.493 4.313 1.00 10.84 156 ASP E N 1
ATOM 10831 C CA . ASP D 2 156 ? 60.957 7.773 3.142 1.00 11.69 156 ASP E CA 1
ATOM 10832 C C . ASP D 2 156 ? 59.574 7.223 3.490 1.00 11.70 156 ASP E C 1
ATOM 10833 O O . ASP D 2 156 ? 58.626 7.363 2.723 1.00 11.15 156 ASP E O 1
ATOM 10838 N N . GLU D 2 157 ? 59.464 6.629 4.677 1.00 12.31 157 GLU E N 1
ATOM 10839 C CA . GLU D 2 157 ? 58.193 6.078 5.151 1.00 12.54 157 GLU E CA 1
ATOM 10840 C C . GLU D 2 157 ? 57.117 7.124 5.388 1.00 11.92 157 GLU E C 1
ATOM 10841 O O . GLU D 2 157 ? 55.951 6.886 5.087 1.00 12.43 157 GLU E O 1
ATOM 10847 N N . LEU D 2 158 ? 57.509 8.276 5.929 1.00 11.22 158 LEU E N 1
ATOM 10848 C CA . LEU D 2 158 ? 56.550 9.315 6.320 1.00 10.15 158 LEU E CA 1
ATOM 10849 C C . LEU D 2 158 ? 56.453 10.444 5.299 1.00 9.68 158 LEU E C 1
ATOM 10850 O O . LEU D 2 158 ? 55.894 11.513 5.570 1.00 9.07 158 LEU E O 1
ATOM 10855 N N . TYR D 2 159 ? 56.970 10.177 4.108 1.00 8.85 159 TYR E N 1
ATOM 10856 C CA . TYR D 2 159 ? 57.136 11.199 3.106 1.00 9.01 159 TYR E CA 1
ATOM 10857 C C . TYR D 2 159 ? 55.903 12.077 2.872 1.00 9.05 159 TYR E C 1
ATOM 10858 O O . TYR D 2 159 ? 56.011 13.305 2.885 1.00 8.97 159 TYR E O 1
ATOM 10867 N N . GLU D 2 160 ? 54.743 11.449 2.676 1.00 9.36 160 GLU E N 1
ATOM 10868 C CA . GLU D 2 160 ? 53.510 12.175 2.334 1.00 9.33 160 GLU E CA 1
ATOM 10869 C C . GLU D 2 160 ? 53.061 13.194 3.396 1.00 9.53 160 GLU E C 1
ATOM 10870 O O . GLU D 2 160 ? 52.319 14.129 3.088 1.00 9.46 160 GLU E O 1
ATOM 10876 N N . TYR D 2 161 ? 53.505 13.019 4.639 1.00 9.74 161 TYR E N 1
ATOM 10877 C CA . TYR D 2 161 ? 53.217 14.001 5.677 1.00 9.82 161 TYR E CA 1
ATOM 10878 C C . TYR D 2 161 ? 54.068 15.276 5.550 1.00 9.71 161 TYR E C 1
ATOM 10879 O O . TYR D 2 161 ? 53.692 16.336 6.070 1.00 9.78 161 TYR E O 1
ATOM 10888 N N . PHE D 2 162 ? 55.219 15.171 4.887 1.00 9.36 162 PHE E N 1
ATOM 10889 C CA . PHE D 2 162 ? 56.085 16.335 4.675 1.00 9.31 162 PHE E CA 1
ATOM 10890 C C . PHE D 2 162 ? 55.539 17.261 3.581 1.00 9.38 162 PHE E C 1
ATOM 10891 O O . PHE D 2 162 ? 55.593 18.486 3.709 1.00 9.32 162 PHE E O 1
ATOM 10899 N N . THR D 2 163 ? 55.009 16.659 2.521 1.00 9.55 163 THR E N 1
ATOM 10900 C CA . THR D 2 163 ? 54.536 17.385 1.347 1.00 10.05 163 THR E CA 1
ATOM 10901 C C . THR D 2 163 ? 53.074 17.830 1.412 1.00 10.84 163 THR E C 1
ATOM 10902 O O . THR D 2 163 ? 52.606 18.567 0.543 1.00 11.00 163 THR E O 1
ATOM 10906 N N . ASP D 2 164 ? 52.336 17.358 2.410 1.00 12.03 164 ASP E N 1
ATOM 10907 C CA . ASP D 2 164 ? 50.959 17.814 2.590 1.00 12.99 164 ASP E CA 1
ATOM 10908 C C . ASP D 2 164 ? 50.689 18.220 4.030 1.00 12.63 164 ASP E C 1
ATOM 10909 O O . ASP D 2 164 ? 51.578 18.142 4.872 1.00 12.51 164 ASP E O 1
ATOM 10914 N N . HIS D 2 165 ? 49.458 18.659 4.282 1.00 12.01 165 HIS E N 1
ATOM 10915 C CA . HIS D 2 165 ? 48.998 19.061 5.596 1.00 11.78 165 HIS E CA 1
ATOM 10916 C C . HIS D 2 165 ? 48.039 17.996 6.165 1.00 11.79 165 HIS E C 1
ATOM 10917 O O . HIS D 2 165 ? 46.853 18.262 6.397 1.00 11.83 165 HIS E O 1
ATOM 10924 N N . LYS D 2 166 ? 48.574 16.794 6.393 1.00 11.52 166 LYS E N 1
ATOM 10925 C CA . LYS D 2 166 ? 47.762 15.606 6.669 1.00 11.28 166 LYS E CA 1
ATOM 10926 C C . LYS D 2 166 ? 47.506 15.369 8.153 1.00 11.18 166 LYS E C 1
ATOM 10927 O O . LYS D 2 166 ? 46.750 14.473 8.524 1.00 11.23 166 LYS E O 1
ATOM 10933 N N . LEU D 2 167 ? 48.137 16.171 9.001 1.00 11.14 167 LEU E N 1
ATOM 10934 C CA . LEU D 2 167 ? 48.065 15.961 10.438 1.00 10.82 167 LEU E CA 1
ATOM 10935 C C . LEU D 2 167 ? 47.213 17.036 11.111 1.00 10.72 167 LEU E C 1
ATOM 10936 O O . LEU D 2 167 ? 47.201 18.184 10.663 1.00 10.03 167 LEU E O 1
ATOM 10941 N N . PRO D 2 168 ? 46.498 16.673 12.198 1.00 10.55 168 PRO E N 1
ATOM 10942 C CA . PRO D 2 168 ? 45.602 17.664 12.815 1.00 10.37 168 PRO E CA 1
ATOM 10943 C C . PRO D 2 168 ? 46.286 18.653 13.771 1.00 10.02 168 PRO E C 1
ATOM 10944 O O . PRO D 2 168 ? 45.645 19.596 14.238 1.00 9.69 168 PRO E O 1
ATOM 10948 N N . ALA D 2 169 ? 47.575 18.440 14.045 1.00 9.87 169 ALA E N 1
ATOM 10949 C CA . ALA D 2 169 ? 48.360 19.315 14.906 1.00 9.90 169 ALA E CA 1
ATOM 10950 C C . ALA D 2 169 ? 49.836 19.185 14.563 1.00 9.94 169 ALA E C 1
ATOM 10951 O O . ALA D 2 169 ? 50.215 18.338 13.759 1.00 9.94 169 ALA E O 1
ATOM 10953 N N . MET D 2 170 ? 50.665 20.008 15.196 1.00 10.18 170 MET E N 1
ATOM 10954 C CA . MET D 2 170 ? 52.105 19.951 14.994 1.00 10.87 170 MET E CA 1
ATOM 10955 C C . MET D 2 170 ? 52.738 18.701 15.607 1.00 11.35 170 MET E C 1
ATOM 10956 O O . MET D 2 170 ? 52.472 18.353 16.770 1.00 9.82 170 MET E O 1
ATOM 10961 N N . CYS D 2 171 ? 53.588 18.045 14.824 1.00 11.00 171 CYS E N 1
ATOM 10962 C CA . CYS D 2 171 ? 54.353 16.905 15.304 1.00 11.55 171 CYS E CA 1
ATOM 10963 C C . CYS D 2 171 ? 55.815 17.048 14.879 1.00 11.33 171 CYS E C 1
ATOM 10964 O O . CYS D 2 171 ? 56.136 17.007 13.691 1.00 11.09 171 CYS E O 1
ATOM 10967 N N . ARG D 2 172 ? 56.691 17.260 15.855 1.00 11.07 172 ARG E N 1
ATOM 10968 C CA . ARG D 2 172 ? 58.118 17.311 15.578 1.00 10.87 172 ARG E CA 1
ATOM 10969 C C . ARG D 2 172 ? 58.698 15.922 15.781 1.00 11.09 172 ARG E C 1
ATOM 10970 O O . ARG D 2 172 ? 58.512 15.320 16.846 1.00 10.38 172 ARG E O 1
ATOM 10978 N N . ILE D 2 173 ? 59.375 15.398 14.763 1.00 10.33 173 ILE E N 1
ATOM 10979 C CA . ILE D 2 173 ? 60.200 14.211 14.976 1.00 11.01 173 ILE E CA 1
ATOM 10980 C C . ILE D 2 173 ? 61.661 14.643 15.061 1.00 11.02 173 ILE E C 1
ATOM 10981 O O . ILE D 2 173 ? 62.083 15.539 14.344 1.00 11.52 173 ILE E O 1
ATOM 10986 N N . SER D 2 174 ? 62.425 14.024 15.952 1.00 10.68 174 SER E N 1
ATOM 10987 C CA . SER D 2 174 ? 63.811 14.424 16.167 1.00 10.81 174 SER E CA 1
ATOM 10988 C C . SER D 2 174 ? 64.668 13.218 16.561 1.00 10.43 174 SER E C 1
ATOM 10989 O O . SER D 2 174 ? 64.149 12.235 17.102 1.00 9.82 174 SER E O 1
ATOM 10992 N N . LEU D 2 175 ? 65.978 13.301 16.319 1.00 9.84 175 LEU E N 1
ATOM 10993 C CA . LEU D 2 175 ? 66.865 12.166 16.586 1.00 9.50 175 LEU E CA 1
ATOM 10994 C C . LEU D 2 175 ? 68.220 12.541 17.196 1.00 9.19 175 LEU E C 1
ATOM 10995 O O . LEU D 2 175 ? 68.860 13.514 16.786 1.00 9.04 175 LEU E O 1
ATOM 11000 N N . ALA D 2 176 ? 68.665 11.739 18.158 1.00 8.93 176 ALA E N 1
ATOM 11001 C CA . ALA D 2 176 ? 69.996 11.886 18.734 1.00 8.78 176 ALA E CA 1
ATOM 11002 C C . ALA D 2 176 ? 70.701 10.539 18.679 1.00 8.73 176 ALA E C 1
ATOM 11003 O O . ALA D 2 176 ? 70.085 9.508 18.968 1.00 8.57 176 ALA E O 1
ATOM 11005 N N . CYS D 2 177 ? 71.985 10.538 18.331 1.00 8.81 177 CYS E N 1
ATOM 11006 C CA . CYS D 2 177 ? 72.698 9.272 18.124 1.00 9.20 177 CYS E CA 1
ATOM 11007 C C . CYS D 2 177 ? 73.217 8.703 19.422 1.00 8.94 177 CYS E C 1
ATOM 11008 O O . CYS D 2 177 ? 73.644 7.544 19.476 1.00 8.85 177 CYS E O 1
ATOM 11011 N N . CYS D 2 178 ? 73.217 9.531 20.456 1.00 8.76 178 CYS E N 1
ATOM 11012 C CA . CYS D 2 178 ? 73.555 9.062 21.778 1.00 9.16 178 CYS E CA 1
ATOM 11013 C C . CYS D 2 178 ? 72.859 9.930 22.828 1.00 9.47 178 CYS E C 1
ATOM 11014 O O . CYS D 2 178 ? 72.201 10.927 22.501 1.00 8.48 178 CYS E O 1
ATOM 11017 N N . ALA D 2 179 ? 73.017 9.544 24.089 1.00 10.32 179 ALA E N 1
ATOM 11018 C CA . ALA D 2 179 ? 72.372 10.248 25.187 1.00 11.84 179 ALA E CA 1
ATOM 11019 C C . ALA D 2 179 ? 72.869 11.688 25.422 1.00 12.92 179 ALA E C 1
ATOM 11020 O O . ALA D 2 179 ? 72.279 12.417 26.222 1.00 13.87 179 ALA E O 1
ATOM 11022 N N . ASN D 2 180 ? 73.945 12.099 24.746 1.00 13.70 180 ASN E N 1
ATOM 11023 C CA . ASN D 2 180 ? 74.324 13.517 24.733 1.00 14.86 180 ASN E CA 1
ATOM 11024 C C . ASN D 2 180 ? 73.191 14.333 24.122 1.00 16.81 180 ASN E C 1
ATOM 11025 O O . ASN D 2 180 ? 73.113 15.559 24.304 1.00 17.11 180 ASN E O 1
ATOM 11030 N N . MET D 2 181 ? 72.345 13.632 23.362 1.00 17.91 181 MET E N 1
ATOM 11031 C CA . MET D 2 181 ? 71.027 14.110 22.967 1.00 18.94 181 MET E CA 1
ATOM 11032 C C . MET D 2 181 ? 71.172 15.505 22.415 1.00 18.88 181 MET E C 1
ATOM 11033 O O . MET D 2 181 ? 70.404 16.400 22.787 1.00 20.67 181 MET E O 1
ATOM 11038 N N . CYS D 2 182 ? 72.189 15.690 21.565 1.00 19.20 182 CYS E N 1
ATOM 11039 C CA . CYS D 2 182 ? 72.370 16.906 20.788 1.00 18.66 182 CYS E CA 1
ATOM 11040 C C . CYS D 2 182 ? 71.057 17.166 20.083 1.00 19.48 182 CYS E C 1
ATOM 11041 O O . CYS D 2 182 ? 70.383 16.212 19.657 1.00 18.67 182 CYS E O 1
ATOM 11044 N N . GLY D 2 183 ? 70.701 18.450 19.975 1.00 19.30 183 GLY E N 1
ATOM 11045 C CA . GLY D 2 183 ? 69.449 18.878 19.358 1.00 19.44 183 GLY E CA 1
ATOM 11046 C C . GLY D 2 183 ? 68.333 19.124 20.359 1.00 20.89 183 GLY E C 1
ATOM 11047 O O . GLY D 2 183 ? 68.583 19.286 21.560 1.00 19.65 183 GLY E O 1
ATOM 11048 N N . ALA D 2 184 ? 67.102 19.141 19.849 1.00 21.50 184 ALA E N 1
ATOM 11049 C CA . ALA D 2 184 ? 65.897 19.365 20.645 1.00 24.17 184 ALA E CA 1
ATOM 11050 C C . ALA D 2 184 ? 65.168 18.040 20.892 1.00 23.49 184 ALA E C 1
ATOM 11051 O O . ALA D 2 184 ? 63.950 18.006 21.065 1.00 23.39 184 ALA E O 1
ATOM 11053 N N . VAL D 2 185 ? 65.931 16.955 20.902 1.00 22.87 185 VAL E N 1
ATOM 11054 C CA . VAL D 2 185 ? 65.386 15.610 20.982 1.00 23.18 185 VAL E CA 1
ATOM 11055 C C . VAL D 2 185 ? 64.621 15.407 22.288 1.00 24.06 185 VAL E C 1
ATOM 11056 O O . VAL D 2 185 ? 63.559 14.781 22.303 1.00 27.06 185 VAL E O 1
ATOM 11060 N N . HIS D 2 186 ? 65.141 15.979 23.373 1.00 20.77 186 HIS E N 1
ATOM 11061 C CA . HIS D 2 186 ? 64.514 15.862 24.684 1.00 19.38 186 HIS E CA 1
ATOM 11062 C C . HIS D 2 186 ? 63.202 16.636 24.847 1.00 17.27 186 HIS E C 1
ATOM 11063 O O . HIS D 2 186 ? 62.547 16.520 25.874 1.00 16.16 186 HIS E O 1
ATOM 11070 N N . ALA D 2 187 ? 62.808 17.390 23.821 1.00 15.66 187 ALA E N 1
ATOM 11071 C CA . ALA D 2 187 ? 61.545 18.135 23.842 1.00 14.91 187 ALA E CA 1
ATOM 11072 C C . ALA D 2 187 ? 60.841 18.080 22.483 1.00 14.40 187 ALA E C 1
ATOM 11073 O O . ALA D 2 187 ? 60.399 19.096 21.945 1.00 15.10 187 ALA E O 1
ATOM 11075 N N . SER D 2 188 ? 60.738 16.880 21.937 1.00 13.41 188 SER E N 1
ATOM 11076 C CA . SER D 2 188 ? 60.079 16.675 20.659 1.00 12.52 188 SER E CA 1
ATOM 11077 C C . SER D 2 188 ? 58.853 15.778 20.836 1.00 12.17 188 SER E C 1
ATOM 11078 O O . SER D 2 188 ? 58.811 14.957 21.762 1.00 11.10 188 SER E O 1
ATOM 11081 N N . ASP D 2 189 ? 57.857 15.930 19.963 1.00 11.20 189 ASP E N 1
ATOM 11082 C CA . ASP D 2 189 ? 56.639 15.110 20.043 1.00 10.50 189 ASP E CA 1
ATOM 11083 C C . ASP D 2 189 ? 56.968 13.622 19.935 1.00 9.76 189 ASP E C 1
ATOM 11084 O O . ASP D 2 189 ? 56.359 12.795 20.621 1.00 9.33 189 ASP E O 1
ATOM 11089 N N . ILE D 2 190 ? 57.918 13.297 19.059 1.00 9.00 190 ILE E N 1
ATOM 11090 C CA . ILE D 2 190 ? 58.448 11.948 18.908 1.00 8.57 190 ILE E CA 1
ATOM 11091 C C . ILE D 2 190 ? 59.957 12.060 18.767 1.00 8.45 190 ILE E C 1
ATOM 11092 O O . ILE D 2 190 ? 60.459 12.763 17.876 1.00 8.26 190 ILE E O 1
ATOM 11097 N N . ALA D 2 191 ? 60.682 11.356 19.626 1.00 8.25 191 ALA E N 1
ATOM 11098 C CA . ALA D 2 191 ? 62.138 11.446 19.654 1.00 8.02 191 ALA E CA 1
ATOM 11099 C C . ALA D 2 191 ? 62.756 10.063 19.567 1.00 8.01 191 ALA E C 1
ATOM 11100 O O . ALA D 2 191 ? 62.289 9.143 20.230 1.00 8.64 191 ALA E O 1
ATOM 11102 N N . ILE D 2 192 ? 63.809 9.927 18.766 1.00 7.20 192 ILE E N 1
ATOM 11103 C CA . ILE D 2 192 ? 64.576 8.691 18.670 1.00 6.91 192 ILE E CA 1
ATOM 11104 C C . ILE D 2 192 ? 65.948 8.912 19.301 1.00 6.94 192 ILE E C 1
ATOM 11105 O O . ILE D 2 192 ? 66.715 9.763 18.845 1.00 6.90 192 ILE E O 1
ATOM 11110 N N . VAL D 2 193 ? 66.263 8.162 20.354 1.00 6.75 193 VAL E N 1
ATOM 11111 C CA . VAL D 2 193 ? 67.530 8.365 21.047 1.00 6.70 193 VAL E CA 1
ATOM 11112 C C . VAL D 2 193 ? 68.382 7.100 21.081 1.00 6.74 193 VAL E C 1
ATOM 11113 O O . VAL D 2 193 ? 67.931 6.052 21.559 1.00 6.62 193 VAL E O 1
ATOM 11117 N N . GLY D 2 194 ? 69.616 7.208 20.586 1.00 6.63 194 GLY E N 1
ATOM 11118 C CA . GLY D 2 194 ? 70.577 6.114 20.674 1.00 6.63 194 GLY E CA 1
ATOM 11119 C C . GLY D 2 194 ? 70.962 5.804 22.112 1.00 6.65 194 GLY E C 1
ATOM 11120 O O . GLY D 2 194 ? 71.315 6.702 22.882 1.00 6.58 194 GLY E O 1
ATOM 11121 N N . ILE D 2 195 ? 70.889 4.526 22.470 1.00 6.78 195 ILE E N 1
ATOM 11122 C CA . ILE D 2 195 ? 71.217 4.073 23.823 1.00 6.84 195 ILE E CA 1
ATOM 11123 C C . ILE D 2 195 ? 72.118 2.843 23.752 1.00 7.00 195 ILE E C 1
ATOM 11124 O O . ILE D 2 195 ? 72.106 2.118 22.766 1.00 6.95 195 ILE E O 1
ATOM 11129 N N . HIS D 2 196 ? 72.917 2.631 24.788 1.00 7.15 196 HIS E N 1
ATOM 11130 C CA . HIS D 2 196 ? 73.630 1.371 24.951 1.00 7.29 196 HIS E CA 1
ATOM 11131 C C . HIS D 2 196 ? 72.888 0.530 25.978 1.00 7.23 196 HIS E C 1
ATOM 11132 O O . HIS D 2 196 ? 72.081 1.063 26.749 1.00 6.66 196 HIS E O 1
ATOM 11139 N N . ARG D 2 197 ? 73.137 -0.780 25.982 1.00 7.06 197 ARG E N 1
ATOM 11140 C CA . ARG D 2 197 ? 72.510 -1.644 26.997 1.00 7.13 197 ARG E CA 1
ATOM 11141 C C . ARG D 2 197 ? 73.552 -2.496 27.713 1.00 7.15 197 ARG E C 1
ATOM 11142 O O . ARG D 2 197 ? 73.216 -3.406 28.476 1.00 6.82 197 ARG E O 1
ATOM 11150 N N . THR D 2 198 ? 74.823 -2.200 27.444 1.00 7.23 198 THR E N 1
ATOM 11151 C CA . THR D 2 198 ? 75.937 -2.944 28.035 1.00 7.41 198 THR E CA 1
ATOM 11152 C C . THR D 2 198 ? 76.881 -2.000 28.779 1.00 7.53 198 THR E C 1
ATOM 11153 O O . THR D 2 198 ? 77.107 -0.877 28.340 1.00 7.57 198 THR E O 1
ATOM 11157 N N . PRO D 2 199 ? 77.433 -2.449 29.914 1.00 7.82 199 PRO E N 1
ATOM 11158 C CA . PRO D 2 199 ? 78.353 -1.584 30.645 1.00 8.13 199 PRO E CA 1
ATOM 11159 C C . PRO D 2 199 ? 79.717 -1.522 29.949 1.00 8.59 199 PRO E C 1
ATOM 11160 O O . PRO D 2 199 ? 80.019 -2.395 29.133 1.00 8.18 199 PRO E O 1
ATOM 11164 N N . PRO D 2 200 ? 80.525 -0.487 30.250 1.00 9.11 200 PRO E N 1
ATOM 11165 C CA . PRO D 2 200 ? 81.876 -0.421 29.697 1.00 9.80 200 PRO E CA 1
ATOM 11166 C C . PRO D 2 200 ? 82.809 -1.496 30.248 1.00 10.28 200 PRO E C 1
ATOM 11167 O O . PRO D 2 200 ? 82.779 -1.807 31.448 1.00 10.41 200 PRO E O 1
ATOM 11171 N N . ILE D 2 201 ? 83.617 -2.061 29.359 1.00 10.95 201 ILE E N 1
ATOM 11172 C CA . ILE D 2 201 ? 84.704 -2.942 29.746 1.00 11.74 201 ILE E CA 1
ATOM 11173 C C . ILE D 2 201 ? 85.950 -2.075 29.732 1.00 12.45 201 ILE E C 1
ATOM 11174 O O . ILE D 2 201 ? 86.425 -1.709 28.652 1.00 12.13 201 ILE E O 1
ATOM 11179 N N . PRO D 2 202 ? 86.470 -1.726 30.929 1.00 12.88 202 PRO E N 1
ATOM 11180 C CA . PRO D 2 202 ? 87.638 -0.852 31.061 1.00 12.95 202 PRO E CA 1
ATOM 11181 C C . PRO D 2 202 ? 88.878 -1.409 30.369 1.00 13.25 202 PRO E C 1
ATOM 11182 O O . PRO D 2 202 ? 89.154 -2.607 30.469 1.00 13.39 202 PRO E O 1
ATOM 11186 N N . ASN D 2 203 ? 89.592 -0.534 29.659 1.00 13.29 203 ASN E N 1
ATOM 11187 C CA . ASN D 2 203 ? 90.897 -0.844 29.082 1.00 13.70 203 ASN E CA 1
ATOM 11188 C C . ASN D 2 203 ? 91.977 -0.175 29.923 1.00 14.27 203 ASN E C 1
ATOM 11189 O O . ASN D 2 203 ? 92.208 1.033 29.813 1.00 14.00 203 ASN E O 1
ATOM 11194 N N . ASP D 2 204 ? 92.635 -0.973 30.759 1.00 15.39 204 ASP E N 1
ATOM 11195 C CA . ASP D 2 204 ? 93.550 -0.456 31.775 1.00 16.57 204 ASP E CA 1
ATOM 11196 C C . ASP D 2 204 ? 94.711 0.349 31.187 1.00 17.15 204 ASP E C 1
ATOM 11197 O O . ASP D 2 204 ? 95.088 1.392 31.730 1.00 16.93 204 ASP E O 1
ATOM 11202 N N . GLU D 2 205 ? 95.252 -0.126 30.067 1.00 18.25 205 GLU E N 1
ATOM 11203 C CA . GLU D 2 205 ? 96.369 0.541 29.398 1.00 18.87 205 GLU E CA 1
ATOM 11204 C C . GLU D 2 205 ? 95.962 1.919 28.895 1.00 19.16 205 GLU E C 1
ATOM 11205 O O . GLU D 2 205 ? 96.619 2.919 29.203 1.00 18.88 205 GLU E O 1
ATOM 11211 N N . ALA D 2 206 ? 94.866 1.961 28.140 1.00 19.54 206 ALA E N 1
ATOM 11212 C CA . ALA D 2 206 ? 94.371 3.202 27.559 1.00 20.38 206 ALA E CA 1
ATOM 11213 C C . ALA D 2 206 ? 93.991 4.235 28.626 1.00 21.02 206 ALA E C 1
ATOM 11214 O O . ALA D 2 206 ? 94.118 5.438 28.397 1.00 21.40 206 ALA E O 1
ATOM 11216 N N . ILE D 2 207 ? 93.539 3.761 29.788 1.00 21.54 207 ILE E N 1
ATOM 11217 C CA . ILE D 2 207 ? 93.174 4.651 30.900 1.00 21.74 207 ILE E CA 1
ATOM 11218 C C . ILE D 2 207 ? 94.417 5.305 31.519 1.00 22.20 207 ILE E C 1
ATOM 11219 O O . ILE D 2 207 ? 94.404 6.506 31.819 1.00 21.67 207 ILE E O 1
ATOM 11224 N N . ARG D 2 208 ? 95.479 4.513 31.687 1.00 23.00 208 ARG E N 1
ATOM 11225 C CA . ARG D 2 208 ? 96.761 4.984 32.233 1.00 24.05 208 ARG E CA 1
ATOM 11226 C C . ARG D 2 208 ? 97.425 6.052 31.356 1.00 24.17 208 ARG E C 1
ATOM 11227 O O . ARG D 2 208 ? 98.059 6.981 31.865 1.00 23.72 208 ARG E O 1
ATOM 11235 N N . LYS D 2 209 ? 97.276 5.907 30.041 1.00 24.40 209 LYS E N 1
ATOM 11236 C CA . LYS D 2 209 ? 97.953 6.774 29.081 1.00 24.33 209 LYS E CA 1
ATOM 11237 C C . LYS D 2 209 ? 97.144 8.019 28.724 1.00 25.02 209 LYS E C 1
ATOM 11238 O O . LYS D 2 209 ? 97.712 9.102 28.567 1.00 24.65 209 LYS E O 1
ATOM 11244 N N . THR D 2 210 ? 95.825 7.868 28.607 1.00 24.62 210 THR E N 1
ATOM 11245 C CA . THR D 2 210 ? 95.007 8.891 27.949 1.00 24.38 210 THR E CA 1
ATOM 11246 C C . THR D 2 210 ? 93.904 9.528 28.798 1.00 24.12 210 THR E C 1
ATOM 11247 O O . THR D 2 210 ? 93.326 10.536 28.387 1.00 24.24 210 THR E O 1
ATOM 11251 N N . CYS D 2 211 ? 93.599 8.956 29.962 1.00 23.57 211 CYS E N 1
ATOM 11252 C CA . CYS D 2 211 ? 92.456 9.442 30.752 1.00 22.61 211 CYS E CA 1
ATOM 11253 C C . CYS D 2 211 ? 92.845 10.142 32.050 1.00 22.36 211 CYS E C 1
ATOM 11254 O O . CYS D 2 211 ? 93.825 9.778 32.704 1.00 23.19 211 CYS E O 1
ATOM 11257 N N . GLU D 2 212 ? 92.069 11.161 32.399 1.00 21.63 212 GLU E N 1
ATOM 11258 C CA . GLU D 2 212 ? 92.212 11.834 33.672 1.00 21.37 212 GLU E CA 1
ATOM 11259 C C . GLU D 2 212 ? 91.156 11.225 34.611 1.00 21.20 212 GLU E C 1
ATOM 11260 O O . GLU D 2 212 ? 89.984 11.606 34.586 1.00 20.53 212 GLU E O 1
ATOM 11266 N N . ILE D 2 213 ? 91.594 10.258 35.416 1.00 20.69 213 ILE E N 1
ATOM 11267 C CA . ILE D 2 213 ? 90.714 9.400 36.215 1.00 20.66 213 ILE E CA 1
ATOM 11268 C C . ILE D 2 213 ? 89.657 10.141 37.047 1.00 20.64 213 ILE E C 1
ATOM 11269 O O . ILE D 2 213 ? 88.466 9.831 36.925 1.00 20.37 213 ILE E O 1
ATOM 11274 N N . PRO D 2 214 ? 90.078 11.122 37.880 1.00 20.24 214 PRO E N 1
ATOM 11275 C CA . PRO D 2 214 ? 89.096 11.785 38.741 1.00 20.11 214 PRO E CA 1
ATOM 11276 C C . PRO D 2 214 ? 87.977 12.486 37.973 1.00 19.93 214 PRO E C 1
ATOM 11277 O O . PRO D 2 214 ? 86.842 12.509 38.451 1.00 18.62 214 PRO E O 1
ATOM 11281 N N . SER D 2 215 ? 88.280 13.052 36.805 1.00 19.43 215 SER E N 1
ATOM 11282 C CA . SER D 2 215 ? 87.231 13.715 36.027 1.00 19.11 215 SER E CA 1
ATOM 11283 C C . SER D 2 215 ? 86.321 12.696 35.340 1.00 18.77 215 SER E C 1
ATOM 11284 O O . SER D 2 215 ? 85.134 12.966 35.147 1.00 19.12 215 SER E O 1
ATOM 11287 N N . THR D 2 216 ? 86.873 11.531 34.993 1.00 17.79 216 THR E N 1
ATOM 11288 C CA . THR D 2 216 ? 86.082 10.445 34.405 1.00 17.63 216 THR E CA 1
ATOM 11289 C C . THR D 2 216 ? 85.122 9.867 35.450 1.00 17.48 216 THR E C 1
ATOM 11290 O O . THR D 2 216 ? 83.916 9.749 35.207 1.00 17.49 216 THR E O 1
ATOM 11294 N N . VAL D 2 217 ? 85.672 9.521 36.613 1.00 17.21 217 VAL E N 1
ATOM 11295 C CA . VAL D 2 217 ? 84.874 9.073 37.753 1.00 16.95 217 VAL E CA 1
ATOM 11296 C C . VAL D 2 217 ? 83.761 10.072 38.078 1.00 16.78 217 VAL E C 1
ATOM 11297 O O . VAL D 2 217 ? 82.609 9.675 38.268 1.00 16.43 217 VAL E O 1
ATOM 11301 N N . ALA D 2 218 ? 84.098 11.362 38.106 1.00 16.20 218 ALA E N 1
ATOM 11302 C CA . ALA D 2 218 ? 83.136 12.413 38.459 1.00 16.41 218 ALA E CA 1
ATOM 11303 C C . ALA D 2 218 ? 82.015 12.603 37.430 1.00 15.92 218 ALA E C 1
ATOM 11304 O O . ALA D 2 218 ? 80.977 13.178 37.745 1.00 17.20 218 ALA E O 1
ATOM 11306 N N . ALA D 2 219 ? 82.222 12.096 36.219 1.00 15.04 219 ALA E N 1
ATOM 11307 C CA . ALA D 2 219 ? 81.264 12.236 35.124 1.00 14.43 219 ALA E CA 1
ATOM 11308 C C . ALA D 2 219 ? 80.147 11.185 35.131 1.00 14.34 219 ALA E C 1
ATOM 11309 O O . ALA D 2 219 ? 79.143 11.337 34.419 1.00 14.31 219 ALA E O 1
ATOM 11311 N N . CYS D 2 220 ? 80.327 10.109 35.899 1.00 13.22 220 CYS E N 1
ATOM 11312 C CA . CYS D 2 220 ? 79.301 9.071 35.984 1.00 12.62 220 CYS E CA 1
ATOM 11313 C C . CYS D 2 220 ? 78.119 9.535 36.833 1.00 12.54 220 CYS E C 1
ATOM 11314 O O . CYS D 2 220 ? 78.297 9.868 38.010 1.00 12.91 220 CYS E O 1
ATOM 11317 N N . PRO D 2 221 ? 76.908 9.558 36.243 1.00 12.10 221 PRO E N 1
ATOM 11318 C CA . PRO D 2 221 ? 75.732 10.049 36.974 1.00 12.72 221 PRO E CA 1
ATOM 11319 C C . PRO D 2 221 ? 75.279 9.144 38.110 1.00 12.63 221 PRO E C 1
ATOM 11320 O O . PRO D 2 221 ? 74.578 9.610 39.007 1.00 14.00 221 PRO E O 1
ATOM 11324 N N . THR D 2 222 ? 75.670 7.871 38.069 1.00 12.21 222 THR E N 1
ATOM 11325 C CA . THR D 2 222 ? 75.224 6.894 39.070 1.00 12.22 222 THR E CA 1
ATOM 11326 C C . THR D 2 222 ? 76.295 6.590 40.107 1.00 12.20 222 THR E C 1
ATOM 11327 O O . THR D 2 222 ? 76.058 5.829 41.041 1.00 12.77 222 THR E O 1
ATOM 11331 N N . GLY D 2 223 ? 77.478 7.166 39.928 1.00 12.42 223 GLY E N 1
ATOM 11332 C CA . GLY D 2 223 ? 78.628 6.828 40.761 1.00 12.49 223 GLY E CA 1
ATOM 11333 C C . GLY D 2 223 ? 79.055 5.377 40.615 1.00 12.50 223 GLY E C 1
ATOM 11334 O O . GLY D 2 223 ? 79.560 4.781 41.574 1.00 13.12 223 GLY E O 1
ATOM 11335 N N . ALA D 2 224 ? 78.871 4.798 39.423 1.00 11.90 224 ALA E N 1
ATOM 11336 C CA . ALA D 2 224 ? 79.248 3.383 39.178 1.00 11.86 224 ALA E CA 1
ATOM 11337 C C . ALA D 2 224 ? 80.770 3.179 39.051 1.00 12.11 224 ALA E C 1
ATOM 11338 O O . ALA D 2 224 ? 81.277 2.033 39.031 1.00 11.28 224 ALA E O 1
ATOM 11340 N N . LEU D 2 225 ? 81.483 4.304 38.969 1.00 11.99 225 LEU E N 1
ATOM 11341 C CA . LEU D 2 225 ? 82.923 4.316 38.720 1.00 12.71 225 LEU E CA 1
ATOM 11342 C C . LEU D 2 225 ? 83.726 4.669 39.957 1.00 13.10 225 LEU E C 1
ATOM 11343 O O . LEU D 2 225 ? 83.347 5.555 40.725 1.00 12.42 225 LEU E O 1
ATOM 11348 N N . LYS D 2 226 ? 84.847 3.978 40.125 1.00 14.20 226 LYS E N 1
ATOM 11349 C CA . LYS D 2 226 ? 85.759 4.225 41.231 1.00 15.88 226 LYS E CA 1
ATOM 11350 C C . LYS D 2 226 ? 87.213 4.070 40.793 1.00 16.80 226 LYS E C 1
ATOM 11351 O O . LYS D 2 226 ? 87.526 3.182 39.991 1.00 16.86 226 LYS E O 1
ATOM 11357 N N . PRO D 2 227 ? 88.110 4.933 41.311 1.00 17.96 227 PRO E N 1
ATOM 11358 C CA . PRO D 2 227 ? 89.537 4.718 41.020 1.00 18.91 227 PRO E CA 1
ATOM 11359 C C . PRO D 2 227 ? 90.046 3.399 41.605 1.00 20.19 227 PRO E C 1
ATOM 11360 O O . PRO D 2 227 ? 89.713 3.048 42.743 1.00 20.62 227 PRO E O 1
ATOM 11364 N N . ASP D 2 228 ? 90.798 2.662 40.793 1.00 21.54 228 ASP E N 1
ATOM 11365 C CA . ASP D 2 228 ? 91.544 1.495 41.237 1.00 23.68 228 ASP E CA 1
ATOM 11366 C C . ASP D 2 228 ? 92.965 1.970 41.517 1.00 24.74 228 ASP E C 1
ATOM 11367 O O . ASP D 2 228 ? 93.666 2.434 40.616 1.00 23.90 228 ASP E O 1
ATOM 11372 N N . MET D 2 229 ? 93.374 1.861 42.777 1.00 26.62 229 MET E N 1
ATOM 11373 C CA . MET D 2 229 ? 94.666 2.372 43.225 1.00 29.19 229 MET E CA 1
ATOM 11374 C C . MET D 2 229 ? 95.839 1.471 42.826 1.00 30.07 229 MET E C 1
ATOM 11375 O O . MET D 2 229 ? 96.773 1.915 42.149 1.00 31.14 229 MET E O 1
ATOM 11380 N N . LYS D 2 230 ? 95.776 0.206 43.234 1.00 30.68 230 LYS E N 1
ATOM 11381 C CA . LYS D 2 230 ? 96.874 -0.737 43.020 1.00 30.93 230 LYS E CA 1
ATOM 11382 C C . LYS D 2 230 ? 96.915 -1.327 41.601 1.00 30.35 230 LYS E C 1
ATOM 11383 O O . LYS D 2 230 ? 97.597 -2.322 41.352 1.00 30.23 230 LYS E O 1
ATOM 11389 N N . ASN D 2 231 ? 96.185 -0.699 40.681 1.00 29.40 231 ASN E N 1
ATOM 11390 C CA . ASN D 2 231 ? 96.259 -1.013 39.254 1.00 28.40 231 ASN E CA 1
ATOM 11391 C C . ASN D 2 231 ? 96.272 0.264 38.409 1.00 27.32 231 ASN E C 1
ATOM 11392 O O . ASN D 2 231 ? 96.370 0.205 37.182 1.00 27.66 231 ASN E O 1
ATOM 11397 N N . LYS D 2 232 ? 96.170 1.408 39.089 1.00 26.59 232 LYS E N 1
ATOM 11398 C CA . LYS D 2 232 ? 96.170 2.754 38.475 1.00 25.23 232 LYS E CA 1
ATOM 11399 C C . LYS D 2 232 ? 95.129 2.948 37.350 1.00 23.97 232 LYS E C 1
ATOM 11400 O O . LYS D 2 232 ? 95.441 3.484 36.277 1.00 24.39 232 LYS E O 1
ATOM 11406 N N . THR D 2 233 ? 93.892 2.522 37.619 1.00 20.98 233 THR E N 1
ATOM 11407 C CA . THR D 2 233 ? 92.836 2.459 36.601 1.00 19.35 233 THR E CA 1
ATOM 11408 C C . THR D 2 233 ? 91.430 2.718 37.190 1.00 19.30 233 THR E C 1
ATOM 11409 O O . THR D 2 233 ? 91.304 3.195 38.318 1.00 19.04 233 THR E O 1
ATOM 11413 N N . ILE D 2 234 ? 90.386 2.430 36.416 1.00 18.58 234 ILE E N 1
ATOM 11414 C CA . ILE D 2 234 ? 89.007 2.631 36.850 1.00 18.11 234 ILE E CA 1
ATOM 11415 C C . ILE D 2 234 ? 88.289 1.287 36.996 1.00 18.28 234 ILE E C 1
ATOM 11416 O O . ILE D 2 234 ? 88.419 0.412 36.139 1.00 17.31 234 ILE E O 1
ATOM 11421 N N . LYS D 2 235 ? 87.550 1.130 38.094 1.00 18.38 235 LYS E N 1
ATOM 11422 C CA . LYS D 2 235 ? 86.675 -0.024 38.289 1.00 18.99 235 LYS E CA 1
ATOM 11423 C C . LYS D 2 235 ? 85.218 0.382 38.092 1.00 18.43 235 LYS E C 1
ATOM 11424 O O . LYS D 2 235 ? 84.796 1.477 38.500 1.00 17.13 235 LYS E O 1
ATOM 11430 N N . VAL D 2 236 ? 84.452 -0.509 37.471 1.00 17.70 236 VAL E N 1
ATOM 11431 C CA . VAL D 2 236 ? 83.046 -0.249 37.195 1.00 17.38 236 VAL E CA 1
ATOM 11432 C C . VAL D 2 236 ? 82.144 -1.259 37.911 1.00 16.76 236 VAL E C 1
ATOM 11433 O O . VAL D 2 236 ? 82.338 -2.468 37.798 1.00 16.87 236 VAL E O 1
ATOM 11437 N N . ASP D 2 237 ? 81.181 -0.746 38.674 1.00 16.48 237 ASP E N 1
ATOM 11438 C CA . ASP D 2 237 ? 80.174 -1.577 39.324 1.00 16.21 237 ASP E CA 1
ATOM 11439 C C . ASP D 2 237 ? 78.997 -1.707 38.361 1.00 15.48 237 ASP E C 1
ATOM 11440 O O . ASP D 2 237 ? 78.219 -0.759 38.193 1.00 14.42 237 ASP E O 1
ATOM 11445 N N . VAL D 2 238 ? 78.877 -2.884 37.743 1.00 14.84 238 VAL E N 1
ATOM 11446 C CA . VAL D 2 238 ? 77.888 -3.135 36.683 1.00 14.71 238 VAL E CA 1
ATOM 11447 C C . VAL D 2 238 ? 76.433 -2.960 37.136 1.00 14.75 238 VAL E C 1
ATOM 11448 O O . VAL D 2 238 ? 75.584 -2.556 36.351 1.00 14.58 238 VAL E O 1
ATOM 11452 N N . GLU D 2 239 ? 76.159 -3.249 38.404 1.00 15.20 239 GLU E N 1
ATOM 11453 C CA . GLU D 2 239 ? 74.812 -3.083 38.955 1.00 15.72 239 GLU E CA 1
ATOM 11454 C C . GLU D 2 239 ? 74.299 -1.639 38.955 1.00 13.65 239 GLU E C 1
ATOM 11455 O O . GLU D 2 239 ? 73.089 -1.408 38.962 1.00 13.19 239 GLU E O 1
ATOM 11461 N N . LYS D 2 240 ? 75.220 -0.678 38.963 1.00 12.19 240 LYS E N 1
ATOM 11462 C CA . LYS D 2 240 ? 74.873 0.746 39.024 1.00 11.09 240 LYS E CA 1
ATOM 11463 C C . LYS D 2 240 ? 74.880 1.408 37.653 1.00 10.20 240 LYS E C 1
ATOM 11464 O O . LYS D 2 240 ? 74.348 2.502 37.474 1.00 9.86 240 LYS E O 1
ATOM 11470 N N . CYS D 2 241 ? 75.499 0.732 36.695 1.00 9.32 241 CYS E N 1
ATOM 11471 C CA . CYS D 2 241 ? 75.654 1.261 35.351 1.00 8.79 241 CYS E CA 1
ATOM 11472 C C . CYS D 2 241 ? 74.396 1.081 34.515 1.00 8.37 241 CYS E C 1
ATOM 11473 O O . CYS D 2 241 ? 73.857 -0.028 34.420 1.00 8.08 241 CYS E O 1
ATOM 11476 N N . MET D 2 242 ? 73.953 2.174 33.893 1.00 8.25 242 MET E N 1
ATOM 11477 C CA . MET D 2 242 ? 72.844 2.135 32.942 1.00 8.48 242 MET E CA 1
ATOM 11478 C C . MET D 2 242 ? 73.302 2.584 31.554 1.00 8.57 242 MET E C 1
ATOM 11479 O O . MET D 2 242 ? 72.512 3.106 30.749 1.00 8.12 242 MET E O 1
ATOM 11484 N N . TYR D 2 243 ? 74.594 2.377 31.299 1.00 8.76 243 TYR E N 1
ATOM 11485 C CA . TYR D 2 243 ? 75.128 2.344 29.941 1.00 8.93 243 TYR E CA 1
ATOM 11486 C C . TYR D 2 243 ? 74.979 3.688 29.217 1.00 8.83 243 TYR E C 1
ATOM 11487 O O . TYR D 2 243 ? 74.906 3.729 27.974 1.00 8.60 243 TYR E O 1
ATOM 11496 N N . CYS D 2 244 ? 74.959 4.783 29.990 1.00 9.08 244 CYS E N 1
ATOM 11497 C CA . CYS D 2 244 ? 74.792 6.140 29.434 1.00 9.28 244 CYS E CA 1
ATOM 11498 C C . CYS D 2 244 ? 75.909 6.541 28.476 1.00 9.74 244 CYS E C 1
ATOM 11499 O O . CYS D 2 244 ? 75.693 7.361 27.571 1.00 9.79 244 CYS E O 1
ATOM 11502 N N . GLY D 2 245 ? 77.100 5.983 28.695 1.00 9.73 245 GLY E N 1
ATOM 11503 C CA . GLY D 2 245 ? 78.258 6.256 27.840 1.00 10.22 245 GLY E CA 1
ATOM 11504 C C . GLY D 2 245 ? 79.032 7.539 28.102 1.00 10.60 245 GLY E C 1
ATOM 11505 O O . GLY D 2 245 ? 79.972 7.855 27.360 1.00 10.48 245 GLY E O 1
ATOM 11506 N N . ASN D 2 246 ? 78.663 8.281 29.146 1.00 10.85 246 ASN E N 1
ATOM 11507 C CA . ASN D 2 246 ? 79.358 9.529 29.468 1.00 11.56 246 ASN E CA 1
ATOM 11508 C C . ASN D 2 246 ? 80.835 9.302 29.793 1.00 11.64 246 ASN E C 1
ATOM 11509 O O . ASN D 2 246 ? 81.688 10.134 29.469 1.00 12.06 246 ASN E O 1
ATOM 11514 N N . CYS D 2 247 ? 81.132 8.163 30.413 1.00 11.69 247 CYS E N 1
ATOM 11515 C CA . CYS D 2 247 ? 82.503 7.834 30.784 1.00 11.42 247 CYS E CA 1
ATOM 11516 C C . CYS D 2 247 ? 83.385 7.622 29.557 1.00 11.40 247 CYS E C 1
ATOM 11517 O O . CYS D 2 247 ? 84.585 7.896 29.602 1.00 11.02 247 CYS E O 1
ATOM 11520 N N . TYR D 2 248 ? 82.790 7.138 28.470 1.00 10.90 248 TYR E N 1
ATOM 11521 C CA . TYR D 2 248 ? 83.531 7.007 27.224 1.00 11.04 248 TYR E CA 1
ATOM 11522 C C . TYR D 2 248 ? 83.811 8.384 26.615 1.00 11.34 248 TYR E C 1
ATOM 11523 O O . TYR D 2 248 ? 84.900 8.607 26.065 1.00 11.14 248 TYR E O 1
ATOM 11532 N N . THR D 2 249 ? 82.845 9.301 26.732 1.00 11.70 249 THR E N 1
ATOM 11533 C CA . THR D 2 249 ? 83.041 10.696 26.308 1.00 12.37 249 THR E CA 1
ATOM 11534 C C . THR D 2 249 ? 84.285 11.277 26.983 1.00 12.98 249 THR E C 1
ATOM 11535 O O . THR D 2 249 ? 85.112 11.904 26.341 1.00 13.03 249 THR E O 1
ATOM 11539 N N . MET D 2 250 ? 84.427 11.024 28.275 1.00 14.36 250 MET E N 1
ATOM 11540 C CA . MET D 2 250 ? 85.574 11.498 29.041 1.00 15.40 250 MET E CA 1
ATOM 11541 C C . MET D 2 250 ? 86.870 10.743 28.741 1.00 14.92 250 MET E C 1
ATOM 11542 O O . MET D 2 250 ? 87.952 11.318 28.805 1.00 14.95 250 MET E O 1
ATOM 11547 N N . CYS D 2 251 ? 86.761 9.460 28.419 1.00 14.61 251 CYS E N 1
ATOM 11548 C CA . CYS D 2 251 ? 87.912 8.573 28.498 1.00 14.78 251 CYS E CA 1
ATOM 11549 C C . CYS D 2 251 ? 87.877 7.471 27.437 1.00 13.69 251 CYS E C 1
ATOM 11550 O O . CYS D 2 251 ? 87.042 6.561 27.522 1.00 13.89 251 CYS E O 1
ATOM 11553 N N . PRO D 2 252 ? 88.793 7.536 26.444 1.00 12.70 252 PRO E N 1
ATOM 11554 C CA . PRO D 2 252 ? 88.805 6.541 25.364 1.00 12.15 252 PRO E CA 1
ATOM 11555 C C . PRO D 2 252 ? 88.969 5.115 25.862 1.00 11.67 252 PRO E C 1
ATOM 11556 O O . PRO D 2 252 ? 88.643 4.175 25.138 1.00 11.88 252 PRO E O 1
ATOM 11560 N N . GLY D 2 253 ? 89.469 4.958 27.087 1.00 11.26 253 GLY E N 1
ATOM 11561 C CA . GLY D 2 253 ? 89.626 3.634 27.696 1.00 10.99 253 GLY E CA 1
ATOM 11562 C C . GLY D 2 253 ? 88.359 3.040 28.307 1.00 10.93 253 GLY E C 1
ATOM 11563 O O . GLY D 2 253 ? 88.435 2.052 29.043 1.00 10.60 253 GLY E O 1
ATOM 11564 N N . MET D 2 254 ? 87.198 3.615 27.988 1.00 10.68 254 MET E N 1
ATOM 11565 C CA . MET D 2 254 ? 85.919 3.150 28.558 1.00 10.88 254 MET E CA 1
ATOM 11566 C C . MET D 2 254 ? 84.812 2.808 27.535 1.00 10.86 254 MET E C 1
ATOM 11567 O O . MET D 2 254 ? 83.652 3.223 27.728 1.00 11.17 254 MET E O 1
ATOM 11572 N N . PRO D 2 255 ? 85.140 2.031 26.471 1.00 10.46 255 PRO E N 1
ATOM 11573 C CA . PRO D 2 255 ? 84.125 1.731 25.450 1.00 10.25 255 PRO E CA 1
ATOM 11574 C C . PRO D 2 255 ? 83.038 0.770 25.944 1.00 10.09 255 PRO E C 1
ATOM 11575 O O . PRO D 2 255 ? 83.315 -0.120 26.749 1.00 9.96 255 PRO E O 1
ATOM 11579 N N . LEU D 2 256 ? 81.817 0.947 25.452 1.00 9.84 256 LEU E N 1
ATOM 11580 C CA . LEU D 2 256 ? 80.695 0.113 25.877 1.00 9.86 256 LEU E CA 1
ATOM 11581 C C . LEU D 2 256 ? 79.847 -0.367 24.693 1.00 10.00 256 LEU E C 1
ATOM 11582 O O . LEU D 2 256 ? 78.741 -0.892 24.881 1.00 9.88 256 LEU E O 1
ATOM 11587 N N . PHE D 2 257 ? 80.381 -0.195 23.482 1.00 9.93 257 PHE E N 1
ATOM 11588 C CA . PHE D 2 257 ? 79.698 -0.577 22.245 1.00 10.26 257 PHE E CA 1
ATOM 11589 C C . PHE D 2 257 ? 79.501 -2.082 22.109 1.00 9.94 257 PHE E C 1
ATOM 11590 O O . PHE D 2 257 ? 80.468 -2.845 22.114 1.00 10.06 257 PHE E O 1
ATOM 11598 N N . ASP D 2 258 ? 78.242 -2.492 21.993 1.00 9.39 258 ASP E N 1
ATOM 11599 C CA . ASP D 2 258 ? 77.894 -3.844 21.594 1.00 8.80 258 ASP E CA 1
ATOM 11600 C C . ASP D 2 258 ? 76.955 -3.721 20.403 1.00 8.45 258 ASP E C 1
ATOM 11601 O O . ASP D 2 258 ? 75.801 -3.321 20.558 1.00 8.18 258 ASP E 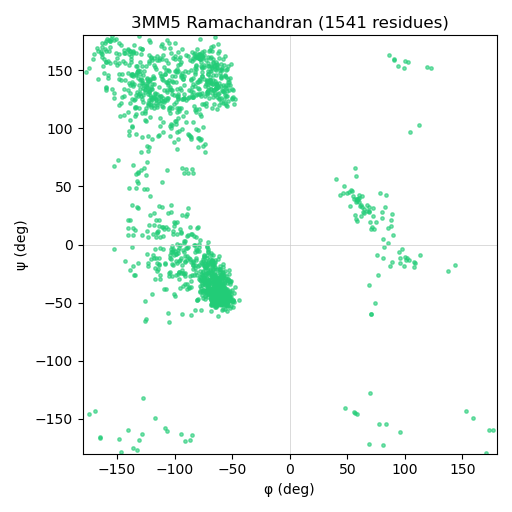O 1
ATOM 11606 N N . PRO D 2 259 ? 77.459 -4.043 19.198 1.00 8.04 259 PRO E N 1
ATOM 11607 C CA . PRO D 2 259 ? 76.656 -3.942 17.981 1.00 7.85 259 PRO E CA 1
ATOM 11608 C C . PRO D 2 259 ? 75.297 -4.645 18.079 1.00 7.54 259 PRO E C 1
ATOM 11609 O O . PRO D 2 259 ? 74.328 -4.198 17.455 1.00 7.36 259 PRO E O 1
ATOM 11613 N N . GLU D 2 260 ? 75.235 -5.725 18.857 1.00 7.24 260 GLU E N 1
ATOM 11614 C CA . GLU D 2 260 ? 74.008 -6.499 19.010 1.00 7.33 260 GLU E CA 1
ATOM 11615 C C . GLU D 2 260 ? 73.028 -5.870 20.001 1.00 7.32 260 GLU E C 1
ATOM 11616 O O . GLU D 2 260 ? 71.816 -6.092 19.908 1.00 7.43 260 GLU E O 1
ATOM 11622 N N . ASN D 2 261 ? 73.549 -5.091 20.946 1.00 7.15 261 ASN E N 1
ATOM 11623 C CA . ASN D 2 261 ? 72.706 -4.536 22.020 1.00 7.01 261 ASN E CA 1
ATOM 11624 C C . ASN D 2 261 ? 72.584 -3.011 22.101 1.00 7.17 261 ASN E C 1
ATOM 11625 O O . ASN D 2 261 ? 71.728 -2.496 22.819 1.00 7.06 261 ASN E O 1
ATOM 11630 N N . ASP D 2 262 ? 73.425 -2.292 21.361 1.00 7.31 262 ASP E N 1
ATOM 11631 C CA . ASP D 2 262 ? 73.163 -0.884 21.061 1.00 7.60 262 ASP E CA 1
ATOM 11632 C C . ASP D 2 262 ? 71.879 -0.775 20.224 1.00 7.58 262 ASP E C 1
ATOM 11633 O O . ASP D 2 262 ? 71.505 -1.703 19.512 1.00 7.72 262 ASP E O 1
ATOM 11638 N N . GLY D 2 263 ? 71.215 0.365 20.306 1.00 7.72 263 GLY E N 1
ATOM 11639 C CA . GLY D 2 263 ? 69.964 0.563 19.596 1.00 7.84 263 GLY E CA 1
ATOM 11640 C C . GLY D 2 263 ? 69.330 1.878 19.983 1.00 7.70 263 GLY E C 1
ATOM 11641 O O . GLY D 2 263 ? 70.008 2.770 20.480 1.00 7.87 263 GLY E O 1
ATOM 11642 N N . ALA D 2 264 ? 68.030 2.001 19.743 1.00 7.77 264 ALA E N 1
ATOM 11643 C CA . ALA D 2 264 ? 67.315 3.243 20.031 1.00 7.71 264 ALA E CA 1
ATOM 11644 C C . ALA D 2 264 ? 66.125 3.063 20.971 1.00 7.68 264 ALA E C 1
ATOM 11645 O O . ALA D 2 264 ? 65.377 2.082 20.895 1.00 7.42 264 ALA E O 1
ATOM 11647 N N . ALA D 2 265 ? 65.975 4.032 21.859 1.00 7.57 265 ALA E N 1
ATOM 11648 C CA . ALA D 2 265 ? 64.762 4.200 22.618 1.00 7.77 265 ALA E CA 1
ATOM 11649 C C . ALA D 2 265 ? 63.901 5.149 21.799 1.00 7.91 265 ALA E C 1
ATOM 11650 O O . ALA D 2 265 ? 64.432 5.992 21.064 1.00 7.90 265 ALA E O 1
ATOM 11652 N N . ILE D 2 266 ? 62.584 4.992 21.896 1.00 8.04 266 ILE E N 1
ATOM 11653 C CA . ILE D 2 266 ? 61.655 5.945 21.300 1.00 8.28 266 ILE E CA 1
ATOM 11654 C C . ILE D 2 266 ? 60.921 6.691 22.407 1.00 8.59 266 ILE E C 1
ATOM 11655 O O . ILE D 2 266 ? 60.290 6.069 23.260 1.00 8.26 266 ILE E O 1
ATOM 11660 N N . MET D 2 267 ? 61.015 8.019 22.366 1.00 9.13 267 MET E N 1
ATOM 11661 C CA . MET D 2 267 ? 60.374 8.916 23.338 1.00 9.37 267 MET E CA 1
ATOM 11662 C C . MET D 2 267 ? 59.284 9.720 22.661 1.00 9.68 267 MET E C 1
ATOM 11663 O O . MET D 2 267 ? 59.281 9.856 21.444 1.00 9.95 267 MET E O 1
ATOM 11668 N N . VAL D 2 268 ? 58.361 10.265 23.442 1.00 9.93 268 VAL E N 1
ATOM 11669 C CA . VAL D 2 268 ? 57.160 10.862 22.874 1.00 9.82 268 VAL E CA 1
ATOM 11670 C C . VAL D 2 268 ? 56.647 12.009 23.766 1.00 10.27 268 VAL E C 1
ATOM 11671 O O . VAL D 2 268 ? 56.934 12.044 24.979 1.00 9.50 268 VAL E O 1
ATOM 11675 N N . GLY D 2 269 ? 55.925 12.957 23.166 1.00 9.72 269 GLY E N 1
ATOM 11676 C CA . GLY D 2 269 ? 55.204 13.981 23.942 1.00 9.41 269 GLY E CA 1
ATOM 11677 C C . GLY D 2 269 ? 55.959 15.179 24.496 1.00 9.52 269 GLY E C 1
ATOM 11678 O O . GLY D 2 269 ? 55.507 15.804 25.457 1.00 8.66 269 GLY E O 1
ATOM 11679 N N . GLY D 2 270 ? 57.105 15.513 23.906 1.00 9.37 270 GLY E N 1
ATOM 11680 C CA . GLY D 2 270 ? 57.743 16.790 24.183 1.00 9.80 270 GLY E CA 1
ATOM 11681 C C . GLY D 2 270 ? 57.027 17.919 23.453 1.00 10.66 270 GLY E C 1
ATOM 11682 O O . GLY D 2 270 ? 56.291 17.677 22.491 1.00 11.79 270 GLY E O 1
ATOM 11683 N N . LYS D 2 271 ? 57.264 19.155 23.884 1.00 10.31 271 LYS E N 1
ATOM 11684 C CA . LYS D 2 271 ? 56.690 20.341 23.233 1.00 9.67 271 LYS E CA 1
ATOM 11685 C C . LYS D 2 271 ? 57.517 21.579 23.604 1.00 9.82 271 LYS E C 1
ATOM 11686 O O . LYS D 2 271 ? 57.889 21.752 24.758 1.00 9.50 271 LYS E O 1
ATOM 11692 N N . LEU D 2 272 ? 57.822 22.435 22.632 1.00 9.96 272 LEU E N 1
ATOM 11693 C CA . LEU D 2 272 ? 58.605 23.649 22.921 1.00 10.05 272 LEU E CA 1
ATOM 11694 C C . LEU D 2 272 ? 57.764 24.922 23.036 1.00 9.99 272 LEU E C 1
ATOM 11695 O O . LEU D 2 272 ? 58.025 25.768 23.904 1.00 9.66 272 LEU E O 1
ATOM 11700 N N . SER D 2 273 ? 56.792 25.072 22.129 1.00 10.01 273 SER E N 1
ATOM 11701 C CA . SER D 2 273 ? 55.940 26.268 22.070 1.00 9.83 273 SER E CA 1
ATOM 11702 C C . SER D 2 273 ? 55.109 26.445 23.342 1.00 9.50 273 SER E C 1
ATOM 11703 O O . SER D 2 273 ? 54.978 25.506 24.149 1.00 9.84 273 SER E O 1
ATOM 11706 N N . GLU D 2 274 ? 54.550 27.642 23.516 1.00 9.20 274 GLU E N 1
ATOM 11707 C CA . GLU D 2 274 ? 53.676 27.919 24.662 1.00 9.38 274 GLU E CA 1
ATOM 11708 C C . GLU D 2 274 ? 52.215 27.669 24.311 1.00 8.67 274 GLU E C 1
ATOM 11709 O O . GLU D 2 274 ? 51.393 27.407 25.181 1.00 7.33 274 GLU E O 1
ATOM 11715 N N . ALA D 2 275 ? 51.896 27.753 23.024 1.00 7.97 275 ALA E N 1
ATOM 11716 C CA . ALA D 2 275 ? 50.499 27.787 22.594 1.00 8.17 275 ALA E CA 1
ATOM 11717 C C . ALA D 2 275 ? 49.652 26.678 23.218 1.00 8.27 275 ALA E C 1
ATOM 11718 O O . ALA D 2 275 ? 50.027 25.508 23.155 1.00 8.64 275 ALA E O 1
ATOM 11720 N N . ARG D 2 276 ? 48.535 27.067 23.838 1.00 8.52 276 ARG E N 1
ATOM 11721 C CA . ARG D 2 276 ? 47.538 26.164 24.473 1.00 8.74 276 ARG E CA 1
ATOM 11722 C C . ARG D 2 276 ? 47.989 25.423 25.730 1.00 9.78 276 ARG E C 1
ATOM 11723 O O . ARG D 2 276 ? 47.164 25.142 26.597 1.00 9.20 276 ARG E O 1
ATOM 11731 N N . ARG D 2 277 ? 49.257 25.031 25.795 1.00 11.14 277 ARG E N 1
ATOM 11732 C CA . ARG D 2 277 ? 49.770 24.396 27.016 1.00 12.17 277 ARG E CA 1
ATOM 11733 C C . ARG D 2 277 ? 51.286 24.401 27.104 1.00 12.22 277 ARG E C 1
ATOM 11734 O O . ARG D 2 277 ? 51.979 24.453 26.088 1.00 12.01 277 ARG E O 1
ATOM 11742 N N . MET D 2 278 ? 51.793 24.364 28.339 1.00 11.26 278 MET E N 1
ATOM 11743 C CA . MET D 2 278 ? 53.216 24.538 28.576 1.00 11.41 278 MET E CA 1
ATOM 11744 C C . MET D 2 278 ? 54.109 23.542 27.840 1.00 11.49 278 MET E C 1
ATOM 11745 O O . MET D 2 278 ? 53.659 22.449 27.495 1.00 11.82 278 MET E O 1
ATOM 11750 N N . PRO D 2 279 ? 55.375 23.932 27.579 1.00 11.10 279 PRO E N 1
ATOM 11751 C CA . PRO D 2 279 ? 56.418 23.044 27.069 1.00 11.29 279 PRO E CA 1
ATOM 11752 C C . PRO D 2 279 ? 56.535 21.773 27.910 1.00 11.07 279 PRO E C 1
ATOM 11753 O O . PRO D 2 279 ? 56.173 21.785 29.092 1.00 9.46 279 PRO E O 1
ATOM 11757 N N . GLU D 2 280 ? 57.040 20.704 27.300 1.00 10.86 280 GLU E N 1
ATOM 11758 C CA . GLU D 2 280 ? 57.141 19.402 27.951 1.00 10.64 280 GLU E CA 1
ATOM 11759 C C . GLU D 2 280 ? 58.393 18.639 27.474 1.00 10.20 280 GLU E C 1
ATOM 11760 O O . GLU D 2 280 ? 58.752 18.701 26.299 1.00 9.89 280 GLU E O 1
ATOM 11766 N N . LEU D 2 281 ? 59.050 17.930 28.393 1.00 9.88 281 LEU E N 1
ATOM 11767 C CA . LEU D 2 281 ? 60.150 17.021 28.053 1.00 9.31 281 LEU E CA 1
ATOM 11768 C C . LEU D 2 281 ? 59.594 15.695 27.558 1.00 9.04 281 LEU E C 1
ATOM 11769 O O . LEU D 2 281 ? 58.619 15.194 28.097 1.00 8.72 281 LEU E O 1
ATOM 11774 N N . SER D 2 282 ? 60.214 15.122 26.530 1.00 9.30 282 SER E N 1
ATOM 11775 C CA . SER D 2 282 ? 59.769 13.844 25.961 1.00 9.16 282 SER E CA 1
ATOM 11776 C C . SER D 2 282 ? 59.866 12.687 26.958 1.00 9.15 282 SER E C 1
ATOM 11777 O O . SER D 2 282 ? 60.677 12.736 27.889 1.00 10.34 282 SER E O 1
ATOM 11780 N N . LYS D 2 283 ? 59.046 11.654 26.743 1.00 8.72 283 LYS E N 1
ATOM 11781 C CA . LYS D 2 283 ? 58.962 10.476 27.617 1.00 8.64 283 LYS E CA 1
ATOM 11782 C C . LYS D 2 283 ? 59.165 9.153 26.868 1.00 7.95 283 LYS E C 1
ATOM 11783 O O . LYS D 2 283 ? 58.547 8.938 25.827 1.00 7.78 283 LYS E O 1
ATOM 11789 N N . VAL D 2 284 ? 60.007 8.265 27.410 1.00 7.39 284 VAL E N 1
ATOM 11790 C CA . VAL D 2 284 ? 60.246 6.951 26.798 1.00 6.99 284 VAL E CA 1
ATOM 11791 C C . VAL D 2 284 ? 58.975 6.100 26.765 1.00 7.09 284 VAL E C 1
ATOM 11792 O O . VAL D 2 284 ? 58.309 5.916 27.781 1.00 6.97 284 VAL E O 1
ATOM 11796 N N . VAL D 2 285 ? 58.635 5.592 25.577 1.00 6.99 285 VAL E N 1
ATOM 11797 C CA . VAL D 2 285 ? 57.503 4.665 25.461 1.00 7.03 285 VAL E CA 1
ATOM 11798 C C . VAL D 2 285 ? 57.887 3.317 24.829 1.00 7.56 285 VAL E C 1
ATOM 11799 O O . VAL D 2 285 ? 57.159 2.329 24.975 1.00 8.17 285 VAL E O 1
ATOM 11803 N N . VAL D 2 286 ? 59.026 3.290 24.135 1.00 7.50 286 VAL E N 1
ATOM 11804 C CA . VAL D 2 286 ? 59.620 2.053 23.631 1.00 7.72 286 VAL E CA 1
ATOM 11805 C C . VAL D 2 286 ? 61.073 1.974 24.129 1.00 7.80 286 VAL E C 1
ATOM 11806 O O . VAL D 2 286 ? 61.918 2.772 23.714 1.00 8.26 286 VAL E O 1
ATOM 11810 N N . PRO D 2 287 ? 61.379 1.014 25.010 1.00 7.68 287 PRO E N 1
ATOM 11811 C CA . PRO D 2 287 ? 62.717 1.033 25.608 1.00 7.78 287 PRO E CA 1
ATOM 11812 C C . PRO D 2 287 ? 63.856 0.797 24.610 1.00 7.92 287 PRO E C 1
ATOM 11813 O O . PRO D 2 287 ? 64.864 1.493 24.669 1.00 7.91 287 PRO E O 1
ATOM 11817 N N . TRP D 2 288 ? 63.699 -0.157 23.694 1.00 8.12 288 TRP E N 1
ATOM 11818 C CA . TRP D 2 288 ? 64.809 -0.532 22.817 1.00 8.15 288 TRP E CA 1
ATOM 11819 C C . TRP D 2 288 ? 64.334 -1.131 21.511 1.00 8.21 288 TRP E C 1
ATOM 11820 O O . TRP D 2 288 ? 63.459 -1.986 21.491 1.00 8.03 288 TRP E O 1
ATOM 11831 N N . VAL D 2 289 ? 64.921 -0.667 20.422 1.00 8.82 289 VAL E N 1
ATOM 11832 C CA . VAL D 2 289 ? 64.748 -1.304 19.119 1.00 9.27 289 VAL E CA 1
ATOM 11833 C C . VAL D 2 289 ? 66.143 -1.502 18.536 1.00 9.40 289 VAL E C 1
ATOM 11834 O O . VAL D 2 289 ? 67.029 -0.684 18.792 1.00 9.20 289 VAL E O 1
ATOM 11838 N N . PRO D 2 290 ? 66.353 -2.592 17.767 1.00 9.58 290 PRO E N 1
ATOM 11839 C CA . PRO D 2 290 ? 67.704 -2.861 17.279 1.00 9.68 290 PRO E CA 1
ATOM 11840 C C . PRO D 2 290 ? 68.151 -1.906 16.182 1.00 9.94 290 PRO E C 1
ATOM 11841 O O . PRO D 2 290 ? 67.319 -1.268 15.525 1.00 9.95 290 PRO E O 1
ATOM 11845 N N . ASN D 2 291 ? 69.466 -1.803 16.017 1.00 9.88 291 ASN E N 1
ATOM 11846 C CA . ASN D 2 291 ? 70.031 -1.281 14.792 1.00 9.97 291 ASN E CA 1
ATOM 11847 C C . ASN D 2 291 ? 69.843 -2.349 13.750 1.00 9.92 291 ASN E C 1
ATOM 11848 O O . ASN D 2 291 ? 70.315 -3.477 13.912 1.00 9.71 291 ASN E O 1
ATOM 11853 N N . GLU D 2 292 ? 69.107 -2.003 12.706 1.00 10.06 292 GLU E N 1
ATOM 11854 C CA . GLU D 2 2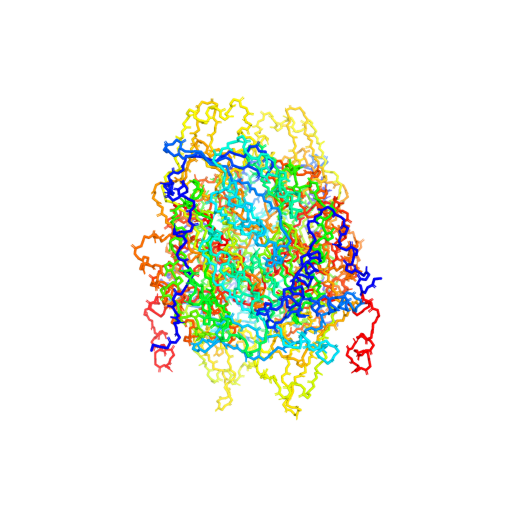92 ? 68.955 -2.880 11.566 1.00 10.44 292 GLU E CA 1
ATOM 11855 C C . GLU D 2 292 ? 69.265 -2.101 10.294 1.00 9.65 292 GLU E C 1
ATOM 11856 O O . GLU D 2 292 ? 68.377 -1.904 9.461 1.00 9.38 292 GLU E O 1
ATOM 11862 N N . PRO D 2 293 ? 70.528 -1.641 10.150 1.00 9.09 293 PRO E N 1
ATOM 11863 C CA . PRO D 2 293 ? 70.909 -0.943 8.931 1.00 8.83 293 PRO E CA 1
ATOM 11864 C C . PRO D 2 293 ? 70.718 -1.863 7.733 1.00 8.25 293 PRO E C 1
ATOM 11865 O O . PRO D 2 293 ? 70.892 -3.074 7.861 1.00 8.13 293 PRO E O 1
ATOM 11869 N N . PRO D 2 294 ? 70.368 -1.292 6.573 1.00 8.00 294 PRO E N 1
ATOM 11870 C CA . PRO D 2 294 ? 70.272 0.152 6.377 1.00 7.79 294 PRO E CA 1
ATOM 11871 C C . PRO D 2 294 ? 68.879 0.757 6.545 1.00 7.65 294 PRO E C 1
ATOM 11872 O O . PRO D 2 294 ? 68.738 1.971 6.417 1.00 7.75 294 PRO E O 1
ATOM 11876 N N . ARG D 2 295 ? 67.870 -0.059 6.847 1.00 7.65 295 ARG E N 1
ATOM 11877 C CA . ARG D 2 295 ? 66.475 0.413 6.841 1.00 7.40 295 ARG E CA 1
ATOM 11878 C C . ARG D 2 295 ? 65.776 0.444 8.203 1.00 7.54 295 ARG E C 1
ATOM 11879 O O . ARG D 2 295 ? 64.685 1.015 8.329 1.00 7.22 295 ARG E O 1
ATOM 11887 N N . TRP D 2 296 ? 66.400 -0.172 9.208 1.00 7.59 296 TRP E N 1
ATOM 11888 C CA . TRP D 2 296 ? 65.911 -0.107 10.593 1.00 7.75 296 TRP E CA 1
ATOM 11889 C C . TRP D 2 296 ? 64.402 -0.385 10.684 1.00 7.90 296 TRP E C 1
ATOM 11890 O O . TRP D 2 296 ? 63.675 0.399 11.287 1.00 8.03 296 TRP E O 1
ATOM 11901 N N . PRO D 2 297 ? 63.921 -1.489 10.067 1.00 8.22 297 PRO E N 1
ATOM 11902 C CA . PRO D 2 297 ? 62.461 -1.681 9.939 1.00 8.33 297 PRO E CA 1
ATOM 11903 C C . PRO D 2 297 ? 61.708 -1.774 11.277 1.00 8.82 297 PRO E C 1
ATOM 11904 O O . PRO D 2 297 ? 60.530 -1.393 11.364 1.00 8.93 297 PRO E O 1
ATOM 11908 N N . THR D 2 298 ? 62.379 -2.248 12.321 1.00 8.93 298 THR E N 1
ATOM 11909 C CA . THR D 2 298 ? 61.742 -2.340 13.619 1.00 8.53 298 THR E CA 1
ATOM 11910 C C . THR D 2 298 ? 61.506 -0.917 14.138 1.00 8.99 298 THR E C 1
ATOM 11911 O O . THR D 2 298 ? 60.378 -0.558 14.488 1.00 8.99 298 THR E O 1
ATOM 11915 N N . LEU D 2 299 ? 62.565 -0.107 14.146 1.00 9.09 299 LEU E N 1
ATOM 11916 C CA . LEU D 2 299 ? 62.494 1.286 14.588 1.00 9.13 299 LEU E CA 1
ATOM 11917 C C . LEU D 2 299 ? 61.413 2.038 13.819 1.00 9.36 299 LEU E C 1
ATOM 11918 O O . LEU D 2 299 ? 60.538 2.665 14.408 1.00 8.81 299 LEU E O 1
ATOM 11923 N N . VAL D 2 300 ? 61.479 1.949 12.495 1.00 9.91 300 VAL E N 1
ATOM 11924 C CA . VAL D 2 300 ? 60.551 2.670 11.617 1.00 10.69 300 VAL E CA 1
ATOM 11925 C C . VAL D 2 300 ? 59.075 2.292 11.841 1.00 11.09 300 VAL E C 1
ATOM 11926 O O . VAL D 2 300 ? 58.204 3.162 11.830 1.00 11.48 300 VAL E O 1
ATOM 11930 N N . LYS D 2 301 ? 58.809 1.007 12.072 1.00 11.49 301 LYS E N 1
ATOM 11931 C CA . LYS D 2 301 ? 57.449 0.520 12.314 1.00 11.68 301 LYS E CA 1
ATOM 11932 C C . LYS D 2 301 ? 56.851 1.163 13.560 1.00 11.51 301 LYS E C 1
ATOM 11933 O O . LYS D 2 301 ? 55.690 1.573 13.561 1.00 10.98 301 LYS E O 1
ATOM 11939 N N . TYR D 2 302 ? 57.649 1.263 14.616 1.00 12.27 302 TYR E N 1
ATOM 11940 C CA . TYR D 2 302 ? 57.146 1.824 15.867 1.00 11.96 302 TYR E CA 1
ATOM 11941 C C . TYR D 2 302 ? 56.888 3.321 15.778 1.00 11.27 302 TYR E C 1
ATOM 11942 O O . TYR D 2 302 ? 55.865 3.800 16.269 1.00 11.39 302 TYR E O 1
ATOM 11951 N N . VAL D 2 303 ? 57.803 4.058 15.155 1.00 10.03 303 VAL E N 1
ATOM 11952 C CA . VAL D 2 303 ? 57.618 5.498 14.950 1.00 9.51 303 VAL E CA 1
ATOM 11953 C C . VAL D 2 303 ? 56.322 5.766 14.176 1.00 9.17 303 VAL E C 1
ATOM 11954 O O . VAL D 2 303 ? 55.529 6.630 14.549 1.00 8.58 303 VAL E O 1
ATOM 11958 N N . LYS D 2 304 ? 56.118 5.013 13.100 1.00 9.16 304 LYS E N 1
ATOM 11959 C CA . LYS D 2 304 ? 54.922 5.135 12.276 1.00 9.30 304 LYS E CA 1
ATOM 11960 C C . LYS D 2 304 ? 53.680 4.719 13.059 1.00 9.21 304 LYS E C 1
ATOM 11961 O O . LYS D 2 304 ? 52.645 5.377 12.988 1.00 8.78 304 LYS E O 1
ATOM 11967 N N . GLN D 2 305 ? 53.793 3.611 13.783 1.00 9.74 305 GLN E N 1
ATOM 11968 C CA . GLN D 2 305 ? 52.706 3.109 14.617 1.00 10.71 305 GLN E CA 1
ATOM 11969 C C . GLN D 2 305 ? 52.245 4.170 15.613 1.00 10.87 305 GLN E C 1
ATOM 11970 O O . GLN D 2 305 ? 51.043 4.406 15.770 1.00 11.27 305 GLN E O 1
ATOM 11976 N N . ILE D 2 306 ? 53.209 4.794 16.287 1.00 10.70 306 ILE E N 1
ATOM 11977 C CA . ILE D 2 306 ? 52.930 5.865 17.248 1.00 10.29 306 ILE E CA 1
ATOM 11978 C C . ILE D 2 306 ? 52.268 7.067 16.562 1.00 10.30 306 ILE E C 1
ATOM 11979 O O . ILE D 2 306 ? 51.247 7.569 17.025 1.00 10.08 306 ILE E O 1
ATOM 11984 N N . LEU D 2 307 ? 52.832 7.497 15.435 1.00 10.30 307 LEU E N 1
ATOM 11985 C CA . LEU D 2 307 ? 52.333 8.671 14.744 1.00 10.39 307 LEU E CA 1
ATOM 11986 C C . LEU D 2 307 ? 50.899 8.478 14.261 1.00 10.18 307 LEU E C 1
ATOM 11987 O O . LEU D 2 307 ? 50.049 9.324 14.509 1.00 9.89 307 LEU E O 1
ATOM 11992 N N . GLU D 2 308 ? 50.644 7.359 13.587 1.00 10.07 308 GLU E N 1
ATOM 11993 C CA . GLU D 2 308 ? 49.326 7.071 13.007 1.00 10.45 308 GLU E CA 1
ATOM 11994 C C . GLU D 2 308 ? 48.219 6.992 14.062 1.00 10.11 308 GLU E C 1
ATOM 11995 O O . GLU D 2 308 ? 47.118 7.531 13.870 1.00 9.66 308 GLU E O 1
ATOM 12001 N N . ALA D 2 309 ? 48.518 6.320 15.173 1.00 9.35 309 ALA E N 1
ATOM 12002 C CA . ALA D 2 309 ? 47.563 6.193 16.265 1.00 9.46 309 ALA E CA 1
ATOM 12003 C C . ALA D 2 309 ? 47.200 7.583 16.792 1.00 9.12 309 ALA E C 1
ATOM 12004 O O . ALA D 2 309 ? 46.023 7.893 16.975 1.00 8.53 309 ALA E O 1
ATOM 12006 N N . TRP D 2 310 ? 48.210 8.428 16.991 1.00 9.18 310 TRP E N 1
ATOM 12007 C CA . TRP D 2 310 ? 47.966 9.794 17.434 1.00 9.73 310 TRP E CA 1
ATOM 12008 C C . TRP D 2 310 ? 47.112 10.588 16.448 1.00 9.77 310 TRP E C 1
ATOM 12009 O O . TRP D 2 310 ? 46.143 11.220 16.856 1.00 10.21 310 TRP E O 1
ATOM 12020 N N . ALA D 2 311 ? 47.469 10.528 15.165 1.00 9.39 311 ALA E N 1
ATOM 12021 C CA . ALA D 2 311 ? 46.783 11.275 14.100 1.00 9.52 311 ALA E CA 1
ATOM 12022 C C . ALA D 2 311 ? 45.310 10.888 13.952 1.00 9.34 311 ALA E C 1
ATOM 12023 O O . ALA D 2 311 ? 44.440 11.744 13.710 1.00 8.36 311 ALA E O 1
ATOM 12025 N N . ALA D 2 312 ? 45.038 9.598 14.124 1.00 9.59 312 ALA E N 1
ATOM 12026 C CA . ALA D 2 312 ? 43.697 9.079 13.926 1.00 10.07 312 ALA E CA 1
ATOM 12027 C C . ALA D 2 312 ? 42.752 9.535 15.031 1.00 10.04 312 ALA E C 1
ATOM 12028 O O . ALA D 2 312 ? 41.545 9.586 14.837 1.00 9.11 312 ALA E O 1
ATOM 12030 N N . ASN D 2 313 ? 43.310 9.904 16.183 1.00 10.80 313 ASN E N 1
ATOM 12031 C CA . ASN D 2 313 ? 42.501 10.193 17.358 1.00 12.15 313 ASN E CA 1
ATOM 12032 C C . ASN D 2 313 ? 42.517 11.663 17.808 1.00 12.37 313 ASN E C 1
ATOM 12033 O O . ASN D 2 313 ? 41.562 12.124 18.438 1.00 12.11 313 ASN E O 1
ATOM 12038 N N . ALA D 2 314 ? 43.597 12.379 17.479 1.00 11.89 314 ALA E N 1
ATOM 12039 C CA . ALA D 2 314 ? 43.803 13.772 17.906 1.00 11.55 314 ALA E CA 1
ATOM 12040 C C . ALA D 2 314 ? 42.789 14.756 17.330 1.00 11.28 314 ALA E C 1
ATOM 12041 O O . ALA D 2 314 ? 42.419 14.652 16.172 1.00 11.17 314 ALA E O 1
ATOM 12043 N N . ASN D 2 315 ? 42.362 15.712 18.154 1.00 11.12 315 ASN E N 1
ATOM 12044 C CA . ASN D 2 315 ? 41.535 16.833 17.708 1.00 10.91 315 ASN E CA 1
ATOM 12045 C C . ASN D 2 315 ? 42.410 17.863 17.027 1.00 10.60 315 ASN E C 1
ATOM 12046 O O . ASN D 2 315 ? 43.632 17.839 17.181 1.00 9.78 315 ASN E O 1
ATOM 12051 N N . LYS D 2 316 ? 41.796 18.773 16.276 1.00 10.91 316 LYS E N 1
ATOM 12052 C CA . LYS D 2 316 ? 42.565 19.817 15.619 1.00 11.03 316 LYS E CA 1
ATOM 12053 C C . LYS D 2 316 ? 43.372 20.610 16.663 1.00 11.13 316 LYS E C 1
ATOM 12054 O O . LYS D 2 316 ? 42.840 21.011 17.706 1.00 10.58 316 LYS E O 1
ATOM 12060 N N . HIS D 2 317 ? 44.667 20.785 16.381 1.00 10.99 317 HIS E N 1
ATOM 12061 C CA . HIS D 2 317 ? 45.633 21.472 17.260 1.00 10.80 317 HIS E CA 1
ATOM 12062 C C . HIS D 2 317 ? 46.166 20.607 18.383 1.00 11.16 317 HIS E C 1
ATOM 12063 O O . HIS D 2 317 ? 47.143 20.978 19.042 1.00 12.15 317 HIS E O 1
ATOM 12070 N N . GLU D 2 318 ? 45.536 19.453 18.592 1.00 10.92 318 GLU E N 1
ATOM 12071 C CA . GLU D 2 318 ? 45.875 18.563 19.704 1.00 10.68 318 GLU E CA 1
ATOM 12072 C C . GLU D 2 318 ? 47.163 17.777 19.428 1.00 10.09 318 GLU E C 1
ATOM 12073 O O . GLU D 2 318 ? 47.130 16.694 18.820 1.00 9.88 318 GLU E O 1
ATOM 12079 N N . ARG D 2 319 ? 48.295 18.341 19.846 1.00 9.26 319 ARG E N 1
ATOM 12080 C CA . ARG D 2 319 ? 49.587 17.681 19.673 1.00 9.04 319 ARG E CA 1
ATOM 12081 C C . ARG D 2 319 ? 49.653 16.452 20.575 1.00 9.13 319 ARG E C 1
ATOM 12082 O O . ARG D 2 319 ? 48.794 16.254 21.447 1.00 9.59 319 ARG E O 1
ATOM 12090 N N . LEU D 2 320 ? 50.673 15.631 20.380 1.00 8.69 320 LEU E N 1
ATOM 12091 C CA . LEU D 2 320 ? 50.731 14.346 21.040 1.00 8.33 320 LEU E CA 1
ATOM 12092 C C . LEU D 2 320 ? 50.569 14.465 22.559 1.00 8.32 320 LEU E C 1
ATOM 12093 O O . LEU D 2 320 ? 49.725 13.780 23.146 1.00 8.67 320 LEU E O 1
ATOM 12098 N N . ILE D 2 321 ? 51.358 15.329 23.194 1.00 7.82 321 ILE E N 1
ATOM 12099 C CA . ILE D 2 321 ? 51.240 15.522 24.642 1.00 7.73 321 ILE E CA 1
ATOM 12100 C C . ILE D 2 321 ? 49.838 15.975 25.078 1.00 7.65 321 ILE E C 1
ATOM 12101 O O . ILE D 2 321 ? 49.348 15.584 26.153 1.00 7.53 321 ILE E O 1
ATOM 12106 N N . GLU D 2 322 ? 49.198 16.787 24.241 1.00 7.49 322 GLU E N 1
ATOM 12107 C CA . GLU D 2 322 ? 47.864 17.294 24.529 1.00 7.31 322 GLU E CA 1
ATOM 12108 C C . GLU D 2 322 ? 46.829 16.179 24.404 1.00 7.20 322 GLU E C 1
ATOM 12109 O O . GLU D 2 322 ? 45.899 16.089 25.217 1.00 6.80 322 GLU E O 1
ATOM 12115 N N . TRP D 2 323 ? 47.008 15.324 23.393 1.00 7.02 323 TRP E N 1
ATOM 12116 C CA . TRP D 2 323 ? 46.188 14.135 23.228 1.00 7.27 323 TRP E CA 1
ATOM 12117 C C . TRP D 2 323 ? 46.288 13.260 24.491 1.00 7.81 323 TRP E C 1
ATOM 12118 O O . TRP D 2 323 ? 45.271 12.853 25.062 1.00 8.01 323 TRP E O 1
ATOM 12129 N N . VAL D 2 324 ? 47.515 13.001 24.932 1.00 8.24 324 VAL E N 1
ATOM 12130 C CA . VAL D 2 324 ? 47.733 12.299 26.201 1.00 9.04 324 VAL E CA 1
ATOM 12131 C C . VAL D 2 324 ? 47.044 13.020 27.370 1.00 10.04 324 VAL E C 1
ATOM 12132 O O . VAL D 2 324 ? 46.504 12.348 28.278 1.00 11.24 324 VAL E O 1
ATOM 12136 N N . ASP D 2 325 ? 47.052 14.362 27.380 1.00 10.36 325 ASP E N 1
ATOM 12137 C CA . ASP D 2 325 ? 46.419 15.099 28.503 1.00 10.33 325 ASP E CA 1
ATOM 12138 C C . ASP D 2 325 ? 44.951 14.695 28.545 1.00 9.95 325 ASP E C 1
ATOM 12139 O O . ASP D 2 325 ? 44.358 14.556 29.607 1.00 9.92 325 ASP E O 1
ATOM 12144 N N . ARG D 2 326 ? 44.370 14.476 27.374 1.00 9.04 326 ARG E N 1
ATOM 12145 C CA . ARG D 2 326 ? 42.945 14.192 27.297 1.00 8.79 326 ARG E CA 1
ATOM 12146 C C . ARG D 2 326 ? 42.575 12.742 27.622 1.00 8.40 326 ARG E C 1
ATOM 12147 O O . ARG D 2 326 ? 41.627 12.494 28.381 1.00 8.37 326 ARG E O 1
ATOM 12155 N N . ILE D 2 327 ? 43.301 11.801 27.020 1.00 8.01 327 ILE E N 1
ATOM 12156 C CA . ILE D 2 327 ? 42.975 10.375 27.121 1.00 7.72 327 ILE E CA 1
ATOM 12157 C C . ILE D 2 327 ? 43.686 9.647 28.288 1.00 7.48 327 ILE E C 1
ATOM 12158 O O . ILE D 2 327 ? 43.183 8.645 28.786 1.00 7.63 327 ILE E O 1
ATOM 12163 N N . GLY D 2 328 ? 44.836 10.157 28.723 1.00 7.78 328 GLY E N 1
ATOM 12164 C CA . GLY D 2 328 ? 45.646 9.468 29.742 1.00 7.27 328 GLY E CA 1
ATOM 12165 C C . GLY D 2 328 ? 46.582 8.444 29.111 1.00 7.36 328 GLY E C 1
ATOM 12166 O O . GLY D 2 328 ? 46.384 8.046 27.964 1.00 7.53 328 GLY E O 1
ATOM 12167 N N . TRP D 2 329 ? 47.598 8.014 29.862 1.00 7.53 329 TRP E N 1
ATOM 12168 C CA . TRP D 2 329 ? 48.617 7.095 29.350 1.00 7.14 329 TRP E CA 1
ATOM 12169 C C . TRP D 2 329 ? 48.085 5.670 29.226 1.00 6.85 329 TRP E C 1
ATOM 12170 O O . TRP D 2 329 ? 48.550 4.912 28.365 1.00 6.55 329 TRP E O 1
ATOM 12181 N N . GLU D 2 330 ? 47.120 5.298 30.078 1.00 6.60 330 GLU E N 1
ATOM 12182 C CA . GLU D 2 330 ? 46.462 3.991 29.969 1.00 6.83 330 GLU E CA 1
ATOM 12183 C C . GLU D 2 330 ? 45.903 3.834 28.566 1.00 7.09 330 GLU E C 1
ATOM 12184 O O . GLU D 2 330 ? 46.140 2.823 27.893 1.00 7.15 330 GLU E O 1
ATOM 12190 N N . ARG D 2 331 ? 45.159 4.842 28.126 1.00 7.20 331 ARG E N 1
ATOM 12191 C CA . ARG D 2 331 ? 44.533 4.750 26.813 1.00 7.76 331 ARG E CA 1
ATOM 12192 C C . ARG D 2 331 ? 45.575 4.954 25.701 1.00 7.59 331 ARG E C 1
ATOM 12193 O O . ARG D 2 331 ? 45.432 4.380 24.645 1.00 7.35 331 ARG E O 1
ATOM 12201 N N . PHE D 2 332 ? 46.633 5.728 25.962 1.00 7.67 332 PHE E N 1
ATOM 12202 C CA . PHE D 2 332 ? 47.727 5.888 24.998 1.00 7.91 332 PHE E CA 1
ATOM 12203 C C . PHE D 2 332 ? 48.391 4.553 24.702 1.00 8.19 332 PHE E C 1
ATOM 12204 O O . PHE D 2 332 ? 48.557 4.181 23.552 1.00 8.30 332 PHE E O 1
ATOM 12212 N N . PHE D 2 333 ? 48.769 3.812 25.738 1.00 8.48 333 PHE E N 1
ATOM 12213 C CA . PHE D 2 333 ? 49.377 2.511 25.482 1.00 9.08 333 PHE E CA 1
ATOM 12214 C C . PHE D 2 333 ? 48.462 1.519 24.743 1.00 9.13 333 PHE E C 1
ATOM 12215 O O . PHE D 2 333 ? 48.938 0.748 23.906 1.00 9.01 333 PHE E O 1
ATOM 12223 N N . GLU D 2 334 ? 47.164 1.552 25.038 1.00 9.55 334 GLU E N 1
ATOM 12224 C CA . GLU D 2 334 ? 46.214 0.677 24.363 1.00 10.22 334 GLU E CA 1
ATOM 12225 C C . GLU D 2 334 ? 46.114 1.086 22.908 1.00 10.05 334 GLU E C 1
ATOM 12226 O O . GLU D 2 334 ? 46.223 0.249 22.021 1.00 9.03 334 GLU E O 1
ATOM 12232 N N . LEU D 2 335 ? 45.923 2.381 22.676 1.00 10.17 335 LEU E N 1
ATOM 12233 C CA . LEU D 2 335 ? 45.684 2.883 21.327 1.00 10.50 335 LEU E CA 1
ATOM 12234 C C . LEU D 2 335 ? 46.924 2.795 20.436 1.00 10.46 335 LEU E C 1
ATOM 12235 O O . LEU D 2 335 ? 46.810 2.615 19.240 1.00 9.64 335 LEU E O 1
ATOM 12240 N N . THR D 2 336 ? 48.109 2.900 21.023 1.00 10.40 336 THR E N 1
ATOM 12241 C CA . THR D 2 336 ? 49.336 2.830 20.236 1.00 10.54 336 THR E CA 1
ATOM 12242 C C . THR D 2 336 ? 49.826 1.387 20.106 1.00 10.69 336 THR E C 1
ATOM 12243 O O . THR D 2 336 ? 50.823 1.115 19.433 1.00 10.43 336 THR E O 1
ATOM 12247 N N . GLY D 2 337 ? 49.116 0.464 20.753 1.00 11.20 337 GLY E N 1
ATOM 12248 C CA . GLY D 2 337 ? 49.501 -0.948 20.791 1.00 11.58 337 GLY E CA 1
ATOM 12249 C C . GLY D 2 337 ? 50.851 -1.238 21.443 1.00 11.96 337 GLY E C 1
ATOM 12250 O O . GLY D 2 337 ? 51.489 -2.246 21.127 1.00 12.58 337 GLY E O 1
ATOM 12251 N N . LEU D 2 338 ? 51.306 -0.359 22.331 1.00 11.26 338 LEU E N 1
ATOM 12252 C CA . LEU D 2 338 ? 52.626 -0.519 22.939 1.00 11.66 338 LEU E CA 1
ATOM 12253 C 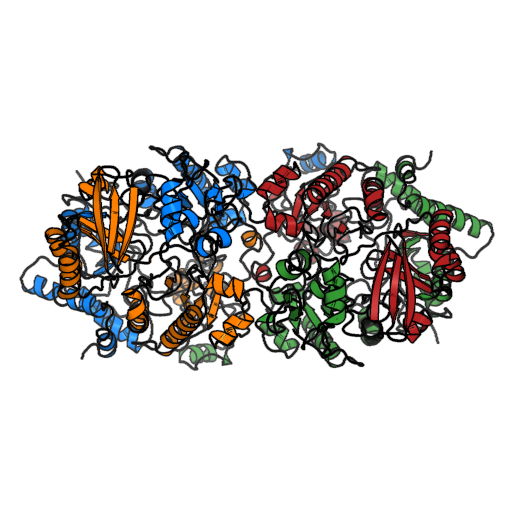C . LEU D 2 338 ? 52.544 -1.212 24.292 1.00 12.55 338 LEU E C 1
ATOM 12254 O O . LEU D 2 338 ? 51.492 -1.228 24.932 1.00 12.76 338 LEU E O 1
ATOM 12259 N N . GLU D 2 339 ? 53.670 -1.774 24.722 1.00 12.85 339 GLU E N 1
ATOM 12260 C CA . GLU D 2 339 ? 53.749 -2.447 26.009 1.00 12.61 339 GLU E CA 1
ATOM 12261 C C . GLU D 2 339 ? 54.404 -1.521 27.025 1.00 11.61 339 GLU E C 1
ATOM 12262 O O . GLU D 2 339 ? 55.478 -0.953 26.775 1.00 11.42 339 GLU E O 1
ATOM 12268 N N . PHE D 2 340 ? 53.738 -1.357 28.163 1.00 9.57 340 PHE E N 1
ATOM 12269 C CA . PHE D 2 340 ? 54.354 -0.727 29.311 1.00 8.43 340 PHE E CA 1
ATOM 12270 C C . PHE D 2 340 ? 55.146 -1.808 30.055 1.00 7.79 340 PHE E C 1
ATOM 12271 O O . PHE D 2 340 ? 54.611 -2.872 30.380 1.00 7.33 340 PHE E O 1
ATOM 12279 N N . THR D 2 341 ? 56.423 -1.545 30.304 1.00 7.38 341 THR E N 1
ATOM 12280 C CA . THR D 2 341 ? 57.242 -2.445 31.116 1.00 7.21 341 THR E CA 1
ATOM 12281 C C . THR D 2 341 ? 57.939 -1.621 32.186 1.00 6.88 341 THR E C 1
ATOM 12282 O O . THR D 2 341 ? 57.943 -0.392 32.125 1.00 6.72 341 THR E O 1
ATOM 12286 N N . GLN D 2 342 ? 58.553 -2.296 33.150 1.00 6.98 342 GLN E N 1
ATOM 12287 C CA . GLN D 2 342 ? 59.250 -1.606 34.230 1.00 7.28 342 GLN E CA 1
ATOM 12288 C C . GLN D 2 342 ? 60.286 -0.588 33.751 1.00 7.08 342 GLN E C 1
ATOM 12289 O O . GLN D 2 342 ? 60.537 0.411 34.426 1.00 6.64 342 GLN E O 1
ATOM 12295 N N . HIS D 2 343 ? 60.884 -0.832 32.591 1.00 6.85 343 HIS E N 1
ATOM 12296 C CA . HIS D 2 343 ? 61.895 0.077 32.037 1.00 6.85 343 HIS E CA 1
ATOM 12297 C C . HIS D 2 343 ? 61.408 1.522 31.978 1.00 6.69 343 HIS E C 1
ATOM 12298 O O . HIS D 2 343 ? 62.205 2.453 32.156 1.00 7.05 343 HIS E O 1
ATOM 12305 N N . LEU D 2 344 ? 60.111 1.711 31.723 1.00 6.25 344 LEU E N 1
ATOM 12306 C CA . LEU D 2 344 ? 59.526 3.046 31.551 1.00 6.09 344 LEU E CA 1
ATOM 12307 C C . LEU D 2 344 ? 59.223 3.770 32.874 1.00 6.34 344 LEU E C 1
ATOM 12308 O O . LEU D 2 344 ? 58.815 4.941 32.880 1.00 5.82 344 LEU E O 1
ATOM 12313 N N . ILE D 2 345 ? 59.426 3.079 33.983 1.00 6.35 345 ILE E N 1
ATOM 12314 C CA . ILE D 2 345 ? 59.282 3.748 35.273 1.00 6.90 345 ILE E CA 1
ATOM 12315 C C . ILE D 2 345 ? 60.597 4.490 35.567 1.00 7.78 345 ILE E C 1
ATOM 12316 O O . ILE D 2 345 ? 61.664 3.866 35.686 1.00 8.44 345 ILE E O 1
ATOM 12321 N N . ASP D 2 346 ? 60.535 5.814 35.640 1.00 7.92 346 ASP E N 1
ATOM 12322 C CA . ASP D 2 346 ? 61.749 6.606 35.764 1.00 8.30 346 ASP E CA 1
ATOM 12323 C C . ASP D 2 346 ? 62.506 6.296 37.064 1.00 8.28 346 ASP E C 1
ATOM 12324 O O . ASP D 2 346 ? 61.901 6.146 38.124 1.00 8.26 346 ASP E O 1
ATOM 12329 N N . ASP D 2 347 ? 63.824 6.153 36.954 1.00 7.94 347 ASP E N 1
ATOM 12330 C CA . ASP D 2 347 ? 64.673 5.828 38.090 1.00 8.07 347 ASP E CA 1
ATOM 12331 C C . ASP D 2 347 ? 65.994 6.602 38.041 1.00 7.73 347 ASP E C 1
ATOM 12332 O O . ASP D 2 347 ? 66.976 6.217 38.677 1.00 8.55 347 ASP E O 1
ATOM 12337 N N . TYR D 2 348 ? 66.005 7.697 37.300 1.00 7.59 348 TYR E N 1
ATOM 12338 C CA . TYR D 2 348 ? 67.200 8.543 37.172 1.00 7.77 348 TYR E CA 1
ATOM 12339 C C . TYR D 2 348 ? 67.273 9.445 38.392 1.00 7.39 348 TYR E C 1
ATOM 12340 O O . TYR D 2 348 ? 66.612 10.476 38.450 1.00 7.68 348 TYR E O 1
ATOM 12349 N N . ARG D 2 349 ? 68.094 9.049 39.352 1.00 7.15 349 ARG E N 1
ATOM 12350 C CA . ARG D 2 349 ? 67.994 9.516 40.739 1.00 7.14 349 ARG E CA 1
ATOM 12351 C C . ARG D 2 349 ? 68.463 10.954 40.973 1.00 7.74 349 ARG E C 1
ATOM 12352 O O . ARG D 2 349 ? 67.932 11.666 41.844 1.00 7.97 349 ARG E O 1
ATOM 12360 N N . ILE D 2 350 ? 69.456 11.385 40.213 1.00 7.82 350 ILE E N 1
ATOM 12361 C CA . ILE D 2 350 ? 70.149 12.639 40.518 1.00 7.95 350 ILE E CA 1
ATOM 12362 C C . ILE D 2 350 ? 69.332 13.919 40.287 1.00 7.38 350 ILE E C 1
ATOM 12363 O O . ILE D 2 350 ? 69.625 14.939 40.887 1.00 7.25 350 ILE E O 1
ATOM 12368 N N . THR D 2 351 ? 68.351 13.877 39.394 1.00 6.89 351 THR E N 1
ATOM 12369 C CA . THR D 2 351 ? 67.597 15.078 39.056 1.00 6.97 351 THR E CA 1
ATOM 12370 C C . THR D 2 351 ? 66.723 15.568 40.209 1.00 6.98 351 THR E C 1
ATOM 12371 O O . THR D 2 351 ? 66.020 14.761 40.821 1.00 7.28 351 THR E O 1
ATOM 12375 N N . PRO D 2 352 ? 66.755 16.894 40.495 1.00 6.91 352 PRO E N 1
ATOM 12376 C CA . PRO D 2 352 ? 65.999 17.399 41.652 1.00 6.82 352 PRO E CA 1
ATOM 12377 C C . PRO D 2 352 ? 64.525 17.535 41.353 1.00 6.72 352 PRO E C 1
ATOM 12378 O O . PRO D 2 352 ? 64.143 18.070 40.300 1.00 6.64 352 PRO E O 1
ATOM 12382 N N . TYR D 2 353 ? 63.705 17.054 42.283 1.00 7.06 353 TYR E N 1
ATOM 12383 C CA . TYR D 2 353 ? 62.265 17.300 42.261 1.00 6.97 353 TYR E CA 1
ATOM 12384 C C . TYR D 2 353 ? 61.929 18.789 42.074 1.00 6.52 353 TYR E C 1
ATOM 12385 O O . TYR D 2 353 ? 61.007 19.131 41.338 1.00 5.66 353 TYR E O 1
ATOM 12394 N N . PHE D 2 354 ? 62.694 19.680 42.700 1.00 6.12 354 PHE E N 1
ATOM 12395 C CA . PHE D 2 354 ? 62.361 21.116 42.638 1.00 6.03 354 PHE E CA 1
ATOM 12396 C C . PHE D 2 354 ? 62.358 21.688 41.253 1.00 6.55 354 PHE E C 1
ATOM 12397 O O . PHE D 2 354 ? 61.728 22.736 41.005 1.00 7.30 354 PHE E O 1
ATOM 12405 N N . TYR D 2 355 ? 63.007 20.995 40.323 1.00 6.44 355 TYR E N 1
ATOM 12406 C CA . TYR D 2 355 ? 62.932 21.438 38.946 1.00 6.78 355 TYR E CA 1
ATOM 12407 C C . TYR D 2 355 ? 61.478 21.429 38.441 1.00 6.77 355 TYR E C 1
ATOM 12408 O O . TYR D 2 355 ? 61.069 22.340 37.683 1.00 5.95 355 TYR E O 1
ATOM 12417 N N . SER D 2 356 ? 60.689 20.446 38.900 1.00 6.81 356 SER E N 1
ATOM 12418 C CA . SER D 2 356 ? 59.280 20.321 38.479 1.00 7.09 356 SER E CA 1
ATOM 12419 C C . SER D 2 356 ? 58.428 21.470 38.994 1.00 7.27 356 SER E C 1
ATOM 12420 O O . SER D 2 356 ? 57.281 21.642 38.566 1.00 7.72 356 SER E O 1
ATOM 12423 N N . GLU D 2 357 ? 58.958 22.218 39.964 1.00 6.71 357 GLU E N 1
ATOM 12424 C CA . GLU D 2 357 ? 58.254 23.404 40.470 1.00 6.78 357 GLU E CA 1
ATOM 12425 C C . GLU D 2 357 ? 58.713 24.732 39.834 1.00 7.05 357 GLU E C 1
ATOM 12426 O O . GLU D 2 357 ? 58.127 25.780 40.124 1.00 6.72 357 GLU E O 1
ATOM 12432 N N . PHE D 2 358 ? 59.750 24.700 38.985 1.00 7.65 358 PHE E N 1
ATOM 12433 C CA . PHE D 2 358 ? 60.229 25.920 38.331 1.00 8.33 358 PHE E CA 1
ATOM 12434 C C . PHE D 2 358 ? 59.327 26.168 37.114 1.00 8.79 358 PHE E C 1
ATOM 12435 O O . PHE D 2 358 ? 58.760 25.223 36.562 1.00 8.94 358 PHE E O 1
ATOM 12443 N N . ARG D 2 359 ? 59.183 27.433 36.721 1.00 8.69 359 ARG E N 1
ATOM 12444 C CA . ARG D 2 359 ? 58.343 27.771 35.586 1.00 8.93 359 ARG E CA 1
ATOM 12445 C C . ARG D 2 359 ? 59.159 27.665 34.302 1.00 8.68 359 ARG E C 1
ATOM 12446 O O . ARG D 2 359 ? 59.832 28.608 33.906 1.00 8.84 359 ARG E O 1
ATOM 12454 N N . ALA D 2 360 ? 59.101 26.498 33.677 1.00 8.53 360 ALA E N 1
ATOM 12455 C CA . ALA D 2 360 ? 59.902 26.212 32.493 1.00 8.76 360 ALA E CA 1
ATOM 12456 C C . ALA D 2 360 ? 59.068 26.575 31.295 1.00 9.29 360 ALA E C 1
ATOM 12457 O O . ALA D 2 360 ? 58.751 25.717 30.472 1.00 9.15 360 ALA E O 1
ATOM 12459 N N . SER D 2 361 ? 58.725 27.858 31.217 1.00 9.41 361 SER E N 1
ATOM 12460 C CA . SER D 2 361 ? 57.725 28.359 30.276 1.00 9.80 361 SER E CA 1
ATOM 12461 C C . SER D 2 361 ? 57.704 29.886 30.381 1.00 10.42 361 SER E C 1
ATOM 12462 O O . SER D 2 361 ? 58.001 30.441 31.444 1.00 9.58 361 SER E O 1
ATOM 12465 N N . THR D 2 362 ? 57.335 30.562 29.293 1.00 10.08 362 THR E N 1
ATOM 12466 C CA . THR D 2 362 ? 57.163 32.021 29.329 1.00 10.54 362 THR E CA 1
ATOM 12467 C C . THR D 2 362 ? 55.717 32.427 29.680 1.00 11.23 362 THR E C 1
ATOM 12468 O O . THR D 2 362 ? 55.385 33.617 29.663 1.00 11.33 362 THR E O 1
ATOM 12472 N N . GLN D 2 363 ? 54.863 31.441 29.959 1.00 10.99 363 GLN E N 1
ATOM 12473 C CA . GLN D 2 363 ? 53.443 31.682 30.226 1.00 11.35 363 GLN E CA 1
ATOM 12474 C C . GLN D 2 363 ? 53.225 32.066 31.690 1.00 10.74 363 GLN E C 1
ATOM 12475 O O . GLN D 2 363 ? 53.304 31.211 32.584 1.00 10.79 363 GLN E O 1
ATOM 12481 N N . PHE D 2 364 ? 52.963 33.343 31.924 1.00 9.40 364 PHE E N 1
ATOM 12482 C CA . PHE D 2 364 ? 52.583 33.836 33.242 1.00 9.61 364 PHE E CA 1
ATOM 12483 C C . PHE D 2 364 ? 51.813 35.140 33.044 1.00 9.67 364 PHE E C 1
ATOM 12484 O O . PHE D 2 364 ? 51.973 35.803 32.025 1.00 9.58 364 PHE E O 1
ATOM 12492 N N . LYS D 2 365 ? 50.983 35.490 34.027 1.00 9.60 365 LYS E N 1
ATOM 12493 C CA . LYS D 2 365 ? 50.225 36.729 34.003 1.00 9.52 365 LYS E CA 1
ATOM 12494 C C . LYS D 2 365 ? 51.050 37.901 34.519 1.00 10.14 365 LYS E C 1
ATOM 12495 O O . LYS D 2 365 ? 51.869 37.742 35.444 1.00 9.43 365 LYS E O 1
ATOM 12501 N N . TRP D 2 366 ? 50.855 39.077 33.913 1.00 10.88 366 TRP E N 1
ATOM 12502 C CA . TRP D 2 366 ? 51.456 40.304 34.430 1.00 12.30 366 TRP E CA 1
ATOM 12503 C C . TRP D 2 366 ? 50.731 40.853 35.657 1.00 14.13 366 TRP E C 1
ATOM 12504 O O . TRP D 2 366 ? 49.513 40.799 35.785 1.00 15.64 366 TRP E O 1
#